Protein 9EQ5 (pdb70)

Solvent-accessible surface area: 53866 Å² total

B-factor: mean 39.3, std 14.84, range [14.85, 90.43]

Structure (mmCIF, N/CA/C/O backbone):
data_9EQ5
#
_entry.id   9EQ5
#
_cell.length_a   1.00
_cell.length_b   1.00
_cell.length_c   1.00
_cell.angle_alpha   90.00
_cell.angle_beta   90.00
_cell.angle_gamma   90.00
#
_symmetry.space_group_name_H-M   'P 1'
#
loop_
_entity.id
_entity.type
_entity.pdbx_description
1 polymer 'Histidine ammonia-lyase'
2 non-polymer '[(1R)-1-amino-2-phenylethyl]phosphonic acid'
#
loop_
_atom_site.group_PDB
_atom_site.id
_atom_site.type_symbol
_atom_site.label_atom_id
_atom_site.label_alt_id
_atom_site.label_comp_id
_atom_site.label_asym_id
_atom_site.label_entity_id
_atom_site.label_seq_id
_atom_site.pdbx_PDB_ins_code
_atom_site.Cartn_x
_atom_site.Cartn_y
_atom_site.Cartn_z
_atom_site.occupancy
_atom_site.B_iso_or_equiv
_atom_site.auth_seq_id
_atom_site.auth_comp_id
_atom_site.auth_asym_id
_atom_site.auth_atom_id
_atom_site.pdbx_PDB_model_num
ATOM 1 N N . ASN A 1 11 ? 83.976 114.461 146.436 1.00 48.58 11 ASN A N 1
ATOM 2 C CA . ASN A 1 11 ? 85.039 113.502 146.164 1.00 47.00 11 ASN A CA 1
ATOM 3 C C . ASN A 1 11 ? 84.602 112.468 145.130 1.00 46.41 11 ASN A C 1
ATOM 4 O O . ASN A 1 11 ? 83.493 111.946 145.200 1.00 49.49 11 ASN A O 1
ATOM 9 N N . PRO A 1 12 ? 85.477 112.179 144.170 1.00 45.53 12 PRO A N 1
ATOM 10 C CA . PRO A 1 12 ? 85.110 111.261 143.088 1.00 41.05 12 PRO A CA 1
ATOM 11 C C . PRO A 1 12 ? 84.901 109.843 143.587 1.00 42.75 12 PRO A C 1
ATOM 12 O O . PRO A 1 12 ? 85.509 109.401 144.563 1.00 44.36 12 PRO A O 1
ATOM 16 N N . VAL A 1 13 ? 84.019 109.128 142.897 1.00 43.61 13 VAL A N 1
ATOM 17 C CA . VAL A 1 13 ? 83.777 107.714 143.143 1.00 43.28 13 VAL A CA 1
ATOM 18 C C . VAL A 1 13 ? 84.375 106.930 141.986 1.00 42.12 13 VAL A C 1
ATOM 19 O O . VAL A 1 13 ? 84.062 107.198 140.820 1.00 45.46 13 VAL A O 1
ATOM 23 N N . LEU A 1 14 ? 85.244 105.977 142.304 1.00 41.91 14 LEU A N 1
ATOM 24 C CA . LEU A 1 14 ? 85.853 105.120 141.297 1.00 42.00 14 LEU A CA 1
ATOM 25 C C . LEU A 1 14 ? 84.953 103.914 141.074 1.00 42.87 14 LEU A C 1
ATOM 26 O O . LEU A 1 14 ? 84.703 103.142 142.002 1.00 45.06 14 LEU A O 1
ATOM 31 N N . SER A 1 15 ? 84.464 103.758 139.844 1.00 43.45 15 SER A N 1
ATOM 32 C CA . SER A 1 15 ? 83.570 102.655 139.522 1.00 39.50 15 SER A CA 1
ATOM 33 C C . SER A 1 15 ? 83.878 102.024 138.172 1.00 40.30 15 SER A C 1
ATOM 34 O O . SER A 1 15 ? 83.075 101.220 137.686 1.00 42.34 15 SER A O 1
ATOM 37 N N . GLY A 1 16 ? 85.003 102.358 137.549 1.00 39.27 16 GLY A N 1
ATOM 38 C CA . GLY A 1 16 ? 85.287 101.924 136.204 1.00 36.80 16 GLY A CA 1
ATOM 39 C C . GLY A 1 16 ? 84.743 102.833 135.127 1.00 38.71 16 GLY A C 1
ATOM 40 O O . GLY A 1 16 ? 85.111 102.672 133.958 1.00 40.79 16 GLY A O 1
ATOM 41 N N . ALA A 1 17 ? 83.882 103.781 135.484 1.00 38.82 17 ALA A N 1
ATOM 42 C CA . ALA A 1 17 ? 83.418 104.771 134.531 1.00 34.10 17 ALA A CA 1
ATOM 43 C C . ALA A 1 17 ? 84.567 105.704 134.155 1.00 34.72 17 ALA A C 1
ATOM 44 O O . ALA A 1 17 ? 85.508 105.883 134.932 1.00 37.24 17 ALA A O 1
ATOM 46 N N . PRO A 1 18 ? 84.526 106.295 132.962 1.00 35.81 18 PRO A N 1
ATOM 47 C CA . PRO A 1 18 ? 85.623 107.177 132.544 1.00 33.04 18 PRO A CA 1
ATOM 48 C C . PRO A 1 18 ? 85.795 108.365 133.479 1.00 30.15 18 PRO A C 1
ATOM 49 O O . PRO A 1 18 ? 84.827 108.933 133.985 1.00 33.42 18 PRO A O 1
ATOM 53 N N . LEU A 1 19 ? 87.051 108.730 133.705 1.00 30.85 19 LEU A N 1
ATOM 54 C CA . LEU A 1 19 ? 87.423 109.867 134.527 1.00 30.02 19 LEU A CA 1
ATOM 55 C C . LEU A 1 19 ? 87.890 111.009 133.636 1.00 29.77 19 LEU A C 1
ATOM 56 O O . LEU A 1 19 ? 88.384 110.791 132.528 1.00 34.65 19 LEU A O 1
ATOM 61 N N . SER A 1 20 ? 87.721 112.230 134.122 1.00 29.98 20 SER A N 1
ATOM 62 C CA . SER A 1 20 ? 88.243 113.392 133.424 1.00 29.64 20 SER A CA 1
ATOM 63 C C . SER A 1 20 ? 89.682 113.645 133.854 1.00 29.06 20 SER A C 1
ATOM 64 O O . SER A 1 20 ? 90.099 113.269 134.952 1.00 32.11 20 SER A O 1
ATOM 67 N N . ILE A 1 21 ? 90.446 114.274 132.962 1.00 28.97 21 ILE A N 1
ATOM 68 C CA . ILE A 1 21 ? 91.828 114.621 133.275 1.00 28.14 21 ILE A CA 1
ATOM 69 C C . ILE A 1 21 ? 91.883 115.567 134.466 1.00 29.33 21 ILE A C 1
ATOM 70 O O . ILE A 1 21 ? 92.820 115.517 135.270 1.00 33.31 21 ILE A O 1
ATOM 75 N N . ASN A 1 22 ? 90.864 116.410 134.622 1.00 28.67 22 ASN A N 1
ATOM 76 C CA . ASN A 1 22 ? 90.787 117.296 135.777 1.00 30.12 22 ASN A CA 1
ATOM 77 C C . ASN A 1 22 ? 90.725 116.505 137.079 1.00 31.01 22 ASN A C 1
ATOM 78 O O . ASN A 1 22 ? 91.455 116.797 138.033 1.00 34.01 22 ASN A O 1
ATOM 83 N N . VAL A 1 23 ? 89.860 115.490 137.131 1.00 30.62 23 VAL A N 1
ATOM 84 C CA . VAL A 1 23 ? 89.718 114.687 138.340 1.00 30.12 23 VAL A CA 1
ATOM 85 C C . VAL A 1 23 ? 90.985 113.882 138.604 1.00 31.55 23 VAL A C 1
ATOM 86 O O . VAL A 1 23 ? 91.413 113.740 139.752 1.00 33.33 23 VAL A O 1
ATOM 90 N N . VAL A 1 24 ? 91.605 113.349 137.550 1.00 30.12 24 VAL A N 1
ATOM 91 C CA . VAL A 1 24 ? 92.839 112.588 137.720 1.00 28.81 24 VAL A CA 1
ATOM 92 C C . VAL A 1 24 ? 93.941 113.477 138.281 1.00 28.68 24 VAL A C 1
ATOM 93 O O . VAL A 1 24 ? 94.675 113.082 139.195 1.00 31.02 24 VAL A O 1
ATOM 97 N N . ALA A 1 25 ? 94.066 114.694 137.752 1.00 30.03 25 ALA A N 1
ATOM 98 C CA . ALA A 1 25 ? 95.088 115.614 138.235 1.00 30.63 25 ALA A CA 1
ATOM 99 C C . ALA A 1 25 ? 94.811 116.055 139.667 1.00 31.32 25 ALA A C 1
ATOM 100 O O . ALA A 1 25 ? 95.744 116.221 140.458 1.00 32.01 25 ALA A O 1
ATOM 102 N N . ASP A 1 26 ? 93.539 116.249 140.021 1.00 34.07 26 ASP A N 1
ATOM 103 C CA . ASP A 1 26 ? 93.213 116.650 141.385 1.00 34.80 26 ASP A CA 1
ATOM 104 C C . ASP A 1 26 ? 93.414 115.511 142.378 1.00 35.85 26 ASP A C 1
ATOM 105 O O . ASP A 1 26 ? 93.748 115.760 143.540 1.00 37.26 26 ASP A O 1
ATOM 110 N N . ILE A 1 27 ? 93.198 114.266 141.950 1.00 32.62 27 ILE A N 1
ATOM 111 C CA . ILE A 1 27 ? 93.567 113.122 142.778 1.00 32.30 27 ILE A CA 1
ATOM 112 C C . ILE A 1 27 ? 95.077 113.073 142.960 1.00 33.45 27 ILE A C 1
ATOM 113 O O . ILE A 1 27 ? 95.578 112.858 144.069 1.00 33.73 27 ILE A O 1
ATOM 118 N N . GLY A 1 28 ? 95.827 113.287 141.875 1.00 29.59 28 GLY A N 1
ATOM 119 C CA . GLY A 1 28 ? 97.273 113.358 141.984 1.00 27.45 28 GLY A CA 1
ATOM 120 C C . GLY A 1 28 ? 97.751 114.492 142.868 1.00 31.40 28 GLY A C 1
ATOM 121 O O . GLY A 1 28 ? 98.762 114.359 143.560 1.00 33.78 28 GLY A O 1
ATOM 122 N N . ARG A 1 29 ? 97.031 115.610 142.869 1.00 33.69 29 ARG A N 1
ATOM 123 C CA . ARG A 1 29 ? 97.375 116.793 143.648 1.00 34.61 29 ARG A CA 1
ATOM 124 C C . ARG A 1 29 ? 96.857 116.747 145.081 1.00 36.40 29 ARG A C 1
ATOM 125 O O . ARG A 1 29 ? 97.076 117.704 145.829 1.00 40.06 29 ARG A O 1
ATOM 133 N N . GLN A 1 30 ? 96.174 115.671 145.474 1.00 36.57 30 GLN A N 1
ATOM 134 C CA . GLN A 1 30 ? 95.549 115.524 146.789 1.00 38.42 30 GLN A CA 1
ATOM 135 C C . GLN A 1 30 ? 94.459 116.558 147.040 1.00 39.50 30 GLN A C 1
ATOM 136 O O . GLN A 1 30 ? 94.152 116.867 148.193 1.00 45.58 30 GLN A O 1
ATOM 142 N N . ARG A 1 31 ? 93.869 117.110 145.987 1.00 40.43 31 ARG A N 1
ATOM 143 C CA . ARG A 1 31 ? 92.711 117.975 146.138 1.00 40.28 31 ARG A CA 1
ATOM 144 C C . ARG A 1 31 ? 91.399 117.208 146.072 1.00 40.75 31 ARG A C 1
ATOM 145 O O . ARG A 1 31 ? 90.344 117.789 146.341 1.00 46.68 31 ARG A O 1
ATOM 153 N N . LEU A 1 32 ? 91.446 115.924 145.726 1.00 39.87 32 LEU A N 1
ATOM 154 C CA . LEU A 1 32 ? 90.294 115.040 145.768 1.00 40.69 32 LEU A CA 1
ATOM 155 C C . LEU A 1 32 ? 90.724 113.714 146.372 1.00 43.62 32 LEU A C 1
ATOM 156 O O . LEU A 1 32 ? 91.833 113.240 146.115 1.00 43.39 32 LEU A O 1
ATOM 161 N N . ILE A 1 33 ? 89.846 113.119 147.171 1.00 44.41 33 ILE A N 1
ATOM 162 C CA . ILE A 1 33 ? 90.098 111.823 147.788 1.00 44.96 33 ILE A CA 1
ATOM 163 C C . ILE A 1 33 ? 89.199 110.799 147.097 1.00 45.60 33 ILE A C 1
ATOM 164 O O . ILE A 1 33 ? 87.970 110.861 147.240 1.00 48.50 33 ILE A O 1
ATOM 169 N N . PRO A 1 34 ? 89.753 109.857 146.342 1.00 43.34 34 PRO A N 1
ATOM 170 C CA . PRO A 1 34 ? 88.911 108.863 145.673 1.00 42.48 34 PRO A CA 1
ATOM 171 C C . PRO A 1 34 ? 88.205 107.967 146.675 1.00 44.66 34 PRO A C 1
ATOM 172 O O . PRO A 1 34 ? 88.707 107.693 147.766 1.00 46.69 34 PRO A O 1
ATOM 176 N N . SER A 1 35 ? 87.020 107.514 146.292 1.00 43.08 35 SER A N 1
ATOM 177 C CA . SER A 1 35 ? 86.260 106.556 147.075 1.00 44.55 35 SER A CA 1
ATOM 178 C C . SER A 1 35 ? 85.880 105.386 146.185 1.00 45.48 35 SER A C 1
ATOM 179 O O . SER A 1 35 ? 85.539 105.574 145.014 1.00 45.84 35 SER A O 1
ATOM 182 N N . LEU A 1 36 ? 85.951 104.180 146.739 1.00 46.41 36 LEU A N 1
ATOM 183 C CA . LEU A 1 36 ? 85.562 102.996 145.989 1.00 46.92 36 LEU A CA 1
ATOM 184 C C . LEU A 1 36 ? 84.046 102.922 145.868 1.00 48.24 36 LEU A C 1
ATOM 185 O O . LEU A 1 36 ? 83.314 103.244 146.807 1.00 48.74 36 LEU A O 1
ATOM 190 N N . THR A 1 37 ? 83.576 102.494 144.700 1.00 50.20 37 THR A N 1
ATOM 191 C CA . THR A 1 37 ? 82.146 102.433 144.441 1.00 50.95 37 THR A CA 1
ATOM 192 C C . THR A 1 37 ? 81.474 101.371 145.301 1.00 52.74 37 THR A C 1
ATOM 193 O O . THR A 1 37 ? 82.070 100.353 145.660 1.00 53.22 37 THR A O 1
ATOM 197 N N . ASP A 1 38 ? 80.215 101.631 145.644 1.00 57.61 38 ASP A N 1
ATOM 198 C CA . ASP A 1 38 ? 79.357 100.645 146.284 1.00 59.51 38 ASP A CA 1
ATOM 199 C C . ASP A 1 38 ? 78.303 100.099 145.330 1.00 61.40 38 ASP A C 1
ATOM 200 O O . ASP A 1 38 ? 77.428 99.339 145.758 1.00 63.51 38 ASP A O 1
ATOM 205 N N . ASP A 1 39 ? 78.373 100.463 144.050 1.00 61.67 39 ASP A N 1
ATOM 206 C CA . ASP A 1 39 ? 77.431 99.954 143.063 1.00 62.66 39 ASP A CA 1
ATOM 207 C C . ASP A 1 39 ? 77.526 98.439 142.975 1.00 64.14 39 ASP A C 1
ATOM 208 O O . ASP A 1 39 ? 78.616 97.879 142.831 1.00 64.04 39 ASP A O 1
ATOM 213 N N . GLU A 1 40 ? 76.372 97.777 143.058 1.00 67.36 40 GLU A N 1
ATOM 214 C CA . GLU A 1 40 ? 76.353 96.320 143.063 1.00 67.46 40 GLU A CA 1
ATOM 215 C C . GLU A 1 40 ? 76.791 95.748 141.722 1.00 63.98 40 GLU A C 1
ATOM 216 O O . GLU A 1 40 ? 77.469 94.719 141.677 1.00 63.72 40 GLU A O 1
ATOM 222 N N . GLN A 1 41 ? 76.408 96.393 140.619 1.00 64.73 41 GLN A N 1
ATOM 223 C CA . GLN A 1 41 ? 76.725 95.854 139.299 1.00 65.64 41 GLN A CA 1
ATOM 224 C C . GLN A 1 41 ? 78.229 95.833 139.046 1.00 62.32 41 GLN A C 1
ATOM 225 O O . GLN A 1 41 ? 78.760 94.847 138.524 1.00 63.97 41 GLN A O 1
ATOM 231 N N . VAL A 1 42 ? 78.932 96.900 139.427 1.00 60.47 42 VAL A N 1
ATOM 232 C CA . VAL A 1 42 ? 80.370 96.983 139.178 1.00 57.66 42 VAL A CA 1
ATOM 233 C C . VAL A 1 42 ? 81.116 95.912 139.968 1.00 56.88 42 VAL A C 1
ATOM 234 O O . VAL A 1 42 ? 81.946 95.168 139.424 1.00 55.93 42 VAL A O 1
ATOM 238 N N . LEU A 1 43 ? 80.827 95.815 141.266 1.00 56.00 43 LEU A N 1
ATOM 239 C CA . LEU A 1 43 ? 81.520 94.845 142.102 1.00 55.99 43 LEU A CA 1
ATOM 240 C C . LEU A 1 43 ? 81.137 93.420 141.730 1.00 56.85 43 LEU A C 1
ATOM 241 O O . LEU A 1 43 ? 81.977 92.514 141.793 1.00 58.56 43 LEU A O 1
ATOM 246 N N . ASN A 1 44 ? 79.885 93.206 141.324 1.00 57.77 44 ASN A N 1
ATOM 247 C CA . ASN A 1 44 ? 79.471 91.890 140.855 1.00 57.40 44 ASN A CA 1
ATOM 248 C C . ASN A 1 44 ? 80.201 91.503 139.578 1.00 57.41 44 ASN A C 1
ATOM 249 O O . ASN A 1 44 ? 80.574 90.340 139.403 1.00 60.44 44 ASN A O 1
ATOM 254 N N . ARG A 1 45 ? 80.407 92.459 138.670 1.00 56.36 45 ARG A N 1
ATOM 255 C CA . ARG A 1 45 ? 81.186 92.177 137.470 1.00 54.84 45 ARG A CA 1
ATOM 256 C C . ARG A 1 45 ? 82.626 91.825 137.821 1.00 53.06 45 ARG A C 1
ATOM 257 O O . ARG A 1 45 ? 83.215 90.920 137.219 1.00 54.44 45 ARG A O 1
ATOM 265 N N . VAL A 1 46 ? 83.213 92.533 138.790 1.00 53.04 46 VAL A N 1
ATOM 266 C CA . VAL A 1 46 ? 84.574 92.206 139.222 1.00 52.73 46 VAL A CA 1
ATOM 267 C C . VAL A 1 46 ? 84.632 90.787 139.786 1.00 53.90 46 VAL A C 1
ATOM 268 O O . VAL A 1 46 ? 85.544 90.004 139.470 1.00 55.90 46 VAL A O 1
ATOM 272 N N . HIS A 1 47 ? 83.652 90.432 140.621 1.00 55.03 47 HIS A N 1
ATOM 273 C CA . HIS A 1 47 ? 83.601 89.086 141.185 1.00 56.09 47 HIS A CA 1
ATOM 274 C C . HIS A 1 47 ? 83.419 88.033 140.099 1.00 55.79 47 HIS A C 1
ATOM 275 O O . HIS A 1 47 ? 84.037 86.968 140.153 1.00 56.95 47 HIS A O 1
ATOM 282 N N . ALA A 1 48 ? 82.576 88.314 139.104 1.00 54.65 48 ALA A N 1
ATOM 283 C CA . ALA A 1 48 ? 82.356 87.361 138.021 1.00 56.44 48 ALA A CA 1
ATOM 284 C C . ALA A 1 48 ? 83.609 87.180 137.176 1.00 57.79 48 ALA A C 1
ATOM 285 O O . ALA A 1 48 ? 83.890 86.075 136.699 1.00 60.18 48 ALA A O 1
ATOM 287 N N . CYS A 1 49 ? 84.365 88.257 136.962 1.00 54.55 49 CYS A N 1
ATOM 288 C CA . CYS A 1 49 ? 85.625 88.138 136.240 1.00 53.73 49 CYS A CA 1
ATOM 289 C C . CYS A 1 49 ? 86.606 87.254 137.002 1.00 54.32 49 CYS A C 1
ATOM 290 O O . CYS A 1 49 ? 87.257 86.372 136.418 1.00 56.62 49 CYS A O 1
ATOM 293 N N . ARG A 1 50 ? 86.712 87.468 138.315 1.00 56.40 50 ARG A N 1
ATOM 294 C CA . ARG A 1 50 ? 87.558 86.596 139.121 1.00 57.30 50 ARG A CA 1
ATOM 295 C C . ARG A 1 50 ? 87.060 85.155 139.086 1.00 59.75 50 ARG A C 1
ATOM 296 O O . ARG A 1 50 ? 87.866 84.220 139.109 1.00 61.02 50 ARG A O 1
ATOM 304 N N . ASP A 1 51 ? 85.740 84.961 139.017 1.00 58.53 51 ASP A N 1
ATOM 305 C CA . ASP A 1 51 ? 85.182 83.617 138.903 1.00 59.63 51 ASP A CA 1
ATOM 306 C C . ASP A 1 51 ? 85.575 82.960 137.587 1.00 59.96 51 ASP A C 1
ATOM 307 O O . ASP A 1 51 ? 85.850 81.758 137.545 1.00 64.23 51 ASP A O 1
ATOM 312 N N . VAL A 1 52 ? 85.573 83.727 136.497 1.00 59.57 52 VAL A N 1
ATOM 313 C CA . VAL A 1 52 ? 86.017 83.190 135.213 1.00 61.07 52 VAL A CA 1
ATOM 314 C C . VAL A 1 52 ? 87.472 82.751 135.301 1.00 63.16 52 VAL A C 1
ATOM 315 O O . VAL A 1 52 ? 87.846 81.676 134.809 1.00 65.04 52 VAL A O 1
ATOM 319 N N . VAL A 1 53 ? 88.316 83.571 135.935 1.00 61.45 53 VAL A N 1
ATOM 320 C CA . VAL A 1 53 ? 89.715 83.183 136.121 1.00 60.16 53 VAL A CA 1
ATOM 321 C C . VAL A 1 53 ? 89.816 81.902 136.947 1.00 63.59 53 VAL A C 1
ATOM 322 O O . VAL A 1 53 ? 90.592 80.993 136.621 1.00 67.07 53 VAL A O 1
ATOM 326 N N . GLN A 1 54 ? 89.037 81.813 138.029 1.00 63.11 54 GLN A N 1
ATOM 327 C CA . GLN A 1 54 ? 89.053 80.619 138.871 1.00 65.28 54 GLN A CA 1
ATOM 328 C C . GLN A 1 54 ? 88.648 79.378 138.089 1.00 69.11 54 GLN A C 1
ATOM 329 O O . GLN A 1 54 ? 89.261 78.316 138.234 1.00 70.33 54 GLN A O 1
ATOM 335 N N . LYS A 1 55 ? 87.602 79.490 137.270 1.00 68.92 55 LYS A N 1
ATOM 336 C CA . LYS A 1 55 ? 87.148 78.351 136.482 1.00 70.37 55 LYS A CA 1
ATOM 337 C C . LYS A 1 55 ? 88.196 77.942 135.457 1.00 70.51 55 LYS A C 1
ATOM 338 O O . LYS A 1 55 ? 88.374 76.750 135.184 1.00 70.69 55 LYS A O 1
ATOM 344 N N . ALA A 1 56 ? 88.895 78.917 134.872 1.00 70.92 56 ALA A N 1
ATOM 345 C CA . ALA A 1 56 ? 89.960 78.590 133.930 1.00 71.41 56 ALA A CA 1
ATOM 346 C C . ALA A 1 56 ? 91.115 77.880 134.626 1.00 70.68 56 ALA A C 1
ATOM 347 O O . ALA A 1 56 ? 91.746 76.991 134.044 1.00 72.87 56 ALA A O 1
ATOM 349 N N . VAL A 1 57 ? 91.417 78.269 135.864 1.00 69.65 57 VAL A N 1
ATOM 350 C CA . VAL A 1 57 ? 92.481 77.600 136.609 1.00 70.30 57 VAL A CA 1
ATOM 351 C C . VAL A 1 57 ? 92.062 76.188 137.008 1.00 74.04 57 VAL A C 1
ATOM 352 O O . VAL A 1 57 ? 92.860 75.246 136.941 1.00 74.66 57 VAL A O 1
ATOM 356 N N . ARG A 1 58 ? 90.807 76.019 137.431 1.00 74.59 58 ARG A N 1
ATOM 357 C CA . ARG A 1 58 ? 90.356 74.731 137.949 1.00 74.61 58 ARG A CA 1
ATOM 358 C C . ARG A 1 58 ? 90.388 73.653 136.873 1.00 74.69 58 ARG A C 1
ATOM 359 O O . ARG A 1 58 ? 90.772 72.509 137.142 1.00 75.86 58 ARG A O 1
ATOM 367 N N . ASN A 1 59 ? 89.994 73.996 135.652 1.00 75.79 59 ASN A N 1
ATOM 368 C CA . ASN A 1 59 ? 89.971 73.045 134.550 1.00 75.82 59 ASN A CA 1
ATOM 369 C C . ASN A 1 59 ? 91.299 72.962 133.813 1.00 77.12 59 ASN A C 1
ATOM 370 O O . ASN A 1 59 ? 91.384 72.260 132.801 1.00 79.08 59 ASN A O 1
ATOM 375 N N . ASN A 1 60 ? 92.327 73.662 134.295 1.00 77.83 60 ASN A N 1
ATOM 376 C CA . ASN A 1 60 ? 93.659 73.651 133.688 1.00 78.66 60 ASN A CA 1
ATOM 377 C C . ASN A 1 60 ? 93.604 74.068 132.221 1.00 78.32 60 ASN A C 1
ATOM 378 O O . ASN A 1 60 ? 94.302 73.513 131.372 1.00 78.58 60 ASN A O 1
ATOM 383 N N . GLU A 1 61 ? 92.760 75.051 131.921 1.00 79.46 61 GLU A N 1
ATOM 384 C CA . GLU A 1 61 ? 92.679 75.574 130.566 1.00 76.31 61 GLU A CA 1
ATOM 385 C C . GLU A 1 61 ? 93.962 76.313 130.214 1.00 75.16 61 GLU A C 1
ATOM 386 O O . GLU A 1 61 ? 94.511 77.061 131.026 1.00 76.38 61 GLU A O 1
ATOM 392 N N . ARG A 1 62 ? 94.445 76.095 128.995 1.00 75.68 62 ARG A N 1
ATOM 393 C CA . ARG A 1 62 ? 95.668 76.736 128.524 1.00 75.03 62 ARG A CA 1
ATOM 394 C C . ARG A 1 62 ? 95.354 78.180 128.150 1.00 75.01 62 ARG A C 1
ATOM 395 O O . ARG A 1 62 ? 94.661 78.436 127.160 1.00 74.30 62 ARG A O 1
ATOM 403 N N . ILE A 1 63 ? 95.862 79.123 128.939 1.00 73.61 63 ILE A N 1
ATOM 404 C CA . ILE A 1 63 ? 95.637 80.548 128.722 1.00 69.72 63 ILE A CA 1
ATOM 405 C C . ILE A 1 63 ? 96.948 81.278 128.964 1.00 69.40 63 ILE A C 1
ATOM 406 O O . ILE A 1 63 ? 97.689 80.944 129.894 1.00 69.13 63 ILE A O 1
ATOM 411 N N . TYR A 1 64 ? 97.243 82.265 128.119 1.00 71.05 64 TYR A N 1
ATOM 412 C CA . TYR A 1 64 ? 98.479 83.020 128.273 1.00 67.86 64 TYR A CA 1
ATOM 413 C C . TYR A 1 64 ? 98.507 83.741 129.614 1.00 66.20 64 TYR A C 1
ATOM 414 O O . TYR A 1 64 ? 97.488 84.244 130.092 1.00 65.29 64 TYR A O 1
ATOM 423 N N . GLY A 1 65 ? 99.687 83.798 130.212 1.00 65.84 65 GLY A N 1
ATOM 424 C CA . GLY A 1 65 ? 99.852 84.441 131.509 1.00 67.26 65 GLY A CA 1
ATOM 425 C C . GLY A 1 65 ? 99.469 83.566 132.670 1.00 70.06 65 GLY A C 1
ATOM 426 O O . GLY A 1 65 ? 100.271 83.368 133.587 1.00 69.77 65 GLY A O 1
ATOM 427 N N . ILE A 1 66 ? 98.250 83.028 132.657 1.00 70.26 66 ILE A N 1
ATOM 428 C CA . ILE A 1 66 ? 97.799 82.177 133.752 1.00 68.98 66 ILE A CA 1
ATOM 429 C C . ILE A 1 66 ? 98.616 80.892 133.806 1.00 71.12 66 ILE A C 1
ATOM 430 O O . ILE A 1 66 ? 99.163 80.530 134.853 1.00 71.35 66 ILE A O 1
ATOM 435 N N . THR A 1 67 ? 98.735 80.197 132.674 1.00 70.99 67 THR A N 1
ATOM 436 C CA . THR A 1 67 ? 99.390 78.898 132.640 1.00 74.86 67 THR A CA 1
ATOM 437 C C . THR A 1 67 ? 100.592 78.839 131.709 1.00 74.52 67 THR A C 1
ATOM 438 O O . THR A 1 67 ? 101.196 77.769 131.576 1.00 77.30 67 THR A O 1
ATOM 442 N N . THR A 1 68 ? 100.957 79.937 131.061 1.00 72.35 68 THR A N 1
ATOM 443 C CA . THR A 1 68 ? 102.113 79.966 130.178 1.00 75.13 68 THR A CA 1
ATOM 444 C C . THR A 1 68 ? 103.163 80.914 130.745 1.00 73.30 68 THR A C 1
ATOM 445 O O . THR A 1 68 ? 102.972 81.541 131.789 1.00 72.51 68 THR A O 1
ATOM 449 N N . GLY A 1 69 ? 104.283 81.013 130.041 1.00 72.57 69 GLY A N 1
ATOM 450 C CA . GLY A 1 69 ? 105.287 81.999 130.363 1.00 67.55 69 GLY A CA 1
ATOM 451 C C . GLY A 1 69 ? 104.841 83.386 129.937 1.00 68.39 69 GLY A C 1
ATOM 452 O O . GLY A 1 69 ? 103.753 83.599 129.400 1.00 69.36 69 GLY A O 1
ATOM 453 N N . PHE A 1 70 ? 105.711 84.355 130.192 1.00 63.18 70 PHE A N 1
ATOM 454 C CA . PHE A 1 70 ? 105.418 85.744 129.878 1.00 59.77 70 PHE A CA 1
ATOM 455 C C . PHE A 1 70 ? 105.944 86.074 128.482 1.00 62.35 70 PHE A C 1
ATOM 456 O O . PHE A 1 70 ? 106.299 85.181 127.711 1.00 66.72 70 PHE A O 1
ATOM 464 N N . GLY A 1 71 ? 105.997 87.363 128.147 1.00 60.04 71 GLY A N 1
ATOM 465 C CA . GLY A 1 71 ? 106.104 87.825 126.774 1.00 59.90 71 GLY A CA 1
ATOM 466 C C . GLY A 1 71 ? 107.038 87.068 125.850 1.00 61.46 71 GLY A C 1
ATOM 467 O O . GLY A 1 71 ? 106.581 86.415 124.908 1.00 63.14 71 GLY A O 1
ATOM 468 N N . GLY A 1 72 ? 108.345 87.133 126.106 1.00 59.56 72 GLY A N 1
ATOM 469 C CA . GLY A 1 72 ? 109.289 86.437 125.250 1.00 59.07 72 GLY A CA 1
ATOM 470 C C . GLY A 1 72 ? 109.451 84.965 125.556 1.00 68.28 72 GLY A C 1
ATOM 471 O O . GLY A 1 72 ? 109.890 84.208 124.684 1.00 71.07 72 GLY A O 1
ATOM 472 N N . MET A 1 73 ? 109.103 84.539 126.769 1.00 69.24 73 MET A N 1
ATOM 473 C CA . MET A 1 73 ? 109.219 83.146 127.178 1.00 72.27 73 MET A CA 1
ATOM 474 C C . MET A 1 73 ? 107.855 82.494 127.384 1.00 71.52 73 MET A C 1
ATOM 475 O O . MET A 1 73 ? 107.697 81.635 128.254 1.00 70.68 73 MET A O 1
ATOM 477 N N . SER A 1 74 ? 106.860 82.895 126.588 1.00 70.05 74 SER A N 1
ATOM 478 C CA . SER A 1 74 ? 105.536 82.287 126.661 1.00 70.55 74 SER A CA 1
ATOM 479 C C . SER A 1 74 ? 105.492 80.901 126.039 1.00 72.80 74 SER A C 1
ATOM 480 O O . SER A 1 74 ? 104.459 80.231 126.139 1.00 73.10 74 SER A O 1
ATOM 483 N N . ASP A 1 75 ? 106.574 80.465 125.389 1.00 74.78 75 ASP A N 1
ATOM 484 C CA . ASP A 1 75 ? 106.640 79.103 124.874 1.00 73.92 75 ASP A CA 1
ATOM 485 C C . ASP A 1 75 ? 106.784 78.064 125.980 1.00 75.98 75 ASP A C 1
ATOM 486 O O . ASP A 1 75 ? 106.568 76.877 125.722 1.00 78.50 75 ASP A O 1
ATOM 491 N N . ILE A 1 76 ? 107.123 78.473 127.200 1.00 74.79 76 ILE A N 1
ATOM 492 C CA . ILE A 1 76 ? 107.372 77.545 128.295 1.00 77.52 76 ILE A CA 1
ATOM 493 C C . ILE A 1 76 ? 106.072 77.373 129.077 1.00 77.36 76 ILE A C 1
ATOM 494 O O . ILE A 1 76 ? 105.598 78.343 129.688 1.00 78.63 76 ILE A O 1
ATOM 499 N N . PRO A 1 77 ? 105.495 76.172 129.115 1.00 79.42 77 PRO A N 1
ATOM 500 C CA . PRO A 1 77 ? 104.298 75.951 129.930 1.00 80.56 77 PRO A CA 1
ATOM 501 C C . PRO A 1 77 ? 104.623 75.971 131.416 1.00 80.22 77 PRO A C 1
ATOM 502 O O . PRO A 1 77 ? 105.752 75.715 131.842 1.00 79.96 77 PRO A O 1
ATOM 506 N N . ILE A 1 78 ? 103.607 76.292 132.209 1.00 79.08 78 ILE A N 1
ATOM 507 C CA . ILE A 1 78 ? 103.712 76.343 133.663 1.00 78.80 78 ILE A CA 1
ATOM 508 C C . ILE A 1 78 ? 102.743 75.327 134.238 1.00 78.64 78 ILE A C 1
ATOM 509 O O . ILE A 1 78 ? 101.555 75.359 133.907 1.00 76.86 78 ILE A O 1
ATOM 514 N N . PRO A 1 79 ? 103.197 74.398 135.078 1.00 80.58 79 PRO A N 1
ATOM 515 C CA . PRO A 1 79 ? 102.291 73.407 135.671 1.00 79.12 79 PRO A CA 1
ATOM 516 C C . PRO A 1 79 ? 101.315 74.067 136.628 1.00 79.08 79 PRO A C 1
ATOM 517 O O . PRO A 1 79 ? 101.594 75.153 137.156 1.00 78.00 79 PRO A O 1
ATOM 521 N N . PRO A 1 80 ? 100.155 73.446 136.869 1.00 79.74 80 PRO A N 1
ATOM 522 C CA . PRO A 1 80 ? 99.125 74.114 137.686 1.00 78.42 80 PRO A CA 1
ATOM 523 C C . PRO A 1 80 ? 99.590 74.516 139.076 1.00 77.00 80 PRO A C 1
ATOM 524 O O . PRO A 1 80 ? 99.276 75.625 139.528 1.00 75.78 80 PRO A O 1
ATOM 528 N N . GLN A 1 81 ? 100.361 73.663 139.757 1.00 78.31 81 GLN A N 1
ATOM 529 C CA . GLN A 1 81 ? 100.736 73.950 141.137 1.00 78.68 81 GLN A CA 1
ATOM 530 C C . GLN A 1 81 ? 101.588 75.207 141.259 1.00 76.04 81 GLN A C 1
ATOM 531 O O . GLN A 1 81 ? 101.644 75.804 142.340 1.00 76.06 81 GLN A O 1
ATOM 537 N N . HIS A 1 82 ? 102.241 75.627 140.180 1.00 75.38 82 HIS A N 1
ATOM 538 C CA . HIS A 1 82 ? 103.075 76.819 140.189 1.00 73.82 82 HIS A CA 1
ATOM 539 C C . HIS A 1 82 ? 102.350 78.062 139.697 1.00 67.85 82 HIS A C 1
ATOM 540 O O . HIS A 1 82 ? 102.928 79.152 139.757 1.00 66.68 82 HIS A O 1
ATOM 547 N N . VAL A 1 83 ? 101.100 77.928 139.239 1.00 67.06 83 VAL A N 1
ATOM 548 C CA . VAL A 1 83 ? 100.400 79.043 138.597 1.00 66.31 83 VAL A CA 1
ATOM 549 C C . VAL A 1 83 ? 100.474 80.295 139.463 1.00 63.29 83 VAL A C 1
ATOM 550 O O . VAL A 1 83 ? 101.018 81.329 139.053 1.00 62.31 83 VAL A O 1
ATOM 554 N N . ALA A 1 84 ? 99.965 80.201 140.694 1.00 62.38 84 ALA A N 1
ATOM 555 C CA . ALA A 1 84 ? 99.981 81.352 141.589 1.00 59.96 84 ALA A CA 1
ATOM 556 C C . ALA A 1 84 ? 101.397 81.868 141.795 1.00 59.95 84 ALA A C 1
ATOM 557 O O . ALA A 1 84 ? 101.642 83.079 141.700 1.00 59.80 84 ALA A O 1
ATOM 559 N N . GLN A 1 85 ? 102.351 80.959 142.026 1.00 58.82 85 GLN A N 1
ATOM 560 C CA . GLN A 1 85 ? 103.733 81.377 142.228 1.00 57.50 85 GLN A CA 1
ATOM 561 C C . GLN A 1 85 ? 104.214 82.219 141.061 1.00 55.50 85 GLN A C 1
ATOM 562 O O . GLN A 1 85 ? 104.878 83.245 141.259 1.00 53.38 85 GLN A O 1
ATOM 568 N N . THR A 1 86 ? 103.842 81.824 139.841 1.00 55.66 86 THR A N 1
ATOM 569 C CA . THR A 1 86 ? 104.272 82.554 138.658 1.00 54.59 86 THR A CA 1
ATOM 570 C C . THR A 1 86 ? 103.972 84.037 138.810 1.00 50.70 86 THR A C 1
ATOM 571 O O . THR A 1 86 ? 104.847 84.886 138.606 1.00 46.56 86 THR A O 1
ATOM 575 N N . GLN A 1 87 ? 102.753 84.359 139.249 1.00 53.61 87 GLN A N 1
ATOM 576 C CA . GLN A 1 87 ? 102.374 85.758 139.400 1.00 50.55 87 GLN A CA 1
ATOM 577 C C . GLN A 1 87 ? 103.296 86.464 140.382 1.00 47.96 87 GLN A C 1
ATOM 578 O O . GLN A 1 87 ? 103.866 87.516 140.066 1.00 45.79 87 GLN A O 1
ATOM 584 N N . ASP A 1 88 ? 103.507 85.865 141.557 1.00 49.09 88 ASP A N 1
ATOM 585 C CA . ASP A 1 88 ? 104.451 86.443 142.505 1.00 48.12 88 ASP A CA 1
ATOM 586 C C . ASP A 1 88 ? 105.821 86.590 141.865 1.00 44.30 88 ASP A C 1
ATOM 587 O O . ASP A 1 88 ? 106.448 87.656 141.952 1.00 43.22 88 ASP A O 1
ATOM 592 N N . ASN A 1 89 ? 106.267 85.551 141.152 1.00 43.45 89 ASN A N 1
ATOM 593 C CA . ASN A 1 89 ? 107.583 85.604 140.536 1.00 41.72 89 ASN A CA 1
ATOM 594 C C . ASN A 1 89 ? 107.671 86.735 139.529 1.00 39.57 89 ASN A C 1
ATOM 595 O O . ASN A 1 89 ? 108.739 87.338 139.370 1.00 37.61 89 ASN A O 1
ATOM 600 N N . LEU A 1 90 ? 106.556 87.057 138.866 1.00 40.93 90 LEU A N 1
ATOM 601 C CA . LEU A 1 90 ? 106.548 88.190 137.953 1.00 36.05 90 LEU A CA 1
ATOM 602 C C . LEU A 1 90 ? 107.048 89.438 138.662 1.00 34.29 90 LEU A C 1
ATOM 603 O O . LEU A 1 90 ? 108.031 90.060 138.237 1.00 32.80 90 LEU A O 1
ATOM 608 N N . LEU A 1 91 ? 106.443 89.755 139.811 1.00 37.12 91 LEU A N 1
ATOM 609 C CA . LEU A 1 91 ? 106.837 90.955 140.535 1.00 34.11 91 LEU A CA 1
ATOM 610 C C . LEU A 1 91 ? 108.281 90.880 140.996 1.00 35.37 91 LEU A C 1
ATOM 611 O O . LEU A 1 91 ? 108.915 91.922 141.180 1.00 36.82 91 LEU A O 1
ATOM 616 N N . ALA A 1 92 ? 108.818 89.671 141.166 1.00 38.44 92 ALA A N 1
ATOM 617 C CA . ALA A 1 92 ? 110.216 89.540 141.547 1.00 33.28 92 ALA A CA 1
ATOM 618 C C . ALA A 1 92 ? 111.140 89.973 140.417 1.00 32.16 92 ALA A C 1
ATOM 619 O O . ALA A 1 92 ? 112.122 90.682 140.656 1.00 36.25 92 ALA A O 1
ATOM 621 N N . PHE A 1 93 ? 110.847 89.579 139.178 1.00 33.56 93 PHE A N 1
ATOM 622 C CA . PHE A 1 93 ? 111.806 89.893 138.127 1.00 31.75 93 PHE A CA 1
ATOM 623 C C . PHE A 1 93 ? 111.538 91.238 137.464 1.00 30.01 93 PHE A C 1
ATOM 624 O O . PHE A 1 93 ? 112.373 91.700 136.682 1.00 31.76 93 PHE A O 1
ATOM 632 N N . LEU A 1 94 ? 110.426 91.892 137.785 1.00 30.51 94 LEU A N 1
ATOM 633 C CA . LEU A 1 94 ? 110.149 93.243 137.319 1.00 30.12 94 LEU A CA 1
ATOM 634 C C . LEU A 1 94 ? 110.693 94.313 138.256 1.00 30.08 94 LEU A C 1
ATOM 635 O O . LEU A 1 94 ? 110.532 95.503 137.972 1.00 29.64 94 LEU A O 1
ATOM 640 N N . SER A 1 95 ? 111.330 93.920 139.359 1.00 28.68 95 SER A N 1
ATOM 641 C CA . SER A 1 95 ? 111.901 94.862 140.320 1.00 31.05 95 SER A CA 1
ATOM 642 C C . SER A 1 95 ? 113.232 95.386 139.779 1.00 32.47 95 SER A C 1
ATOM 643 O O . SER A 1 95 ? 114.321 95.020 140.225 1.00 31.14 95 SER A O 1
ATOM 646 N N . THR A 1 96 ? 113.122 96.269 138.790 1.00 32.79 96 THR A N 1
ATOM 647 C CA . THR A 1 96 ? 114.275 96.848 138.110 1.00 29.20 96 THR A CA 1
ATOM 648 C C . THR A 1 96 ? 114.065 98.343 137.898 1.00 30.88 96 THR A C 1
ATOM 649 O O . THR A 1 96 ? 114.477 98.909 136.882 1.00 35.67 96 THR A O 1
ATOM 653 N N . SER A 1 97 ? 113.434 99.002 138.865 1.00 32.40 97 SER A N 1
ATOM 654 C CA . SER A 1 97 ? 113.127 100.425 138.779 1.00 32.14 97 SER A CA 1
ATOM 655 C C . SER A 1 97 ? 114.299 101.237 139.321 1.00 33.35 97 SER A C 1
ATOM 656 O O . SER A 1 97 ? 114.724 101.032 140.462 1.00 36.94 97 SER A O 1
ATOM 659 N N . THR A 1 98 ? 114.812 102.162 138.508 1.00 31.52 98 THR A N 1
ATOM 660 C CA . THR A 1 98 ? 115.945 102.998 138.883 1.00 30.84 98 THR A CA 1
ATOM 661 C C . THR A 1 98 ? 115.749 104.400 138.325 1.00 30.89 98 THR A C 1
ATOM 662 O O . THR A 1 98 ? 114.790 104.679 137.603 1.00 31.84 98 THR A O 1
ATOM 666 N N . GLY A 1 99 ? 116.675 105.285 138.666 1.00 29.05 99 GLY A N 1
ATOM 667 C CA . GLY A 1 99 ? 116.637 106.655 138.220 1.00 26.51 99 GLY A CA 1
ATOM 668 C C . GLY A 1 99 ? 116.183 107.609 139.304 1.00 29.69 99 GLY A C 1
ATOM 669 O O . GLY A 1 99 ? 116.159 107.292 140.493 1.00 35.25 99 GLY A O 1
ATOM 670 N N . ALA A 1 100 ? 115.830 108.814 138.871 1.00 32.51 100 ALA A N 1
ATOM 671 C CA . ALA A 1 100 ? 115.290 109.812 139.779 1.00 28.94 100 ALA A CA 1
ATOM 672 C C . ALA A 1 100 ? 113.860 109.459 140.171 1.00 30.53 100 ALA A C 1
ATOM 673 O O . ALA A 1 100 ? 113.101 108.883 139.389 1.00 33.83 100 ALA A O 1
ATOM 675 N N . SER A 1 101 ? 113.497 109.806 141.400 1.00 30.24 101 SER A N 1
ATOM 676 C CA . SER A 1 101 ? 112.152 109.526 141.879 1.00 28.74 101 SER A CA 1
ATOM 677 C C . SER A 1 101 ? 111.130 110.391 141.152 1.00 28.65 101 SER A C 1
ATOM 678 O O . SER A 1 101 ? 111.373 111.565 140.864 1.00 30.02 101 SER A O 1
ATOM 681 N N . LEU A 1 102 ? 109.982 109.795 140.842 1.00 27.20 102 LEU A N 1
ATOM 682 C CA . LEU A 1 102 ? 108.908 110.513 140.176 1.00 27.11 102 LEU A CA 1
ATOM 683 C C . LEU A 1 102 ? 108.199 111.459 141.141 1.00 28.94 102 LEU A C 1
ATOM 684 O O . LEU A 1 102 ? 108.232 111.291 142.361 1.00 29.64 102 LEU A O 1
ATOM 689 N N . ASP A 1 103 ? 107.551 112.465 140.570 1.00 27.83 103 ASP A N 1
ATOM 690 C CA . ASP A 1 103 ? 106.663 113.312 141.346 1.00 26.98 103 ASP A CA 1
ATOM 691 C C . ASP A 1 103 ? 105.526 112.458 141.902 1.00 26.77 103 ASP A C 1
ATOM 692 O O . ASP A 1 103 ? 104.876 111.731 141.140 1.00 28.71 103 ASP A O 1
ATOM 697 N N . PRO A 1 104 ? 105.257 112.511 143.209 1.00 27.04 104 PRO A N 1
ATOM 698 C CA . PRO A 1 104 ? 104.185 111.676 143.776 1.00 27.66 104 PRO A CA 1
ATOM 699 C C . PRO A 1 104 ? 102.815 111.918 143.162 1.00 26.74 104 PRO A C 1
ATOM 700 O O . PRO A 1 104 ? 101.944 111.049 143.283 1.00 27.26 104 PRO A O 1
ATOM 704 N N . ARG A 1 105 ? 102.595 113.067 142.517 1.00 26.33 105 ARG A N 1
ATOM 705 C CA . ARG A 1 105 ? 101.350 113.284 141.787 1.00 26.32 105 ARG A CA 1
ATOM 706 C C . ARG A 1 105 ? 101.153 112.221 140.715 1.00 25.81 105 ARG A C 1
ATOM 707 O O . ARG A 1 105 ? 100.047 111.695 140.546 1.00 28.91 105 ARG A O 1
ATOM 715 N N . HIS A 1 106 ? 102.223 111.888 139.990 1.00 24.10 106 HIS A N 1
ATOM 716 C CA . HIS A 1 106 ? 102.144 110.845 138.976 1.00 24.18 106 HIS A CA 1
ATOM 717 C C . HIS A 1 106 ? 101.759 109.507 139.592 1.00 23.71 106 HIS A C 1
ATOM 718 O O . HIS A 1 106 ? 100.942 108.773 139.031 1.00 25.93 106 HIS A O 1
ATOM 725 N N . VAL A 1 107 ? 102.332 109.178 140.752 1.00 24.38 107 VAL A N 1
ATOM 726 C CA . VAL A 1 107 ? 102.066 107.888 141.379 1.00 24.11 107 VAL A CA 1
ATOM 727 C C . VAL A 1 107 ? 100.634 107.820 141.900 1.00 24.95 107 VAL A C 1
ATOM 728 O O . VAL A 1 107 ? 99.963 106.791 141.764 1.00 27.95 107 VAL A O 1
ATOM 732 N N . ARG A 1 108 ? 100.140 108.905 142.501 1.00 26.03 108 ARG A N 1
ATOM 733 C CA . ARG A 1 108 ? 98.745 108.940 142.937 1.00 26.96 108 ARG A CA 1
ATOM 734 C C . ARG A 1 108 ? 97.799 108.787 141.756 1.00 27.92 108 ARG A C 1
ATOM 735 O O . ARG A 1 108 ? 96.824 108.024 141.815 1.00 29.49 108 ARG A O 1
ATOM 743 N N . ALA A 1 109 ? 98.071 109.517 140.670 1.00 25.59 109 ALA A N 1
ATOM 744 C CA . ALA A 1 109 ? 97.226 109.427 139.488 1.00 24.36 109 ALA A CA 1
ATOM 745 C C . ALA A 1 109 ? 97.256 108.023 138.899 1.00 26.38 109 ALA A C 1
ATOM 746 O O . ALA A 1 109 ? 96.223 107.504 138.469 1.00 30.27 109 ALA A O 1
ATOM 748 N N . ALA A 1 110 ? 98.430 107.389 138.883 1.00 26.34 110 ALA A N 1
ATOM 749 C CA . ALA A 1 110 ? 98.542 106.030 138.364 1.00 24.34 110 ALA A CA 1
ATOM 750 C C . ALA A 1 110 ? 97.775 105.039 139.224 1.00 25.41 110 ALA A C 1
ATOM 751 O O . ALA A 1 110 ? 97.121 104.137 138.697 1.00 30.56 110 ALA A O 1
ATOM 753 N N . MET A 1 111 ? 97.844 105.182 140.548 1.00 26.02 111 MET A N 1
ATOM 754 C CA . MET A 1 111 ? 97.081 104.293 141.418 1.00 27.23 111 MET A CA 1
ATOM 755 C C . MET A 1 111 ? 95.583 104.451 141.187 1.00 28.60 111 MET A C 1
ATOM 756 O O . MET A 1 111 ? 94.855 103.455 141.076 1.00 30.83 111 MET A O 1
ATOM 761 N N . ALA A 1 112 ? 95.109 105.696 141.090 1.00 28.63 112 ALA A N 1
ATOM 762 C CA . ALA A 1 112 ? 93.689 105.931 140.839 1.00 26.81 112 ALA A CA 1
ATOM 763 C C . ALA A 1 112 ? 93.263 105.362 139.489 1.00 27.85 112 ALA A C 1
ATOM 764 O O . ALA A 1 112 ? 92.226 104.697 139.382 1.00 28.79 112 ALA A O 1
ATOM 766 N N . LEU A 1 113 ? 94.063 105.605 138.448 1.00 25.93 113 LEU A N 1
ATOM 767 C CA . LEU A 1 113 ? 93.733 105.119 137.113 1.00 26.68 113 LEU A CA 1
ATOM 768 C C . LEU A 1 113 ? 93.749 103.599 137.050 1.00 29.37 113 LEU A C 1
ATOM 769 O O . LEU A 1 113 ? 92.905 102.997 136.382 1.00 31.78 113 LEU A O 1
ATOM 774 N N . ARG A 1 114 ? 94.707 102.960 137.722 1.00 29.80 114 ARG A N 1
ATOM 775 C CA . ARG A 1 114 ? 94.763 101.505 137.708 1.00 30.13 114 ARG A CA 1
ATOM 776 C C . ARG A 1 114 ? 93.580 100.901 138.447 1.00 32.53 114 ARG A C 1
ATOM 777 O O . ARG A 1 114 ? 92.992 99.919 137.982 1.00 33.46 114 ARG A O 1
ATOM 785 N N . ALA A 1 115 ? 93.212 101.468 139.598 1.00 31.71 115 ALA A N 1
ATOM 786 C CA . ALA A 1 115 ? 92.022 100.984 140.289 1.00 31.25 115 ALA A CA 1
ATOM 787 C C . ALA A 1 115 ? 90.783 101.153 139.420 1.00 32.20 115 ALA A C 1
ATOM 788 O O . ALA A 1 115 ? 89.944 100.246 139.337 1.00 36.66 115 ALA A O 1
ATOM 790 N N . ASN A 1 116 ? 90.664 102.299 138.744 1.00 30.78 116 ASN A N 1
ATOM 791 C CA . ASN A 1 116 ? 89.520 102.536 137.870 1.00 32.25 116 ASN A CA 1
ATOM 792 C C . ASN A 1 116 ? 89.487 101.547 136.709 1.00 31.04 116 ASN A C 1
ATOM 793 O O . ASN A 1 116 ? 88.418 101.055 136.333 1.00 35.31 116 ASN A O 1
ATOM 798 N N . VAL A 1 117 ? 90.649 101.246 136.124 1.00 30.12 117 VAL A N 1
ATOM 799 C CA . VAL A 1 117 ? 90.715 100.279 135.029 1.00 32.96 117 VAL A CA 1
ATOM 800 C C . VAL A 1 117 ? 90.308 98.893 135.514 1.00 33.26 117 VAL A C 1
ATOM 801 O O . VAL A 1 117 ? 89.526 98.194 134.861 1.00 37.10 117 VAL A O 1
ATOM 805 N N . LEU A 1 118 ? 90.835 98.474 136.667 1.00 33.53 118 LEU A N 1
ATOM 806 C CA . LEU A 1 118 ? 90.503 97.155 137.192 1.00 32.23 118 LEU A CA 1
ATOM 807 C C . LEU A 1 118 ? 89.036 97.052 137.580 1.00 35.61 118 LEU A C 1
ATOM 808 O O . LEU A 1 118 ? 88.466 95.956 137.552 1.00 37.79 118 LEU A O 1
ATOM 813 N N . LEU A 1 119 ? 88.408 98.171 137.940 1.00 36.52 119 LEU A N 1
ATOM 814 C CA . LEU A 1 119 ? 86.999 98.154 138.309 1.00 35.19 119 LEU A CA 1
ATOM 815 C C . LEU A 1 119 ? 86.067 97.877 137.136 1.00 38.06 119 LEU A C 1
ATOM 816 O O . LEU A 1 119 ? 84.878 97.637 137.365 1.00 44.68 119 LEU A O 1
ATOM 821 N N . GLN A 1 120 ? 86.560 97.903 135.899 1.00 38.39 120 GLN A N 1
ATOM 822 C CA . GLN A 1 120 ? 85.710 97.623 134.749 1.00 38.32 120 GLN A CA 1
ATOM 823 C C . GLN A 1 120 ? 85.427 96.139 134.562 1.00 40.43 120 GLN A C 1
ATOM 824 O O . GLN A 1 120 ? 84.607 95.790 133.709 1.00 45.09 120 GLN A O 1
ATOM 830 N N . GLY A 1 121 ? 86.073 95.267 135.328 1.00 38.44 121 GLY A N 1
ATOM 831 C CA . GLY A 1 121 ? 85.764 93.848 135.288 1.00 42.95 121 GLY A CA 1
ATOM 832 C C . GLY A 1 121 ? 86.219 93.113 134.046 1.00 42.10 121 GLY A C 1
ATOM 833 O O . GLY A 1 121 ? 85.497 92.241 133.549 1.00 47.19 121 GLY A O 1
ATOM 834 N N . ARG A 1 122 ? 87.400 93.443 133.529 1.00 39.04 122 ARG A N 1
ATOM 835 C CA . ARG A 1 122 ? 87.989 92.721 132.413 1.00 39.27 122 ARG A CA 1
ATOM 836 C C . ARG A 1 122 ? 89.327 92.085 132.748 1.00 41.26 122 ARG A C 1
ATOM 837 O O . ARG A 1 122 ? 89.868 91.354 131.911 1.00 43.16 122 ARG A O 1
ATOM 845 N N . SER A 1 123 ? 89.875 92.342 133.934 1.00 44.21 123 SER A N 1
ATOM 846 C CA . SER A 1 123 ? 91.232 91.936 134.270 1.00 42.44 123 SER A CA 1
ATOM 847 C C . SER A 1 123 ? 91.305 90.698 135.152 1.00 43.07 123 SER A C 1
ATOM 848 O O . SER A 1 123 ? 92.384 90.114 135.274 1.00 46.55 123 SER A O 1
ATOM 851 N N . GLY A 1 124 ? 90.203 90.289 135.771 1.00 43.21 124 GLY A N 1
ATOM 852 C CA . GLY A 1 124 ? 90.213 89.091 136.584 1.00 43.81 124 GLY A CA 1
ATOM 853 C C . GLY A 1 124 ? 90.877 89.223 137.933 1.00 47.46 124 GLY A C 1
ATOM 854 O O . GLY A 1 124 ? 91.268 88.209 138.517 1.00 48.95 124 GLY A O 1
ATOM 855 N N . VAL A 1 125 ? 91.014 90.441 138.452 1.00 47.09 125 VAL A N 1
ATOM 856 C CA . VAL A 1 125 ? 91.628 90.634 139.758 1.00 46.66 125 VAL A CA 1
ATOM 857 C C . VAL A 1 125 ? 90.603 90.378 140.857 1.00 48.60 125 VAL A C 1
ATOM 858 O O . VAL A 1 125 ? 89.389 90.434 140.647 1.00 49.87 125 VAL A O 1
ATOM 862 N N . ARG A 1 126 ? 91.110 90.082 142.048 1.00 50.31 126 ARG A N 1
ATOM 863 C CA . ARG A 1 126 ? 90.275 90.114 143.236 1.00 49.36 126 ARG A CA 1
ATOM 864 C C . ARG A 1 126 ? 89.930 91.554 143.588 1.00 48.04 126 ARG A C 1
ATOM 865 O O . ARG A 1 126 ? 90.718 92.477 143.368 1.00 44.41 126 ARG A O 1
ATOM 873 N N . LEU A 1 127 ? 88.732 91.742 144.144 1.00 48.59 127 LEU A N 1
ATOM 874 C CA . LEU A 1 127 ? 88.321 93.078 144.557 1.00 46.41 127 LEU A CA 1
ATOM 875 C C . LEU A 1 127 ? 89.232 93.630 145.643 1.00 49.00 127 LEU A C 1
ATOM 876 O O . LEU A 1 127 ? 89.427 94.847 145.726 1.00 45.77 127 LEU A O 1
ATOM 881 N N . GLU A 1 128 ? 89.812 92.752 146.466 1.00 49.28 128 GLU A N 1
ATOM 882 C CA . GLU A 1 128 ? 90.659 93.199 147.565 1.00 46.54 128 GLU A CA 1
ATOM 883 C C . GLU A 1 128 ? 91.891 93.945 147.071 1.00 44.36 128 GLU A C 1
ATOM 884 O O . GLU A 1 128 ? 92.376 94.850 147.753 1.00 46.85 128 GLU A O 1
ATOM 890 N N . LEU A 1 129 ? 92.412 93.590 145.895 1.00 45.22 129 LEU A N 1
ATOM 891 C CA . LEU A 1 129 ? 93.529 94.345 145.332 1.00 43.01 129 LEU A CA 1
ATOM 892 C C . LEU A 1 129 ? 93.119 95.773 144.995 1.00 43.35 129 LEU A C 1
ATOM 893 O O . LEU A 1 129 ? 93.858 96.727 145.275 1.00 44.61 129 LEU A O 1
ATOM 898 N N . ILE A 1 130 ? 91.942 95.938 144.389 1.00 43.63 130 ILE A N 1
ATOM 899 C CA . ILE A 1 130 ? 91.429 97.270 144.089 1.00 41.24 130 ILE A CA 1
ATOM 900 C C . ILE A 1 130 ? 91.193 98.045 145.376 1.00 39.66 130 ILE A C 1
ATOM 901 O O . ILE A 1 130 ? 91.479 99.245 145.461 1.00 40.54 130 ILE A O 1
ATOM 906 N N . GLU A 1 131 ? 90.666 97.368 146.397 1.00 41.80 131 GLU A N 1
ATOM 907 C CA . GLU A 1 131 ? 90.444 98.012 147.685 1.00 42.86 131 GLU A CA 1
ATOM 908 C C . GLU A 1 131 ? 91.756 98.468 148.308 1.00 43.03 131 GLU A C 1
ATOM 909 O O . GLU A 1 131 ? 91.829 99.560 148.878 1.00 43.71 131 GLU A O 1
ATOM 915 N N . ARG A 1 132 ? 92.802 97.644 148.215 1.00 41.25 132 ARG A N 1
ATOM 916 C CA . ARG A 1 132 ? 94.105 98.034 148.742 1.00 39.68 132 ARG A CA 1
ATOM 917 C C . ARG A 1 132 ? 94.672 99.228 147.990 1.00 38.33 132 ARG A C 1
ATOM 918 O O . ARG A 1 132 ? 95.241 100.136 148.602 1.00 42.92 132 ARG A O 1
ATOM 926 N N . LEU A 1 133 ? 94.530 99.245 146.663 1.00 37.89 133 LEU A N 1
ATOM 927 C CA . LEU A 1 133 ? 94.953 100.412 145.891 1.00 37.63 133 LEU A CA 1
ATOM 928 C C . LEU A 1 133 ? 94.237 101.672 146.363 1.00 38.27 133 LEU A C 1
ATOM 929 O O . LEU A 1 133 ? 94.870 102.699 146.653 1.00 37.77 133 LEU A O 1
ATOM 934 N N . VAL A 1 134 ? 92.908 101.601 146.466 1.00 40.66 134 VAL A N 1
ATOM 935 C CA . VAL A 1 134 ? 92.126 102.773 146.846 1.00 39.92 134 VAL A CA 1
ATOM 936 C C . VAL A 1 134 ? 92.467 103.209 148.264 1.00 40.00 134 VAL A C 1
ATOM 937 O O . VAL A 1 134 ? 92.528 104.405 148.558 1.00 40.94 134 VAL A O 1
ATOM 941 N N . GLU A 1 135 ? 92.713 102.252 149.161 1.00 41.71 135 GLU A N 1
ATOM 942 C CA . GLU A 1 135 ? 92.979 102.597 150.553 1.00 42.43 135 GLU A CA 1
ATOM 943 C C . GLU A 1 135 ? 94.373 103.182 150.723 1.00 40.65 135 GLU A C 1
ATOM 944 O O . GLU A 1 135 ? 94.571 104.094 151.532 1.00 42.34 135 GLU A O 1
ATOM 950 N N . PHE A 1 136 ? 95.352 102.671 149.976 1.00 37.08 136 PHE A N 1
ATOM 951 C CA . PHE A 1 136 ? 96.661 103.308 149.943 1.00 36.02 136 PHE A CA 1
ATOM 952 C C . PHE A 1 136 ? 96.546 104.744 149.457 1.00 36.35 136 PHE A C 1
ATOM 953 O O . PHE A 1 136 ? 97.177 105.650 150.013 1.00 37.72 136 PHE A O 1
ATOM 961 N N . LEU A 1 137 ? 95.736 104.971 148.422 1.00 38.40 137 LEU A N 1
ATOM 962 C CA . LEU A 1 137 ? 95.536 106.331 147.929 1.00 37.15 137 LEU A CA 1
ATOM 963 C C . LEU A 1 137 ? 94.843 107.210 148.969 1.00 40.08 137 LEU A C 1
ATOM 964 O O . LEU A 1 137 ? 95.207 108.379 149.144 1.00 44.03 137 LEU A O 1
ATOM 969 N N . ARG A 1 138 ? 93.845 106.667 149.669 1.00 39.09 138 ARG A N 1
ATOM 970 C CA . ARG A 1 138 ? 93.103 107.451 150.653 1.00 40.00 138 ARG A CA 1
ATOM 971 C C . ARG A 1 138 ? 93.947 107.748 151.885 1.00 41.53 138 ARG A C 1
ATOM 972 O O . ARG A 1 138 ? 93.849 108.836 152.463 1.00 43.98 138 ARG A O 1
ATOM 980 N N . GLN A 1 139 ? 94.772 106.795 152.307 1.00 42.80 139 GLN A N 1
ATOM 981 C CA . GLN A 1 139 ? 95.657 106.992 153.447 1.00 40.98 139 GLN A CA 1
ATOM 982 C C . GLN A 1 139 ? 96.888 107.814 153.099 1.00 40.14 139 GLN A C 1
ATOM 983 O O . GLN A 1 139 ? 97.680 108.114 153.998 1.00 42.28 139 GLN A O 1
ATOM 989 N N . ASP A 1 140 ? 97.067 108.173 151.827 1.00 38.83 140 ASP A N 1
ATOM 990 C CA . ASP A 1 140 ? 98.239 108.916 151.361 1.00 37.41 140 ASP A CA 1
ATOM 991 C C . ASP A 1 140 ? 99.525 108.145 151.653 1.00 35.97 140 ASP A C 1
ATOM 992 O O . ASP A 1 140 ? 100.530 108.710 152.086 1.00 36.82 140 ASP A O 1
ATOM 997 N N . ALA A 1 141 ? 99.481 106.835 151.429 1.00 35.84 141 ALA A N 1
ATOM 998 C CA . ALA A 1 141 ? 100.660 105.975 151.485 1.00 35.28 141 ALA A CA 1
ATOM 999 C C . ALA A 1 141 ? 101.074 105.717 150.041 1.00 32.73 141 ALA A C 1
ATOM 1000 O O . ALA A 1 141 ? 100.573 104.807 149.382 1.00 34.87 141 ALA A O 1
ATOM 1002 N N . ILE A 1 142 ? 101.990 106.535 149.545 1.00 31.30 142 ILE A N 1
ATOM 1003 C CA . ILE A 1 142 ? 102.305 106.611 148.123 1.00 29.39 142 ILE A CA 1
ATOM 1004 C C . ILE A 1 142 ? 103.655 105.942 147.892 1.00 30.00 142 ILE A C 1
ATOM 1005 O O . ILE A 1 142 ? 104.669 106.407 148.427 1.00 33.68 142 ILE A O 1
ATOM 1010 N N . PRO A 1 143 ? 103.715 104.864 147.114 1.00 30.87 143 PRO A N 1
ATOM 1011 C CA . PRO A 1 143 ? 105.005 104.227 146.829 1.00 28.02 143 PRO A CA 1
ATOM 1012 C C . PRO A 1 143 ? 105.955 105.170 146.106 1.00 27.64 143 PRO A C 1
ATOM 1013 O O . PRO A 1 143 ? 105.547 105.966 145.260 1.00 28.22 143 PRO A O 1
ATOM 1017 N N . VAL A 1 144 ? 107.235 105.067 146.448 1.00 27.19 144 VAL A N 1
ATOM 1018 C CA . VAL A 1 144 ? 108.281 105.783 145.729 1.00 25.27 144 VAL A CA 1
ATOM 1019 C C . VAL A 1 144 ? 108.573 105.026 144.439 1.00 24.34 144 VAL A C 1
ATOM 1020 O O . VAL A 1 144 ? 108.923 103.843 144.468 1.00 30.25 144 VAL A O 1
ATOM 1024 N N . VAL A 1 145 ? 108.416 105.700 143.306 1.00 24.86 145 VAL A N 1
ATOM 1025 C CA . VAL A 1 145 ? 108.639 105.103 141.996 1.00 25.38 145 VAL A CA 1
ATOM 1026 C C . VAL A 1 145 ? 109.674 105.939 141.260 1.00 26.52 145 VAL A C 1
ATOM 1027 O O . VAL A 1 145 ? 109.570 107.169 141.214 1.00 29.27 145 VAL A O 1
ATOM 1031 N N . CYS A 1 146 ? 110.674 105.275 140.698 1.00 27.51 146 CYS A N 1
ATOM 1032 C CA . CYS A 1 146 ? 111.706 105.958 139.940 1.00 29.65 146 CYS A CA 1
ATOM 1033 C C . CYS A 1 146 ? 111.317 106.042 138.464 1.00 28.48 146 CYS A C 1
ATOM 1034 O O . CYS A 1 146 ? 110.383 105.389 138.000 1.00 28.48 146 CYS A O 1
ATOM 1037 N N . ASP A 1 147 ? 112.049 106.868 137.724 1.00 28.71 147 ASP A N 1
ATOM 1038 C CA . ASP A 1 147 ? 111.612 107.312 136.406 1.00 27.58 147 ASP A CA 1
ATOM 1039 C C . ASP A 1 147 ? 112.161 106.480 135.250 1.00 24.85 147 ASP A C 1
ATOM 1040 O O . ASP A 1 147 ? 111.898 106.816 134.094 1.00 26.88 147 ASP A O 1
ATOM 1045 N N . LEU A 1 148 ? 112.906 105.413 135.514 1.00 26.39 148 LEU A N 1
ATOM 1046 C CA . LEU A 1 148 ? 113.434 104.563 134.455 1.00 25.25 148 LEU A CA 1
ATOM 1047 C C . LEU A 1 148 ? 112.883 103.152 134.595 1.00 27.44 148 LEU A C 1
ATOM 1048 O O . LEU A 1 148 ? 112.709 102.653 135.710 1.00 32.01 148 LEU A O 1
ATOM 1053 N N . GLY A 1 149 ? 112.602 102.515 133.460 1.00 26.05 149 GLY A N 1
ATOM 1054 C CA . GLY A 1 149 ? 112.256 101.109 133.474 1.00 23.42 149 GLY A CA 1
ATOM 1055 C C . GLY A 1 149 ? 111.137 100.657 132.558 1.00 24.50 149 GLY A C 1
ATOM 1056 O O . GLY A 1 149 ? 110.837 99.463 132.508 1.00 27.35 149 GLY A O 1
ATOM 1057 N N . SER A 1 150 ? 110.512 101.571 131.824 1.00 22.98 150 SER A N 1
ATOM 1058 C CA . SER A 1 150 ? 109.349 101.232 131.019 1.00 22.43 150 SER A CA 1
ATOM 1059 C C . SER A 1 150 ? 109.495 101.763 129.599 1.00 23.06 150 SER A C 1
ATOM 1060 O O . SER A 1 150 ? 110.056 102.836 129.374 1.00 25.23 150 SER A O 1
ATOM 1063 N N . ILE A 1 151 ? 108.962 101.003 128.640 1.00 25.35 151 ILE A N 1
ATOM 1064 C CA . ILE A 1 151 ? 108.976 101.383 127.234 1.00 24.91 151 ILE A CA 1
ATOM 1065 C C . ILE A 1 151 ? 107.572 101.562 126.666 1.00 25.60 151 ILE A C 1
ATOM 1066 O O . ILE A 1 151 ? 107.408 101.624 125.450 1.00 27.31 151 ILE A O 1
ATOM 1071 N N . GLY A 1 152 ? 106.556 101.640 127.517 1.00 24.93 152 GLY A N 1
ATOM 1072 C CA . GLY A 1 152 ? 105.205 101.922 127.063 1.00 24.25 152 GLY A CA 1
ATOM 1073 C C . GLY A 1 152 ? 104.510 100.779 126.352 1.00 27.34 152 GLY A C 1
ATOM 1074 O O . GLY A 1 152 ? 103.512 100.963 125.665 1.00 32.52 152 GLY A O 1
ATOM 1088 N N . ASP A 1 154 ? 104.199 98.937 130.970 1.00 28.02 156 ASP A N 1
ATOM 1089 C CA . ASP A 1 154 ? 104.482 99.633 132.234 1.00 28.44 156 ASP A CA 1
ATOM 1090 C C . ASP A 1 154 ? 104.728 98.657 133.360 1.00 29.32 156 ASP A C 1
ATOM 1091 O O . ASP A 1 154 ? 104.317 98.881 134.493 1.00 32.74 156 ASP A O 1
ATOM 1096 N N . LEU A 1 155 ? 105.435 97.583 133.020 1.00 29.36 157 LEU A N 1
ATOM 1097 C CA . LEU A 1 155 ? 105.595 96.459 133.933 1.00 27.27 157 LEU A CA 1
ATOM 1098 C C . LEU A 1 155 ? 106.308 96.873 135.215 1.00 27.46 157 LEU A C 1
ATOM 1099 O O . LEU A 1 155 ? 105.843 96.573 136.317 1.00 29.15 157 LEU A O 1
ATOM 1104 N N . VAL A 1 156 ? 107.418 97.591 135.093 1.00 27.97 158 VAL A N 1
ATOM 1105 C CA . VAL A 1 156 ? 108.277 97.906 136.236 1.00 25.93 158 VAL A CA 1
ATOM 1106 C C . VAL A 1 156 ? 107.675 99.003 137.116 1.00 24.92 158 VAL A C 1
ATOM 1107 O O . VAL A 1 156 ? 107.565 98.808 138.340 1.00 26.53 158 VAL A O 1
ATOM 1111 N N . PRO A 1 157 ? 107.294 100.172 136.571 1.00 27.16 159 PRO A N 1
ATOM 1112 C CA . PRO A 1 157 ? 106.704 101.200 137.446 1.00 23.15 159 PRO A CA 1
ATOM 1113 C C . PRO A 1 157 ? 105.420 100.755 138.122 1.00 23.87 159 PRO A C 1
ATOM 1114 O O . PRO A 1 157 ? 105.204 101.072 139.297 1.00 25.85 159 PRO A O 1
ATOM 1118 N N . LEU A 1 158 ? 104.561 100.018 137.414 1.00 23.62 160 LEU A N 1
ATOM 1119 C CA . LEU A 1 158 ? 103.348 99.496 138.034 1.00 25.84 160 LEU A CA 1
ATOM 1120 C C . LEU A 1 158 ? 103.659 98.362 138.999 1.00 27.43 160 LEU A C 1
ATOM 1121 O O . LEU A 1 158 ? 102.936 98.167 139.983 1.00 31.25 160 LEU A O 1
ATOM 1126 N N . GLY A 1 159 ? 104.723 97.606 138.732 1.00 24.65 161 GLY A N 1
ATOM 1127 C CA . GLY A 1 159 ? 105.146 96.576 139.655 1.00 25.40 161 GLY A CA 1
ATOM 1128 C C . GLY A 1 159 ? 105.601 97.137 140.979 1.00 26.02 161 GLY A C 1
ATOM 1129 O O . GLY A 1 159 ? 105.442 96.493 142.014 1.00 30.07 161 GLY A O 1
ATOM 1130 N N . VAL A 1 160 ? 106.170 98.341 140.967 1.00 24.05 162 VAL A N 1
ATOM 1131 C CA . VAL A 1 160 ? 106.508 98.997 142.230 1.00 25.15 162 VAL A CA 1
ATOM 1132 C C . VAL A 1 160 ? 105.254 99.183 143.083 1.00 28.26 162 VAL A C 1
ATOM 1133 O O . VAL A 1 160 ? 105.233 98.845 144.273 1.00 30.89 162 VAL A O 1
ATOM 1137 N N . ILE A 1 161 ? 104.180 99.691 142.474 1.00 25.95 163 ILE A N 1
ATOM 1138 C CA . ILE A 1 161 ? 102.926 99.899 143.196 1.00 26.26 163 ILE A CA 1
ATOM 1139 C C . ILE A 1 161 ? 102.339 98.570 143.661 1.00 27.97 163 ILE A C 1
ATOM 1140 O O . ILE A 1 161 ? 101.839 98.454 144.788 1.00 29.07 163 ILE A O 1
ATOM 1145 N N . ALA A 1 162 ? 102.370 97.555 142.795 1.00 29.91 164 ALA A N 1
ATOM 1146 C CA . ALA A 1 162 ? 101.807 96.257 143.159 1.00 30.36 164 ALA A CA 1
ATOM 1147 C C . ALA A 1 162 ? 102.553 95.646 144.341 1.00 31.00 164 ALA A C 1
ATOM 1148 O O . ALA A 1 162 ? 101.936 95.179 145.309 1.00 34.24 164 ALA A O 1
ATOM 1150 N N . ARG A 1 163 ? 103.888 95.660 144.285 1.00 31.22 165 ARG A N 1
ATOM 1151 C CA . ARG A 1 163 ? 104.695 95.154 145.389 1.00 29.87 165 ARG A CA 1
ATOM 1152 C C . ARG A 1 163 ? 104.450 95.949 146.661 1.00 31.00 165 ARG A C 1
ATOM 1153 O O . ARG A 1 163 ? 104.463 95.389 147.762 1.00 34.40 165 ARG A O 1
ATOM 1161 N N . SER A 1 164 ? 104.238 97.261 146.532 1.00 30.07 166 SER A N 1
ATOM 1162 C CA . SER A 1 164 ? 103.952 98.077 147.705 1.00 30.80 166 SER A CA 1
ATOM 1163 C C . SER A 1 164 ? 102.635 97.678 148.355 1.00 31.33 166 SER A C 1
ATOM 1164 O O . SER A 1 164 ? 102.551 97.569 149.582 1.00 34.68 166 SER A O 1
ATOM 1167 N N . ILE A 1 165 ? 101.592 97.462 147.552 1.00 31.49 167 ILE A N 1
ATOM 1168 C CA . ILE A 1 165 ? 100.277 97.230 148.141 1.00 31.89 167 ILE A CA 1
ATOM 1169 C C . ILE A 1 165 ? 100.064 95.785 148.573 1.00 35.80 167 ILE A C 1
ATOM 1170 O O . ILE A 1 165 ? 99.172 95.525 149.388 1.00 38.76 167 ILE A O 1
ATOM 1175 N N . ILE A 1 166 ? 100.847 94.827 148.064 1.00 34.44 168 ILE A N 1
ATOM 1176 C CA . ILE A 1 166 ? 100.676 93.438 148.488 1.00 36.01 168 ILE A CA 1
ATOM 1177 C C . ILE A 1 166 ? 101.713 92.999 149.511 1.00 38.42 168 ILE A C 1
ATOM 1178 O O . ILE A 1 166 ? 101.637 91.867 150.003 1.00 41.50 168 ILE A O 1
ATOM 1183 N N . GLY A 1 167 ? 102.667 93.854 149.858 1.00 36.75 169 GLY A N 1
ATOM 1184 C CA . GLY A 1 167 ? 103.735 93.435 150.750 1.00 36.61 169 GLY A CA 1
ATOM 1185 C C . GLY A 1 167 ? 104.633 92.372 150.155 1.00 36.71 169 GLY A C 1
ATOM 1186 O O . GLY A 1 167 ? 104.959 91.389 150.832 1.00 37.38 169 GLY A O 1
ATOM 1187 N N . HIS A 1 168 ? 105.026 92.541 148.898 1.00 34.57 170 HIS A N 1
ATOM 1188 C CA . HIS A 1 168 ? 105.898 91.593 148.233 1.00 33.96 170 HIS A CA 1
ATOM 1189 C C . HIS A 1 168 ? 107.289 91.600 148.872 1.00 38.17 170 HIS A C 1
ATOM 1190 O O . HIS A 1 168 ? 107.765 92.641 149.329 1.00 40.94 170 HIS A O 1
ATOM 1197 N N . PRO A 1 169 ? 107.956 90.442 148.923 1.00 39.40 171 PRO A N 1
ATOM 1198 C CA . PRO A 1 169 ? 109.308 90.395 149.510 1.00 38.12 171 PRO A CA 1
ATOM 1199 C C . PRO A 1 169 ? 110.323 91.293 148.820 1.00 39.60 171 PRO A C 1
ATOM 1200 O O . PRO A 1 169 ? 111.293 91.712 149.463 1.00 42.81 171 PRO A O 1
ATOM 1204 N N . SER A 1 170 ? 110.144 91.602 147.537 1.00 39.25 172 SER A N 1
ATOM 1205 C CA . SER A 1 170 ? 110.965 92.630 146.910 1.00 37.96 172 SER A CA 1
ATOM 1206 C C . SER A 1 170 ? 110.515 93.986 147.432 1.00 37.62 172 SER A C 1
ATOM 1207 O O . SER A 1 170 ? 109.664 94.645 146.829 1.00 40.12 172 SER A O 1
ATOM 1210 N N . THR A 1 171 ? 111.092 94.395 148.558 1.00 37.71 173 THR A N 1
ATOM 1211 C CA . THR A 1 171 ? 110.620 95.556 149.299 1.00 37.97 173 THR A CA 1
ATOM 1212 C C . THR A 1 171 ? 110.742 96.834 148.476 1.00 36.32 173 THR A C 1
ATOM 1213 O O . THR A 1 171 ? 111.750 97.072 147.807 1.00 37.91 173 THR A O 1
ATOM 1217 N N . THR A 1 172 ? 109.700 97.655 148.530 1.00 35.86 174 THR A N 1
ATOM 1218 C CA . THR A 1 172 ? 109.691 98.990 147.955 1.00 36.68 174 THR A CA 1
ATOM 1219 C C . THR A 1 172 ? 109.706 100.029 149.070 1.00 33.83 174 THR A C 1
ATOM 1220 O O . THR A 1 172 ? 109.616 99.709 150.256 1.00 38.09 174 THR A O 1
ATOM 1224 N N . GLN A 1 173 ? 109.832 101.288 148.672 1.00 34.07 175 GLN A N 1
ATOM 1225 C CA . GLN A 1 173 ? 109.798 102.416 149.592 1.00 33.11 175 GLN A CA 1
ATOM 1226 C C . GLN A 1 173 ? 108.480 103.155 149.421 1.00 34.39 175 GLN A C 1
ATOM 1227 O O . GLN A 1 173 ? 108.093 103.492 148.298 1.00 35.53 175 GLN A O 1
ATOM 1233 N N . VAL A 1 174 ? 107.790 103.393 150.532 1.00 34.52 176 VAL A N 1
ATOM 1234 C CA . VAL A 1 174 ? 106.479 104.024 150.529 1.00 35.33 176 VAL A CA 1
ATOM 1235 C C . VAL A 1 174 ? 106.532 105.246 151.432 1.00 36.89 176 VAL A C 1
ATOM 1236 O O . VAL A 1 174 ? 107.012 105.167 152.569 1.00 42.69 176 VAL A O 1
ATOM 1240 N N . LYS A 1 175 ? 106.067 106.376 150.914 1.00 35.32 177 LYS A N 1
ATOM 1241 C CA . LYS A 1 175 ? 105.937 107.597 151.695 1.00 36.57 177 LYS A CA 1
ATOM 1242 C C . LYS A 1 175 ? 104.573 107.598 152.374 1.00 37.66 177 LYS A C 1
ATOM 1243 O O . LYS A 1 175 ? 103.540 107.512 151.703 1.00 38.27 177 LYS A O 1
ATOM 1249 N N . TYR A 1 176 ? 104.571 107.682 153.700 1.00 37.71 178 TYR A N 1
ATOM 1250 C CA . TYR A 1 176 ? 103.350 107.650 154.485 1.00 38.46 178 TYR A CA 1
ATOM 1251 C C . TYR A 1 176 ? 103.535 108.531 155.711 1.00 44.13 178 TYR A C 1
ATOM 1252 O O . TYR A 1 176 ? 104.585 108.490 156.358 1.00 45.07 178 TYR A O 1
ATOM 1261 N N . GLN A 1 177 ? 102.519 109.345 156.002 1.00 47.64 179 GLN A N 1
ATOM 1262 C CA . GLN A 1 177 ? 102.537 110.264 157.141 1.00 45.34 179 GLN A CA 1
ATOM 1263 C C . GLN A 1 177 ? 103.787 111.140 157.135 1.00 47.82 179 GLN A C 1
ATOM 1264 O O . GLN A 1 177 ? 104.367 111.438 158.180 1.00 50.61 179 GLN A O 1
ATOM 1270 N N . GLY A 1 178 ? 104.216 111.543 155.943 1.00 48.07 180 GLY A N 1
ATOM 1271 C CA . GLY A 1 178 ? 105.356 112.421 155.807 1.00 48.43 180 GLY A CA 1
ATOM 1272 C C . GLY A 1 178 ? 106.711 111.761 155.929 1.00 47.98 180 GLY A C 1
ATOM 1273 O O . GLY A 1 178 ? 107.727 112.462 155.849 1.00 47.27 180 GLY A O 1
ATOM 1274 N N . GLU A 1 179 ? 106.769 110.444 156.110 1.00 49.87 181 GLU A N 1
ATOM 1275 C CA . GLU A 1 179 ? 108.034 109.746 156.275 1.00 48.52 181 GLU A CA 1
ATOM 1276 C C . GLU A 1 179 ? 108.125 108.602 155.277 1.00 46.53 181 GLU A C 1
ATOM 1277 O O . GLU A 1 179 ? 107.123 107.971 154.945 1.00 44.82 181 GLU A O 1
ATOM 1283 N N . GLN A 1 180 ? 109.337 108.332 154.805 1.00 46.06 182 GLN A N 1
ATOM 1284 C CA . GLN A 1 180 ? 109.575 107.233 153.880 1.00 41.25 182 GLN A CA 1
ATOM 1285 C C . GLN A 1 180 ? 109.960 105.985 154.662 1.00 42.97 182 GLN A C 1
ATOM 1286 O O . GLN A 1 180 ? 110.836 106.038 155.531 1.00 48.44 182 GLN A O 1
ATOM 1292 N N . ALA A 1 181 ? 109.305 104.867 154.358 1.00 43.00 183 ALA A N 1
ATOM 1293 C CA . ALA A 1 181 ? 109.517 103.632 155.096 1.00 39.23 183 ALA A CA 1
ATOM 1294 C C . ALA A 1 181 ? 109.460 102.447 154.145 1.00 39.48 183 ALA A C 1
ATOM 1295 O O . ALA A 1 181 ? 109.137 102.579 152.963 1.00 38.37 183 ALA A O 1
ATOM 1297 N N . ASP A 1 182 ? 109.792 101.276 154.678 1.00 43.25 184 ASP A N 1
ATOM 1298 C CA . ASP A 1 182 ? 109.651 100.044 153.920 1.00 40.76 184 ASP A CA 1
ATOM 1299 C C . ASP A 1 182 ? 108.179 99.728 153.698 1.00 40.94 184 ASP A C 1
ATOM 1300 O O . ASP A 1 182 ? 107.322 100.027 154.533 1.00 42.29 184 ASP A O 1
ATOM 1305 N N . SER A 1 183 ? 107.893 99.113 152.550 1.00 41.59 185 SER A N 1
ATOM 1306 C CA . SER A 1 183 ? 106.519 98.756 152.218 1.00 42.13 185 SER A CA 1
ATOM 1307 C C . SER A 1 183 ? 105.889 97.879 153.292 1.00 41.18 185 SER A C 1
ATOM 1308 O O . SER A 1 183 ? 104.686 97.978 153.543 1.00 41.62 185 SER A O 1
ATOM 1311 N N . HIS A 1 184 ? 106.684 97.026 153.941 1.00 41.50 186 HIS A N 1
ATOM 1312 C CA . HIS A 1 184 ? 106.157 96.171 155.000 1.00 42.11 186 HIS A CA 1
ATOM 1313 C C . HIS A 1 184 ? 105.736 96.984 156.219 1.00 42.95 186 HIS A C 1
ATOM 1314 O O . HIS A 1 184 ? 104.689 96.715 156.820 1.00 46.50 186 HIS A O 1
ATOM 1321 N N . ASP A 1 185 ? 106.531 97.989 156.593 1.00 42.49 187 ASP A N 1
ATOM 1322 C CA . ASP A 1 185 ? 106.170 98.848 157.718 1.00 45.29 187 ASP A CA 1
ATOM 1323 C C . ASP A 1 185 ? 104.882 99.610 157.439 1.00 43.33 187 ASP A C 1
ATOM 1324 O O . ASP A 1 185 ? 104.001 99.700 158.300 1.00 45.78 187 ASP A O 1
ATOM 1329 N N . VAL A 1 186 ? 104.760 100.176 156.238 1.00 40.15 188 VAL A N 1
ATOM 1330 C CA . VAL A 1 186 ? 103.548 100.906 155.883 1.00 41.54 188 VAL A CA 1
ATOM 1331 C C . VAL A 1 186 ? 102.351 99.965 155.848 1.00 44.02 188 VAL A C 1
ATOM 1332 O O . VAL A 1 186 ? 101.260 100.308 156.319 1.00 43.91 188 VAL A O 1
ATOM 1336 N N . LEU A 1 187 ? 102.538 98.761 155.302 1.00 44.60 189 LEU A N 1
ATOM 1337 C CA . LEU A 1 187 ? 101.472 97.764 155.297 1.00 44.59 189 LEU A CA 1
ATOM 1338 C C . LEU A 1 187 ? 100.988 97.472 156.709 1.00 45.79 189 LEU A C 1
ATOM 1339 O O . LEU A 1 187 ? 99.781 97.432 156.970 1.00 47.32 189 LEU A O 1
ATOM 1344 N N . GLN A 1 188 ? 101.923 97.262 157.637 1.00 45.61 190 GLN A N 1
ATOM 1345 C CA . GLN A 1 188 ? 101.541 97.003 159.020 1.00 48.89 190 GLN A CA 1
ATOM 1346 C C . GLN A 1 188 ? 100.826 98.204 159.631 1.00 49.71 190 GLN A C 1
ATOM 1347 O O . GLN A 1 188 ? 99.843 98.042 160.362 1.00 51.99 190 GLN A O 1
ATOM 1353 N N . GLN A 1 189 ? 101.302 99.418 159.340 1.00 48.49 191 GLN A N 1
ATOM 1354 C CA . GLN A 1 189 ? 100.647 100.614 159.863 1.00 46.91 191 GLN A CA 1
ATOM 1355 C C . GLN A 1 189 ? 99.234 100.772 159.315 1.00 48.81 191 GLN A C 1
ATOM 1356 O O . GLN A 1 189 ? 98.383 101.383 159.969 1.00 51.17 191 GLN A O 1
ATOM 1362 N N . LEU A 1 190 ? 98.963 100.233 158.128 1.00 48.06 192 LEU A N 1
ATOM 1363 C CA . LEU A 1 190 ? 97.633 100.263 157.535 1.00 46.30 192 LEU A CA 1
ATOM 1364 C C . LEU A 1 190 ? 96.798 99.048 157.916 1.00 48.09 192 LEU A C 1
ATOM 1365 O O . LEU A 1 190 ? 95.700 98.873 157.378 1.00 49.26 192 LEU A O 1
ATOM 1370 N N . ASN A 1 191 ? 97.304 98.207 158.818 1.00 48.13 193 ASN A N 1
ATOM 1371 C CA . ASN A 1 191 ? 96.614 97.001 159.276 1.00 49.47 193 ASN A CA 1
ATOM 1372 C C . ASN A 1 191 ? 96.316 96.043 158.127 1.00 49.67 193 ASN A C 1
ATOM 1373 O O . ASN A 1 191 ? 95.293 95.355 158.121 1.00 53.05 193 ASN A O 1
ATOM 1378 N N . TYR A 1 192 ? 97.215 95.990 157.152 1.00 47.28 194 TYR A N 1
ATOM 1379 C CA . TYR A 1 192 ? 97.149 95.033 156.060 1.00 46.46 194 TYR A CA 1
ATOM 1380 C C . TYR A 1 192 ? 98.203 93.958 156.266 1.00 46.91 194 TYR A C 1
ATOM 1381 O O . TYR A 1 192 ? 99.301 94.238 156.754 1.00 49.54 194 TYR A O 1
ATOM 1390 N N . SER A 1 193 ? 97.868 92.733 155.889 1.00 48.36 195 SER A N 1
ATOM 1391 C CA . SER A 1 193 ? 98.825 91.640 155.872 1.00 45.89 195 SER A CA 1
ATOM 1392 C C . SER A 1 193 ? 99.368 91.453 154.461 1.00 45.72 195 SER A C 1
ATOM 1393 O O . SER A 1 193 ? 98.838 91.989 153.487 1.00 48.38 195 SER A O 1
ATOM 1396 N N . ALA A 1 194 ? 100.450 90.686 154.363 1.00 48.23 196 ALA A N 1
ATOM 1397 C CA . ALA A 1 194 ? 100.994 90.344 153.058 1.00 46.03 196 ALA A CA 1
ATOM 1398 C C . ALA A 1 194 ? 99.970 89.545 152.265 1.00 49.37 196 ALA A C 1
ATOM 1399 O O . ALA A 1 194 ? 99.249 88.708 152.813 1.00 51.46 196 ALA A O 1
ATOM 1401 N N . LEU A 1 195 ? 99.899 89.817 150.969 1.00 48.85 197 LEU A N 1
ATOM 1402 C CA . LEU A 1 195 ? 98.916 89.194 150.097 1.00 48.99 197 LEU A CA 1
ATOM 1403 C C . LEU A 1 195 ? 99.629 88.341 149.061 1.00 52.43 197 LEU A C 1
ATOM 1404 O O . LEU A 1 195 ? 100.576 88.803 148.416 1.00 51.09 197 LEU A O 1
ATOM 1409 N N . GLN A 1 196 ? 99.177 87.101 148.907 1.00 54.40 198 GLN A N 1
ATOM 1410 C CA . GLN A 1 196 ? 99.689 86.216 147.873 1.00 54.41 198 GLN A CA 1
ATOM 1411 C C . GLN A 1 196 ? 98.793 86.317 146.648 1.00 52.65 198 GLN A C 1
ATOM 1412 O O . GLN A 1 196 ? 97.570 86.188 146.754 1.00 52.98 198 GLN A O 1
ATOM 1418 N N . LEU A 1 197 ? 99.403 86.561 145.495 1.00 53.10 199 LEU A N 1
ATOM 1419 C CA . LEU A 1 197 ? 98.640 86.783 144.276 1.00 53.89 199 LEU A CA 1
ATOM 1420 C C . LEU A 1 197 ? 98.047 85.481 143.755 1.00 55.69 199 LEU A C 1
ATOM 1421 O O . LEU A 1 197 ? 98.675 84.422 143.812 1.00 56.10 199 LEU A O 1
ATOM 1426 N N . GLU A 1 198 ? 96.825 85.569 143.248 1.00 54.57 200 GLU A N 1
ATOM 1427 C CA . GLU A 1 198 ? 96.199 84.455 142.559 1.00 54.90 200 GLU A CA 1
ATOM 1428 C C . GLU A 1 198 ? 96.559 84.533 141.077 1.00 53.12 200 GLU A C 1
ATOM 1429 O O . GLU A 1 198 ? 97.378 85.354 140.659 1.00 53.22 200 GLU A O 1
ATOM 1435 N N . ALA A 1 199 ? 95.948 83.676 140.265 1.00 54.16 201 ALA A N 1
ATOM 1436 C CA . ALA A 1 199 ? 96.289 83.616 138.852 1.00 52.95 201 ALA A CA 1
ATOM 1437 C C . ALA A 1 199 ? 95.934 84.916 138.144 1.00 51.83 201 ALA A C 1
ATOM 1438 O O . ALA A 1 199 ? 94.874 85.502 138.380 1.00 52.42 201 ALA A O 1
ATOM 1440 N N . LYS A 1 200 ? 96.858 85.378 137.298 1.00 52.73 202 LYS A N 1
ATOM 1441 C CA . LYS A 1 200 ? 96.671 86.509 136.392 1.00 49.74 202 LYS A CA 1
ATOM 1442 C C . LYS A 1 200 ? 96.652 87.845 137.130 1.00 48.50 202 LYS A C 1
ATOM 1443 O O . LYS A 1 200 ? 96.677 88.904 136.497 1.00 49.71 202 LYS A O 1
ATOM 1449 N N . GLU A 1 201 ? 96.642 87.815 138.463 1.00 47.10 203 GLU A N 1
ATOM 1450 C CA . GLU A 1 201 ? 96.475 89.051 139.221 1.00 47.78 203 GLU A CA 1
ATOM 1451 C C . GLU A 1 201 ? 97.711 89.934 139.123 1.00 45.53 203 GLU A C 1
ATOM 1452 O O . GLU A 1 201 ? 97.604 91.143 138.884 1.00 43.96 203 GLU A O 1
ATOM 1458 N N . GLY A 1 202 ? 98.894 89.350 139.314 1.00 42.53 204 GLY A N 1
ATOM 1459 C CA . GLY A 1 202 ? 100.114 90.126 139.189 1.00 41.03 204 GLY A CA 1
ATOM 1460 C C . GLY A 1 202 ? 100.291 90.697 137.798 1.00 40.62 204 GLY A C 1
ATOM 1461 O O . GLY A 1 202 ? 100.709 91.845 137.635 1.00 39.20 204 GLY A O 1
ATOM 1462 N N . LEU A 1 203 ? 99.978 89.901 136.776 1.00 40.61 205 LEU A N 1
ATOM 1463 C CA . LEU A 1 203 ? 100.019 90.403 135.409 1.00 38.60 205 LEU A CA 1
ATOM 1464 C C . LEU A 1 203 ? 98.978 91.494 135.195 1.00 38.48 205 LEU A C 1
ATOM 1465 O O . LEU A 1 203 ? 99.264 92.518 134.569 1.00 39.57 205 LEU A O 1
ATOM 1470 N N . ALA A 1 204 ? 97.769 91.304 135.724 1.00 41.50 206 ALA A N 1
ATOM 1471 C CA . ALA A 1 204 ? 96.716 92.296 135.544 1.00 39.36 206 ALA A CA 1
ATOM 1472 C C . ALA A 1 204 ? 97.018 93.609 136.251 1.00 38.40 206 ALA A C 1
ATOM 1473 O O . ALA A 1 204 ? 96.492 94.649 135.846 1.00 40.43 206 ALA A O 1
ATOM 1475 N N . LEU A 1 205 ? 97.840 93.590 137.299 1.00 36.88 207 LEU A N 1
ATOM 1476 C CA . LEU A 1 205 ? 98.178 94.834 137.980 1.00 34.20 207 LEU A CA 1
ATOM 1477 C C . LEU A 1 205 ? 99.171 95.682 137.192 1.00 35.69 207 LEU A C 1
ATOM 1478 O O . LEU A 1 205 ? 99.170 96.908 137.329 1.00 38.76 207 LEU A O 1
ATOM 1483 N N . VAL A 1 206 ? 100.008 95.066 136.362 1.00 33.00 208 VAL A N 1
ATOM 1484 C CA . VAL A 1 206 ? 101.138 95.762 135.758 1.00 33.68 208 VAL A CA 1
ATOM 1485 C C . VAL A 1 206 ? 101.073 95.825 134.241 1.00 34.31 208 VAL A C 1
ATOM 1486 O O . VAL A 1 206 ? 101.882 96.545 133.639 1.00 33.95 208 VAL A O 1
ATOM 1490 N N . ASN A 1 207 ? 100.150 95.117 133.596 1.00 35.13 209 ASN A N 1
ATOM 1491 C CA . ASN A 1 207 ? 100.171 94.970 132.140 1.00 34.74 209 ASN A CA 1
ATOM 1492 C C . ASN A 1 207 ? 99.251 96.001 131.486 1.00 35.61 209 ASN A C 1
ATOM 1493 O O . ASN A 1 207 ? 98.242 95.679 130.867 1.00 42.77 209 ASN A O 1
ATOM 1498 N N . GLY A 1 208 ? 99.636 97.265 131.615 1.00 33.78 210 GLY A N 1
ATOM 1499 C CA . GLY A 1 208 ? 98.823 98.325 131.057 1.00 33.62 210 GLY A CA 1
ATOM 1500 C C . GLY A 1 208 ? 99.603 99.610 130.903 1.00 28.86 210 GLY A C 1
ATOM 1501 O O . GLY A 1 208 ? 100.803 99.674 131.170 1.00 33.06 210 GLY A O 1
ATOM 1502 N N . THR A 1 209 ? 98.891 100.648 130.469 1.00 31.07 211 THR A N 1
ATOM 1503 C CA . THR A 1 209 ? 99.471 101.960 130.216 1.00 30.12 211 THR A CA 1
ATOM 1504 C C . THR A 1 209 ? 99.105 102.977 131.292 1.00 27.31 211 THR A C 1
ATOM 1505 O O . THR A 1 209 ? 99.220 104.181 131.058 1.00 28.65 211 THR A O 1
ATOM 1509 N N . SER A 1 210 ? 98.680 102.514 132.469 1.00 28.45 212 SER A N 1
ATOM 1510 C CA . SER A 1 210 ? 98.106 103.414 133.466 1.00 27.81 212 SER A CA 1
ATOM 1511 C C . SER A 1 210 ? 99.120 104.436 133.973 1.00 26.98 212 SER A C 1
ATOM 1512 O O . SER A 1 210 ? 98.764 105.590 134.220 1.00 29.33 212 SER A O 1
ATOM 1515 N N . PHE A 1 211 ? 100.377 104.034 134.160 1.00 24.56 213 PHE A N 1
ATOM 1516 C CA . PHE A 1 211 ? 101.368 104.964 134.695 1.00 25.04 213 PHE A CA 1
ATOM 1517 C C . PHE A 1 211 ? 101.761 106.013 133.656 1.00 25.25 213 PHE A C 1
ATOM 1518 O O . PHE A 1 211 ? 101.841 107.213 133.961 1.00 25.52 213 PHE A O 1
ATOM 1526 N N . SER A 1 212 ? 102.008 105.574 132.420 1.00 25.34 214 SER A N 1
ATOM 1527 C CA . SER A 1 212 ? 102.248 106.512 131.330 1.00 23.34 214 SER A CA 1
ATOM 1528 C C . SER A 1 212 ? 101.057 107.439 131.142 1.00 24.48 214 SER A C 1
ATOM 1529 O O . SER A 1 212 ? 101.226 108.650 130.959 1.00 22.38 214 SER A O 1
ATOM 1532 N N . SER A 1 213 ? 99.844 106.886 131.197 1.00 24.48 215 SER A N 1
ATOM 1533 C CA . SER A 1 213 ? 98.642 107.697 131.064 1.00 23.33 215 SER A CA 1
ATOM 1534 C C . SER A 1 213 ? 98.493 108.679 132.217 1.00 23.58 215 SER A C 1
ATOM 1535 O O . SER A 1 213 ? 97.978 109.778 132.024 1.00 26.28 215 SER A O 1
ATOM 1538 N N . ALA A 1 214 ? 98.949 108.310 133.413 1.00 24.10 216 ALA A N 1
ATOM 1539 C CA . ALA A 1 214 ? 98.856 109.204 134.563 1.00 22.60 216 ALA A CA 1
ATOM 1540 C C . ALA A 1 214 ? 99.807 110.382 134.421 1.00 23.60 216 ALA A C 1
ATOM 1541 O O . ALA A 1 214 ? 99.427 111.539 134.655 1.00 25.20 216 ALA A O 1
ATOM 1543 N N . ILE A 1 215 ? 101.052 110.101 134.038 1.00 22.98 217 ILE A N 1
ATOM 1544 C CA . ILE A 1 215 ? 102.005 111.177 133.789 1.00 21.89 217 ILE A CA 1
ATOM 1545 C C . ILE A 1 215 ? 101.496 112.076 132.669 1.00 23.65 217 ILE A C 1
ATOM 1546 O O . ILE A 1 215 ? 101.563 113.307 132.763 1.00 25.10 217 ILE A O 1
ATOM 1551 N N . ALA A 1 216 ? 100.950 111.475 131.607 1.00 24.25 218 ALA A N 1
ATOM 1552 C CA . ALA A 1 216 ? 100.423 112.251 130.490 1.00 19.75 218 ALA A CA 1
ATOM 1553 C C . ALA A 1 216 ? 99.224 113.097 130.904 1.00 22.53 218 ALA A C 1
ATOM 1554 O O . ALA A 1 216 ? 99.072 114.227 130.439 1.00 24.30 218 ALA A O 1
ATOM 1556 N N . ALA A 1 217 ? 98.347 112.560 131.758 1.00 22.22 219 ALA A N 1
ATOM 1557 C CA . ALA A 1 217 ? 97.191 113.321 132.225 1.00 22.59 219 ALA A CA 1
ATOM 1558 C C . ALA A 1 217 ? 97.619 114.518 133.062 1.00 23.32 219 ALA A C 1
ATOM 1559 O O . ALA A 1 217 ? 97.051 115.609 132.930 1.00 24.77 219 ALA A O 1
ATOM 1561 N N . ASN A 1 218 ? 98.618 114.333 133.928 1.00 23.56 220 ASN A N 1
ATOM 1562 C CA . ASN A 1 218 ? 99.162 115.470 134.667 1.00 23.18 220 ASN A CA 1
ATOM 1563 C C . ASN A 1 218 ? 99.772 116.498 133.720 1.00 24.71 220 ASN A C 1
ATOM 1564 O O . ASN A 1 218 ? 99.563 117.708 133.886 1.00 24.23 220 ASN A O 1
ATOM 1569 N N . CYS A 1 219 ? 100.507 116.030 132.706 1.00 24.18 221 CYS A N 1
ATOM 1570 C CA . CYS A 1 219 ? 101.088 116.936 131.720 1.00 23.45 221 CYS A CA 1
ATOM 1571 C C . CYS A 1 219 ? 100.011 117.713 130.976 1.00 25.44 221 CYS A C 1
ATOM 1572 O O . CYS A 1 219 ? 100.165 118.908 130.727 1.00 26.67 221 CYS A O 1
ATOM 1575 N N . VAL A 1 220 ? 98.909 117.051 130.622 1.00 25.36 222 VAL A N 1
ATOM 1576 C CA . VAL A 1 220 ? 97.832 117.698 129.875 1.00 23.41 222 VAL A CA 1
ATOM 1577 C C . VAL A 1 220 ? 97.115 118.734 130.734 1.00 23.83 222 VAL A C 1
ATOM 1578 O O . VAL A 1 220 ? 96.807 119.835 130.268 1.00 27.01 222 VAL A O 1
ATOM 1582 N N . PHE A 1 221 ? 96.808 118.389 131.986 1.00 22.74 223 PHE A N 1
ATOM 1583 C CA . PHE A 1 221 ? 96.199 119.345 132.909 1.00 22.51 223 PHE A CA 1
ATOM 1584 C C . PHE A 1 221 ? 97.071 120.588 133.056 1.00 24.21 223 PHE A C 1
ATOM 1585 O O . PHE A 1 221 ? 96.605 121.732 132.884 1.00 24.39 223 PHE A O 1
ATOM 1593 N N . GLU A 1 222 ? 98.362 120.375 133.320 1.00 23.78 224 GLU A N 1
ATOM 1594 C CA . GLU A 1 222 ? 99.269 121.502 133.461 1.00 25.19 224 GLU A CA 1
ATOM 1595 C C . GLU A 1 222 ? 99.363 122.293 132.167 1.00 25.74 224 GLU A C 1
ATOM 1596 O O . GLU A 1 222 ? 99.398 123.520 132.198 1.00 28.42 224 GLU A O 1
ATOM 1602 N N . SER A 1 223 ? 99.381 121.609 131.023 1.00 27.02 225 SER A N 1
ATOM 1603 C CA . SER A 1 223 ? 99.551 122.285 129.744 1.00 24.41 225 SER A CA 1
ATOM 1604 C C . SER A 1 223 ? 98.330 123.116 129.379 1.00 25.78 225 SER A C 1
ATOM 1605 O O . SER A 1 223 ? 98.467 124.185 128.783 1.00 29.53 225 SER A O 1
ATOM 1608 N N . GLN A 1 224 ? 97.130 122.647 129.718 1.00 25.98 226 GLN A N 1
ATOM 1609 C CA . GLN A 1 224 ? 95.943 123.476 129.528 1.00 24.50 226 GLN A CA 1
ATOM 1610 C C . GLN A 1 224 ? 96.040 124.750 130.358 1.00 26.00 226 GLN A C 1
ATOM 1611 O O . GLN A 1 224 ? 95.812 125.862 129.855 1.00 26.85 226 GLN A O 1
ATOM 1617 N N . ARG A 1 225 ? 96.417 124.607 131.634 1.00 26.26 227 ARG A N 1
ATOM 1618 C CA . ARG A 1 225 ? 96.548 125.794 132.478 1.00 24.54 227 ARG A CA 1
ATOM 1619 C C . ARG A 1 225 ? 97.644 126.728 131.967 1.00 25.95 227 ARG A C 1
ATOM 1620 O O . ARG A 1 225 ? 97.488 127.955 131.982 1.00 28.46 227 ARG A O 1
ATOM 1628 N N . LEU A 1 226 ? 98.755 126.161 131.503 1.00 24.70 228 LEU A N 1
ATOM 1629 C CA . LEU A 1 226 ? 99.874 126.960 131.024 1.00 24.62 228 LEU A CA 1
ATOM 1630 C C . LEU A 1 226 ? 99.550 127.638 129.704 1.00 26.09 228 LEU A C 1
ATOM 1631 O O . LEU A 1 226 ? 100.024 128.744 129.453 1.00 26.97 228 LEU A O 1
ATOM 1636 N N . LEU A 1 227 ? 98.748 126.997 128.855 1.00 25.33 229 LEU A N 1
ATOM 1637 C CA . LEU A 1 227 ? 98.276 127.649 127.642 1.00 25.91 229 LEU A CA 1
ATOM 1638 C C . LEU A 1 227 ? 97.405 128.851 127.973 1.00 25.37 229 LEU A C 1
ATOM 1639 O O . LEU A 1 227 ? 97.562 129.923 127.375 1.00 28.19 229 LEU A O 1
ATOM 1644 N N . SER A 1 228 ? 96.487 128.695 128.932 1.00 26.34 230 SER A N 1
ATOM 1645 C CA . SER A 1 228 ? 95.659 129.832 129.330 1.00 26.96 230 SER A CA 1
ATOM 1646 C C . SER A 1 228 ? 96.510 130.967 129.894 1.00 23.91 230 SER A C 1
ATOM 1647 O O . SER A 1 228 ? 96.306 132.144 129.558 1.00 26.75 230 SER A O 1
ATOM 1650 N N . LEU A 1 229 ? 97.474 130.627 130.753 1.00 26.09 231 LEU A N 1
ATOM 1651 C CA . LEU A 1 229 ? 98.341 131.644 131.336 1.00 27.27 231 LEU A CA 1
ATOM 1652 C C . LEU A 1 229 ? 99.198 132.317 130.270 1.00 24.45 231 LEU A C 1
ATOM 1653 O O . LEU A 1 229 ? 99.404 133.534 130.310 1.00 27.77 231 LEU A O 1
ATOM 1658 N N . SER A 1 230 ? 99.699 131.539 129.308 1.00 24.93 232 SER A N 1
ATOM 1659 C CA . SER A 1 230 ? 100.466 132.098 128.204 1.00 23.86 232 SER A CA 1
ATOM 1660 C C . SER A 1 230 ? 99.632 133.083 127.407 1.00 26.03 232 SER A C 1
ATOM 1661 O O . SER A 1 230 ? 100.119 134.151 127.032 1.00 26.95 232 SER A O 1
ATOM 1664 N N . LEU A 1 231 ? 98.374 132.740 127.134 1.00 25.64 233 LEU A N 1
ATOM 1665 C CA . LEU A 1 231 ? 97.521 133.639 126.368 1.00 23.52 233 LEU A CA 1
ATOM 1666 C C . LEU A 1 231 ? 97.267 134.942 127.121 1.00 25.96 233 LEU A C 1
ATOM 1667 O O . LEU A 1 231 ? 97.297 136.029 126.529 1.00 29.63 233 LEU A O 1
ATOM 1672 N N . VAL A 1 232 ? 97.027 134.859 128.431 1.00 26.73 234 VAL A N 1
ATOM 1673 C CA . VAL A 1 232 ? 96.794 136.085 129.193 1.00 26.62 234 VAL A CA 1
ATOM 1674 C C . VAL A 1 232 ? 98.063 136.937 129.257 1.00 23.52 234 VAL A C 1
ATOM 1675 O O . VAL A 1 232 ? 98.010 138.167 129.120 1.00 26.01 234 VAL A O 1
ATOM 1679 N N . LEU A 1 233 ? 99.223 136.303 129.454 1.00 26.75 235 LEU A N 1
ATOM 1680 C CA . LEU A 1 233 ? 100.478 137.050 129.465 1.00 26.60 235 LEU A CA 1
ATOM 1681 C C . LEU A 1 233 ? 100.755 137.680 128.108 1.00 27.53 235 LEU A C 1
ATOM 1682 O O . LEU A 1 233 ? 101.287 138.792 128.030 1.00 30.44 235 LEU A O 1
ATOM 1687 N N . GLN A 1 234 ? 100.401 136.982 127.027 1.00 26.90 236 GLN A N 1
ATOM 1688 C CA . GLN A 1 234 ? 100.523 137.552 125.693 1.00 25.98 236 GLN A CA 1
ATOM 1689 C C . GLN A 1 234 ? 99.632 138.774 125.532 1.00 28.10 236 GLN A C 1
ATOM 1690 O O . GLN A 1 234 ? 100.044 139.768 124.931 1.00 29.70 236 GLN A O 1
ATOM 1696 N N . SER A 1 235 ? 98.399 138.713 126.037 1.00 27.49 237 SER A N 1
ATOM 1697 C CA . SER A 1 235 ? 97.529 139.884 125.956 1.00 26.05 237 SER A CA 1
ATOM 1698 C C . SER A 1 235 ? 98.127 141.057 126.723 1.00 26.51 237 SER A C 1
ATOM 1699 O O . SER A 1 235 ? 98.092 142.201 126.254 1.00 27.87 237 SER A O 1
ATOM 1702 N N . ILE A 1 236 ? 98.702 140.786 127.896 1.00 28.87 238 ILE A N 1
ATOM 1703 C CA . ILE A 1 236 ? 99.344 141.846 128.672 1.00 28.76 238 ILE A CA 1
ATOM 1704 C C . ILE A 1 236 ? 100.526 142.439 127.909 1.00 28.41 238 ILE A C 1
ATOM 1705 O O . ILE A 1 236 ? 100.703 143.661 127.867 1.00 30.57 238 ILE A O 1
ATOM 1710 N N . MET A 1 237 ? 101.358 141.588 127.304 1.00 28.35 239 MET A N 1
ATOM 1711 C CA . MET A 1 237 ? 102.509 142.081 126.550 1.00 26.49 239 MET A CA 1
ATOM 1712 C C . MET A 1 237 ? 102.078 142.872 125.320 1.00 29.16 239 MET A C 1
ATOM 1713 O O . MET A 1 237 ? 102.690 143.892 124.987 1.00 31.06 239 MET A O 1
ATOM 1718 N N . VAL A 1 238 ? 101.031 142.415 124.634 1.00 28.60 240 VAL A N 1
ATOM 1719 C CA . VAL A 1 238 ? 100.503 143.129 123.476 1.00 28.46 240 VAL A CA 1
ATOM 1720 C C . VAL A 1 238 ? 99.989 144.499 123.887 1.00 29.87 240 VAL A C 1
ATOM 1721 O O . VAL A 1 238 ? 100.189 145.492 123.179 1.00 35.06 240 VAL A O 1
ATOM 1725 N N . ARG A 1 239 ? 99.310 144.577 125.033 1.00 30.03 241 ARG A N 1
ATOM 1726 C CA . ARG A 1 239 ? 98.876 145.874 125.537 1.00 30.93 241 ARG A CA 1
ATOM 1727 C C . ARG A 1 239 ? 100.068 146.750 125.915 1.00 31.89 241 ARG A C 1
ATOM 1728 O O . ARG A 1 239 ? 100.034 147.970 125.721 1.00 29.42 241 ARG A O 1
ATOM 1736 N N . ALA A 1 240 ? 101.124 146.146 126.464 1.00 30.53 242 ALA A N 1
ATOM 1737 C CA . ALA A 1 240 ? 102.307 146.907 126.857 1.00 30.79 242 ALA A CA 1
ATOM 1738 C C . ALA A 1 240 ? 103.049 147.450 125.642 1.00 33.54 242 ALA A C 1
ATOM 1739 O O . ALA A 1 240 ? 103.603 148.552 125.689 1.00 34.42 242 ALA A O 1
ATOM 1741 N N . LEU A 1 241 ? 103.078 146.687 124.549 1.00 33.82 243 LEU A N 1
ATOM 1742 C CA . LEU A 1 241 ? 103.672 147.166 123.310 1.00 32.91 243 LEU A CA 1
ATOM 1743 C C . LEU A 1 241 ? 102.800 148.187 122.600 1.00 35.48 243 LEU A C 1
ATOM 1744 O O . LEU A 1 241 ? 103.248 148.774 121.611 1.00 38.27 243 LEU A O 1
ATOM 1749 N N . GLY A 1 242 ? 101.582 148.415 123.076 1.00 36.62 244 GLY A N 1
ATOM 1750 C CA . GLY A 1 242 ? 100.638 149.235 122.344 1.00 37.86 244 GLY A CA 1
ATOM 1751 C C . GLY A 1 242 ? 100.202 148.590 121.047 1.00 47.13 244 GLY A C 1
ATOM 1752 O O . GLY A 1 242 ? 100.021 149.288 120.042 1.00 56.44 244 GLY A O 1
ATOM 1753 N N . GLY A 1 243 ? 100.041 147.269 121.044 1.00 43.90 245 GLY A N 1
ATOM 1754 C CA . GLY A 1 243 ? 99.631 146.583 119.838 1.00 46.39 245 GLY A CA 1
ATOM 1755 C C . GLY A 1 243 ? 98.209 146.931 119.441 1.00 56.90 245 GLY A C 1
ATOM 1756 O O . GLY A 1 243 ? 97.372 147.288 120.270 1.00 56.05 245 GLY A O 1
ATOM 1757 N N . HIS A 1 244 ? 97.941 146.826 118.147 1.00 61.34 246 HIS A N 1
ATOM 1758 C CA . HIS A 1 244 ? 96.635 147.189 117.616 1.00 58.83 246 HIS A CA 1
ATOM 1759 C C . HIS A 1 244 ? 95.670 146.018 117.744 1.00 54.41 246 HIS A C 1
ATOM 1760 O O . HIS A 1 244 ? 95.951 144.936 117.217 1.00 50.70 246 HIS A O 1
ATOM 1767 N N . PRO A 1 245 ? 94.529 146.189 118.417 1.00 55.03 247 PRO A N 1
ATOM 1768 C CA . PRO A 1 245 ? 93.534 145.104 118.490 1.00 52.44 247 PRO A CA 1
ATOM 1769 C C . PRO A 1 245 ? 92.944 144.706 117.141 1.00 48.53 247 PRO A C 1
ATOM 1770 O O . PRO A 1 245 ? 92.189 143.725 117.088 1.00 45.12 247 PRO A O 1
ATOM 1774 N N . GLU A 1 246 ? 93.265 145.430 116.063 1.00 48.83 248 GLU A N 1
ATOM 1775 C CA . GLU A 1 246 ? 92.732 145.105 114.744 1.00 44.64 248 GLU A CA 1
ATOM 1776 C C . GLU A 1 246 ? 93.080 143.683 114.324 1.00 41.68 248 GLU A C 1
ATOM 1777 O O . GLU A 1 246 ? 92.354 143.077 113.530 1.00 41.52 248 GLU A O 1
ATOM 1783 N N . ALA A 1 247 ? 94.184 143.140 114.839 1.00 38.82 249 ALA A N 1
ATOM 1784 C CA . ALA A 1 247 ? 94.581 141.779 114.505 1.00 38.13 249 ALA A CA 1
ATOM 1785 C C . ALA A 1 247 ? 93.556 140.748 114.953 1.00 37.19 249 ALA A C 1
ATOM 1786 O O . ALA A 1 247 ? 93.550 139.630 114.429 1.00 38.10 249 ALA A O 1
ATOM 1788 N N . PHE A 1 248 ? 92.688 141.093 115.903 1.00 36.05 250 PHE A N 1
ATOM 1789 C CA . PHE A 1 248 ? 91.757 140.133 116.478 1.00 32.05 250 PHE A CA 1
ATOM 1790 C C . PHE A 1 248 ? 90.308 140.458 116.148 1.00 34.62 250 PHE A C 1
ATOM 1791 O O . PHE A 1 248 ? 89.401 139.996 116.843 1.00 35.17 250 PHE A O 1
ATOM 1799 N N . HIS A 1 249 ? 90.074 141.228 115.095 1.00 35.67 251 HIS A N 1
ATOM 1800 C CA . HIS A 1 249 ? 88.710 141.499 114.671 1.00 35.15 251 HIS A CA 1
ATOM 1801 C C . HIS A 1 249 ? 88.027 140.200 114.250 1.00 35.50 251 HIS A C 1
ATOM 1802 O O . HIS A 1 249 ? 88.678 139.305 113.701 1.00 34.33 251 HIS A O 1
ATOM 1809 N N . PRO A 1 250 ? 86.725 140.062 114.502 1.00 36.83 252 PRO A N 1
ATOM 1810 C CA . PRO A 1 250 ? 86.030 138.819 114.133 1.00 37.16 252 PRO A CA 1
ATOM 1811 C C . PRO A 1 250 ? 86.112 138.487 112.655 1.00 37.92 252 PRO A C 1
ATOM 1812 O O . PRO A 1 250 ? 86.087 137.302 112.299 1.00 39.41 252 PRO A O 1
ATOM 1816 N N . PHE A 1 251 ? 86.214 139.496 111.784 1.00 35.98 253 PHE A N 1
ATOM 1817 C CA . PHE A 1 251 ? 86.273 139.245 110.348 1.00 34.93 253 PHE A CA 1
ATOM 1818 C C . PHE A 1 251 ? 87.507 138.437 109.963 1.00 36.64 253 PHE A C 1
ATOM 1819 O O . PHE A 1 251 ? 87.458 137.647 109.015 1.00 35.54 253 PHE A O 1
ATOM 1827 N N . VAL A 1 252 ? 88.617 138.620 110.681 1.00 36.26 254 VAL A N 1
ATOM 1828 C CA . VAL A 1 252 ? 89.862 137.947 110.323 1.00 34.61 254 VAL A CA 1
ATOM 1829 C C . VAL A 1 252 ? 89.754 136.444 110.561 1.00 34.79 254 VAL A C 1
ATOM 1830 O O . VAL A 1 252 ? 90.086 135.638 109.685 1.00 36.34 254 VAL A O 1
ATOM 1834 N N . ASP A 1 253 ? 89.291 136.041 111.748 1.00 37.95 255 ASP A N 1
ATOM 1835 C CA . ASP A 1 253 ? 89.127 134.617 112.023 1.00 35.70 255 ASP A CA 1
ATOM 1836 C C . ASP A 1 253 ? 87.913 134.033 111.319 1.00 36.26 255 ASP A C 1
ATOM 1837 O O . ASP A 1 253 ? 87.871 132.821 111.085 1.00 37.52 255 ASP A O 1
ATOM 1842 N N . GLU A 1 254 ? 86.928 134.866 110.981 1.00 36.93 256 GLU A N 1
ATOM 1843 C CA . GLU A 1 254 ? 85.791 134.402 110.198 1.00 36.73 256 GLU A CA 1
ATOM 1844 C C . GLU A 1 254 ? 86.226 133.894 108.830 1.00 34.32 256 GLU A C 1
ATOM 1845 O O . GLU A 1 254 ? 85.632 132.951 108.297 1.00 37.40 256 GLU A O 1
ATOM 1851 N N . ASN A 1 255 ? 87.263 134.491 108.256 1.00 33.84 257 ASN A N 1
ATOM 1852 C CA . ASN A 1 255 ? 87.758 134.106 106.945 1.00 32.92 257 ASN A CA 1
ATOM 1853 C C . ASN A 1 255 ? 88.867 133.061 107.003 1.00 33.44 257 ASN A C 1
ATOM 1854 O O . ASN A 1 255 ? 89.334 132.622 105.949 1.00 36.83 257 ASN A O 1
ATOM 1859 N N . LYS A 1 256 ? 89.306 132.663 108.197 1.00 33.12 258 LYS A N 1
ATOM 1860 C CA . LYS A 1 256 ? 90.253 131.560 108.372 1.00 29.34 258 LYS A CA 1
ATOM 1861 C C . LYS A 1 256 ? 89.768 130.680 109.518 1.00 32.66 258 LYS A C 1
ATOM 1862 O O . LYS A 1 256 ? 90.344 130.675 110.611 1.00 33.26 258 LYS A O 1
ATOM 1868 N N . PRO A 1 257 ? 88.710 129.899 109.288 1.00 32.03 259 PRO A N 1
ATOM 1869 C CA . PRO A 1 257 ? 87.942 129.290 110.383 1.00 30.89 259 PRO A CA 1
ATOM 1870 C C . PRO A 1 257 ? 88.586 128.074 111.048 1.00 28.05 259 PRO A C 1
ATOM 1871 O O . PRO A 1 257 ? 87.945 127.046 111.260 1.00 31.77 259 PRO A O 1
ATOM 1875 N N . HIS A 1 258 ? 89.858 128.197 111.393 1.00 29.52 260 HIS A N 1
ATOM 1876 C CA . HIS A 1 258 ? 90.451 127.255 112.333 1.00 27.71 260 HIS A CA 1
ATOM 1877 C C . HIS A 1 258 ? 89.797 127.458 113.695 1.00 29.85 260 HIS A C 1
ATOM 1878 O O . HIS A 1 258 ? 89.716 128.596 114.170 1.00 33.39 260 HIS A O 1
ATOM 1885 N N . PRO A 1 259 ? 89.289 126.401 114.336 1.00 30.69 261 PRO A N 1
ATOM 1886 C CA . PRO A 1 259 ? 88.675 126.587 115.663 1.00 29.45 261 PRO A CA 1
ATOM 1887 C C . PRO A 1 259 ? 89.619 127.208 116.677 1.00 28.45 261 PRO A C 1
ATOM 1888 O O . PRO A 1 259 ? 89.204 128.062 117.472 1.00 28.17 261 PRO A O 1
ATOM 1892 N N . GLY A 1 260 ? 90.891 126.808 116.655 1.00 26.30 262 GLY A N 1
ATOM 1893 C CA . GLY A 1 260 ? 91.857 127.401 117.558 1.00 26.04 262 GLY A CA 1
ATOM 1894 C C . GLY A 1 260 ? 92.021 128.888 117.328 1.00 26.47 262 GLY A C 1
ATOM 1895 O O . GLY A 1 260 ? 92.109 129.664 118.278 1.00 28.83 262 GLY A O 1
ATOM 1896 N N . GLN A 1 261 ? 92.053 129.305 116.060 1.00 26.68 263 GLN A N 1
ATOM 1897 C CA . GLN A 1 261 ? 92.194 130.723 115.753 1.00 26.59 263 GLN A CA 1
ATOM 1898 C C . GLN A 1 261 ? 90.982 131.510 116.225 1.00 26.22 263 GLN A C 1
ATOM 1899 O O . GLN A 1 261 ? 91.129 132.593 116.796 1.00 27.50 263 GLN A O 1
ATOM 1905 N N . GLY A 1 262 ? 89.781 130.978 116.004 1.00 26.12 264 GLY A N 1
ATOM 1906 C CA . GLY A 1 262 ? 88.586 131.665 116.458 1.00 25.55 264 GLY A CA 1
ATOM 1907 C C . GLY A 1 262 ? 88.538 131.808 117.966 1.00 27.85 264 GLY A C 1
ATOM 1908 O O . GLY A 1 262 ? 88.251 132.887 118.491 1.00 32.81 264 GLY A O 1
ATOM 1909 N N . TRP A 1 263 ? 88.831 130.720 118.686 1.00 27.20 265 TRP A N 1
ATOM 1910 C CA . TRP A 1 263 ? 88.822 130.793 120.143 1.00 26.38 265 TRP A CA 1
ATOM 1911 C C . TRP A 1 263 ? 89.908 131.730 120.660 1.00 27.93 265 TRP A C 1
ATOM 1912 O O . TRP A 1 263 ? 89.672 132.505 121.593 1.00 29.43 265 TRP A O 1
ATOM 1923 N N . SER A 1 264 ? 91.103 131.674 120.069 1.00 27.01 266 SER A N 1
ATOM 1924 C CA . SER A 1 264 ? 92.195 132.540 120.498 1.00 27.29 266 SER A CA 1
ATOM 1925 C C . SER A 1 264 ? 91.879 134.010 120.236 1.00 29.94 266 SER A C 1
ATOM 1926 O O . SER A 1 264 ? 92.167 134.870 121.074 1.00 30.53 266 SER A O 1
ATOM 1929 N N . ALA A 1 265 ? 91.283 134.316 119.082 1.00 28.74 267 ALA A N 1
ATOM 1930 C CA . ALA A 1 265 ? 90.911 135.692 118.782 1.00 28.08 267 ALA A CA 1
ATOM 1931 C C . ALA A 1 265 ? 89.805 136.180 119.707 1.00 29.14 267 ALA A C 1
ATOM 1932 O O . ALA A 1 265 ? 89.825 137.334 120.144 1.00 31.37 267 ALA A O 1
ATOM 1934 N N . GLN A 1 266 ? 88.832 135.319 120.018 1.00 29.13 268 GLN A N 1
ATOM 1935 C CA . GLN A 1 266 ? 87.795 135.700 120.970 1.00 30.81 268 GLN A CA 1
ATOM 1936 C C . GLN A 1 266 ? 88.390 135.971 122.346 1.00 31.82 268 GLN A C 1
ATOM 1937 O O . GLN A 1 266 ? 88.006 136.934 123.020 1.00 33.78 268 GLN A O 1
ATOM 1943 N N . MET A 1 267 ? 89.340 135.137 122.774 1.00 27.56 269 MET A N 1
ATOM 1944 C CA . MET A 1 267 ? 90.009 135.370 124.049 1.00 30.92 269 MET A CA 1
ATOM 1945 C C . MET A 1 267 ? 90.769 136.686 124.041 1.00 32.84 269 MET A C 1
ATOM 1946 O O . MET A 1 267 ? 90.708 137.444 125.009 1.00 35.60 269 MET A O 1
ATOM 1951 N N . MET A 1 268 ? 91.488 136.975 122.956 1.00 31.69 270 MET A N 1
ATOM 1952 C CA . MET A 1 268 ? 92.236 138.226 122.877 1.00 30.73 270 MET A CA 1
ATOM 1953 C C . MET A 1 268 ? 91.304 139.430 122.884 1.00 31.03 270 MET A C 1
ATOM 1954 O O . MET A 1 268 ? 91.614 140.458 123.492 1.00 34.30 270 MET A O 1
ATOM 1959 N N . ARG A 1 269 ? 90.157 139.322 122.210 1.00 32.77 271 ARG A N 1
ATOM 1960 C CA . ARG A 1 269 ? 89.170 140.395 122.256 1.00 33.49 271 ARG A CA 1
ATOM 1961 C C . ARG A 1 269 ? 88.644 140.602 123.669 1.00 35.18 271 ARG A C 1
ATOM 1962 O O . ARG A 1 269 ? 88.471 141.742 124.113 1.00 37.95 271 ARG A O 1
ATOM 1970 N N . ASP A 1 270 ? 88.371 139.510 124.387 1.00 36.48 272 ASP A N 1
ATOM 1971 C CA . ASP A 1 270 ? 87.926 139.631 125.772 1.00 35.51 272 ASP A CA 1
ATOM 1972 C C . ASP A 1 270 ? 88.999 140.265 126.652 1.00 37.14 272 ASP A C 1
ATOM 1973 O O . ASP A 1 270 ? 88.700 141.123 127.488 1.00 38.90 272 ASP A O 1
ATOM 1978 N N . LEU A 1 271 ? 90.255 139.856 126.474 1.00 36.49 273 LEU A N 1
ATOM 1979 C CA . LEU A 1 271 ? 91.329 140.268 127.368 1.00 32.83 273 LEU A CA 1
ATOM 1980 C C . LEU A 1 271 ? 91.776 141.701 127.123 1.00 35.89 273 LEU A C 1
ATOM 1981 O O . LEU A 1 271 ? 92.152 142.395 128.073 1.00 40.50 273 LEU A O 1
ATOM 1986 N N . LEU A 1 272 ? 91.744 142.159 125.877 1.00 34.80 274 LEU A N 1
ATOM 1987 C CA . LEU A 1 272 ? 92.194 143.505 125.549 1.00 35.78 274 LEU A CA 1
ATOM 1988 C C . LEU A 1 272 ? 91.106 144.543 125.787 1.00 36.25 274 LEU A C 1
ATOM 1989 O O . LEU A 1 272 ? 89.924 144.218 125.840 1.00 40.78 274 LEU A O 1
ATOM 1994 N N . ALA A 1 286 ? 102.859 151.143 110.178 1.00 63.58 288 ALA A N 1
ATOM 1995 C CA . ALA A 1 286 ? 101.554 150.923 109.563 1.00 66.39 288 ALA A CA 1
ATOM 1996 C C . ALA A 1 286 ? 100.889 149.669 110.118 1.00 65.38 288 ALA A C 1
ATOM 1997 O O . ALA A 1 286 ? 99.668 149.617 110.267 1.00 62.83 288 ALA A O 1
ATOM 1999 N N . GLN A 1 287 ? 101.700 148.656 110.419 1.00 62.71 289 GLN A N 1
ATOM 2000 C CA . GLN A 1 287 ? 101.206 147.398 110.956 1.00 53.58 289 GLN A CA 1
ATOM 2001 C C . GLN A 1 287 ? 102.155 146.895 112.032 1.00 53.90 289 GLN A C 1
ATOM 2002 O O . GLN A 1 287 ? 103.353 147.184 112.012 1.00 54.62 289 GLN A O 1
ATOM 2008 N N . ASP A 1 288 ? 101.604 146.135 112.973 1.00 51.33 290 ASP A N 1
ATOM 2009 C CA . ASP A 1 288 ? 102.426 145.516 113.997 1.00 44.69 290 ASP A CA 1
ATOM 2010 C C . ASP A 1 288 ? 103.263 144.390 113.401 1.00 43.61 290 ASP A C 1
ATOM 2011 O O . ASP A 1 288 ? 102.968 143.857 112.327 1.00 42.58 290 ASP A O 1
ATOM 2016 N N . ARG A 1 289 ? 104.324 144.031 114.114 1.00 40.64 291 ARG A N 1
ATOM 2017 C CA . ARG A 1 289 ? 105.115 142.879 113.726 1.00 35.19 291 ARG A CA 1
ATOM 2018 C C . ARG A 1 289 ? 104.321 141.596 113.963 1.00 30.51 291 ARG A C 1
ATOM 2019 O O . ARG A 1 289 ? 103.289 141.587 114.638 1.00 32.79 291 ARG A O 1
ATOM 2027 N N . TYR A 1 290 ? 104.814 140.501 113.385 1.00 29.19 292 TYR A N 1
ATOM 2028 C CA . TYR A 1 290 ? 103.996 139.297 113.252 1.00 26.09 292 TYR A CA 1
ATOM 2029 C C . TYR A 1 290 ? 103.648 138.673 114.594 1.00 27.66 292 TYR A C 1
ATOM 2030 O O . TYR A 1 290 ? 102.559 138.110 114.742 1.00 28.56 292 TYR A O 1
ATOM 2039 N N . SER A 1 291 ? 104.553 138.747 115.572 1.00 28.80 293 SER A N 1
ATOM 2040 C CA . SER A 1 291 ? 104.287 138.154 116.878 1.00 27.09 293 SER A CA 1
ATOM 2041 C C . SER A 1 291 ? 103.049 138.747 117.537 1.00 28.78 293 SER A C 1
ATOM 2042 O O . SER A 1 291 ? 102.447 138.098 118.397 1.00 31.26 293 SER A O 1
ATOM 2045 N N . LEU A 1 292 ? 102.653 139.956 117.148 1.00 30.19 294 LEU A N 1
ATOM 2046 C CA . LEU A 1 292 ? 101.415 140.571 117.605 1.00 30.45 294 LEU A CA 1
ATOM 2047 C C . LEU A 1 292 ? 100.284 140.409 116.599 1.00 32.08 294 LEU A C 1
ATOM 2048 O O . LEU A 1 292 ? 99.174 140.021 116.967 1.00 35.32 294 LEU A O 1
ATOM 2053 N N . ARG A 1 293 ? 100.549 140.699 115.326 1.00 31.81 295 ARG A N 1
ATOM 2054 C CA . ARG A 1 293 ? 99.496 140.729 114.319 1.00 31.92 295 ARG A CA 1
ATOM 2055 C C . ARG A 1 293 ? 99.033 139.333 113.914 1.00 31.12 295 ARG A C 1
ATOM 2056 O O . ARG A 1 293 ? 97.874 139.160 113.525 1.00 32.42 295 ARG A O 1
ATOM 2064 N N . CYS A 1 294 ? 99.902 138.330 114.015 1.00 28.27 296 CYS A N 1
ATOM 2065 C CA . CYS A 1 294 ? 99.561 136.956 113.669 1.00 26.72 296 CYS A CA 1
ATOM 2066 C C . CYS A 1 294 ? 99.434 136.068 114.903 1.00 26.50 296 CYS A C 1
ATOM 2067 O O . CYS A 1 294 ? 99.684 134.865 114.833 1.00 28.83 296 CYS A O 1
ATOM 2070 N N . LEU A 1 295 ? 99.048 136.652 116.039 1.00 28.23 297 LEU A N 1
ATOM 2071 C CA . LEU A 1 295 ? 99.047 135.916 117.302 1.00 24.90 297 LEU A CA 1
ATOM 2072 C C . LEU A 1 295 ? 98.010 134.798 117.305 1.00 23.94 297 LEU A C 1
ATOM 2073 O O . LEU A 1 295 ? 98.306 133.670 117.712 1.00 23.57 297 LEU A O 1
ATOM 2078 N N . ALA A 1 296 ? 96.781 135.097 116.880 1.00 25.30 298 ALA A N 1
ATOM 2079 C CA . ALA A 1 296 ? 95.736 134.080 116.857 1.00 25.07 298 ALA A CA 1
ATOM 2080 C C . ALA A 1 296 ? 96.071 132.962 115.878 1.00 23.67 298 ALA A C 1
ATOM 2081 O O . ALA A 1 296 ? 95.829 131.783 116.162 1.00 24.58 298 ALA A O 1
ATOM 2083 N N . GLN A 1 297 ? 96.622 133.314 114.714 1.00 22.11 299 GLN A N 1
ATOM 2084 C CA . GLN A 1 297 ? 97.019 132.303 113.741 1.00 22.74 299 GLN A CA 1
ATOM 2085 C C . GLN A 1 297 ? 98.132 131.421 114.289 1.00 23.22 299 GLN A C 1
ATOM 2086 O O . GLN A 1 297 ? 98.154 130.211 114.042 1.00 26.05 299 GLN A O 1
ATOM 2092 N N . TYR A 1 298 ? 99.072 132.014 115.026 1.00 21.81 300 TYR A N 1
ATOM 2093 C CA . TYR A 1 298 ? 100.125 131.234 115.667 1.00 20.83 300 TYR A CA 1
ATOM 2094 C C . TYR A 1 298 ? 99.555 130.312 116.740 1.00 21.97 300 TYR A C 1
ATOM 2095 O O . TYR A 1 298 ? 100.001 129.168 116.884 1.00 24.72 300 TYR A O 1
ATOM 2104 N N . PHE A 1 299 ? 98.572 130.796 117.503 1.00 20.76 301 PHE A N 1
ATOM 2105 C CA . PHE A 1 299 ? 98.014 130.013 118.601 1.00 22.11 301 PHE A CA 1
ATOM 2106 C C . PHE A 1 299 ? 97.164 128.851 118.102 1.00 23.68 301 PHE A C 1
ATOM 2107 O O . PHE A 1 299 ? 97.182 127.773 118.703 1.00 26.59 301 PHE A O 1
ATOM 2115 N N . ALA A 1 300 ? 96.412 129.053 117.014 1.00 23.84 302 ALA A N 1
ATOM 2116 C CA . ALA A 1 300 ? 95.413 128.104 116.519 1.00 22.97 302 ALA A CA 1
ATOM 2117 C C . ALA A 1 300 ? 95.874 126.647 116.544 1.00 25.37 302 ALA A C 1
ATOM 2118 O O . ALA A 1 300 ? 95.209 125.813 117.179 1.00 27.38 302 ALA A O 1
ATOM 2120 N N . PRO A 1 301 ? 96.981 126.283 115.877 1.00 25.43 303 PRO A N 1
ATOM 2121 C CA . PRO A 1 301 ? 97.401 124.875 115.920 1.00 21.91 303 PRO A CA 1
ATOM 2122 C C . PRO A 1 301 ? 97.777 124.402 117.310 1.00 22.78 303 PRO A C 1
ATOM 2123 O O . PRO A 1 301 ? 97.528 123.241 117.635 1.00 26.83 303 PRO A O 1
ATOM 2127 N N . ILE A 1 302 ? 98.356 125.266 118.145 1.00 23.75 304 ILE A N 1
ATOM 2128 C CA . ILE A 1 302 ? 98.694 124.872 119.509 1.00 24.11 304 ILE A CA 1
ATOM 2129 C C . ILE A 1 302 ? 97.431 124.570 120.305 1.00 26.20 304 ILE A C 1
ATOM 2130 O O . ILE A 1 302 ? 97.345 123.553 121.000 1.00 27.94 304 ILE A O 1
ATOM 2135 N N . VAL A 1 303 ? 96.428 125.444 120.200 1.00 24.87 305 VAL A N 1
ATOM 2136 C CA . VAL A 1 303 ? 95.174 125.246 120.923 1.00 25.84 305 VAL A CA 1
ATOM 2137 C C . VAL A 1 303 ? 94.508 123.948 120.484 1.00 25.09 305 VAL A C 1
ATOM 2138 O O . VAL A 1 303 ? 94.129 123.107 121.313 1.00 28.00 305 VAL A O 1
ATOM 2142 N N . GLU A 1 304 ? 94.380 123.753 119.170 1.00 25.73 306 GLU A N 1
ATOM 2143 C CA . GLU A 1 304 ? 93.699 122.563 118.671 1.00 25.69 306 GLU A CA 1
ATOM 2144 C C . GLU A 1 304 ? 94.487 121.293 118.975 1.00 23.86 306 GLU A C 1
ATOM 2145 O O . GLU A 1 304 ? 93.897 120.258 119.302 1.00 22.99 306 GLU A O 1
ATOM 2151 N N . GLY A 1 305 ? 95.817 121.351 118.885 1.00 24.08 307 GLY A N 1
ATOM 2152 C CA . GLY A 1 305 ? 96.625 120.193 119.219 1.00 24.81 307 GLY A CA 1
ATOM 2153 C C . GLY A 1 305 ? 96.539 119.822 120.684 1.00 26.11 307 GLY A C 1
ATOM 2154 O O . GLY A 1 305 ? 96.483 118.641 121.027 1.00 28.56 307 GLY A O 1
ATOM 2155 N N . ILE A 1 306 ? 96.531 120.822 121.568 1.00 25.95 308 ILE A N 1
ATOM 2156 C CA . ILE A 1 306 ? 96.375 120.553 122.993 1.00 24.73 308 ILE A CA 1
ATOM 2157 C C . ILE A 1 306 ? 95.017 119.919 123.267 1.00 25.91 308 ILE A C 1
ATOM 2158 O O . ILE A 1 306 ? 94.909 118.974 124.056 1.00 26.85 308 ILE A O 1
ATOM 2163 N N . ALA A 1 307 ? 93.966 120.406 122.601 1.00 25.54 309 ALA A N 1
ATOM 2164 C CA . ALA A 1 307 ? 92.647 119.787 122.746 1.00 24.91 309 ALA A CA 1
ATOM 2165 C C . ALA A 1 307 ? 92.648 118.333 122.270 1.00 23.66 309 ALA A C 1
ATOM 2166 O O . ALA A 1 307 ? 92.093 117.446 122.934 1.00 27.83 309 ALA A O 1
ATOM 2168 N N . GLN A 1 308 ? 93.255 118.073 121.108 1.00 23.87 310 GLN A N 1
ATOM 2169 C CA . GLN A 1 308 ? 93.315 116.709 120.583 1.00 23.83 310 GLN A CA 1
ATOM 2170 C C . GLN A 1 308 ? 94.079 115.787 121.524 1.00 24.51 310 GLN A C 1
ATOM 2171 O O . GLN A 1 308 ? 93.658 114.651 121.773 1.00 26.11 310 GLN A O 1
ATOM 2177 N N . ILE A 1 309 ? 95.209 116.261 122.049 1.00 25.71 311 ILE A N 1
ATOM 2178 C CA . ILE A 1 309 ? 96.003 115.466 122.979 1.00 25.35 311 ILE A CA 1
ATOM 2179 C C . ILE A 1 309 ? 95.217 115.197 124.254 1.00 27.09 311 ILE A C 1
ATOM 2180 O O . ILE A 1 309 ? 95.267 114.093 124.804 1.00 27.36 311 ILE A O 1
ATOM 2185 N N . SER A 1 310 ? 94.483 116.199 124.747 1.00 25.86 312 SER A N 1
ATOM 2186 C CA . SER A 1 310 ? 93.638 115.993 125.918 1.00 23.84 312 SER A CA 1
ATOM 2187 C C . SER A 1 310 ? 92.646 114.868 125.674 1.00 28.42 312 SER A C 1
ATOM 2188 O O . SER A 1 310 ? 92.513 113.950 126.492 1.00 32.05 312 SER A O 1
ATOM 2191 N N . GLN A 1 311 ? 91.949 114.919 124.537 1.00 26.98 313 GLN A N 1
ATOM 2192 C CA . GLN A 1 311 ? 90.956 113.893 124.236 1.00 28.29 313 GLN A CA 1
ATOM 2193 C C . GLN A 1 311 ? 91.594 112.513 124.113 1.00 27.50 313 GLN A C 1
ATOM 2194 O O . GLN A 1 311 ? 91.071 111.530 124.651 1.00 31.34 313 GLN A O 1
ATOM 2200 N N . SER A 1 312 ? 92.728 112.420 123.419 1.00 28.26 314 SER A N 1
ATOM 2201 C CA . SER A 1 312 ? 93.353 111.117 123.210 1.00 25.50 314 SER A CA 1
ATOM 2202 C C . SER A 1 312 ? 93.896 110.540 124.512 1.00 25.75 314 SER A C 1
ATOM 2203 O O . SER A 1 312 ? 93.767 109.336 124.762 1.00 26.53 314 SER A O 1
ATOM 2206 N N . ILE A 1 313 ? 94.503 111.376 125.356 1.00 26.32 315 ILE A N 1
ATOM 2207 C CA . ILE A 1 313 ? 95.009 110.902 126.639 1.00 25.41 315 ILE A CA 1
ATOM 2208 C C . ILE A 1 313 ? 93.857 110.474 127.537 1.00 26.88 315 ILE A C 1
ATOM 2209 O O . ILE A 1 313 ? 93.947 109.463 128.243 1.00 26.71 315 ILE A O 1
ATOM 2214 N N . SER A 1 314 ? 92.754 111.226 127.520 1.00 25.52 316 SER A N 1
ATOM 2215 C CA . SER A 1 314 ? 91.587 110.844 128.305 1.00 24.28 316 SER A CA 1
ATOM 2216 C C . SER A 1 314 ? 91.016 109.512 127.833 1.00 25.85 316 SER A C 1
ATOM 2217 O O . SER A 1 314 ? 90.569 108.698 128.647 1.00 28.26 316 SER A O 1
ATOM 2220 N N . THR A 1 315 ? 91.004 109.281 126.519 1.00 25.97 317 THR A N 1
ATOM 2221 C CA . THR A 1 315 ? 90.556 107.992 126.002 1.00 26.34 317 THR A CA 1
ATOM 2222 C C . THR A 1 315 ? 91.491 106.868 126.434 1.00 26.15 317 THR A C 1
ATOM 2223 O O . THR A 1 315 ? 91.036 105.795 126.847 1.00 28.02 317 THR A O 1
ATOM 2227 N N . GLU A 1 316 ? 92.801 107.098 126.350 1.00 25.35 318 GLU A N 1
ATOM 2228 C CA . GLU A 1 316 ? 93.761 106.055 126.698 1.00 26.52 318 GLU A CA 1
ATOM 2229 C C . GLU A 1 316 ? 93.693 105.696 128.178 1.00 29.01 318 GLU A C 1
ATOM 2230 O O . GLU A 1 316 ? 93.704 104.514 128.535 1.00 32.58 318 GLU A O 1
ATOM 2236 N N . MET A 1 317 ? 93.620 106.700 129.054 1.00 29.02 319 MET A N 1
ATOM 2237 C CA . MET A 1 317 ? 93.684 106.441 130.487 1.00 28.23 319 MET A CA 1
ATOM 2238 C C . MET A 1 317 ? 92.423 105.771 131.015 1.00 28.94 319 MET A C 1
ATOM 2239 O O . MET A 1 317 ? 92.461 105.181 132.098 1.00 33.32 319 MET A O 1
ATOM 2244 N N . ASN A 1 318 ? 91.317 105.849 130.284 1.00 30.26 320 ASN A N 1
ATOM 2245 C CA . ASN A 1 318 ? 90.073 105.209 130.681 1.00 28.21 320 ASN A CA 1
ATOM 2246 C C . ASN A 1 318 ? 89.847 103.878 129.985 1.00 27.14 320 ASN A C 1
ATOM 2247 O O . ASN A 1 318 ? 88.812 103.247 130.204 1.00 33.99 320 ASN A O 1
ATOM 2252 N N . ALA A 1 319 ? 90.788 103.438 129.162 1.00 30.77 321 ALA A N 1
ATOM 2253 C CA . ALA A 1 319 ? 90.701 102.162 128.477 1.00 29.38 321 ALA A CA 1
ATOM 2254 C C . ALA A 1 319 ? 91.233 101.042 129.361 1.00 32.22 321 ALA A C 1
ATOM 2255 O O . ALA A 1 319 ? 92.039 101.261 130.268 1.00 34.41 321 ALA A O 1
ATOM 2257 N N . VAL A 1 320 ? 90.768 99.829 129.086 1.00 32.21 322 VAL A N 1
ATOM 2258 C CA . VAL A 1 320 ? 91.295 98.632 129.730 1.00 35.00 322 VAL A CA 1
ATOM 2259 C C . VAL A 1 320 ? 92.509 98.180 128.927 1.00 34.65 322 VAL A C 1
ATOM 2260 O O . VAL A 1 320 ? 92.373 97.696 127.802 1.00 38.87 322 VAL A O 1
ATOM 2264 N N . SER A 1 321 ? 93.696 98.329 129.506 1.00 34.49 323 SER A N 1
ATOM 2265 C CA . SER A 1 321 ? 94.940 98.022 128.814 1.00 35.83 323 SER A CA 1
ATOM 2266 C C . SER A 1 321 ? 95.491 96.636 129.138 1.00 39.98 323 SER A C 1
ATOM 2267 O O . SER A 1 321 ? 96.588 96.303 128.685 1.00 44.16 323 SER A O 1
ATOM 2270 N N . ASP A 1 322 ? 94.772 95.826 129.908 1.00 41.98 324 ASP A N 1
ATOM 2271 C CA . ASP A 1 322 ? 95.254 94.495 130.256 1.00 43.30 324 ASP A CA 1
ATOM 2272 C C . ASP A 1 322 ? 95.262 93.589 129.025 1.00 43.43 324 ASP A C 1
ATOM 2273 O O . ASP A 1 322 ? 94.405 93.695 128.148 1.00 47.66 324 ASP A O 1
ATOM 2278 N N . ASN A 1 323 ? 96.244 92.686 128.959 1.00 41.33 325 ASN A N 1
ATOM 2279 C CA . ASN A 1 323 ? 96.377 91.865 127.757 1.00 41.08 325 ASN A CA 1
ATOM 2280 C C . ASN A 1 323 ? 95.323 90.757 127.726 1.00 47.83 325 ASN A C 1
ATOM 2281 O O . ASN A 1 323 ? 94.521 90.720 126.787 1.00 49.90 325 ASN A O 1
ATOM 2286 N N . PRO A 1 324 ? 95.251 89.838 128.694 1.00 44.50 326 PRO A N 1
ATOM 2287 C CA . PRO A 1 324 ? 94.138 88.889 128.636 1.00 42.18 326 PRO A CA 1
ATOM 2288 C C . PRO A 1 324 ? 92.868 89.599 129.062 1.00 43.29 326 PRO A C 1
ATOM 2289 O O . PRO A 1 324 ? 92.664 89.873 130.247 1.00 48.11 326 PRO A O 1
ATOM 2293 N N . LEU A 1 325 ? 92.023 89.934 128.095 1.00 42.31 327 LEU A N 1
ATOM 2294 C CA . LEU A 1 325 ? 90.756 90.593 128.374 1.00 41.81 327 LEU A CA 1
ATOM 2295 C C . LEU A 1 325 ? 89.703 89.524 128.613 1.00 41.47 327 LEU A C 1
ATOM 2296 O O . LEU A 1 325 ? 89.496 88.652 127.767 1.00 45.88 327 LEU A O 1
ATOM 2301 N N . ILE A 1 326 ? 89.052 89.579 129.762 1.00 40.44 328 ILE A N 1
ATOM 2302 C CA . ILE A 1 326 ? 88.030 88.608 130.115 1.00 42.94 328 ILE A CA 1
ATOM 2303 C C . ILE A 1 326 ? 86.671 89.240 129.867 1.00 46.58 328 ILE A C 1
ATOM 2304 O O . ILE A 1 326 ? 86.367 90.315 130.395 1.00 47.18 328 ILE A O 1
ATOM 2309 N N . ASP A 1 327 ? 85.865 88.584 129.042 1.00 47.72 329 ASP A N 1
ATOM 2310 C CA . ASP A 1 327 ? 84.476 88.965 128.832 1.00 50.92 329 ASP A CA 1
ATOM 2311 C C . ASP A 1 327 ? 83.620 88.040 129.688 1.00 52.52 329 ASP A C 1
ATOM 2312 O O . ASP A 1 327 ? 83.574 86.828 129.449 1.00 55.32 329 ASP A O 1
ATOM 2317 N N . VAL A 1 328 ? 82.961 88.614 130.698 1.00 53.07 330 VAL A N 1
ATOM 2318 C CA . VAL A 1 328 ? 82.120 87.827 131.593 1.00 55.97 330 VAL A CA 1
ATOM 2319 C C . VAL A 1 328 ? 80.745 87.559 131.000 1.00 58.00 330 VAL A C 1
ATOM 2320 O O . VAL A 1 328 ? 80.069 86.617 131.428 1.00 59.65 330 VAL A O 1
ATOM 2324 N N . ASP A 1 329 ? 80.311 88.361 130.025 1.00 60.42 331 ASP A N 1
ATOM 2325 C CA . ASP A 1 329 ? 79.043 88.101 129.358 1.00 59.84 331 ASP A CA 1
ATOM 2326 C C . ASP A 1 329 ? 79.112 86.867 128.473 1.00 61.03 331 ASP A C 1
ATOM 2327 O O . ASP A 1 329 ? 78.071 86.278 128.166 1.00 63.62 331 ASP A O 1
ATOM 2332 N N . THR A 1 330 ? 80.313 86.472 128.051 1.00 58.51 332 THR A N 1
ATOM 2333 C CA . THR A 1 330 ? 80.526 85.226 127.337 1.00 56.56 332 THR A CA 1
ATOM 2334 C C . THR A 1 330 ? 81.496 84.295 128.047 1.00 55.62 332 THR A C 1
ATOM 2335 O O . THR A 1 330 ? 81.593 83.124 127.662 1.00 57.97 332 THR A O 1
ATOM 2339 N N . GLY A 1 331 ? 82.203 84.772 129.066 1.00 53.56 333 GLY A N 1
ATOM 2340 C CA . GLY A 1 331 ? 83.198 83.970 129.754 1.00 51.96 333 GLY A CA 1
ATOM 2341 C C . GLY A 1 331 ? 84.396 83.622 128.901 1.00 51.42 333 GLY A C 1
ATOM 2342 O O . GLY A 1 331 ? 84.922 82.509 129.008 1.00 55.17 333 GLY A O 1
ATOM 2343 N N . ARG A 1 332 ? 84.846 84.546 128.060 1.00 51.88 334 ARG A N 1
ATOM 2344 C CA . ARG A 1 332 ? 85.922 84.274 127.120 1.00 49.21 334 ARG A CA 1
ATOM 2345 C C . ARG A 1 332 ? 87.166 85.081 127.463 1.00 49.14 334 ARG A C 1
ATOM 2346 O O . ARG A 1 332 ? 87.104 86.130 128.108 1.00 51.30 334 ARG A O 1
ATOM 2354 N N . PHE A 1 333 ? 88.303 84.567 127.012 1.00 47.48 335 PHE A N 1
ATOM 2355 C CA . PHE A 1 333 ? 89.588 85.237 127.128 1.00 44.87 335 PHE A CA 1
ATOM 2356 C C . PHE A 1 333 ? 90.013 85.712 125.747 1.00 45.83 335 PHE A C 1
ATOM 2357 O O . PHE A 1 333 ? 89.948 84.951 124.777 1.00 47.10 335 PHE A O 1
ATOM 2365 N N . HIS A 1 334 ? 90.424 86.970 125.659 1.00 43.56 336 HIS A N 1
ATOM 2366 C CA . HIS A 1 334 ? 90.820 87.591 124.407 1.00 41.81 336 HIS A CA 1
ATOM 2367 C C . HIS A 1 334 ? 92.253 88.084 124.522 1.00 41.95 336 HIS A C 1
ATOM 2368 O O . HIS A 1 334 ? 92.583 88.830 125.449 1.00 43.53 336 HIS A O 1
ATOM 2375 N N . GLN A 1 335 ? 93.099 87.662 123.589 1.00 45.23 337 GLN A N 1
ATOM 2376 C CA . GLN A 1 335 ? 94.430 88.237 123.477 1.00 44.51 337 GLN A CA 1
ATOM 2377 C C . GLN A 1 335 ? 94.324 89.687 123.030 1.00 45.26 337 GLN A C 1
ATOM 2378 O O . GLN A 1 335 ? 93.515 90.029 122.164 1.00 46.71 337 GLN A O 1
ATOM 2384 N N . SER A 1 336 ? 95.144 90.547 123.624 1.00 40.01 338 SER A N 1
ATOM 2385 C CA . SER A 1 336 ? 95.026 91.976 123.400 1.00 38.31 338 SER A CA 1
ATOM 2386 C C . SER A 1 336 ? 96.406 92.598 123.257 1.00 37.92 338 SER A C 1
ATOM 2387 O O . SER A 1 336 ? 97.413 92.050 123.708 1.00 39.08 338 SER A O 1
ATOM 2390 N N . GLY A 1 337 ? 96.432 93.755 122.604 1.00 34.27 339 GLY A N 1
ATOM 2391 C CA . GLY A 1 337 ? 97.624 94.567 122.521 1.00 28.38 339 GLY A CA 1
ATOM 2392 C C . GLY A 1 337 ? 97.364 95.938 123.099 1.00 29.95 339 GLY A C 1
ATOM 2393 O O . GLY A 1 337 ? 98.068 96.901 122.789 1.00 34.24 339 GLY A O 1
ATOM 2394 N N . ASN A 1 338 ? 96.336 96.030 123.945 1.00 31.59 340 ASN A N 1
ATOM 2395 C CA . ASN A 1 338 ? 95.918 97.301 124.521 1.00 30.11 340 ASN A CA 1
ATOM 2396 C C . ASN A 1 338 ? 96.932 97.871 125.502 1.00 31.89 340 ASN A C 1
ATOM 2397 O O . ASN A 1 338 ? 96.800 99.034 125.892 1.00 35.53 340 ASN A O 1
ATOM 2402 N N . PHE A 1 339 ? 97.935 97.089 125.903 1.00 31.41 341 PHE A N 1
ATOM 2403 C CA . PHE A 1 339 ? 99.028 97.585 126.731 1.00 32.31 341 PHE A CA 1
ATOM 2404 C C . PHE A 1 339 ? 100.006 98.465 125.964 1.00 28.70 341 PHE A C 1
ATOM 2405 O O . PHE A 1 339 ? 100.896 99.050 126.585 1.00 31.58 341 PHE A O 1
ATOM 2413 N N . LEU A 1 340 ? 99.894 98.542 124.641 1.00 27.92 342 LEU A N 1
ATOM 2414 C CA . LEU A 1 340 ? 100.806 99.355 123.849 1.00 29.07 342 LEU A CA 1
ATOM 2415 C C . LEU A 1 340 ? 100.428 100.826 123.971 1.00 28.56 342 LEU A C 1
ATOM 2416 O O . LEU A 1 340 ? 99.281 101.203 123.720 1.00 30.54 342 LEU A O 1
ATOM 2421 N N . GLY A 1 341 ? 101.394 101.655 124.356 1.00 26.12 343 GLY A N 1
ATOM 2422 C CA . GLY A 1 341 ? 101.130 103.061 124.594 1.00 23.43 343 GLY A CA 1
ATOM 2423 C C . GLY A 1 341 ? 101.640 103.988 123.510 1.00 24.23 343 GLY A C 1
ATOM 2424 O O . GLY A 1 341 ? 102.102 105.091 123.804 1.00 23.96 343 GLY A O 1
ATOM 2425 N N . GLN A 1 342 ? 101.550 103.554 122.251 1.00 26.79 344 GLN A N 1
ATOM 2426 C CA . GLN A 1 342 ? 102.041 104.361 121.137 1.00 26.80 344 GLN A CA 1
ATOM 2427 C C . GLN A 1 342 ? 101.343 105.715 121.080 1.00 25.48 344 GLN A C 1
ATOM 2428 O O . GLN A 1 342 ? 101.985 106.749 120.848 1.00 25.52 344 GLN A O 1
ATOM 2434 N N . TYR A 1 343 ? 100.027 105.727 121.305 1.00 24.15 345 TYR A N 1
ATOM 2435 C CA . TYR A 1 343 ? 99.273 106.973 121.253 1.00 22.08 345 TYR A CA 1
ATOM 2436 C C . TYR A 1 343 ? 99.747 107.953 122.319 1.00 22.73 345 TYR A C 1
ATOM 2437 O O . TYR A 1 343 ? 99.894 109.149 122.047 1.00 24.55 345 TYR A O 1
ATOM 2446 N N . VAL A 1 344 ? 100.002 107.464 123.535 1.00 24.24 346 VAL A N 1
ATOM 2447 C CA . VAL A 1 344 ? 100.509 108.329 124.598 1.00 22.43 346 VAL A CA 1
ATOM 2448 C C . VAL A 1 344 ? 101.866 108.905 124.214 1.00 22.60 346 VAL A C 1
ATOM 2449 O O . VAL A 1 344 ? 102.127 110.098 124.407 1.00 22.25 346 VAL A O 1
ATOM 2453 N N . ALA A 1 345 ? 102.742 108.070 123.652 1.00 20.41 347 ALA A N 1
ATOM 2454 C CA . ALA A 1 345 ? 104.067 108.527 123.247 1.00 21.21 347 ALA A CA 1
ATOM 2455 C C . ALA A 1 345 ? 103.978 109.654 122.224 1.00 21.08 347 ALA A C 1
ATOM 2456 O O . ALA A 1 345 ? 104.608 110.709 122.383 1.00 24.79 347 ALA A O 1
ATOM 2458 N N . MET A 1 346 ? 103.185 109.449 121.170 1.00 24.38 348 MET A N 1
ATOM 2459 C CA . MET A 1 346 ? 103.077 110.456 120.118 1.00 25.15 348 MET A CA 1
ATOM 2460 C C . MET A 1 346 ? 102.394 111.724 120.621 1.00 21.91 348 MET A C 1
ATOM 2461 O O . MET A 1 346 ? 102.801 112.839 120.265 1.00 23.32 348 MET A O 1
ATOM 2466 N N . SER A 1 347 ? 101.364 111.578 121.460 1.00 22.89 349 SER A N 1
ATOM 2467 C CA . SER A 1 347 ? 100.696 112.745 122.021 1.00 22.70 349 SER A CA 1
ATOM 2468 C C . SER A 1 347 ? 101.639 113.553 122.898 1.00 22.47 349 SER A C 1
ATOM 2469 O O . SER A 1 347 ? 101.600 114.784 122.888 1.00 22.37 349 SER A O 1
ATOM 2472 N N . MET A 1 348 ? 102.498 112.881 123.667 1.00 21.13 350 MET A N 1
ATOM 2473 C CA . MET A 1 348 ? 103.432 113.607 124.521 1.00 21.31 350 MET A CA 1
ATOM 2474 C C . MET A 1 348 ? 104.519 114.294 123.704 1.00 21.01 350 MET A C 1
ATOM 2475 O O . MET A 1 348 ? 104.940 115.407 124.043 1.00 24.23 350 MET A O 1
ATOM 2480 N N . ASP A 1 349 ? 104.975 113.662 122.619 1.00 21.06 351 ASP A N 1
ATOM 2481 C CA . ASP A 1 349 ? 105.875 114.353 121.698 1.00 20.92 351 ASP A CA 1
ATOM 2482 C C . ASP A 1 349 ? 105.232 115.635 121.172 1.00 23.18 351 ASP A C 1
ATOM 2483 O O . ASP A 1 349 ? 105.850 116.713 121.171 1.00 26.88 351 ASP A O 1
ATOM 2488 N N . GLN A 1 350 ? 103.970 115.538 120.748 1.00 22.50 352 GLN A N 1
ATOM 2489 C CA . GLN A 1 350 ? 103.275 116.710 120.226 1.00 22.36 352 GLN A CA 1
ATOM 2490 C C . GLN A 1 350 ? 103.095 117.782 121.299 1.00 23.41 352 GLN A C 1
ATOM 2491 O O . GLN A 1 350 ? 103.228 118.980 121.020 1.00 27.94 352 GLN A O 1
ATOM 2497 N N . LEU A 1 351 ? 102.786 117.369 122.531 1.00 22.23 353 LEU A N 1
ATOM 2498 C CA . LEU A 1 351 ? 102.608 118.320 123.625 1.00 24.21 353 LEU A CA 1
ATOM 2499 C C . LEU A 1 351 ? 103.903 119.062 123.936 1.00 23.42 353 LEU A C 1
ATOM 2500 O O . LEU A 1 351 ? 103.887 120.266 124.226 1.00 26.15 353 LEU A O 1
ATOM 2505 N N . ARG A 1 352 ? 105.033 118.354 123.905 1.00 22.07 354 ARG A N 1
ATOM 2506 C CA . ARG A 1 352 ? 106.314 119.029 124.079 1.00 20.85 354 ARG A CA 1
ATOM 2507 C C . ARG A 1 352 ? 106.546 120.046 122.970 1.00 22.58 354 ARG A C 1
ATOM 2508 O O . ARG A 1 352 ? 107.038 121.153 123.226 1.00 25.86 354 ARG A O 1
ATOM 2516 N N . ARG A 1 353 ? 106.190 119.691 121.731 1.00 22.38 355 ARG A N 1
ATOM 2517 C CA . ARG A 1 353 ? 106.265 120.665 120.642 1.00 23.67 355 ARG A CA 1
ATOM 2518 C C . ARG A 1 353 ? 105.429 121.905 120.947 1.00 22.54 355 ARG A C 1
ATOM 2519 O O . ARG A 1 353 ? 105.870 123.038 120.723 1.00 21.61 355 ARG A O 1
ATOM 2527 N N . HIS A 1 354 ? 104.205 121.702 121.433 1.00 23.76 356 HIS A N 1
ATOM 2528 C CA . HIS A 1 354 ? 103.314 122.826 121.708 1.00 23.36 356 HIS A CA 1
ATOM 2529 C C . HIS A 1 354 ? 103.889 123.740 122.783 1.00 22.22 356 HIS A C 1
ATOM 2530 O O . HIS A 1 354 ? 103.842 124.972 122.656 1.00 22.91 356 HIS A O 1
ATOM 2537 N N . LEU A 1 355 ? 104.434 123.153 123.850 1.00 23.52 357 LEU A N 1
ATOM 2538 C CA . LEU A 1 355 ? 105.045 123.959 124.904 1.00 21.43 357 LEU A CA 1
ATOM 2539 C C . LEU A 1 355 ? 106.251 124.729 124.382 1.00 23.66 357 LEU A C 1
ATOM 2540 O O . LEU A 1 355 ? 106.446 125.902 124.728 1.00 24.17 357 LEU A O 1
ATOM 2545 N N . GLY A 1 356 ? 107.068 124.090 123.541 1.00 22.49 358 GLY A N 1
ATOM 2546 C CA . GLY A 1 356 ? 108.200 124.791 122.961 1.00 21.86 358 GLY A CA 1
ATOM 2547 C C . GLY A 1 356 ? 107.781 125.965 122.098 1.00 21.45 358 GLY A C 1
ATOM 2548 O O . GLY A 1 356 ? 108.394 127.034 122.147 1.00 24.63 358 GLY A O 1
ATOM 2549 N N . LEU A 1 357 ? 106.726 125.788 121.301 1.00 21.30 359 LEU A N 1
ATOM 2550 C CA . LEU A 1 357 ? 106.269 126.877 120.441 1.00 21.38 359 LEU A CA 1
ATOM 2551 C C . LEU A 1 357 ? 105.671 128.022 121.253 1.00 21.66 359 LEU A C 1
ATOM 2552 O O . LEU A 1 357 ? 105.900 129.197 120.936 1.00 23.28 359 LEU A O 1
ATOM 2557 N N . LEU A 1 358 ? 104.913 127.706 122.308 1.00 21.18 360 LEU A N 1
ATOM 2558 C CA . LEU A 1 358 ? 104.429 128.760 123.197 1.00 22.61 360 LEU A CA 1
ATOM 2559 C C . LEU A 1 358 ? 105.589 129.536 123.808 1.00 22.48 360 LEU A C 1
ATOM 2560 O O . LEU A 1 358 ? 105.572 130.774 123.845 1.00 23.17 360 LEU A O 1
ATOM 2565 N N . ALA A 1 359 ? 106.614 128.821 124.279 1.00 21.81 361 ALA A N 1
ATOM 2566 C CA . ALA A 1 359 ? 107.763 129.484 124.886 1.00 22.20 361 ALA A CA 1
ATOM 2567 C C . ALA A 1 359 ? 108.490 130.368 123.881 1.00 21.97 361 ALA A C 1
ATOM 2568 O O . ALA A 1 359 ? 108.918 131.475 124.220 1.00 23.88 361 ALA A O 1
ATOM 2570 N N . LYS A 1 360 ? 108.644 129.896 122.642 1.00 21.52 362 LYS A N 1
ATOM 2571 C CA . LYS A 1 360 ? 109.354 130.687 121.640 1.00 21.94 362 LYS A CA 1
ATOM 2572 C C . LYS A 1 360 ? 108.570 131.937 121.254 1.00 23.27 362 LYS A C 1
ATOM 2573 O O . LYS A 1 360 ? 109.159 133.006 121.054 1.00 24.58 362 LYS A O 1
ATOM 2579 N N . HIS A 1 361 ? 107.243 131.829 121.150 1.00 21.62 363 HIS A N 1
ATOM 2580 C CA . HIS A 1 361 ? 106.437 133.019 120.896 1.00 20.72 363 HIS A CA 1
ATOM 2581 C C . HIS A 1 361 ? 106.570 134.029 122.031 1.00 23.10 363 HIS A C 1
ATOM 2582 O O . HIS A 1 361 ? 106.718 135.234 121.789 1.00 26.43 363 HIS A O 1
ATOM 2589 N N . LEU A 1 362 ? 106.539 133.554 123.279 1.00 24.14 364 LEU A N 1
ATOM 2590 C CA . LEU A 1 362 ? 106.722 134.465 124.407 1.00 23.14 364 LEU A CA 1
ATOM 2591 C C . LEU A 1 362 ? 108.106 135.109 124.393 1.00 22.94 364 LEU A C 1
ATOM 2592 O O . LEU A 1 362 ? 108.249 136.289 124.725 1.00 25.49 364 LEU A O 1
ATOM 2597 N N . ASP A 1 363 ? 109.139 134.344 124.031 1.00 24.02 365 ASP A N 1
ATOM 2598 C CA . ASP A 1 363 ? 110.492 134.892 123.981 1.00 22.34 365 ASP A CA 1
ATOM 2599 C C . ASP A 1 363 ? 110.620 135.956 122.904 1.00 24.86 365 ASP A C 1
ATOM 2600 O O . ASP A 1 363 ? 111.293 136.972 123.105 1.00 28.87 365 ASP A O 1
ATOM 2605 N N . VAL A 1 364 ? 109.986 135.733 121.754 1.00 24.81 366 VAL A N 1
ATOM 2606 C CA . VAL A 1 364 ? 109.976 136.739 120.699 1.00 25.81 366 VAL A CA 1
ATOM 2607 C C . VAL A 1 364 ? 109.276 138.004 121.179 1.00 25.04 366 VAL A C 1
ATOM 2608 O O . VAL A 1 364 ? 109.755 139.125 120.955 1.00 25.21 366 VAL A O 1
ATOM 2612 N N . GLN A 1 365 ? 108.146 137.846 121.873 1.00 26.28 367 GLN A N 1
ATOM 2613 C CA . GLN A 1 365 ? 107.434 139.008 122.396 1.00 27.40 367 GLN A CA 1
ATOM 2614 C C . GLN A 1 365 ? 108.277 139.769 123.416 1.00 26.64 367 GLN A C 1
ATOM 2615 O O . GLN A 1 365 ? 108.286 141.006 123.428 1.00 29.20 367 GLN A O 1
ATOM 2621 N N . ILE A 1 366 ? 109.000 139.049 124.276 1.00 25.51 368 ILE A N 1
ATOM 2622 C CA . ILE A 1 366 ? 109.855 139.705 125.264 1.00 25.78 368 ILE A CA 1
ATOM 2623 C C . ILE A 1 366 ? 111.007 140.434 124.583 1.00 25.20 368 ILE A C 1
ATOM 2624 O O . ILE A 1 366 ? 111.371 141.552 124.976 1.00 27.84 368 ILE A O 1
ATOM 2629 N N . ALA A 1 367 ? 111.604 139.814 123.562 1.00 25.08 369 ALA A N 1
ATOM 2630 C CA . ALA A 1 367 ? 112.656 140.478 122.800 1.00 24.72 369 ALA A CA 1
ATOM 2631 C C . ALA A 1 367 ? 112.144 141.768 122.179 1.00 27.95 369 ALA A C 1
ATOM 2632 O O . ALA A 1 367 ? 112.874 142.762 122.101 1.00 28.82 369 ALA A O 1
ATOM 2634 N N . GLN A 1 368 ? 110.889 141.766 121.728 1.00 25.37 370 GLN A N 1
ATOM 2635 C CA . GLN A 1 368 ? 110.264 143.008 121.288 1.00 28.12 370 GLN A CA 1
ATOM 2636 C C . GLN A 1 368 ? 110.160 144.009 122.432 1.00 31.90 370 GLN A C 1
ATOM 2637 O O . GLN A 1 368 ? 110.469 145.194 122.263 1.00 33.09 370 GLN A O 1
ATOM 2643 N N . LEU A 1 369 ? 109.744 143.540 123.612 1.00 32.81 371 LEU A N 1
ATOM 2644 C CA . LEU A 1 369 ? 109.489 144.428 124.745 1.00 29.25 371 LEU A CA 1
ATOM 2645 C C . LEU A 1 369 ? 110.756 145.078 125.292 1.00 32.05 371 LEU A C 1
ATOM 2646 O O . LEU A 1 369 ? 110.673 146.144 125.910 1.00 31.94 371 LEU A O 1
ATOM 2651 N N . VAL A 1 370 ? 111.923 144.450 125.127 1.00 32.01 372 VAL A N 1
ATOM 2652 C CA . VAL A 1 370 ? 113.131 144.996 125.747 1.00 30.57 372 VAL A CA 1
ATOM 2653 C C . VAL A 1 370 ? 113.943 145.907 124.825 1.00 30.10 372 VAL A C 1
ATOM 2654 O O . VAL A 1 370 ? 114.782 146.674 125.315 1.00 31.89 372 VAL A O 1
ATOM 2658 N N . ALA A 1 371 ? 113.710 145.861 123.515 1.00 31.23 373 ALA A N 1
ATOM 2659 C CA . ALA A 1 371 ? 114.545 146.578 122.560 1.00 32.13 373 ALA A CA 1
ATOM 2660 C C . ALA A 1 371 ? 113.890 147.892 122.173 1.00 33.86 373 ALA A C 1
ATOM 2661 O O . ALA A 1 371 ? 112.801 147.873 121.583 1.00 34.62 373 ALA A O 1
ATOM 2663 N N . PRO A 1 372 ? 114.510 149.041 122.455 1.00 34.84 374 PRO A N 1
ATOM 2664 C CA . PRO A 1 372 ? 113.884 150.325 122.094 1.00 35.36 374 PRO A CA 1
ATOM 2665 C C . PRO A 1 372 ? 113.604 150.483 120.609 1.00 38.07 374 PRO A C 1
ATOM 2666 O O . PRO A 1 372 ? 112.738 151.285 120.243 1.00 39.41 374 PRO A O 1
ATOM 2670 N N . ALA A 1 373 ? 114.311 149.756 119.742 1.00 38.29 375 ALA A N 1
ATOM 2671 C CA . ALA A 1 373 ? 113.977 149.774 118.322 1.00 37.90 375 ALA A CA 1
ATOM 2672 C C . ALA A 1 373 ? 112.569 149.251 118.075 1.00 36.86 375 ALA A C 1
ATOM 2673 O O . ALA A 1 373 ? 111.922 149.644 117.100 1.00 40.76 375 ALA A O 1
ATOM 2675 N N . PHE A 1 374 ? 112.083 148.369 118.944 1.00 35.68 376 PHE A N 1
ATOM 2676 C CA . PHE A 1 374 ? 110.757 147.792 118.818 1.00 36.91 376 PHE A CA 1
ATOM 2677 C C . PHE A 1 374 ? 109.872 148.059 120.029 1.00 35.60 376 PHE A C 1
ATOM 2678 O O . PHE A 1 374 ? 108.719 147.618 120.040 1.00 38.67 376 PHE A O 1
ATOM 2686 N N . ASN A 1 375 ? 110.374 148.779 121.038 1.00 36.48 377 ASN A N 1
ATOM 2687 C CA . ASN A 1 375 ? 109.620 149.010 122.269 1.00 34.83 377 ASN A CA 1
ATOM 2688 C C . ASN A 1 375 ? 108.361 149.831 122.038 1.00 33.55 377 ASN A C 1
ATOM 2689 O O . ASN A 1 375 ? 107.383 149.672 122.773 1.00 36.88 377 ASN A O 1
ATOM 2694 N N . ASN A 1 376 ? 108.372 150.719 121.042 1.00 34.94 378 ASN A N 1
ATOM 2695 C CA . ASN A 1 376 ? 107.364 151.772 120.903 1.00 32.17 378 ASN A CA 1
ATOM 2696 C C . ASN A 1 376 ? 107.349 152.680 122.131 1.00 32.52 378 ASN A C 1
ATOM 2697 O O . ASN A 1 376 ? 106.292 153.088 122.613 1.00 37.06 378 ASN A O 1
ATOM 2702 N N . GLY A 1 377 ? 108.537 153.005 122.638 1.00 32.70 379 GLY A N 1
ATOM 2703 C CA . GLY A 1 377 ? 108.695 153.987 123.694 1.00 33.27 379 GLY A CA 1
ATOM 2704 C C . GLY A 1 377 ? 109.035 153.444 125.066 1.00 36.00 379 GLY A C 1
ATOM 2705 O O . GLY A 1 377 ? 109.175 154.238 126.000 1.00 39.56 379 GLY A O 1
ATOM 2706 N N . LEU A 1 378 ? 109.174 152.136 125.228 1.00 33.92 380 LEU A N 1
ATOM 2707 C CA . LEU A 1 378 ? 109.517 151.596 126.534 1.00 34.42 380 LEU A CA 1
ATOM 2708 C C . LEU A 1 378 ? 111.023 151.688 126.784 1.00 33.66 380 LEU A C 1
ATOM 2709 O O . LEU A 1 378 ? 111.817 151.686 125.842 1.00 38.41 380 LEU A O 1
ATOM 2714 N N . PRO A 1 379 ? 111.439 151.776 128.047 1.00 34.74 381 PRO A N 1
ATOM 2715 C CA . PRO A 1 379 ? 112.874 151.860 128.345 1.00 35.10 381 PRO A CA 1
ATOM 2716 C C . PRO A 1 379 ? 113.607 150.575 127.993 1.00 33.46 381 PRO A C 1
ATOM 2717 O O . PRO A 1 379 ? 113.040 149.480 128.020 1.00 34.85 381 PRO A O 1
ATOM 2721 N N . ALA A 1 380 ? 114.888 150.729 127.660 1.00 33.79 382 ALA A N 1
ATOM 2722 C CA . ALA A 1 380 ? 115.723 149.593 127.288 1.00 33.16 382 ALA A CA 1
ATOM 2723 C C . ALA A 1 380 ? 115.833 148.597 128.436 1.00 35.26 382 ALA A C 1
ATOM 2724 O O . ALA A 1 380 ? 116.125 148.973 129.573 1.00 37.29 382 ALA A O 1
ATOM 2726 N N . SER A 1 381 ? 115.604 147.320 128.127 1.00 34.21 383 SER A N 1
ATOM 2727 C CA . SER A 1 381 ? 115.584 146.229 129.102 1.00 34.19 383 SER A CA 1
ATOM 2728 C C . SER A 1 381 ? 114.546 146.450 130.195 1.00 34.57 383 SER A C 1
ATOM 2729 O O . SER A 1 381 ? 114.642 145.852 131.270 1.00 37.69 383 SER A O 1
ATOM 2732 N N . LEU A 1 382 ? 113.556 147.298 129.928 1.00 32.81 384 LEU A N 1
ATOM 2733 C CA . LEU A 1 382 ? 112.478 147.596 130.871 1.00 34.96 384 LEU A CA 1
ATOM 2734 C C . LEU A 1 382 ? 113.017 148.084 132.214 1.00 35.38 384 LEU A C 1
ATOM 2735 O O . LEU A 1 382 ? 112.495 147.737 133.273 1.00 38.86 384 LEU A O 1
ATOM 2740 N N . ARG A 1 383 ? 114.072 148.894 132.171 1.00 38.57 385 ARG A N 1
ATOM 2741 C CA . ARG A 1 383 ? 114.607 149.489 133.388 1.00 41.32 385 ARG A CA 1
ATOM 2742 C C . ARG A 1 383 ? 113.588 150.441 134.001 1.00 44.45 385 ARG A C 1
ATOM 2743 O O . ARG A 1 383 ? 112.902 151.183 133.291 1.00 43.95 385 ARG A O 1
ATOM 2751 N N . GLY A 1 384 ? 113.489 150.412 135.333 1.00 46.49 386 GLY A N 1
ATOM 2752 C CA . GLY A 1 384 ? 112.461 151.180 136.013 1.00 45.92 386 GLY A CA 1
ATOM 2753 C C . GLY A 1 384 ? 112.826 152.620 136.306 1.00 53.92 386 GLY A C 1
ATOM 2754 O O . GLY A 1 384 ? 111.953 153.491 136.289 1.00 56.39 386 GLY A O 1
ATOM 2755 N N . ASN A 1 385 ? 114.099 152.899 136.577 1.00 57.83 387 ASN A N 1
ATOM 2756 C CA . ASN A 1 385 ? 114.548 154.236 136.945 1.00 60.40 387 ASN A CA 1
ATOM 2757 C C . ASN A 1 385 ? 115.584 154.716 135.940 1.00 62.87 387 ASN A C 1
ATOM 2758 O O . ASN A 1 385 ? 116.624 154.073 135.759 1.00 62.43 387 ASN A O 1
ATOM 2763 N N . SER A 1 386 ? 115.303 155.852 135.302 1.00 64.13 388 SER A N 1
ATOM 2764 C CA . SER A 1 386 ? 116.256 156.482 134.399 1.00 64.61 388 SER A CA 1
ATOM 2765 C C . SER A 1 386 ? 117.269 157.360 135.121 1.00 67.81 388 SER A C 1
ATOM 2766 O O . SER A 1 386 ? 118.264 157.756 134.506 1.00 69.77 388 SER A O 1
ATOM 2769 N N . SER A 1 387 ? 117.044 157.676 136.400 1.00 65.20 389 SER A N 1
ATOM 2770 C CA . SER A 1 387 ? 117.970 158.546 137.120 1.00 66.15 389 SER A CA 1
ATOM 2771 C C . SER A 1 387 ? 119.288 157.837 137.411 1.00 67.40 389 SER A C 1
ATOM 2772 O O . SER A 1 387 ? 120.357 158.453 137.335 1.00 69.17 389 SER A O 1
ATOM 2775 N N . ARG A 1 388 ? 119.234 156.552 137.757 1.00 66.24 390 ARG A N 1
ATOM 2776 C CA . ARG A 1 388 ? 120.445 155.754 137.908 1.00 66.78 390 ARG A CA 1
ATOM 2777 C C . ARG A 1 388 ? 120.934 155.334 136.529 1.00 66.57 390 ARG A C 1
ATOM 2778 O O . ARG A 1 388 ? 120.329 154.456 135.900 1.00 65.59 390 ARG A O 1
ATOM 2786 N N . PRO A 1 389 ? 122.022 155.925 136.027 1.00 66.06 391 PRO A N 1
ATOM 2787 C CA . PRO A 1 389 ? 122.438 155.638 134.645 1.00 66.04 391 PRO A CA 1
ATOM 2788 C C . PRO A 1 389 ? 122.869 154.203 134.418 1.00 63.41 391 PRO A C 1
ATOM 2789 O O . PRO A 1 389 ? 122.890 153.759 133.265 1.00 63.28 391 PRO A O 1
ATOM 2793 N N . PHE A 1 390 ? 123.210 153.465 135.470 1.00 63.54 392 PHE A N 1
ATOM 2794 C CA . PHE A 1 390 ? 123.720 152.109 135.340 1.00 63.57 392 PHE A CA 1
ATOM 2795 C C . PHE A 1 390 ? 122.660 151.046 135.605 1.00 61.78 392 PHE A C 1
ATOM 2796 O O . PHE A 1 390 ? 123.000 149.867 135.732 1.00 61.44 392 PHE A O 1
ATOM 2804 N N . ASN A 1 391 ? 121.389 151.433 135.690 1.00 60.86 393 ASN A N 1
ATOM 2805 C CA . ASN A 1 391 ? 120.319 150.459 135.855 1.00 57.88 393 ASN A CA 1
ATOM 2806 C C . ASN A 1 391 ? 120.161 149.623 134.590 1.00 57.21 393 ASN A C 1
ATOM 2807 O O . ASN A 1 391 ? 120.004 150.161 133.491 1.00 57.30 393 ASN A O 1
ATOM 2812 N N . MET A 1 392 ? 120.200 148.303 134.750 1.00 53.68 394 MET A N 1
ATOM 2813 C CA . MET A 1 392 ? 119.947 147.346 133.675 1.00 51.65 394 MET A CA 1
ATOM 2814 C C . MET A 1 392 ? 118.768 146.499 134.138 1.00 50.46 394 MET A C 1
ATOM 2815 O O . MET A 1 392 ? 118.960 145.433 134.727 1.00 55.86 394 MET A O 1
ATOM 2820 N N . GLY A 1 393 ? 117.554 146.974 133.869 1.00 45.23 395 GLY A N 1
ATOM 2821 C CA . GLY A 1 393 ? 116.364 146.455 134.514 1.00 41.10 395 GLY A CA 1
ATOM 2822 C C . GLY A 1 393 ? 116.160 144.955 134.479 1.00 40.23 395 GLY A C 1
ATOM 2823 O O . GLY A 1 393 ? 116.315 144.288 135.504 1.00 46.47 395 GLY A O 1
ATOM 2824 N N . LEU A 1 394 ? 115.836 144.403 133.315 1.00 35.06 396 LEU A N 1
ATOM 2825 C CA . LEU A 1 394 ? 115.516 142.987 133.196 1.00 31.54 396 LEU A CA 1
ATOM 2826 C C . LEU A 1 394 ? 116.408 142.296 132.174 1.00 30.35 396 LEU A C 1
ATOM 2827 O O . LEU A 1 394 ? 115.983 141.356 131.504 1.00 32.22 396 LEU A O 1
ATOM 2832 N N . LYS A 1 395 ? 117.651 142.757 132.049 1.00 32.16 397 LYS A N 1
ATOM 2833 C CA . LYS A 1 395 ? 118.583 142.152 131.103 1.00 29.56 397 LYS A CA 1
ATOM 2834 C C . LYS A 1 395 ? 118.934 140.724 131.506 1.00 29.89 397 LYS A C 1
ATOM 2835 O O . LYS A 1 395 ? 118.850 139.797 130.690 1.00 33.76 397 LYS A O 1
ATOM 2841 N N . GLY A 1 396 ? 119.324 140.527 132.768 1.00 28.53 398 GLY A N 1
ATOM 2842 C CA . GLY A 1 396 ? 119.609 139.184 133.245 1.00 25.36 398 GLY A CA 1
ATOM 2843 C C . GLY A 1 396 ? 118.391 138.284 133.212 1.00 26.34 398 GLY A C 1
ATOM 2844 O O . GLY A 1 396 ? 118.497 137.088 132.934 1.00 29.46 398 GLY A O 1
ATOM 2845 N N . LEU A 1 397 ? 117.216 138.849 133.490 1.00 24.83 399 LEU A N 1
ATOM 2846 C CA . LEU A 1 397 ? 115.979 138.085 133.382 1.00 27.00 399 LEU A CA 1
ATOM 2847 C C . LEU A 1 397 ? 115.724 137.645 131.945 1.00 25.49 399 LEU A C 1
ATOM 2848 O O . LEU A 1 397 ? 115.295 136.509 131.699 1.00 26.02 399 LEU A O 1
ATOM 2853 N N . GLN A 1 398 ? 115.985 138.528 130.978 1.00 25.14 400 GLN A N 1
ATOM 2854 C CA . GLN A 1 398 ? 115.832 138.129 129.586 1.00 26.60 400 GLN A CA 1
ATOM 2855 C C . GLN A 1 398 ? 116.819 137.033 129.226 1.00 25.75 400 GLN A C 1
ATOM 2856 O O . GLN A 1 398 ? 116.485 136.121 128.469 1.00 27.25 400 GLN A O 1
ATOM 2862 N N . ILE A 1 399 ? 118.041 137.109 129.756 1.00 27.09 401 ILE A N 1
ATOM 2863 C CA . ILE A 1 399 ? 119.014 136.047 129.509 1.00 26.69 401 ILE A CA 1
ATOM 2864 C C . ILE A 1 399 ? 118.518 134.725 130.082 1.00 25.49 401 ILE A C 1
ATOM 2865 O O . ILE A 1 399 ? 118.683 133.664 129.470 1.00 28.74 401 ILE A O 1
ATOM 2870 N N . THR A 1 400 ? 117.904 134.766 131.265 1.00 24.26 402 THR A N 1
ATOM 2871 C CA . THR A 1 400 ? 117.335 133.555 131.850 1.00 23.89 402 THR A CA 1
ATOM 2872 C C . THR A 1 400 ? 116.247 132.966 130.956 1.00 25.82 402 THR A C 1
ATOM 2873 O O . THR A 1 400 ? 116.210 131.750 130.717 1.00 28.14 402 THR A O 1
ATOM 2877 N N . GLY A 1 401 ? 115.358 133.817 130.445 1.00 23.69 403 GLY A N 1
ATOM 2878 C CA . GLY A 1 401 ? 114.357 133.339 129.504 1.00 22.74 403 GLY A CA 1
ATOM 2879 C C . GLY A 1 401 ? 114.967 132.757 128.241 1.00 23.79 403 GLY A C 1
ATOM 2880 O O . GLY A 1 401 ? 114.497 131.740 127.722 1.00 25.01 403 GLY A O 1
ATOM 2881 N N . ASN A 1 402 ? 116.011 133.407 127.719 1.00 21.86 404 ASN A N 1
ATOM 2882 C CA . ASN A 1 402 ? 116.702 132.924 126.530 1.00 23.38 404 ASN A CA 1
ATOM 2883 C C . ASN A 1 402 ? 117.438 131.620 126.783 1.00 23.30 404 ASN A C 1
ATOM 2884 O O . ASN A 1 402 ? 117.759 130.911 125.830 1.00 26.30 404 ASN A O 1
ATOM 2889 N N . SER A 1 403 ? 117.763 131.323 128.036 1.00 23.13 405 SER A N 1
ATOM 2890 C CA . SER A 1 403 ? 118.354 130.034 128.357 1.00 21.62 405 SER A CA 1
ATOM 2891 C C . SER A 1 403 ? 117.296 128.953 128.529 1.00 24.11 405 SER A C 1
ATOM 2892 O O . SER A 1 403 ? 117.569 127.780 128.260 1.00 26.49 405 SER A O 1
ATOM 2895 N N . ILE A 1 404 ? 116.096 129.321 128.975 1.00 23.45 406 ILE A N 1
ATOM 2896 C CA . ILE A 1 404 ? 115.065 128.312 129.207 1.00 23.91 406 ILE A CA 1
ATOM 2897 C C . ILE A 1 404 ? 114.370 127.917 127.906 1.00 23.82 406 ILE A C 1
ATOM 2898 O O . ILE A 1 404 ? 114.153 126.730 127.643 1.00 25.58 406 ILE A O 1
ATOM 2903 N N . MET A 1 405 ? 114.002 128.898 127.077 1.00 23.23 407 MET A N 1
ATOM 2904 C CA . MET A 1 405 ? 113.173 128.616 125.902 1.00 22.67 407 MET A CA 1
ATOM 2905 C C . MET A 1 405 ? 113.778 127.584 124.949 1.00 23.25 407 MET A C 1
ATOM 2906 O O . MET A 1 405 ? 113.045 126.676 124.510 1.00 26.69 407 MET A O 1
ATOM 2911 N N . PRO A 1 406 ? 115.057 127.663 124.564 1.00 24.56 408 PRO A N 1
ATOM 2912 C CA . PRO A 1 406 ? 115.600 126.648 123.650 1.00 22.45 408 PRO A CA 1
ATOM 2913 C C . PRO A 1 406 ? 115.582 125.243 124.214 1.00 23.51 408 PRO A C 1
ATOM 2914 O O . PRO A 1 406 ? 115.557 124.291 123.435 1.00 25.63 408 PRO A O 1
ATOM 2918 N N . LEU A 1 407 ? 115.597 125.074 125.537 1.00 22.98 409 LEU A N 1
ATOM 2919 C CA . LEU A 1 407 ? 115.429 123.739 126.099 1.00 21.22 409 LEU A CA 1
ATOM 2920 C C . LEU A 1 407 ? 114.060 123.166 125.754 1.00 21.38 409 LEU A C 1
ATOM 2921 O O . LEU A 1 407 ? 113.944 121.992 125.391 1.00 24.97 409 LEU A O 1
ATOM 2926 N N . LEU A 1 408 ? 113.014 123.986 125.844 1.00 21.44 410 LEU A N 1
ATOM 2927 C CA . LEU A 1 408 ? 111.682 123.537 125.452 1.00 20.55 410 LEU A CA 1
ATOM 2928 C C . LEU A 1 408 ? 111.613 123.250 123.957 1.00 22.19 410 LEU A C 1
ATOM 2929 O O . LEU A 1 408 ? 111.075 122.215 123.536 1.00 25.31 410 LEU A O 1
ATOM 2934 N N . THR A 1 409 ? 112.185 124.137 123.144 1.00 22.09 411 THR A N 1
ATOM 2935 C CA . THR A 1 409 ? 112.194 123.906 121.703 1.00 21.30 411 THR A CA 1
ATOM 2936 C C . THR A 1 409 ? 112.941 122.621 121.353 1.00 22.49 411 THR A C 1
ATOM 2937 O O . THR A 1 409 ? 112.502 121.851 120.492 1.00 25.53 411 THR A O 1
ATOM 2941 N N . TYR A 1 410 ? 114.061 122.370 122.030 1.00 21.34 412 TYR A N 1
ATOM 2942 C CA . TYR A 1 410 ? 114.820 121.140 121.852 1.00 19.96 412 TYR A CA 1
ATOM 2943 C C . TYR A 1 410 ? 114.005 119.920 122.256 1.00 22.77 412 TYR A C 1
ATOM 2944 O O . TYR A 1 410 ? 114.023 118.896 121.566 1.00 23.30 412 TYR A O 1
ATOM 2953 N N . LEU A 1 411 ? 113.286 120.010 123.374 1.00 22.14 413 LEU A N 1
ATOM 2954 C CA . LEU A 1 411 ? 112.400 118.931 123.784 1.00 20.75 413 LEU A CA 1
ATOM 2955 C C . LEU A 1 411 ? 111.241 118.741 122.822 1.00 22.26 413 LEU A C 1
ATOM 2956 O O . LEU A 1 411 ? 110.537 117.733 122.917 1.00 23.34 413 LEU A O 1
ATOM 2961 N N . GLY A 1 412 ? 111.026 119.687 121.907 1.00 22.00 414 GLY A N 1
ATOM 2962 C CA . GLY A 1 412 ? 110.107 119.457 120.807 1.00 18.68 414 GLY A CA 1
ATOM 2963 C C . GLY A 1 412 ? 110.485 118.302 119.893 1.00 22.99 414 GLY A C 1
ATOM 2964 O O . GLY A 1 412 ? 109.641 117.837 119.123 1.00 25.67 414 GLY A O 1
ATOM 2965 N N . ASN A 1 413 ? 111.730 117.832 119.948 1.00 24.21 415 ASN A N 1
ATOM 2966 C CA . ASN A 1 413 ? 112.116 116.667 119.158 1.00 24.11 415 ASN A CA 1
ATOM 2967 C C . ASN A 1 413 ? 111.362 115.427 119.638 1.00 24.63 415 ASN A C 1
ATOM 2968 O O . ASN A 1 413 ? 111.115 115.277 120.836 1.00 26.00 415 ASN A O 1
ATOM 2973 N N . PRO A 1 414 ? 110.984 114.527 118.732 1.00 24.84 416 PRO A N 1
ATOM 2974 C CA . PRO A 1 414 ? 110.216 113.346 119.142 1.00 22.59 416 PRO A CA 1
ATOM 2975 C C . PRO A 1 414 ? 111.108 112.219 119.639 1.00 24.86 416 PRO A C 1
ATOM 2976 O O . PRO A 1 414 ? 112.208 111.994 119.131 1.00 28.12 416 PRO A O 1
ATOM 2980 N N . LEU A 1 415 ? 110.615 111.509 120.648 1.00 25.32 417 LEU A N 1
ATOM 2981 C CA . LEU A 1 415 ? 111.278 110.318 121.159 1.00 26.09 417 LEU A CA 1
ATOM 2982 C C . LEU A 1 415 ? 110.714 109.031 120.577 1.00 25.43 417 LEU A C 1
ATOM 2983 O O . LEU A 1 415 ? 111.439 108.036 120.489 1.00 29.01 417 LEU A O 1
ATOM 2988 N N . THR A 1 416 ? 109.445 109.040 120.160 1.00 27.40 418 THR A N 1
ATOM 2989 C CA . THR A 1 416 ? 108.792 107.822 119.686 1.00 27.02 418 THR A CA 1
ATOM 2990 C C . THR A 1 416 ? 109.554 107.192 118.527 1.00 29.23 418 THR A C 1
ATOM 2991 O O . THR A 1 416 ? 109.643 105.964 118.431 1.00 33.03 418 THR A O 1
ATOM 2995 N N . GLU A 1 417 ? 110.122 108.019 117.646 1.00 31.19 419 GLU A N 1
ATOM 2996 C CA . GLU A 1 417 ? 110.845 107.501 116.489 1.00 32.22 419 GLU A CA 1
ATOM 2997 C C . GLU A 1 417 ? 112.013 106.609 116.891 1.00 30.69 419 GLU A C 1
ATOM 2998 O O . GLU A 1 417 ? 112.351 105.673 116.160 1.00 31.22 419 GLU A O 1
ATOM 3004 N N . HIS A 1 418 ? 112.640 106.879 118.036 1.00 28.46 420 HIS A N 1
ATOM 3005 C CA . HIS A 1 418 ? 113.734 106.042 118.509 1.00 26.57 420 HIS A CA 1
ATOM 3006 C C . HIS A 1 418 ? 113.217 104.829 119.276 1.00 25.58 420 HIS A C 1
ATOM 3007 O O . HIS A 1 418 ? 113.730 104.518 120.355 1.00 30.89 420 HIS A O 1
ATOM 3014 N N . PHE A 1 419 ? 112.244 104.110 118.718 1.00 27.69 421 PHE A N 1
ATOM 3015 C CA . PHE A 1 419 ? 111.905 103.064 119.673 1.00 26.11 421 PHE A CA 1
ATOM 3016 C C . PHE A 1 419 ? 112.683 101.789 119.365 1.00 25.48 421 PHE A C 1
ATOM 3017 O O . PHE A 1 419 ? 112.952 101.494 118.199 1.00 27.63 421 PHE A O 1
ATOM 3025 N N . PRO A 1 420 ? 113.075 101.039 120.395 1.00 25.95 422 PRO A N 1
ATOM 3026 C CA . PRO A 1 420 ? 113.889 99.840 120.163 1.00 25.57 422 PRO A CA 1
ATOM 3027 C C . PRO A 1 420 ? 113.059 98.724 119.547 1.00 28.52 422 PRO A C 1
ATOM 3028 O O . PRO A 1 420 ? 111.962 98.413 120.014 1.00 31.72 422 PRO A O 1
ATOM 3032 N N . THR A 1 421 ? 113.589 98.131 118.483 1.00 27.99 423 THR A N 1
ATOM 3033 C CA . THR A 1 421 ? 112.941 97.012 117.818 1.00 27.04 423 THR A CA 1
ATOM 3034 C C . THR A 1 421 ? 113.461 95.665 118.297 1.00 27.95 423 THR A C 1
ATOM 3035 O O . THR A 1 421 ? 112.933 94.630 117.884 1.00 31.20 423 THR A O 1
ATOM 3039 N N . HIS A 1 422 ? 114.482 95.661 119.147 1.00 29.51 424 HIS A N 1
ATOM 3040 C CA . HIS A 1 422 ? 115.059 94.455 119.714 1.00 26.20 424 HIS A CA 1
ATOM 3041 C C . HIS A 1 422 ? 114.593 94.208 121.140 1.00 29.56 424 HIS A C 1
ATOM 3042 O O . HIS A 1 422 ? 115.089 93.285 121.791 1.00 29.27 424 HIS A O 1
ATOM 3049 N N . ALA A 1 423 ? 113.650 95.010 121.634 1.00 30.43 425 ALA A N 1
ATOM 3050 C CA . ALA A 1 423 ? 113.300 94.991 123.047 1.00 26.77 425 ALA A CA 1
ATOM 3051 C C . ALA A 1 423 ? 112.682 93.662 123.459 1.00 29.82 425 ALA A C 1
ATOM 3052 O O . ALA A 1 423 ? 111.863 93.086 122.739 1.00 30.46 425 ALA A O 1
ATOM 3054 N N . GLU A 1 424 ? 113.089 93.182 124.636 1.00 33.01 426 GLU A N 1
ATOM 3055 C CA . GLU A 1 424 ? 112.498 92.018 125.295 1.00 32.01 426 GLU A CA 1
ATOM 3056 C C . GLU A 1 424 ? 112.558 90.777 124.400 1.00 33.63 426 GLU A C 1
ATOM 3057 O O . GLU A 1 424 ? 111.541 90.230 123.974 1.00 36.30 426 GLU A O 1
ATOM 3063 N N . GLU A 1 425 ? 113.788 90.347 124.116 1.00 32.08 427 GLU A N 1
ATOM 3064 C CA . GLU A 1 425 ? 114.050 89.156 123.303 1.00 33.35 427 GLU A CA 1
ATOM 3065 C C . GLU A 1 425 ? 113.404 89.258 121.925 1.00 32.22 427 GLU A C 1
ATOM 3066 O O . GLU A 1 425 ? 112.930 88.264 121.373 1.00 33.15 427 GLU A O 1
ATOM 3072 N N . PHE A 1 426 ? 113.373 90.468 121.375 1.00 32.65 428 PHE A N 1
ATOM 3073 C CA . PHE A 1 426 ? 112.793 90.779 120.071 1.00 29.90 428 PHE A CA 1
ATOM 3074 C C . PHE A 1 426 ? 111.288 90.543 120.018 1.00 31.06 428 PHE A C 1
ATOM 3075 O O . PHE A 1 426 ? 110.691 90.642 118.941 1.00 34.81 428 PHE A O 1
ATOM 3083 N N . ASN A 1 427 ? 110.655 90.233 121.151 1.00 31.16 429 ASN A N 1
ATOM 3084 C CA . ASN A 1 427 ? 109.211 90.030 121.177 1.00 31.91 429 ASN A CA 1
ATOM 3085 C C . ASN A 1 427 ? 108.457 91.353 121.140 1.00 31.86 429 ASN A C 1
ATOM 3086 O O . ASN A 1 427 ? 107.402 91.452 120.505 1.00 32.07 429 ASN A O 1
ATOM 3091 N N . GLN A 1 428 ? 108.976 92.372 121.813 1.00 32.17 430 GLN A N 1
ATOM 3092 C CA . GLN A 1 428 ? 108.382 93.706 121.787 1.00 26.98 430 GLN A CA 1
ATOM 3093 C C . GLN A 1 428 ? 109.073 94.565 120.731 1.00 26.81 430 GLN A C 1
ATOM 3094 O O . GLN A 1 428 ? 109.707 95.577 121.020 1.00 28.40 430 GLN A O 1
ATOM 3100 N N . ASN A 1 429 ? 108.945 94.132 119.476 1.00 27.64 431 ASN A N 1
ATOM 3101 C CA . ASN A 1 429 ? 109.631 94.818 118.390 1.00 26.37 431 ASN A CA 1
ATOM 3102 C C . ASN A 1 429 ? 108.988 96.155 118.044 1.00 23.54 431 ASN A C 1
ATOM 3103 O O . ASN A 1 429 ? 109.623 96.975 117.379 1.00 26.17 431 ASN A O 1
ATOM 3108 N N . ILE A 1 430 ? 107.753 96.394 118.473 1.00 22.75 432 ILE A N 1
ATOM 3109 C CA . ILE A 1 430 ? 107.184 97.736 118.541 1.00 23.14 432 ILE A CA 1
ATOM 3110 C C . ILE A 1 430 ? 106.742 97.969 119.978 1.00 23.40 432 ILE A C 1
ATOM 3111 O O . ILE A 1 430 ? 106.079 97.113 120.572 1.00 29.30 432 ILE A O 1
ATOM 3116 N N . ASN A 1 431 ? 107.200 99.068 120.570 1.00 25.09 433 ASN A N 1
ATOM 3117 C CA . ASN A 1 431 ? 106.791 99.427 121.923 1.00 23.85 433 ASN A CA 1
ATOM 3118 C C . ASN A 1 431 ? 106.196 100.826 122.006 1.00 24.39 433 ASN A C 1
ATOM 3119 O O . ASN A 1 431 ? 105.059 100.981 122.457 1.00 26.17 433 ASN A O 1
ATOM 3124 N N . GLY A 1 432 ? 106.931 101.849 121.582 1.00 22.87 434 GLY A N 1
ATOM 3125 C CA . GLY A 1 432 ? 106.436 103.208 121.614 1.00 23.35 434 GLY A CA 1
ATOM 3126 C C . GLY A 1 432 ? 107.214 104.186 122.470 1.00 24.96 434 GLY A C 1
ATOM 3127 O O . GLY A 1 432 ? 107.372 105.346 122.083 1.00 26.59 434 GLY A O 1
ATOM 3128 N N . LEU A 1 433 ? 107.683 103.737 123.636 1.00 23.76 435 LEU A N 1
ATOM 3129 C CA . LEU A 1 433 ? 108.389 104.582 124.604 1.00 22.27 435 LEU A CA 1
ATOM 3130 C C . LEU A 1 433 ? 107.490 105.684 125.158 1.00 21.62 435 LEU A C 1
ATOM 3131 O O . LEU A 1 433 ? 107.906 106.835 125.295 1.00 22.56 435 LEU A O 1
ATOM 3136 N N . SER A 1 434 ? 106.246 105.333 125.491 1.00 21.46 436 SER A N 1
ATOM 3137 C CA . SER A 1 434 ? 105.340 106.321 126.067 1.00 19.67 436 SER A CA 1
ATOM 3138 C C . SER A 1 434 ? 105.809 106.779 127.441 1.00 21.79 436 SER A C 1
ATOM 3139 O O . SER A 1 434 ? 105.574 107.927 127.820 1.00 19.59 436 SER A O 1
ATOM 3142 N N . TRP A 1 435 ? 106.471 105.897 128.191 1.00 23.41 437 TRP A N 1
ATOM 3143 C CA . TRP A 1 435 ? 106.982 106.253 129.510 1.00 19.12 437 TRP A CA 1
ATOM 3144 C C . TRP A 1 435 ? 108.033 107.353 129.418 1.00 20.77 437 TRP A C 1
ATOM 3145 O O . TRP A 1 435 ? 107.934 108.388 130.091 1.00 22.16 437 TRP A O 1
ATOM 3156 N N . GLY A 1 436 ? 109.049 107.145 128.578 1.00 20.16 438 GLY A N 1
ATOM 3157 C CA . GLY A 1 436 ? 110.073 108.159 128.407 1.00 18.34 438 GLY A CA 1
ATOM 3158 C C . GLY A 1 436 ? 109.521 109.448 127.836 1.00 19.53 438 GLY A C 1
ATOM 3159 O O . GLY A 1 436 ? 109.908 110.539 128.256 1.00 22.60 438 GLY A O 1
ATOM 3160 N N . SER A 1 437 ? 108.604 109.336 126.873 1.00 18.65 439 SER A N 1
ATOM 3161 C CA . SER A 1 437 ? 108.005 110.521 126.271 1.00 19.17 439 SER A CA 1
ATOM 3162 C C . SER A 1 437 ? 107.209 111.321 127.296 1.00 20.70 439 SER A C 1
ATOM 3163 O O . SER A 1 437 ? 107.286 112.553 127.324 1.00 23.83 439 SER A O 1
ATOM 3166 N N . ALA A 1 438 ? 106.444 110.639 128.150 1.00 18.64 440 ALA A N 1
ATOM 3167 C CA . ALA A 1 438 ? 105.662 111.336 129.166 1.00 19.48 440 ALA A CA 1
ATOM 3168 C C . ALA A 1 438 ? 106.560 111.988 130.210 1.00 20.27 440 ALA A C 1
ATOM 3169 O O . ALA A 1 438 ? 106.274 113.096 130.680 1.00 20.98 440 ALA A O 1
ATOM 3171 N N . ASN A 1 439 ? 107.652 111.322 130.589 1.00 19.33 441 ASN A N 1
ATOM 3172 C CA . ASN A 1 439 ? 108.577 111.946 131.532 1.00 19.66 441 ASN A CA 1
ATOM 3173 C C . ASN A 1 439 ? 109.273 113.156 130.914 1.00 18.30 441 ASN A C 1
ATOM 3174 O O . ASN A 1 439 ? 109.491 114.170 131.592 1.00 23.30 441 ASN A O 1
ATOM 3179 N N . LEU A 1 440 ? 109.597 113.086 129.621 1.00 18.53 442 LEU A N 1
ATOM 3180 C CA . LEU A 1 440 ? 110.105 114.263 128.922 1.00 18.91 442 LEU A CA 1
ATOM 3181 C C . LEU A 1 440 ? 109.071 115.381 128.898 1.00 19.76 442 LEU A C 1
ATOM 3182 O O . LEU A 1 440 ? 109.415 116.558 129.044 1.00 21.79 442 LEU A O 1
ATOM 3187 N N . ALA A 1 441 ? 107.801 115.033 128.692 1.00 20.63 443 ALA A N 1
ATOM 3188 C CA . ALA A 1 441 ? 106.743 116.037 128.679 1.00 18.61 443 ALA A CA 1
ATOM 3189 C C . ALA A 1 441 ? 106.613 116.719 130.034 1.00 21.11 443 ALA A C 1
ATOM 3190 O O . ALA A 1 441 ? 106.381 117.928 130.109 1.00 23.13 443 ALA A O 1
ATOM 3192 N N . TRP A 1 442 ? 106.757 115.959 131.118 1.00 21.34 444 TRP A N 1
ATOM 3193 C CA . TRP A 1 442 ? 106.735 116.573 132.442 1.00 19.85 444 TRP A CA 1
ATOM 3194 C C . TRP A 1 442 ? 107.944 117.479 132.655 1.00 22.24 444 TRP A C 1
ATOM 3195 O O . TRP A 1 442 ? 107.832 118.539 133.284 1.00 23.33 444 TRP A O 1
ATOM 3206 N N . ARG A 1 443 ? 109.111 117.073 132.149 1.00 20.48 445 ARG A N 1
ATOM 3207 C CA . ARG A 1 443 ? 110.269 117.964 132.165 1.00 22.37 445 ARG A CA 1
ATOM 3208 C C . ARG A 1 443 ? 109.970 119.267 131.427 1.00 22.12 445 ARG A C 1
ATOM 3209 O O . ARG A 1 443 ? 110.331 120.356 131.895 1.00 25.96 445 ARG A O 1
ATOM 3217 N N . SER A 1 444 ? 109.303 119.170 130.276 1.00 23.08 446 SER A N 1
ATOM 3218 C CA . SER A 1 444 ? 108.878 120.360 129.544 1.00 20.97 446 SER A CA 1
ATOM 3219 C C . SER A 1 444 ? 107.933 121.212 130.377 1.00 23.01 446 SER A C 1
ATOM 3220 O O . SER A 1 444 ? 108.019 122.441 130.359 1.00 24.82 446 SER A O 1
ATOM 3223 N N . VAL A 1 445 ? 107.009 120.574 131.094 1.00 22.83 447 VAL A N 1
ATOM 3224 C CA . VAL A 1 445 ? 106.067 121.312 131.932 1.00 22.10 447 VAL A CA 1
ATOM 3225 C C . VAL A 1 445 ? 106.806 122.099 133.008 1.00 22.94 447 VAL A C 1
ATOM 3226 O O . VAL A 1 445 ? 106.507 123.274 133.250 1.00 25.08 447 VAL A O 1
ATOM 3230 N N . GLN A 1 446 ? 107.782 121.468 133.665 1.00 21.84 448 GLN A N 1
ATOM 3231 C CA . GLN A 1 446 ? 108.553 122.162 134.696 1.00 22.91 448 GLN A CA 1
ATOM 3232 C C . GLN A 1 446 ? 109.339 123.333 134.110 1.00 24.18 448 GLN A C 1
ATOM 3233 O O . GLN A 1 446 ? 109.349 124.442 134.673 1.00 26.91 448 GLN A O 1
ATOM 3239 N N . LEU A 1 447 ? 109.992 123.105 132.966 1.00 23.79 449 LEU A N 1
ATOM 3240 C CA . LEU A 1 447 ? 110.734 124.174 132.309 1.00 21.96 449 LEU A CA 1
ATOM 3241 C C . LEU A 1 447 ? 109.818 125.329 131.927 1.00 22.71 449 LEU A C 1
ATOM 3242 O O . LEU A 1 447 ? 110.178 126.498 132.099 1.00 23.63 449 LEU A O 1
ATOM 3247 N N . PHE A 1 448 ? 108.622 125.022 131.428 1.00 22.50 450 PHE A N 1
ATOM 3248 C CA . PHE A 1 448 ? 107.706 126.073 131.013 1.00 21.86 450 PHE A CA 1
ATOM 3249 C C . PHE A 1 448 ? 107.105 126.800 132.208 1.00 22.30 450 PHE A C 1
ATOM 3250 O O . PHE A 1 448 ? 106.757 127.974 132.095 1.00 23.80 450 PHE A O 1
ATOM 3258 N N . GLN A 1 449 ? 106.986 126.137 133.358 1.00 24.78 451 GLN A N 1
ATOM 3259 C CA . GLN A 1 449 ? 106.576 126.843 134.569 1.00 25.32 451 GLN A CA 1
ATOM 3260 C C . GLN A 1 449 ? 107.624 127.874 134.979 1.00 26.65 451 GLN A C 1
ATOM 3261 O O . GLN A 1 449 ? 107.295 129.031 135.285 1.00 28.11 451 GLN A O 1
ATOM 3267 N N . HIS A 1 450 ? 108.900 127.475 134.973 1.00 24.82 452 HIS A N 1
ATOM 3268 C CA . HIS A 1 450 ? 109.962 128.449 135.233 1.00 23.69 452 HIS A CA 1
ATOM 3269 C C . HIS A 1 450 ? 109.920 129.588 134.218 1.00 23.79 452 HIS A C 1
ATOM 3270 O O . HIS A 1 450 ? 110.017 130.779 134.574 1.00 28.14 452 HIS A O 1
ATOM 3277 N N . TYR A 1 451 ? 109.750 129.235 132.945 1.00 24.63 453 TYR A N 1
ATOM 3278 C CA . TYR A 1 451 ? 109.727 130.236 131.893 1.00 24.04 453 TYR A CA 1
ATOM 3279 C C . TYR A 1 451 ? 108.560 131.197 132.067 1.00 25.47 453 TYR A C 1
ATOM 3280 O O . TYR A 1 451 ? 108.694 132.395 131.807 1.00 25.39 453 TYR A O 1
ATOM 3289 N N . LEU A 1 452 ? 107.403 130.687 132.488 1.00 25.04 454 LEU A N 1
ATOM 3290 C CA . LEU A 1 452 ? 106.241 131.544 132.669 1.00 23.58 454 LEU A CA 1
ATOM 3291 C C . LEU A 1 452 ? 106.388 132.438 133.888 1.00 26.97 454 LEU A C 1
ATOM 3292 O O . LEU A 1 452 ? 105.823 133.531 133.908 1.00 29.13 454 LEU A O 1
ATOM 3297 N N . SER A 1 453 ? 107.143 132.014 134.902 1.00 27.62 455 SER A N 1
ATOM 3298 C CA . SER A 1 453 ? 107.494 132.949 135.971 1.00 27.89 455 SER A CA 1
ATOM 3299 C C . SER A 1 453 ? 108.293 134.127 135.414 1.00 27.70 455 SER A C 1
ATOM 3300 O O . SER A 1 453 ? 107.998 135.304 135.699 1.00 32.32 455 SER A O 1
ATOM 3303 N N . VAL A 1 454 ? 109.293 133.820 134.582 1.00 25.59 456 VAL A N 1
ATOM 3304 C CA . VAL A 1 454 ? 110.073 134.876 133.930 1.00 25.68 456 VAL A CA 1
ATOM 3305 C C . VAL A 1 454 ? 109.161 135.796 133.113 1.00 26.36 456 VAL A C 1
ATOM 3306 O O . VAL A 1 454 ? 109.218 137.031 133.225 1.00 27.34 456 VAL A O 1
ATOM 3310 N N . ALA A 1 455 ? 108.291 135.200 132.294 1.00 27.62 457 ALA A N 1
ATOM 3311 C CA . ALA A 1 455 ? 107.404 135.969 131.428 1.00 25.40 457 ALA A CA 1
ATOM 3312 C C . ALA A 1 455 ? 106.402 136.799 132.222 1.00 29.01 457 ALA A C 1
ATOM 3313 O O . ALA A 1 455 ? 106.020 137.886 131.784 1.00 29.85 457 ALA A O 1
ATOM 3315 N N . SER A 1 456 ? 105.948 136.299 133.372 1.00 28.06 458 SER A N 1
ATOM 3316 C CA . SER A 1 456 ? 105.034 137.068 134.207 1.00 26.24 458 SER A CA 1
ATOM 3317 C C . SER A 1 456 ? 105.706 138.322 134.736 1.00 29.59 458 SER A C 1
ATOM 3318 O O . SER A 1 456 ? 105.106 139.406 134.736 1.00 33.66 458 SER A O 1
ATOM 3321 N N . ILE A 1 457 ? 106.955 138.196 135.192 1.00 29.92 459 ILE A N 1
ATOM 3322 C CA . ILE A 1 457 ? 107.666 139.389 135.648 1.00 29.79 459 ILE A CA 1
ATOM 3323 C C . ILE A 1 457 ? 107.836 140.379 134.499 1.00 29.17 459 ILE A C 1
ATOM 3324 O O . ILE A 1 457 ? 107.634 141.593 134.666 1.00 30.07 459 ILE A O 1
ATOM 3329 N N . PHE A 1 458 ? 108.194 139.875 133.313 1.00 28.56 460 PHE A N 1
ATOM 3330 C CA . PHE A 1 458 ? 108.343 140.756 132.156 1.00 26.55 460 PHE A CA 1
ATOM 3331 C C . PHE A 1 458 ? 107.040 141.474 131.826 1.00 28.23 460 PHE A C 1
ATOM 3332 O O . PHE A 1 458 ? 107.036 142.684 131.576 1.00 28.96 460 PHE A O 1
ATOM 3340 N N . ALA A 1 459 ? 105.922 140.745 131.835 1.00 28.28 461 ALA A N 1
ATOM 3341 C CA . ALA A 1 459 ? 104.632 141.335 131.498 1.00 28.14 461 ALA A CA 1
ATOM 3342 C C . ALA A 1 459 ? 104.239 142.416 132.496 1.00 29.48 461 ALA A C 1
ATOM 3343 O O . ALA A 1 459 ? 103.797 143.505 132.108 1.00 31.85 461 ALA A O 1
ATOM 3345 N N . VAL A 1 460 ? 104.394 142.135 133.793 1.00 28.16 462 VAL A N 1
ATOM 3346 C CA . VAL A 1 460 ? 103.988 143.105 134.808 1.00 31.16 462 VAL A CA 1
ATOM 3347 C C . VAL A 1 460 ? 104.832 144.371 134.706 1.00 31.95 462 VAL A C 1
ATOM 3348 O O . VAL A 1 460 ? 104.306 145.493 134.714 1.00 30.31 462 VAL A O 1
ATOM 3352 N N . GLN A 1 461 ? 106.155 144.210 134.585 1.00 29.33 463 GLN A N 1
ATOM 3353 C CA . GLN A 1 461 ? 107.017 145.380 134.463 1.00 31.16 463 GLN A CA 1
ATOM 3354 C C . GLN A 1 461 ? 106.693 146.180 133.205 1.00 30.99 463 GLN A C 1
ATOM 3355 O O . GLN A 1 461 ? 106.622 147.415 133.246 1.00 33.00 463 GLN A O 1
ATOM 3361 N N . ALA A 1 462 ? 106.480 145.491 132.080 1.00 30.24 464 ALA A N 1
ATOM 3362 C CA . ALA A 1 462 ? 106.203 146.183 130.828 1.00 27.25 464 ALA A CA 1
ATOM 3363 C C . ALA A 1 462 ? 104.899 146.963 130.897 1.00 30.13 464 ALA A C 1
ATOM 3364 O O . ALA A 1 462 ? 104.826 148.101 130.421 1.00 31.42 464 ALA A O 1
ATOM 3366 N N . ILE A 1 463 ? 103.856 146.373 131.485 1.00 28.90 465 ILE A N 1
ATOM 3367 C CA . ILE A 1 463 ? 102.580 147.074 131.538 1.00 31.28 465 ILE A CA 1
ATOM 3368 C C . ILE A 1 463 ? 102.652 148.254 132.505 1.00 31.77 465 ILE A C 1
ATOM 3369 O O . ILE A 1 463 ? 102.043 149.300 132.258 1.00 32.60 465 ILE A O 1
ATOM 3374 N N . ASP A 1 464 ? 103.411 148.126 133.599 1.00 33.75 466 ASP A N 1
ATOM 3375 C CA . ASP A 1 464 ? 103.605 149.271 134.485 1.00 33.55 466 ASP A CA 1
ATOM 3376 C C . ASP A 1 464 ? 104.328 150.408 133.774 1.00 36.99 466 ASP A C 1
ATOM 3377 O O . ASP A 1 464 ? 103.947 151.578 133.906 1.00 37.64 466 ASP A O 1
ATOM 3382 N N . LEU A 1 465 ? 105.370 150.082 133.006 1.00 36.15 467 LEU A N 1
ATOM 3383 C CA . LEU A 1 465 ? 106.096 151.121 132.283 1.00 33.09 467 LEU A CA 1
ATOM 3384 C C . LEU A 1 465 ? 105.229 151.760 131.204 1.00 36.88 467 LEU A C 1
ATOM 3385 O O . LEU A 1 465 ? 105.309 152.972 130.976 1.00 38.87 467 LEU A O 1
ATOM 3390 N N . ARG A 1 466 ? 104.397 150.964 130.529 1.00 35.36 468 ARG A N 1
ATOM 3391 C CA . ARG A 1 466 ? 103.489 151.521 129.531 1.00 33.68 468 ARG A CA 1
ATOM 3392 C C . ARG A 1 466 ? 102.472 152.456 130.171 1.00 38.78 468 ARG A C 1
ATOM 3393 O O . ARG A 1 466 ? 102.182 153.529 129.632 1.00 42.77 468 ARG A O 1
ATOM 3401 N N . ALA A 1 467 ? 101.921 152.069 131.324 1.00 39.44 469 ALA A N 1
ATOM 3402 C CA . ALA A 1 467 ? 101.002 152.951 132.033 1.00 38.39 469 ALA A CA 1
ATOM 3403 C C . ALA A 1 467 ? 101.687 154.248 132.432 1.00 43.72 469 ALA A C 1
ATOM 3404 O O . ALA A 1 467 ? 101.104 155.330 132.307 1.00 48.00 469 ALA A O 1
ATOM 3406 N N . GLY A 1 468 ? 102.927 154.159 132.917 1.00 43.21 470 GLY A N 1
ATOM 3407 C CA . GLY A 1 468 ? 103.670 155.366 133.237 1.00 42.18 470 GLY A CA 1
ATOM 3408 C C . GLY A 1 468 ? 103.892 156.253 132.026 1.00 47.30 470 GLY A C 1
ATOM 3409 O O . GLY A 1 468 ? 103.830 157.480 132.123 1.00 53.36 470 GLY A O 1
ATOM 3410 N N . LEU A 1 469 ? 104.154 155.644 130.869 1.00 46.47 471 LEU A N 1
ATOM 3411 C CA . LEU A 1 469 ? 104.392 156.421 129.658 1.00 48.15 471 LEU A CA 1
ATOM 3412 C C . LEU A 1 469 ? 103.124 157.123 129.184 1.00 52.17 471 LEU A C 1
ATOM 3413 O O . LEU A 1 469 ? 103.166 158.296 128.799 1.00 53.72 471 LEU A O 1
ATOM 3418 N N . GLU A 1 470 ? 101.993 156.426 129.199 1.00 53.56 472 GLU A N 1
ATOM 3419 C CA . GLU A 1 470 ? 100.722 157.019 128.802 1.00 53.87 472 GLU A CA 1
ATOM 3420 C C . GLU A 1 470 ? 100.142 157.866 129.928 1.00 56.10 472 GLU A C 1
ATOM 3421 O O . GLU A 1 470 ? 98.937 158.109 129.978 1.00 62.90 472 GLU A O 1
ATOM 3427 N N . GLY A 1 476 ? 99.220 150.414 135.971 1.00 45.01 478 GLY A N 1
ATOM 3428 C CA . GLY A 1 476 ? 99.258 149.238 135.124 1.00 41.20 478 GLY A CA 1
ATOM 3429 C C . GLY A 1 476 ? 97.891 148.626 134.903 1.00 45.87 478 GLY A C 1
ATOM 3430 O O . GLY A 1 476 ? 97.523 148.303 133.777 1.00 46.24 478 GLY A O 1
ATOM 3431 N N . ARG A 1 477 ? 97.134 148.479 135.993 1.00 47.20 479 ARG A N 1
ATOM 3432 C CA . ARG A 1 477 ? 95.802 147.888 135.925 1.00 46.13 479 ARG A CA 1
ATOM 3433 C C . ARG A 1 477 ? 94.832 148.721 135.102 1.00 47.41 479 ARG A C 1
ATOM 3434 O O . ARG A 1 477 ? 93.814 148.192 134.646 1.00 47.14 479 ARG A O 1
ATOM 3442 N N . GLU A 1 478 ? 95.112 150.013 134.918 1.00 47.53 480 GLU A N 1
ATOM 3443 C CA . GLU A 1 478 ? 94.227 150.863 134.134 1.00 51.01 480 GLU A CA 1
ATOM 3444 C C . GLU A 1 478 ? 94.208 150.482 132.661 1.00 48.62 480 GLU A C 1
ATOM 3445 O O . GLU A 1 478 ? 93.244 150.808 131.963 1.00 51.05 480 GLU A O 1
ATOM 3451 N N . LEU A 1 479 ? 95.242 149.804 132.177 1.00 45.56 481 LEU A N 1
ATOM 3452 C CA . LEU A 1 479 ? 95.334 149.411 130.779 1.00 41.57 481 LEU A CA 1
ATOM 3453 C C . LEU A 1 479 ? 94.817 148.005 130.516 1.00 40.15 481 LEU A C 1
ATOM 3454 O O . LEU A 1 479 ? 94.788 147.581 129.358 1.00 41.51 481 LEU A O 1
ATOM 3459 N N . LEU A 1 480 ? 94.396 147.279 131.546 1.00 40.87 482 LEU A N 1
ATOM 3460 C CA . LEU A 1 480 ? 94.131 145.854 131.438 1.00 39.94 482 LEU A CA 1
ATOM 3461 C C . LEU A 1 480 ? 92.658 145.550 131.671 1.00 40.61 482 LEU A C 1
ATOM 3462 O O . LEU A 1 480 ? 91.960 146.277 132.383 1.00 44.48 482 LEU A O 1
ATOM 3467 N N . GLY A 1 481 ? 92.194 144.465 131.057 1.00 38.51 483 GLY A N 1
ATOM 3468 C CA . GLY A 1 481 ? 90.858 143.960 131.284 1.00 37.98 483 GLY A CA 1
ATOM 3469 C C . GLY A 1 481 ? 90.765 143.223 132.605 1.00 37.87 483 GLY A C 1
ATOM 3470 O O . GLY A 1 481 ? 91.690 143.217 133.416 1.00 41.31 483 GLY A O 1
ATOM 3471 N N . GLU A 1 482 ? 89.616 142.579 132.819 1.00 39.96 484 GLU A N 1
ATOM 3472 C CA . GLU A 1 482 ? 89.347 141.964 134.116 1.00 40.74 484 GLU A CA 1
ATOM 3473 C C . GLU A 1 482 ? 90.279 140.790 134.398 1.00 37.84 484 GLU A C 1
ATOM 3474 O O . GLU A 1 482 ? 90.885 140.716 135.470 1.00 38.39 484 GLU A O 1
ATOM 3480 N N . THR A 1 483 ? 90.390 139.848 133.460 1.00 35.34 485 THR A N 1
ATOM 3481 C CA . THR A 1 483 ? 91.241 138.685 133.691 1.00 34.04 485 THR A CA 1
ATOM 3482 C C . THR A 1 483 ? 92.711 139.081 133.792 1.00 34.82 485 THR A C 1
ATOM 3483 O O . THR A 1 483 ? 93.437 138.587 134.663 1.00 36.86 485 THR A O 1
ATOM 3487 N N . ALA A 1 484 ? 93.163 139.977 132.913 1.00 36.57 486 ALA A N 1
ATOM 3488 C CA . ALA A 1 484 ? 94.546 140.434 132.966 1.00 32.82 486 ALA A CA 1
ATOM 3489 C C . ALA A 1 484 ? 94.815 141.235 134.234 1.00 34.52 486 ALA A C 1
ATOM 3490 O O . ALA A 1 484 ? 95.894 141.121 134.824 1.00 35.09 486 ALA A O 1
ATOM 3492 N N . THR A 1 485 ? 93.849 142.050 134.670 1.00 35.07 487 THR A N 1
ATOM 3493 C CA . THR A 1 485 ? 94.000 142.756 135.939 1.00 34.02 487 THR A CA 1
ATOM 3494 C C . THR A 1 485 ? 94.088 141.779 137.101 1.00 36.78 487 THR A C 1
ATOM 3495 O O . THR A 1 485 ? 94.882 141.973 138.026 1.00 40.33 487 THR A O 1
ATOM 3499 N N . GLU A 1 486 ? 93.267 140.730 137.076 1.00 37.41 488 GLU A N 1
ATOM 3500 C CA . GLU A 1 486 ? 93.294 139.735 138.139 1.00 37.92 488 GLU A CA 1
ATOM 3501 C C . GLU A 1 486 ? 94.638 139.023 138.187 1.00 37.28 488 GLU A C 1
ATOM 3502 O O . GLU A 1 486 ? 95.194 138.806 139.268 1.00 39.96 488 GLU A O 1
ATOM 3508 N N . LEU A 1 487 ? 95.183 138.665 137.023 1.00 34.41 489 LEU A N 1
ATOM 3509 C CA . LEU A 1 487 ? 96.503 138.043 136.992 1.00 34.66 489 LEU A CA 1
ATOM 3510 C C . LEU A 1 487 ? 97.583 139.001 137.481 1.00 34.43 489 LEU A C 1
ATOM 3511 O O . LEU A 1 487 ? 98.481 138.606 138.232 1.00 35.63 489 LEU A O 1
ATOM 3516 N N . TYR A 1 488 ? 97.512 140.266 137.061 1.00 36.00 490 TYR A N 1
ATOM 3517 C CA . TYR A 1 488 ? 98.476 141.270 137.498 1.00 32.64 490 TYR A CA 1
ATOM 3518 C C . TYR A 1 488 ? 98.441 141.447 139.011 1.00 33.29 490 TYR A C 1
ATOM 3519 O O . TYR A 1 488 ? 99.489 141.493 139.665 1.00 35.58 490 TYR A O 1
ATOM 3528 N N . GLU A 1 489 ? 97.241 141.527 139.584 1.00 36.55 491 GLU A N 1
ATOM 3529 C CA . GLU A 1 489 ? 97.100 141.678 141.027 1.00 36.52 491 GLU A CA 1
ATOM 3530 C C . GLU A 1 489 ? 97.557 140.428 141.765 1.00 36.48 491 GLU A C 1
ATOM 3531 O O . GLU A 1 489 ? 98.132 140.523 142.852 1.00 37.46 491 GLU A O 1
ATOM 3537 N N . THR A 1 490 ? 97.306 139.247 141.198 1.00 34.41 492 THR A N 1
ATOM 3538 C CA . THR A 1 490 ? 97.798 138.021 141.814 1.00 34.84 492 THR A CA 1
ATOM 3539 C C . THR A 1 490 ? 99.320 137.997 141.839 1.00 33.63 492 THR A C 1
ATOM 3540 O O . THR A 1 490 ? 99.925 137.610 142.843 1.00 38.50 492 THR A O 1
ATOM 3544 N N . VAL A 1 491 ? 99.955 138.417 140.745 1.00 35.01 493 VAL A N 1
ATOM 3545 C CA . VAL A 1 491 ? 101.414 138.469 140.709 1.00 36.99 493 VAL A CA 1
ATOM 3546 C C . VAL A 1 491 ? 101.935 139.487 141.717 1.00 36.45 493 VAL A C 1
ATOM 3547 O O . VAL A 1 491 ? 102.918 139.235 142.422 1.00 37.63 493 VAL A O 1
ATOM 3551 N N . TYR A 1 492 ? 101.277 140.643 141.812 1.00 34.81 494 TYR A N 1
ATOM 3552 C CA . TYR A 1 492 ? 101.687 141.655 142.780 1.00 36.34 494 TYR A CA 1
ATOM 3553 C C . TYR A 1 492 ? 101.546 141.150 144.212 1.00 41.83 494 TYR A C 1
ATOM 3554 O O . TYR A 1 492 ? 102.384 141.452 145.068 1.00 46.21 494 TYR A O 1
ATOM 3563 N N . ASP A 1 493 ? 100.490 140.390 144.496 1.00 41.54 495 ASP A N 1
ATOM 3564 C CA . ASP A 1 493 ? 100.264 139.913 145.856 1.00 39.15 495 ASP A CA 1
ATOM 3565 C C . ASP A 1 493 ? 101.198 138.763 146.214 1.00 41.46 495 ASP A C 1
ATOM 3566 O O . ASP A 1 493 ? 101.644 138.662 147.361 1.00 46.32 495 ASP A O 1
ATOM 3571 N N . LEU A 1 494 ? 101.503 137.890 145.251 1.00 40.50 496 LEU A N 1
ATOM 3572 C CA . LEU A 1 494 ? 102.434 136.797 145.508 1.00 41.04 496 LEU A CA 1
ATOM 3573 C C . LEU A 1 494 ? 103.817 137.325 145.856 1.00 42.75 496 LEU A C 1
ATOM 3574 O O . LEU A 1 494 ? 104.507 136.764 146.714 1.00 46.15 496 LEU A O 1
ATOM 3579 N N . LEU A 1 495 ? 104.238 138.400 145.200 1.00 42.58 497 LEU A N 1
ATOM 3580 C CA . LEU A 1 495 ? 105.542 138.998 145.431 1.00 43.52 497 LEU A CA 1
ATOM 3581 C C . LEU A 1 495 ? 105.516 140.072 146.509 1.00 47.46 497 LEU A C 1
ATOM 3582 O O . LEU A 1 495 ? 106.560 140.669 146.789 1.00 53.21 497 LEU A O 1
ATOM 3587 N N . GLU A 1 496 ? 104.355 140.323 147.116 1.00 48.38 498 GLU A N 1
ATOM 3588 C CA . GLU A 1 496 ? 104.197 141.275 148.217 1.00 48.97 498 GLU A CA 1
ATOM 3589 C C . GLU A 1 496 ? 104.638 142.682 147.807 1.00 52.32 498 GLU A C 1
ATOM 3590 O O . GLU A 1 496 ? 105.519 143.292 148.414 1.00 55.23 498 GLU A O 1
ATOM 3596 N N . ARG A 1 497 ? 104.001 143.188 146.757 1.00 51.63 499 ARG A N 1
ATOM 3597 C CA . ARG A 1 497 ? 104.215 144.560 146.313 1.00 50.46 499 ARG A CA 1
ATOM 3598 C C . ARG A 1 497 ? 102.926 145.364 146.439 1.00 54.08 499 ARG A C 1
ATOM 3599 O O . ARG A 1 497 ? 102.944 146.535 146.814 1.00 60.20 499 ARG A O 1
ATOM 3607 N N . PRO A 1 504 ? 106.947 151.652 139.309 1.00 51.63 506 PRO A N 1
ATOM 3608 C CA . PRO A 1 504 ? 106.633 150.386 138.639 1.00 48.89 506 PRO A CA 1
ATOM 3609 C C . PRO A 1 504 ? 107.029 149.176 139.479 1.00 48.79 506 PRO A C 1
ATOM 3610 O O . PRO A 1 504 ? 107.480 149.345 140.609 1.00 52.91 506 PRO A O 1
ATOM 3614 N N . PHE A 1 505 ? 106.863 147.973 138.923 1.00 48.71 507 PHE A N 1
ATOM 3615 C CA . PHE A 1 505 ? 107.188 146.758 139.665 1.00 47.38 507 PHE A CA 1
ATOM 3616 C C . PHE A 1 505 ? 108.648 146.753 140.103 1.00 50.40 507 PHE A C 1
ATOM 3617 O O . PHE A 1 505 ? 108.965 146.421 141.250 1.00 51.38 507 PHE A O 1
ATOM 3625 N N . LEU A 1 506 ? 109.550 147.110 139.196 1.00 49.42 508 LEU A N 1
ATOM 3626 C CA . LEU A 1 506 ? 110.974 147.188 139.481 1.00 51.34 508 LEU A CA 1
ATOM 3627 C C . LEU A 1 506 ? 111.448 148.592 139.145 1.00 53.87 508 LEU A C 1
ATOM 3628 O O . LEU A 1 506 ? 111.221 149.078 138.033 1.00 52.85 508 LEU A O 1
ATOM 3633 N N . PHE A 1 507 ? 112.101 149.244 140.105 1.00 58.07 509 PHE A N 1
ATOM 3634 C CA . PHE A 1 507 ? 112.536 150.625 139.953 1.00 58.94 509 PHE A CA 1
ATOM 3635 C C . PHE A 1 507 ? 114.054 150.739 139.916 1.00 61.14 509 PHE A C 1
ATOM 3636 O O . PHE A 1 507 ? 114.616 151.224 138.933 1.00 58.82 509 PHE A O 1
ATOM 3644 N N . ASN A 1 508 ? 114.738 150.277 140.956 1.00 62.97 510 ASN A N 1
ATOM 3645 C CA . ASN A 1 508 ? 116.188 150.182 140.965 1.00 62.42 510 ASN A CA 1
ATOM 3646 C C . ASN A 1 508 ? 116.589 148.717 141.048 1.00 64.66 510 ASN A C 1
ATOM 3647 O O . ASN A 1 508 ? 115.906 147.906 141.680 1.00 64.34 510 ASN A O 1
ATOM 3652 N N . ASP A 1 509 ? 117.706 148.386 140.396 1.00 64.17 511 ASP A N 1
ATOM 3653 C CA . ASP A 1 509 ? 118.142 146.996 140.323 1.00 61.34 511 ASP A CA 1
ATOM 3654 C C . ASP A 1 509 ? 118.465 146.421 141.697 1.00 64.75 511 ASP A C 1
ATOM 3655 O O . ASP A 1 509 ? 118.291 145.218 141.919 1.00 65.14 511 ASP A O 1
ATOM 3660 N N . ASP A 1 510 ? 118.934 147.249 142.626 1.00 65.55 512 ASP A N 1
ATOM 3661 C CA . ASP A 1 510 ? 119.392 146.762 143.920 1.00 64.23 512 ASP A CA 1
ATOM 3662 C C . ASP A 1 510 ? 118.291 146.710 144.972 1.00 65.98 512 ASP A C 1
ATOM 3663 O O . ASP A 1 510 ? 118.575 146.363 146.122 1.00 68.03 512 ASP A O 1
ATOM 3668 N N . GLU A 1 511 ? 117.051 147.031 144.614 1.00 66.51 513 GLU A N 1
ATOM 3669 C CA . GLU A 1 511 ? 115.963 147.094 145.581 1.00 66.40 513 GLU A CA 1
ATOM 3670 C C . GLU A 1 511 ? 115.256 145.759 145.788 1.00 65.79 513 GLU A C 1
ATOM 3671 O O . GLU A 1 511 ? 114.373 145.673 146.647 1.00 68.20 513 GLU A O 1
ATOM 3677 N N . GLN A 1 512 ? 115.617 144.725 145.035 1.00 63.08 514 GLN A N 1
ATOM 3678 C CA . GLN A 1 512 ? 115.004 143.414 145.194 1.00 60.80 514 GLN A CA 1
ATOM 3679 C C . GLN A 1 512 ? 115.931 142.371 144.592 1.00 61.76 514 GLN A C 1
ATOM 3680 O O . GLN A 1 512 ? 116.913 142.695 143.920 1.00 61.86 514 GLN A O 1
ATOM 3686 N N . SER A 1 513 ? 115.612 141.108 144.853 1.00 57.97 515 SER A N 1
ATOM 3687 C CA . SER A 1 513 ? 116.259 139.982 144.195 1.00 49.78 515 SER A CA 1
ATOM 3688 C C . SER A 1 513 ? 115.216 139.281 143.340 1.00 46.91 515 SER A C 1
ATOM 3689 O O . SER A 1 513 ? 114.216 138.778 143.863 1.00 49.27 515 SER A O 1
ATOM 3692 N N . LEU A 1 514 ? 115.440 139.266 142.026 1.00 42.72 516 LEU A N 1
ATOM 3693 C CA . LEU A 1 514 ? 114.498 138.615 141.127 1.00 40.49 516 LEU A CA 1
ATOM 3694 C C . LEU A 1 514 ? 114.457 137.108 141.326 1.00 40.85 516 LEU A C 1
ATOM 3695 O O . LEU A 1 514 ? 113.468 136.478 140.947 1.00 42.22 516 LEU A O 1
ATOM 3700 N N . GLU A 1 515 ? 115.502 136.521 141.914 1.00 44.36 517 GLU A N 1
ATOM 3701 C CA . GLU A 1 515 ? 115.492 135.090 142.199 1.00 39.58 517 GLU A CA 1
ATOM 3702 C C . GLU A 1 515 ? 114.366 134.726 143.154 1.00 39.51 517 GLU A C 1
ATOM 3703 O O . GLU A 1 515 ? 113.671 133.726 142.950 1.00 40.01 517 GLU A O 1
ATOM 3709 N N . VAL A 1 516 ? 114.170 135.531 144.199 1.00 39.93 518 VAL A N 1
ATOM 3710 C CA . VAL A 1 516 ? 113.102 135.273 145.161 1.00 38.74 518 VAL A CA 1
ATOM 3711 C C . VAL A 1 516 ? 111.739 135.355 144.484 1.00 39.42 518 VAL A C 1
ATOM 3712 O O . VAL A 1 516 ? 110.861 134.517 144.722 1.00 42.30 518 VAL A O 1
ATOM 3716 N N . ASP A 1 517 ? 111.541 136.362 143.631 1.00 38.80 519 ASP A N 1
ATOM 3717 C CA . ASP A 1 517 ? 110.275 136.499 142.919 1.00 38.12 519 ASP A CA 1
ATOM 3718 C C . ASP A 1 517 ? 110.029 135.319 141.987 1.00 37.08 519 ASP A C 1
ATOM 3719 O O . ASP A 1 517 ? 108.910 134.797 141.914 1.00 37.85 519 ASP A O 1
ATOM 3724 N N . LEU A 1 518 ? 111.062 134.897 141.256 1.00 35.32 520 LEU A N 1
ATOM 3725 C CA . LEU A 1 518 ? 110.923 133.747 140.373 1.00 34.78 520 LEU A CA 1
ATOM 3726 C C . LEU A 1 518 ? 110.583 132.491 141.162 1.00 33.75 520 LEU A C 1
ATOM 3727 O O . LEU A 1 518 ? 109.740 131.694 140.738 1.00 35.34 520 LEU A O 1
ATOM 3732 N N . GLN A 1 519 ? 111.224 132.303 142.317 1.00 36.97 521 GLN A N 1
ATOM 3733 C CA . GLN A 1 519 ? 110.905 131.159 143.161 1.00 35.54 521 GLN A CA 1
ATOM 3734 C C . GLN A 1 519 ? 109.462 131.212 143.640 1.00 34.57 521 GLN A C 1
ATOM 3735 O O . GLN A 1 519 ? 108.770 130.191 143.645 1.00 34.58 521 GLN A O 1
ATOM 3741 N N . MET A 1 520 ? 108.990 132.394 144.042 1.00 36.06 522 MET A N 1
ATOM 3742 C CA . MET A 1 520 ? 107.611 132.529 144.506 1.00 34.28 522 MET A CA 1
ATOM 3743 C C . MET A 1 520 ? 106.619 132.188 143.401 1.00 35.35 522 MET A C 1
ATOM 3744 O O . MET A 1 520 ? 105.678 131.413 143.611 1.00 35.94 522 MET A O 1
ATOM 3749 N N . LEU A 1 521 ? 106.819 132.755 142.211 1.00 33.93 523 LEU A N 1
ATOM 3750 C CA . LEU A 1 521 ? 105.897 132.494 141.110 1.00 32.59 523 LEU A CA 1
ATOM 3751 C C . LEU A 1 521 ? 105.943 131.032 140.675 1.00 32.45 523 LEU A C 1
ATOM 3752 O O . LEU A 1 521 ? 104.900 130.434 140.382 1.00 38.55 523 LEU A O 1
ATOM 3757 N N . ASN A 1 522 ? 107.137 130.435 140.634 1.00 31.08 524 ASN A N 1
ATOM 3758 C CA . ASN A 1 522 ? 107.245 129.033 140.251 1.00 32.69 524 ASN A CA 1
ATOM 3759 C C . ASN A 1 522 ? 106.610 128.119 141.291 1.00 33.19 524 ASN A C 1
ATOM 3760 O O . ASN A 1 522 ? 105.950 127.136 140.937 1.00 34.49 524 ASN A O 1
ATOM 3765 N N . GLY A 1 523 ? 106.805 128.417 142.575 1.00 31.97 525 GLY A N 1
ATOM 3766 C CA . GLY A 1 523 ? 106.165 127.630 143.611 1.00 31.41 525 GLY A CA 1
ATOM 3767 C C . GLY A 1 523 ? 104.657 127.749 143.568 1.00 33.57 525 GLY A C 1
ATOM 3768 O O . GLY A 1 523 ? 103.942 126.783 143.836 1.00 37.06 525 GLY A O 1
ATOM 3769 N N . ASP A 1 524 ? 104.152 128.936 143.226 1.00 32.91 526 ASP A N 1
ATOM 3770 C CA . ASP A 1 524 ? 102.714 129.091 143.047 1.00 33.92 526 ASP A CA 1
ATOM 3771 C C . ASP A 1 524 ? 102.208 128.242 141.887 1.00 34.61 526 ASP A C 1
ATOM 3772 O O . ASP A 1 524 ? 101.210 127.526 142.018 1.00 34.94 526 ASP A O 1
ATOM 3777 N N . LEU A 1 525 ? 102.891 128.305 140.742 1.00 31.01 527 LEU A N 1
ATOM 3778 C CA . LEU A 1 525 ? 102.446 127.535 139.584 1.00 32.06 527 LEU A CA 1
ATOM 3779 C C . LEU A 1 525 ? 102.501 126.038 139.861 1.00 34.63 527 LEU A C 1
ATOM 3780 O O . LEU A 1 525 ? 101.616 125.287 139.440 1.00 39.94 527 LEU A O 1
ATOM 3785 N N . ALA A 1 526 ? 103.537 125.588 140.566 1.00 33.21 528 ALA A N 1
ATOM 3786 C CA . ALA A 1 526 ? 103.668 124.185 140.926 1.00 31.36 528 ALA A CA 1
ATOM 3787 C C . ALA A 1 526 ? 102.777 123.781 142.095 1.00 35.76 528 ALA A C 1
ATOM 3788 O O . ALA A 1 526 ? 102.447 122.598 142.219 1.00 39.13 528 ALA A O 1
ATOM 3790 N N . GLY A 1 527 ? 102.378 124.725 142.944 1.00 36.04 529 GLY A N 1
ATOM 3791 C CA . GLY A 1 527 ? 101.646 124.400 144.152 1.00 34.18 529 GLY A CA 1
ATOM 3792 C C . GLY A 1 527 ? 100.205 124.867 144.190 1.00 39.88 529 GLY A C 1
ATOM 3793 O O . GLY A 1 527 ? 99.328 124.240 143.591 1.00 45.70 529 GLY A O 1
ATOM 3794 N N . ALA A 1 528 ? 99.951 125.969 144.902 1.00 38.32 530 ALA A N 1
ATOM 3795 C CA . ALA A 1 528 ? 98.580 126.418 145.127 1.00 35.78 530 ALA A CA 1
ATOM 3796 C C . ALA A 1 528 ? 97.906 126.888 143.843 1.00 35.89 530 ALA A C 1
ATOM 3797 O O . ALA A 1 528 ? 96.686 126.757 143.708 1.00 40.33 530 ALA A O 1
ATOM 3799 N N . GLY A 1 529 ? 98.668 127.436 142.902 1.00 34.66 531 GLY A N 1
ATOM 3800 C CA . GLY A 1 529 ? 98.098 127.893 141.651 1.00 34.58 531 GLY A CA 1
ATOM 3801 C C . GLY A 1 529 ? 97.163 129.081 141.749 1.00 33.99 531 GLY A C 1
ATOM 3802 O O . GLY A 1 529 ? 96.084 129.067 141.154 1.00 37.59 531 GLY A O 1
ATOM 3803 N N . ARG A 1 530 ? 97.548 130.111 142.504 1.00 32.46 532 ARG A N 1
ATOM 3804 C CA . ARG A 1 530 ? 96.764 131.342 142.510 1.00 34.29 532 ARG A CA 1
ATOM 3805 C C . ARG A 1 530 ? 96.781 132.021 141.146 1.00 33.11 532 ARG A C 1
ATOM 3806 O O . ARG A 1 530 ? 95.784 132.632 140.745 1.00 32.97 532 ARG A O 1
ATOM 3814 N N . MET A 1 531 ? 97.895 131.919 140.421 1.00 32.84 533 MET A N 1
ATOM 3815 C CA . MET A 1 531 ? 97.946 132.448 139.065 1.00 33.41 533 MET A CA 1
ATOM 3816 C C . MET A 1 531 ? 97.047 131.661 138.122 1.00 34.67 533 MET A C 1
ATOM 3817 O O . MET A 1 531 ? 96.487 132.233 137.183 1.00 36.61 533 MET A O 1
ATOM 3822 N N . HIS A 1 532 ? 96.906 130.354 138.350 1.00 31.88 534 HIS A N 1
ATOM 3823 C CA . HIS A 1 532 ? 95.969 129.560 137.566 1.00 30.69 534 HIS A CA 1
ATOM 3824 C C . HIS A 1 532 ? 94.528 129.939 137.880 1.00 31.91 534 HIS A C 1
ATOM 3825 O O . HIS A 1 532 ? 93.673 129.939 136.988 1.00 33.45 534 HIS A O 1
ATOM 3832 N N . GLU A 1 533 ? 94.241 130.258 139.143 1.00 34.86 535 GLU A N 1
ATOM 3833 C CA . GLU A 1 533 ? 92.916 130.753 139.502 1.00 33.78 535 GLU A CA 1
ATOM 3834 C C . GLU A 1 533 ? 92.637 132.103 138.859 1.00 34.84 535 GLU A C 1
ATOM 3835 O O . GLU A 1 533 ? 91.500 132.384 138.463 1.00 38.05 535 GLU A O 1
ATOM 3841 N N . ALA A 1 534 ? 93.657 132.958 138.758 1.00 35.83 536 ALA A N 1
ATOM 3842 C CA . ALA A 1 534 ? 93.454 134.288 138.192 1.00 34.66 536 ALA A CA 1
ATOM 3843 C C . ALA A 1 534 ? 93.057 134.228 136.723 1.00 35.66 536 ALA A C 1
ATOM 3844 O O . ALA A 1 534 ? 92.363 135.125 136.234 1.00 37.92 536 ALA A O 1
ATOM 3846 N N . VAL A 1 535 ? 93.487 133.196 136.005 1.00 32.04 537 VAL A N 1
ATOM 3847 C CA . VAL A 1 535 ? 93.166 133.044 134.594 1.00 32.30 537 VAL A CA 1
ATOM 3848 C C . VAL A 1 535 ? 92.176 131.901 134.369 1.00 30.77 537 VAL A C 1
ATOM 3849 O O . VAL A 1 535 ? 92.070 131.384 133.263 1.00 34.35 537 VAL A O 1
ATOM 3853 N N . SER A 1 536 ? 91.434 131.513 135.406 1.00 31.11 538 SER A N 1
ATOM 3854 C CA . SER A 1 536 ? 90.552 130.357 135.305 1.00 33.46 538 SER A CA 1
ATOM 3855 C C . SER A 1 536 ? 89.428 130.557 134.299 1.00 33.04 538 SER A C 1
ATOM 3856 O O . SER A 1 536 ? 88.907 129.571 133.777 1.00 33.47 538 SER A O 1
ATOM 3859 N N . SER A 1 537 ? 89.041 131.802 134.018 1.00 33.65 539 SER A N 1
ATOM 3860 C CA . SER A 1 537 ? 88.006 132.040 133.020 1.00 31.16 539 SER A CA 1
ATOM 3861 C C . SER A 1 537 ? 88.458 131.584 131.639 1.00 32.81 539 SER A C 1
ATOM 3862 O O . SER A 1 537 ? 87.681 130.982 130.892 1.00 35.24 539 SER A O 1
ATOM 3865 N N . VAL A 1 538 ? 89.719 131.847 131.290 1.00 32.47 540 VAL A N 1
ATOM 3866 C CA . VAL A 1 538 ? 90.248 131.423 129.998 1.00 29.93 540 VAL A CA 1
ATOM 3867 C C . VAL A 1 538 ? 90.346 129.902 129.928 1.00 31.87 540 VAL A C 1
ATOM 3868 O O . VAL A 1 538 ? 90.035 129.293 128.899 1.00 32.51 540 VAL A O 1
ATOM 3872 N N . THR A 1 539 ? 90.786 129.267 131.015 1.00 32.80 541 THR A N 1
ATOM 3873 C CA . THR A 1 539 ? 90.869 127.810 131.047 1.00 31.60 541 THR A CA 1
ATOM 3874 C C . THR A 1 539 ? 89.492 127.178 130.906 1.00 32.22 541 THR A C 1
ATOM 3875 O O . THR A 1 539 ? 89.321 126.192 130.178 1.00 32.86 541 THR A O 1
ATOM 3879 N N . ASP A 1 540 ? 88.496 127.736 131.596 1.00 32.56 542 ASP A N 1
ATOM 3880 C CA . ASP A 1 540 ? 87.133 127.237 131.476 1.00 31.59 542 ASP A CA 1
ATOM 3881 C C . ASP A 1 540 ? 86.591 127.451 130.071 1.00 32.72 542 ASP A C 1
ATOM 3882 O O . ASP A 1 540 ? 85.871 126.601 129.544 1.00 36.90 542 ASP A O 1
ATOM 3887 N N . SER A 1 541 ? 86.911 128.592 129.458 1.00 31.79 543 SER A N 1
ATOM 3888 C CA . SER A 1 541 ? 86.493 128.833 128.083 1.00 30.42 543 SER A CA 1
ATOM 3889 C C . SER A 1 541 ? 87.103 127.806 127.140 1.00 31.89 543 SER A C 1
ATOM 3890 O O . SER A 1 541 ? 86.424 127.298 126.242 1.00 34.07 543 SER A O 1
ATOM 3893 N N . PHE A 1 542 ? 88.385 127.490 127.330 1.00 29.13 544 PHE A N 1
ATOM 3894 C CA . PHE A 1 542 ? 89.030 126.476 126.504 1.00 29.39 544 PHE A CA 1
ATOM 3895 C C . PHE A 1 542 ? 88.384 125.111 126.701 1.00 32.23 544 PHE A C 1
ATOM 3896 O O . PHE A 1 542 ? 88.173 124.371 125.734 1.00 32.16 544 PHE A O 1
ATOM 3904 N N . LEU A 1 543 ? 88.081 124.754 127.949 1.00 32.94 545 LEU A N 1
ATOM 3905 C CA . LEU A 1 543 ? 87.452 123.464 128.212 1.00 30.73 545 LEU A CA 1
ATOM 3906 C C . LEU A 1 543 ? 86.054 123.394 127.612 1.00 33.43 545 LEU A C 1
ATOM 3907 O O . LEU A 1 543 ? 85.664 122.362 127.057 1.00 38.71 545 LEU A O 1
ATOM 3912 N N . ALA A 1 544 ? 85.284 124.478 127.719 1.00 34.12 546 ALA A N 1
ATOM 3913 C CA . ALA A 1 544 ? 83.935 124.495 127.165 1.00 32.47 546 ALA A CA 1
ATOM 3914 C C . ALA A 1 544 ? 83.959 124.435 125.644 1.00 34.90 546 ALA A C 1
ATOM 3915 O O . ALA A 1 544 ? 83.130 123.753 125.033 1.00 40.14 546 ALA A O 1
ATOM 3917 N N . GLU A 1 545 ? 84.893 125.149 125.015 1.00 34.88 547 GLU A N 1
ATOM 3918 C CA . GLU A 1 545 ? 84.968 125.143 123.559 1.00 36.29 547 GLU A CA 1
ATOM 3919 C C . GLU A 1 545 ? 85.507 123.818 123.038 1.00 35.53 547 GLU A C 1
ATOM 3920 O O . GLU A 1 545 ? 84.995 123.278 122.053 1.00 40.71 547 GLU A O 1
ATOM 3926 N N . PHE A 1 546 ? 86.533 123.282 123.686 1.00 36.58 548 PHE A N 1
ATOM 3927 C CA . PHE A 1 546 ? 87.207 122.083 123.209 1.00 36.32 548 PHE A CA 1
ATOM 3928 C C . PHE A 1 546 ? 87.058 120.941 124.205 1.00 37.32 548 PHE A C 1
ATOM 3929 O O . PHE A 1 546 ? 86.025 120.279 124.258 1.00 44.05 548 PHE A O 1
ATOM 3937 N N . ASN B 1 11 ? 148.345 117.859 146.437 1.00 48.72 11 ASN B N 1
ATOM 3938 C CA . ASN B 1 11 ? 147.281 118.818 146.165 1.00 46.82 11 ASN B CA 1
ATOM 3939 C C . ASN B 1 11 ? 147.718 119.852 145.130 1.00 46.13 11 ASN B C 1
ATOM 3940 O O . ASN B 1 11 ? 148.827 120.374 145.200 1.00 49.04 11 ASN B O 1
ATOM 3945 N N . PRO B 1 12 ? 146.843 120.141 144.170 1.00 45.31 12 PRO B N 1
ATOM 3946 C CA . PRO B 1 12 ? 147.210 121.058 143.088 1.00 41.07 12 PRO B CA 1
ATOM 3947 C C . PRO B 1 12 ? 147.419 122.477 143.587 1.00 42.78 12 PRO B C 1
ATOM 3948 O O . PRO B 1 12 ? 146.811 122.919 144.563 1.00 44.59 12 PRO B O 1
ATOM 3952 N N . VAL B 1 13 ? 148.301 123.192 142.897 1.00 43.52 13 VAL B N 1
ATOM 3953 C CA . VAL B 1 13 ? 148.543 124.606 143.143 1.00 43.30 13 VAL B CA 1
ATOM 3954 C C . VAL B 1 13 ? 147.945 125.390 141.986 1.00 42.29 13 VAL B C 1
ATOM 3955 O O . VAL B 1 13 ? 148.258 125.121 140.820 1.00 45.67 13 VAL B O 1
ATOM 3959 N N . LEU B 1 14 ? 147.076 126.342 142.303 1.00 42.31 14 LEU B N 1
ATOM 3960 C CA . LEU B 1 14 ? 146.467 127.200 141.296 1.00 42.27 14 LEU B CA 1
ATOM 3961 C C . LEU B 1 14 ? 147.367 128.405 141.073 1.00 43.19 14 LEU B C 1
ATOM 3962 O O . LEU B 1 14 ? 147.617 129.177 142.001 1.00 45.41 14 LEU B O 1
ATOM 3967 N N . SER B 1 15 ? 147.856 128.562 139.844 1.00 43.85 15 SER B N 1
ATOM 3968 C CA . SER B 1 15 ? 148.750 129.665 139.522 1.00 39.86 15 SER B CA 1
ATOM 3969 C C . SER B 1 15 ? 148.442 130.296 138.171 1.00 40.84 15 SER B C 1
ATOM 3970 O O . SER B 1 15 ? 149.245 131.100 137.686 1.00 43.13 15 SER B O 1
ATOM 3973 N N . GLY B 1 16 ? 147.317 129.962 137.549 1.00 39.79 16 GLY B N 1
ATOM 3974 C CA . GLY B 1 16 ? 147.033 130.396 136.203 1.00 37.23 16 GLY B CA 1
ATOM 3975 C C . GLY B 1 16 ? 147.577 129.487 135.127 1.00 38.92 16 GLY B C 1
ATOM 3976 O O . GLY B 1 16 ? 147.209 129.648 133.957 1.00 40.73 16 GLY B O 1
ATOM 3977 N N . ALA B 1 17 ? 148.438 128.539 135.483 1.00 39.05 17 ALA B N 1
ATOM 3978 C CA . ALA B 1 17 ? 148.902 127.549 134.531 1.00 34.49 17 ALA B CA 1
ATOM 3979 C C . ALA B 1 17 ? 147.753 126.616 134.155 1.00 34.79 17 ALA B C 1
ATOM 3980 O O . ALA B 1 17 ? 146.812 126.437 134.932 1.00 37.43 17 ALA B O 1
ATOM 3982 N N . PRO B 1 18 ? 147.794 126.025 132.962 1.00 35.57 18 PRO B N 1
ATOM 3983 C CA . PRO B 1 18 ? 146.697 125.143 132.544 1.00 33.04 18 PRO B CA 1
ATOM 3984 C C . PRO B 1 18 ? 146.525 123.955 133.479 1.00 30.24 18 PRO B C 1
ATOM 3985 O O . PRO B 1 18 ? 147.493 123.387 133.985 1.00 33.70 18 PRO B O 1
ATOM 3989 N N . LEU B 1 19 ? 145.269 123.590 133.705 1.00 30.91 19 LEU B N 1
ATOM 3990 C CA . LEU B 1 19 ? 144.897 122.453 134.527 1.00 30.01 19 LEU B CA 1
ATOM 3991 C C . LEU B 1 19 ? 144.430 121.311 133.636 1.00 29.49 19 LEU B C 1
ATOM 3992 O O . LEU B 1 19 ? 143.936 121.529 132.528 1.00 34.48 19 LEU B O 1
ATOM 3997 N N . SER B 1 20 ? 144.599 120.089 134.122 1.00 29.67 20 SER B N 1
ATOM 3998 C CA . SER B 1 20 ? 144.077 118.928 133.424 1.00 29.18 20 SER B CA 1
ATOM 3999 C C . SER B 1 20 ? 142.638 118.675 133.854 1.00 28.68 20 SER B C 1
ATOM 4000 O O . SER B 1 20 ? 142.221 119.051 134.952 1.00 31.84 20 SER B O 1
ATOM 4003 N N . ILE B 1 21 ? 141.874 118.046 132.962 1.00 28.64 21 ILE B N 1
ATOM 4004 C CA . ILE B 1 21 ? 140.492 117.699 133.275 1.00 27.75 21 ILE B CA 1
ATOM 4005 C C . ILE B 1 21 ? 140.437 116.753 134.466 1.00 29.02 21 ILE B C 1
ATOM 4006 O O . ILE B 1 21 ? 139.500 116.803 135.270 1.00 32.93 21 ILE B O 1
ATOM 4011 N N . ASN B 1 22 ? 141.456 115.910 134.622 1.00 28.78 22 ASN B N 1
ATOM 4012 C CA . ASN B 1 22 ? 141.533 115.024 135.777 1.00 29.94 22 ASN B CA 1
ATOM 4013 C C . ASN B 1 22 ? 141.595 115.815 137.079 1.00 30.66 22 ASN B C 1
ATOM 4014 O O . ASN B 1 22 ? 140.865 115.523 138.033 1.00 33.84 22 ASN B O 1
ATOM 4019 N N . VAL B 1 23 ? 142.460 116.830 137.131 1.00 30.46 23 VAL B N 1
ATOM 4020 C CA . VAL B 1 23 ? 142.602 117.633 138.340 1.00 30.13 23 VAL B CA 1
ATOM 4021 C C . VAL B 1 23 ? 141.336 118.438 138.604 1.00 31.32 23 VAL B C 1
ATOM 4022 O O . VAL B 1 23 ? 140.907 118.580 139.753 1.00 33.24 23 VAL B O 1
ATOM 4026 N N . VAL B 1 24 ? 140.715 118.970 137.550 1.00 29.77 24 VAL B N 1
ATOM 4027 C CA . VAL B 1 24 ? 139.481 119.732 137.720 1.00 28.63 24 VAL B CA 1
ATOM 4028 C C . VAL B 1 24 ? 138.379 118.843 138.281 1.00 28.46 24 VAL B C 1
ATOM 4029 O O . VAL B 1 24 ? 137.646 119.238 139.195 1.00 30.99 24 VAL B O 1
ATOM 4033 N N . ALA B 1 25 ? 138.253 117.626 137.752 1.00 29.72 25 ALA B N 1
ATOM 4034 C CA . ALA B 1 25 ? 137.232 116.707 138.236 1.00 30.42 25 ALA B CA 1
ATOM 4035 C C . ALA B 1 25 ? 137.509 116.266 139.667 1.00 31.02 25 ALA B C 1
ATOM 4036 O O . ALA B 1 25 ? 136.576 116.099 140.459 1.00 31.62 25 ALA B O 1
ATOM 4038 N N . ASP B 1 26 ? 138.781 116.070 140.020 1.00 33.70 26 ASP B N 1
ATOM 4039 C CA . ASP B 1 26 ? 139.108 115.670 141.385 1.00 34.49 26 ASP B CA 1
ATOM 4040 C C . ASP B 1 26 ? 138.906 116.809 142.378 1.00 35.54 26 ASP B C 1
ATOM 4041 O O . ASP B 1 26 ? 138.572 116.560 143.540 1.00 36.98 26 ASP B O 1
ATOM 4046 N N . ILE B 1 27 ? 139.122 118.054 141.950 1.00 32.29 27 ILE B N 1
ATOM 4047 C CA . ILE B 1 27 ? 138.753 119.198 142.778 1.00 32.08 27 ILE B CA 1
ATOM 4048 C C . ILE B 1 27 ? 137.243 119.248 142.960 1.00 33.54 27 ILE B C 1
ATOM 4049 O O . ILE B 1 27 ? 136.742 119.462 144.069 1.00 33.65 27 ILE B O 1
ATOM 4054 N N . GLY B 1 28 ? 136.493 119.033 141.875 1.00 29.67 28 GLY B N 1
ATOM 4055 C CA . GLY B 1 28 ? 135.047 118.962 141.984 1.00 27.35 28 GLY B CA 1
ATOM 4056 C C . GLY B 1 28 ? 134.569 117.828 142.868 1.00 31.25 28 GLY B C 1
ATOM 4057 O O . GLY B 1 28 ? 133.558 117.961 143.560 1.00 33.55 28 GLY B O 1
ATOM 4058 N N . ARG B 1 29 ? 135.289 116.710 142.869 1.00 33.42 29 ARG B N 1
ATOM 4059 C CA . ARG B 1 29 ? 134.945 115.527 143.648 1.00 34.38 29 ARG B CA 1
ATOM 4060 C C . ARG B 1 29 ? 135.463 115.573 145.081 1.00 36.25 29 ARG B C 1
ATOM 4061 O O . ARG B 1 29 ? 135.244 114.616 145.829 1.00 40.24 29 ARG B O 1
ATOM 4069 N N . GLN B 1 30 ? 136.146 116.649 145.474 1.00 36.57 30 GLN B N 1
ATOM 4070 C CA . GLN B 1 30 ? 136.771 116.796 146.789 1.00 38.21 30 GLN B CA 1
ATOM 4071 C C . GLN B 1 30 ? 137.861 115.762 147.040 1.00 39.22 30 GLN B C 1
ATOM 4072 O O . GLN B 1 30 ? 138.168 115.452 148.193 1.00 45.64 30 GLN B O 1
ATOM 4078 N N . ARG B 1 31 ? 138.451 115.210 145.987 1.00 40.20 31 ARG B N 1
ATOM 4079 C CA . ARG B 1 31 ? 139.609 114.345 146.138 1.00 40.15 31 ARG B CA 1
ATOM 4080 C C . ARG B 1 31 ? 140.921 115.112 146.072 1.00 40.39 31 ARG B C 1
ATOM 4081 O O . ARG B 1 31 ? 141.976 114.531 146.341 1.00 46.08 31 ARG B O 1
ATOM 4089 N N . LEU B 1 32 ? 140.874 116.396 145.726 1.00 39.45 32 LEU B N 1
ATOM 4090 C CA . LEU B 1 32 ? 142.026 117.280 145.768 1.00 40.24 32 LEU B CA 1
ATOM 4091 C C . LEU B 1 32 ? 141.596 118.606 146.372 1.00 43.23 32 LEU B C 1
ATOM 4092 O O . LEU B 1 32 ? 140.487 119.080 146.115 1.00 43.04 32 LEU B O 1
ATOM 4097 N N . ILE B 1 33 ? 142.474 119.201 147.171 1.00 44.18 33 ILE B N 1
ATOM 4098 C CA . ILE B 1 33 ? 142.222 120.497 147.788 1.00 44.69 33 ILE B CA 1
ATOM 4099 C C . ILE B 1 33 ? 143.121 121.521 147.097 1.00 45.56 33 ILE B C 1
ATOM 4100 O O . ILE B 1 33 ? 144.350 121.459 147.240 1.00 48.48 33 ILE B O 1
ATOM 4105 N N . PRO B 1 34 ? 142.567 122.463 146.342 1.00 43.30 34 PRO B N 1
ATOM 4106 C CA . PRO B 1 34 ? 143.409 123.457 145.673 1.00 42.35 34 PRO B CA 1
ATOM 4107 C C . PRO B 1 34 ? 144.115 124.353 146.675 1.00 44.46 34 PRO B C 1
ATOM 4108 O O . PRO B 1 34 ? 143.612 124.627 147.766 1.00 46.50 34 PRO B O 1
ATOM 4112 N N . SER B 1 35 ? 145.300 124.805 146.292 1.00 43.14 35 SER B N 1
ATOM 4113 C CA . SER B 1 35 ? 146.060 125.764 147.075 1.00 44.77 35 SER B CA 1
ATOM 4114 C C . SER B 1 35 ? 146.441 126.934 146.184 1.00 45.69 35 SER B C 1
ATOM 4115 O O . SER B 1 35 ? 146.782 126.746 145.014 1.00 46.06 35 SER B O 1
ATOM 4118 N N . LEU B 1 36 ? 146.369 128.140 146.738 1.00 46.70 36 LEU B N 1
ATOM 4119 C CA . LEU B 1 36 ? 146.758 129.324 145.989 1.00 47.45 36 LEU B CA 1
ATOM 4120 C C . LEU B 1 36 ? 148.274 129.397 145.867 1.00 48.61 36 LEU B C 1
ATOM 4121 O O . LEU B 1 36 ? 149.006 129.074 146.806 1.00 49.00 36 LEU B O 1
ATOM 4126 N N . THR B 1 37 ? 148.744 129.826 144.700 1.00 50.37 37 THR B N 1
ATOM 4127 C CA . THR B 1 37 ? 150.174 129.887 144.441 1.00 51.12 37 THR B CA 1
ATOM 4128 C C . THR B 1 37 ? 150.847 130.949 145.301 1.00 52.87 37 THR B C 1
ATOM 4129 O O . THR B 1 37 ? 150.250 131.967 145.660 1.00 53.29 37 THR B O 1
ATOM 4133 N N . ASP B 1 38 ? 152.105 130.689 145.644 1.00 57.60 38 ASP B N 1
ATOM 4134 C CA . ASP B 1 38 ? 152.963 131.675 146.284 1.00 59.26 38 ASP B CA 1
ATOM 4135 C C . ASP B 1 38 ? 154.017 132.221 145.330 1.00 61.04 38 ASP B C 1
ATOM 4136 O O . ASP B 1 38 ? 154.892 132.981 145.758 1.00 63.00 38 ASP B O 1
ATOM 4141 N N . ASP B 1 39 ? 153.947 131.857 144.050 1.00 61.37 39 ASP B N 1
ATOM 4142 C CA . ASP B 1 39 ? 154.889 132.366 143.063 1.00 62.39 39 ASP B CA 1
ATOM 4143 C C . ASP B 1 39 ? 154.794 133.881 142.975 1.00 63.93 39 ASP B C 1
ATOM 4144 O O . ASP B 1 39 ? 153.704 134.441 142.831 1.00 63.80 39 ASP B O 1
ATOM 4149 N N . GLU B 1 40 ? 155.948 134.543 143.058 1.00 67.24 40 GLU B N 1
ATOM 4150 C CA . GLU B 1 40 ? 155.967 136.000 143.063 1.00 67.23 40 GLU B CA 1
ATOM 4151 C C . GLU B 1 40 ? 155.529 136.572 141.722 1.00 64.03 40 GLU B C 1
ATOM 4152 O O . GLU B 1 40 ? 154.851 137.601 141.677 1.00 63.69 40 GLU B O 1
ATOM 4158 N N . GLN B 1 41 ? 155.912 135.927 140.619 1.00 65.09 41 GLN B N 1
ATOM 4159 C CA . GLN B 1 41 ? 155.595 136.465 139.299 1.00 65.95 41 GLN B CA 1
ATOM 4160 C C . GLN B 1 41 ? 154.091 136.487 139.046 1.00 62.85 41 GLN B C 1
ATOM 4161 O O . GLN B 1 41 ? 153.560 137.473 138.524 1.00 64.59 41 GLN B O 1
ATOM 4167 N N . VAL B 1 42 ? 153.388 135.420 139.427 1.00 61.02 42 VAL B N 1
ATOM 4168 C CA . VAL B 1 42 ? 151.950 135.337 139.178 1.00 58.07 42 VAL B CA 1
ATOM 4169 C C . VAL B 1 42 ? 151.204 136.408 139.968 1.00 57.41 42 VAL B C 1
ATOM 4170 O O . VAL B 1 42 ? 150.374 137.152 139.424 1.00 56.70 42 VAL B O 1
ATOM 4174 N N . LEU B 1 43 ? 151.493 136.505 141.266 1.00 56.63 43 LEU B N 1
ATOM 4175 C CA . LEU B 1 43 ? 150.800 137.475 142.102 1.00 56.34 43 LEU B CA 1
ATOM 4176 C C . LEU B 1 43 ? 151.183 138.900 141.730 1.00 57.30 43 LEU B C 1
ATOM 4177 O O . LEU B 1 43 ? 150.343 139.806 141.793 1.00 59.01 43 LEU B O 1
ATOM 4182 N N . ASN B 1 44 ? 152.435 139.114 141.324 1.00 58.32 44 ASN B N 1
ATOM 4183 C CA . ASN B 1 44 ? 152.849 140.430 140.855 1.00 57.85 44 ASN B CA 1
ATOM 4184 C C . ASN B 1 44 ? 152.119 140.817 139.578 1.00 57.93 44 ASN B C 1
ATOM 4185 O O . ASN B 1 44 ? 151.746 141.980 139.403 1.00 61.09 44 ASN B O 1
ATOM 4190 N N . ARG B 1 45 ? 151.913 139.861 138.670 1.00 56.84 45 ARG B N 1
ATOM 4191 C CA . ARG B 1 45 ? 151.134 140.143 137.470 1.00 55.68 45 ARG B CA 1
ATOM 4192 C C . ARG B 1 45 ? 149.694 140.495 137.821 1.00 53.81 45 ARG B C 1
ATOM 4193 O O . ARG B 1 45 ? 149.105 141.400 137.219 1.00 55.29 45 ARG B O 1
ATOM 4201 N N . VAL B 1 46 ? 149.107 139.787 138.790 1.00 53.88 46 VAL B N 1
ATOM 4202 C CA . VAL B 1 46 ? 147.746 140.114 139.222 1.00 53.56 46 VAL B CA 1
ATOM 4203 C C . VAL B 1 46 ? 147.688 141.533 139.786 1.00 54.60 46 VAL B C 1
ATOM 4204 O O . VAL B 1 46 ? 146.776 142.316 139.470 1.00 56.52 46 VAL B O 1
ATOM 4208 N N . HIS B 1 47 ? 148.668 141.888 140.621 1.00 55.95 47 HIS B N 1
ATOM 4209 C CA . HIS B 1 47 ? 148.719 143.234 141.185 1.00 57.14 47 HIS B CA 1
ATOM 4210 C C . HIS B 1 47 ? 148.901 144.287 140.099 1.00 56.78 47 HIS B C 1
ATOM 4211 O O . HIS B 1 47 ? 148.283 145.352 140.153 1.00 57.85 47 HIS B O 1
ATOM 4218 N N . ALA B 1 48 ? 149.744 144.006 139.104 1.00 55.50 48 ALA B N 1
ATOM 4219 C CA . ALA B 1 48 ? 149.964 144.959 138.021 1.00 57.31 48 ALA B CA 1
ATOM 4220 C C . ALA B 1 48 ? 148.711 145.140 137.176 1.00 58.75 48 ALA B C 1
ATOM 4221 O O . ALA B 1 48 ? 148.430 146.245 136.699 1.00 61.30 48 ALA B O 1
ATOM 4223 N N . CYS B 1 49 ? 147.955 144.063 136.962 1.00 55.36 49 CYS B N 1
ATOM 4224 C CA . CYS B 1 49 ? 146.695 144.182 136.240 1.00 54.52 49 CYS B CA 1
ATOM 4225 C C . CYS B 1 49 ? 145.714 145.066 137.002 1.00 54.93 49 CYS B C 1
ATOM 4226 O O . CYS B 1 49 ? 145.063 145.948 136.418 1.00 57.29 49 CYS B O 1
ATOM 4229 N N . ARG B 1 50 ? 145.608 144.852 138.315 1.00 56.99 50 ARG B N 1
ATOM 4230 C CA . ARG B 1 50 ? 144.762 145.724 139.121 1.00 58.12 50 ARG B CA 1
ATOM 4231 C C . ARG B 1 50 ? 145.260 147.165 139.086 1.00 60.93 50 ARG B C 1
ATOM 4232 O O . ARG B 1 50 ? 144.454 148.100 139.109 1.00 62.33 50 ARG B O 1
ATOM 4240 N N . ASP B 1 51 ? 146.580 147.359 139.017 1.00 59.60 51 ASP B N 1
ATOM 4241 C CA . ASP B 1 51 ? 147.138 148.703 138.903 1.00 60.81 51 ASP B CA 1
ATOM 4242 C C . ASP B 1 51 ? 146.745 149.360 137.587 1.00 61.34 51 ASP B C 1
ATOM 4243 O O . ASP B 1 51 ? 146.470 150.562 137.545 1.00 65.80 51 ASP B O 1
ATOM 4248 N N . VAL B 1 52 ? 146.748 148.593 136.497 1.00 60.66 52 VAL B N 1
ATOM 4249 C CA . VAL B 1 52 ? 146.303 149.130 135.213 1.00 62.33 52 VAL B CA 1
ATOM 4250 C C . VAL B 1 52 ? 144.848 149.569 135.300 1.00 64.47 52 VAL B C 1
ATOM 4251 O O . VAL B 1 52 ? 144.474 150.644 134.809 1.00 66.22 52 VAL B O 1
ATOM 4255 N N . VAL B 1 53 ? 144.005 148.749 135.935 1.00 62.68 53 VAL B N 1
ATOM 4256 C CA . VAL B 1 53 ? 142.605 149.137 136.121 1.00 61.43 53 VAL B CA 1
ATOM 4257 C C . VAL B 1 53 ? 142.504 150.418 136.947 1.00 64.92 53 VAL B C 1
ATOM 4258 O O . VAL B 1 53 ? 141.728 151.327 136.621 1.00 68.48 53 VAL B O 1
ATOM 4262 N N . GLN B 1 54 ? 143.283 150.507 138.029 1.00 64.65 54 GLN B N 1
ATOM 4263 C CA . GLN B 1 54 ? 143.267 151.701 138.871 1.00 66.59 54 GLN B CA 1
ATOM 4264 C C . GLN B 1 54 ? 143.673 152.942 138.089 1.00 70.40 54 GLN B C 1
ATOM 4265 O O . GLN B 1 54 ? 143.060 154.004 138.234 1.00 71.59 54 GLN B O 1
ATOM 4271 N N . LYS B 1 55 ? 144.718 152.830 137.271 1.00 70.20 55 LYS B N 1
ATOM 4272 C CA . LYS B 1 55 ? 145.172 153.969 136.482 1.00 71.72 55 LYS B CA 1
ATOM 4273 C C . LYS B 1 55 ? 144.124 154.378 135.457 1.00 71.83 55 LYS B C 1
ATOM 4274 O O . LYS B 1 55 ? 143.946 155.570 135.184 1.00 72.25 55 LYS B O 1
ATOM 4280 N N . ALA B 1 56 ? 143.426 153.402 134.872 1.00 72.13 56 ALA B N 1
ATOM 4281 C CA . ALA B 1 56 ? 142.360 153.729 133.931 1.00 72.75 56 ALA B CA 1
ATOM 4282 C C . ALA B 1 56 ? 141.205 154.440 134.627 1.00 72.15 56 ALA B C 1
ATOM 4283 O O . ALA B 1 56 ? 140.574 155.329 134.044 1.00 74.26 56 ALA B O 1
ATOM 4285 N N . VAL B 1 57 ? 140.903 154.051 135.865 1.00 71.34 57 VAL B N 1
ATOM 4286 C CA . VAL B 1 57 ? 139.838 154.720 136.610 1.00 71.99 57 VAL B CA 1
ATOM 4287 C C . VAL B 1 57 ? 140.258 156.132 137.009 1.00 75.61 57 VAL B C 1
ATOM 4288 O O . VAL B 1 57 ? 139.460 157.074 136.941 1.00 76.34 57 VAL B O 1
ATOM 4292 N N . ARG B 1 58 ? 141.512 156.301 137.431 1.00 76.09 58 ARG B N 1
ATOM 4293 C CA . ARG B 1 58 ? 141.964 157.589 137.949 1.00 76.10 58 ARG B CA 1
ATOM 4294 C C . ARG B 1 58 ? 141.932 158.667 136.873 1.00 76.13 58 ARG B C 1
ATOM 4295 O O . ARG B 1 58 ? 141.548 159.810 137.141 1.00 77.20 58 ARG B O 1
ATOM 4303 N N . ASN B 1 59 ? 142.326 158.323 135.652 1.00 77.26 59 ASN B N 1
ATOM 4304 C CA . ASN B 1 59 ? 142.349 159.275 134.550 1.00 77.42 59 ASN B CA 1
ATOM 4305 C C . ASN B 1 59 ? 141.021 159.357 133.813 1.00 78.56 59 ASN B C 1
ATOM 4306 O O . ASN B 1 59 ? 140.936 160.059 132.801 1.00 80.57 59 ASN B O 1
ATOM 4311 N N . ASN B 1 60 ? 139.993 158.658 134.296 1.00 79.15 60 ASN B N 1
ATOM 4312 C CA . ASN B 1 60 ? 138.661 158.669 133.688 1.00 80.11 60 ASN B CA 1
ATOM 4313 C C . ASN B 1 60 ? 138.717 158.252 132.221 1.00 79.77 60 ASN B C 1
ATOM 4314 O O . ASN B 1 60 ? 138.018 158.807 131.372 1.00 79.79 60 ASN B O 1
ATOM 4319 N N . GLU B 1 61 ? 139.560 157.269 131.921 1.00 80.84 61 GLU B N 1
ATOM 4320 C CA . GLU B 1 61 ? 139.641 156.746 130.566 1.00 77.60 61 GLU B CA 1
ATOM 4321 C C . GLU B 1 61 ? 138.358 156.006 130.214 1.00 76.29 61 GLU B C 1
ATOM 4322 O O . GLU B 1 61 ? 137.809 155.259 131.026 1.00 77.73 61 GLU B O 1
ATOM 4328 N N . ARG B 1 62 ? 137.875 156.224 128.995 1.00 76.83 62 ARG B N 1
ATOM 4329 C CA . ARG B 1 62 ? 136.652 155.584 128.524 1.00 76.29 62 ARG B CA 1
ATOM 4330 C C . ARG B 1 62 ? 136.966 154.140 128.150 1.00 76.39 62 ARG B C 1
ATOM 4331 O O . ARG B 1 62 ? 137.658 153.884 127.160 1.00 75.90 62 ARG B O 1
ATOM 4339 N N . ILE B 1 63 ? 136.458 153.197 128.939 1.00 75.02 63 ILE B N 1
ATOM 4340 C CA . ILE B 1 63 ? 136.683 151.772 128.722 1.00 71.17 63 ILE B CA 1
ATOM 4341 C C . ILE B 1 63 ? 135.372 151.042 128.965 1.00 70.74 63 ILE B C 1
ATOM 4342 O O . ILE B 1 63 ? 134.631 151.376 129.894 1.00 70.55 63 ILE B O 1
ATOM 4347 N N . TYR B 1 64 ? 135.077 150.055 128.119 1.00 71.96 64 TYR B N 1
ATOM 4348 C CA . TYR B 1 64 ? 133.841 149.300 128.273 1.00 68.90 64 TYR B CA 1
ATOM 4349 C C . TYR B 1 64 ? 133.813 148.579 129.614 1.00 67.45 64 TYR B C 1
ATOM 4350 O O . TYR B 1 64 ? 134.832 148.076 130.092 1.00 66.53 64 TYR B O 1
ATOM 4359 N N . GLY B 1 65 ? 132.633 148.522 130.212 1.00 67.12 65 GLY B N 1
ATOM 4360 C CA . GLY B 1 65 ? 132.469 147.879 131.508 1.00 68.61 65 GLY B CA 1
ATOM 4361 C C . GLY B 1 65 ? 132.851 148.754 132.670 1.00 71.25 65 GLY B C 1
ATOM 4362 O O . GLY B 1 65 ? 132.049 148.952 133.587 1.00 71.02 65 GLY B O 1
ATOM 4363 N N . ILE B 1 66 ? 134.071 149.292 132.656 1.00 71.51 66 ILE B N 1
ATOM 4364 C CA . ILE B 1 66 ? 134.521 150.143 133.752 1.00 70.40 66 ILE B CA 1
ATOM 4365 C C . ILE B 1 66 ? 133.704 151.427 133.806 1.00 72.52 66 ILE B C 1
ATOM 4366 O O . ILE B 1 66 ? 133.157 151.790 134.853 1.00 72.59 66 ILE B O 1
ATOM 4371 N N . THR B 1 67 ? 133.585 152.123 132.674 1.00 72.46 67 THR B N 1
ATOM 4372 C CA . THR B 1 67 ? 132.930 153.422 132.640 1.00 76.21 67 THR B CA 1
ATOM 4373 C C . THR B 1 67 ? 131.729 153.481 131.709 1.00 75.67 67 THR B C 1
ATOM 4374 O O . THR B 1 67 ? 131.125 154.551 131.577 1.00 78.51 67 THR B O 1
ATOM 4378 N N . THR B 1 68 ? 131.364 152.383 131.061 1.00 73.44 68 THR B N 1
ATOM 4379 C CA . THR B 1 68 ? 130.207 152.354 130.178 1.00 76.29 68 THR B CA 1
ATOM 4380 C C . THR B 1 68 ? 129.157 151.407 130.746 1.00 74.42 68 THR B C 1
ATOM 4381 O O . THR B 1 68 ? 129.349 150.780 131.789 1.00 73.62 68 THR B O 1
ATOM 4385 N N . GLY B 1 69 ? 128.038 151.307 130.040 1.00 73.50 69 GLY B N 1
ATOM 4386 C CA . GLY B 1 69 ? 127.033 150.322 130.364 1.00 68.18 69 GLY B CA 1
ATOM 4387 C C . GLY B 1 69 ? 127.479 148.934 129.937 1.00 68.84 69 GLY B C 1
ATOM 4388 O O . GLY B 1 69 ? 128.567 148.721 129.400 1.00 69.84 69 GLY B O 1
ATOM 4389 N N . PHE B 1 70 ? 126.609 147.965 130.192 1.00 63.75 70 PHE B N 1
ATOM 4390 C CA . PHE B 1 70 ? 126.903 146.577 129.878 1.00 60.38 70 PHE B CA 1
ATOM 4391 C C . PHE B 1 70 ? 126.377 146.247 128.482 1.00 62.96 70 PHE B C 1
ATOM 4392 O O . PHE B 1 70 ? 126.022 147.139 127.710 1.00 67.16 70 PHE B O 1
ATOM 4400 N N . GLY B 1 71 ? 126.324 144.957 128.148 1.00 60.37 71 GLY B N 1
ATOM 4401 C CA . GLY B 1 71 ? 126.216 144.496 126.774 1.00 60.02 71 GLY B CA 1
ATOM 4402 C C . GLY B 1 71 ? 125.283 145.253 125.850 1.00 61.99 71 GLY B C 1
ATOM 4403 O O . GLY B 1 71 ? 125.739 145.906 124.908 1.00 63.74 71 GLY B O 1
ATOM 4404 N N . GLY B 1 72 ? 123.976 145.186 126.106 1.00 60.11 72 GLY B N 1
ATOM 4405 C CA . GLY B 1 72 ? 123.030 145.883 125.252 1.00 59.25 72 GLY B CA 1
ATOM 4406 C C . GLY B 1 72 ? 122.870 147.355 125.558 1.00 68.52 72 GLY B C 1
ATOM 4407 O O . GLY B 1 72 ? 122.430 148.112 124.687 1.00 71.44 72 GLY B O 1
ATOM 4408 N N . MET B 1 73 ? 123.219 147.780 126.771 1.00 69.57 73 MET B N 1
ATOM 4409 C CA . MET B 1 73 ? 123.102 149.174 127.181 1.00 72.80 73 MET B CA 1
ATOM 4410 C C . MET B 1 73 ? 124.467 149.825 127.386 1.00 72.42 73 MET B C 1
ATOM 4411 O O . MET B 1 73 ? 124.626 150.683 128.257 1.00 72.01 73 MET B O 1
ATOM 4413 N N . SER B 1 74 ? 125.460 149.425 126.588 1.00 70.68 74 SER B N 1
ATOM 4414 C CA . SER B 1 74 ? 126.783 150.032 126.658 1.00 71.35 74 SER B CA 1
ATOM 4415 C C . SER B 1 74 ? 126.827 151.419 126.034 1.00 73.74 74 SER B C 1
ATOM 4416 O O . SER B 1 74 ? 127.861 152.087 126.129 1.00 74.08 74 SER B O 1
ATOM 4419 N N . ASP B 1 75 ? 125.745 151.857 125.389 1.00 75.78 75 ASP B N 1
ATOM 4420 C CA . ASP B 1 75 ? 125.675 153.219 124.876 1.00 75.14 75 ASP B CA 1
ATOM 4421 C C . ASP B 1 75 ? 125.515 154.258 125.978 1.00 77.35 75 ASP B C 1
ATOM 4422 O O . ASP B 1 75 ? 125.695 155.448 125.708 1.00 79.83 75 ASP B O 1
ATOM 4427 N N . ILE B 1 76 ? 125.208 153.846 127.206 1.00 76.31 76 ILE B N 1
ATOM 4428 C CA . ILE B 1 76 ? 124.952 154.774 128.300 1.00 79.44 76 ILE B CA 1
ATOM 4429 C C . ILE B 1 76 ? 126.248 154.946 129.088 1.00 79.41 76 ILE B C 1
ATOM 4430 O O . ILE B 1 76 ? 126.714 153.980 129.710 1.00 80.10 76 ILE B O 1
ATOM 4435 N N . PRO B 1 77 ? 126.831 156.144 129.116 1.00 81.65 77 PRO B N 1
ATOM 4436 C CA . PRO B 1 77 ? 128.028 156.366 129.932 1.00 82.46 77 PRO B CA 1
ATOM 4437 C C . PRO B 1 77 ? 127.701 156.350 131.417 1.00 82.30 77 PRO B C 1
ATOM 4438 O O . PRO B 1 77 ? 126.574 156.612 131.842 1.00 82.02 77 PRO B O 1
ATOM 4442 N N . ILE B 1 78 ? 128.716 156.027 132.212 1.00 81.28 78 ILE B N 1
ATOM 4443 C CA . ILE B 1 78 ? 128.610 155.977 133.665 1.00 80.61 78 ILE B CA 1
ATOM 4444 C C . ILE B 1 78 ? 129.578 156.993 134.239 1.00 80.39 78 ILE B C 1
ATOM 4445 O O . ILE B 1 78 ? 130.767 156.962 133.907 1.00 78.49 78 ILE B O 1
ATOM 4450 N N . PRO B 1 79 ? 129.125 157.922 135.079 1.00 82.26 79 PRO B N 1
ATOM 4451 C CA . PRO B 1 79 ? 130.031 158.913 135.672 1.00 81.09 79 PRO B CA 1
ATOM 4452 C C . PRO B 1 79 ? 131.007 158.253 136.629 1.00 80.75 79 PRO B C 1
ATOM 4453 O O . PRO B 1 79 ? 130.727 157.168 137.159 1.00 79.74 79 PRO B O 1
ATOM 4457 N N . PRO B 1 80 ? 132.167 158.874 136.871 1.00 81.31 80 PRO B N 1
ATOM 4458 C CA . PRO B 1 80 ? 133.197 158.206 137.688 1.00 80.14 80 PRO B CA 1
ATOM 4459 C C . PRO B 1 80 ? 132.731 157.804 139.078 1.00 78.88 80 PRO B C 1
ATOM 4460 O O . PRO B 1 80 ? 133.045 156.695 139.530 1.00 77.48 80 PRO B O 1
ATOM 4464 N N . GLN B 1 81 ? 131.960 158.657 139.758 1.00 80.07 81 GLN B N 1
ATOM 4465 C CA . GLN B 1 81 ? 131.584 158.370 141.139 1.00 80.06 81 GLN B CA 1
ATOM 4466 C C . GLN B 1 81 ? 130.732 157.113 141.259 1.00 77.33 81 GLN B C 1
ATOM 4467 O O . GLN B 1 81 ? 130.674 156.517 142.340 1.00 77.37 81 GLN B O 1
ATOM 4473 N N . HIS B 1 82 ? 130.079 156.693 140.180 1.00 76.60 82 HIS B N 1
ATOM 4474 C CA . HIS B 1 82 ? 129.245 155.501 140.188 1.00 75.15 82 HIS B CA 1
ATOM 4475 C C . HIS B 1 82 ? 129.970 154.258 139.696 1.00 69.20 82 HIS B C 1
ATOM 4476 O O . HIS B 1 82 ? 129.392 153.168 139.756 1.00 67.92 82 HIS B O 1
ATOM 4483 N N . VAL B 1 83 ? 131.221 154.392 139.239 1.00 68.64 83 VAL B N 1
ATOM 4484 C CA . VAL B 1 83 ? 131.921 153.276 138.597 1.00 67.82 83 VAL B CA 1
ATOM 4485 C C . VAL B 1 83 ? 131.846 152.025 139.463 1.00 64.52 83 VAL B C 1
ATOM 4486 O O . VAL B 1 83 ? 131.302 150.992 139.053 1.00 63.60 83 VAL B O 1
ATOM 4490 N N . ALA B 1 84 ? 132.356 152.119 140.694 1.00 63.50 84 ALA B N 1
ATOM 4491 C CA . ALA B 1 84 ? 132.340 150.967 141.589 1.00 60.87 84 ALA B CA 1
ATOM 4492 C C . ALA B 1 84 ? 130.923 150.452 141.794 1.00 60.87 84 ALA B C 1
ATOM 4493 O O . ALA B 1 84 ? 130.678 149.241 141.700 1.00 60.81 84 ALA B O 1
ATOM 4495 N N . GLN B 1 85 ? 129.969 151.362 142.026 1.00 59.73 85 GLN B N 1
ATOM 4496 C CA . GLN B 1 85 ? 128.587 150.943 142.228 1.00 58.31 85 GLN B CA 1
ATOM 4497 C C . GLN B 1 85 ? 128.106 150.101 141.061 1.00 56.36 85 GLN B C 1
ATOM 4498 O O . GLN B 1 85 ? 127.442 149.075 141.259 1.00 54.05 85 GLN B O 1
ATOM 4504 N N . THR B 1 86 ? 128.478 150.496 139.841 1.00 56.77 86 THR B N 1
ATOM 4505 C CA . THR B 1 86 ? 128.048 149.766 138.658 1.00 55.65 86 THR B CA 1
ATOM 4506 C C . THR B 1 86 ? 128.348 148.283 138.810 1.00 51.53 86 THR B C 1
ATOM 4507 O O . THR B 1 86 ? 127.473 147.434 138.606 1.00 47.20 86 THR B O 1
ATOM 4511 N N . GLN B 1 87 ? 129.567 147.961 139.249 1.00 54.52 87 GLN B N 1
ATOM 4512 C CA . GLN B 1 87 ? 129.946 146.562 139.400 1.00 51.52 87 GLN B CA 1
ATOM 4513 C C . GLN B 1 87 ? 129.024 145.856 140.382 1.00 48.58 87 GLN B C 1
ATOM 4514 O O . GLN B 1 87 ? 128.454 144.804 140.067 1.00 45.99 87 GLN B O 1
ATOM 4520 N N . ASP B 1 88 ? 128.813 146.455 141.557 1.00 49.90 88 ASP B N 1
ATOM 4521 C CA . ASP B 1 88 ? 127.869 145.877 142.505 1.00 48.88 88 ASP B CA 1
ATOM 4522 C C . ASP B 1 88 ? 126.499 145.731 141.865 1.00 44.86 88 ASP B C 1
ATOM 4523 O O . ASP B 1 88 ? 125.872 144.665 141.952 1.00 43.41 88 ASP B O 1
ATOM 4528 N N . ASN B 1 89 ? 126.053 146.769 141.153 1.00 44.18 89 ASN B N 1
ATOM 4529 C CA . ASN B 1 89 ? 124.737 146.716 140.536 1.00 42.27 89 ASN B CA 1
ATOM 4530 C C . ASN B 1 89 ? 124.649 145.585 139.529 1.00 39.91 89 ASN B C 1
ATOM 4531 O O . ASN B 1 89 ? 123.581 144.982 139.370 1.00 37.88 89 ASN B O 1
ATOM 4536 N N . LEU B 1 90 ? 125.764 145.263 138.866 1.00 41.30 90 LEU B N 1
ATOM 4537 C CA . LEU B 1 90 ? 125.771 144.130 137.953 1.00 36.21 90 LEU B CA 1
ATOM 4538 C C . LEU B 1 90 ? 125.272 142.882 138.663 1.00 34.70 90 LEU B C 1
ATOM 4539 O O . LEU B 1 90 ? 124.290 142.260 138.238 1.00 32.97 90 LEU B O 1
ATOM 4544 N N . LEU B 1 91 ? 125.877 142.565 139.811 1.00 37.72 91 LEU B N 1
ATOM 4545 C CA . LEU B 1 91 ? 125.482 141.366 140.536 1.00 34.39 91 LEU B CA 1
ATOM 4546 C C . LEU B 1 91 ? 124.039 141.440 140.996 1.00 35.77 91 LEU B C 1
ATOM 4547 O O . LEU B 1 91 ? 123.404 140.399 141.179 1.00 37.22 91 LEU B O 1
ATOM 4552 N N . ALA B 1 92 ? 123.502 142.649 141.167 1.00 38.67 92 ALA B N 1
ATOM 4553 C CA . ALA B 1 92 ? 122.103 142.780 141.547 1.00 33.39 92 ALA B CA 1
ATOM 4554 C C . ALA B 1 92 ? 121.180 142.347 140.417 1.00 32.28 92 ALA B C 1
ATOM 4555 O O . ALA B 1 92 ? 120.197 141.638 140.656 1.00 36.24 92 ALA B O 1
ATOM 4557 N N . PHE B 1 93 ? 121.473 142.741 139.178 1.00 33.88 93 PHE B N 1
ATOM 4558 C CA . PHE B 1 93 ? 120.515 142.427 138.127 1.00 31.87 93 PHE B CA 1
ATOM 4559 C C . PHE B 1 93 ? 120.783 141.082 137.464 1.00 30.04 93 PHE B C 1
ATOM 4560 O O . PHE B 1 93 ? 119.948 140.621 136.681 1.00 32.01 93 PHE B O 1
ATOM 4568 N N . LEU B 1 94 ? 121.894 140.428 137.786 1.00 30.67 94 LEU B N 1
ATOM 4569 C CA . LEU B 1 94 ? 122.171 139.077 137.319 1.00 30.25 94 LEU B CA 1
ATOM 4570 C C . LEU B 1 94 ? 121.627 138.006 138.256 1.00 30.19 94 LEU B C 1
ATOM 4571 O O . LEU B 1 94 ? 121.788 136.817 137.972 1.00 29.59 94 LEU B O 1
ATOM 4576 N N . SER B 1 95 ? 120.990 138.400 139.359 1.00 28.82 95 SER B N 1
ATOM 4577 C CA . SER B 1 95 ? 120.419 137.458 140.320 1.00 31.22 95 SER B CA 1
ATOM 4578 C C . SER B 1 95 ? 119.088 136.934 139.779 1.00 32.38 95 SER B C 1
ATOM 4579 O O . SER B 1 95 ? 117.999 137.300 140.225 1.00 31.02 95 SER B O 1
ATOM 4582 N N . THR B 1 96 ? 119.198 136.051 138.790 1.00 32.69 96 THR B N 1
ATOM 4583 C CA . THR B 1 96 ? 118.045 135.471 138.110 1.00 29.33 96 THR B CA 1
ATOM 4584 C C . THR B 1 96 ? 118.255 133.977 137.898 1.00 31.10 96 THR B C 1
ATOM 4585 O O . THR B 1 96 ? 117.843 133.411 136.882 1.00 36.16 96 THR B O 1
ATOM 4589 N N . SER B 1 97 ? 118.885 133.318 138.865 1.00 32.58 97 SER B N 1
ATOM 4590 C CA . SER B 1 97 ? 119.193 131.895 138.779 1.00 32.45 97 SER B CA 1
ATOM 4591 C C . SER B 1 97 ? 118.021 131.083 139.321 1.00 33.33 97 SER B C 1
ATOM 4592 O O . SER B 1 97 ? 117.597 131.287 140.463 1.00 36.79 97 SER B O 1
ATOM 4595 N N . THR B 1 98 ? 117.508 130.158 138.508 1.00 31.61 98 THR B N 1
ATOM 4596 C CA . THR B 1 98 ? 116.375 129.322 138.883 1.00 30.99 98 THR B CA 1
ATOM 4597 C C . THR B 1 98 ? 116.571 127.920 138.325 1.00 31.00 98 THR B C 1
ATOM 4598 O O . THR B 1 98 ? 117.530 127.642 137.603 1.00 31.97 98 THR B O 1
ATOM 4602 N N . GLY B 1 99 ? 115.645 127.035 138.667 1.00 29.11 99 GLY B N 1
ATOM 4603 C CA . GLY B 1 99 ? 115.684 125.665 138.221 1.00 26.43 99 GLY B CA 1
ATOM 4604 C C . GLY B 1 99 ? 116.139 124.712 139.305 1.00 29.50 99 GLY B C 1
ATOM 4605 O O . GLY B 1 99 ? 116.163 125.030 140.494 1.00 35.05 99 GLY B O 1
ATOM 4606 N N . ALA B 1 100 ? 116.491 123.506 138.873 1.00 32.10 100 ALA B N 1
ATOM 4607 C CA . ALA B 1 100 ? 117.032 122.508 139.781 1.00 28.64 100 ALA B CA 1
ATOM 4608 C C . ALA B 1 100 ? 118.462 122.860 140.172 1.00 30.22 100 ALA B C 1
ATOM 4609 O O . ALA B 1 100 ? 119.221 123.436 139.390 1.00 33.48 100 ALA B O 1
ATOM 4611 N N . SER B 1 101 ? 118.825 122.513 141.401 1.00 30.06 101 SER B N 1
ATOM 4612 C CA . SER B 1 101 ? 120.170 122.794 141.880 1.00 28.72 101 SER B CA 1
ATOM 4613 C C . SER B 1 101 ? 121.193 121.928 141.153 1.00 28.64 101 SER B C 1
ATOM 4614 O O . SER B 1 101 ? 120.952 120.751 140.872 1.00 29.99 101 SER B O 1
ATOM 4617 N N . LEU B 1 102 ? 122.337 122.526 140.836 1.00 27.19 102 LEU B N 1
ATOM 4618 C CA . LEU B 1 102 ? 123.412 121.808 140.173 1.00 27.06 102 LEU B CA 1
ATOM 4619 C C . LEU B 1 102 ? 124.119 120.860 141.138 1.00 28.67 102 LEU B C 1
ATOM 4620 O O . LEU B 1 102 ? 124.084 121.029 142.359 1.00 29.23 102 LEU B O 1
ATOM 4625 N N . ASP B 1 103 ? 124.768 119.855 140.568 1.00 27.86 103 ASP B N 1
ATOM 4626 C CA . ASP B 1 103 ? 125.656 119.008 141.345 1.00 27.03 103 ASP B CA 1
ATOM 4627 C C . ASP B 1 103 ? 126.793 119.862 141.901 1.00 26.76 103 ASP B C 1
ATOM 4628 O O . ASP B 1 103 ? 127.443 120.589 141.139 1.00 28.61 103 ASP B O 1
ATOM 4633 N N . PRO B 1 104 ? 127.061 119.809 143.208 1.00 26.98 104 PRO B N 1
ATOM 4634 C CA . PRO B 1 104 ? 128.133 120.644 143.776 1.00 27.63 104 PRO B CA 1
ATOM 4635 C C . PRO B 1 104 ? 129.503 120.402 143.161 1.00 26.69 104 PRO B C 1
ATOM 4636 O O . PRO B 1 104 ? 130.374 121.272 143.283 1.00 27.10 104 PRO B O 1
ATOM 4640 N N . ARG B 1 105 ? 129.724 119.254 142.517 1.00 26.37 105 ARG B N 1
ATOM 4641 C CA . ARG B 1 105 ? 130.969 119.036 141.787 1.00 26.45 105 ARG B CA 1
ATOM 4642 C C . ARG B 1 105 ? 131.167 120.099 140.716 1.00 25.78 105 ARG B C 1
ATOM 4643 O O . ARG B 1 105 ? 132.273 120.625 140.546 1.00 28.76 105 ARG B O 1
ATOM 4651 N N . HIS B 1 106 ? 130.097 120.432 139.990 1.00 24.01 106 HIS B N 1
ATOM 4652 C CA . HIS B 1 106 ? 130.176 121.475 138.976 1.00 23.95 106 HIS B CA 1
ATOM 4653 C C . HIS B 1 106 ? 130.561 122.813 139.592 1.00 23.47 106 HIS B C 1
ATOM 4654 O O . HIS B 1 106 ? 131.378 123.546 139.031 1.00 25.51 106 HIS B O 1
ATOM 4661 N N . VAL B 1 107 ? 129.988 123.142 140.751 1.00 24.10 107 VAL B N 1
ATOM 4662 C CA . VAL B 1 107 ? 130.254 124.432 141.378 1.00 23.86 107 VAL B CA 1
ATOM 4663 C C . VAL B 1 107 ? 131.686 124.500 141.900 1.00 24.71 107 VAL B C 1
ATOM 4664 O O . VAL B 1 107 ? 132.357 125.529 141.764 1.00 27.57 107 VAL B O 1
ATOM 4668 N N . ARG B 1 108 ? 132.180 123.415 142.501 1.00 25.94 108 ARG B N 1
ATOM 4669 C CA . ARG B 1 108 ? 133.574 123.380 142.937 1.00 26.99 108 ARG B CA 1
ATOM 4670 C C . ARG B 1 108 ? 134.521 123.533 141.756 1.00 27.79 108 ARG B C 1
ATOM 4671 O O . ARG B 1 108 ? 135.496 124.296 141.815 1.00 29.36 108 ARG B O 1
ATOM 4679 N N . ALA B 1 109 ? 134.248 122.803 140.670 1.00 25.46 109 ALA B N 1
ATOM 4680 C CA . ALA B 1 109 ? 135.093 122.893 139.489 1.00 24.17 109 ALA B CA 1
ATOM 4681 C C . ALA B 1 109 ? 135.063 124.297 138.899 1.00 26.12 109 ALA B C 1
ATOM 4682 O O . ALA B 1 109 ? 136.097 124.815 138.469 1.00 29.79 109 ALA B O 1
ATOM 4684 N N . ALA B 1 110 ? 133.889 124.931 138.883 1.00 26.27 110 ALA B N 1
ATOM 4685 C CA . ALA B 1 110 ? 133.778 126.290 138.364 1.00 24.19 110 ALA B CA 1
ATOM 4686 C C . ALA B 1 110 ? 134.545 127.281 139.224 1.00 25.31 110 ALA B C 1
ATOM 4687 O O . ALA B 1 110 ? 135.199 128.183 138.697 1.00 30.47 110 ALA B O 1
ATOM 4689 N N . MET B 1 111 ? 134.476 127.138 140.548 1.00 26.02 111 MET B N 1
ATOM 4690 C CA . MET B 1 111 ? 135.239 128.026 141.418 1.00 27.16 111 MET B CA 1
ATOM 4691 C C . MET B 1 111 ? 136.737 127.869 141.187 1.00 28.49 111 MET B C 1
ATOM 4692 O O . MET B 1 111 ? 137.465 128.865 141.076 1.00 30.75 111 MET B O 1
ATOM 4697 N N . ALA B 1 112 ? 137.211 126.624 141.090 1.00 28.35 112 ALA B N 1
ATOM 4698 C CA . ALA B 1 112 ? 138.631 126.389 140.839 1.00 26.53 112 ALA B CA 1
ATOM 4699 C C . ALA B 1 112 ? 139.057 126.958 139.489 1.00 27.62 112 ALA B C 1
ATOM 4700 O O . ALA B 1 112 ? 140.094 127.623 139.382 1.00 28.42 112 ALA B O 1
ATOM 4702 N N . LEU B 1 113 ? 138.257 126.715 138.448 1.00 25.80 113 LEU B N 1
ATOM 4703 C CA . LEU B 1 113 ? 138.587 127.201 137.113 1.00 26.19 113 LEU B CA 1
ATOM 4704 C C . LEU B 1 113 ? 138.571 128.721 137.050 1.00 29.15 113 LEU B C 1
ATOM 4705 O O . LEU B 1 113 ? 139.415 129.323 136.382 1.00 31.64 113 LEU B O 1
ATOM 4710 N N . ARG B 1 114 ? 137.613 129.360 137.722 1.00 29.64 114 ARG B N 1
ATOM 4711 C CA . ARG B 1 114 ? 137.556 130.815 137.708 1.00 29.94 114 ARG B CA 1
ATOM 4712 C C . ARG B 1 114 ? 138.740 131.419 138.447 1.00 32.39 114 ARG B C 1
ATOM 4713 O O . ARG B 1 114 ? 139.328 132.401 137.982 1.00 33.36 114 ARG B O 1
ATOM 4721 N N . ALA B 1 115 ? 139.108 130.852 139.598 1.00 31.49 115 ALA B N 1
ATOM 4722 C CA . ALA B 1 115 ? 140.298 131.336 140.289 1.00 31.18 115 ALA B CA 1
ATOM 4723 C C . ALA B 1 115 ? 141.537 131.167 139.420 1.00 32.12 115 ALA B C 1
ATOM 4724 O O . ALA B 1 115 ? 142.376 132.073 139.337 1.00 36.43 115 ALA B O 1
ATOM 4726 N N . ASN B 1 116 ? 141.657 130.021 138.744 1.00 30.82 116 ASN B N 1
ATOM 4727 C CA . ASN B 1 116 ? 142.801 129.784 137.870 1.00 32.40 116 ASN B CA 1
ATOM 4728 C C . ASN B 1 116 ? 142.833 130.774 136.709 1.00 31.00 116 ASN B C 1
ATOM 4729 O O . ASN B 1 116 ? 143.902 131.266 136.334 1.00 35.34 116 ASN B O 1
ATOM 4734 N N . VAL B 1 117 ? 141.671 131.074 136.124 1.00 30.25 117 VAL B N 1
ATOM 4735 C CA . VAL B 1 117 ? 141.605 132.041 135.030 1.00 33.01 117 VAL B CA 1
ATOM 4736 C C . VAL B 1 117 ? 142.012 133.428 135.514 1.00 33.19 117 VAL B C 1
ATOM 4737 O O . VAL B 1 117 ? 142.795 134.127 134.862 1.00 37.07 117 VAL B O 1
ATOM 4741 N N . LEU B 1 118 ? 141.485 133.847 136.667 1.00 33.51 118 LEU B N 1
ATOM 4742 C CA . LEU B 1 118 ? 141.817 135.165 137.193 1.00 32.20 118 LEU B CA 1
ATOM 4743 C C . LEU B 1 118 ? 143.284 135.268 137.580 1.00 35.82 118 LEU B C 1
ATOM 4744 O O . LEU B 1 118 ? 143.854 136.363 137.553 1.00 37.95 118 LEU B O 1
ATOM 4749 N N . LEU B 1 119 ? 143.911 134.148 137.940 1.00 36.69 119 LEU B N 1
ATOM 4750 C CA . LEU B 1 119 ? 145.321 134.166 138.309 1.00 35.24 119 LEU B CA 1
ATOM 4751 C C . LEU B 1 119 ? 146.253 134.443 137.136 1.00 38.46 119 LEU B C 1
ATOM 4752 O O . LEU B 1 119 ? 147.442 134.683 137.365 1.00 45.37 119 LEU B O 1
ATOM 4757 N N . GLN B 1 120 ? 145.760 134.416 135.899 1.00 38.68 120 GLN B N 1
ATOM 4758 C CA . GLN B 1 120 ? 146.610 134.696 134.749 1.00 38.36 120 GLN B CA 1
ATOM 4759 C C . GLN B 1 120 ? 146.892 136.181 134.562 1.00 41.06 120 GLN B C 1
ATOM 4760 O O . GLN B 1 120 ? 147.713 136.530 133.708 1.00 45.96 120 GLN B O 1
ATOM 4766 N N . GLY B 1 121 ? 146.247 137.053 135.328 1.00 39.14 121 GLY B N 1
ATOM 4767 C CA . GLY B 1 121 ? 146.556 138.472 135.288 1.00 43.65 121 GLY B CA 1
ATOM 4768 C C . GLY B 1 121 ? 146.101 139.207 134.046 1.00 42.67 121 GLY B C 1
ATOM 4769 O O . GLY B 1 121 ? 146.823 140.079 133.549 1.00 47.74 121 GLY B O 1
ATOM 4770 N N . ARG B 1 122 ? 144.919 138.877 133.529 1.00 39.54 122 ARG B N 1
ATOM 4771 C CA . ARG B 1 122 ? 144.331 139.599 132.413 1.00 40.02 122 ARG B CA 1
ATOM 4772 C C . ARG B 1 122 ? 142.993 140.235 132.748 1.00 41.95 122 ARG B C 1
ATOM 4773 O O . ARG B 1 122 ? 142.452 140.966 131.911 1.00 43.59 122 ARG B O 1
ATOM 4781 N N . SER B 1 123 ? 142.445 139.979 133.934 1.00 45.01 123 SER B N 1
ATOM 4782 C CA . SER B 1 123 ? 141.088 140.384 134.270 1.00 43.07 123 SER B CA 1
ATOM 4783 C C . SER B 1 123 ? 141.015 141.622 135.152 1.00 43.64 123 SER B C 1
ATOM 4784 O O . SER B 1 123 ? 139.936 142.206 135.275 1.00 46.86 123 SER B O 1
ATOM 4787 N N . GLY B 1 124 ? 142.117 142.031 135.771 1.00 43.79 124 GLY B N 1
ATOM 4788 C CA . GLY B 1 124 ? 142.107 143.229 136.585 1.00 44.67 124 GLY B CA 1
ATOM 4789 C C . GLY B 1 124 ? 141.443 143.097 137.933 1.00 48.14 124 GLY B C 1
ATOM 4790 O O . GLY B 1 124 ? 141.052 144.111 138.517 1.00 49.35 124 GLY B O 1
ATOM 4791 N N . VAL B 1 125 ? 141.306 141.879 138.452 1.00 47.60 125 VAL B N 1
ATOM 4792 C CA . VAL B 1 125 ? 140.692 141.686 139.758 1.00 46.88 125 VAL B CA 1
ATOM 4793 C C . VAL B 1 125 ? 141.717 141.942 140.857 1.00 48.86 125 VAL B C 1
ATOM 4794 O O . VAL B 1 125 ? 142.931 141.886 140.647 1.00 50.27 125 VAL B O 1
ATOM 4798 N N . ARG B 1 126 ? 141.210 142.238 142.048 1.00 50.57 126 ARG B N 1
ATOM 4799 C CA . ARG B 1 126 ? 142.045 142.207 143.236 1.00 49.74 126 ARG B CA 1
ATOM 4800 C C . ARG B 1 126 ? 142.390 140.766 143.589 1.00 48.21 126 ARG B C 1
ATOM 4801 O O . ARG B 1 126 ? 141.602 139.843 143.369 1.00 44.33 126 ARG B O 1
ATOM 4809 N N . LEU B 1 127 ? 143.588 140.579 144.144 1.00 48.87 127 LEU B N 1
ATOM 4810 C CA . LEU B 1 127 ? 143.999 139.243 144.556 1.00 46.92 127 LEU B CA 1
ATOM 4811 C C . LEU B 1 127 ? 143.088 138.690 145.643 1.00 49.39 127 LEU B C 1
ATOM 4812 O O . LEU B 1 127 ? 142.893 137.473 145.726 1.00 46.13 127 LEU B O 1
ATOM 4817 N N . GLU B 1 128 ? 142.508 139.568 146.466 1.00 49.75 128 GLU B N 1
ATOM 4818 C CA . GLU B 1 128 ? 141.661 139.121 147.566 1.00 47.02 128 GLU B CA 1
ATOM 4819 C C . GLU B 1 128 ? 140.429 138.375 147.071 1.00 44.77 128 GLU B C 1
ATOM 4820 O O . GLU B 1 128 ? 139.944 137.470 147.753 1.00 47.20 128 GLU B O 1
ATOM 4826 N N . LEU B 1 129 ? 139.908 138.730 145.895 1.00 45.46 129 LEU B N 1
ATOM 4827 C CA . LEU B 1 129 ? 138.791 137.975 145.332 1.00 43.26 129 LEU B CA 1
ATOM 4828 C C . LEU B 1 129 ? 139.201 136.547 144.995 1.00 43.71 129 LEU B C 1
ATOM 4829 O O . LEU B 1 129 ? 138.462 135.593 145.275 1.00 44.80 129 LEU B O 1
ATOM 4834 N N . ILE B 1 130 ? 140.378 136.382 144.389 1.00 44.14 130 ILE B N 1
ATOM 4835 C CA . ILE B 1 130 ? 140.891 135.050 144.089 1.00 41.67 130 ILE B CA 1
ATOM 4836 C C . ILE B 1 130 ? 141.127 134.275 145.376 1.00 40.13 130 ILE B C 1
ATOM 4837 O O . ILE B 1 130 ? 140.841 133.075 145.461 1.00 40.92 130 ILE B O 1
ATOM 4842 N N . GLU B 1 131 ? 141.654 134.951 146.397 1.00 42.20 131 GLU B N 1
ATOM 4843 C CA . GLU B 1 131 ? 141.876 134.308 147.686 1.00 43.35 131 GLU B CA 1
ATOM 4844 C C . GLU B 1 131 ? 140.564 133.852 148.309 1.00 43.48 131 GLU B C 1
ATOM 4845 O O . GLU B 1 131 ? 140.491 132.760 148.879 1.00 44.19 131 GLU B O 1
ATOM 4851 N N . ARG B 1 132 ? 139.518 134.676 148.215 1.00 41.58 132 ARG B N 1
ATOM 4852 C CA . ARG B 1 132 ? 138.215 134.286 148.742 1.00 39.81 132 ARG B CA 1
ATOM 4853 C C . ARG B 1 132 ? 137.648 133.092 147.990 1.00 38.49 132 ARG B C 1
ATOM 4854 O O . ARG B 1 132 ? 137.079 132.184 148.601 1.00 43.05 132 ARG B O 1
ATOM 4862 N N . LEU B 1 133 ? 137.790 133.075 146.663 1.00 38.23 133 LEU B N 1
ATOM 4863 C CA . LEU B 1 133 ? 137.367 131.908 145.891 1.00 37.96 133 LEU B CA 1
ATOM 4864 C C . LEU B 1 133 ? 138.083 130.648 146.363 1.00 38.41 133 LEU B C 1
ATOM 4865 O O . LEU B 1 133 ? 137.450 129.621 146.653 1.00 37.87 133 LEU B O 1
ATOM 4870 N N . VAL B 1 134 ? 139.412 130.719 146.467 1.00 40.52 134 VAL B N 1
ATOM 4871 C CA . VAL B 1 134 ? 140.194 129.547 146.846 1.00 40.03 134 VAL B CA 1
ATOM 4872 C C . VAL B 1 134 ? 139.853 129.111 148.264 1.00 40.00 134 VAL B C 1
ATOM 4873 O O . VAL B 1 134 ? 139.792 127.915 148.558 1.00 40.89 134 VAL B O 1
ATOM 4877 N N . GLU B 1 135 ? 139.607 130.068 149.161 1.00 41.81 135 GLU B N 1
ATOM 4878 C CA . GLU B 1 135 ? 139.341 129.723 150.553 1.00 42.48 135 GLU B CA 1
ATOM 4879 C C . GLU B 1 135 ? 137.947 129.138 150.723 1.00 40.94 135 GLU B C 1
ATOM 4880 O O . GLU B 1 135 ? 137.749 128.226 151.532 1.00 42.59 135 GLU B O 1
ATOM 4886 N N . PHE B 1 136 ? 136.968 129.649 149.976 1.00 37.15 136 PHE B N 1
ATOM 4887 C CA . PHE B 1 136 ? 135.659 129.012 149.943 1.00 35.76 136 PHE B CA 1
ATOM 4888 C C . PHE B 1 136 ? 135.774 127.576 149.457 1.00 36.58 136 PHE B C 1
ATOM 4889 O O . PHE B 1 136 ? 135.143 126.670 150.012 1.00 38.08 136 PHE B O 1
ATOM 4897 N N . LEU B 1 137 ? 136.584 127.349 148.422 1.00 38.76 137 LEU B N 1
ATOM 4898 C CA . LEU B 1 137 ? 136.784 125.989 147.930 1.00 37.21 137 LEU B CA 1
ATOM 4899 C C . LEU B 1 137 ? 137.478 125.109 148.968 1.00 40.42 137 LEU B C 1
ATOM 4900 O O . LEU B 1 137 ? 137.114 123.941 149.144 1.00 44.96 137 LEU B O 1
ATOM 4905 N N . ARG B 1 138 ? 138.476 125.652 149.668 1.00 39.21 138 ARG B N 1
ATOM 4906 C CA . ARG B 1 138 ? 139.217 124.868 150.652 1.00 40.15 138 ARG B CA 1
ATOM 4907 C C . ARG B 1 138 ? 138.373 124.572 151.885 1.00 41.94 138 ARG B C 1
ATOM 4908 O O . ARG B 1 138 ? 138.471 123.484 152.463 1.00 44.27 138 ARG B O 1
ATOM 4916 N N . GLN B 1 139 ? 137.548 125.525 152.307 1.00 43.07 139 GLN B N 1
ATOM 4917 C CA . GLN B 1 139 ? 136.663 125.328 153.447 1.00 41.35 139 GLN B CA 1
ATOM 4918 C C . GLN B 1 139 ? 135.431 124.506 153.099 1.00 40.46 139 GLN B C 1
ATOM 4919 O O . GLN B 1 139 ? 134.640 124.206 153.997 1.00 42.86 139 GLN B O 1
ATOM 4925 N N . ASP B 1 140 ? 135.253 124.147 151.827 1.00 39.11 140 ASP B N 1
ATOM 4926 C CA . ASP B 1 140 ? 134.080 123.404 151.361 1.00 37.74 140 ASP B CA 1
ATOM 4927 C C . ASP B 1 140 ? 132.795 124.175 151.653 1.00 36.19 140 ASP B C 1
ATOM 4928 O O . ASP B 1 140 ? 131.790 123.610 152.085 1.00 37.01 140 ASP B O 1
ATOM 4933 N N . ALA B 1 141 ? 132.838 125.484 151.428 1.00 35.91 141 ALA B N 1
ATOM 4934 C CA . ALA B 1 141 ? 131.660 126.345 151.486 1.00 35.28 141 ALA B CA 1
ATOM 4935 C C . ALA B 1 141 ? 131.246 126.604 150.041 1.00 32.74 141 ALA B C 1
ATOM 4936 O O . ALA B 1 141 ? 131.747 127.514 149.382 1.00 34.79 141 ALA B O 1
ATOM 4938 N N . ILE B 1 142 ? 130.330 125.785 149.545 1.00 31.23 142 ILE B N 1
ATOM 4939 C CA . ILE B 1 142 ? 130.015 125.709 148.123 1.00 29.33 142 ILE B CA 1
ATOM 4940 C C . ILE B 1 142 ? 128.665 126.378 147.892 1.00 29.73 142 ILE B C 1
ATOM 4941 O O . ILE B 1 142 ? 127.652 125.915 148.429 1.00 33.39 142 ILE B O 1
ATOM 4946 N N . PRO B 1 143 ? 128.605 127.456 147.114 1.00 30.59 143 PRO B N 1
ATOM 4947 C CA . PRO B 1 143 ? 127.315 128.093 146.829 1.00 27.88 143 PRO B CA 1
ATOM 4948 C C . PRO B 1 143 ? 126.365 127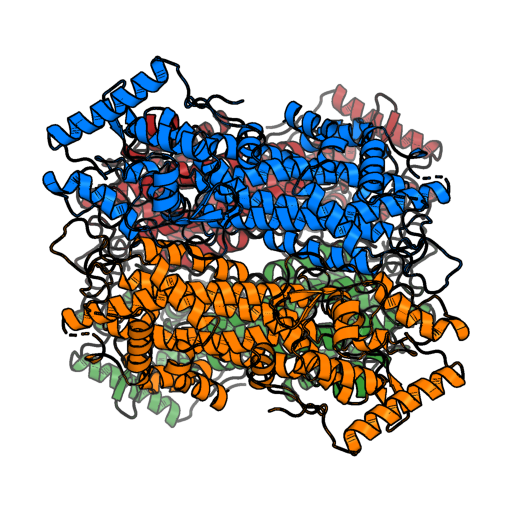.150 146.106 1.00 27.48 143 PRO B C 1
ATOM 4949 O O . PRO B 1 143 ? 126.773 126.354 145.260 1.00 28.11 143 PRO B O 1
ATOM 4953 N N . VAL B 1 144 ? 125.086 127.253 146.448 1.00 27.22 144 VAL B N 1
ATOM 4954 C CA . VAL B 1 144 ? 124.039 126.537 145.729 1.00 25.26 144 VAL B CA 1
ATOM 4955 C C . VAL B 1 144 ? 123.747 127.293 144.439 1.00 24.14 144 VAL B C 1
ATOM 4956 O O . VAL B 1 144 ? 123.397 128.476 144.468 1.00 30.11 144 VAL B O 1
ATOM 4960 N N . VAL B 1 145 ? 123.904 126.619 143.306 1.00 24.73 145 VAL B N 1
ATOM 4961 C CA . VAL B 1 145 ? 123.681 127.216 141.996 1.00 25.42 145 VAL B CA 1
ATOM 4962 C C . VAL B 1 145 ? 122.646 126.381 141.260 1.00 26.52 145 VAL B C 1
ATOM 4963 O O . VAL B 1 145 ? 122.750 125.151 141.214 1.00 29.20 145 VAL B O 1
ATOM 4967 N N . CYS B 1 146 ? 121.646 127.045 140.697 1.00 27.43 146 CYS B N 1
ATOM 4968 C CA . CYS B 1 146 ? 120.614 126.362 139.939 1.00 29.44 146 CYS B CA 1
ATOM 4969 C C . CYS B 1 146 ? 121.003 126.278 138.464 1.00 28.42 146 CYS B C 1
ATOM 4970 O O . CYS B 1 146 ? 121.937 126.931 138.000 1.00 28.53 146 CYS B O 1
ATOM 4973 N N . ASP B 1 147 ? 120.271 125.452 137.723 1.00 28.66 147 ASP B N 1
ATOM 4974 C CA . ASP B 1 147 ? 120.709 125.009 136.406 1.00 27.29 147 ASP B CA 1
ATOM 4975 C C . ASP B 1 147 ? 120.159 125.840 135.250 1.00 24.59 147 ASP B C 1
ATOM 4976 O O . ASP B 1 147 ? 120.422 125.504 134.094 1.00 26.57 147 ASP B O 1
ATOM 4981 N N . LEU B 1 148 ? 119.413 126.906 135.514 1.00 26.30 148 LEU B N 1
ATOM 4982 C CA . LEU B 1 148 ? 118.886 127.756 134.455 1.00 25.20 148 LEU B CA 1
ATOM 4983 C C . LEU B 1 148 ? 119.436 129.167 134.595 1.00 27.32 148 LEU B C 1
ATOM 4984 O O . LEU B 1 148 ? 119.611 129.666 135.710 1.00 32.07 148 LEU B O 1
ATOM 4989 N N . GLY B 1 149 ? 119.717 129.804 133.460 1.00 25.97 149 GLY B N 1
ATOM 4990 C CA . GLY B 1 149 ? 120.063 131.211 133.474 1.00 23.38 149 GLY B CA 1
ATOM 4991 C C . GLY B 1 149 ? 121.182 131.662 132.558 1.00 24.41 149 GLY B C 1
ATOM 4992 O O . GLY B 1 149 ? 121.483 132.856 132.509 1.00 27.08 149 GLY B O 1
ATOM 4993 N N . SER B 1 150 ? 121.807 130.749 131.824 1.00 23.05 150 SER B N 1
ATOM 4994 C CA . SER B 1 150 ? 122.970 131.088 131.019 1.00 22.35 150 SER B CA 1
ATOM 4995 C C . SER B 1 150 ? 122.825 130.557 129.599 1.00 23.06 150 SER B C 1
ATOM 4996 O O . SER B 1 150 ? 122.264 129.484 129.374 1.00 25.06 150 SER B O 1
ATOM 4999 N N . ILE B 1 151 ? 123.357 131.317 128.640 1.00 25.24 151 ILE B N 1
ATOM 5000 C CA . ILE B 1 151 ? 123.344 130.937 127.234 1.00 24.83 151 ILE B CA 1
ATOM 5001 C C . ILE B 1 151 ? 124.748 130.758 126.666 1.00 25.40 151 ILE B C 1
ATOM 5002 O O . ILE B 1 151 ? 124.912 130.696 125.450 1.00 27.13 151 ILE B O 1
ATOM 5007 N N . GLY B 1 152 ? 125.764 130.680 127.517 1.00 24.87 152 GLY B N 1
ATOM 5008 C CA . GLY B 1 152 ? 127.115 130.398 127.063 1.00 24.24 152 GLY B CA 1
ATOM 5009 C C . GLY B 1 152 ? 127.809 131.541 126.352 1.00 27.21 152 GLY B C 1
ATOM 5010 O O . GLY B 1 152 ? 128.807 131.357 125.665 1.00 32.42 152 GLY B O 1
ATOM 5024 N N . ASP B 1 154 ? 128.120 133.384 130.969 1.00 28.08 156 ASP B N 1
ATOM 5025 C CA . ASP B 1 154 ? 127.839 132.688 132.233 1.00 28.23 156 ASP B CA 1
ATOM 5026 C C . ASP B 1 154 ? 127.593 133.664 133.360 1.00 29.09 156 ASP B C 1
ATOM 5027 O O . ASP B 1 154 ? 128.003 133.440 134.492 1.00 32.52 156 ASP B O 1
ATOM 5032 N N . LEU B 1 155 ? 126.885 134.738 133.020 1.00 29.12 157 LEU B N 1
ATOM 5033 C CA . LEU B 1 155 ? 126.724 135.861 133.933 1.00 27.06 157 LEU B CA 1
ATOM 5034 C C . LEU B 1 155 ? 126.012 135.447 135.215 1.00 27.33 157 LEU B C 1
ATOM 5035 O O . LEU B 1 155 ? 126.477 135.747 136.317 1.00 29.08 157 LEU B O 1
ATOM 5040 N N . VAL B 1 156 ? 124.901 134.729 135.093 1.00 27.69 158 VAL B N 1
ATOM 5041 C CA . VAL B 1 156 ? 124.043 134.414 136.235 1.00 25.68 158 VAL B CA 1
ATOM 5042 C C . VAL B 1 156 ? 124.645 133.316 137.115 1.00 24.93 158 VAL B C 1
ATOM 5043 O O . VAL B 1 156 ? 124.754 133.512 138.340 1.00 26.58 158 VAL B O 1
ATOM 5047 N N . PRO B 1 157 ? 125.026 132.148 136.571 1.00 27.18 159 PRO B N 1
ATOM 5048 C CA . PRO B 1 157 ? 125.616 131.120 137.447 1.00 23.19 159 PRO B CA 1
ATOM 5049 C C . PRO B 1 157 ? 126.900 131.565 138.122 1.00 23.66 159 PRO B C 1
ATOM 5050 O O . PRO B 1 157 ? 127.116 131.249 139.297 1.00 25.50 159 PRO B O 1
ATOM 5054 N N . LEU B 1 158 ? 127.759 132.303 137.414 1.00 23.62 160 LEU B N 1
ATOM 5055 C CA . LEU B 1 158 ? 128.972 132.824 138.034 1.00 25.91 160 LEU B CA 1
ATOM 5056 C C . LEU B 1 158 ? 128.661 133.959 138.999 1.00 27.43 160 LEU B C 1
ATOM 5057 O O . LEU B 1 158 ? 129.384 134.153 139.983 1.00 31.01 160 LEU B O 1
ATOM 5062 N N . GLY B 1 159 ? 127.596 134.713 138.732 1.00 24.50 161 GLY B N 1
ATOM 5063 C CA . GLY B 1 159 ? 127.174 135.744 139.656 1.00 25.24 161 GLY B CA 1
ATOM 5064 C C . GLY B 1 159 ? 126.718 135.183 140.979 1.00 26.09 161 GLY B C 1
ATOM 5065 O O . GLY B 1 159 ? 126.877 135.826 142.014 1.00 29.94 161 GLY B O 1
ATOM 5066 N N . VAL B 1 160 ? 126.149 133.979 140.967 1.00 24.23 162 VAL B N 1
ATOM 5067 C CA . VAL B 1 160 ? 125.812 133.323 142.230 1.00 25.10 162 VAL B CA 1
ATOM 5068 C C . VAL B 1 160 ? 127.066 133.137 143.083 1.00 28.13 162 VAL B C 1
ATOM 5069 O O . VAL B 1 160 ? 127.086 133.474 144.273 1.00 30.86 162 VAL B O 1
ATOM 5073 N N . ILE B 1 161 ? 128.141 132.632 142.474 1.00 25.84 163 ILE B N 1
ATOM 5074 C CA . ILE B 1 161 ? 129.394 132.423 143.197 1.00 26.26 163 ILE B CA 1
ATOM 5075 C C . ILE B 1 161 ? 129.982 133.751 143.661 1.00 28.08 163 ILE B C 1
ATOM 5076 O O . ILE B 1 161 ? 130.483 133.868 144.788 1.00 29.22 163 ILE B O 1
ATOM 5081 N N . ALA B 1 162 ? 129.952 134.766 142.795 1.00 30.14 164 ALA B N 1
ATOM 5082 C CA . ALA B 1 162 ? 130.514 136.065 143.159 1.00 30.49 164 ALA B CA 1
ATOM 5083 C C . ALA B 1 162 ? 129.767 136.675 144.341 1.00 30.93 164 ALA B C 1
ATOM 5084 O O . ALA B 1 162 ? 130.383 137.142 145.309 1.00 34.00 164 ALA B O 1
ATOM 5086 N N . ARG B 1 163 ? 128.432 136.660 144.285 1.00 31.19 165 ARG B N 1
ATOM 5087 C CA . ARG B 1 163 ? 127.625 137.166 145.388 1.00 29.92 165 ARG B CA 1
ATOM 5088 C C . ARG B 1 163 ? 127.871 136.370 146.661 1.00 30.87 165 ARG B C 1
ATOM 5089 O O . ARG B 1 163 ? 127.857 136.931 147.761 1.00 34.30 165 ARG B O 1
ATOM 5097 N N . SER B 1 164 ? 128.083 135.059 146.532 1.00 30.07 166 SER B N 1
ATOM 5098 C CA . SER B 1 164 ? 128.368 134.242 147.704 1.00 30.76 166 SER B CA 1
ATOM 5099 C C . SER B 1 164 ? 129.685 134.641 148.355 1.00 31.18 166 SER B C 1
ATOM 5100 O O . SER B 1 164 ? 129.769 134.750 149.582 1.00 34.69 166 SER B O 1
ATOM 5103 N N . ILE B 1 165 ? 130.728 134.857 147.552 1.00 31.22 167 ILE B N 1
ATOM 5104 C CA . ILE B 1 165 ? 132.043 135.090 148.141 1.00 31.84 167 ILE B CA 1
ATOM 5105 C C . ILE B 1 165 ? 132.256 136.536 148.573 1.00 35.66 167 ILE B C 1
ATOM 5106 O O . ILE B 1 165 ? 133.148 136.795 149.388 1.00 38.55 167 ILE B O 1
ATOM 5111 N N . ILE B 1 166 ? 131.473 137.493 148.064 1.00 34.24 168 ILE B N 1
ATOM 5112 C CA . ILE B 1 166 ? 131.644 138.882 148.488 1.00 35.94 168 ILE B CA 1
ATOM 5113 C C . ILE B 1 166 ? 130.607 139.321 149.511 1.00 38.36 168 ILE B C 1
ATOM 5114 O O . ILE B 1 166 ? 130.683 140.453 150.003 1.00 41.47 168 ILE B O 1
ATOM 5119 N N . GLY B 1 167 ? 129.653 138.466 149.858 1.00 36.64 169 GLY B N 1
ATOM 5120 C CA . GLY B 1 167 ? 128.585 138.886 150.750 1.00 36.74 169 GLY B CA 1
ATOM 5121 C C . GLY B 1 167 ? 127.687 139.948 150.155 1.00 36.73 169 GLY B C 1
ATOM 5122 O O . GLY B 1 167 ? 127.361 140.932 150.831 1.00 37.72 169 GLY B O 1
ATOM 5123 N N . HIS B 1 168 ? 127.294 139.779 148.898 1.00 34.73 170 HIS B N 1
ATOM 5124 C CA . HIS B 1 168 ? 126.423 140.727 148.232 1.00 34.43 170 HIS B CA 1
ATOM 5125 C C . HIS B 1 168 ? 125.031 140.721 148.871 1.00 38.70 170 HIS B C 1
ATOM 5126 O O . HIS B 1 168 ? 124.554 139.679 149.328 1.00 41.48 170 HIS B O 1
ATOM 5133 N N . PRO B 1 169 ? 124.364 141.878 148.921 1.00 39.69 171 PRO B N 1
ATOM 5134 C CA . PRO B 1 169 ? 123.012 141.926 149.509 1.00 38.34 171 PRO B CA 1
ATOM 5135 C C . PRO B 1 169 ? 121.997 141.027 148.820 1.00 39.86 171 PRO B C 1
ATOM 5136 O O . PRO B 1 169 ? 121.027 140.609 149.464 1.00 43.06 171 PRO B O 1
ATOM 5140 N N . SER B 1 170 ? 122.176 140.716 147.537 1.00 39.59 172 SER B N 1
ATOM 5141 C CA . SER B 1 170 ? 121.354 139.687 146.912 1.00 38.06 172 SER B CA 1
ATOM 5142 C C . SER B 1 170 ? 121.805 138.332 147.436 1.00 37.54 172 SER B C 1
ATOM 5143 O O . SER B 1 170 ? 122.653 137.671 146.830 1.00 40.13 172 SER B O 1
ATOM 5146 N N . THR B 1 171 ? 121.232 137.927 148.565 1.00 37.69 173 THR B N 1
ATOM 5147 C CA . THR B 1 171 ? 121.699 136.763 149.303 1.00 37.99 173 THR B CA 1
ATOM 5148 C C . THR B 1 171 ? 121.579 135.488 148.476 1.00 36.16 173 THR B C 1
ATOM 5149 O O . THR B 1 171 ? 120.573 135.252 147.803 1.00 37.78 173 THR B O 1
ATOM 5153 N N . THR B 1 172 ? 122.620 134.665 148.532 1.00 35.59 174 THR B N 1
ATOM 5154 C CA . THR B 1 172 ? 122.629 133.330 147.956 1.00 36.59 174 THR B CA 1
ATOM 5155 C C . THR B 1 172 ? 122.613 132.291 149.070 1.00 33.78 174 THR B C 1
ATOM 5156 O O . THR B 1 172 ? 122.702 132.610 150.257 1.00 37.99 174 THR B O 1
ATOM 5160 N N . GLN B 1 173 ? 122.489 131.031 148.672 1.00 34.00 175 GLN B N 1
ATOM 5161 C CA . GLN B 1 173 ? 122.522 129.903 149.591 1.00 32.86 175 GLN B CA 1
ATOM 5162 C C . GLN B 1 173 ? 123.840 129.164 149.421 1.00 34.29 175 GLN B C 1
ATOM 5163 O O . GLN B 1 173 ? 124.227 128.827 148.298 1.00 35.34 175 GLN B O 1
ATOM 5169 N N . VAL B 1 174 ? 124.530 128.927 150.531 1.00 34.20 176 VAL B N 1
ATOM 5170 C CA . VAL B 1 174 ? 125.841 128.296 150.528 1.00 34.95 176 VAL B CA 1
ATOM 5171 C C . VAL B 1 174 ? 125.788 127.074 151.432 1.00 36.66 176 VAL B C 1
ATOM 5172 O O . VAL B 1 174 ? 125.309 127.155 152.569 1.00 42.34 176 VAL B O 1
ATOM 5176 N N . LYS B 1 175 ? 126.252 125.944 150.914 1.00 34.94 177 LYS B N 1
ATOM 5177 C CA . LYS B 1 175 ? 126.382 124.723 151.696 1.00 36.23 177 LYS B CA 1
ATOM 5178 C C . LYS B 1 175 ? 127.746 124.723 152.375 1.00 37.56 177 LYS B C 1
ATOM 5179 O O . LYS B 1 175 ? 128.779 124.808 151.704 1.00 37.99 177 LYS B O 1
ATOM 5185 N N . TYR B 1 176 ? 127.747 124.639 153.701 1.00 37.62 178 TYR B N 1
ATOM 5186 C CA . TYR B 1 176 ? 128.969 124.671 154.486 1.00 38.24 178 TYR B CA 1
ATOM 5187 C C . TYR B 1 176 ? 128.784 123.790 155.712 1.00 43.86 178 TYR B C 1
ATOM 5188 O O . TYR B 1 176 ? 127.735 123.831 156.360 1.00 44.59 178 TYR B O 1
ATOM 5197 N N . GLN B 1 177 ? 129.800 122.977 156.002 1.00 47.62 179 GLN B N 1
ATOM 5198 C CA . GLN B 1 177 ? 129.783 122.057 157.141 1.00 44.96 179 GLN B CA 1
ATOM 5199 C C . GLN B 1 177 ? 128.533 121.182 157.135 1.00 47.39 179 GLN B C 1
ATOM 5200 O O . GLN B 1 177 ? 127.953 120.883 158.180 1.00 50.15 179 GLN B O 1
ATOM 5206 N N . GLY B 1 178 ? 128.103 120.779 155.943 1.00 47.67 180 GLY B N 1
ATOM 5207 C CA . GLY B 1 178 ? 126.963 119.9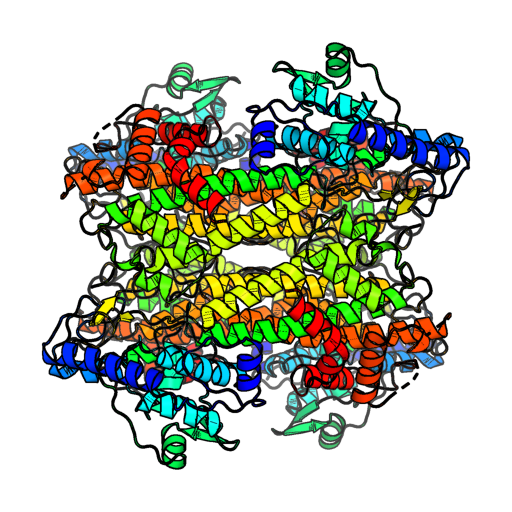01 155.808 1.00 48.01 180 GLY B CA 1
ATOM 5208 C C . GLY B 1 178 ? 125.608 120.561 155.929 1.00 47.66 180 GLY B C 1
ATOM 5209 O O . GLY B 1 178 ? 124.593 119.861 155.849 1.00 46.98 180 GLY B O 1
ATOM 5210 N N . GLU B 1 179 ? 125.550 121.878 156.108 1.00 49.61 181 GLU B N 1
ATOM 5211 C CA . GLU B 1 179 ? 124.286 122.577 156.273 1.00 48.05 181 GLU B CA 1
ATOM 5212 C C . GLU B 1 179 ? 124.195 123.721 155.277 1.00 45.97 181 GLU B C 1
ATOM 5213 O O . GLU B 1 179 ? 125.195 124.357 154.950 1.00 44.27 181 GLU B O 1
ATOM 5219 N N . GLN B 1 180 ? 122.984 123.983 154.796 1.00 45.47 182 GLN B N 1
ATOM 5220 C CA . GLN B 1 180 ? 122.743 125.086 153.875 1.00 40.61 182 GLN B CA 1
ATOM 5221 C C . GLN B 1 180 ? 122.363 126.332 154.663 1.00 42.50 182 GLN B C 1
ATOM 5222 O O . GLN B 1 180 ? 121.492 126.277 155.537 1.00 48.09 182 GLN B O 1
ATOM 5228 N N . ALA B 1 181 ? 123.015 127.452 154.356 1.00 42.55 183 ALA B N 1
ATOM 5229 C CA . ALA B 1 181 ? 122.804 128.686 155.095 1.00 38.85 183 ALA B CA 1
ATOM 5230 C C . ALA B 1 181 ? 122.861 129.873 154.145 1.00 39.20 183 ALA B C 1
ATOM 5231 O O . ALA B 1 181 ? 123.183 129.741 152.963 1.00 38.24 183 ALA B O 1
ATOM 5233 N N . ASP B 1 182 ? 122.529 131.043 154.679 1.00 43.02 184 ASP B N 1
ATOM 5234 C CA . ASP B 1 182 ? 122.669 132.275 153.922 1.00 40.62 184 ASP B CA 1
ATOM 5235 C C . ASP B 1 182 ? 124.141 132.591 153.699 1.00 40.83 184 ASP B C 1
ATOM 5236 O O . ASP B 1 182 ? 124.998 132.292 154.534 1.00 42.30 184 ASP B O 1
ATOM 5241 N N . SER B 1 183 ? 124.427 133.206 152.550 1.00 41.45 185 SER B N 1
ATOM 5242 C CA . SER B 1 183 ? 125.801 133.564 152.218 1.00 41.97 185 SER B CA 1
ATOM 5243 C C . SER B 1 183 ? 126.430 134.441 153.292 1.00 40.97 185 SER B C 1
ATOM 5244 O O . SER B 1 183 ? 127.634 134.341 153.543 1.00 41.36 185 SER B O 1
ATOM 5247 N N . HIS B 1 184 ? 125.636 135.293 153.941 1.00 41.22 186 HIS B N 1
ATOM 5248 C CA . HIS B 1 184 ? 126.163 136.148 155.000 1.00 41.99 186 HIS B CA 1
ATOM 5249 C C . HIS B 1 184 ? 126.584 135.336 156.219 1.00 43.05 186 HIS B C 1
ATOM 5250 O O . HIS B 1 184 ? 127.631 135.605 156.820 1.00 46.42 186 HIS B O 1
ATOM 5257 N N . ASP B 1 185 ? 125.789 134.330 156.593 1.00 42.50 187 ASP B N 1
ATOM 5258 C CA . ASP B 1 185 ? 126.150 133.472 157.718 1.00 45.29 187 ASP B CA 1
ATOM 5259 C C . ASP B 1 185 ? 127.438 132.710 157.439 1.00 43.07 187 ASP B C 1
ATOM 5260 O O . ASP B 1 185 ? 128.319 132.620 158.300 1.00 45.51 187 ASP B O 1
ATOM 5265 N N . VAL B 1 186 ? 127.560 132.144 156.238 1.00 39.82 188 VAL B N 1
ATOM 5266 C CA . VAL B 1 186 ? 128.772 131.414 155.883 1.00 41.25 188 VAL B CA 1
ATOM 5267 C C . VAL B 1 186 ? 129.969 132.355 155.848 1.00 43.80 188 VAL B C 1
ATOM 5268 O O . VAL B 1 186 ? 131.060 132.012 156.319 1.00 43.71 188 VAL B O 1
ATOM 5272 N N . LEU B 1 187 ? 129.782 133.559 155.302 1.00 44.37 189 LEU B N 1
ATOM 5273 C CA . LEU B 1 187 ? 130.848 134.556 155.296 1.00 44.49 189 LEU B CA 1
ATOM 5274 C C . LEU B 1 187 ? 131.332 134.848 156.709 1.00 45.61 189 LEU B C 1
ATOM 5275 O O . LEU B 1 187 ? 132.538 134.888 156.969 1.00 47.21 189 LEU B O 1
ATOM 5280 N N . GLN B 1 188 ? 130.397 135.058 157.636 1.00 45.24 190 GLN B N 1
ATOM 5281 C CA . GLN B 1 188 ? 130.779 135.317 159.020 1.00 48.26 190 GLN B CA 1
ATOM 5282 C C . GLN B 1 188 ? 131.494 134.117 159.631 1.00 49.18 190 GLN B C 1
ATOM 5283 O O . GLN B 1 188 ? 132.477 134.279 160.362 1.00 51.65 190 GLN B O 1
ATOM 5289 N N . GLN B 1 189 ? 131.018 132.902 159.340 1.00 48.02 191 GLN B N 1
ATOM 5290 C CA . GLN B 1 189 ? 131.673 131.706 159.863 1.00 46.63 191 GLN B CA 1
ATOM 5291 C C . GLN B 1 189 ? 133.086 131.548 159.315 1.00 48.65 191 GLN B C 1
ATOM 5292 O O . GLN B 1 189 ? 133.937 130.937 159.969 1.00 50.73 191 GLN B O 1
ATOM 5298 N N . LEU B 1 190 ? 133.357 132.087 158.128 1.00 47.89 192 LEU B N 1
ATOM 5299 C CA . LEU B 1 190 ? 134.687 132.057 157.535 1.00 46.18 192 LEU B CA 1
ATOM 5300 C C . LEU B 1 190 ? 135.522 133.272 157.915 1.00 48.16 192 LEU B C 1
ATOM 5301 O O . LEU B 1 190 ? 136.620 133.448 157.377 1.00 49.24 192 LEU B O 1
ATOM 5306 N N . ASN B 1 191 ? 135.016 134.114 158.818 1.00 48.12 193 ASN B N 1
ATOM 5307 C CA . ASN B 1 191 ? 135.706 135.320 159.276 1.00 49.34 193 ASN B CA 1
ATOM 5308 C C . ASN B 1 191 ? 136.004 136.278 158.127 1.00 49.68 193 ASN B C 1
ATOM 5309 O O . ASN B 1 191 ? 137.027 136.965 158.121 1.00 53.31 193 ASN B O 1
ATOM 5314 N N . TYR B 1 192 ? 135.105 136.330 157.151 1.00 47.34 194 TYR B N 1
ATOM 5315 C CA . TYR B 1 192 ? 135.171 137.287 156.059 1.00 46.77 194 TYR B CA 1
ATOM 5316 C C . TYR B 1 192 ? 134.116 138.362 156.265 1.00 47.25 194 TYR B C 1
ATOM 5317 O O . TYR B 1 192 ? 133.019 138.082 156.755 1.00 49.83 194 TYR B O 1
ATOM 5326 N N . SER B 1 193 ? 134.451 139.587 155.889 1.00 48.60 195 SER B N 1
ATOM 5327 C CA . SER B 1 193 ? 133.494 140.680 155.871 1.00 46.24 195 SER B CA 1
ATOM 5328 C C . SER B 1 193 ? 132.952 140.868 154.460 1.00 46.19 195 SER B C 1
ATOM 5329 O O . SER B 1 193 ? 133.481 140.330 153.486 1.00 49.06 195 SER B O 1
ATOM 5332 N N . ALA B 1 194 ? 131.870 141.635 154.362 1.00 48.52 196 ALA B N 1
ATOM 5333 C CA . ALA B 1 194 ? 131.326 141.977 153.057 1.00 46.23 196 ALA B CA 1
ATOM 5334 C C . ALA B 1 194 ? 132.350 142.775 152.264 1.00 49.50 196 ALA B C 1
ATOM 5335 O O . ALA B 1 194 ? 133.072 143.612 152.811 1.00 51.73 196 ALA B O 1
ATOM 5337 N N . LEU B 1 195 ? 132.422 142.503 150.967 1.00 49.09 197 LEU B N 1
ATOM 5338 C CA . LEU B 1 195 ? 133.406 143.125 150.096 1.00 49.22 197 LEU B CA 1
ATOM 5339 C C . LEU B 1 195 ? 132.692 143.978 149.060 1.00 52.56 197 LEU B C 1
ATOM 5340 O O . LEU B 1 195 ? 131.744 143.517 148.417 1.00 51.19 197 LEU B O 1
ATOM 5345 N N . GLN B 1 196 ? 133.143 145.218 148.907 1.00 54.26 198 GLN B N 1
ATOM 5346 C CA . GLN B 1 196 ? 132.631 146.104 147.873 1.00 54.33 198 GLN B CA 1
ATOM 5347 C C . GLN B 1 196 ? 133.527 146.003 146.648 1.00 52.84 198 GLN B C 1
ATOM 5348 O O . GLN B 1 196 ? 134.750 146.132 146.753 1.00 53.30 198 GLN B O 1
ATOM 5354 N N . LEU B 1 197 ? 132.917 145.759 145.495 1.00 53.16 199 LEU B N 1
ATOM 5355 C CA . LEU B 1 197 ? 133.679 145.537 144.276 1.00 53.92 199 LEU B CA 1
ATOM 5356 C C . LEU B 1 197 ? 134.273 146.839 143.755 1.00 55.94 199 LEU B C 1
ATOM 5357 O O . LEU B 1 197 ? 133.644 147.898 143.812 1.00 56.69 199 LEU B O 1
ATOM 5362 N N . GLU B 1 198 ? 135.495 146.751 143.248 1.00 54.85 200 GLU B N 1
ATOM 5363 C CA . GLU B 1 198 ? 136.120 147.864 142.559 1.00 55.39 200 GLU B CA 1
ATOM 5364 C C . GLU B 1 198 ? 135.761 147.787 141.077 1.00 53.74 200 GLU B C 1
ATOM 5365 O O . GLU B 1 198 ? 134.942 146.966 140.659 1.00 53.99 200 GLU B O 1
ATOM 5371 N N . ALA B 1 199 ? 136.372 148.644 140.266 1.00 54.81 201 ALA B N 1
ATOM 5372 C CA . ALA B 1 199 ? 136.031 148.704 138.853 1.00 53.68 201 ALA B CA 1
ATOM 5373 C C . ALA B 1 199 ? 136.386 147.404 138.145 1.00 52.68 201 ALA B C 1
ATOM 5374 O O . ALA B 1 199 ? 137.446 146.818 138.381 1.00 53.30 201 ALA B O 1
ATOM 5376 N N . LYS B 1 200 ? 135.462 146.942 137.298 1.00 53.60 202 LYS B N 1
ATOM 5377 C CA . LYS B 1 200 ? 135.649 145.811 136.393 1.00 50.48 202 LYS B CA 1
ATOM 5378 C C . LYS B 1 200 ? 135.668 144.475 137.130 1.00 49.39 202 LYS B C 1
ATOM 5379 O O . LYS B 1 200 ? 135.643 143.416 136.497 1.00 50.74 202 LYS B O 1
ATOM 5385 N N . GLU B 1 201 ? 135.678 144.505 138.463 1.00 47.97 203 GLU B N 1
ATOM 5386 C CA . GLU B 1 201 ? 135.844 143.270 139.222 1.00 48.62 203 GLU B CA 1
ATOM 5387 C C . GLU B 1 201 ? 134.609 142.386 139.124 1.00 46.18 203 GLU B C 1
ATOM 5388 O O . GLU B 1 201 ? 134.716 141.178 138.884 1.00 44.43 203 GLU B O 1
ATOM 5394 N N . GLY B 1 202 ? 133.426 142.970 139.314 1.00 43.32 204 GLY B N 1
ATOM 5395 C CA . GLY B 1 202 ? 132.206 142.194 139.188 1.00 41.97 204 GLY B CA 1
ATOM 5396 C C . GLY B 1 202 ? 132.029 141.622 137.798 1.00 40.99 204 GLY B C 1
ATOM 5397 O O . GLY B 1 202 ? 131.611 140.474 137.635 1.00 39.41 204 GLY B O 1
ATOM 5398 N N . LEU B 1 203 ? 132.342 142.419 136.775 1.00 41.00 205 LEU B N 1
ATOM 5399 C CA . LEU B 1 203 ? 132.301 141.917 135.409 1.00 38.89 205 LEU B CA 1
ATOM 5400 C C . LEU B 1 203 ? 133.342 140.826 135.195 1.00 38.82 205 LEU B C 1
ATOM 5401 O O . LEU B 1 203 ? 133.056 139.802 134.569 1.00 39.84 205 LEU B O 1
ATOM 5406 N N . ALA B 1 204 ? 134.551 141.016 135.724 1.00 41.99 206 ALA B N 1
ATOM 5407 C CA . ALA B 1 204 ? 135.604 140.024 135.544 1.00 39.82 206 ALA B CA 1
ATOM 5408 C C . ALA B 1 204 ? 135.302 138.711 136.251 1.00 38.67 206 ALA B C 1
ATOM 5409 O O . ALA B 1 204 ? 135.828 137.671 135.846 1.00 40.73 206 ALA B O 1
ATOM 5411 N N . LEU B 1 205 ? 134.480 138.730 137.299 1.00 37.22 207 LEU B N 1
ATOM 5412 C CA . LEU B 1 205 ? 134.142 137.487 137.980 1.00 34.51 207 LEU B CA 1
ATOM 5413 C C . LEU B 1 205 ? 133.149 136.639 137.192 1.00 35.71 207 LEU B C 1
ATOM 5414 O O . LEU B 1 205 ? 133.150 135.412 137.330 1.00 38.77 207 LEU B O 1
ATOM 5419 N N . VAL B 1 206 ? 132.312 137.254 136.362 1.00 32.92 208 VAL B N 1
ATOM 5420 C CA . VAL B 1 206 ? 131.182 136.558 135.759 1.00 33.64 208 VAL B CA 1
ATOM 5421 C C . VAL B 1 206 ? 131.246 136.494 134.241 1.00 34.10 208 VAL B C 1
ATOM 5422 O O . VAL B 1 206 ? 130.439 135.773 133.639 1.00 33.67 208 VAL B O 1
ATOM 5426 N N . ASN B 1 207 ? 132.169 137.203 133.596 1.00 35.16 209 ASN B N 1
ATOM 5427 C CA . ASN B 1 207 ? 132.147 137.350 132.139 1.00 34.86 209 ASN B CA 1
ATOM 5428 C C . ASN B 1 207 ? 133.068 136.319 131.487 1.00 35.54 209 ASN B C 1
ATOM 5429 O O . ASN B 1 207 ? 134.072 136.641 130.859 1.00 42.75 209 ASN B O 1
ATOM 5434 N N . GLY B 1 208 ? 132.688 135.053 131.624 1.00 33.80 210 GLY B N 1
ATOM 5435 C CA . GLY B 1 208 ? 133.501 133.994 131.067 1.00 33.48 210 GLY B CA 1
ATOM 5436 C C . GLY B 1 208 ? 132.719 132.711 130.904 1.00 28.65 210 GLY B C 1
ATOM 5437 O O . GLY B 1 208 ? 131.517 132.650 131.162 1.00 32.48 210 GLY B O 1
ATOM 5438 N N . THR B 1 209 ? 133.431 131.673 130.471 1.00 30.86 211 THR B N 1
ATOM 5439 C CA . THR B 1 209 ? 132.850 130.361 130.217 1.00 29.94 211 THR B CA 1
ATOM 5440 C C . THR B 1 209 ? 133.214 129.344 131.292 1.00 27.23 211 THR B C 1
ATOM 5441 O O . THR B 1 209 ? 133.100 128.140 131.058 1.00 28.13 211 THR B O 1
ATOM 5445 N N . SER B 1 210 ? 133.640 129.806 132.470 1.00 28.44 212 SER B N 1
ATOM 5446 C CA . SER B 1 210 ? 134.213 128.906 133.466 1.00 27.69 212 SER B CA 1
ATOM 5447 C C . SER B 1 210 ? 133.201 127.884 133.973 1.00 26.84 212 SER B C 1
ATOM 5448 O O . SER B 1 210 ? 133.556 126.730 134.220 1.00 29.17 212 SER B O 1
ATOM 5451 N N . PHE B 1 211 ? 131.943 128.286 134.160 1.00 24.37 213 PHE B N 1
ATOM 5452 C CA . PHE B 1 211 ? 130.952 127.356 134.695 1.00 24.98 213 PHE B CA 1
ATOM 5453 C C . PHE B 1 211 ? 130.559 126.307 133.656 1.00 25.10 213 PHE B C 1
ATOM 5454 O O . PHE B 1 211 ? 130.479 125.107 133.960 1.00 25.17 213 PHE B O 1
ATOM 5462 N N . SER B 1 212 ? 130.312 126.746 132.420 1.00 25.14 214 SER B N 1
ATOM 5463 C CA . SER B 1 212 ? 130.072 125.809 131.330 1.00 23.24 214 SER B CA 1
ATOM 5464 C C . SER B 1 212 ? 131.262 124.881 131.141 1.00 24.29 214 SER B C 1
ATOM 5465 O O . SER B 1 212 ? 131.093 123.671 130.959 1.00 21.99 214 SER B O 1
ATOM 5468 N N . SER B 1 213 ? 132.476 125.434 131.196 1.00 24.25 215 SER B N 1
ATOM 5469 C CA . SER B 1 213 ? 133.678 124.623 131.063 1.00 22.98 215 SER B CA 1
ATOM 5470 C C . SER B 1 213 ? 133.827 123.641 132.217 1.00 23.25 215 SER B C 1
ATOM 5471 O O . SER B 1 213 ? 134.341 122.542 132.023 1.00 26.01 215 SER B O 1
ATOM 5474 N N . ALA B 1 214 ? 133.371 124.010 133.413 1.00 23.91 216 ALA B N 1
ATOM 5475 C CA . ALA B 1 214 ? 133.465 123.116 134.562 1.00 22.29 216 ALA B CA 1
ATOM 5476 C C . ALA B 1 214 ? 132.514 121.938 134.421 1.00 23.53 216 ALA B C 1
ATOM 5477 O O . ALA B 1 214 ? 132.894 120.781 134.655 1.00 25.11 216 ALA B O 1
ATOM 5479 N N . ILE B 1 215 ? 131.268 122.219 134.039 1.00 22.83 217 ILE B N 1
ATOM 5480 C CA . ILE B 1 215 ? 130.316 121.143 133.788 1.00 21.68 217 ILE B CA 1
ATOM 5481 C C . ILE B 1 215 ? 130.825 120.244 132.668 1.00 23.44 217 ILE B C 1
ATOM 5482 O O . ILE B 1 215 ? 130.758 119.014 132.761 1.00 24.82 217 ILE B O 1
ATOM 5487 N N . ALA B 1 216 ? 131.370 120.845 131.606 1.00 24.18 218 ALA B N 1
ATOM 5488 C CA . ALA B 1 216 ? 131.897 120.069 130.489 1.00 19.77 218 ALA B CA 1
ATOM 5489 C C . ALA B 1 216 ? 133.096 119.224 130.904 1.00 22.54 218 ALA B C 1
ATOM 5490 O O . ALA B 1 216 ? 133.246 118.094 130.438 1.00 24.28 218 ALA B O 1
ATOM 5492 N N . ALA B 1 217 ? 133.973 119.760 131.758 1.00 22.06 219 ALA B N 1
ATOM 5493 C CA . ALA B 1 217 ? 135.128 118.999 132.225 1.00 22.60 219 ALA B CA 1
ATOM 5494 C C . ALA B 1 217 ? 134.701 117.802 133.062 1.00 23.29 219 ALA B C 1
ATOM 5495 O O . ALA B 1 217 ? 135.268 116.711 132.929 1.00 24.57 219 ALA B O 1
ATOM 5497 N N . ASN B 1 218 ? 133.701 117.987 133.928 1.00 23.43 220 ASN B N 1
ATOM 5498 C CA . ASN B 1 218 ? 133.158 116.850 134.667 1.00 23.09 220 ASN B CA 1
ATOM 5499 C C . ASN B 1 218 ? 132.548 115.822 133.720 1.00 24.64 220 ASN B C 1
ATOM 5500 O O . ASN B 1 218 ? 132.757 114.612 133.885 1.00 24.20 220 ASN B O 1
ATOM 5505 N N . CYS B 1 219 ? 131.813 116.290 132.706 1.00 24.07 221 CYS B N 1
ATOM 5506 C CA . CYS B 1 219 ? 131.232 115.383 131.720 1.00 23.41 221 CYS B CA 1
ATOM 5507 C C . CYS B 1 219 ? 132.309 114.606 130.976 1.00 25.45 221 CYS B C 1
ATOM 5508 O O . CYS B 1 219 ? 132.154 113.411 130.727 1.00 26.80 221 CYS B O 1
ATOM 5511 N N . VAL B 1 220 ? 133.411 115.268 130.622 1.00 25.36 222 VAL B N 1
ATOM 5512 C CA . VAL B 1 220 ? 134.487 114.622 129.875 1.00 23.27 222 VAL B CA 1
ATOM 5513 C C . VAL B 1 220 ? 135.205 113.586 130.734 1.00 23.63 222 VAL B C 1
ATOM 5514 O O . VAL B 1 220 ? 135.513 112.484 130.268 1.00 26.91 222 VAL B O 1
ATOM 5518 N N . PHE B 1 221 ? 135.512 113.932 131.986 1.00 22.58 223 PHE B N 1
ATOM 5519 C CA . PHE B 1 221 ? 136.120 112.975 132.909 1.00 22.29 223 PHE B CA 1
ATOM 5520 C C . PHE B 1 221 ? 135.249 111.732 133.056 1.00 24.18 223 PHE B C 1
ATOM 5521 O O . PHE B 1 221 ? 135.715 110.588 132.884 1.00 24.20 223 PHE B O 1
ATOM 5529 N N . GLU B 1 222 ? 133.958 111.944 133.322 1.00 23.69 224 GLU B N 1
ATOM 5530 C CA . GLU B 1 222 ? 133.051 110.818 133.462 1.00 25.13 224 GLU B CA 1
ATOM 5531 C C . GLU B 1 222 ? 132.958 110.027 132.168 1.00 25.63 224 GLU B C 1
ATOM 5532 O O . GLU B 1 222 ? 132.922 108.800 132.197 1.00 28.45 224 GLU B O 1
ATOM 5538 N N . SER B 1 223 ? 132.939 110.711 131.023 1.00 26.76 225 SER B N 1
ATOM 5539 C CA . SER B 1 223 ? 132.770 110.035 129.744 1.00 24.29 225 SER B CA 1
ATOM 5540 C C . SER B 1 223 ? 133.990 109.204 129.379 1.00 25.69 225 SER B C 1
ATOM 5541 O O . SER B 1 223 ? 133.853 108.135 128.783 1.00 29.23 225 SER B O 1
ATOM 5544 N N . GLN B 1 224 ? 135.191 109.673 129.717 1.00 25.77 226 GLN B N 1
ATOM 5545 C CA . GLN B 1 224 ? 136.378 108.844 129.528 1.00 24.23 226 GLN B CA 1
ATOM 5546 C C . GLN B 1 224 ? 136.280 107.570 130.359 1.00 25.73 226 GLN B C 1
ATOM 5547 O O . GLN B 1 224 ? 136.508 106.458 129.855 1.00 26.69 226 GLN B O 1
ATOM 5553 N N . ARG B 1 225 ? 135.903 107.713 131.634 1.00 26.11 227 ARG B N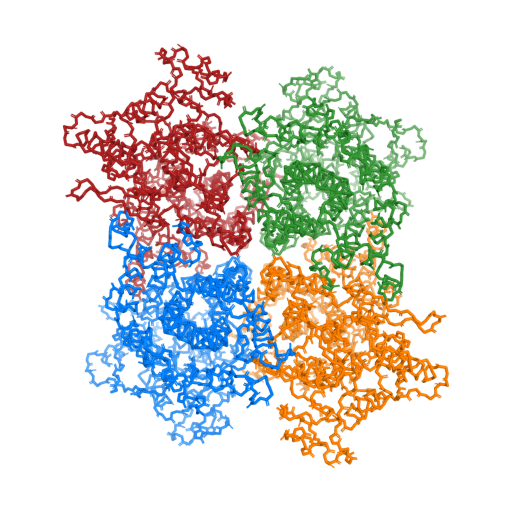 1
ATOM 5554 C CA . ARG B 1 225 ? 135.772 106.526 132.478 1.00 24.41 227 ARG B CA 1
ATOM 5555 C C . ARG B 1 225 ? 134.676 105.592 131.967 1.00 25.94 227 ARG B C 1
ATOM 5556 O O . ARG B 1 225 ? 134.832 104.365 131.982 1.00 28.40 227 ARG B O 1
ATOM 5564 N N . LEU B 1 226 ? 133.564 106.159 131.503 1.00 24.74 228 LEU B N 1
ATOM 5565 C CA . LEU B 1 226 ? 132.446 105.360 131.024 1.00 24.68 228 LEU B CA 1
ATOM 5566 C C . LEU B 1 226 ? 132.770 104.682 129.704 1.00 26.01 228 LEU B C 1
ATOM 5567 O O . LEU B 1 226 ? 132.296 103.576 129.453 1.00 26.97 228 LEU B O 1
ATOM 5572 N N . LEU B 1 227 ? 133.572 105.323 128.855 1.00 25.12 229 LEU B N 1
ATOM 5573 C CA . LEU B 1 227 ? 134.044 104.672 127.642 1.00 25.87 229 LEU B CA 1
ATOM 5574 C C . LEU B 1 227 ? 134.915 103.469 127.973 1.00 25.26 229 LEU B C 1
ATOM 5575 O O . LEU B 1 227 ? 134.759 102.398 127.375 1.00 27.95 229 LEU B O 1
ATOM 5580 N N . SER B 1 228 ? 135.834 103.625 128.931 1.00 26.36 230 SER B N 1
ATOM 5581 C CA . SER B 1 228 ? 136.661 102.487 129.330 1.00 26.95 230 SER B CA 1
ATOM 5582 C C . SER B 1 228 ? 135.810 101.353 129.894 1.00 23.89 230 SER B C 1
ATOM 5583 O O . SER B 1 228 ? 136.014 100.175 129.558 1.00 26.69 230 SER B O 1
ATOM 5586 N N . LEU B 1 229 ? 134.846 101.693 130.753 1.00 25.97 231 LEU B N 1
ATOM 5587 C CA . LEU B 1 229 ? 133.979 100.676 131.335 1.00 27.16 231 LEU B CA 1
ATOM 5588 C C . LEU B 1 229 ? 133.122 100.003 130.270 1.00 24.23 231 LEU B C 1
ATOM 5589 O O . LEU B 1 229 ? 132.915 98.786 130.311 1.00 27.65 231 LEU B O 1
ATOM 5594 N N . SER B 1 230 ? 132.622 100.781 129.308 1.00 24.71 232 SER B N 1
ATOM 5595 C CA . SER B 1 230 ? 131.855 100.222 128.204 1.00 23.74 232 SER B CA 1
ATOM 5596 C C . SER B 1 230 ? 132.688 99.237 127.407 1.00 25.79 232 SER B C 1
ATOM 5597 O O . SER B 1 230 ? 132.201 98.169 127.032 1.00 26.65 232 SER B O 1
ATOM 5600 N N . LEU B 1 231 ? 133.946 99.580 127.134 1.00 25.42 233 LEU B N 1
ATOM 5601 C CA . LEU B 1 231 ? 134.799 98.681 126.368 1.00 23.45 233 LEU B CA 1
ATOM 5602 C C . LEU B 1 231 ? 135.054 97.378 127.121 1.00 25.89 233 LEU B C 1
ATOM 5603 O O . LEU B 1 231 ? 135.024 96.292 126.529 1.00 29.47 233 LEU B O 1
ATOM 5608 N N . VAL B 1 232 ? 135.293 97.461 128.431 1.00 26.42 234 VAL B N 1
ATOM 5609 C CA . VAL B 1 232 ? 135.526 96.235 129.193 1.00 26.40 234 VAL B CA 1
ATOM 5610 C C . VAL B 1 232 ? 134.257 95.383 129.256 1.00 23.25 234 VAL B C 1
ATOM 5611 O O . VAL B 1 232 ? 134.310 94.153 129.120 1.00 25.69 234 VAL B O 1
ATOM 5615 N N . LEU B 1 233 ? 133.097 96.017 129.455 1.00 26.65 235 LEU B N 1
ATOM 5616 C CA . LEU B 1 233 ? 131.841 95.270 129.464 1.00 26.42 235 LEU B CA 1
ATOM 5617 C C . LEU B 1 233 ? 131.565 94.640 128.107 1.00 27.31 235 LEU B C 1
ATOM 5618 O O . LEU B 1 233 ? 131.033 93.528 128.029 1.00 30.01 235 LEU B O 1
ATOM 5623 N N . GLN B 1 234 ? 131.920 95.338 127.027 1.00 26.58 236 GLN B N 1
ATOM 5624 C CA . GLN B 1 234 ? 131.797 94.768 125.692 1.00 25.83 236 GLN B CA 1
ATOM 5625 C C . GLN B 1 234 ? 132.689 93.546 125.531 1.00 27.89 236 GLN B C 1
ATOM 5626 O O . GLN B 1 234 ? 132.277 92.552 124.931 1.00 29.51 236 GLN B O 1
ATOM 5632 N N . SER B 1 235 ? 133.922 93.607 126.037 1.00 27.18 237 SER B N 1
ATOM 5633 C CA . SER B 1 235 ? 134.792 92.436 125.956 1.00 25.86 237 SER B CA 1
ATOM 5634 C C . SER B 1 235 ? 134.193 91.263 126.723 1.00 26.41 237 SER B C 1
ATOM 5635 O O . SER B 1 235 ? 134.229 90.119 126.254 1.00 27.69 237 SER B O 1
ATOM 5638 N N . ILE B 1 236 ? 133.618 91.534 127.896 1.00 28.75 238 ILE B N 1
ATOM 5639 C CA . ILE B 1 236 ? 132.976 90.474 128.672 1.00 28.70 238 ILE B CA 1
ATOM 5640 C C . ILE B 1 236 ? 131.794 89.881 127.909 1.00 28.29 238 ILE B C 1
ATOM 5641 O O . ILE B 1 236 ? 131.617 88.659 127.867 1.00 30.26 238 ILE B O 1
ATOM 5646 N N . MET B 1 237 ? 130.962 90.732 127.304 1.00 28.23 239 MET B N 1
ATOM 5647 C CA . MET B 1 237 ? 129.811 90.239 126.550 1.00 26.29 239 MET B CA 1
ATOM 5648 C C . MET B 1 237 ? 130.242 89.448 125.320 1.00 29.06 239 MET B C 1
ATOM 5649 O O . MET B 1 237 ? 129.630 88.427 124.988 1.00 31.00 239 MET B O 1
ATOM 5654 N N . VAL B 1 238 ? 131.289 89.905 124.634 1.00 28.52 240 VAL B N 1
ATOM 5655 C CA . VAL B 1 238 ? 131.817 89.191 123.476 1.00 28.30 240 VAL B CA 1
ATOM 5656 C C . VAL B 1 238 ? 132.331 87.821 123.887 1.00 29.74 240 VAL B C 1
ATOM 5657 O O . VAL B 1 238 ? 132.132 86.829 123.179 1.00 34.88 240 VAL B O 1
ATOM 5661 N N . ARG B 1 239 ? 133.010 87.743 125.033 1.00 29.95 241 ARG B N 1
ATOM 5662 C CA . ARG B 1 239 ? 133.444 86.446 125.537 1.00 30.92 241 ARG B CA 1
ATOM 5663 C C . ARG B 1 239 ? 132.252 85.570 125.915 1.00 31.91 241 ARG B C 1
ATOM 5664 O O . ARG B 1 239 ? 132.286 84.350 125.720 1.00 29.63 241 ARG B O 1
ATOM 5672 N N . ALA B 1 240 ? 131.196 86.174 126.465 1.00 30.66 242 ALA B N 1
ATOM 5673 C CA . ALA B 1 240 ? 130.013 85.412 126.857 1.00 30.52 242 ALA B CA 1
ATOM 5674 C C . ALA B 1 240 ? 129.271 84.870 125.642 1.00 33.42 242 ALA B C 1
ATOM 5675 O O . ALA B 1 240 ? 128.717 83.768 125.689 1.00 34.28 242 ALA B O 1
ATOM 5677 N N . LEU B 1 241 ? 129.242 85.633 124.550 1.00 33.69 243 LEU B N 1
ATOM 5678 C CA . LEU B 1 241 ? 128.648 85.154 123.310 1.00 32.79 243 LEU B CA 1
ATOM 5679 C C . LEU B 1 241 ? 129.520 84.133 122.600 1.00 35.36 243 LEU B C 1
ATOM 5680 O O . LEU B 1 241 ? 129.072 83.546 121.611 1.00 37.68 243 LEU B O 1
ATOM 5685 N N . GLY B 1 242 ? 130.738 83.905 123.076 1.00 36.58 244 GLY B N 1
ATOM 5686 C CA . GLY B 1 242 ? 131.682 83.085 122.344 1.00 37.65 244 GLY B CA 1
ATOM 5687 C C . GLY B 1 242 ? 132.117 83.730 121.047 1.00 46.85 244 GLY B C 1
ATOM 5688 O O . GLY B 1 242 ? 132.298 83.032 120.042 1.00 55.72 244 GLY B O 1
ATOM 5689 N N . GLY B 1 243 ? 132.279 85.051 121.044 1.00 43.47 245 GLY B N 1
ATOM 5690 C CA . GLY B 1 243 ? 132.689 85.737 119.838 1.00 45.91 245 GLY B CA 1
ATOM 5691 C C . GLY B 1 243 ? 134.111 85.389 119.442 1.00 55.99 245 GLY B C 1
ATOM 5692 O O . GLY B 1 243 ? 134.948 85.031 120.270 1.00 54.84 245 GLY B O 1
ATOM 5693 N N . HIS B 1 244 ? 134.379 85.494 118.148 1.00 60.22 246 HIS B N 1
ATOM 5694 C CA . HIS B 1 244 ? 135.685 85.131 117.616 1.00 57.55 246 HIS B CA 1
ATOM 5695 C C . HIS B 1 244 ? 136.650 86.302 117.744 1.00 53.40 246 HIS B C 1
ATOM 5696 O O . HIS B 1 244 ? 136.369 87.384 117.217 1.00 50.02 246 HIS B O 1
ATOM 5703 N N . PRO B 1 245 ? 137.791 86.131 118.418 1.00 54.10 247 PRO B N 1
ATOM 5704 C CA . PRO B 1 245 ? 138.786 87.215 118.490 1.00 51.65 247 PRO B CA 1
ATOM 5705 C C . PRO B 1 245 ? 139.376 87.614 117.142 1.00 47.72 247 PRO B C 1
ATOM 5706 O O . PRO B 1 245 ? 140.131 88.595 117.088 1.00 44.61 247 PRO B O 1
ATOM 5710 N N . GLU B 1 246 ? 139.055 86.890 116.063 1.00 48.05 248 GLU B N 1
ATOM 5711 C CA . GLU B 1 246 ? 139.587 87.216 114.744 1.00 43.90 248 GLU B CA 1
ATOM 5712 C C . GLU B 1 246 ? 139.239 88.637 114.324 1.00 41.24 248 GLU B C 1
ATOM 5713 O O . GLU B 1 246 ? 139.966 89.243 113.529 1.00 41.60 248 GLU B O 1
ATOM 5719 N N . ALA B 1 247 ? 138.135 89.180 114.839 1.00 38.40 249 ALA B N 1
ATOM 5720 C CA . ALA B 1 247 ? 137.739 90.541 114.506 1.00 37.63 249 ALA B CA 1
ATOM 5721 C C . ALA B 1 247 ? 138.764 91.572 114.953 1.00 36.79 249 ALA B C 1
ATOM 5722 O O . ALA B 1 247 ? 138.769 92.691 114.429 1.00 37.84 249 ALA B O 1
ATOM 5724 N N . PHE B 1 248 ? 139.631 91.228 115.904 1.00 35.53 250 PHE B N 1
ATOM 5725 C CA . PHE B 1 248 ? 140.563 92.187 116.478 1.00 31.64 250 PHE B CA 1
ATOM 5726 C C . PHE B 1 248 ? 142.012 91.862 116.148 1.00 34.35 250 PHE B C 1
ATOM 5727 O O . PHE B 1 248 ? 142.920 92.323 116.843 1.00 34.78 250 PHE B O 1
ATOM 5735 N N . HIS B 1 249 ? 142.246 91.092 115.095 1.00 35.58 251 HIS B N 1
ATOM 5736 C CA . HIS B 1 249 ? 143.610 90.821 114.670 1.00 35.07 251 HIS B CA 1
ATOM 5737 C C . HIS B 1 249 ? 144.293 92.120 114.250 1.00 35.33 251 HIS B C 1
ATOM 5738 O O . HIS B 1 249 ? 143.642 93.015 113.701 1.00 34.07 251 HIS B O 1
ATOM 5745 N N . PRO B 1 250 ? 145.595 92.258 114.502 1.00 36.69 252 PRO B N 1
ATOM 5746 C CA . PRO B 1 250 ? 146.289 93.501 114.134 1.00 36.97 252 PRO B CA 1
ATOM 5747 C C . PRO B 1 250 ? 146.208 93.833 112.655 1.00 37.51 252 PRO B C 1
ATOM 5748 O O . PRO B 1 250 ? 146.233 95.018 112.300 1.00 38.73 252 PRO B O 1
ATOM 5752 N N . PHE B 1 251 ? 146.106 92.824 111.784 1.00 35.61 253 PHE B N 1
ATOM 5753 C CA . PHE B 1 251 ? 146.047 93.075 110.348 1.00 34.67 253 PHE B CA 1
ATOM 5754 C C . PHE B 1 251 ? 144.813 93.883 109.963 1.00 36.30 253 PHE B C 1
ATOM 5755 O O . PHE B 1 251 ? 144.862 94.673 109.015 1.00 34.95 253 PHE B O 1
ATOM 5763 N N . VAL B 1 252 ? 143.703 93.700 110.682 1.00 35.91 254 VAL B N 1
ATOM 5764 C CA . VAL B 1 252 ? 142.458 94.373 110.323 1.00 34.07 254 VAL B CA 1
ATOM 5765 C C . VAL B 1 252 ? 142.566 95.876 110.561 1.00 34.43 254 VAL B C 1
ATOM 5766 O O . VAL B 1 252 ? 142.234 96.682 109.685 1.00 35.94 254 VAL B O 1
ATOM 5770 N N . ASP B 1 253 ? 143.029 96.279 111.748 1.00 37.65 255 ASP B N 1
ATOM 5771 C CA . ASP B 1 253 ? 143.193 97.703 112.023 1.00 35.26 255 ASP B CA 1
ATOM 5772 C C . ASP B 1 253 ? 144.407 98.287 111.320 1.00 35.86 255 ASP B C 1
ATOM 5773 O O . ASP B 1 253 ? 144.450 99.499 111.085 1.00 37.37 255 ASP B O 1
ATOM 5778 N N . GLU B 1 254 ? 145.391 97.454 110.981 1.00 36.51 256 GLU B N 1
ATOM 5779 C CA . GLU B 1 254 ? 146.529 97.918 110.198 1.00 36.54 256 GLU B CA 1
ATOM 5780 C C . GLU B 1 254 ? 146.094 98.426 108.830 1.00 34.14 256 GLU B C 1
ATOM 5781 O O . GLU B 1 254 ? 146.688 99.369 108.297 1.00 37.21 256 GLU B O 1
ATOM 5787 N N . ASN B 1 255 ? 145.057 97.829 108.256 1.00 33.47 257 ASN B N 1
ATOM 5788 C CA . ASN B 1 255 ? 144.562 98.214 106.945 1.00 32.46 257 ASN B CA 1
ATOM 5789 C C . ASN B 1 255 ? 143.454 99.259 107.003 1.00 32.99 257 ASN B C 1
ATOM 5790 O O . ASN B 1 255 ? 142.987 99.699 105.949 1.00 36.08 257 ASN B O 1
ATOM 5795 N N . LYS B 1 256 ? 143.015 99.657 108.197 1.00 32.84 258 LYS B N 1
ATOM 5796 C CA . LYS B 1 256 ? 142.067 100.760 108.372 1.00 29.10 258 LYS B CA 1
ATOM 5797 C C . LYS B 1 256 ? 142.552 101.639 109.518 1.00 32.22 258 LYS B C 1
ATOM 5798 O O . LYS B 1 256 ? 141.977 101.644 110.612 1.00 32.78 258 LYS B O 1
ATOM 5804 N N . PRO B 1 257 ? 143.611 102.421 109.288 1.00 31.56 259 PRO B N 1
ATOM 5805 C CA . PRO B 1 257 ? 144.379 103.030 110.383 1.00 30.64 259 PRO B CA 1
ATOM 5806 C C . PRO B 1 257 ? 143.734 104.246 111.048 1.00 27.76 259 PRO B C 1
ATOM 5807 O O . PRO B 1 257 ? 144.374 105.274 111.260 1.00 31.32 259 PRO B O 1
ATOM 5811 N N . HIS B 1 258 ? 142.462 104.123 111.393 1.00 29.32 260 HIS B N 1
ATOM 5812 C CA . HIS B 1 258 ? 141.869 105.064 112.333 1.00 27.36 260 HIS B CA 1
ATOM 5813 C C . HIS B 1 258 ? 142.523 104.862 113.695 1.00 29.63 260 HIS B C 1
ATOM 5814 O O . HIS B 1 258 ? 142.604 103.724 114.170 1.00 33.11 260 HIS B O 1
ATOM 5821 N N . PRO B 1 259 ? 143.031 105.919 114.336 1.00 30.41 261 PRO B N 1
ATOM 5822 C CA . PRO B 1 259 ? 143.645 105.732 115.663 1.00 29.22 261 PRO B CA 1
ATOM 5823 C C . PRO B 1 259 ? 142.701 105.112 116.677 1.00 28.13 261 PRO B C 1
ATOM 5824 O O . PRO B 1 259 ? 143.116 104.257 117.472 1.00 27.79 261 PRO B O 1
ATOM 5828 N N . GLY B 1 260 ? 141.430 105.512 116.655 1.00 26.07 262 GLY B N 1
ATOM 5829 C CA . GLY B 1 260 ? 140.463 104.919 117.558 1.00 25.96 262 GLY B CA 1
ATOM 5830 C C . GLY B 1 260 ? 140.299 103.432 117.327 1.00 26.32 262 GLY B C 1
ATOM 5831 O O . GLY B 1 260 ? 140.211 102.656 118.278 1.00 28.66 262 GLY B O 1
ATOM 5832 N N . GLN B 1 261 ? 140.268 103.015 116.060 1.00 26.44 263 GLN B N 1
ATOM 5833 C CA . GLN B 1 261 ? 140.127 101.597 115.753 1.00 26.43 263 GLN B CA 1
ATOM 5834 C C . GLN B 1 261 ? 141.339 100.810 116.224 1.00 25.99 263 GLN B C 1
ATOM 5835 O O . GLN B 1 261 ? 141.192 99.726 116.795 1.00 27.32 263 GLN B O 1
ATOM 5841 N N . GLY B 1 262 ? 142.540 101.342 116.004 1.00 25.88 264 GLY B N 1
ATOM 5842 C CA . GLY B 1 262 ? 143.735 100.655 116.458 1.00 25.45 264 GLY B CA 1
ATOM 5843 C C . GLY B 1 262 ? 143.783 100.512 117.966 1.00 27.96 264 GLY B C 1
ATOM 5844 O O . GLY B 1 262 ? 144.069 99.433 118.491 1.00 32.73 264 GLY B O 1
ATOM 5845 N N . TRP B 1 263 ? 143.490 101.600 118.686 1.00 27.34 265 TRP B N 1
ATOM 5846 C CA . TRP B 1 263 ? 143.498 101.526 120.143 1.00 26.26 265 TRP B CA 1
ATOM 5847 C C . TRP B 1 263 ? 142.413 100.590 120.660 1.00 27.87 265 TRP B C 1
ATOM 5848 O O . TRP B 1 263 ? 142.648 99.815 121.593 1.00 29.35 265 TRP B O 1
ATOM 5859 N N . SER B 1 264 ? 141.217 100.645 120.067 1.00 26.92 266 SER B N 1
ATOM 5860 C CA . SER B 1 264 ? 140.125 99.780 120.498 1.00 27.21 266 SER B CA 1
ATOM 5861 C C . SER B 1 264 ? 140.441 98.311 120.237 1.00 29.82 266 SER B C 1
ATOM 5862 O O . SER B 1 264 ? 140.153 97.449 121.074 1.00 30.52 266 SER B O 1
ATOM 5865 N N . ALA B 1 265 ? 141.037 98.005 119.083 1.00 28.53 267 ALA B N 1
ATOM 5866 C CA . ALA B 1 265 ? 141.409 96.628 118.782 1.00 27.94 267 ALA B CA 1
ATOM 5867 C C . ALA B 1 265 ? 142.515 96.140 119.707 1.00 29.04 267 ALA B C 1
ATOM 5868 O O . ALA B 1 265 ? 142.495 94.986 120.144 1.00 31.36 267 ALA B O 1
ATOM 5870 N N . GLN B 1 266 ? 143.488 97.001 120.018 1.00 29.03 268 GLN B N 1
ATOM 5871 C CA . GLN B 1 266 ? 144.525 96.620 120.970 1.00 30.84 268 GLN B CA 1
ATOM 5872 C C . GLN B 1 266 ? 143.930 96.349 122.346 1.00 31.71 268 GLN B C 1
ATOM 5873 O O . GLN B 1 266 ? 144.314 95.386 123.020 1.00 33.60 268 GLN B O 1
ATOM 5879 N N . MET B 1 267 ? 142.980 97.183 122.774 1.00 27.47 269 MET B N 1
ATOM 5880 C CA . MET B 1 267 ? 142.311 96.950 124.048 1.00 30.76 269 MET B CA 1
ATOM 5881 C C . MET B 1 267 ? 141.551 95.633 124.040 1.00 32.83 269 MET B C 1
ATOM 5882 O O . MET B 1 267 ? 141.612 94.875 125.009 1.00 35.57 269 MET B O 1
ATOM 5887 N N . MET B 1 268 ? 140.831 95.345 122.956 1.00 31.73 270 MET B N 1
ATOM 5888 C CA . MET B 1 268 ? 140.084 94.093 122.878 1.00 30.66 270 MET B CA 1
ATOM 5889 C C . MET B 1 268 ? 141.016 92.890 122.884 1.00 30.99 270 MET B C 1
ATOM 5890 O O . MET B 1 268 ? 140.706 91.862 123.492 1.00 34.37 270 MET B O 1
ATOM 5895 N N . ARG B 1 269 ? 142.163 92.998 122.210 1.00 32.77 271 ARG B N 1
ATOM 5896 C CA . ARG B 1 269 ? 143.150 91.925 122.256 1.00 33.42 271 ARG B CA 1
ATOM 5897 C C . ARG B 1 269 ? 143.676 91.718 123.669 1.00 35.17 271 ARG B C 1
ATOM 5898 O O . ARG B 1 269 ? 143.849 90.578 124.113 1.00 38.05 271 ARG B O 1
ATOM 5906 N N . ASP B 1 270 ? 143.949 92.810 124.387 1.00 36.22 272 ASP B N 1
ATOM 5907 C CA . ASP B 1 270 ? 144.394 92.689 125.772 1.00 35.32 272 ASP B CA 1
ATOM 5908 C C . ASP B 1 270 ? 143.321 92.055 126.652 1.00 37.29 272 ASP B C 1
ATOM 5909 O O . ASP B 1 270 ? 143.620 91.197 127.488 1.00 39.40 272 ASP B O 1
ATOM 5914 N N . LEU B 1 271 ? 142.065 92.464 126.474 1.00 36.45 273 LEU B N 1
ATOM 5915 C CA . LEU B 1 271 ? 140.991 92.052 127.368 1.00 32.76 273 LEU B CA 1
ATOM 5916 C C . LEU B 1 271 ? 140.544 90.619 127.123 1.00 35.97 273 LEU B C 1
ATOM 5917 O O . LEU B 1 271 ? 140.167 89.925 128.072 1.00 40.57 273 LEU B O 1
ATOM 5922 N N . LEU B 1 272 ? 140.576 90.161 125.877 1.00 34.67 274 LEU B N 1
ATOM 5923 C CA . LEU B 1 272 ? 140.126 88.815 125.549 1.00 35.75 274 LEU B CA 1
ATOM 5924 C C . LEU B 1 272 ? 141.214 87.777 125.787 1.00 36.25 274 LEU B C 1
ATOM 5925 O O . LEU B 1 272 ? 142.396 88.102 125.841 1.00 40.84 274 LEU B O 1
ATOM 5930 N N . ALA B 1 286 ? 129.461 81.178 110.178 1.00 62.36 288 ALA B N 1
ATOM 5931 C CA . ALA B 1 286 ? 130.766 81.397 109.563 1.00 65.04 288 ALA B CA 1
ATOM 5932 C C . ALA B 1 286 ? 131.431 82.652 110.118 1.00 64.16 288 ALA B C 1
ATOM 5933 O O . ALA B 1 286 ? 132.652 82.704 110.267 1.00 61.98 288 ALA B O 1
ATOM 5935 N N . GLN B 1 287 ? 130.619 83.664 110.419 1.00 61.58 289 GLN B N 1
ATOM 5936 C CA . GLN B 1 287 ? 131.114 84.923 110.956 1.00 52.84 289 GLN B CA 1
ATOM 5937 C C . GLN B 1 287 ? 130.165 85.426 112.032 1.00 53.34 289 GLN B C 1
ATOM 5938 O O . GLN B 1 287 ? 128.967 85.137 112.012 1.00 53.82 289 GLN B O 1
ATOM 5944 N N . ASP B 1 288 ? 130.716 86.186 112.973 1.00 50.73 290 ASP B N 1
ATOM 5945 C CA . ASP B 1 288 ? 129.894 86.805 113.997 1.00 44.11 290 ASP B CA 1
ATOM 5946 C C . ASP B 1 288 ? 129.058 87.931 113.400 1.00 43.47 290 ASP B C 1
ATOM 5947 O O . ASP B 1 288 ? 129.353 88.464 112.326 1.00 42.18 290 ASP B O 1
ATOM 5952 N N . ARG B 1 289 ? 127.996 88.290 114.113 1.00 40.51 291 ARG B N 1
ATOM 5953 C CA . ARG B 1 289 ? 127.205 89.442 113.726 1.00 34.90 291 ARG B CA 1
ATOM 5954 C C . ARG B 1 289 ? 127.999 90.725 113.963 1.00 30.23 291 ARG B C 1
ATOM 5955 O O . ARG B 1 289 ? 129.030 90.734 114.639 1.00 32.56 291 ARG B O 1
ATOM 5963 N N . TYR B 1 290 ? 127.506 91.820 113.384 1.00 28.98 292 TYR B N 1
ATOM 5964 C CA . TYR B 1 290 ? 128.324 93.024 113.252 1.00 25.78 292 TYR B CA 1
ATOM 5965 C C . TYR B 1 290 ? 128.671 93.647 114.594 1.00 27.36 292 TYR B C 1
ATOM 5966 O O . TYR B 1 290 ? 129.760 94.212 114.742 1.00 28.54 292 TYR B O 1
ATOM 5975 N N . SER B 1 291 ? 127.767 93.573 115.572 1.00 28.65 293 SER B N 1
ATOM 5976 C CA . SER B 1 291 ? 128.032 94.166 116.878 1.00 26.68 293 SER B CA 1
ATOM 5977 C C . SER B 1 291 ? 129.270 93.573 117.537 1.00 28.45 293 SER B C 1
ATOM 5978 O O . SER B 1 291 ? 129.873 94.222 118.396 1.00 31.17 293 SER B O 1
ATOM 5981 N N . LEU B 1 292 ? 129.666 92.363 117.148 1.00 29.86 294 LEU B N 1
ATOM 5982 C CA . LEU B 1 292 ? 130.904 91.749 117.606 1.00 29.95 294 LEU B CA 1
ATOM 5983 C C . LEU B 1 292 ? 132.036 91.911 116.599 1.00 31.69 294 LEU B C 1
ATOM 5984 O O . LEU B 1 292 ? 133.145 92.299 116.967 1.00 35.04 294 LEU B O 1
ATOM 5989 N N . ARG B 1 293 ? 131.770 91.621 115.326 1.00 31.64 295 ARG B N 1
ATOM 5990 C CA . ARG B 1 293 ? 132.824 91.591 114.319 1.00 31.67 295 ARG B CA 1
ATOM 5991 C C . ARG B 1 293 ? 133.286 92.987 113.915 1.00 30.92 295 ARG B C 1
ATOM 5992 O O . ARG B 1 293 ? 134.445 93.160 113.526 1.00 32.34 295 ARG B O 1
ATOM 6000 N N . CYS B 1 294 ? 132.417 93.990 114.015 1.00 27.85 296 CYS B N 1
ATOM 6001 C CA . CYS B 1 294 ? 132.759 95.364 113.669 1.00 26.42 296 CYS B CA 1
ATOM 6002 C C . CYS B 1 294 ? 132.886 96.251 114.904 1.00 26.36 296 CYS B C 1
ATOM 6003 O O . CYS B 1 294 ? 132.636 97.455 114.834 1.00 28.93 296 CYS B O 1
ATOM 6006 N N . LEU B 1 295 ? 133.273 95.668 116.040 1.00 28.02 297 LEU B N 1
ATOM 6007 C CA . LEU B 1 295 ? 133.274 96.403 117.302 1.00 24.65 297 LEU B CA 1
ATOM 6008 C C . LEU B 1 295 ? 134.310 97.522 117.305 1.00 23.68 297 LEU B C 1
ATOM 6009 O O . LEU B 1 295 ? 134.014 98.650 117.713 1.00 23.34 297 LEU B O 1
ATOM 6014 N N . ALA B 1 296 ? 135.539 97.222 116.879 1.00 25.02 298 ALA B N 1
ATOM 6015 C CA . ALA B 1 296 ? 136.584 98.240 116.856 1.00 24.99 298 ALA B CA 1
ATOM 6016 C C . ALA B 1 296 ? 136.249 99.358 115.877 1.00 23.45 298 ALA B C 1
ATOM 6017 O O . ALA B 1 296 ? 136.490 100.537 116.162 1.00 24.47 298 ALA B O 1
ATOM 6019 N N . GLN B 1 297 ? 135.698 99.006 114.714 1.00 21.86 299 GLN B N 1
ATOM 6020 C CA . GLN B 1 297 ? 135.301 100.017 113.741 1.00 22.58 299 GLN B CA 1
ATOM 6021 C C . GLN B 1 297 ? 134.188 100.899 114.289 1.00 23.26 299 GLN B C 1
ATOM 6022 O O . GLN B 1 297 ? 134.166 102.109 114.042 1.00 26.02 299 GLN B O 1
ATOM 6028 N N . TYR B 1 298 ? 133.248 100.306 115.026 1.00 21.77 300 TYR B N 1
ATOM 6029 C CA . TYR B 1 298 ? 132.195 101.086 115.667 1.00 20.87 300 TYR B CA 1
ATOM 6030 C C . TYR B 1 298 ? 132.766 102.008 116.740 1.00 21.75 300 TYR B C 1
ATOM 6031 O O . TYR B 1 298 ? 132.320 103.152 116.885 1.00 24.57 300 TYR B O 1
ATOM 6040 N N . PHE B 1 299 ? 133.748 101.524 117.504 1.00 20.62 301 PHE B N 1
ATOM 6041 C CA . PHE B 1 299 ? 134.306 102.306 118.602 1.00 22.03 301 PHE B CA 1
ATOM 6042 C C . PHE B 1 299 ? 135.157 103.467 118.104 1.00 23.57 301 PHE B C 1
ATOM 6043 O O . PHE B 1 299 ? 135.146 104.543 118.709 1.00 26.39 301 PHE B O 1
ATOM 6051 N N . ALA B 1 300 ? 135.904 103.267 117.012 1.00 23.57 302 ALA B N 1
ATOM 6052 C CA . ALA B 1 300 ? 136.904 104.215 116.520 1.00 22.67 302 ALA B CA 1
ATOM 6053 C C . ALA B 1 300 ? 136.444 105.673 116.544 1.00 25.07 302 ALA B C 1
ATOM 6054 O O . ALA B 1 300 ? 137.110 106.507 117.178 1.00 27.25 302 ALA B O 1
ATOM 6056 N N . PRO B 1 301 ? 135.339 106.037 115.877 1.00 25.36 303 PRO B N 1
ATOM 6057 C CA . PRO B 1 301 ? 134.919 107.445 115.919 1.00 21.70 303 PRO B CA 1
ATOM 6058 C C . PRO B 1 301 ? 134.543 107.918 117.309 1.00 22.57 303 PRO B C 1
ATOM 6059 O O . PRO B 1 301 ? 134.792 109.079 117.635 1.00 26.67 303 PRO B O 1
ATOM 6063 N N . ILE B 1 302 ? 133.964 107.054 118.144 1.00 23.57 304 ILE B N 1
ATOM 6064 C CA . ILE B 1 302 ? 133.626 107.448 119.508 1.00 23.90 304 ILE B CA 1
ATOM 6065 C C . ILE B 1 302 ? 134.890 107.750 120.303 1.00 26.03 304 ILE B C 1
ATOM 6066 O O . ILE B 1 302 ? 134.976 108.767 121.000 1.00 27.65 304 ILE B O 1
ATOM 6071 N N . VAL B 1 303 ? 135.892 106.875 120.199 1.00 24.54 305 VAL B N 1
ATOM 6072 C CA . VAL B 1 303 ? 137.146 107.073 120.922 1.00 25.47 305 VAL B CA 1
ATOM 6073 C C . VAL B 1 303 ? 137.813 108.372 120.483 1.00 24.93 305 VAL B C 1
ATOM 6074 O O . VAL B 1 303 ? 138.191 109.213 121.312 1.00 27.81 305 VAL B O 1
ATOM 6078 N N . GLU B 1 304 ? 137.940 108.567 119.169 1.00 25.46 306 GLU B N 1
ATOM 6079 C CA . GLU B 1 304 ? 138.621 109.756 118.670 1.00 25.36 306 GLU B CA 1
ATOM 6080 C C . GLU B 1 304 ? 137.833 111.027 118.975 1.00 23.75 306 GLU B C 1
ATOM 6081 O O . GLU B 1 304 ? 138.424 112.062 119.302 1.00 22.97 306 GLU B O 1
ATOM 6087 N N . GLY B 1 305 ? 136.503 110.969 118.885 1.00 23.78 307 GLY B N 1
ATOM 6088 C CA . GLY B 1 305 ? 135.696 112.127 119.219 1.00 24.66 307 GLY B CA 1
ATOM 6089 C C . GLY B 1 305 ? 135.781 112.497 120.685 1.00 26.03 307 GLY B C 1
ATOM 6090 O O . GLY B 1 305 ? 135.837 113.679 121.028 1.00 28.29 307 GLY B O 1
ATOM 6091 N N . ILE B 1 306 ? 135.789 111.497 121.568 1.00 25.88 308 ILE B N 1
ATOM 6092 C CA . ILE B 1 306 ? 135.944 111.767 122.993 1.00 24.59 308 ILE B CA 1
ATOM 6093 C C . ILE B 1 306 ? 137.303 112.400 123.267 1.00 25.70 308 ILE B C 1
ATOM 6094 O O . ILE B 1 306 ? 137.411 113.345 124.056 1.00 26.58 308 ILE B O 1
ATOM 6099 N N . ALA B 1 307 ? 138.354 111.913 122.601 1.00 25.21 309 ALA B N 1
ATOM 6100 C CA . ALA B 1 307 ? 139.673 112.532 122.746 1.00 24.90 309 ALA B CA 1
ATOM 6101 C C . ALA B 1 307 ? 139.672 113.986 122.270 1.00 23.69 309 ALA B C 1
ATOM 6102 O O . ALA B 1 307 ? 140.228 114.873 122.935 1.00 27.64 309 ALA B O 1
ATOM 6104 N N . GLN B 1 308 ? 139.065 114.247 121.108 1.00 23.67 310 GLN B N 1
ATOM 6105 C CA . GLN B 1 308 ? 139.005 115.610 120.583 1.00 23.63 310 GLN B CA 1
ATOM 6106 C C . GLN B 1 308 ? 138.242 116.533 121.525 1.00 24.34 310 GLN B C 1
ATOM 6107 O O . GLN B 1 308 ? 138.663 117.669 121.773 1.00 25.86 310 GLN B O 1
ATOM 6113 N N . ILE B 1 309 ? 137.112 116.059 122.050 1.00 25.69 311 ILE B N 1
ATOM 6114 C CA . ILE B 1 309 ? 136.318 116.854 122.980 1.00 25.14 311 ILE B CA 1
ATOM 6115 C C . ILE B 1 309 ? 137.104 117.123 124.255 1.00 27.02 311 ILE B C 1
ATOM 6116 O O . ILE B 1 309 ? 137.055 118.227 124.805 1.00 27.17 311 ILE B O 1
ATOM 6121 N N . SER B 1 310 ? 137.835 116.119 124.750 1.00 25.76 312 SER B N 1
ATOM 6122 C CA . SER B 1 310 ? 138.683 116.325 125.919 1.00 23.75 312 SER B CA 1
ATOM 6123 C C . SER B 1 310 ? 139.673 117.452 125.674 1.00 28.25 312 SER B C 1
ATOM 6124 O O . SER B 1 310 ? 139.805 118.370 126.491 1.00 31.78 312 SER B O 1
ATOM 6127 N N . GLN B 1 311 ? 140.370 117.401 124.537 1.00 26.79 313 GLN B N 1
ATOM 6128 C CA . GLN B 1 311 ? 141.363 118.427 124.236 1.00 28.11 313 GLN B CA 1
ATOM 6129 C C . GLN B 1 311 ? 140.725 119.807 124.114 1.00 27.35 313 GLN B C 1
ATOM 6130 O O . GLN B 1 311 ? 141.248 120.789 124.651 1.00 31.26 313 GLN B O 1
ATOM 6136 N N . SER B 1 312 ? 139.591 119.900 123.419 1.00 28.11 314 SER B N 1
ATOM 6137 C CA . SER B 1 312 ? 138.967 121.203 123.209 1.00 25.35 314 SER B CA 1
ATOM 6138 C C . SER B 1 312 ? 138.423 121.781 124.512 1.00 25.60 314 SER B C 1
ATOM 6139 O O . SER B 1 312 ? 138.553 122.984 124.761 1.00 26.35 314 SER B O 1
ATOM 6142 N N . ILE B 1 313 ? 137.816 120.944 125.356 1.00 26.14 315 ILE B N 1
ATOM 6143 C CA . ILE B 1 313 ? 137.311 121.418 126.639 1.00 25.24 315 ILE B CA 1
ATOM 6144 C C . ILE B 1 313 ? 138.463 121.846 127.537 1.00 26.76 315 ILE B C 1
ATOM 6145 O O . ILE B 1 313 ? 138.373 122.857 128.242 1.00 26.56 315 ILE B O 1
ATOM 6150 N N . SER B 1 314 ? 139.566 121.094 127.519 1.00 25.14 316 SER B N 1
ATOM 6151 C CA . SER B 1 314 ? 140.733 121.476 128.304 1.00 24.32 316 SER B CA 1
ATOM 6152 C C . SER B 1 314 ? 141.304 122.808 127.833 1.00 25.84 316 SER B C 1
ATOM 6153 O O . SER B 1 314 ? 141.750 123.622 128.647 1.00 28.17 316 SER B O 1
ATOM 6156 N N . THR B 1 315 ? 141.317 123.039 126.519 1.00 25.95 317 THR B N 1
ATOM 6157 C CA . THR B 1 315 ? 141.764 124.328 126.002 1.00 26.23 317 THR B CA 1
ATOM 6158 C C . THR B 1 315 ? 140.829 125.452 126.434 1.00 25.94 317 THR B C 1
ATOM 6159 O O . THR B 1 315 ? 141.284 126.525 126.847 1.00 27.87 317 THR B O 1
ATOM 6163 N N . GLU B 1 316 ? 139.519 125.222 126.350 1.00 25.08 318 GLU B N 1
ATOM 6164 C CA . GLU B 1 316 ? 138.559 126.265 126.698 1.00 26.23 318 GLU B CA 1
ATOM 6165 C C . GLU B 1 316 ? 138.627 126.624 128.178 1.00 28.59 318 GLU B C 1
ATOM 6166 O O . GLU B 1 316 ? 138.616 127.806 128.535 1.00 32.04 318 GLU B O 1
ATOM 6172 N N . MET B 1 317 ? 138.700 125.620 129.054 1.00 28.92 319 MET B N 1
ATOM 6173 C CA . MET B 1 317 ? 138.636 125.879 130.487 1.00 28.01 319 MET B CA 1
ATOM 6174 C C . MET B 1 317 ? 139.897 126.548 131.015 1.00 28.82 319 MET B C 1
ATOM 6175 O O . MET B 1 317 ? 139.859 127.139 132.097 1.00 33.12 319 MET B O 1
ATOM 6180 N N . ASN B 1 318 ? 141.003 126.471 130.284 1.00 30.08 320 ASN B N 1
ATOM 6181 C CA . ASN B 1 318 ? 142.248 127.110 130.681 1.00 27.98 320 ASN B CA 1
ATOM 6182 C C . ASN B 1 318 ? 142.473 128.442 129.985 1.00 27.18 320 ASN B C 1
ATOM 6183 O O . ASN B 1 318 ? 143.508 129.073 130.205 1.00 34.21 320 ASN B O 1
ATOM 6188 N N . ALA B 1 319 ? 141.532 128.882 129.162 1.00 30.55 321 ALA B N 1
ATOM 6189 C CA . ALA B 1 319 ? 141.619 130.158 128.477 1.00 29.39 321 ALA B CA 1
ATOM 6190 C C . ALA B 1 319 ? 141.087 131.278 129.361 1.00 32.02 321 ALA B C 1
ATOM 6191 O O . ALA B 1 319 ? 140.281 131.059 130.268 1.00 34.26 321 ALA B O 1
ATOM 6193 N N . VAL B 1 320 ? 141.552 132.491 129.086 1.00 32.26 322 VAL B N 1
ATOM 6194 C CA . VAL B 1 320 ? 141.025 133.688 129.730 1.00 35.18 322 VAL B CA 1
ATOM 6195 C C . VAL B 1 320 ? 139.811 134.140 128.927 1.00 34.82 322 VAL B C 1
ATOM 6196 O O . VAL B 1 320 ? 139.947 134.623 127.802 1.00 38.98 322 VAL B O 1
ATOM 6200 N N . SER B 1 321 ? 138.623 133.990 129.506 1.00 34.74 323 SER B N 1
ATOM 6201 C CA . SER B 1 321 ? 137.380 134.298 128.814 1.00 35.82 323 SER B CA 1
ATOM 6202 C C . SER B 1 321 ? 136.829 135.684 129.137 1.00 39.99 323 SER B C 1
ATOM 6203 O O . SER B 1 321 ? 135.733 136.017 128.683 1.00 44.06 323 SER B O 1
ATOM 6206 N N . ASP B 1 322 ? 137.547 136.494 129.908 1.00 42.07 324 ASP B N 1
ATOM 6207 C CA . ASP B 1 322 ? 137.066 137.825 130.256 1.00 43.39 324 ASP B CA 1
ATOM 6208 C C . ASP B 1 322 ? 137.058 138.731 129.026 1.00 43.37 324 ASP B C 1
ATOM 6209 O O . ASP B 1 322 ? 137.915 138.625 128.149 1.00 47.82 324 ASP B O 1
ATOM 6214 N N . ASN B 1 323 ? 136.076 139.635 128.960 1.00 41.46 325 ASN B N 1
ATOM 6215 C CA . ASN B 1 323 ? 135.944 140.456 127.757 1.00 41.41 325 ASN B CA 1
ATOM 6216 C C . ASN B 1 323 ? 136.997 141.563 127.726 1.00 48.40 325 ASN B C 1
ATOM 6217 O O . ASN B 1 323 ? 137.799 141.600 126.787 1.00 50.45 325 ASN B O 1
ATOM 6222 N N . PRO B 1 324 ? 137.069 142.482 128.694 1.00 45.06 326 PRO B N 1
ATOM 6223 C CA . PRO B 1 324 ? 138.182 143.431 128.637 1.00 42.72 326 PRO B CA 1
ATOM 6224 C C . PRO B 1 324 ? 139.452 142.721 129.062 1.00 43.89 326 PRO B C 1
ATOM 6225 O O . PRO B 1 324 ? 139.656 142.448 130.247 1.00 48.83 326 PRO B O 1
ATOM 6229 N N . LEU B 1 325 ? 140.297 142.386 128.095 1.00 42.58 327 LEU B N 1
ATOM 6230 C CA . LEU B 1 325 ? 141.564 141.727 128.374 1.00 42.34 327 LEU B CA 1
ATOM 6231 C C . LEU B 1 325 ? 142.617 142.796 128.613 1.00 42.10 327 LEU B C 1
ATOM 6232 O O . LEU B 1 325 ? 142.824 143.668 127.767 1.00 46.45 327 LEU B O 1
ATOM 6237 N N . ILE B 1 326 ? 143.268 142.741 129.762 1.00 41.07 328 ILE B N 1
ATOM 6238 C CA . ILE B 1 326 ? 144.290 143.712 130.115 1.00 43.47 328 ILE B CA 1
ATOM 6239 C C . ILE B 1 326 ? 145.649 143.080 129.867 1.00 47.10 328 ILE B C 1
ATOM 6240 O O . ILE B 1 326 ? 145.953 142.005 130.395 1.00 47.94 328 ILE B O 1
ATOM 6245 N N . ASP B 1 327 ? 146.455 143.736 129.042 1.00 48.08 329 ASP B N 1
ATOM 6246 C CA . ASP B 1 327 ? 147.844 143.355 128.832 1.00 51.22 329 ASP B CA 1
ATOM 6247 C C . ASP B 1 327 ? 148.700 144.280 129.688 1.00 52.72 329 ASP B C 1
ATOM 6248 O O . ASP B 1 327 ? 148.746 145.492 129.449 1.00 55.73 329 ASP B O 1
ATOM 6253 N N . VAL B 1 328 ? 149.359 143.706 130.698 1.00 52.93 330 VAL B N 1
ATOM 6254 C CA . VAL B 1 328 ? 150.200 144.493 131.593 1.00 56.01 330 VAL B CA 1
ATOM 6255 C C . VAL B 1 328 ? 151.575 144.761 131.000 1.00 58.03 330 VAL B C 1
ATOM 6256 O O . VAL B 1 328 ? 152.251 145.702 131.428 1.00 59.85 330 VAL B O 1
ATOM 6260 N N . ASP B 1 329 ? 152.009 143.959 130.025 1.00 60.36 331 ASP B N 1
ATOM 6261 C CA . ASP B 1 329 ? 153.277 144.219 129.358 1.00 59.74 331 ASP B CA 1
ATOM 6262 C C . ASP B 1 329 ? 153.208 145.453 128.473 1.00 60.89 331 ASP B C 1
ATOM 6263 O O . ASP B 1 329 ? 154.249 146.042 128.166 1.00 63.32 331 ASP B O 1
ATOM 6268 N N . THR B 1 330 ? 152.007 145.848 128.051 1.00 58.58 332 THR B N 1
ATOM 6269 C CA . THR B 1 330 ? 151.794 147.094 127.337 1.00 56.90 332 THR B CA 1
ATOM 6270 C C . THR B 1 330 ? 150.824 148.025 128.047 1.00 55.80 332 THR B C 1
ATOM 6271 O O . THR B 1 330 ? 150.727 149.196 127.662 1.00 57.91 332 THR B O 1
ATOM 6275 N N . GLY B 1 331 ? 150.117 147.548 129.066 1.00 53.69 333 GLY B N 1
ATOM 6276 C CA . GLY B 1 331 ? 149.122 148.350 129.754 1.00 52.48 333 GLY B CA 1
ATOM 6277 C C . GLY B 1 331 ? 147.924 148.698 128.901 1.00 51.76 333 GLY B C 1
ATOM 6278 O O . GLY B 1 331 ? 147.398 149.811 129.008 1.00 55.38 333 GLY B O 1
ATOM 6279 N N . ARG B 1 332 ? 147.474 147.774 128.060 1.00 52.13 334 ARG B N 1
ATOM 6280 C CA . ARG B 1 332 ? 146.398 148.046 127.120 1.00 49.97 334 ARG B CA 1
ATOM 6281 C C . ARG B 1 332 ? 145.154 147.240 127.463 1.00 49.86 334 ARG B C 1
ATOM 6282 O O . ARG B 1 332 ? 145.216 146.190 128.108 1.00 51.94 334 ARG B O 1
ATOM 6290 N N . PHE B 1 333 ? 144.017 147.753 127.012 1.00 48.46 335 PHE B N 1
ATOM 6291 C CA . PHE B 1 333 ? 142.732 147.083 127.128 1.00 45.62 335 PHE B CA 1
ATOM 6292 C C . PHE B 1 333 ? 142.307 146.608 125.747 1.00 46.49 335 PHE B C 1
ATOM 6293 O O . PHE B 1 333 ? 142.372 147.369 124.777 1.00 47.73 335 PHE B O 1
ATOM 6301 N N . HIS B 1 334 ? 141.896 145.350 125.659 1.00 43.97 336 HIS B N 1
ATOM 6302 C CA . HIS B 1 334 ? 141.500 144.729 124.407 1.00 42.01 336 HIS B CA 1
ATOM 6303 C C . HIS B 1 334 ? 140.067 144.236 124.522 1.00 41.92 336 HIS B C 1
ATOM 6304 O O . HIS B 1 334 ? 139.737 143.490 125.449 1.00 43.72 336 HIS B O 1
ATOM 6311 N N . GLN B 1 335 ? 139.221 144.658 123.589 1.00 45.19 337 GLN B N 1
ATOM 6312 C CA . GLN B 1 335 ? 137.890 144.083 123.477 1.00 44.56 337 GLN B CA 1
ATOM 6313 C C . GLN B 1 335 ? 137.996 142.633 123.030 1.00 45.27 337 GLN B C 1
ATOM 6314 O O . GLN B 1 335 ? 138.805 142.291 122.164 1.00 46.67 337 GLN B O 1
ATOM 6320 N N . SER B 1 336 ? 137.176 141.773 123.625 1.00 40.18 338 SER B N 1
ATOM 6321 C CA . SER B 1 336 ? 137.294 140.344 123.400 1.00 38.76 338 SER B CA 1
ATOM 6322 C C . SER B 1 336 ? 135.914 139.722 123.257 1.00 38.26 338 SER B C 1
ATOM 6323 O O . SER B 1 336 ? 134.908 140.270 123.708 1.00 39.48 338 SER B O 1
ATOM 6326 N N . GLY B 1 337 ? 135.888 138.565 122.604 1.00 34.45 339 GLY B N 1
ATOM 6327 C CA . GLY B 1 337 ? 134.696 137.753 122.521 1.00 28.75 339 GLY B CA 1
ATOM 6328 C C . GLY B 1 337 ? 134.956 136.382 123.099 1.00 30.22 339 GLY B C 1
ATOM 6329 O O . GLY B 1 337 ? 134.252 135.419 122.789 1.00 34.67 339 GLY B O 1
ATOM 6330 N N . ASN B 1 338 ? 135.984 136.289 123.945 1.00 31.77 340 ASN B N 1
ATOM 6331 C CA . ASN B 1 338 ? 136.402 135.019 124.521 1.00 30.18 340 ASN B CA 1
ATOM 6332 C C . ASN B 1 338 ? 135.388 134.449 125.503 1.00 31.77 340 ASN B C 1
ATOM 6333 O O . ASN B 1 338 ? 135.520 133.286 125.892 1.00 35.60 340 ASN B O 1
ATOM 6338 N N . PHE B 1 339 ? 134.385 135.231 125.903 1.00 31.40 341 PHE B N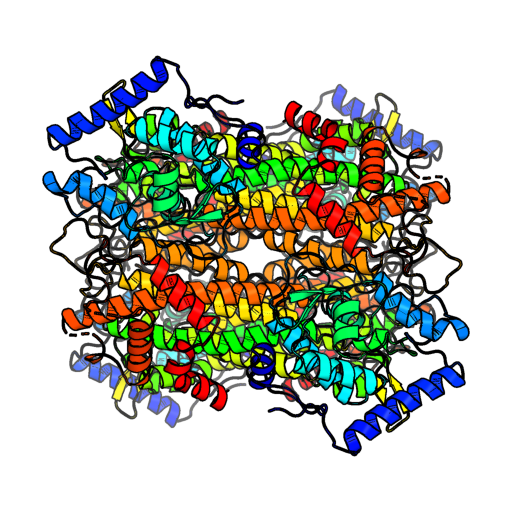 1
ATOM 6339 C CA . PHE B 1 339 ? 133.292 134.735 126.731 1.00 32.47 341 PHE B CA 1
ATOM 6340 C C . PHE B 1 339 ? 132.314 133.855 125.964 1.00 28.82 341 PHE B C 1
ATOM 6341 O O . PHE B 1 339 ? 131.423 133.270 126.584 1.00 31.50 341 PHE B O 1
ATOM 6349 N N . LEU B 1 340 ? 132.426 133.777 124.641 1.00 27.97 342 LEU B N 1
ATOM 6350 C CA . LEU B 1 340 ? 131.513 132.965 123.849 1.00 28.99 342 LEU B CA 1
ATOM 6351 C C . LEU B 1 340 ? 131.892 131.494 123.972 1.00 28.53 342 LEU B C 1
ATOM 6352 O O . LEU B 1 340 ? 133.039 131.116 123.720 1.00 30.61 342 LEU B O 1
ATOM 6357 N N . GLY B 1 341 ? 130.925 130.665 124.354 1.00 26.18 343 GLY B N 1
ATOM 6358 C CA . GLY B 1 341 ? 131.189 129.260 124.594 1.00 23.62 343 GLY B CA 1
ATOM 6359 C C . GLY B 1 341 ? 130.680 128.333 123.510 1.00 24.08 343 GLY B C 1
ATOM 6360 O O . GLY B 1 341 ? 130.218 127.231 123.805 1.00 23.93 343 GLY B O 1
ATOM 6361 N N . GLN B 1 342 ? 130.771 128.766 122.250 1.00 26.70 344 GLN B N 1
ATOM 6362 C CA . GLN B 1 342 ? 130.279 127.959 121.137 1.00 26.70 344 GLN B CA 1
ATOM 6363 C C . GLN B 1 342 ? 130.978 126.605 121.080 1.00 25.37 344 GLN B C 1
ATOM 6364 O O . GLN B 1 342 ? 130.335 125.571 120.848 1.00 25.34 344 GLN B O 1
ATOM 6370 N N . TYR B 1 343 ? 132.293 126.593 121.304 1.00 24.01 345 TYR B N 1
ATOM 6371 C CA . TYR B 1 343 ? 133.047 125.347 121.253 1.00 22.10 345 TYR B CA 1
ATOM 6372 C C . TYR B 1 343 ? 132.573 124.367 122.320 1.00 22.70 345 TYR B C 1
ATOM 6373 O O . TYR B 1 343 ? 132.426 123.171 122.048 1.00 24.47 345 TYR B O 1
ATOM 6382 N N . VAL B 1 344 ? 132.317 124.856 123.535 1.00 24.27 346 VAL B N 1
ATOM 6383 C CA . VAL B 1 344 ? 131.811 123.991 124.598 1.00 22.57 346 VAL B CA 1
ATOM 6384 C C . VAL B 1 344 ? 130.454 123.415 124.214 1.00 22.65 346 VAL B C 1
ATOM 6385 O O . VAL B 1 344 ? 130.193 122.222 124.407 1.00 22.21 346 VAL B O 1
ATOM 6389 N N . ALA B 1 345 ? 129.578 124.250 123.651 1.00 20.39 347 ALA B N 1
ATOM 6390 C CA . ALA B 1 345 ? 128.253 123.793 123.246 1.00 21.31 347 ALA B CA 1
ATOM 6391 C C . ALA B 1 345 ? 128.342 122.666 122.224 1.00 21.14 347 ALA B C 1
ATOM 6392 O O . ALA B 1 345 ? 127.712 121.611 122.383 1.00 24.81 347 ALA B O 1
ATOM 6394 N N . MET B 1 346 ? 129.135 122.871 121.170 1.00 24.41 348 MET B N 1
ATOM 6395 C CA . MET B 1 346 ? 129.243 121.864 120.118 1.00 25.03 348 MET B CA 1
ATOM 6396 C C . MET B 1 346 ? 129.926 120.596 120.621 1.00 21.82 348 MET B C 1
ATOM 6397 O O . MET B 1 346 ? 129.519 119.481 120.265 1.00 23.16 348 MET B O 1
ATOM 6402 N N . SER B 1 347 ? 130.955 120.742 121.460 1.00 22.96 349 SER B N 1
ATOM 6403 C CA . SER B 1 347 ? 131.624 119.576 122.021 1.00 22.56 349 SER B CA 1
ATOM 6404 C C . SER B 1 347 ? 130.681 118.767 122.899 1.00 22.49 349 SER B C 1
ATOM 6405 O O . SER B 1 347 ? 130.721 117.535 122.887 1.00 22.51 349 SER B O 1
ATOM 6408 N N . MET B 1 348 ? 129.822 119.438 123.667 1.00 21.09 350 MET B N 1
ATOM 6409 C CA . MET B 1 348 ? 128.888 118.713 124.521 1.00 21.30 350 MET B CA 1
ATOM 6410 C C . MET B 1 348 ? 127.801 118.025 123.704 1.00 21.13 350 MET B C 1
ATOM 6411 O O . MET B 1 348 ? 127.380 116.913 124.043 1.00 24.20 350 MET B O 1
ATOM 6416 N N . ASP B 1 349 ? 127.345 118.658 122.619 1.00 21.02 351 ASP B N 1
ATOM 6417 C CA . ASP B 1 349 ? 126.445 117.966 121.698 1.00 20.75 351 ASP B CA 1
ATOM 6418 C C . ASP B 1 349 ? 127.088 116.685 121.172 1.00 23.26 351 ASP B C 1
ATOM 6419 O O . ASP B 1 349 ? 126.471 115.607 121.171 1.00 26.85 351 ASP B O 1
ATOM 6424 N N . GLN B 1 350 ? 128.350 116.781 120.748 1.00 22.51 352 GLN B N 1
ATOM 6425 C CA . GLN B 1 350 ? 129.045 115.610 120.225 1.00 22.33 352 GLN B CA 1
ATOM 6426 C C . GLN B 1 350 ? 129.225 114.538 121.299 1.00 23.25 352 GLN B C 1
ATOM 6427 O O . GLN B 1 350 ? 129.093 113.340 121.020 1.00 27.62 352 GLN B O 1
ATOM 6433 N N . LEU B 1 351 ? 129.532 114.951 122.531 1.00 22.24 353 LEU B N 1
ATOM 6434 C CA . LEU B 1 351 ? 129.712 114.000 123.624 1.00 24.35 353 LEU B CA 1
ATOM 6435 C C . LEU B 1 351 ? 128.418 113.258 123.936 1.00 23.30 353 LEU B C 1
ATOM 6436 O O . LEU B 1 351 ? 128.433 112.054 124.226 1.00 25.86 353 LEU B O 1
ATOM 6441 N N . ARG B 1 352 ? 127.287 113.966 123.905 1.00 22.06 354 ARG B N 1
ATOM 6442 C CA . ARG B 1 352 ? 126.006 113.291 124.079 1.00 20.75 354 ARG B CA 1
ATOM 6443 C C . ARG B 1 352 ? 125.774 112.274 122.970 1.00 22.33 354 ARG B C 1
ATOM 6444 O O . ARG B 1 352 ? 125.282 111.167 123.226 1.00 25.76 354 ARG B O 1
ATOM 6452 N N . ARG B 1 353 ? 126.130 112.629 121.731 1.00 22.35 355 ARG B N 1
ATOM 6453 C CA . ARG B 1 353 ? 126.055 111.655 120.642 1.00 23.68 355 ARG B CA 1
ATOM 6454 C C . ARG B 1 353 ? 126.891 110.415 120.947 1.00 22.33 355 ARG B C 1
ATOM 6455 O O . ARG B 1 353 ? 126.450 109.282 120.723 1.00 21.32 355 ARG B O 1
ATOM 6463 N N . HIS B 1 354 ? 128.115 110.618 121.433 1.00 23.58 356 HIS B N 1
ATOM 6464 C CA . HIS B 1 354 ? 129.006 109.494 121.708 1.00 23.09 356 HIS B CA 1
ATOM 6465 C C . HIS B 1 354 ? 128.432 108.580 122.783 1.00 21.98 356 HIS B C 1
ATOM 6466 O O . HIS B 1 354 ? 128.478 107.348 122.655 1.00 22.77 356 HIS B O 1
ATOM 6473 N N . LEU B 1 355 ? 127.887 109.166 123.850 1.00 23.30 357 LEU B N 1
ATOM 6474 C CA . LEU B 1 355 ? 127.276 108.361 124.904 1.00 21.13 357 LEU B CA 1
ATOM 6475 C C . LEU B 1 355 ? 126.069 107.590 124.381 1.00 23.33 357 LEU B C 1
ATOM 6476 O O . LEU B 1 355 ? 125.874 106.418 124.727 1.00 23.97 357 LEU B O 1
ATOM 6481 N N . GLY B 1 356 ? 125.252 108.229 123.541 1.00 22.18 358 GLY B N 1
ATOM 6482 C CA . GLY B 1 356 ? 124.120 107.529 122.961 1.00 21.75 358 GLY B CA 1
ATOM 6483 C C . GLY B 1 356 ? 124.539 106.355 122.098 1.00 21.28 358 GLY B C 1
ATOM 6484 O O . GLY B 1 356 ? 123.926 105.286 122.147 1.00 24.47 358 GLY B O 1
ATOM 6485 N N . LEU B 1 357 ? 125.594 106.532 121.302 1.00 21.10 359 LEU B N 1
ATOM 6486 C CA . LEU B 1 357 ? 126.051 105.443 120.441 1.00 21.17 359 LEU B CA 1
ATOM 6487 C C . LEU B 1 357 ? 126.649 104.298 121.253 1.00 21.45 359 LEU B C 1
ATOM 6488 O O . LEU B 1 357 ? 126.421 103.123 120.936 1.00 23.13 359 LEU B O 1
ATOM 6493 N N . LEU B 1 358 ? 127.407 104.614 122.308 1.00 21.03 360 LEU B N 1
ATOM 6494 C CA . LEU B 1 358 ? 127.892 103.561 123.197 1.00 22.47 360 LEU B CA 1
ATOM 6495 C C . LEU B 1 358 ? 126.732 102.784 123.808 1.00 22.18 360 LEU B C 1
ATOM 6496 O O . LEU B 1 358 ? 126.750 101.545 123.845 1.00 22.83 360 LEU B O 1
ATOM 6501 N N . ALA B 1 359 ? 125.706 103.499 124.277 1.00 21.54 361 ALA B N 1
ATOM 6502 C CA . ALA B 1 359 ? 124.559 102.835 124.885 1.00 22.00 361 ALA B CA 1
ATOM 6503 C C . ALA B 1 359 ? 123.830 101.952 123.881 1.00 21.72 361 ALA B C 1
ATOM 6504 O O . ALA B 1 359 ? 123.401 100.845 124.220 1.00 23.67 361 ALA B O 1
ATOM 6506 N N . LYS B 1 360 ? 123.675 102.424 122.642 1.00 21.34 362 LYS B N 1
ATOM 6507 C CA . LYS B 1 360 ? 122.966 101.634 121.639 1.00 21.81 362 LYS B CA 1
ATOM 6508 C C . LYS B 1 360 ? 123.750 100.384 121.254 1.00 23.06 362 LYS B C 1
ATOM 6509 O O . LYS B 1 360 ? 123.161 99.314 121.054 1.00 24.31 362 LYS B O 1
ATOM 6515 N N . HIS B 1 361 ? 125.077 100.492 121.150 1.00 21.47 363 HIS B N 1
ATOM 6516 C CA . HIS B 1 361 ? 125.883 99.301 120.895 1.00 20.48 363 HIS B CA 1
ATOM 6517 C C . HIS B 1 361 ? 125.750 98.292 122.031 1.00 22.91 363 HIS B C 1
ATOM 6518 O O . HIS B 1 361 ? 125.601 97.086 121.789 1.00 26.41 363 HIS B O 1
ATOM 6525 N N . LEU B 1 362 ? 125.781 98.766 123.279 1.00 23.95 364 LEU B N 1
ATOM 6526 C CA . LEU B 1 362 ? 125.598 97.855 124.406 1.00 22.72 364 LEU B CA 1
ATOM 6527 C C . LEU B 1 362 ? 124.214 97.211 124.393 1.00 22.78 364 LEU B C 1
ATOM 6528 O O . LEU B 1 362 ? 124.071 96.031 124.725 1.00 25.11 364 LEU B O 1
ATOM 6533 N N . ASP B 1 363 ? 123.182 97.976 124.030 1.00 23.77 365 ASP B N 1
ATOM 6534 C CA . ASP B 1 363 ? 121.828 97.428 123.981 1.00 22.16 365 ASP B CA 1
ATOM 6535 C C . ASP B 1 363 ? 121.700 96.364 122.904 1.00 24.71 365 ASP B C 1
ATOM 6536 O O . ASP B 1 363 ? 121.027 95.348 123.104 1.00 28.75 365 ASP B O 1
ATOM 6541 N N . VAL B 1 364 ? 122.334 96.587 121.754 1.00 24.64 366 VAL B N 1
ATOM 6542 C CA . VAL B 1 364 ? 122.344 95.580 120.698 1.00 25.74 366 VAL B CA 1
ATOM 6543 C C . VAL B 1 364 ? 123.044 94.315 121.179 1.00 24.99 366 VAL B C 1
ATOM 6544 O O . VAL B 1 364 ? 122.565 93.195 120.955 1.00 25.16 366 VAL B O 1
ATOM 6548 N N . GLN B 1 365 ? 124.174 94.474 121.873 1.00 26.01 367 GLN B N 1
ATOM 6549 C CA . GLN B 1 365 ? 124.886 93.312 122.396 1.00 27.21 367 GLN B CA 1
ATOM 6550 C C . GLN B 1 365 ? 124.042 92.551 123.416 1.00 26.39 367 GLN B C 1
ATOM 6551 O O . GLN B 1 365 ? 124.034 91.314 123.428 1.00 28.98 367 GLN B O 1
ATOM 6557 N N . ILE B 1 366 ? 123.321 93.271 124.277 1.00 25.42 368 ILE B N 1
ATOM 6558 C CA . ILE B 1 366 ? 122.465 92.615 125.265 1.00 25.73 368 ILE B CA 1
ATOM 6559 C C . ILE B 1 366 ? 121.312 91.886 124.583 1.00 25.20 368 ILE B C 1
ATOM 6560 O O . ILE B 1 366 ? 120.948 90.769 124.976 1.00 28.11 368 ILE B O 1
ATOM 6565 N N . ALA B 1 367 ? 120.716 92.506 123.562 1.00 24.90 369 ALA B N 1
ATOM 6566 C CA . ALA B 1 367 ? 119.664 91.842 122.800 1.00 24.66 369 ALA B CA 1
ATOM 6567 C C . ALA B 1 367 ? 120.176 90.552 122.179 1.00 27.80 369 ALA B C 1
ATOM 6568 O O . ALA B 1 367 ? 119.446 89.558 122.101 1.00 28.56 369 ALA B O 1
ATOM 6570 N N . GLN B 1 368 ? 121.431 90.554 121.728 1.00 25.19 370 GLN B N 1
ATOM 6571 C CA . GLN B 1 368 ? 122.056 89.312 121.288 1.00 27.94 370 GLN B CA 1
ATOM 6572 C C . GLN B 1 368 ? 122.160 88.311 122.432 1.00 31.78 370 GLN B C 1
ATOM 6573 O O . GLN B 1 368 ? 121.851 87.126 122.262 1.00 32.89 370 GLN B O 1
ATOM 6579 N N . LEU B 1 369 ? 122.576 88.780 123.612 1.00 32.57 371 LEU B N 1
ATOM 6580 C CA . LEU B 1 369 ? 122.830 87.892 124.745 1.00 29.11 371 LEU B CA 1
ATOM 6581 C C . LEU B 1 369 ? 121.564 87.242 125.292 1.00 32.07 371 LEU B C 1
ATOM 6582 O O . LEU B 1 369 ? 121.646 86.176 125.910 1.00 32.07 371 LEU B O 1
ATOM 6587 N N . VAL B 1 370 ? 120.397 87.870 125.126 1.00 31.81 372 VAL B N 1
ATOM 6588 C CA . VAL B 1 370 ? 119.189 87.324 125.747 1.00 30.46 372 VAL B CA 1
ATOM 6589 C C . VAL B 1 370 ? 118.376 86.414 124.826 1.00 30.13 372 VAL B C 1
ATOM 6590 O O . VAL B 1 370 ? 117.538 85.646 125.315 1.00 32.06 372 VAL B O 1
ATOM 6594 N N . ALA B 1 371 ? 118.609 86.460 123.515 1.00 31.29 373 ALA B N 1
ATOM 6595 C CA . ALA B 1 371 ? 117.774 85.742 122.560 1.00 32.23 373 ALA B CA 1
ATOM 6596 C C . ALA B 1 371 ? 118.430 84.428 122.173 1.00 33.81 373 ALA B C 1
ATOM 6597 O O . ALA B 1 371 ? 119.519 84.447 121.583 1.00 34.71 373 ALA B O 1
ATOM 6599 N N . PRO B 1 372 ? 117.810 83.279 122.455 1.00 34.88 374 PRO B N 1
ATOM 6600 C CA . PRO B 1 372 ? 118.436 81.995 122.093 1.00 35.43 374 PRO B CA 1
ATOM 6601 C C . PRO B 1 372 ? 118.717 81.837 120.609 1.00 37.86 374 PRO B C 1
ATOM 6602 O O . PRO B 1 372 ? 119.582 81.035 120.243 1.00 39.13 374 PRO B O 1
ATOM 6606 N N . ALA B 1 373 ? 118.010 82.563 119.742 1.00 38.29 375 ALA B N 1
ATOM 6607 C CA . ALA B 1 373 ? 118.343 82.547 118.322 1.00 37.86 375 ALA B CA 1
ATOM 6608 C C . ALA B 1 373 ? 119.751 83.069 118.075 1.00 36.73 375 ALA B C 1
ATOM 6609 O O . ALA B 1 373 ? 120.398 82.676 117.100 1.00 40.60 375 ALA B O 1
ATOM 6611 N N . PHE B 1 374 ? 120.237 83.950 118.944 1.00 35.56 376 PHE B N 1
ATOM 6612 C CA . PHE B 1 374 ? 121.563 84.528 118.818 1.00 36.68 376 PHE B CA 1
ATOM 6613 C C . PHE B 1 374 ? 122.448 84.261 120.029 1.00 35.42 376 PHE B C 1
ATOM 6614 O O . PHE B 1 374 ? 123.601 84.701 120.040 1.00 38.31 376 PHE B O 1
ATOM 6622 N N . ASN B 1 375 ? 121.946 83.542 121.037 1.00 36.52 377 ASN B N 1
ATOM 6623 C CA . ASN B 1 375 ? 122.700 83.311 122.269 1.00 34.91 377 ASN B CA 1
ATOM 6624 C C . ASN B 1 375 ? 123.959 82.489 122.038 1.00 33.56 377 ASN B C 1
ATOM 6625 O O . ASN B 1 375 ? 124.937 82.648 122.774 1.00 36.89 377 ASN B O 1
ATOM 6630 N N . ASN B 1 376 ? 123.947 81.601 121.042 1.00 34.78 378 ASN B N 1
ATOM 6631 C CA . ASN B 1 376 ? 124.955 80.548 120.903 1.00 32.38 378 ASN B CA 1
ATOM 6632 C C . ASN B 1 376 ? 124.971 79.639 122.131 1.00 32.79 378 ASN B C 1
ATOM 6633 O O . ASN B 1 376 ? 126.028 79.232 122.613 1.00 37.45 378 ASN B O 1
ATOM 6638 N N . GLY B 1 377 ? 123.783 79.315 122.638 1.00 32.69 379 GLY B N 1
ATOM 6639 C CA . GLY B 1 377 ? 123.625 78.334 123.694 1.00 33.22 379 GLY B CA 1
ATOM 6640 C C . GLY B 1 377 ? 123.285 78.877 125.065 1.00 35.97 379 GLY B C 1
ATOM 6641 O O . GLY B 1 377 ? 123.145 78.082 126.000 1.00 39.71 379 GLY B O 1
ATOM 6642 N N . LEU B 1 378 ? 123.146 80.184 125.228 1.00 33.81 380 LEU B N 1
ATOM 6643 C CA . LEU B 1 378 ? 122.803 80.724 126.534 1.00 34.32 380 LEU B CA 1
ATOM 6644 C C . LEU B 1 378 ? 121.296 80.632 126.784 1.00 33.73 380 LEU B C 1
ATOM 6645 O O . LEU B 1 378 ? 120.503 80.634 125.841 1.00 38.43 380 LEU B O 1
ATOM 6650 N N . PRO B 1 379 ? 120.880 80.544 128.046 1.00 34.94 381 PRO B N 1
ATOM 6651 C CA . PRO B 1 379 ? 119.446 80.460 128.345 1.00 35.04 381 PRO B CA 1
ATOM 6652 C C . PRO B 1 379 ? 118.713 81.745 127.992 1.00 33.65 381 PRO B C 1
ATOM 6653 O O . PRO B 1 379 ? 119.280 82.840 128.020 1.00 34.94 381 PRO B O 1
ATOM 6657 N N . ALA B 1 380 ? 117.432 81.591 127.660 1.00 34.18 382 ALA B N 1
ATOM 6658 C CA . ALA B 1 380 ? 116.597 82.727 127.288 1.00 33.22 382 ALA B CA 1
ATOM 6659 C C . ALA B 1 380 ? 116.487 83.723 128.436 1.00 35.26 382 ALA B C 1
ATOM 6660 O O . ALA B 1 380 ? 116.195 83.347 129.573 1.00 37.34 382 ALA B O 1
ATOM 6662 N N . SER B 1 381 ? 116.716 85.000 128.127 1.00 34.31 383 SER B N 1
ATOM 6663 C CA . SER B 1 381 ? 116.736 86.091 129.102 1.00 34.43 383 SER B CA 1
ATOM 6664 C C . SER B 1 381 ? 117.773 85.870 130.195 1.00 34.78 383 SER B C 1
ATOM 6665 O O . SER B 1 381 ? 117.678 86.468 131.270 1.00 37.84 383 SER B O 1
ATOM 6668 N N . LEU B 1 382 ? 118.764 85.022 129.928 1.00 33.07 384 LEU B N 1
ATOM 6669 C CA . LEU B 1 382 ? 119.842 84.724 130.871 1.00 35.07 384 LEU B CA 1
ATOM 6670 C C . LEU B 1 382 ? 119.303 84.236 132.214 1.00 35.50 384 LEU B C 1
ATOM 6671 O O . LEU B 1 382 ? 119.825 84.583 133.273 1.00 39.07 384 LEU B O 1
ATOM 6676 N N . ARG B 1 383 ? 118.248 83.426 132.171 1.00 38.68 385 ARG B N 1
ATOM 6677 C CA . ARG B 1 383 ? 117.712 82.831 133.388 1.00 41.81 385 ARG B CA 1
ATOM 6678 C C . ARG B 1 383 ? 118.732 81.879 134.001 1.00 45.15 385 ARG B C 1
ATOM 6679 O O . ARG B 1 383 ? 119.417 81.137 133.291 1.00 44.31 385 ARG B O 1
ATOM 6687 N N . GLY B 1 384 ? 118.830 81.908 135.334 1.00 47.38 386 GLY B N 1
ATOM 6688 C CA . GLY B 1 384 ? 119.859 81.140 136.013 1.00 46.74 386 GLY B CA 1
ATOM 6689 C C . GLY B 1 384 ? 119.494 79.700 136.306 1.00 54.74 386 GLY B C 1
ATOM 6690 O O . GLY B 1 384 ? 120.367 78.829 136.288 1.00 56.87 386 GLY B O 1
ATOM 6691 N N . ASN B 1 385 ? 118.221 79.422 136.578 1.00 58.72 387 ASN B N 1
ATOM 6692 C CA . ASN B 1 385 ? 117.771 78.084 136.945 1.00 61.07 387 ASN B CA 1
ATOM 6693 C C . ASN B 1 385 ? 116.736 77.604 135.940 1.00 63.77 387 ASN B C 1
ATOM 6694 O O . ASN B 1 385 ? 115.696 78.247 135.759 1.00 63.48 387 ASN B O 1
ATOM 6699 N N . SER B 1 386 ? 117.017 76.468 135.302 1.00 64.95 388 SER B N 1
ATOM 6700 C CA . SER B 1 386 ? 116.064 75.838 134.399 1.00 65.50 388 SER B CA 1
ATOM 6701 C C . SER B 1 386 ? 115.051 74.960 135.121 1.00 68.63 388 SER B C 1
ATOM 6702 O O . SER B 1 386 ? 114.056 74.564 134.506 1.00 70.37 388 SER B O 1
ATOM 6705 N N . SER B 1 387 ? 115.276 74.644 136.400 1.00 66.00 389 SER B N 1
ATOM 6706 C CA . SER B 1 387 ? 114.350 73.774 137.120 1.00 67.02 389 SER B CA 1
ATOM 6707 C C . SER B 1 387 ? 113.032 74.483 137.411 1.00 68.28 389 SER B C 1
ATOM 6708 O O . SER B 1 387 ? 111.963 73.867 137.335 1.00 69.77 389 SER B O 1
ATOM 6711 N N . ARG B 1 388 ? 113.086 75.768 137.757 1.00 67.32 390 ARG B N 1
ATOM 6712 C CA . ARG B 1 388 ? 111.875 76.566 137.908 1.00 67.76 390 ARG B CA 1
ATOM 6713 C C . ARG B 1 388 ? 111.386 76.986 136.529 1.00 67.59 390 ARG B C 1
ATOM 6714 O O . ARG B 1 388 ? 111.991 77.864 135.900 1.00 66.60 390 ARG B O 1
ATOM 6722 N N . PRO B 1 389 ? 110.298 76.395 136.027 1.00 67.18 391 PRO B N 1
ATOM 6723 C CA . PRO B 1 389 ? 109.882 76.681 134.645 1.00 67.10 391 PRO B CA 1
ATOM 6724 C C . PRO B 1 389 ? 109.451 78.117 134.418 1.00 64.85 391 PRO B C 1
ATOM 6725 O O . PRO B 1 389 ? 109.430 78.561 133.265 1.00 64.67 391 PRO B O 1
ATOM 6729 N N . PHE B 1 390 ? 109.110 78.855 135.470 1.00 65.00 392 PHE B N 1
ATOM 6730 C CA . PHE B 1 390 ? 108.600 80.211 135.339 1.00 64.90 392 PHE B CA 1
ATOM 6731 C C . PHE B 1 390 ? 109.661 81.273 135.605 1.00 63.33 392 PHE B C 1
ATOM 6732 O O . PHE B 1 390 ? 109.320 82.453 135.732 1.00 63.07 392 PHE B O 1
ATOM 6740 N N . ASN B 1 391 ? 110.931 80.887 135.690 1.00 62.35 393 ASN B N 1
ATOM 6741 C CA . ASN B 1 391 ? 112.001 81.860 135.855 1.00 59.29 393 ASN B CA 1
ATOM 6742 C C . ASN B 1 391 ? 112.159 82.697 134.590 1.00 58.38 393 ASN B C 1
ATOM 6743 O O . ASN B 1 391 ? 112.316 82.159 133.491 1.00 58.49 393 ASN B O 1
ATOM 6748 N N . MET B 1 392 ? 112.120 84.016 134.750 1.00 54.83 394 MET B N 1
ATOM 6749 C CA . MET B 1 392 ? 112.373 84.973 133.675 1.00 52.74 394 MET B CA 1
ATOM 6750 C C . MET B 1 392 ? 113.553 85.820 134.140 1.00 51.01 394 MET B C 1
ATOM 6751 O O . MET B 1 392 ? 113.360 86.887 134.727 1.00 56.37 394 MET B O 1
ATOM 6756 N N . GLY B 1 393 ? 114.766 85.348 133.866 1.00 45.75 395 GLY B N 1
ATOM 6757 C CA . GLY B 1 393 ? 115.954 85.865 134.518 1.00 41.38 395 GLY B CA 1
ATOM 6758 C C . GLY B 1 393 ? 116.160 87.365 134.479 1.00 40.22 395 GLY B C 1
ATOM 6759 O O . GLY B 1 393 ? 116.005 88.032 135.503 1.00 46.64 395 GLY B O 1
ATOM 6760 N N . LEU B 1 394 ? 116.483 87.917 133.315 1.00 35.00 396 LEU B N 1
ATOM 6761 C CA . LEU B 1 394 ? 116.804 89.333 133.196 1.00 31.45 396 LEU B CA 1
ATOM 6762 C C . LEU B 1 394 ? 115.913 90.024 132.173 1.00 30.45 396 LEU B C 1
ATOM 6763 O O . LEU B 1 394 ? 116.338 90.964 131.504 1.00 32.13 396 LEU B O 1
ATOM 6768 N N . LYS B 1 395 ? 114.669 89.563 132.048 1.00 32.10 397 LYS B N 1
ATOM 6769 C CA . LYS B 1 395 ? 113.738 90.167 131.102 1.00 29.72 397 LYS B CA 1
ATOM 6770 C C . LYS B 1 395 ? 113.386 91.595 131.506 1.00 29.83 397 LYS B C 1
ATOM 6771 O O . LYS B 1 395 ? 113.470 92.523 130.689 1.00 33.67 397 LYS B O 1
ATOM 6777 N N . GLY B 1 396 ? 112.997 91.793 132.768 1.00 28.39 398 GLY B N 1
ATOM 6778 C CA . GLY B 1 396 ? 112.710 93.136 133.244 1.00 25.25 398 GLY B CA 1
ATOM 6779 C C . GLY B 1 396 ? 113.928 94.036 133.210 1.00 26.27 398 GLY B C 1
ATOM 6780 O O . GLY B 1 396 ? 113.822 95.232 132.933 1.00 29.38 398 GLY B O 1
ATOM 6781 N N . LEU B 1 397 ? 115.104 93.471 133.489 1.00 24.70 399 LEU B N 1
ATOM 6782 C CA . LEU B 1 397 ? 116.340 94.236 133.381 1.00 26.86 399 LEU B CA 1
ATOM 6783 C C . LEU B 1 397 ? 116.596 94.675 131.944 1.00 25.37 399 LEU B C 1
ATOM 6784 O O . LEU B 1 397 ? 117.024 95.812 131.698 1.00 25.89 399 LEU B O 1
ATOM 6789 N N . GLN B 1 398 ? 116.338 93.791 130.978 1.00 25.06 400 GLN B N 1
ATOM 6790 C CA . GLN B 1 398 ? 116.488 94.190 129.586 1.00 26.43 400 GLN B CA 1
ATOM 6791 C C . GLN B 1 398 ? 115.503 95.287 129.227 1.00 25.60 400 GLN B C 1
ATOM 6792 O O . GLN B 1 398 ? 115.837 96.199 128.470 1.00 27.04 400 GLN B O 1
ATOM 6798 N N . ILE B 1 399 ? 114.280 95.211 129.756 1.00 26.93 401 ILE B N 1
ATOM 6799 C CA . ILE B 1 399 ? 113.308 96.273 129.509 1.00 26.59 401 ILE B CA 1
ATOM 6800 C C . ILE B 1 399 ? 113.803 97.595 130.082 1.00 25.49 401 ILE B C 1
ATOM 6801 O O . ILE B 1 399 ? 113.638 98.656 129.470 1.00 28.71 401 ILE B O 1
ATOM 6806 N N . THR B 1 400 ? 114.417 97.554 131.265 1.00 24.37 402 THR B N 1
ATOM 6807 C CA . THR B 1 400 ? 114.985 98.766 131.850 1.00 24.06 402 THR B CA 1
ATOM 6808 C C . THR B 1 400 ? 116.073 99.355 130.956 1.00 25.86 402 THR B C 1
ATOM 6809 O O . THR B 1 400 ? 116.110 100.571 130.718 1.00 28.17 402 THR B O 1
ATOM 6813 N N . GLY B 1 401 ? 116.962 98.504 130.445 1.00 23.72 403 GLY B N 1
ATOM 6814 C CA . GLY B 1 401 ? 117.963 98.982 129.504 1.00 22.83 403 GLY B CA 1
ATOM 6815 C C . GLY B 1 401 ? 117.353 99.564 128.241 1.00 23.92 403 GLY B C 1
ATOM 6816 O O . GLY B 1 401 ? 117.823 100.581 127.722 1.00 25.11 403 GLY B O 1
ATOM 6817 N N . ASN B 1 402 ? 116.309 98.914 127.719 1.00 22.00 404 ASN B N 1
ATOM 6818 C CA . ASN B 1 402 ? 115.617 99.397 126.530 1.00 23.39 404 ASN B CA 1
ATOM 6819 C C . ASN B 1 402 ? 114.883 100.701 126.783 1.00 23.28 404 ASN B C 1
ATOM 6820 O O . ASN B 1 402 ? 114.562 101.410 125.829 1.00 26.47 404 ASN B O 1
ATOM 6825 N N . SER B 1 403 ? 114.557 100.997 128.036 1.00 23.09 405 SER B N 1
ATOM 6826 C CA . SER B 1 403 ? 113.966 102.287 128.357 1.00 21.77 405 SER B CA 1
ATOM 6827 C C . SER B 1 403 ? 115.024 103.367 128.529 1.00 24.31 405 SER B C 1
ATOM 6828 O O . SER B 1 403 ? 114.751 104.541 128.260 1.00 26.65 405 SER B O 1
ATOM 6831 N N . ILE B 1 404 ? 116.224 103.000 128.974 1.00 23.58 406 ILE B N 1
ATOM 6832 C CA . ILE B 1 404 ? 117.255 104.009 129.207 1.00 24.03 406 ILE B CA 1
ATOM 6833 C C . ILE B 1 404 ? 117.950 104.403 127.905 1.00 23.95 406 ILE B C 1
ATOM 6834 O O . ILE B 1 404 ? 118.167 105.591 127.643 1.00 25.67 406 ILE B O 1
ATOM 6839 N N . MET B 1 405 ? 118.318 103.422 127.076 1.00 23.33 407 MET B N 1
ATOM 6840 C CA . MET B 1 405 ? 119.147 103.705 125.902 1.00 22.61 407 MET B CA 1
ATOM 6841 C C . MET B 1 405 ? 118.543 104.738 124.948 1.00 23.14 407 MET B C 1
ATOM 6842 O O . MET B 1 405 ? 119.276 105.646 124.510 1.00 26.71 407 MET B O 1
ATOM 6847 N N . PRO B 1 406 ? 117.263 104.658 124.564 1.00 24.57 408 PRO B N 1
ATOM 6848 C CA . PRO B 1 406 ? 116.720 105.673 123.650 1.00 22.40 408 PRO B CA 1
ATOM 6849 C C . PRO B 1 406 ? 116.739 107.078 124.214 1.00 23.53 408 PRO B C 1
ATOM 6850 O O . PRO B 1 406 ? 116.763 108.030 123.434 1.00 25.57 408 PRO B O 1
ATOM 6854 N N . LEU B 1 407 ? 116.725 107.247 125.537 1.00 22.90 409 LEU B N 1
ATOM 6855 C CA . LEU B 1 407 ? 116.891 108.583 126.099 1.00 21.03 409 LEU B CA 1
ATOM 6856 C C . LEU B 1 407 ? 118.260 109.156 125.753 1.00 21.27 409 LEU B C 1
ATOM 6857 O O . LEU B 1 407 ? 118.376 110.330 125.389 1.00 25.09 409 LEU B O 1
ATOM 6862 N N . LEU B 1 408 ? 119.307 108.336 125.843 1.00 21.36 410 LEU B N 1
ATOM 6863 C CA . LEU B 1 408 ? 120.639 108.786 125.450 1.00 20.51 410 LEU B CA 1
ATOM 6864 C C . LEU B 1 408 ? 120.706 109.073 123.955 1.00 22.27 410 LEU B C 1
ATOM 6865 O O . LEU B 1 408 ? 121.243 110.108 123.533 1.00 25.56 410 LEU B O 1
ATOM 6870 N N . THR B 1 409 ? 120.136 108.184 123.142 1.00 21.95 411 THR B N 1
ATOM 6871 C CA . THR B 1 409 ? 120.125 108.415 121.701 1.00 21.31 411 THR B CA 1
ATOM 6872 C C . THR B 1 409 ? 119.379 109.699 121.351 1.00 22.53 411 THR B C 1
ATOM 6873 O O . THR B 1 409 ? 119.817 110.469 120.490 1.00 25.53 411 THR B O 1
ATOM 6877 N N . TYR B 1 410 ? 118.258 109.950 122.028 1.00 21.29 412 TYR B N 1
ATOM 6878 C CA . TYR B 1 410 ? 117.499 111.180 121.850 1.00 19.92 412 TYR B CA 1
ATOM 6879 C C . TYR B 1 410 ? 118.314 112.400 122.254 1.00 22.78 412 TYR B C 1
ATOM 6880 O O . TYR B 1 410 ? 118.294 113.425 121.566 1.00 23.15 412 TYR B O 1
ATOM 6889 N N . LEU B 1 411 ? 119.037 112.308 123.371 1.00 22.23 413 LEU B N 1
ATOM 6890 C CA . LEU B 1 411 ? 119.919 113.389 123.781 1.00 20.88 413 LEU B CA 1
ATOM 6891 C C . LEU B 1 411 ? 121.083 113.577 122.823 1.00 22.37 413 LEU B C 1
ATOM 6892 O O . LEU B 1 411 ? 121.790 114.582 122.923 1.00 23.28 413 LEU B O 1
ATOM 6897 N N . GLY B 1 412 ? 121.299 112.635 121.905 1.00 22.06 414 GLY B N 1
ATOM 6898 C CA . GLY B 1 412 ? 122.226 112.872 120.812 1.00 18.80 414 GLY B CA 1
ATOM 6899 C C . GLY B 1 412 ? 121.837 114.017 119.891 1.00 23.24 414 GLY B C 1
ATOM 6900 O O . GLY B 1 412 ? 122.682 114.470 119.112 1.00 25.90 414 GLY B O 1
ATOM 6901 N N . ASN B 1 413 ? 120.596 114.492 119.955 1.00 24.09 415 ASN B N 1
ATOM 6902 C CA . ASN B 1 413 ? 120.207 115.652 119.168 1.00 23.99 415 ASN B CA 1
ATOM 6903 C C . ASN B 1 413 ? 120.961 116.893 119.645 1.00 24.42 415 ASN B C 1
ATOM 6904 O O . ASN B 1 413 ? 121.212 117.044 120.843 1.00 25.82 415 ASN B O 1
ATOM 6909 N N . PRO B 1 414 ? 121.336 117.792 118.737 1.00 24.82 416 PRO B N 1
ATOM 6910 C CA . PRO B 1 414 ? 122.104 118.974 119.143 1.00 22.66 416 PRO B CA 1
ATOM 6911 C C . PRO B 1 414 ? 121.213 120.101 119.639 1.00 24.97 416 PRO B C 1
ATOM 6912 O O . PRO B 1 414 ? 120.117 120.332 119.124 1.00 28.21 416 PRO B O 1
ATOM 6916 N N . LEU B 1 415 ? 121.702 120.807 120.653 1.00 25.44 417 LEU B N 1
ATOM 6917 C CA . LEU B 1 415 ? 121.040 121.999 121.163 1.00 26.33 417 LEU B CA 1
ATOM 6918 C C . LEU B 1 415 ? 121.604 123.285 120.577 1.00 25.76 417 LEU B C 1
ATOM 6919 O O . LEU B 1 415 ? 120.877 124.278 120.485 1.00 29.23 417 LEU B O 1
ATOM 6924 N N . THR B 1 416 ? 122.872 123.275 120.159 1.00 27.54 418 THR B N 1
ATOM 6925 C CA . THR B 1 416 ? 123.526 124.494 119.687 1.00 26.98 418 THR B CA 1
ATOM 6926 C C . THR B 1 416 ? 122.764 125.125 118.528 1.00 29.42 418 THR B C 1
ATOM 6927 O O . THR B 1 416 ? 122.677 126.353 118.433 1.00 33.16 418 THR B O 1
ATOM 6931 N N . GLU B 1 417 ? 122.196 124.300 117.646 1.00 31.36 419 GLU B N 1
ATOM 6932 C CA . GLU B 1 417 ? 121.475 124.819 116.489 1.00 32.40 419 GLU B CA 1
ATOM 6933 C C . GLU B 1 417 ? 120.307 125.711 116.891 1.00 30.70 419 GLU B C 1
ATOM 6934 O O . GLU B 1 417 ? 119.969 126.647 116.160 1.00 31.39 419 GLU B O 1
ATOM 6940 N N . HIS B 1 418 ? 119.680 125.441 118.035 1.00 28.49 420 HIS B N 1
ATOM 6941 C CA . HIS B 1 418 ? 118.586 126.278 118.508 1.00 27.03 420 HIS B CA 1
ATOM 6942 C C . HIS B 1 418 ? 119.103 127.491 119.276 1.00 25.82 420 HIS B C 1
ATOM 6943 O O . HIS B 1 418 ? 118.590 127.802 120.355 1.00 30.88 420 HIS B O 1
ATOM 6950 N N . PHE B 1 419 ? 120.075 128.210 118.718 1.00 27.84 421 PHE B N 1
ATOM 6951 C CA . PHE B 1 419 ? 120.415 129.256 119.674 1.00 26.24 421 PHE B CA 1
ATOM 6952 C C . PHE B 1 419 ? 119.637 130.531 119.366 1.00 25.65 421 PHE B C 1
ATOM 6953 O O . PHE B 1 419 ? 119.368 130.827 118.199 1.00 27.89 421 PHE B O 1
ATOM 6961 N N . PRO B 1 420 ? 119.245 131.281 120.396 1.00 26.07 422 PRO B N 1
ATOM 6962 C CA . PRO B 1 420 ? 118.431 132.480 120.164 1.00 25.56 422 PRO B CA 1
ATOM 6963 C C . PRO B 1 420 ? 119.260 133.597 119.549 1.00 28.67 422 PRO B C 1
ATOM 6964 O O . PRO B 1 420 ? 120.357 133.907 120.017 1.00 31.90 422 PRO B O 1
ATOM 6968 N N . THR B 1 421 ? 118.730 134.191 118.486 1.00 27.99 423 THR B N 1
ATOM 6969 C CA . THR B 1 421 ? 119.378 135.311 117.822 1.00 26.77 423 THR B CA 1
ATOM 6970 C C . THR B 1 421 ? 118.856 136.657 118.300 1.00 27.83 423 THR B C 1
ATOM 6971 O O . THR B 1 421 ? 119.386 137.692 117.892 1.00 31.23 423 THR B O 1
ATOM 6975 N N . HIS B 1 422 ? 117.831 136.660 119.145 1.00 29.44 424 HIS B N 1
ATOM 6976 C CA . HIS B 1 422 ? 117.253 137.866 119.714 1.00 26.21 424 HIS B CA 1
ATOM 6977 C C . HIS B 1 422 ? 117.724 138.113 121.138 1.00 29.50 424 HIS B C 1
ATOM 6978 O O . HIS B 1 422 ? 117.230 139.038 121.790 1.00 29.16 424 HIS B O 1
ATOM 6985 N N . ALA B 1 423 ? 118.667 137.312 121.630 1.00 30.30 425 ALA B N 1
ATOM 6986 C CA . ALA B 1 423 ? 119.020 137.329 123.043 1.00 26.66 425 ALA B CA 1
ATOM 6987 C C . ALA B 1 423 ? 119.638 138.659 123.455 1.00 29.50 425 ALA B C 1
ATOM 6988 O O . ALA B 1 423 ? 120.457 139.235 122.736 1.00 30.34 425 ALA B O 1
ATOM 6990 N N . GLU B 1 424 ? 119.231 139.137 124.633 1.00 32.71 426 GLU B N 1
ATOM 6991 C CA . GLU B 1 424 ? 119.822 140.301 125.293 1.00 31.94 426 GLU B CA 1
ATOM 6992 C C . GLU B 1 424 ? 119.762 141.543 124.398 1.00 33.46 426 GLU B C 1
ATOM 6993 O O . GLU B 1 424 ? 120.779 142.090 123.973 1.00 36.01 426 GLU B O 1
ATOM 6999 N N . GLU B 1 425 ? 118.532 141.973 124.115 1.00 31.89 427 GLU B N 1
ATOM 7000 C CA . GLU B 1 425 ? 118.270 143.164 123.302 1.00 33.13 427 GLU B CA 1
ATOM 7001 C C . GLU B 1 425 ? 118.916 143.062 121.924 1.00 31.93 427 GLU B C 1
ATOM 7002 O O . GLU B 1 425 ? 119.389 144.056 121.372 1.00 32.78 427 GLU B O 1
ATOM 7008 N N . PHE B 1 426 ? 118.947 141.852 121.374 1.00 32.58 428 PHE B N 1
ATOM 7009 C CA . PHE B 1 426 ? 119.527 141.541 120.071 1.00 29.85 428 PHE B CA 1
ATOM 7010 C C . PHE B 1 426 ? 121.032 141.777 120.017 1.00 30.71 428 PHE B C 1
ATOM 7011 O O . PHE B 1 426 ? 121.630 141.678 118.941 1.00 34.54 428 PHE B O 1
ATOM 7019 N N . ASN B 1 427 ? 121.665 142.087 121.151 1.00 30.76 429 ASN B N 1
ATOM 7020 C CA . ASN B 1 427 ? 123.109 142.290 121.177 1.00 31.76 429 ASN B CA 1
ATOM 7021 C C . ASN B 1 427 ? 123.863 140.967 121.140 1.00 31.63 429 ASN B C 1
ATOM 7022 O O . ASN B 1 427 ? 124.918 140.868 120.505 1.00 31.64 429 ASN B O 1
ATOM 7027 N N . GLN B 1 428 ? 123.344 139.949 121.813 1.00 31.99 430 GLN B N 1
ATOM 7028 C CA . GLN B 1 428 ? 123.937 138.614 121.787 1.00 26.75 430 GLN B CA 1
ATOM 7029 C C . GLN B 1 428 ? 123.246 137.755 120.731 1.00 26.66 430 GLN B C 1
ATOM 7030 O O . GLN B 1 428 ? 122.614 136.743 121.019 1.00 28.45 430 GLN B O 1
ATOM 7036 N N . ASN B 1 429 ? 123.377 138.187 119.476 1.00 27.71 431 ASN B N 1
ATOM 7037 C CA . ASN B 1 429 ? 122.689 137.502 118.390 1.00 26.22 431 ASN B CA 1
ATOM 7038 C C . ASN B 1 429 ? 123.332 136.165 118.044 1.00 23.51 431 ASN B C 1
ATOM 7039 O O . ASN B 1 429 ? 122.697 135.345 117.378 1.00 26.14 431 ASN B O 1
ATOM 7044 N N . ILE B 1 430 ? 124.567 135.925 118.473 1.00 22.87 432 ILE B N 1
ATOM 7045 C CA . ILE B 1 430 ? 125.136 134.584 118.541 1.00 23.33 432 ILE B CA 1
ATOM 7046 C C . ILE B 1 430 ? 125.578 134.351 119.978 1.00 23.58 432 ILE B C 1
ATOM 7047 O O . ILE B 1 430 ? 126.241 135.207 120.572 1.00 29.52 432 ILE B O 1
ATOM 7052 N N . ASN B 1 431 ? 125.120 133.252 120.570 1.00 25.20 433 ASN B N 1
ATOM 7053 C CA . ASN B 1 431 ? 125.529 132.893 121.924 1.00 23.97 433 ASN B CA 1
ATOM 7054 C C . ASN B 1 431 ? 126.124 131.494 122.006 1.00 24.47 433 ASN B C 1
ATOM 7055 O O . ASN B 1 431 ? 127.261 131.339 122.457 1.00 26.18 433 ASN B O 1
ATOM 7060 N N . GLY B 1 432 ? 125.389 130.471 121.582 1.00 22.94 434 GLY B N 1
ATOM 7061 C CA . GLY B 1 432 ? 125.884 129.112 121.614 1.00 23.37 434 GLY B CA 1
ATOM 7062 C C . GLY B 1 432 ? 125.106 128.134 122.470 1.00 24.74 434 GLY B C 1
ATOM 7063 O O . GLY B 1 432 ? 124.948 126.974 122.083 1.00 26.25 434 GLY B O 1
ATOM 7064 N N . LEU B 1 433 ? 124.637 128.583 123.636 1.00 23.74 435 LEU B N 1
ATOM 7065 C CA . LEU B 1 433 ? 123.931 127.738 124.604 1.00 22.25 435 LEU B CA 1
ATOM 7066 C C . LEU B 1 433 ? 124.831 126.636 125.158 1.00 21.69 435 LEU B C 1
ATOM 7067 O O . LEU B 1 433 ? 124.414 125.485 125.295 1.00 22.58 435 LEU B O 1
ATOM 7072 N N . SER B 1 434 ? 126.075 126.987 125.491 1.00 21.46 436 SER B N 1
ATOM 7073 C CA . SER B 1 434 ? 126.980 125.998 126.067 1.00 19.67 436 SER B CA 1
ATOM 7074 C C . SER B 1 434 ? 126.511 125.541 127.441 1.00 21.64 436 SER B C 1
ATOM 7075 O O . SER B 1 434 ? 126.746 124.393 127.820 1.00 19.48 436 SER B O 1
ATOM 7078 N N . TRP B 1 435 ? 125.849 126.423 128.191 1.00 23.34 437 TRP B N 1
ATOM 7079 C CA . TRP B 1 435 ? 125.339 126.067 129.510 1.00 19.09 437 TRP B CA 1
ATOM 7080 C C . TRP B 1 435 ? 124.287 124.968 129.418 1.00 20.78 437 TRP B C 1
ATOM 7081 O O . TRP B 1 435 ? 124.387 123.933 130.091 1.00 22.00 437 TRP B O 1
ATOM 7092 N N . GLY B 1 436 ? 123.272 125.175 128.578 1.00 20.13 438 GLY B N 1
ATOM 7093 C CA . GLY B 1 436 ? 122.247 124.162 128.408 1.00 18.61 438 GLY B CA 1
ATOM 7094 C C . GLY B 1 436 ? 122.799 122.872 127.837 1.00 19.63 438 GLY B C 1
ATOM 7095 O O . GLY B 1 436 ? 122.412 121.781 128.257 1.00 22.64 438 GLY B O 1
ATOM 7096 N N . SER B 1 437 ? 123.716 122.983 126.874 1.00 18.59 439 SER B N 1
ATOM 7097 C CA . SER B 1 437 ? 124.316 121.799 126.271 1.00 19.33 439 SER B CA 1
ATOM 7098 C C . SER B 1 437 ? 125.112 120.998 127.295 1.00 20.86 439 SER B C 1
ATOM 7099 O O . SER B 1 437 ? 125.037 119.766 127.322 1.00 23.92 439 SER B O 1
ATOM 7102 N N . ALA B 1 438 ? 125.877 121.680 128.150 1.00 18.37 440 ALA B N 1
ATOM 7103 C CA . ALA B 1 438 ? 126.658 120.984 129.167 1.00 19.47 440 ALA B CA 1
ATOM 7104 C C . ALA B 1 438 ? 125.759 120.332 130.211 1.00 20.35 440 ALA B C 1
ATOM 7105 O O . ALA B 1 438 ? 126.045 119.223 130.680 1.00 20.71 440 ALA B O 1
ATOM 7107 N N . ASN B 1 439 ? 124.669 120.999 130.591 1.00 19.25 441 ASN B N 1
ATOM 7108 C CA . ASN B 1 439 ? 123.742 120.376 131.533 1.00 19.37 441 ASN B CA 1
ATOM 7109 C C . ASN B 1 439 ? 123.048 119.164 130.915 1.00 18.39 441 ASN B C 1
ATOM 7110 O O . ASN B 1 439 ? 122.832 118.150 131.592 1.00 23.42 441 ASN B O 1
ATOM 7115 N N . LEU B 1 440 ? 122.724 119.234 129.622 1.00 18.44 442 LEU B N 1
ATOM 7116 C CA . LEU B 1 440 ? 122.216 118.057 128.923 1.00 18.94 442 LEU B CA 1
ATOM 7117 C C . LEU B 1 440 ? 123.250 116.939 128.899 1.00 19.78 442 LEU B C 1
ATOM 7118 O O . LEU B 1 440 ? 122.906 115.763 129.045 1.00 21.77 442 LEU B O 1
ATOM 7123 N N . ALA B 1 441 ? 124.520 117.288 128.692 1.00 20.67 443 ALA B N 1
ATOM 7124 C CA . ALA B 1 441 ? 125.577 116.283 128.678 1.00 18.47 443 ALA B CA 1
ATOM 7125 C C . ALA B 1 441 ? 125.708 115.601 130.034 1.00 20.93 443 ALA B C 1
ATOM 7126 O O . ALA B 1 441 ? 125.938 114.391 130.108 1.00 22.88 443 ALA B O 1
ATOM 7128 N N . TRP B 1 442 ? 125.564 116.361 131.118 1.00 21.31 444 TRP B N 1
ATOM 7129 C CA . TRP B 1 442 ? 125.586 115.747 132.442 1.00 19.70 444 TRP B CA 1
ATOM 7130 C C . TRP B 1 442 ? 124.376 114.841 132.655 1.00 22.22 444 TRP B C 1
ATOM 7131 O O . TRP B 1 442 ? 124.488 113.780 133.284 1.00 23.30 444 TRP B O 1
ATOM 7142 N N . ARG B 1 443 ? 123.209 115.247 132.149 1.00 20.54 445 ARG B N 1
ATOM 7143 C CA . ARG B 1 443 ? 122.051 114.356 132.165 1.00 22.34 445 ARG B CA 1
ATOM 7144 C C . ARG B 1 443 ? 122.350 113.053 131.427 1.00 22.21 445 ARG B C 1
ATOM 7145 O O . ARG B 1 443 ? 121.990 111.964 131.895 1.00 25.96 445 ARG B O 1
ATOM 7153 N N . SER B 1 444 ? 123.017 113.150 130.276 1.00 23.11 446 SER B N 1
ATOM 7154 C CA . SER B 1 444 ? 123.442 111.960 129.544 1.00 21.03 446 SER B CA 1
ATOM 7155 C C . SER B 1 444 ? 124.387 111.108 130.377 1.00 23.09 446 SER B C 1
ATOM 7156 O O . SER B 1 444 ? 124.301 109.879 130.358 1.00 24.91 446 SER B O 1
ATOM 7159 N N . VAL B 1 445 ? 125.311 111.745 131.094 1.00 22.79 447 VAL B N 1
ATOM 7160 C CA . VAL B 1 445 ? 126.254 111.007 131.932 1.00 22.11 447 VAL B CA 1
ATOM 7161 C C . VAL B 1 445 ? 125.515 110.220 133.008 1.00 22.99 447 VAL B C 1
ATOM 7162 O O . VAL B 1 445 ? 125.814 109.046 133.251 1.00 24.95 447 VAL B O 1
ATOM 7166 N N . GLN B 1 446 ? 124.538 110.852 133.665 1.00 21.98 448 GLN B N 1
ATOM 7167 C CA . GLN B 1 446 ? 123.767 110.158 134.696 1.00 22.87 448 GLN B CA 1
ATOM 7168 C C . GLN B 1 446 ? 122.981 108.987 134.110 1.00 24.08 448 GLN B C 1
ATOM 7169 O O . GLN B 1 446 ? 122.971 107.878 134.674 1.00 26.68 448 GLN B O 1
ATOM 7175 N N . LEU B 1 447 ? 122.329 109.214 132.966 1.00 23.81 449 LEU B N 1
ATOM 7176 C CA . LEU B 1 447 ? 121.586 108.146 132.309 1.00 21.86 449 LEU B CA 1
ATOM 7177 C C . LEU B 1 447 ? 122.502 106.991 131.927 1.00 22.61 449 LEU B C 1
ATOM 7178 O O . LEU B 1 447 ? 122.142 105.822 132.099 1.00 23.49 449 LEU B O 1
ATOM 7183 N N . PHE B 1 448 ? 123.698 107.298 131.428 1.00 22.27 450 PHE B N 1
ATOM 7184 C CA . PHE B 1 448 ? 124.614 106.246 131.013 1.00 21.80 450 PHE B CA 1
ATOM 7185 C C . PHE B 1 448 ? 125.215 105.520 132.208 1.00 22.23 450 PHE B C 1
ATOM 7186 O O . PHE B 1 448 ? 125.563 104.346 132.095 1.00 23.51 450 PHE B O 1
ATOM 7194 N N . GLN B 1 449 ? 125.334 106.183 133.358 1.00 24.71 451 GLN B N 1
ATOM 7195 C CA . GLN B 1 449 ? 125.744 105.476 134.569 1.00 25.31 451 GLN B CA 1
ATOM 7196 C C . GLN B 1 449 ? 124.696 104.445 134.979 1.00 26.56 451 GLN B C 1
ATOM 7197 O O . GLN B 1 449 ? 125.024 103.288 135.285 1.00 28.08 451 GLN B O 1
ATOM 7203 N N . HIS B 1 450 ? 123.420 104.845 134.973 1.00 24.60 452 HIS B N 1
ATOM 7204 C CA . HIS B 1 450 ? 122.358 103.871 135.233 1.00 23.43 452 HIS B CA 1
ATOM 7205 C C . HIS B 1 450 ? 122.400 102.731 134.218 1.00 23.50 452 HIS B C 1
ATOM 7206 O O . HIS B 1 450 ? 122.303 101.540 134.574 1.00 27.93 452 HIS B O 1
ATOM 7213 N N . TYR B 1 451 ? 122.570 103.085 132.945 1.00 24.18 453 TYR B N 1
ATOM 7214 C CA . TYR B 1 451 ? 122.593 102.084 131.893 1.00 23.81 453 TYR B CA 1
ATOM 7215 C C . TYR B 1 451 ? 123.760 101.123 132.067 1.00 25.23 453 TYR B C 1
ATOM 7216 O O . TYR B 1 451 ? 123.626 99.924 131.807 1.00 24.97 453 TYR B O 1
ATOM 7225 N N . LEU B 1 452 ? 124.917 101.633 132.488 1.00 24.89 454 LEU B N 1
ATOM 7226 C CA . LEU B 1 452 ? 126.079 100.776 132.669 1.00 23.48 454 LEU B CA 1
ATOM 7227 C C . LEU B 1 452 ? 125.932 99.881 133.888 1.00 26.64 454 LEU B C 1
ATOM 7228 O O . LEU B 1 452 ? 126.497 98.789 133.908 1.00 28.79 454 LEU B O 1
ATOM 7233 N N . SER B 1 453 ? 125.177 100.306 134.902 1.00 27.26 455 SER B N 1
ATOM 7234 C CA . SER B 1 453 ? 124.826 99.371 135.971 1.00 27.60 455 SER B CA 1
ATOM 7235 C C . SER B 1 453 ? 124.027 98.193 135.414 1.00 27.49 455 SER B C 1
ATOM 7236 O O . SER B 1 453 ? 124.322 97.016 135.699 1.00 32.08 455 SER B O 1
ATOM 7239 N N . VAL B 1 454 ? 123.027 98.500 134.582 1.00 25.34 456 VAL B N 1
ATOM 7240 C CA . VAL B 1 454 ? 122.247 97.444 133.930 1.00 25.42 456 VAL B CA 1
ATOM 7241 C C . VAL B 1 454 ? 123.158 96.524 133.113 1.00 26.14 456 VAL B C 1
ATOM 7242 O O . VAL B 1 454 ? 123.102 95.289 133.226 1.00 27.15 456 VAL B O 1
ATOM 7246 N N . ALA B 1 455 ? 124.028 97.119 132.294 1.00 27.49 457 ALA B N 1
ATOM 7247 C CA . ALA B 1 455 ? 124.916 96.351 131.429 1.00 25.17 457 ALA B CA 1
ATOM 7248 C C . ALA B 1 455 ? 125.919 95.522 132.222 1.00 28.86 457 ALA B C 1
ATOM 7249 O O . ALA B 1 455 ? 126.299 94.435 131.783 1.00 29.94 457 ALA B O 1
ATOM 7251 N N . SER B 1 456 ? 126.373 96.021 133.373 1.00 27.74 458 SER B N 1
ATOM 7252 C CA . SER B 1 456 ? 127.286 95.252 134.207 1.00 25.97 458 SER B CA 1
ATOM 7253 C C . SER B 1 456 ? 126.614 93.998 134.736 1.00 29.46 458 SER B C 1
ATOM 7254 O O . SER B 1 456 ? 127.214 92.914 134.736 1.00 33.41 458 SER B O 1
ATOM 7257 N N . ILE B 1 457 ? 125.365 94.123 135.192 1.00 29.84 459 ILE B N 1
ATOM 7258 C CA . ILE B 1 457 ? 124.654 92.931 135.648 1.00 29.56 459 ILE B CA 1
ATOM 7259 C C . ILE B 1 457 ? 124.484 91.941 134.500 1.00 29.11 459 ILE B C 1
ATOM 7260 O O . ILE B 1 457 ? 124.686 90.727 134.667 1.00 30.15 459 ILE B O 1
ATOM 7265 N N . PHE B 1 458 ? 124.126 92.445 133.313 1.00 28.58 460 PHE B N 1
ATOM 7266 C CA . PHE B 1 458 ? 123.977 91.563 132.156 1.00 26.51 460 PHE B CA 1
ATOM 7267 C C . PHE B 1 458 ? 125.280 90.846 131.827 1.00 28.04 460 PHE B C 1
ATOM 7268 O O . PHE B 1 458 ? 125.283 89.636 131.576 1.00 28.95 460 PHE B O 1
ATOM 7276 N N . ALA B 1 459 ? 126.398 91.576 131.835 1.00 27.98 461 ALA B N 1
ATOM 7277 C CA . ALA B 1 459 ? 127.688 90.985 131.498 1.00 27.93 461 ALA B CA 1
ATOM 7278 C C . ALA B 1 459 ? 128.081 89.904 132.497 1.00 29.26 461 ALA B C 1
ATOM 7279 O O . ALA B 1 459 ? 128.523 88.815 132.109 1.00 31.82 461 ALA B O 1
ATOM 7281 N N . VAL B 1 460 ? 127.926 90.185 133.793 1.00 27.97 462 VAL B N 1
ATOM 7282 C CA . VAL B 1 460 ? 128.332 89.215 134.808 1.00 31.02 462 VAL B CA 1
ATOM 7283 C C . VAL B 1 460 ? 127.488 87.949 134.706 1.00 31.70 462 VAL B C 1
ATOM 7284 O O . VAL B 1 460 ? 128.014 86.827 134.713 1.00 29.94 462 VAL B O 1
ATOM 7288 N N . GLN B 1 461 ? 126.165 88.110 134.585 1.00 29.24 463 GLN B N 1
ATOM 7289 C CA . GLN B 1 461 ? 125.302 86.939 134.462 1.00 31.03 463 GLN B CA 1
ATOM 7290 C C . GLN B 1 461 ? 125.627 86.140 133.205 1.00 31.00 463 GLN B C 1
ATOM 7291 O O . GLN B 1 461 ? 125.698 84.905 133.246 1.00 32.98 463 GLN B O 1
ATOM 7297 N N . ALA B 1 462 ? 125.840 86.829 132.080 1.00 30.09 464 ALA B N 1
ATOM 7298 C CA . ALA B 1 462 ? 126.117 86.137 130.828 1.00 27.08 464 ALA B CA 1
ATOM 7299 C C . ALA B 1 462 ? 127.421 85.357 130.897 1.00 30.13 464 ALA B C 1
ATOM 7300 O O . ALA B 1 462 ? 127.494 84.220 130.421 1.00 31.29 464 ALA B O 1
ATOM 7302 N N . ILE B 1 463 ? 128.464 85.947 131.485 1.00 28.71 465 ILE B N 1
ATOM 7303 C CA . ILE B 1 463 ? 129.740 85.246 131.538 1.00 31.28 465 ILE B CA 1
ATOM 7304 C C . ILE B 1 463 ? 129.668 84.066 132.505 1.00 31.47 465 ILE B C 1
ATOM 7305 O O . ILE B 1 463 ? 130.278 83.020 132.258 1.00 32.39 465 ILE B O 1
ATOM 7310 N N . ASP B 1 464 ? 128.909 84.194 133.599 1.00 33.30 466 ASP B N 1
ATOM 7311 C CA . ASP B 1 464 ? 128.715 83.049 134.485 1.00 33.29 466 ASP B CA 1
ATOM 7312 C C . ASP B 1 464 ? 127.992 81.912 133.774 1.00 36.79 466 ASP B C 1
ATOM 7313 O O . ASP B 1 464 ? 128.372 80.742 133.906 1.00 37.45 466 ASP B O 1
ATOM 7318 N N . LEU B 1 465 ? 126.950 82.238 133.006 1.00 35.86 467 LEU B N 1
ATOM 7319 C CA . LEU B 1 465 ? 126.224 81.199 132.283 1.00 32.70 467 LEU B CA 1
ATOM 7320 C C . LEU B 1 465 ? 127.091 80.560 131.204 1.00 36.59 467 LEU B C 1
ATOM 7321 O O . LEU B 1 465 ? 127.011 79.348 130.976 1.00 38.75 467 LEU B O 1
ATOM 7326 N N . ARG B 1 466 ? 127.923 81.356 130.529 1.00 35.06 468 ARG B N 1
ATOM 7327 C CA . ARG B 1 466 ? 128.831 80.800 129.531 1.00 33.38 468 ARG B CA 1
ATOM 7328 C C . ARG B 1 466 ? 129.848 79.864 130.171 1.00 38.66 468 ARG B C 1
ATOM 7329 O O . ARG B 1 466 ? 130.138 78.791 129.633 1.00 42.61 468 ARG B O 1
ATOM 7337 N N . ALA B 1 467 ? 130.399 80.251 131.324 1.00 39.27 469 ALA B N 1
ATOM 7338 C CA . ALA B 1 467 ? 131.318 79.369 132.033 1.00 38.17 469 ALA B CA 1
ATOM 7339 C C . ALA B 1 467 ? 130.632 78.072 132.432 1.00 43.49 469 ALA B C 1
ATOM 7340 O O . ALA B 1 467 ? 131.215 76.990 132.308 1.00 47.86 469 ALA B O 1
ATOM 7342 N N . GLY B 1 468 ? 129.392 78.162 132.917 1.00 43.14 470 GLY B N 1
ATOM 7343 C CA . GLY B 1 468 ? 128.649 76.954 133.237 1.00 41.99 470 GLY B CA 1
ATOM 7344 C C . GLY B 1 468 ? 128.428 76.067 132.026 1.00 46.95 470 GLY B C 1
ATOM 7345 O O . GLY B 1 468 ? 128.490 74.840 132.123 1.00 53.24 470 GLY B O 1
ATOM 7346 N N . LEU B 1 469 ? 128.167 76.676 130.869 1.00 45.97 471 LEU B N 1
ATOM 7347 C CA . LEU B 1 469 ? 127.928 75.899 129.658 1.00 47.61 471 LEU B CA 1
ATOM 7348 C C . LEU B 1 469 ? 129.196 75.197 129.183 1.00 51.80 471 LEU B C 1
ATOM 7349 O O . LEU B 1 469 ? 129.154 74.024 128.799 1.00 53.44 471 LEU B O 1
ATOM 7354 N N . GLU B 1 470 ? 130.327 75.894 129.199 1.00 53.46 472 GLU B N 1
ATOM 7355 C CA . GLU B 1 470 ? 131.598 75.300 128.802 1.00 53.90 472 GLU B CA 1
ATOM 7356 C C . GLU B 1 470 ? 132.178 74.454 129.929 1.00 56.17 472 GLU B C 1
ATOM 7357 O O . GLU B 1 470 ? 133.382 74.208 129.977 1.00 63.01 472 GLU B O 1
ATOM 7363 N N . GLY B 1 476 ? 133.100 81.906 135.971 1.00 44.91 478 GLY B N 1
ATOM 7364 C CA . GLY B 1 476 ? 133.062 83.082 135.124 1.00 40.96 478 GLY B CA 1
ATOM 7365 C C . GLY B 1 476 ? 134.429 83.694 134.903 1.00 45.79 478 GLY B C 1
ATOM 7366 O O . GLY B 1 476 ? 134.797 84.017 133.777 1.00 46.23 478 GLY B O 1
ATOM 7367 N N . ARG B 1 477 ? 135.186 83.841 135.994 1.00 47.41 479 ARG B N 1
ATOM 7368 C CA . ARG B 1 477 ? 136.518 84.432 135.925 1.00 46.20 479 ARG B CA 1
ATOM 7369 C C . ARG B 1 477 ? 137.488 83.599 135.102 1.00 47.34 479 ARG B C 1
ATOM 7370 O O . ARG B 1 477 ? 138.506 84.128 134.646 1.00 47.23 479 ARG B O 1
ATOM 7378 N N . GLU B 1 478 ? 137.208 82.307 134.918 1.00 47.34 480 GLU B N 1
ATOM 7379 C CA . GLU B 1 478 ? 138.093 81.457 134.134 1.00 50.96 480 GLU B CA 1
ATOM 7380 C C . GLU B 1 478 ? 138.112 81.838 132.661 1.00 48.73 480 GLU B C 1
ATOM 7381 O O . GLU B 1 478 ? 139.076 81.512 131.963 1.00 51.16 480 GLU B O 1
ATOM 7387 N N . LEU B 1 479 ? 137.078 82.516 132.177 1.00 45.60 481 LEU B N 1
ATOM 7388 C CA . LEU B 1 479 ? 136.986 82.909 130.779 1.00 41.44 481 LEU B CA 1
ATOM 7389 C C . LEU B 1 479 ? 137.503 84.315 130.516 1.00 39.86 481 LEU B C 1
ATOM 7390 O O . LEU B 1 479 ? 137.532 84.739 129.357 1.00 41.26 481 LEU B O 1
ATOM 7395 N N . LEU B 1 480 ? 137.924 85.041 131.546 1.00 40.68 482 LEU B N 1
ATOM 7396 C CA . LEU B 1 480 ? 138.189 86.466 131.437 1.00 39.81 482 LEU B CA 1
ATOM 7397 C C . LEU B 1 480 ? 139.662 86.770 131.671 1.00 40.41 482 LEU B C 1
ATOM 7398 O O . LEU B 1 480 ? 140.360 86.043 132.383 1.00 44.22 482 LEU B O 1
ATOM 7403 N N . GLY B 1 481 ? 140.126 87.855 131.057 1.00 38.03 483 GLY B N 1
ATOM 7404 C CA . GLY B 1 481 ? 141.462 88.360 131.284 1.00 37.54 483 GLY B CA 1
ATOM 7405 C C . GLY B 1 481 ? 141.555 89.097 132.605 1.00 37.46 483 GLY B C 1
ATOM 7406 O O . GLY B 1 481 ? 140.630 89.103 133.416 1.00 41.24 483 GLY B O 1
ATOM 7407 N N . GLU B 1 482 ? 142.704 89.741 132.819 1.00 39.37 484 GLU B N 1
ATOM 7408 C CA . GLU B 1 482 ? 142.973 90.356 134.116 1.00 40.19 484 GLU B CA 1
ATOM 7409 C C . GLU B 1 482 ? 142.041 91.530 134.398 1.00 37.55 484 GLU B C 1
ATOM 7410 O O . GLU B 1 482 ? 141.436 91.604 135.471 1.00 38.24 484 GLU B O 1
ATOM 7416 N N . THR B 1 483 ? 141.930 92.472 133.460 1.00 35.12 485 THR B N 1
ATOM 7417 C CA . THR B 1 483 ? 141.079 93.635 133.691 1.00 33.94 485 THR B CA 1
ATOM 7418 C C . THR B 1 483 ? 139.609 93.239 133.792 1.00 34.75 485 THR B C 1
ATOM 7419 O O . THR B 1 483 ? 138.883 93.733 134.663 1.00 36.84 485 THR B O 1
ATOM 7423 N N . ALA B 1 484 ? 139.157 92.344 132.912 1.00 36.43 486 ALA B N 1
ATOM 7424 C CA . ALA B 1 484 ? 137.774 91.885 132.965 1.00 32.70 486 ALA B CA 1
ATOM 7425 C C . ALA B 1 484 ? 137.505 91.086 134.234 1.00 34.38 486 ALA B C 1
ATOM 7426 O O . ALA B 1 484 ? 136.426 91.199 134.823 1.00 35.11 486 ALA B O 1
ATOM 7428 N N . THR B 1 485 ? 138.471 90.270 134.670 1.00 34.89 487 THR B N 1
ATOM 7429 C CA . THR B 1 485 ? 138.320 89.564 135.939 1.00 33.82 487 THR B CA 1
ATOM 7430 C C . THR B 1 485 ? 138.232 90.541 137.101 1.00 36.62 487 THR B C 1
ATOM 7431 O O . THR B 1 485 ? 137.438 90.347 138.026 1.00 40.17 487 THR B O 1
ATOM 7435 N N . GLU B 1 486 ? 139.053 91.590 137.076 1.00 37.44 488 GLU B N 1
ATOM 7436 C CA . GLU B 1 486 ? 139.026 92.585 138.139 1.00 37.73 488 GLU B CA 1
ATOM 7437 C C . GLU B 1 486 ? 137.682 93.297 138.187 1.00 37.28 488 GLU B C 1
ATOM 7438 O O . GLU B 1 486 ? 137.126 93.514 139.268 1.00 40.04 488 GLU B O 1
ATOM 7444 N N . LEU B 1 487 ? 137.137 93.655 137.023 1.00 34.36 489 LEU B N 1
ATOM 7445 C CA . LEU B 1 487 ? 135.816 94.277 136.991 1.00 34.57 489 LEU B CA 1
ATOM 7446 C C . LEU B 1 487 ? 134.737 93.318 137.481 1.00 34.44 489 LEU B C 1
ATOM 7447 O O . LEU B 1 487 ? 133.839 93.714 138.232 1.00 35.19 489 LEU B O 1
ATOM 7452 N N . TYR B 1 488 ? 134.808 92.054 137.061 1.00 36.22 490 TYR B N 1
ATOM 7453 C CA . TYR B 1 488 ? 133.844 91.050 137.498 1.00 32.52 490 TYR B CA 1
ATOM 7454 C C . TYR B 1 488 ? 133.879 90.873 139.011 1.00 33.22 490 TYR B C 1
ATOM 7455 O O . TYR B 1 488 ? 132.831 90.827 139.665 1.00 35.44 490 TYR B O 1
ATOM 7464 N N . GLU B 1 489 ? 135.079 90.792 139.584 1.00 36.53 491 GLU B N 1
ATOM 7465 C CA . GLU B 1 489 ? 135.220 90.642 141.027 1.00 36.57 491 GLU B CA 1
ATOM 7466 C C . GLU B 1 489 ? 134.763 91.892 141.765 1.00 36.53 491 GLU B C 1
ATOM 7467 O O . GLU B 1 489 ? 134.188 91.797 142.852 1.00 37.54 491 GLU B O 1
ATOM 7473 N N . THR B 1 490 ? 135.014 93.073 141.198 1.00 34.34 492 THR B N 1
ATOM 7474 C CA . THR B 1 490 ? 134.521 94.299 141.814 1.00 34.75 492 THR B CA 1
ATOM 7475 C C . THR B 1 490 ? 133.000 94.323 141.839 1.00 33.36 492 THR B C 1
ATOM 7476 O O . THR B 1 490 ? 132.395 94.710 142.843 1.00 38.09 492 THR B O 1
ATOM 7480 N N . VAL B 1 491 ? 132.365 93.903 140.744 1.00 34.91 493 VAL B N 1
ATOM 7481 C CA . VAL B 1 491 ? 130.906 93.851 140.709 1.00 36.87 493 VAL B CA 1
ATOM 7482 C C . VAL B 1 491 ? 130.384 92.833 141.716 1.00 36.30 493 VAL B C 1
ATOM 7483 O O . VAL B 1 491 ? 129.401 93.085 142.421 1.00 37.40 493 VAL B O 1
ATOM 7487 N N . TYR B 1 492 ? 131.043 91.677 141.811 1.00 34.74 494 TYR B N 1
ATOM 7488 C CA . TYR B 1 492 ? 130.633 90.665 142.780 1.00 36.39 494 TYR B CA 1
ATOM 7489 C C . TYR B 1 492 ? 130.773 91.170 144.212 1.00 41.89 494 TYR B C 1
ATOM 7490 O O . TYR B 1 492 ? 129.936 90.868 145.067 1.00 46.20 494 TYR B O 1
ATOM 7499 N N . ASP B 1 493 ? 131.830 91.930 144.496 1.00 41.46 495 ASP B N 1
ATOM 7500 C CA . ASP B 1 493 ? 132.055 92.407 145.856 1.00 38.92 495 ASP B CA 1
ATOM 7501 C C . ASP B 1 493 ? 131.123 93.558 146.214 1.00 41.16 495 ASP B C 1
ATOM 7502 O O . ASP B 1 493 ? 130.677 93.659 147.361 1.00 46.15 495 ASP B O 1
ATOM 7507 N N . LEU B 1 494 ? 130.817 94.429 145.250 1.00 40.30 496 LEU B N 1
ATOM 7508 C CA . LEU B 1 494 ? 129.886 95.522 145.508 1.00 40.66 496 LEU B CA 1
ATOM 7509 C C . LEU B 1 494 ? 128.503 94.995 145.856 1.00 42.59 496 LEU B C 1
ATOM 7510 O O . LEU B 1 494 ? 127.813 95.556 146.714 1.00 45.88 496 LEU B O 1
ATOM 7515 N N . LEU B 1 495 ? 128.082 93.920 145.201 1.00 42.52 497 LEU B N 1
ATOM 7516 C CA . LEU B 1 495 ? 126.778 93.322 145.431 1.00 43.51 497 LEU B CA 1
ATOM 7517 C C . LEU B 1 495 ? 126.803 92.248 146.509 1.00 47.24 497 LEU B C 1
ATOM 7518 O O . LEU B 1 495 ? 125.760 91.650 146.789 1.00 52.89 497 LEU B O 1
ATOM 7523 N N . GLU B 1 496 ? 127.965 91.997 147.116 1.00 48.04 498 GLU B N 1
ATOM 7524 C CA . GLU B 1 496 ? 128.122 91.045 148.217 1.00 48.69 498 GLU B CA 1
ATOM 7525 C C . GLU B 1 496 ? 127.682 89.638 147.808 1.00 52.04 498 GLU B C 1
ATOM 7526 O O . GLU B 1 496 ? 126.801 89.028 148.415 1.00 54.73 498 GLU B O 1
ATOM 7532 N N . ARG B 1 497 ? 128.319 89.132 146.758 1.00 51.50 499 ARG B N 1
ATOM 7533 C CA . ARG B 1 497 ? 128.104 87.760 146.313 1.00 50.03 499 ARG B CA 1
ATOM 7534 C C . ARG B 1 497 ? 129.393 86.957 146.439 1.00 53.91 499 ARG B C 1
ATOM 7535 O O . ARG B 1 497 ? 129.375 85.785 146.813 1.00 60.35 499 ARG B O 1
ATOM 7543 N N . PRO B 1 504 ? 125.373 80.668 139.309 1.00 52.22 506 PRO B N 1
ATOM 7544 C CA . PRO B 1 504 ? 125.687 81.934 138.639 1.00 49.45 506 PRO B CA 1
ATOM 7545 C C . PRO B 1 504 ? 125.291 83.144 139.479 1.00 49.19 506 PRO B C 1
ATOM 7546 O O . PRO B 1 504 ? 124.840 82.975 140.609 1.00 53.32 506 PRO B O 1
ATOM 7550 N N . PHE B 1 505 ? 125.457 84.347 138.923 1.00 49.14 507 PHE B N 1
ATOM 7551 C CA . PHE B 1 505 ? 125.132 85.562 139.666 1.00 47.78 507 PHE B CA 1
ATOM 7552 C C . PHE B 1 505 ? 123.673 85.567 140.103 1.00 50.90 507 PHE B C 1
ATOM 7553 O O . PHE B 1 505 ? 123.355 85.899 141.250 1.00 51.95 507 PHE B O 1
ATOM 7561 N N . LEU B 1 506 ? 122.770 85.210 139.196 1.00 49.78 508 LEU B N 1
ATOM 7562 C CA . LEU B 1 506 ? 121.346 85.132 139.481 1.00 51.57 508 LEU B CA 1
ATOM 7563 C C . LEU B 1 506 ? 120.872 83.727 139.145 1.00 54.33 508 LEU B C 1
ATOM 7564 O O . LEU B 1 506 ? 121.099 83.242 138.033 1.00 53.47 508 LEU B O 1
ATOM 7569 N N . PHE B 1 507 ? 120.219 83.076 140.105 1.00 58.68 509 PHE B N 1
ATOM 7570 C CA . PHE B 1 507 ? 119.784 81.695 139.953 1.00 59.56 509 PHE B CA 1
ATOM 7571 C C . PHE B 1 507 ? 118.266 81.581 139.917 1.00 61.81 509 PHE B C 1
ATOM 7572 O O . PHE B 1 507 ? 117.704 81.096 138.933 1.00 59.76 509 PHE B O 1
ATOM 7580 N N . ASN B 1 508 ? 117.582 82.043 140.956 1.00 63.71 510 ASN B N 1
ATOM 7581 C CA . ASN B 1 508 ? 116.132 82.138 140.965 1.00 63.21 510 ASN B CA 1
ATOM 7582 C C . ASN B 1 508 ? 115.731 83.603 141.048 1.00 65.15 510 ASN B C 1
ATOM 7583 O O . ASN B 1 508 ? 116.414 84.414 141.680 1.00 64.83 510 ASN B O 1
ATOM 7588 N N . ASP B 1 509 ? 114.614 83.934 140.396 1.00 64.58 511 ASP B N 1
ATOM 7589 C CA . ASP B 1 509 ? 114.178 85.324 140.323 1.00 62.13 511 ASP B CA 1
ATOM 7590 C C . ASP B 1 509 ? 113.855 85.899 141.697 1.00 65.51 511 ASP B C 1
ATOM 7591 O O . ASP B 1 509 ? 114.029 87.102 141.919 1.00 65.86 511 ASP B O 1
ATOM 7596 N N . ASP B 1 510 ? 113.386 85.071 142.626 1.00 66.01 512 ASP B N 1
ATOM 7597 C CA . ASP B 1 510 ? 112.928 85.558 143.920 1.00 64.52 512 ASP B CA 1
ATOM 7598 C C . ASP B 1 510 ? 114.029 85.610 144.972 1.00 66.07 512 ASP B C 1
ATOM 7599 O O . ASP B 1 510 ? 113.745 85.957 146.122 1.00 68.19 512 ASP B O 1
ATOM 7604 N N . GLU B 1 511 ? 115.269 85.289 144.614 1.00 66.71 513 GLU B N 1
ATOM 7605 C CA . GLU B 1 511 ? 116.357 85.226 145.581 1.00 66.53 513 GLU B CA 1
ATOM 7606 C C . GLU B 1 511 ? 117.064 86.560 145.788 1.00 65.75 513 GLU B C 1
ATOM 7607 O O . GLU B 1 511 ? 117.947 86.647 146.647 1.00 68.13 513 GLU B O 1
ATOM 7613 N N . GLN B 1 512 ? 116.703 87.595 145.034 1.00 62.89 514 GLN B N 1
ATOM 7614 C CA . GLN B 1 512 ? 117.316 88.906 145.194 1.00 60.44 514 GLN B CA 1
ATOM 7615 C C . GLN B 1 512 ? 116.389 89.949 144.592 1.00 61.18 514 GLN B C 1
ATOM 7616 O O . GLN B 1 512 ? 115.407 89.625 143.920 1.00 61.41 514 GLN B O 1
ATOM 7622 N N . SER B 1 513 ? 116.707 91.212 144.853 1.00 57.30 515 SER B N 1
ATOM 7623 C CA . SER B 1 513 ? 116.061 92.338 144.195 1.00 49.27 515 SER B CA 1
ATOM 7624 C C . SER B 1 513 ? 117.104 93.039 143.340 1.00 46.54 515 SER B C 1
ATOM 7625 O O . SER B 1 513 ? 118.104 93.542 143.863 1.00 49.03 515 SER B O 1
ATOM 7628 N N . LEU B 1 514 ? 116.880 93.054 142.026 1.00 42.28 516 LEU B N 1
ATOM 7629 C CA . LEU B 1 514 ? 117.822 93.705 141.127 1.00 40.28 516 LEU B CA 1
ATOM 7630 C C . LEU B 1 514 ? 117.862 95.212 141.326 1.00 40.44 516 LEU B C 1
ATOM 7631 O O . LEU B 1 514 ? 118.852 95.842 140.947 1.00 41.91 516 LEU B O 1
ATOM 7636 N N . GLU B 1 515 ? 116.818 95.799 141.914 1.00 43.95 517 GLU B N 1
ATOM 7637 C CA . GLU B 1 515 ? 116.828 97.230 142.199 1.00 39.13 517 GLU B CA 1
ATOM 7638 C C . GLU B 1 515 ? 117.954 97.594 143.154 1.00 39.15 517 GLU B C 1
ATOM 7639 O O . GLU B 1 515 ? 118.649 98.594 142.950 1.00 39.84 517 GLU B O 1
ATOM 7645 N N . VAL B 1 516 ? 118.150 96.789 144.199 1.00 39.43 518 VAL B N 1
ATOM 7646 C CA . VAL B 1 516 ? 119.218 97.047 145.161 1.00 38.50 518 VAL B CA 1
ATOM 7647 C C . VAL B 1 516 ? 120.581 96.965 144.484 1.00 38.85 518 VAL B C 1
ATOM 7648 O O . VAL B 1 516 ? 121.459 97.803 144.722 1.00 41.70 518 VAL B O 1
ATOM 7652 N N . ASP B 1 517 ? 120.779 95.958 143.631 1.00 38.45 519 ASP B N 1
ATOM 7653 C CA . ASP B 1 517 ? 122.045 95.821 142.919 1.00 37.66 519 ASP B CA 1
ATOM 7654 C C . ASP B 1 517 ? 122.291 97.000 141.987 1.00 36.55 519 ASP B C 1
ATOM 7655 O O . ASP B 1 517 ? 123.411 97.522 141.914 1.00 37.61 519 ASP B O 1
ATOM 7660 N N . LEU B 1 518 ? 121.258 97.422 141.256 1.00 34.59 520 LEU B N 1
ATOM 7661 C CA . LEU B 1 518 ? 121.397 98.573 140.373 1.00 34.25 520 LEU B CA 1
ATOM 7662 C C . LEU B 1 518 ? 121.737 99.828 141.162 1.00 33.36 520 LEU B C 1
ATOM 7663 O O . LEU B 1 518 ? 122.579 100.625 140.738 1.00 35.10 520 LEU B O 1
ATOM 7668 N N . GLN B 1 519 ? 121.096 100.016 142.317 1.00 36.71 521 GLN B N 1
ATOM 7669 C CA . GLN B 1 519 ? 121.415 101.161 143.161 1.00 35.19 521 GLN B CA 1
ATOM 7670 C C . GLN B 1 519 ? 122.858 101.108 143.640 1.00 34.17 521 GLN B C 1
ATOM 7671 O O . GLN B 1 519 ? 123.550 102.129 143.645 1.00 34.30 521 GLN B O 1
ATOM 7677 N N . MET B 1 520 ? 123.330 99.926 144.042 1.00 35.78 522 MET B N 1
ATOM 7678 C CA . MET B 1 520 ? 124.709 99.791 144.506 1.00 34.13 522 MET B CA 1
ATOM 7679 C C . MET B 1 520 ? 125.701 100.132 143.401 1.00 35.20 522 MET B C 1
ATOM 7680 O O . MET B 1 520 ? 126.642 100.907 143.611 1.00 35.48 522 MET B O 1
ATOM 7685 N N . LEU B 1 521 ? 125.501 99.565 142.211 1.00 33.88 523 LEU B N 1
ATOM 7686 C CA . LEU B 1 521 ? 126.423 99.826 141.110 1.00 32.42 523 LEU B CA 1
ATOM 7687 C C . LEU B 1 521 ? 126.377 101.288 140.675 1.00 32.32 523 LEU B C 1
ATOM 7688 O O . LEU B 1 521 ? 127.420 101.886 140.382 1.00 38.23 523 LEU B O 1
ATOM 7693 N N . ASN B 1 522 ? 125.184 101.885 140.634 1.00 30.77 524 ASN B N 1
ATOM 7694 C CA . ASN B 1 522 ? 125.075 103.287 140.251 1.00 32.49 524 ASN B CA 1
ATOM 7695 C C . ASN B 1 522 ? 125.710 104.201 141.291 1.00 32.93 524 ASN B C 1
ATOM 7696 O O . ASN B 1 522 ? 126.370 105.184 140.937 1.00 34.06 524 ASN B O 1
ATOM 7701 N N . GLY B 1 523 ? 125.515 103.903 142.575 1.00 31.85 525 GLY B N 1
ATOM 7702 C CA . GLY B 1 523 ? 126.155 104.690 143.611 1.00 31.51 525 GLY B CA 1
ATOM 7703 C C . GLY B 1 523 ? 127.663 104.571 143.568 1.00 33.33 525 GLY B C 1
ATOM 7704 O O . GLY B 1 523 ? 128.378 105.537 143.836 1.00 36.79 525 GLY B O 1
ATOM 7705 N N . ASP B 1 524 ? 128.168 103.384 143.227 1.00 32.84 526 ASP B N 1
ATOM 7706 C CA . ASP B 1 524 ? 129.607 103.229 143.047 1.00 33.73 526 ASP B CA 1
ATOM 7707 C C . ASP B 1 524 ? 130.111 104.078 141.887 1.00 34.29 526 ASP B C 1
ATOM 7708 O O . ASP B 1 524 ? 131.109 104.794 142.017 1.00 34.72 526 ASP B O 1
ATOM 7713 N N . LEU B 1 525 ? 129.429 104.016 140.742 1.00 30.69 527 LEU B N 1
ATOM 7714 C CA . LEU B 1 525 ? 129.874 104.784 139.584 1.00 31.73 527 LEU B CA 1
ATOM 7715 C C . LEU B 1 525 ? 129.818 106.282 139.861 1.00 34.49 527 LEU B C 1
ATOM 7716 O O . LEU B 1 525 ? 130.704 107.033 139.439 1.00 39.8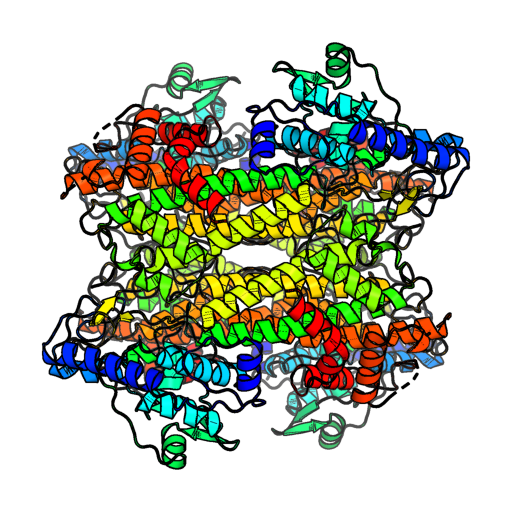7 527 LEU B O 1
ATOM 7721 N N . ALA B 1 526 ? 128.783 106.732 140.566 1.00 33.08 528 ALA B N 1
ATOM 7722 C CA . ALA B 1 526 ? 128.652 108.135 140.926 1.00 31.16 528 ALA B CA 1
ATOM 7723 C C . ALA B 1 526 ? 129.543 108.539 142.095 1.00 35.34 528 ALA B C 1
ATOM 7724 O O . ALA B 1 526 ? 129.873 109.722 142.219 1.00 38.71 528 ALA B O 1
ATOM 7726 N N . GLY B 1 527 ? 129.942 107.595 142.944 1.00 35.60 529 GLY B N 1
ATOM 7727 C CA . GLY B 1 527 ? 130.674 107.920 144.152 1.00 33.95 529 GLY B CA 1
ATOM 7728 C C . GLY B 1 527 ? 132.115 107.453 144.190 1.00 39.53 529 GLY B C 1
ATOM 7729 O O . GLY B 1 527 ? 132.992 108.079 143.590 1.00 45.59 529 GLY B O 1
ATOM 7730 N N . ALA B 1 528 ? 132.369 106.351 144.902 1.00 37.96 530 ALA B N 1
ATOM 7731 C CA . ALA B 1 528 ? 133.740 105.902 145.127 1.00 36.01 530 ALA B CA 1
ATOM 7732 C C . ALA B 1 528 ? 134.413 105.432 143.843 1.00 35.94 530 ALA B C 1
ATOM 7733 O O . ALA B 1 528 ? 135.634 105.563 143.707 1.00 40.74 530 ALA B O 1
ATOM 7735 N N . GLY B 1 529 ? 133.652 104.884 142.902 1.00 34.52 531 GLY B N 1
ATOM 7736 C CA . GLY B 1 529 ? 134.222 104.427 141.651 1.00 34.54 531 GLY B CA 1
ATOM 7737 C C . GLY B 1 529 ? 135.157 103.239 141.749 1.00 34.08 531 GLY B C 1
ATOM 7738 O O . GLY B 1 529 ? 136.236 103.253 141.155 1.00 37.49 531 GLY B O 1
ATOM 7739 N N . ARG B 1 530 ? 134.771 102.208 142.504 1.00 32.49 532 ARG B N 1
ATOM 7740 C CA . ARG B 1 530 ? 135.555 100.978 142.510 1.00 34.05 532 ARG B CA 1
ATOM 7741 C C . ARG B 1 530 ? 135.539 100.299 141.146 1.00 32.90 532 ARG B C 1
ATOM 7742 O O . ARG B 1 530 ? 136.536 99.688 140.745 1.00 32.76 532 ARG B O 1
ATOM 7750 N N . MET B 1 531 ? 134.425 100.401 140.420 1.00 32.85 533 MET B N 1
ATOM 7751 C CA . MET B 1 531 ? 134.374 99.872 139.064 1.00 33.33 533 MET B CA 1
ATOM 7752 C C . MET B 1 531 ? 135.273 100.659 138.122 1.00 34.58 533 MET B C 1
ATOM 7753 O O . MET B 1 531 ? 135.835 100.087 137.183 1.00 36.51 533 MET B O 1
ATOM 7758 N N . HIS B 1 532 ? 135.414 101.966 138.350 1.00 31.96 534 HIS B N 1
ATOM 7759 C CA . HIS B 1 532 ? 136.351 102.760 137.566 1.00 30.65 534 HIS B CA 1
ATOM 7760 C C . HIS B 1 532 ? 137.792 102.381 137.879 1.00 31.79 534 HIS B C 1
ATOM 7761 O O . HIS B 1 532 ? 138.647 102.382 136.988 1.00 33.57 534 HIS B O 1
ATOM 7768 N N . GLU B 1 533 ? 138.079 102.062 139.143 1.00 34.66 535 GLU B N 1
ATOM 7769 C CA . GLU B 1 533 ? 139.404 101.567 139.502 1.00 33.47 535 GLU B CA 1
ATOM 7770 C C . GLU B 1 533 ? 139.683 100.217 138.859 1.00 34.77 535 GLU B C 1
ATOM 7771 O O . GLU B 1 533 ? 140.820 99.936 138.463 1.00 37.69 535 GLU B O 1
ATOM 7777 N N . ALA B 1 534 ? 138.663 99.362 138.758 1.00 35.88 536 ALA B N 1
ATOM 7778 C CA . ALA B 1 534 ? 138.866 98.032 138.193 1.00 34.78 536 ALA B CA 1
ATOM 7779 C C . ALA B 1 534 ? 139.262 98.092 136.723 1.00 35.62 536 ALA B C 1
ATOM 7780 O O . ALA B 1 534 ? 139.957 97.195 136.234 1.00 37.88 536 ALA B O 1
ATOM 7782 N N . VAL B 1 535 ? 138.833 99.124 136.005 1.00 31.99 537 VAL B N 1
ATOM 7783 C CA . VAL B 1 535 ? 139.154 99.276 134.594 1.00 32.35 537 VAL B CA 1
ATOM 7784 C C . VAL B 1 535 ? 140.144 100.419 134.369 1.00 30.66 537 VAL B C 1
ATOM 7785 O O . VAL B 1 535 ? 140.250 100.936 133.262 1.00 34.08 537 VAL B O 1
ATOM 7789 N N . SER B 1 536 ? 140.886 100.807 135.406 1.00 31.12 538 SER B N 1
ATOM 7790 C CA . SER B 1 536 ? 141.768 101.963 135.305 1.00 33.29 538 SER B CA 1
ATOM 7791 C C . SER B 1 536 ? 142.892 101.763 134.299 1.00 33.04 538 SER B C 1
ATOM 7792 O O . SER B 1 536 ? 143.413 102.749 133.777 1.00 33.41 538 SER B O 1
ATOM 7795 N N . SER B 1 537 ? 143.278 100.518 134.018 1.00 33.68 539 SER B N 1
ATOM 7796 C CA . SER B 1 537 ? 144.314 100.280 133.020 1.00 31.05 539 SER B CA 1
ATOM 7797 C C . SER B 1 537 ? 143.862 100.736 131.639 1.00 32.54 539 SER B C 1
ATOM 7798 O O . SER B 1 537 ? 144.639 101.338 130.892 1.00 34.98 539 SER B O 1
ATOM 7801 N N . VAL B 1 538 ? 142.601 100.473 131.290 1.00 32.42 540 VAL B N 1
ATOM 7802 C CA . VAL B 1 538 ? 142.072 100.897 129.998 1.00 29.84 540 VAL B CA 1
ATOM 7803 C C . VAL B 1 538 ? 141.974 102.418 129.928 1.00 31.72 540 VAL B C 1
ATOM 7804 O O . VAL B 1 538 ? 142.286 103.027 128.899 1.00 32.33 540 VAL B O 1
ATOM 7808 N N . THR B 1 539 ? 141.534 103.053 131.016 1.00 32.68 541 THR B N 1
ATOM 7809 C CA . THR B 1 539 ? 141.451 104.510 131.047 1.00 31.50 541 THR B CA 1
ATOM 7810 C C . THR B 1 539 ? 142.828 105.143 130.906 1.00 32.12 541 THR B C 1
ATOM 7811 O O . THR B 1 539 ? 142.999 106.128 130.178 1.00 32.90 541 THR B O 1
ATOM 7815 N N . ASP B 1 540 ? 143.824 104.585 131.596 1.00 32.42 542 ASP B N 1
ATOM 7816 C CA . ASP B 1 540 ? 145.187 105.083 131.476 1.00 31.25 542 ASP B CA 1
ATOM 7817 C C . ASP B 1 540 ? 145.729 104.869 130.071 1.00 32.48 542 ASP B C 1
ATOM 7818 O O . ASP B 1 540 ? 146.449 105.719 129.544 1.00 36.55 542 ASP B O 1
ATOM 7823 N N . SER B 1 541 ? 145.409 103.728 129.458 1.00 31.75 543 SER B N 1
ATOM 7824 C CA . SER B 1 541 ? 145.827 103.487 128.083 1.00 30.40 543 SER B CA 1
ATOM 7825 C C . SER B 1 541 ? 145.217 104.514 127.140 1.00 31.78 543 SER B C 1
ATOM 7826 O O . SER B 1 541 ? 145.896 105.022 126.242 1.00 33.77 543 SER B O 1
ATOM 7829 N N . PHE B 1 542 ? 143.935 104.830 127.330 1.00 28.96 544 PHE B N 1
ATOM 7830 C CA . PHE B 1 542 ? 143.290 105.844 126.504 1.00 29.18 544 PHE B CA 1
ATOM 7831 C C . PHE B 1 542 ? 143.936 107.209 126.701 1.00 31.98 544 PHE B C 1
ATOM 7832 O O . PHE B 1 542 ? 144.147 107.949 125.734 1.00 32.00 544 PHE B O 1
ATOM 7840 N N . LEU B 1 543 ? 144.239 107.566 127.949 1.00 32.83 545 LEU B N 1
ATOM 7841 C CA . LEU B 1 543 ? 144.868 108.856 128.212 1.00 30.36 545 LEU B CA 1
ATOM 7842 C C . LEU B 1 543 ? 146.266 108.926 127.612 1.00 33.14 545 LEU B C 1
ATOM 7843 O O . LEU B 1 543 ? 146.656 109.958 127.057 1.00 38.63 545 LEU B O 1
ATOM 7848 N N . ALA B 1 544 ? 147.035 107.842 127.719 1.00 33.86 546 ALA B N 1
ATOM 7849 C CA . ALA B 1 544 ? 148.384 107.824 127.165 1.00 32.29 546 ALA B CA 1
ATOM 7850 C C . ALA B 1 544 ? 148.361 107.885 125.644 1.00 34.88 546 ALA B C 1
ATOM 7851 O O . ALA B 1 544 ? 149.190 108.566 125.033 1.00 40.25 546 ALA B O 1
ATOM 7853 N N . GLU B 1 545 ? 147.426 107.171 125.015 1.00 34.77 547 GLU B N 1
ATOM 7854 C CA . GLU B 1 545 ? 147.352 107.177 123.559 1.00 36.36 547 GLU B CA 1
ATOM 7855 C C . GLU B 1 545 ? 146.813 108.502 123.038 1.00 35.63 547 GLU B C 1
ATOM 7856 O O . GLU B 1 545 ? 147.326 109.043 122.053 1.00 40.86 547 GLU B O 1
ATOM 7862 N N . PHE B 1 546 ? 145.787 109.038 123.685 1.00 36.37 548 PHE B N 1
ATOM 7863 C CA . PHE B 1 546 ? 145.114 110.237 123.209 1.00 36.07 548 PHE B CA 1
ATOM 7864 C C . PHE B 1 546 ? 145.262 111.379 124.205 1.00 36.98 548 PHE B C 1
ATOM 7865 O O . PHE B 1 546 ? 146.295 112.041 124.258 1.00 43.52 548 PHE B O 1
ATOM 7873 N N . ASN C 1 11 ? 148.344 114.461 85.884 1.00 51.58 11 ASN C N 1
ATOM 7874 C CA . ASN C 1 11 ? 147.281 113.502 86.156 1.00 49.43 11 ASN C CA 1
ATOM 7875 C C . ASN C 1 11 ? 147.718 112.468 87.190 1.00 48.72 11 ASN C C 1
ATOM 7876 O O . ASN C 1 11 ? 148.827 111.946 87.120 1.00 51.80 11 ASN C O 1
ATOM 7881 N N . PRO C 1 12 ? 146.843 112.179 88.150 1.00 47.95 12 PRO C N 1
ATOM 7882 C CA . PRO C 1 12 ? 147.210 111.261 89.232 1.00 43.76 12 PRO C CA 1
ATOM 7883 C C . PRO C 1 12 ? 147.419 109.843 88.733 1.00 45.36 12 PRO C C 1
ATOM 7884 O O . PRO C 1 12 ? 146.811 109.401 87.757 1.00 47.01 12 PRO C O 1
ATOM 7888 N N . VAL C 1 13 ? 148.301 109.128 89.423 1.00 46.22 13 VAL C N 1
ATOM 7889 C CA . VAL C 1 13 ? 148.543 107.714 89.177 1.00 46.22 13 VAL C CA 1
ATOM 7890 C C . VAL C 1 13 ? 147.945 106.930 90.334 1.00 45.02 13 VAL C C 1
ATOM 7891 O O . VAL C 1 13 ? 148.258 107.198 91.500 1.00 48.37 13 VAL C O 1
ATOM 7895 N N . LEU C 1 14 ? 147.076 105.977 90.016 1.00 44.84 14 LEU C N 1
ATOM 7896 C CA . LEU C 1 14 ? 146.467 105.120 91.023 1.00 45.07 14 LEU C CA 1
ATOM 7897 C C . LEU C 1 14 ? 147.367 103.914 91.247 1.00 45.88 14 LEU C C 1
ATOM 7898 O O . LEU C 1 14 ? 147.617 103.142 90.318 1.00 48.18 14 LEU C O 1
ATOM 7903 N N . SER C 1 15 ? 147.856 103.758 92.476 1.00 46.44 15 SER C N 1
ATOM 7904 C CA . SER C 1 15 ? 148.750 102.655 92.798 1.00 42.49 15 SER C CA 1
ATOM 7905 C C . SER C 1 15 ? 148.442 102.024 94.149 1.00 43.47 15 SER C C 1
ATOM 7906 O O . SER C 1 15 ? 149.245 101.220 94.634 1.00 45.57 15 SER C O 1
ATOM 7909 N N . GLY C 1 16 ? 147.317 102.358 94.771 1.00 42.48 16 GLY C N 1
ATOM 7910 C CA . GLY C 1 16 ? 147.033 101.924 96.117 1.00 39.82 16 GLY C CA 1
ATOM 7911 C C . GLY C 1 16 ? 147.577 102.833 97.193 1.00 41.57 16 GLY C C 1
ATOM 7912 O O . GLY C 1 16 ? 147.209 102.672 98.363 1.00 43.50 16 GLY C O 1
ATOM 7913 N N . ALA C 1 17 ? 148.438 103.781 96.837 1.00 41.76 17 ALA C N 1
ATOM 7914 C CA . ALA C 1 17 ? 148.902 104.771 97.789 1.00 37.17 17 ALA C CA 1
ATOM 7915 C C . ALA C 1 17 ? 147.753 105.704 98.165 1.00 37.41 17 ALA C C 1
ATOM 7916 O O . ALA C 1 17 ? 146.812 105.883 97.388 1.00 40.13 17 ALA C O 1
ATOM 7918 N N . PRO C 1 18 ? 147.794 106.295 99.358 1.00 38.14 18 PRO C N 1
ATOM 7919 C CA . PRO C 1 18 ? 146.697 107.177 99.776 1.00 35.58 18 PRO C CA 1
ATOM 7920 C C . PRO C 1 18 ? 146.525 108.365 98.841 1.00 32.93 18 PRO C C 1
ATOM 7921 O O . PRO C 1 18 ? 147.493 108.933 98.335 1.00 36.51 18 PRO C O 1
ATOM 7925 N N . LEU C 1 19 ? 145.269 108.730 98.615 1.00 33.50 19 LEU C N 1
ATOM 7926 C CA . LEU C 1 19 ? 144.897 109.867 97.793 1.00 32.61 19 LEU C CA 1
ATOM 7927 C C . LEU C 1 19 ? 144.430 111.009 98.684 1.00 32.07 19 LEU C C 1
ATOM 7928 O O . LEU C 1 19 ? 143.936 110.791 99.792 1.00 37.09 19 LEU C O 1
ATOM 7933 N N . SER C 1 20 ? 144.599 112.230 98.198 1.00 32.36 20 SER C N 1
ATOM 7934 C CA . SER C 1 20 ? 144.077 113.392 98.896 1.00 32.00 20 SER C CA 1
ATOM 7935 C C . SER C 1 20 ? 142.638 113.645 98.466 1.00 31.51 20 SER C C 1
ATOM 7936 O O . SER C 1 20 ? 142.222 113.269 97.368 1.00 34.57 20 SER C O 1
ATOM 7939 N N . ILE C 1 21 ? 141.874 114.274 99.358 1.00 31.55 21 ILE C N 1
ATOM 7940 C CA . ILE C 1 21 ? 140.491 114.621 99.045 1.00 30.45 21 ILE C CA 1
ATOM 7941 C C . ILE C 1 21 ? 140.437 115.567 97.854 1.00 31.85 21 ILE C C 1
ATOM 7942 O O . ILE C 1 21 ? 139.500 115.517 97.050 1.00 35.64 21 ILE C O 1
ATOM 7947 N N . ASN C 1 22 ? 141.456 116.410 97.698 1.00 31.47 22 ASN C N 1
ATOM 7948 C CA . ASN C 1 22 ? 141.533 117.296 96.543 1.00 32.82 22 ASN C CA 1
ATOM 7949 C C . ASN C 1 22 ? 141.595 116.505 95.241 1.00 33.49 22 ASN C C 1
ATOM 7950 O O . ASN C 1 22 ? 140.865 116.797 94.287 1.00 36.75 22 ASN C O 1
ATOM 7955 N N . VAL C 1 23 ? 142.460 115.490 95.189 1.00 33.20 23 VAL C N 1
ATOM 7956 C CA . VAL C 1 23 ? 142.602 114.687 93.980 1.00 32.90 23 VAL C CA 1
ATOM 7957 C C . VAL C 1 23 ? 141.335 113.882 93.716 1.00 34.16 23 VAL C C 1
ATOM 7958 O O . VAL C 1 23 ? 140.907 113.740 92.567 1.00 36.10 23 VAL C O 1
ATOM 7962 N N . VAL C 1 24 ? 140.715 113.350 94.770 1.00 32.51 24 VAL C N 1
ATOM 7963 C CA . VAL C 1 24 ? 139.481 112.588 94.600 1.00 31.22 24 VAL C CA 1
ATOM 7964 C C . VAL C 1 24 ? 138.378 113.477 94.039 1.00 31.27 24 VAL C C 1
ATOM 7965 O O . VAL C 1 24 ? 137.645 113.082 93.125 1.00 33.92 24 VAL C O 1
ATOM 7969 N N . ALA C 1 25 ? 138.253 114.694 94.568 1.00 32.49 25 ALA C N 1
ATOM 7970 C CA . ALA C 1 25 ? 137.231 115.614 94.084 1.00 33.06 25 ALA C CA 1
ATOM 7971 C C . ALA C 1 25 ? 137.509 116.055 92.653 1.00 33.65 25 ALA C C 1
ATOM 7972 O O . ALA C 1 25 ? 136.576 116.221 91.861 1.00 34.31 25 ALA C O 1
ATOM 7974 N N . ASP C 1 26 ? 138.781 116.248 92.300 1.00 36.55 26 ASP C N 1
ATOM 7975 C CA . ASP C 1 26 ? 139.107 116.650 90.935 1.00 37.24 26 ASP C CA 1
ATOM 7976 C C . ASP C 1 26 ? 138.906 115.511 89.943 1.00 38.20 26 ASP C C 1
ATOM 7977 O O . ASP C 1 26 ? 138.572 115.760 88.780 1.00 39.46 26 ASP C O 1
ATOM 7982 N N . ILE C 1 27 ? 139.122 114.266 90.370 1.00 35.15 27 ILE C N 1
ATOM 7983 C CA . ILE C 1 27 ? 138.753 113.122 89.542 1.00 34.83 27 ILE C CA 1
ATOM 7984 C C . ILE C 1 27 ? 137.243 113.073 89.360 1.00 36.14 27 ILE C C 1
ATOM 7985 O O . ILE C 1 27 ? 136.742 112.858 88.251 1.00 36.32 27 ILE C O 1
ATOM 7990 N N . GLY C 1 28 ? 136.493 113.287 90.445 1.00 32.24 28 GLY C N 1
ATOM 7991 C CA . GLY C 1 28 ? 135.047 113.358 90.336 1.00 30.15 28 GLY C CA 1
ATOM 7992 C C . GLY C 1 28 ? 134.569 114.492 89.452 1.00 33.88 28 GLY C C 1
ATOM 7993 O O . GLY C 1 28 ? 133.558 114.359 88.760 1.00 36.25 28 GLY C O 1
ATOM 7994 N N . ARG C 1 29 ? 135.289 115.610 89.451 1.00 36.16 29 ARG C N 1
ATOM 7995 C CA . ARG C 1 29 ? 134.945 116.793 88.672 1.00 37.25 29 ARG C CA 1
ATOM 7996 C C . ARG C 1 29 ? 135.463 116.747 87.239 1.00 38.89 29 ARG C C 1
ATOM 7997 O O . ARG C 1 29 ? 135.244 117.704 86.491 1.00 42.85 29 ARG C O 1
ATOM 8005 N N . GLN C 1 30 ? 136.146 115.671 86.846 1.00 39.21 30 GLN C N 1
ATOM 8006 C CA . GLN C 1 30 ? 136.771 115.524 85.531 1.00 41.00 30 GLN C CA 1
ATOM 8007 C C . GLN C 1 30 ? 137.861 116.558 85.280 1.00 41.84 30 GLN C C 1
ATOM 8008 O O . GLN C 1 30 ? 138.168 116.868 84.127 1.00 48.16 30 GLN C O 1
ATOM 8014 N N . ARG C 1 31 ? 138.451 117.110 86.333 1.00 42.93 31 ARG C N 1
ATOM 8015 C CA . ARG C 1 31 ? 139.609 117.975 86.182 1.00 42.52 31 ARG C CA 1
ATOM 8016 C C . ARG C 1 31 ? 140.921 117.208 86.248 1.00 42.71 31 ARG C C 1
ATOM 8017 O O . ARG C 1 31 ? 141.976 117.789 85.979 1.00 48.43 31 ARG C O 1
ATOM 8025 N N . LEU C 1 32 ? 140.874 115.924 86.594 1.00 41.77 32 LEU C N 1
ATOM 8026 C CA . LEU C 1 32 ? 142.026 115.040 86.552 1.00 42.75 32 LEU C CA 1
ATOM 8027 C C . LEU C 1 32 ? 141.596 113.714 85.948 1.00 45.80 32 LEU C C 1
ATOM 8028 O O . LEU C 1 32 ? 140.487 113.240 86.205 1.00 45.62 32 LEU C O 1
ATOM 8033 N N . ILE C 1 33 ? 142.474 113.119 85.149 1.00 46.72 33 ILE C N 1
ATOM 8034 C CA . ILE C 1 33 ? 142.222 111.823 84.532 1.00 47.11 33 ILE C CA 1
ATOM 8035 C C . ILE C 1 33 ? 143.121 110.799 85.223 1.00 48.13 33 ILE C C 1
ATOM 8036 O O . ILE C 1 33 ? 144.350 110.861 85.080 1.00 51.02 33 ILE C O 1
ATOM 8041 N N . PRO C 1 34 ? 142.567 109.857 85.978 1.00 45.88 34 PRO C N 1
ATOM 8042 C CA . PRO C 1 34 ? 143.409 108.863 86.647 1.00 44.94 34 PRO C CA 1
ATOM 8043 C C . PRO C 1 34 ? 144.115 107.967 85.645 1.00 47.11 34 PRO C C 1
ATOM 8044 O O . PRO C 1 34 ? 143.612 107.693 84.554 1.00 48.95 34 PRO C O 1
ATOM 8048 N N . SER C 1 35 ? 145.300 107.515 86.028 1.00 45.59 35 SER C N 1
ATOM 8049 C CA . SER C 1 35 ? 146.060 106.556 85.245 1.00 47.14 35 SER C CA 1
ATOM 8050 C C . SER C 1 35 ? 146.441 105.386 86.136 1.00 48.35 35 SER C C 1
ATOM 8051 O O . SER C 1 35 ? 146.782 105.574 87.306 1.00 48.87 35 SER C O 1
ATOM 8054 N N . LEU C 1 36 ? 146.369 104.180 85.582 1.00 49.12 36 LEU C N 1
ATOM 8055 C CA . LEU C 1 36 ? 146.758 102.996 86.331 1.00 49.90 36 LEU C CA 1
ATOM 8056 C C . LEU C 1 36 ? 148.274 102.922 86.453 1.00 51.35 36 LEU C C 1
ATOM 8057 O O . LEU C 1 36 ? 149.006 103.245 85.513 1.00 51.94 36 LEU C O 1
ATOM 8062 N N . THR C 1 37 ? 148.744 102.494 87.620 1.00 53.12 37 THR C N 1
ATOM 8063 C CA . THR C 1 37 ? 150.174 102.433 87.879 1.00 53.89 37 THR C CA 1
ATOM 8064 C C . THR C 1 37 ? 150.846 101.371 87.019 1.00 55.58 37 THR C C 1
ATOM 8065 O O . THR C 1 37 ? 150.250 100.353 86.660 1.00 55.96 37 THR C O 1
ATOM 8069 N N . ASP C 1 38 ? 152.105 101.631 86.676 1.00 60.27 38 ASP C N 1
ATOM 8070 C CA . ASP C 1 38 ? 152.963 100.645 86.036 1.00 61.89 38 ASP C CA 1
ATOM 8071 C C . ASP C 1 38 ? 154.017 100.098 86.990 1.00 63.71 38 ASP C C 1
ATOM 8072 O O . ASP C 1 38 ? 154.892 99.339 86.563 1.00 65.72 38 ASP C O 1
ATOM 8077 N N . ASP C 1 39 ? 153.947 100.463 88.271 1.00 64.10 39 ASP C N 1
ATOM 8078 C CA . ASP C 1 39 ? 154.889 99.954 89.258 1.00 65.04 39 ASP C CA 1
ATOM 8079 C C . ASP C 1 39 ? 154.794 98.439 89.345 1.00 66.55 39 ASP C C 1
ATOM 8080 O O . ASP C 1 39 ? 153.704 97.879 89.489 1.00 66.56 39 ASP C O 1
ATOM 8085 N N . GLU C 1 40 ? 155.948 97.778 89.262 1.00 69.65 40 GLU C N 1
ATOM 8086 C CA . GLU C 1 40 ? 155.967 96.320 89.257 1.00 69.72 40 GLU C CA 1
ATOM 8087 C C . GLU C 1 40 ? 155.530 95.748 90.599 1.00 66.46 40 GLU C C 1
ATOM 8088 O O . GLU C 1 40 ? 154.852 94.718 90.643 1.00 66.18 40 GLU C O 1
ATOM 8094 N N . GLN C 1 41 ? 155.912 96.393 91.702 1.00 67.49 41 GLN C N 1
ATOM 8095 C CA . GLN C 1 41 ? 155.595 95.855 93.021 1.00 68.24 41 GLN C CA 1
ATOM 8096 C C . GLN C 1 41 ? 154.091 95.833 93.275 1.00 65.15 41 GLN C C 1
ATOM 8097 O O . GLN C 1 41 ? 153.560 94.847 93.797 1.00 66.74 41 GLN C O 1
ATOM 8103 N N . VAL C 1 42 ? 153.388 96.900 92.894 1.00 63.38 42 VAL C N 1
ATOM 8104 C CA . VAL C 1 42 ? 151.950 96.983 93.142 1.00 60.46 42 VAL C CA 1
ATOM 8105 C C . VAL C 1 42 ? 151.204 95.912 92.352 1.00 59.80 42 VAL C C 1
ATOM 8106 O O . VAL C 1 42 ? 150.374 95.168 92.896 1.00 59.20 42 VAL C O 1
ATOM 8110 N N . LEU C 1 43 ? 151.493 95.815 91.054 1.00 59.03 43 LEU C N 1
ATOM 8111 C CA . LEU C 1 43 ? 150.800 94.845 90.218 1.00 58.90 43 LEU C CA 1
ATOM 8112 C C . LEU C 1 43 ? 151.183 93.420 90.590 1.00 59.69 43 LEU C C 1
ATOM 8113 O O . LEU C 1 43 ? 150.343 92.514 90.527 1.00 61.51 43 LEU C O 1
ATOM 8118 N N . ASN C 1 44 ? 152.435 93.206 90.996 1.00 60.68 44 ASN C N 1
ATOM 8119 C CA . ASN C 1 44 ? 152.849 91.890 91.465 1.00 60.17 44 ASN C CA 1
ATOM 8120 C C . ASN C 1 44 ? 152.119 91.503 92.742 1.00 60.51 44 ASN C C 1
ATOM 8121 O O . ASN C 1 44 ? 151.746 90.340 92.917 1.00 63.65 44 ASN C O 1
ATOM 8126 N N . ARG C 1 45 ? 151.913 92.459 93.650 1.00 59.51 45 ARG C N 1
ATOM 8127 C CA . ARG C 1 45 ? 151.134 92.177 94.850 1.00 58.14 45 ARG C CA 1
ATOM 8128 C C . ARG C 1 45 ? 149.694 91.825 94.499 1.00 56.39 45 ARG C C 1
ATOM 8129 O O . ARG C 1 45 ? 149.105 90.920 95.101 1.00 57.87 45 ARG C O 1
ATOM 8137 N N . VAL C 1 46 ? 149.107 92.533 93.530 1.00 56.42 46 VAL C N 1
ATOM 8138 C CA . VAL C 1 46 ? 147.746 92.206 93.098 1.00 55.97 46 VAL C CA 1
ATOM 8139 C C . VAL C 1 46 ? 147.688 90.787 92.534 1.00 57.17 46 VAL C C 1
ATOM 8140 O O . VAL C 1 46 ? 146.776 90.004 92.850 1.00 59.20 46 VAL C O 1
ATOM 8144 N N . HIS C 1 47 ? 148.668 90.432 91.699 1.00 58.38 47 HIS C N 1
ATOM 8145 C CA . HIS C 1 47 ? 148.719 89.086 91.135 1.00 59.58 47 HIS C CA 1
ATOM 8146 C C . HIS C 1 47 ? 148.901 88.033 92.221 1.00 59.34 47 HIS C C 1
ATOM 8147 O O . HIS C 1 47 ? 148.283 86.968 92.167 1.00 60.42 47 HIS C O 1
ATOM 8154 N N . ALA C 1 48 ? 149.744 88.314 93.216 1.00 58.19 48 ALA C N 1
ATOM 8155 C CA . ALA C 1 48 ? 149.964 87.361 94.299 1.00 60.03 48 ALA C CA 1
ATOM 8156 C C . ALA C 1 48 ? 148.711 87.180 95.144 1.00 61.32 48 ALA C C 1
ATOM 8157 O O . ALA C 1 48 ? 148.430 86.075 95.621 1.00 63.82 48 ALA C O 1
ATOM 8159 N N . CYS C 1 49 ? 147.955 88.257 95.358 1.00 58.12 49 CYS C N 1
ATOM 8160 C CA . CYS C 1 49 ? 146.695 88.138 96.080 1.00 57.34 49 CYS C CA 1
ATOM 8161 C C . CYS C 1 49 ? 145.714 87.254 95.318 1.00 57.87 49 CYS C C 1
ATOM 8162 O O . CYS C 1 49 ? 145.063 86.372 95.902 1.00 60.07 49 CYS C O 1
ATOM 8165 N N . ARG C 1 50 ? 145.608 87.468 94.005 1.00 59.84 50 ARG C N 1
ATOM 8166 C CA . ARG C 1 50 ? 144.762 86.596 93.199 1.00 60.89 50 ARG C CA 1
ATOM 8167 C C . ARG C 1 50 ? 145.260 85.155 93.234 1.00 63.34 50 ARG C C 1
ATOM 8168 O O . ARG C 1 50 ? 144.454 84.220 93.211 1.00 64.80 50 ARG C O 1
ATOM 8176 N N . ASP C 1 51 ? 146.580 84.961 93.303 1.00 62.03 51 ASP C N 1
ATOM 8177 C CA . ASP C 1 51 ? 147.138 83.617 93.417 1.00 63.28 51 ASP C CA 1
ATOM 8178 C C . ASP C 1 51 ? 146.745 82.960 94.733 1.00 63.80 51 ASP C C 1
ATOM 8179 O O . ASP C 1 51 ? 146.470 81.758 94.775 1.00 68.26 51 ASP C O 1
ATOM 8184 N N . VAL C 1 52 ? 146.748 83.727 95.823 1.00 63.31 52 VAL C N 1
ATOM 8185 C CA . VAL C 1 52 ? 146.303 83.190 97.107 1.00 65.04 52 VAL C CA 1
ATOM 8186 C C . VAL C 1 52 ? 144.848 82.751 97.019 1.00 67.11 52 VAL C C 1
ATOM 8187 O O . VAL C 1 52 ? 144.474 81.676 97.511 1.00 68.88 52 VAL C O 1
ATOM 8191 N N . VAL C 1 53 ? 144.004 83.571 96.385 1.00 65.29 53 VAL C N 1
ATOM 8192 C CA . VAL C 1 53 ? 142.605 83.183 96.199 1.00 64.16 53 VAL C CA 1
ATOM 8193 C C . VAL C 1 53 ? 142.504 81.902 95.373 1.00 67.61 53 VAL C C 1
ATOM 8194 O O . VAL C 1 53 ? 141.728 80.993 95.699 1.00 71.09 53 VAL C O 1
ATOM 8198 N N . GLN C 1 54 ? 143.283 81.813 94.291 1.00 67.32 54 GLN C N 1
ATOM 8199 C CA . GLN C 1 54 ? 143.267 80.619 93.449 1.00 69.09 54 GLN C CA 1
ATOM 8200 C C . GLN C 1 54 ? 143.673 79.379 94.231 1.00 73.00 54 GLN C C 1
ATOM 8201 O O . GLN C 1 54 ? 143.060 78.316 94.086 1.00 74.20 54 GLN C O 1
ATOM 8207 N N . LYS C 1 55 ? 144.718 79.490 95.049 1.00 72.95 55 LYS C N 1
ATOM 8208 C CA . LYS C 1 55 ? 145.172 78.351 95.838 1.00 74.46 55 LYS C CA 1
ATOM 8209 C C . LYS C 1 55 ? 144.124 77.942 96.863 1.00 74.53 55 LYS C C 1
ATOM 8210 O O . LYS C 1 55 ? 143.946 76.750 97.136 1.00 75.01 55 LYS C O 1
ATOM 8216 N N . ALA C 1 56 ? 143.425 78.918 97.448 1.00 74.92 56 ALA C N 1
ATOM 8217 C CA . ALA C 1 56 ? 142.360 78.591 98.389 1.00 75.64 56 ALA C CA 1
ATOM 8218 C C . ALA C 1 56 ? 141.205 77.880 97.694 1.00 75.02 56 ALA C C 1
ATOM 8219 O O . ALA C 1 56 ? 140.574 76.991 98.276 1.00 77.21 56 ALA C O 1
ATOM 8221 N N . VAL C 1 57 ? 140.903 78.269 96.455 1.00 74.09 57 VAL C N 1
ATOM 8222 C CA . VAL C 1 57 ? 139.839 77.600 95.710 1.00 74.66 57 VAL C CA 1
ATOM 8223 C C . VAL C 1 57 ? 140.258 76.188 95.311 1.00 78.30 57 VAL C C 1
ATOM 8224 O O . VAL C 1 57 ? 139.460 75.246 95.379 1.00 79.14 57 VAL C O 1
ATOM 8228 N N . ARG C 1 58 ? 141.513 76.019 94.889 1.00 78.82 58 ARG C N 1
ATOM 8229 C CA . ARG C 1 58 ? 141.964 74.731 94.371 1.00 78.81 58 ARG C CA 1
ATOM 8230 C C . ARG C 1 58 ? 141.932 73.653 95.447 1.00 78.89 58 ARG C C 1
ATOM 8231 O O . ARG C 1 58 ? 141.548 72.510 95.179 1.00 80.12 58 ARG C O 1
ATOM 8239 N N . ASN C 1 59 ? 142.326 73.997 96.668 1.00 79.96 59 ASN C N 1
ATOM 8240 C CA . ASN C 1 59 ? 142.349 73.045 97.770 1.00 80.24 59 ASN C CA 1
ATOM 8241 C C . ASN C 1 59 ? 141.021 72.963 98.507 1.00 81.46 59 ASN C C 1
ATOM 8242 O O . ASN C 1 59 ? 140.936 72.261 99.519 1.00 83.39 59 ASN C O 1
ATOM 8247 N N . ASN C 1 60 ? 139.993 73.662 98.024 1.00 82.13 60 ASN C N 1
ATOM 8248 C CA . ASN C 1 60 ? 138.661 73.651 98.632 1.00 83.10 60 ASN C CA 1
ATOM 8249 C C . ASN C 1 60 ? 138.717 74.068 100.099 1.00 82.72 60 ASN C C 1
ATOM 8250 O O . ASN C 1 60 ? 138.018 73.513 100.948 1.00 82.81 60 ASN C O 1
ATOM 8255 N N . GLU C 1 61 ? 139.560 75.051 100.399 1.00 83.65 61 GLU C N 1
ATOM 8256 C CA . GLU C 1 61 ? 139.641 75.574 101.754 1.00 80.64 61 GLU C CA 1
ATOM 8257 C C . GLU C 1 61 ? 138.358 76.314 102.106 1.00 79.36 61 GLU C C 1
ATOM 8258 O O . GLU C 1 61 ? 137.809 77.061 101.294 1.00 80.55 61 GLU C O 1
ATOM 8264 N N . ARG C 1 62 ? 137.875 76.096 103.325 1.00 79.80 62 ARG C N 1
ATOM 8265 C CA . ARG C 1 62 ? 136.652 76.736 103.796 1.00 79.15 62 ARG C CA 1
ATOM 8266 C C . ARG C 1 62 ? 136.966 78.180 104.170 1.00 79.29 62 ARG C C 1
ATOM 8267 O O . ARG C 1 62 ? 137.658 78.436 105.160 1.00 78.73 62 ARG C O 1
ATOM 8275 N N . ILE C 1 63 ? 136.458 79.123 103.381 1.00 77.77 63 ILE C N 1
ATOM 8276 C CA . ILE C 1 63 ? 136.683 80.548 103.598 1.00 73.98 63 ILE C CA 1
ATOM 8277 C C . ILE C 1 63 ? 135.372 81.278 103.355 1.00 73.53 63 ILE C C 1
ATOM 8278 O O . ILE C 1 63 ? 134.631 80.944 102.426 1.00 73.38 63 ILE C O 1
ATOM 8283 N N . TYR C 1 64 ? 135.077 82.265 104.201 1.00 74.75 64 TYR C N 1
ATOM 8284 C CA . TYR C 1 64 ? 133.841 83.020 104.047 1.00 71.61 64 TYR C CA 1
ATOM 8285 C C . TYR C 1 64 ? 133.813 83.741 102.706 1.00 70.11 64 TYR C C 1
ATOM 8286 O O . TYR C 1 64 ? 134.832 84.244 102.228 1.00 69.25 64 TYR C O 1
ATOM 8295 N N . GLY C 1 65 ? 132.633 83.798 102.108 1.00 69.86 65 GLY C N 1
ATOM 8296 C CA . GLY C 1 65 ? 132.469 84.441 100.812 1.00 71.08 65 GLY C CA 1
ATOM 8297 C C . GLY C 1 65 ? 132.851 83.566 99.650 1.00 73.73 65 GLY C C 1
ATOM 8298 O O . GLY C 1 65 ? 132.049 83.368 98.733 1.00 73.33 65 GLY C O 1
ATOM 8299 N N . ILE C 1 66 ? 134.071 83.028 99.664 1.00 74.15 66 ILE C N 1
ATOM 8300 C CA . ILE C 1 66 ? 134.521 82.177 98.568 1.00 72.84 66 ILE C CA 1
ATOM 8301 C C . ILE C 1 66 ? 133.704 80.893 98.514 1.00 74.99 66 ILE C C 1
ATOM 8302 O O . ILE C 1 66 ? 133.157 80.530 97.467 1.00 75.17 66 ILE C O 1
ATOM 8307 N N . THR C 1 67 ? 133.585 80.197 99.646 1.00 74.97 67 THR C N 1
ATOM 8308 C CA . THR C 1 67 ? 132.930 78.898 99.680 1.00 78.52 67 THR C CA 1
ATOM 8309 C C . THR C 1 67 ? 131.729 78.839 100.611 1.00 78.24 67 THR C C 1
ATOM 8310 O O . THR C 1 67 ? 131.125 77.769 100.743 1.00 81.01 67 THR C O 1
ATOM 8314 N N . THR C 1 68 ? 131.364 79.937 101.259 1.00 76.08 68 THR C N 1
ATOM 8315 C CA . THR C 1 68 ? 130.207 79.966 102.142 1.00 78.85 68 THR C CA 1
ATOM 8316 C C . THR C 1 68 ? 129.157 80.913 101.574 1.00 76.96 68 THR C C 1
ATOM 8317 O O . THR C 1 68 ? 129.349 81.540 100.531 1.00 76.19 68 THR C O 1
ATOM 8321 N N . GLY C 1 69 ? 128.038 81.013 102.280 1.00 76.10 69 GLY C N 1
ATOM 8322 C CA . GLY C 1 69 ? 127.033 81.998 101.956 1.00 71.11 69 GLY C CA 1
ATOM 8323 C C . GLY C 1 69 ? 127.479 83.386 102.383 1.00 71.45 69 GLY C C 1
ATOM 8324 O O . GLY C 1 69 ? 128.567 83.599 102.920 1.00 72.51 69 GLY C O 1
ATOM 8325 N N . PHE C 1 70 ? 126.609 84.355 102.128 1.00 66.33 70 PHE C N 1
ATOM 8326 C CA . PHE C 1 70 ? 126.903 85.743 102.442 1.00 62.91 70 PHE C CA 1
ATOM 8327 C C . PHE C 1 70 ? 126.377 86.073 103.838 1.00 65.59 70 PHE C C 1
ATOM 8328 O O . PHE C 1 70 ? 126.022 85.181 104.610 1.00 69.81 70 PHE C O 1
ATOM 8336 N N . GLY C 1 71 ? 126.323 87.363 104.173 1.00 63.07 71 GLY C N 1
ATOM 8337 C CA . GLY C 1 71 ? 126.216 87.824 105.546 1.00 62.66 71 GLY C CA 1
ATOM 8338 C C . GLY C 1 71 ? 125.283 87.067 106.470 1.00 64.52 71 GLY C C 1
ATOM 8339 O O . GLY C 1 71 ? 125.739 86.414 107.412 1.00 66.21 71 GLY C O 1
ATOM 8340 N N . GLY C 1 72 ? 123.976 87.134 106.215 1.00 62.89 72 GLY C N 1
ATOM 8341 C CA . GLY C 1 72 ? 123.030 86.437 107.068 1.00 62.02 72 GLY C CA 1
ATOM 8342 C C . GLY C 1 72 ? 122.870 84.964 106.763 1.00 70.92 72 GLY C C 1
ATOM 8343 O O . GLY C 1 72 ? 122.430 84.207 107.633 1.00 73.79 72 GLY C O 1
ATOM 8344 N N . MET C 1 73 ? 123.219 84.540 105.549 1.00 71.93 73 MET C N 1
ATOM 8345 C CA . MET C 1 73 ? 123.102 83.146 105.139 1.00 75.28 73 MET C CA 1
ATOM 8346 C C . MET C 1 73 ? 124.467 82.495 104.934 1.00 74.81 73 MET C C 1
ATOM 8347 O O . MET C 1 73 ? 124.626 81.637 104.063 1.00 74.39 73 MET C O 1
ATOM 8349 N N . SER C 1 74 ? 125.460 82.895 105.732 1.00 73.41 74 SER C N 1
ATOM 8350 C CA . SER C 1 74 ? 126.783 82.288 105.662 1.00 74.09 74 SER C CA 1
ATOM 8351 C C . SER C 1 74 ? 126.827 80.901 106.286 1.00 76.40 74 SER C C 1
ATOM 8352 O O . SER C 1 74 ? 127.861 80.233 106.191 1.00 76.75 74 SER C O 1
ATOM 8355 N N . ASP C 1 75 ? 125.745 80.463 106.931 1.00 78.31 75 ASP C N 1
ATOM 8356 C CA . ASP C 1 75 ? 125.675 79.101 107.444 1.00 77.85 75 ASP C CA 1
ATOM 8357 C C . ASP C 1 75 ? 125.515 78.062 106.342 1.00 79.82 75 ASP C C 1
ATOM 8358 O O . ASP C 1 75 ? 125.695 76.872 106.612 1.00 82.26 75 ASP C O 1
ATOM 8363 N N . ILE C 1 76 ? 125.208 78.474 105.114 1.00 78.92 76 ILE C N 1
ATOM 8364 C CA . ILE C 1 76 ? 124.952 77.546 104.020 1.00 81.92 76 ILE C CA 1
ATOM 8365 C C . ILE C 1 76 ? 126.248 77.374 103.232 1.00 81.67 76 ILE C C 1
ATOM 8366 O O . ILE C 1 76 ? 126.714 78.340 102.610 1.00 82.46 76 ILE C O 1
ATOM 8371 N N . PRO C 1 77 ? 126.832 76.176 103.204 1.00 83.66 77 PRO C N 1
ATOM 8372 C CA . PRO C 1 77 ? 128.028 75.954 102.389 1.00 84.44 77 PRO C CA 1
ATOM 8373 C C . PRO C 1 77 ? 127.702 75.971 100.903 1.00 84.27 77 PRO C C 1
ATOM 8374 O O . PRO C 1 77 ? 126.575 75.708 100.478 1.00 84.08 77 PRO C O 1
ATOM 8378 N N . ILE C 1 78 ? 128.716 76.294 100.109 1.00 83.38 78 ILE C N 1
ATOM 8379 C CA . ILE C 1 78 ? 128.609 76.347 98.656 1.00 82.88 78 ILE C CA 1
ATOM 8380 C C . ILE C 1 78 ? 129.581 75.325 98.080 1.00 82.60 78 ILE C C 1
ATOM 8381 O O . ILE C 1 78 ? 130.766 75.359 98.413 1.00 80.82 78 ILE C O 1
ATOM 8386 N N . PRO C 1 79 ? 129.125 74.398 97.241 1.00 84.35 79 PRO C N 1
ATOM 8387 C CA . PRO C 1 79 ? 130.031 73.407 96.648 1.00 83.30 79 PRO C CA 1
ATOM 8388 C C . PRO C 1 79 ? 131.007 74.066 95.691 1.00 82.99 79 PRO C C 1
ATOM 8389 O O . PRO C 1 79 ? 130.727 75.152 95.161 1.00 81.93 79 PRO C O 1
ATOM 8393 N N . PRO C 1 80 ? 132.166 73.445 95.449 1.00 83.72 80 PRO C N 1
ATOM 8394 C CA . PRO C 1 80 ? 133.197 74.114 94.632 1.00 82.70 80 PRO C CA 1
ATOM 8395 C C . PRO C 1 80 ? 132.731 74.516 93.242 1.00 81.26 80 PRO C C 1
ATOM 8396 O O . PRO C 1 80 ? 133.045 75.625 92.791 1.00 79.88 80 PRO C O 1
ATOM 8400 N N . GLN C 1 81 ? 131.960 73.663 92.562 1.00 82.40 81 GLN C N 1
ATOM 8401 C CA . GLN C 1 81 ? 131.584 73.950 91.181 1.00 82.45 81 GLN C CA 1
ATOM 8402 C C . GLN C 1 81 ? 130.732 75.207 91.061 1.00 79.80 81 GLN C C 1
ATOM 8403 O O . GLN C 1 81 ? 130.676 75.804 89.980 1.00 79.73 81 GLN C O 1
ATOM 8409 N N . HIS C 1 82 ? 130.079 75.627 92.140 1.00 79.02 82 HIS C N 1
ATOM 8410 C CA . HIS C 1 82 ? 129.246 76.818 92.131 1.00 77.58 82 HIS C CA 1
ATOM 8411 C C . HIS C 1 82 ? 129.970 78.061 92.624 1.00 71.64 82 HIS C C 1
ATOM 8412 O O . HIS C 1 82 ? 129.392 79.152 92.563 1.00 70.10 82 HIS C O 1
ATOM 8419 N N . VAL C 1 83 ? 131.222 77.928 93.079 1.00 71.12 83 VAL C N 1
ATOM 8420 C CA . VAL C 1 83 ? 131.921 79.043 93.723 1.00 70.41 83 VAL C CA 1
ATOM 8421 C C . VAL C 1 83 ? 131.846 80.295 92.857 1.00 67.13 83 VAL C C 1
ATOM 8422 O O . VAL C 1 83 ? 131.302 81.328 93.267 1.00 66.24 83 VAL C O 1
ATOM 8426 N N . ALA C 1 84 ? 132.356 80.201 91.626 1.00 65.92 84 ALA C N 1
ATOM 8427 C CA . ALA C 1 84 ? 132.339 81.352 90.731 1.00 63.25 84 ALA C CA 1
ATOM 8428 C C . ALA C 1 84 ? 130.923 81.868 90.525 1.00 63.29 84 ALA C C 1
ATOM 8429 O O . ALA C 1 84 ? 130.678 83.079 90.620 1.00 63.24 84 ALA C O 1
ATOM 8431 N N . GLN C 1 85 ? 129.969 80.958 90.294 1.00 62.37 85 GLN C N 1
ATOM 8432 C CA . GLN C 1 85 ? 128.587 81.377 90.092 1.00 60.99 85 GLN C CA 1
ATOM 8433 C C . GLN C 1 85 ? 128.106 82.219 91.259 1.00 59.06 85 GLN C C 1
ATOM 8434 O O . GLN C 1 85 ? 127.442 83.245 91.061 1.00 56.82 85 GLN C O 1
ATOM 8440 N N . THR C 1 86 ? 128.478 81.824 92.479 1.00 59.46 86 THR C N 1
ATOM 8441 C CA . THR C 1 86 ? 128.048 82.555 93.662 1.00 58.37 86 THR C CA 1
ATOM 8442 C C . THR C 1 86 ? 128.348 84.037 93.510 1.00 54.30 86 THR C C 1
ATOM 8443 O O . THR C 1 86 ? 127.473 84.886 93.714 1.00 50.15 86 THR C O 1
ATOM 8447 N N . GLN C 1 87 ? 129.567 84.359 93.071 1.00 57.11 87 GLN C N 1
ATOM 8448 C CA . GLN C 1 87 ? 129.946 85.758 92.920 1.00 54.18 87 GLN C CA 1
ATOM 8449 C C . GLN C 1 87 ? 129.025 86.465 91.938 1.00 51.32 87 GLN C C 1
ATOM 8450 O O . GLN C 1 87 ? 128.454 87.516 92.253 1.00 48.95 87 GLN C O 1
ATOM 8456 N N . ASP C 1 88 ? 128.814 85.865 90.763 1.00 52.65 88 ASP C N 1
ATOM 8457 C CA . ASP C 1 88 ? 127.869 86.443 89.815 1.00 51.67 88 ASP C CA 1
ATOM 8458 C C . ASP C 1 88 ? 126.499 86.589 90.455 1.00 47.77 88 ASP C C 1
ATOM 8459 O O . ASP C 1 88 ? 125.872 87.655 90.368 1.00 46.20 88 ASP C O 1
ATOM 8464 N N . ASN C 1 89 ? 126.053 85.551 91.168 1.00 47.15 89 ASN C N 1
ATOM 8465 C CA . ASN C 1 89 ? 124.737 85.604 91.784 1.00 45.12 89 ASN C CA 1
ATOM 8466 C C . ASN C 1 89 ? 124.649 86.735 92.791 1.00 42.85 89 ASN C C 1
ATOM 8467 O O . ASN C 1 89 ? 123.582 87.338 92.949 1.00 40.89 89 ASN C O 1
ATOM 8472 N N . LEU C 1 90 ? 125.764 87.057 93.454 1.00 44.10 90 LEU C N 1
ATOM 8473 C CA . LEU C 1 90 ? 125.772 88.190 94.367 1.00 39.07 90 LEU C CA 1
ATOM 8474 C C . LEU C 1 90 ? 125.273 89.438 93.658 1.00 37.44 90 LEU C C 1
ATOM 8475 O O . LEU C 1 90 ? 124.290 90.060 94.083 1.00 35.71 90 LEU C O 1
ATOM 8480 N N . LEU C 1 91 ? 125.877 89.755 92.509 1.00 40.38 91 LEU C N 1
ATOM 8481 C CA . LEU C 1 91 ? 125.483 90.954 91.785 1.00 37.05 91 LEU C CA 1
ATOM 8482 C C . LEU C 1 91 ? 124.039 90.880 91.324 1.00 38.38 91 LEU C C 1
ATOM 8483 O O . LEU C 1 91 ? 123.406 91.922 91.140 1.00 39.88 91 LEU C O 1
ATOM 8488 N N . ALA C 1 92 ? 123.502 89.671 91.154 1.00 41.53 92 ALA C N 1
ATOM 8489 C CA . ALA C 1 92 ? 122.104 89.540 90.774 1.00 36.11 92 ALA C CA 1
ATOM 8490 C C . ALA C 1 92 ? 121.180 89.973 91.904 1.00 34.86 92 ALA C C 1
ATOM 8491 O O . ALA C 1 92 ? 120.198 90.682 91.664 1.00 38.73 92 ALA C O 1
ATOM 8493 N N . PHE C 1 93 ? 121.473 89.579 93.142 1.00 36.55 93 PHE C N 1
ATOM 8494 C CA . PHE C 1 93 ? 120.515 89.893 94.193 1.00 34.61 93 PHE C CA 1
ATOM 8495 C C . PHE C 1 93 ? 120.782 91.238 94.856 1.00 32.63 93 PHE C C 1
ATOM 8496 O O . PHE C 1 93 ? 119.948 91.699 95.638 1.00 34.67 93 PHE C O 1
ATOM 8504 N N . LEU C 1 94 ? 121.894 91.891 94.535 1.00 33.31 94 LEU C N 1
ATOM 8505 C CA . LEU C 1 94 ? 122.171 93.243 95.001 1.00 33.07 94 LEU C CA 1
ATOM 8506 C C . LEU C 1 94 ? 121.627 94.313 94.064 1.00 32.83 94 LEU C C 1
ATOM 8507 O O . LEU C 1 94 ? 121.788 95.503 94.348 1.00 32.24 94 LEU C O 1
ATOM 8512 N N . SER C 1 95 ? 120.990 93.920 92.961 1.00 31.48 95 SER C N 1
ATOM 8513 C CA . SER C 1 95 ? 120.419 94.862 92.000 1.00 33.86 95 SER C CA 1
ATOM 8514 C C . SER C 1 95 ? 119.088 95.386 92.541 1.00 35.29 95 SER C C 1
ATOM 8515 O O . SER C 1 95 ? 117.999 95.020 92.095 1.00 34.09 95 SER C O 1
ATOM 8518 N N . THR C 1 96 ? 119.198 96.269 93.529 1.00 35.53 96 THR C N 1
ATOM 8519 C CA . THR C 1 96 ? 118.045 96.849 94.210 1.00 32.10 96 THR C CA 1
ATOM 8520 C C . THR C 1 96 ? 118.254 98.343 94.422 1.00 33.67 96 THR C C 1
ATOM 8521 O O . THR C 1 96 ? 117.843 98.909 95.439 1.00 38.85 96 THR C O 1
ATOM 8525 N N . SER C 1 97 ? 118.885 99.002 93.455 1.00 35.39 97 SER C N 1
ATOM 8526 C CA . SER C 1 97 ? 119.193 100.425 93.541 1.00 35.18 97 SER C CA 1
ATOM 8527 C C . SER C 1 97 ? 118.021 101.237 92.999 1.00 35.99 97 SER C C 1
ATOM 8528 O O . SER C 1 97 ? 117.597 101.033 91.857 1.00 39.34 97 SER C O 1
ATOM 8531 N N . THR C 1 98 ? 117.508 102.161 93.812 1.00 34.27 98 THR C N 1
ATOM 8532 C CA . THR C 1 98 ? 116.375 102.998 93.437 1.00 33.59 98 THR C CA 1
ATOM 8533 C C . THR C 1 98 ? 116.571 104.400 93.995 1.00 33.61 98 THR C C 1
ATOM 8534 O O . THR C 1 98 ? 117.530 104.678 94.718 1.00 34.67 98 THR C O 1
ATOM 8538 N N . GLY C 1 99 ? 115.645 105.285 93.654 1.00 31.73 99 GLY C N 1
ATOM 8539 C CA . GLY C 1 99 ? 115.684 106.655 94.099 1.00 29.06 99 GLY C CA 1
ATOM 8540 C C . GLY C 1 99 ? 116.138 107.608 93.015 1.00 32.12 99 GLY C C 1
ATOM 8541 O O . GLY C 1 99 ? 116.163 107.290 91.826 1.00 37.66 99 GLY C O 1
ATOM 8542 N N . ALA C 1 100 ? 116.491 108.814 93.447 1.00 34.96 100 ALA C N 1
ATOM 8543 C CA . ALA C 1 100 ? 117.032 109.812 92.539 1.00 31.50 100 ALA C CA 1
ATOM 8544 C C . ALA C 1 100 ? 118.462 109.460 92.148 1.00 33.12 100 ALA C C 1
ATOM 8545 O O . ALA C 1 100 ? 119.221 108.884 92.930 1.00 36.31 100 ALA C O 1
ATOM 8547 N N . SER C 1 101 ? 118.825 109.807 90.919 1.00 32.78 101 SER C N 1
ATOM 8548 C CA . SER C 1 101 ? 120.170 109.526 90.440 1.00 31.48 101 SER C CA 1
ATOM 8549 C C . SER C 1 101 ? 121.193 110.392 91.167 1.00 31.50 101 SER C C 1
ATOM 8550 O O . SER C 1 101 ? 120.952 111.568 91.448 1.00 32.71 101 SER C O 1
ATOM 8553 N N . LEU C 1 102 ? 122.337 109.793 91.484 1.00 29.78 102 LEU C N 1
ATOM 8554 C CA . LEU C 1 102 ? 123.412 110.512 92.147 1.00 29.78 102 LEU C CA 1
ATOM 8555 C C . LEU C 1 102 ? 124.119 111.459 91.182 1.00 31.42 102 LEU C C 1
ATOM 8556 O O . LEU C 1 102 ? 124.084 111.291 89.961 1.00 32.09 102 LEU C O 1
ATOM 8561 N N . ASP C 1 103 ? 124.768 112.465 91.752 1.00 30.56 103 ASP C N 1
ATOM 8562 C CA . ASP C 1 103 ? 125.655 113.311 90.975 1.00 29.62 103 ASP C CA 1
ATOM 8563 C C . ASP C 1 103 ? 126.793 112.457 90.419 1.00 29.56 103 ASP C C 1
ATOM 8564 O O . ASP C 1 103 ? 127.443 111.730 91.181 1.00 31.41 103 ASP C O 1
ATOM 8569 N N . PRO C 1 104 ? 127.062 112.511 89.112 1.00 29.79 104 PRO C N 1
ATOM 8570 C CA . PRO C 1 104 ? 128.133 111.676 88.544 1.00 30.49 104 PRO C CA 1
ATOM 8571 C C . PRO C 1 104 ? 129.503 111.918 89.159 1.00 29.61 104 PRO C C 1
ATOM 8572 O O . PRO C 1 104 ? 130.375 111.048 89.037 1.00 29.92 104 PRO C O 1
ATOM 8576 N N . ARG C 1 105 ? 129.724 113.066 89.803 1.00 29.20 105 ARG C N 1
ATOM 8577 C CA . ARG C 1 105 ? 130.969 113.284 90.533 1.00 29.11 105 ARG C CA 1
ATOM 8578 C C . ARG C 1 105 ? 131.167 112.221 91.604 1.00 28.48 105 ARG C C 1
ATOM 8579 O O . ARG C 1 105 ? 132.273 111.695 91.774 1.00 31.67 105 ARG C O 1
ATOM 8587 N N . HIS C 1 106 ? 130.097 111.888 92.330 1.00 26.74 106 HIS C N 1
ATOM 8588 C CA . HIS C 1 106 ? 130.176 110.845 93.344 1.00 26.74 106 HIS C CA 1
ATOM 8589 C C . HIS C 1 106 ? 130.561 109.507 92.728 1.00 26.13 106 HIS C C 1
ATOM 8590 O O . HIS C 1 106 ? 131.378 108.774 93.289 1.00 28.56 106 HIS C O 1
ATOM 8597 N N . VAL C 1 107 ? 129.988 109.178 91.569 1.00 26.77 107 VAL C N 1
ATOM 8598 C CA . VAL C 1 107 ? 130.254 107.888 90.942 1.00 26.68 107 VAL C CA 1
ATOM 8599 C C . VAL C 1 107 ? 131.686 107.820 90.420 1.00 27.39 107 VAL C C 1
ATOM 8600 O O . VAL C 1 107 ? 132.357 106.791 90.556 1.00 30.47 107 VAL C O 1
ATOM 8604 N N . ARG C 1 108 ? 132.180 108.905 89.819 1.00 28.66 108 ARG C N 1
ATOM 8605 C CA . ARG C 1 108 ? 133.575 108.940 89.383 1.00 29.71 108 ARG C CA 1
ATOM 8606 C C . ARG C 1 108 ? 134.521 108.787 90.564 1.00 30.63 108 ARG C C 1
ATOM 8607 O O . ARG C 1 108 ? 135.496 108.024 90.505 1.00 32.15 108 ARG C O 1
ATOM 8615 N N . ALA C 1 109 ? 134.248 109.517 91.650 1.00 28.41 109 ALA C N 1
ATOM 8616 C CA . ALA C 1 109 ? 135.094 109.426 92.831 1.00 27.10 109 ALA C CA 1
ATOM 8617 C C . ALA C 1 109 ? 135.063 108.023 93.421 1.00 28.97 109 ALA C C 1
ATOM 8618 O O . ALA C 1 109 ? 136.097 107.504 93.851 1.00 32.57 109 ALA C O 1
ATOM 8620 N N . ALA C 1 110 ? 133.889 107.388 93.438 1.00 29.00 110 ALA C N 1
ATOM 8621 C CA . ALA C 1 110 ? 133.778 106.030 93.956 1.00 26.96 110 ALA C CA 1
ATOM 8622 C C . ALA C 1 110 ? 134.546 105.039 93.095 1.00 28.15 110 ALA C C 1
ATOM 8623 O O . ALA C 1 110 ? 135.200 104.137 93.623 1.00 33.20 110 ALA C O 1
ATOM 8625 N N . MET C 1 111 ? 134.476 105.182 91.772 1.00 28.87 111 MET C N 1
ATOM 8626 C CA . MET C 1 111 ? 135.239 104.294 90.902 1.00 29.84 111 MET C CA 1
ATOM 8627 C C . MET C 1 111 ? 136.737 104.451 91.133 1.00 31.21 111 MET C C 1
ATOM 8628 O O . MET C 1 111 ? 137.466 103.455 91.244 1.00 33.56 111 MET C O 1
ATOM 8633 N N . ALA C 1 112 ? 137.212 105.696 91.229 1.00 31.14 112 ALA C N 1
ATOM 8634 C CA . ALA C 1 112 ? 138.631 105.931 91.480 1.00 29.41 112 ALA C CA 1
ATOM 8635 C C . ALA C 1 112 ? 139.057 105.362 92.830 1.00 30.48 112 ALA C C 1
ATOM 8636 O O . ALA C 1 112 ? 140.095 104.697 92.938 1.00 31.38 112 ALA C O 1
ATOM 8638 N N . LEU C 1 113 ? 138.257 105.605 93.872 1.00 28.67 113 LEU C N 1
ATOM 8639 C CA . LEU C 1 113 ? 138.587 105.119 95.207 1.00 29.06 113 LEU C CA 1
ATOM 8640 C C . LEU C 1 113 ? 138.571 103.599 95.270 1.00 32.06 113 LEU C C 1
ATOM 8641 O O . LEU C 1 113 ? 139.415 102.997 95.938 1.00 34.62 113 LEU C O 1
ATOM 8646 N N . ARG C 1 114 ? 137.613 102.960 94.598 1.00 32.43 114 ARG C N 1
ATOM 8647 C CA . ARG C 1 114 ? 137.557 101.505 94.612 1.00 32.71 114 ARG C CA 1
ATOM 8648 C C . ARG C 1 114 ? 138.740 100.901 93.872 1.00 35.26 114 ARG C C 1
ATOM 8649 O O . ARG C 1 114 ? 139.328 99.918 94.337 1.00 36.30 114 ARG C O 1
ATOM 8657 N N . ALA C 1 115 ? 139.108 101.468 92.722 1.00 34.33 115 ALA C N 1
ATOM 8658 C CA . ALA C 1 115 ? 140.298 100.984 92.031 1.00 33.85 115 ALA C CA 1
ATOM 8659 C C . ALA C 1 115 ? 141.538 101.152 92.900 1.00 34.95 115 ALA C C 1
ATOM 8660 O O . ALA C 1 115 ? 142.376 100.246 92.983 1.00 39.24 115 ALA C O 1
ATOM 8662 N N . ASN C 1 116 ? 141.657 102.298 93.577 1.00 33.60 116 ASN C N 1
ATOM 8663 C CA . ASN C 1 116 ? 142.801 102.536 94.450 1.00 35.20 116 ASN C CA 1
ATOM 8664 C C . ASN C 1 116 ? 142.833 101.546 95.612 1.00 33.89 116 ASN C C 1
ATOM 8665 O O . ASN C 1 116 ? 143.902 101.056 95.988 1.00 38.25 116 ASN C O 1
ATOM 8670 N N . VAL C 1 117 ? 141.671 101.246 96.196 1.00 32.93 117 VAL C N 1
ATOM 8671 C CA . VAL C 1 117 ? 141.605 100.279 97.291 1.00 35.72 117 VAL C CA 1
ATOM 8672 C C . VAL C 1 117 ? 142.011 98.892 96.806 1.00 36.05 117 VAL C C 1
ATOM 8673 O O . VAL C 1 117 ? 142.794 98.193 97.459 1.00 39.93 117 VAL C O 1
ATOM 8677 N N . LEU C 1 118 ? 141.485 98.473 95.653 1.00 36.41 118 LEU C N 1
ATOM 8678 C CA . LEU C 1 118 ? 141.817 97.154 95.128 1.00 35.01 118 LEU C CA 1
ATOM 8679 C C . LEU C 1 118 ? 143.284 97.052 94.740 1.00 38.45 118 LEU C C 1
ATOM 8680 O O . LEU C 1 118 ? 143.853 95.956 94.768 1.00 40.67 118 LEU C O 1
ATOM 8685 N N . LEU C 1 119 ? 143.912 98.171 94.380 1.00 39.26 119 LEU C N 1
ATOM 8686 C CA . LEU C 1 119 ? 145.321 98.154 94.011 1.00 37.93 119 LEU C CA 1
ATOM 8687 C C . LEU C 1 119 ? 146.254 97.877 95.184 1.00 41.15 119 LEU C C 1
ATOM 8688 O O . LEU C 1 119 ? 147.442 97.637 94.955 1.00 47.88 119 LEU C O 1
ATOM 8693 N N . GLN C 1 120 ? 145.760 97.904 96.421 1.00 41.42 120 GLN C N 1
ATOM 8694 C CA . GLN C 1 120 ? 146.610 97.624 97.571 1.00 41.24 120 GLN C CA 1
ATOM 8695 C C . GLN C 1 120 ? 146.892 96.139 97.759 1.00 43.78 120 GLN C C 1
ATOM 8696 O O . GLN C 1 120 ? 147.713 95.790 98.611 1.00 48.50 120 GLN C O 1
ATOM 8702 N N . GLY C 1 121 ? 146.247 95.267 96.992 1.00 41.75 121 GLY C N 1
ATOM 8703 C CA . GLY C 1 121 ? 146.556 93.848 97.032 1.00 46.32 121 GLY C CA 1
ATOM 8704 C C . GLY C 1 121 ? 146.101 93.113 98.274 1.00 45.53 121 GLY C C 1
ATOM 8705 O O . GLY C 1 121 ? 146.823 92.241 98.771 1.00 50.37 121 GLY C O 1
ATOM 8706 N N . ARG C 1 122 ? 144.920 93.443 98.791 1.00 42.30 122 ARG C N 1
ATOM 8707 C CA . ARG C 1 122 ? 144.331 92.721 99.907 1.00 42.61 122 ARG C CA 1
ATOM 8708 C C . ARG C 1 122 ? 142.993 92.085 99.573 1.00 44.55 122 ARG C C 1
ATOM 8709 O O . ARG C 1 122 ? 142.452 91.354 100.409 1.00 46.29 122 ARG C O 1
ATOM 8717 N N . SER C 1 123 ? 142.445 92.341 98.386 1.00 47.61 123 SER C N 1
ATOM 8718 C CA . SER C 1 123 ? 141.088 91.936 98.050 1.00 45.83 123 SER C CA 1
ATOM 8719 C C . SER C 1 123 ? 141.015 90.698 97.168 1.00 46.43 123 SER C C 1
ATOM 8720 O O . SER C 1 123 ? 139.936 90.114 97.045 1.00 49.56 123 SER C O 1
ATOM 8723 N N . GLY C 1 124 ? 142.117 90.289 96.549 1.00 46.72 124 GLY C N 1
ATOM 8724 C CA . GLY C 1 124 ? 142.107 89.091 95.735 1.00 47.60 124 GLY C CA 1
ATOM 8725 C C . GLY C 1 124 ? 141.443 89.223 94.387 1.00 51.10 124 GLY C C 1
ATOM 8726 O O . GLY C 1 124 ? 141.052 88.209 93.803 1.00 52.29 124 GLY C O 1
ATOM 8727 N N . VAL C 1 125 ? 141.306 90.441 93.868 1.00 50.66 125 VAL C N 1
ATOM 8728 C CA . VAL C 1 125 ? 140.692 90.634 92.562 1.00 49.86 125 VAL C CA 1
ATOM 8729 C C . VAL C 1 125 ? 141.717 90.378 91.463 1.00 51.98 125 VAL C C 1
ATOM 8730 O O . VAL C 1 125 ? 142.931 90.434 91.673 1.00 53.32 125 VAL C O 1
ATOM 8734 N N . ARG C 1 126 ? 141.210 90.082 90.272 1.00 53.54 126 ARG C N 1
ATOM 8735 C CA . ARG C 1 126 ? 142.045 90.114 89.084 1.00 52.47 126 ARG C CA 1
ATOM 8736 C C . ARG C 1 126 ? 142.390 91.554 88.731 1.00 51.00 126 ARG C C 1
ATOM 8737 O O . ARG C 1 126 ? 141.602 92.477 88.951 1.00 47.27 126 ARG C O 1
ATOM 8745 N N . LEU C 1 127 ? 143.588 91.741 88.176 1.00 51.63 127 LEU C N 1
ATOM 8746 C CA . LEU C 1 127 ? 143.999 93.077 87.764 1.00 49.72 127 LEU C CA 1
ATOM 8747 C C . LEU C 1 127 ? 143.088 93.630 86.677 1.00 52.15 127 LEU C C 1
ATOM 8748 O O . LEU C 1 127 ? 142.893 94.847 86.594 1.00 48.86 127 LEU C O 1
ATOM 8753 N N . GLU C 1 128 ? 142.508 92.752 85.854 1.00 52.38 128 GLU C N 1
ATOM 8754 C CA . GLU C 1 128 ? 141.661 93.199 84.754 1.00 49.64 128 GLU C CA 1
ATOM 8755 C C . GLU C 1 128 ? 140.428 93.945 85.249 1.00 47.58 128 GLU C C 1
ATOM 8756 O O . GLU C 1 128 ? 139.944 94.850 84.567 1.00 49.79 128 GLU C O 1
ATOM 8762 N N . LEU C 1 129 ? 139.908 93.590 86.425 1.00 48.45 129 LEU C N 1
ATOM 8763 C CA . LEU C 1 129 ? 138.791 94.345 86.988 1.00 46.04 129 LEU C CA 1
ATOM 8764 C C . LEU C 1 129 ? 139.201 95.774 87.325 1.00 46.33 129 LEU C C 1
ATOM 8765 O O . LEU C 1 129 ? 138.462 96.727 87.045 1.00 47.56 129 LEU C O 1
ATOM 8770 N N . ILE C 1 130 ? 140.378 95.938 87.931 1.00 46.80 130 ILE C N 1
ATOM 8771 C CA . ILE C 1 130 ? 140.891 97.270 88.231 1.00 44.31 130 ILE C CA 1
ATOM 8772 C C . ILE C 1 130 ? 141.127 98.045 86.944 1.00 42.64 130 ILE C C 1
ATOM 8773 O O . ILE C 1 130 ? 140.841 99.245 86.859 1.00 43.41 130 ILE C O 1
ATOM 8778 N N . GLU C 1 131 ? 141.654 97.368 85.923 1.00 44.95 131 GLU C N 1
ATOM 8779 C CA . GLU C 1 131 ? 141.876 98.012 84.634 1.00 46.04 131 GLU C CA 1
ATOM 8780 C C . GLU C 1 131 ? 140.564 98.468 84.011 1.00 46.09 131 GLU C C 1
ATOM 8781 O O . GLU C 1 131 ? 140.491 99.560 83.441 1.00 46.77 131 GLU C O 1
ATOM 8787 N N . ARG C 1 132 ? 139.518 97.644 84.105 1.00 44.34 132 ARG C N 1
ATOM 8788 C CA . ARG C 1 132 ? 138.215 98.034 83.578 1.00 42.75 132 ARG C CA 1
ATOM 8789 C C . ARG C 1 132 ? 137.648 99.228 84.330 1.00 41.22 132 ARG C C 1
ATOM 8790 O O . ARG C 1 132 ? 137.079 100.136 83.718 1.00 45.75 132 ARG C O 1
ATOM 8798 N N . LEU C 1 133 ? 137.790 99.245 85.657 1.00 40.84 133 LEU C N 1
ATOM 8799 C CA . LEU C 1 133 ? 137.367 100.412 86.429 1.00 40.52 133 LEU C CA 1
ATOM 8800 C C . LEU C 1 133 ? 138.083 101.672 85.957 1.00 41.12 133 LEU C C 1
ATOM 8801 O O . LEU C 1 133 ? 137.450 102.699 85.667 1.00 40.54 133 LEU C O 1
ATOM 8806 N N . VAL C 1 134 ? 139.412 101.601 85.853 1.00 43.37 134 VAL C N 1
ATOM 8807 C CA . VAL C 1 134 ? 140.194 102.773 85.474 1.00 42.68 134 VAL C CA 1
ATOM 8808 C C . VAL C 1 134 ? 139.853 103.209 84.056 1.00 42.74 134 VAL C C 1
ATOM 8809 O O . VAL C 1 134 ? 139.792 104.405 83.762 1.00 43.67 134 VAL C O 1
ATOM 8813 N N . GLU C 1 135 ? 139.607 102.252 83.159 1.00 44.43 135 GLU C N 1
ATOM 8814 C CA . GLU C 1 135 ? 139.341 102.597 81.767 1.00 45.08 135 GLU C CA 1
ATOM 8815 C C . GLU C 1 135 ? 137.947 103.182 81.597 1.00 43.51 135 GLU C C 1
ATOM 8816 O O . GLU C 1 135 ? 137.749 104.094 80.788 1.00 45.33 135 GLU C O 1
ATOM 8822 N N . PHE C 1 136 ? 136.968 102.671 82.344 1.00 39.84 136 PHE C N 1
ATOM 8823 C CA . PHE C 1 136 ? 135.659 103.308 82.377 1.00 38.53 136 PHE C CA 1
ATOM 8824 C C . PHE C 1 136 ? 135.774 104.744 82.863 1.00 39.24 136 PHE C C 1
ATOM 8825 O O . PHE C 1 136 ? 135.143 105.650 82.307 1.00 40.85 136 PHE C O 1
ATOM 8833 N N . LEU C 1 137 ? 136.584 104.971 83.898 1.00 41.21 137 LEU C N 1
ATOM 8834 C CA . LEU C 1 137 ? 136.783 106.331 84.390 1.00 39.88 137 LEU C CA 1
ATOM 8835 C C . LEU C 1 137 ? 137.477 107.210 83.351 1.00 43.16 137 LEU C C 1
ATOM 8836 O O . LEU C 1 137 ? 137.113 108.379 83.176 1.00 47.40 137 LEU C O 1
ATOM 8841 N N . ARG C 1 138 ? 138.475 106.667 82.651 1.00 41.97 138 ARG C N 1
ATOM 8842 C CA . ARG C 1 138 ? 139.217 107.451 81.667 1.00 42.84 138 ARG C CA 1
ATOM 8843 C C . ARG C 1 138 ? 138.373 107.748 80.435 1.00 44.53 138 ARG C C 1
ATOM 8844 O O . ARG C 1 138 ? 138.471 108.836 79.857 1.00 47.16 138 ARG C O 1
ATOM 8852 N N . GLN C 1 139 ? 137.548 106.796 80.013 1.00 45.75 139 GLN C N 1
ATOM 8853 C CA . GLN C 1 139 ? 136.663 106.992 78.873 1.00 44.00 139 GLN C CA 1
ATOM 8854 C C . GLN C 1 139 ? 135.431 107.814 79.221 1.00 43.13 139 GLN C C 1
ATOM 8855 O O . GLN C 1 139 ? 134.640 108.114 78.322 1.00 45.36 139 GLN C O 1
ATOM 8861 N N . ASP C 1 140 ? 135.253 108.173 80.493 1.00 41.90 140 ASP C N 1
ATOM 8862 C CA . ASP C 1 140 ? 134.080 108.916 80.959 1.00 40.38 140 ASP C CA 1
ATOM 8863 C C . ASP C 1 140 ? 132.795 108.145 80.666 1.00 38.92 140 ASP C C 1
ATOM 8864 O O . ASP C 1 140 ? 131.790 108.710 80.234 1.00 39.77 140 ASP C O 1
ATOM 8869 N N . ALA C 1 141 ? 132.838 106.835 80.891 1.00 38.73 141 ALA C N 1
ATOM 8870 C CA . ALA C 1 141 ? 131.660 105.975 80.835 1.00 38.28 141 ALA C CA 1
ATOM 8871 C C . ALA C 1 141 ? 131.246 105.716 82.280 1.00 35.66 141 ALA C C 1
ATOM 8872 O O . ALA C 1 141 ? 131.747 104.806 82.939 1.00 37.84 141 ALA C O 1
ATOM 8874 N N . ILE C 1 142 ? 130.330 106.535 82.776 1.00 34.17 142 ILE C N 1
ATOM 8875 C CA . ILE C 1 142 ? 130.015 106.611 84.198 1.00 32.23 142 ILE C CA 1
ATOM 8876 C C . ILE C 1 142 ? 128.666 105.942 84.428 1.00 32.94 142 ILE C C 1
ATOM 8877 O O . ILE C 1 142 ? 127.652 106.407 83.892 1.00 36.62 142 ILE C O 1
ATOM 8882 N N . PRO C 1 143 ? 128.605 104.864 85.206 1.00 33.72 143 PRO C N 1
ATOM 8883 C CA . PRO C 1 143 ? 127.316 104.227 85.491 1.00 30.98 143 PRO C CA 1
ATOM 8884 C C . PRO C 1 143 ? 126.366 105.170 86.214 1.00 30.48 143 PRO C C 1
ATOM 8885 O O . PRO C 1 143 ? 126.773 105.966 87.061 1.00 31.06 143 PRO C O 1
ATOM 8889 N N . VAL C 1 144 ? 125.086 105.068 85.872 1.00 30.05 144 VAL C N 1
ATOM 8890 C CA . VAL C 1 144 ? 124.039 105.783 86.591 1.00 28.08 144 VAL C CA 1
ATOM 8891 C C . VAL C 1 144 ? 123.747 105.026 87.881 1.00 27.01 144 VAL C C 1
ATOM 8892 O O . VAL C 1 144 ? 123.397 103.843 87.852 1.00 33.16 144 VAL C O 1
ATOM 8896 N N . VAL C 1 145 ? 123.904 105.700 89.014 1.00 27.36 145 VAL C N 1
ATOM 8897 C CA . VAL C 1 145 ? 123.681 105.103 90.324 1.00 28.12 145 VAL C CA 1
ATOM 8898 C C . VAL C 1 145 ? 122.645 105.939 91.060 1.00 29.20 145 VAL C C 1
ATOM 8899 O O . VAL C 1 145 ? 122.749 107.169 91.105 1.00 32.05 145 VAL C O 1
ATOM 8903 N N . CYS C 1 146 ? 121.646 105.275 91.623 1.00 30.11 146 CYS C N 1
ATOM 8904 C CA . CYS C 1 146 ? 120.614 105.958 92.381 1.00 32.20 146 CYS C CA 1
ATOM 8905 C C . CYS C 1 146 ? 121.003 106.042 93.856 1.00 31.19 146 CYS C C 1
ATOM 8906 O O . CYS C 1 146 ? 121.937 105.389 94.321 1.00 31.32 146 CYS C O 1
ATOM 8909 N N . ASP C 1 147 ? 120.271 106.868 94.597 1.00 31.36 147 ASP C N 1
ATOM 8910 C CA . ASP C 1 147 ? 120.709 107.312 95.914 1.00 30.15 147 ASP C CA 1
ATOM 8911 C C . ASP C 1 147 ? 120.160 106.480 97.070 1.00 27.35 147 ASP C C 1
ATOM 8912 O O . ASP C 1 147 ? 120.423 106.816 98.226 1.00 29.39 147 ASP C O 1
ATOM 8917 N N . LEU C 1 148 ? 119.415 105.414 96.806 1.00 28.88 148 LEU C N 1
ATOM 8918 C CA . LEU C 1 148 ? 118.887 104.564 97.865 1.00 27.72 148 LEU C CA 1
ATOM 8919 C C . LEU C 1 148 ? 119.437 103.153 97.725 1.00 30.14 148 LEU C C 1
ATOM 8920 O O . LEU C 1 148 ? 119.610 102.653 96.610 1.00 34.76 148 LEU C O 1
ATOM 8925 N N . GLY C 1 149 ? 119.719 102.516 98.860 1.00 28.70 149 GLY C N 1
ATOM 8926 C CA . GLY C 1 149 ? 120.064 101.109 98.846 1.00 26.08 149 GLY C CA 1
ATOM 8927 C C . GLY C 1 149 ? 121.183 100.658 99.762 1.00 27.34 149 GLY C C 1
ATOM 8928 O O . GLY C 1 149 ? 121.483 99.464 99.812 1.00 30.28 149 GLY C O 1
ATOM 8929 N N . SER C 1 150 ? 121.808 101.572 100.495 1.00 25.74 150 SER C N 1
ATOM 8930 C CA . SER C 1 150 ? 122.971 101.232 101.300 1.00 25.10 150 SER C CA 1
ATOM 8931 C C . SER C 1 150 ? 122.825 101.763 102.720 1.00 25.61 150 SER C C 1
ATOM 8932 O O . SER C 1 150 ? 122.264 102.836 102.947 1.00 27.81 150 SER C O 1
ATOM 8935 N N . ILE C 1 151 ? 123.357 101.003 103.680 1.00 28.10 151 ILE C N 1
ATOM 8936 C CA . ILE C 1 151 ? 123.343 101.383 105.085 1.00 27.71 151 ILE C CA 1
ATOM 8937 C C . ILE C 1 151 ? 124.746 101.563 105.654 1.00 28.14 151 ILE C C 1
ATOM 8938 O O . ILE C 1 151 ? 124.911 101.627 106.871 1.00 29.93 151 ILE C O 1
ATOM 8943 N N . GLY C 1 152 ? 125.763 101.640 104.804 1.00 27.54 152 GLY C N 1
ATOM 8944 C CA . GLY C 1 152 ? 127.114 101.923 105.258 1.00 26.91 152 GLY C CA 1
ATOM 8945 C C . GLY C 1 152 ? 127.809 100.779 105.969 1.00 29.93 152 GLY C C 1
ATOM 8946 O O . GLY C 1 152 ? 128.807 100.963 106.655 1.00 35.37 152 GLY C O 1
ATOM 8960 N N . ASP C 1 154 ? 128.121 98.937 101.350 1.00 30.62 156 ASP C N 1
ATOM 8961 C CA . ASP C 1 154 ? 127.838 99.633 100.086 1.00 31.10 156 ASP C CA 1
ATOM 8962 C C . ASP C 1 154 ? 127.592 98.657 98.960 1.00 31.98 156 ASP C C 1
ATOM 8963 O O . ASP C 1 154 ? 128.003 98.881 97.828 1.00 35.41 156 ASP C O 1
ATOM 8968 N N . LEU C 1 155 ? 126.884 97.583 99.300 1.00 32.07 157 LEU C N 1
ATOM 8969 C CA . LEU C 1 155 ? 126.725 96.460 98.388 1.00 29.98 157 LEU C CA 1
ATOM 8970 C C . LEU C 1 155 ? 126.012 96.874 97.105 1.00 30.23 157 LEU C C 1
ATOM 8971 O O . LEU C 1 155 ? 126.477 96.573 96.003 1.00 32.00 157 LEU C O 1
ATOM 8976 N N . VAL C 1 156 ? 124.902 97.591 97.227 1.00 30.74 158 VAL C N 1
ATOM 8977 C CA . VAL C 1 156 ? 124.043 97.906 96.084 1.00 28.61 158 VAL C CA 1
ATOM 8978 C C . VAL C 1 156 ? 124.645 99.004 95.205 1.00 27.66 158 VAL C C 1
ATOM 8979 O O . VAL C 1 156 ? 124.754 98.808 93.980 1.00 29.35 158 VAL C O 1
ATOM 8983 N N . PRO C 1 157 ? 125.026 100.172 95.749 1.00 29.95 159 PRO C N 1
ATOM 8984 C CA . PRO C 1 157 ? 125.616 101.200 94.873 1.00 25.86 159 PRO C CA 1
ATOM 8985 C C . PRO C 1 157 ? 126.900 100.755 94.198 1.00 26.44 159 PRO C C 1
ATOM 8986 O O . PRO C 1 157 ? 127.116 101.071 93.023 1.00 28.42 159 PRO C O 1
ATOM 8990 N N . LEU C 1 158 ? 127.759 100.018 94.906 1.00 26.45 160 LEU C N 1
ATOM 8991 C CA . LEU C 1 158 ? 128.972 99.496 94.286 1.00 28.60 160 LEU C CA 1
ATOM 8992 C C . LEU C 1 158 ? 128.661 98.362 93.321 1.00 30.28 160 LEU C C 1
ATOM 8993 O O . LEU C 1 158 ? 129.384 98.167 92.337 1.00 34.05 160 LEU C O 1
ATOM 8998 N N . GLY C 1 159 ? 127.597 97.606 93.588 1.00 27.27 161 GLY C N 1
ATOM 8999 C CA . GLY C 1 159 ? 127.174 96.576 92.665 1.00 27.98 161 GLY C CA 1
ATOM 9000 C C . GLY C 1 159 ? 126.719 97.137 91.341 1.00 28.82 161 GLY C C 1
ATOM 9001 O O . GLY C 1 159 ? 126.878 96.494 90.306 1.00 32.89 161 GLY C O 1
ATOM 9002 N N . VAL C 1 160 ? 126.149 98.341 91.353 1.00 26.87 162 VAL C N 1
ATOM 9003 C CA . VAL C 1 160 ? 125.812 98.997 90.090 1.00 27.73 162 VAL C CA 1
ATOM 9004 C C . VAL C 1 160 ? 127.066 99.183 89.237 1.00 30.80 162 VAL C C 1
ATOM 9005 O O . VAL C 1 160 ? 127.087 98.845 88.047 1.00 33.53 162 VAL C O 1
ATOM 9009 N N . ILE C 1 161 ? 128.140 99.691 89.846 1.00 28.53 163 ILE C N 1
ATOM 9010 C CA . ILE C 1 161 ? 129.394 99.899 89.124 1.00 28.94 163 ILE C CA 1
ATOM 9011 C C . ILE C 1 161 ? 129.981 98.570 88.659 1.00 30.69 163 ILE C C 1
ATOM 9012 O O . ILE C 1 161 ? 130.481 98.454 87.533 1.00 31.96 163 ILE C O 1
ATOM 9017 N N . ALA C 1 162 ? 129.950 97.555 89.525 1.00 32.77 164 ALA C N 1
ATOM 9018 C CA . ALA C 1 162 ? 130.513 96.257 89.161 1.00 33.19 164 ALA C CA 1
ATOM 9019 C C . ALA C 1 162 ? 129.767 95.646 87.979 1.00 33.77 164 ALA C C 1
ATOM 9020 O O . ALA C 1 162 ? 130.384 95.179 87.011 1.00 36.98 164 ALA C O 1
ATOM 9022 N N . ARG C 1 163 ? 128.432 95.660 88.035 1.00 33.81 165 ARG C N 1
ATOM 9023 C CA . ARG C 1 163 ? 127.625 95.154 86.931 1.00 32.65 165 ARG C CA 1
ATOM 9024 C C . ARG C 1 163 ? 127.870 95.949 85.659 1.00 33.65 165 ARG C C 1
ATOM 9025 O O . ARG C 1 163 ? 127.857 95.389 84.558 1.00 36.88 165 ARG C O 1
ATOM 9033 N N . SER C 1 164 ? 128.082 97.261 85.787 1.00 32.75 166 SER C N 1
ATOM 9034 C CA . SER C 1 164 ? 128.368 98.077 84.615 1.00 33.48 166 SER C CA 1
ATOM 9035 C C . SER C 1 164 ? 129.685 97.678 83.965 1.00 33.98 166 SER C C 1
ATOM 9036 O O . SER C 1 164 ? 129.769 97.569 82.738 1.00 37.49 166 SER C O 1
ATOM 9039 N N . ILE C 1 165 ? 130.728 97.463 84.768 1.00 33.98 167 ILE C N 1
ATOM 9040 C CA . ILE C 1 165 ? 132.043 97.231 84.179 1.00 34.60 167 ILE C CA 1
ATOM 9041 C C . ILE C 1 165 ? 132.256 95.785 83.747 1.00 38.48 167 ILE C C 1
ATOM 9042 O O . ILE C 1 165 ? 133.148 95.526 82.932 1.00 41.74 167 ILE C O 1
ATOM 9047 N N . ILE C 1 166 ? 131.474 94.827 84.256 1.00 36.99 168 ILE C N 1
ATOM 9048 C CA . ILE C 1 166 ? 131.644 93.439 83.833 1.00 38.88 168 ILE C CA 1
ATOM 9049 C C . ILE C 1 166 ? 130.608 92.999 82.808 1.00 41.14 168 ILE C C 1
ATOM 9050 O O . ILE C 1 166 ? 130.685 91.868 82.316 1.00 44.17 168 ILE C O 1
ATOM 9055 N N . GLY C 1 167 ? 129.653 93.853 82.462 1.00 39.51 169 GLY C N 1
ATOM 9056 C CA . GLY C 1 167 ? 128.585 93.434 81.570 1.00 39.44 169 GLY C CA 1
ATOM 9057 C C . GLY C 1 167 ? 127.687 92.371 82.165 1.00 39.55 169 GLY C C 1
ATOM 9058 O O . GLY C 1 167 ? 127.361 91.388 81.489 1.00 40.54 169 GLY C O 1
ATOM 9059 N N . HIS C 1 168 ? 127.294 92.541 83.422 1.00 37.45 170 HIS C N 1
ATOM 9060 C CA . HIS C 1 168 ? 126.423 91.592 84.088 1.00 37.13 170 HIS C CA 1
ATOM 9061 C C . HIS C 1 168 ? 125.032 91.599 83.449 1.00 41.37 170 HIS C C 1
ATOM 9062 O O . HIS C 1 168 ? 124.555 92.640 82.992 1.00 43.96 170 HIS C O 1
ATOM 9069 N N . PRO C 1 169 ? 124.364 90.441 83.399 1.00 42.34 171 PRO C N 1
ATOM 9070 C CA . PRO C 1 169 ? 123.013 90.394 82.811 1.00 41.13 171 PRO C CA 1
ATOM 9071 C C . PRO C 1 169 ? 121.998 91.293 83.500 1.00 42.64 171 PRO C C 1
ATOM 9072 O O . PRO C 1 169 ? 121.028 91.711 82.856 1.00 45.71 171 PRO C O 1
ATOM 9076 N N . SER C 1 170 ? 122.176 91.603 84.783 1.00 42.28 172 SER C N 1
ATOM 9077 C CA . SER C 1 170 ? 121.354 92.632 85.408 1.00 40.76 172 SER C CA 1
ATOM 9078 C C . SER C 1 170 ? 121.804 93.988 84.884 1.00 40.30 172 SER C C 1
ATOM 9079 O O . SER C 1 170 ? 122.652 94.649 85.490 1.00 42.98 172 SER C O 1
ATOM 9082 N N . THR C 1 171 ? 121.231 94.393 83.755 1.00 40.52 173 THR C N 1
ATOM 9083 C CA . THR C 1 171 ? 121.699 95.557 83.017 1.00 40.83 173 THR C CA 1
ATOM 9084 C C . THR C 1 171 ? 121.579 96.832 83.844 1.00 39.20 173 THR C C 1
ATOM 9085 O O . THR C 1 171 ? 120.573 97.067 84.517 1.00 40.93 173 THR C O 1
ATOM 9089 N N . THR C 1 172 ? 122.621 97.654 83.788 1.00 38.73 174 THR C N 1
ATOM 9090 C CA . THR C 1 172 ? 122.629 98.990 84.364 1.00 39.42 174 THR C CA 1
ATOM 9091 C C . THR C 1 172 ? 122.613 100.029 83.250 1.00 36.60 174 THR C C 1
ATOM 9092 O O . THR C 1 172 ? 122.701 99.709 82.064 1.00 40.72 174 THR C O 1
ATOM 9096 N N . GLN C 1 173 ? 122.488 101.288 83.648 1.00 36.83 175 GLN C N 1
ATOM 9097 C CA . GLN C 1 173 ? 122.522 102.416 82.729 1.00 35.69 175 GLN C CA 1
ATOM 9098 C C . GLN C 1 173 ? 123.839 103.155 82.899 1.00 37.17 175 GLN C C 1
ATOM 9099 O O . GLN C 1 173 ? 124.227 103.492 84.022 1.00 38.43 175 GLN C O 1
ATOM 9105 N N . VAL C 1 174 ? 124.529 103.393 81.789 1.00 37.15 176 VAL C N 1
ATOM 9106 C CA . VAL C 1 174 ? 125.841 104.024 81.791 1.00 37.99 176 VAL C CA 1
ATOM 9107 C C . VAL C 1 174 ? 125.787 105.246 80.888 1.00 39.61 176 VAL C C 1
ATOM 9108 O O . VAL C 1 174 ? 125.308 105.166 79.751 1.00 45.14 176 VAL C O 1
ATOM 9112 N N . LYS C 1 175 ? 126.253 106.376 81.406 1.00 37.82 177 LYS C N 1
ATOM 9113 C CA . LYS C 1 175 ? 126.383 107.597 80.625 1.00 39.14 177 LYS C CA 1
ATOM 9114 C C . LYS C 1 175 ? 127.747 107.597 79.946 1.00 40.51 177 LYS C C 1
ATOM 9115 O O . LYS C 1 175 ? 128.780 107.512 80.617 1.00 40.87 177 LYS C O 1
ATOM 9121 N N . TYR C 1 176 ? 127.749 107.682 78.620 1.00 40.51 178 TYR C N 1
ATOM 9122 C CA . TYR C 1 176 ? 128.970 107.650 77.835 1.00 41.10 178 TYR C CA 1
ATOM 9123 C C . TYR C 1 176 ? 128.785 108.531 76.609 1.00 46.74 178 TYR C C 1
ATOM 9124 O O . TYR C 1 176 ? 127.735 108.490 75.962 1.00 47.42 178 TYR C O 1
ATOM 9133 N N . GLN C 1 177 ? 129.801 109.345 76.318 1.00 50.43 179 GLN C N 1
ATOM 9134 C CA . GLN C 1 177 ? 129.783 110.264 75.179 1.00 47.73 179 GLN C CA 1
ATOM 9135 C C . GLN C 1 177 ? 128.533 111.140 75.185 1.00 50.06 179 GLN C C 1
ATOM 9136 O O . GLN C 1 177 ? 127.953 111.438 74.141 1.00 52.69 179 GLN C O 1
ATOM 9142 N N . GLY C 1 178 ? 128.104 111.543 76.377 1.00 50.25 180 GLY C N 1
ATOM 9143 C CA . GLY C 1 178 ? 126.964 112.421 76.513 1.00 50.87 180 GLY C CA 1
ATOM 9144 C C . GLY C 1 178 ? 125.609 111.761 76.391 1.00 50.39 180 GLY C C 1
ATOM 9145 O O . GLY C 1 178 ? 124.593 112.462 76.471 1.00 49.57 180 GLY C O 1
ATOM 9146 N N . GLU C 1 179 ? 125.551 110.444 76.210 1.00 52.24 181 GLU C N 1
ATOM 9147 C CA . GLU C 1 179 ? 124.286 109.746 76.045 1.00 50.83 181 GLU C CA 1
ATOM 9148 C C . GLU C 1 179 ? 124.195 108.602 77.043 1.00 48.81 181 GLU C C 1
ATOM 9149 O O . GLU C 1 179 ? 125.197 107.971 77.375 1.00 47.24 181 GLU C O 1
ATOM 9155 N N . GLN C 1 180 ? 122.983 108.332 77.514 1.00 48.37 182 GLN C N 1
ATOM 9156 C CA . GLN C 1 180 ? 122.745 107.233 78.440 1.00 43.55 182 GLN C CA 1
ATOM 9157 C C . GLN C 1 180 ? 122.360 105.986 77.657 1.00 45.51 182 GLN C C 1
ATOM 9158 O O . GLN C 1 180 ? 121.484 106.039 76.789 1.00 51.05 182 GLN C O 1
ATOM 9164 N N . ALA C 1 181 ? 123.014 104.867 77.962 1.00 45.54 183 ALA C N 1
ATOM 9165 C CA . ALA C 1 181 ? 122.802 103.632 77.224 1.00 41.77 183 ALA C CA 1
ATOM 9166 C C . ALA C 1 181 ? 122.860 102.447 78.175 1.00 42.04 183 ALA C C 1
ATOM 9167 O O . ALA C 1 181 ? 123.183 102.579 79.357 1.00 41.04 183 ALA C O 1
ATOM 9169 N N . ASP C 1 182 ? 122.528 101.276 77.642 1.00 46.10 184 ASP C N 1
ATOM 9170 C CA . ASP C 1 182 ? 122.669 100.045 78.400 1.00 43.59 184 ASP C CA 1
ATOM 9171 C C . ASP C 1 182 ? 124.141 99.728 78.622 1.00 43.75 184 ASP C C 1
ATOM 9172 O O . ASP C 1 182 ? 124.998 100.027 77.787 1.00 45.21 184 ASP C O 1
ATOM 9177 N N . SER C 1 183 ? 124.427 99.114 79.771 1.00 44.37 185 SER C N 1
ATOM 9178 C CA . SER C 1 183 ? 125.801 98.756 80.102 1.00 44.87 185 SER C CA 1
ATOM 9179 C C . SER C 1 183 ? 126.430 97.879 79.028 1.00 43.91 185 SER C C 1
ATOM 9180 O O . SER C 1 183 ? 127.634 97.979 78.777 1.00 44.38 185 SER C O 1
ATOM 9183 N N . HIS C 1 184 ? 125.636 97.026 78.379 1.00 44.20 186 HIS C N 1
ATOM 9184 C CA . HIS C 1 184 ? 126.163 96.171 77.320 1.00 44.75 186 HIS C CA 1
ATOM 9185 C C . HIS C 1 184 ? 126.584 96.984 76.100 1.00 45.82 186 HIS C C 1
ATOM 9186 O O . HIS C 1 184 ? 127.632 96.715 75.500 1.00 49.32 186 HIS C O 1
ATOM 9193 N N . ASP C 1 185 ? 125.787 97.988 75.726 1.00 45.55 187 ASP C N 1
ATOM 9194 C CA . ASP C 1 185 ? 126.151 98.848 74.603 1.00 48.28 187 ASP C CA 1
ATOM 9195 C C . ASP C 1 185 ? 127.437 99.612 74.882 1.00 46.07 187 ASP C C 1
ATOM 9196 O O . ASP C 1 185 ? 128.317 99.699 74.019 1.00 48.32 187 ASP C O 1
ATOM 9201 N N . VAL C 1 186 ? 127.561 100.177 76.083 1.00 42.95 188 VAL C N 1
ATOM 9202 C CA . VAL C 1 186 ? 128.773 100.907 76.437 1.00 44.17 188 VAL C CA 1
ATOM 9203 C C . VAL C 1 186 ? 129.969 99.965 76.472 1.00 46.65 188 VAL C C 1
ATOM 9204 O O . VAL C 1 186 ? 131.060 100.307 76.001 1.00 46.55 188 VAL C O 1
ATOM 9208 N N . LEU C 1 187 ? 129.782 98.761 77.018 1.00 47.20 189 LEU C N 1
ATOM 9209 C CA . LEU C 1 187 ? 130.848 97.764 77.024 1.00 47.20 189 LEU C CA 1
ATOM 9210 C C . LEU C 1 187 ? 131.332 97.472 75.611 1.00 48.32 189 LEU C C 1
ATOM 9211 O O . LEU C 1 187 ? 132.539 97.432 75.351 1.00 49.95 189 LEU C O 1
ATOM 9216 N N . GLN C 1 188 ? 130.397 97.262 74.684 1.00 47.87 190 GLN C N 1
ATOM 9217 C CA . GLN C 1 188 ? 130.780 97.003 73.300 1.00 50.93 190 GLN C CA 1
ATOM 9218 C C . GLN C 1 188 ? 131.494 98.204 72.689 1.00 51.82 190 GLN C C 1
ATOM 9219 O O . GLN C 1 188 ? 132.477 98.041 71.958 1.00 54.19 190 GLN C O 1
ATOM 9225 N N . GLN C 1 189 ? 131.018 99.418 72.979 1.00 50.66 191 GLN C N 1
ATOM 9226 C CA . GLN C 1 189 ? 131.673 100.614 72.457 1.00 49.21 191 GLN C CA 1
ATOM 9227 C C . GLN C 1 189 ? 133.086 100.772 73.005 1.00 51.31 191 GLN C C 1
ATOM 9228 O O . GLN C 1 189 ? 133.937 101.383 72.351 1.00 53.38 191 GLN C O 1
ATOM 9234 N N . LEU C 1 190 ? 133.357 100.233 74.192 1.00 50.63 192 LEU C N 1
ATOM 9235 C CA . LEU C 1 190 ? 134.687 100.262 74.785 1.00 48.77 192 LEU C CA 1
ATOM 9236 C C . LEU C 1 190 ? 135.522 99.048 74.404 1.00 50.78 192 LEU C C 1
ATOM 9237 O O . LEU C 1 190 ? 136.620 98.872 74.943 1.00 51.82 192 LEU C O 1
ATOM 9242 N N . ASN C 1 191 ? 135.016 98.206 73.502 1.00 50.85 193 ASN C N 1
ATOM 9243 C CA . ASN C 1 191 ? 135.706 97.000 73.044 1.00 52.17 193 ASN C CA 1
ATOM 9244 C C . ASN C 1 191 ? 136.004 96.042 74.193 1.00 52.32 193 ASN C C 1
ATOM 9245 O O . ASN C 1 191 ? 137.027 95.355 74.199 1.00 55.86 193 ASN C O 1
ATOM 9250 N N . TYR C 1 192 ? 135.105 95.990 75.169 1.00 50.14 194 TYR C N 1
ATOM 9251 C CA . TYR C 1 192 ? 135.171 95.033 76.261 1.00 49.31 194 TYR C CA 1
ATOM 9252 C C . TYR C 1 192 ? 134.116 93.958 76.055 1.00 49.76 194 TYR C C 1
ATOM 9253 O O . TYR C 1 192 ? 133.019 94.238 75.566 1.00 52.48 194 TYR C O 1
ATOM 9262 N N . SER C 1 193 ? 134.451 92.733 76.431 1.00 51.38 195 SER C N 1
ATOM 9263 C CA . SER C 1 193 ? 133.494 91.640 76.449 1.00 48.92 195 SER C CA 1
ATOM 9264 C C . SER C 1 193 ? 132.952 91.452 77.860 1.00 48.68 195 SER C C 1
ATOM 9265 O O . SER C 1 193 ? 133.481 91.989 78.834 1.00 51.53 195 SER C O 1
ATOM 9268 N N . ALA C 1 194 ? 131.870 90.685 77.958 1.00 51.14 196 ALA C N 1
ATOM 9269 C CA . ALA C 1 194 ? 131.326 90.343 79.263 1.00 48.88 196 ALA C CA 1
ATOM 9270 C C . ALA C 1 194 ? 132.350 89.545 80.056 1.00 52.14 196 ALA C C 1
ATOM 9271 O O . ALA C 1 194 ? 133.072 88.708 79.509 1.00 54.17 196 ALA C O 1
ATOM 9273 N N . LEU C 1 195 ? 132.423 89.817 81.352 1.00 51.65 197 LEU C N 1
ATOM 9274 C CA . LEU C 1 195 ? 133.406 89.195 82.224 1.00 51.87 197 LEU C CA 1
ATOM 9275 C C . LEU C 1 195 ? 132.692 88.342 83.259 1.00 55.10 197 LEU C C 1
ATOM 9276 O O . LEU C 1 195 ? 131.744 88.803 83.903 1.00 53.83 197 LEU C O 1
ATOM 9281 N N . GLN C 1 196 ? 133.143 87.101 83.412 1.00 56.66 198 GLN C N 1
ATOM 9282 C CA . GLN C 1 196 ? 132.631 86.216 84.447 1.00 56.73 198 GLN C CA 1
ATOM 9283 C C . GLN C 1 196 ? 133.527 86.317 85.671 1.00 55.16 198 GLN C C 1
ATOM 9284 O O . GLN C 1 196 ? 134.750 86.188 85.566 1.00 55.63 198 GLN C O 1
ATOM 9290 N N . LEU C 1 197 ? 132.916 86.561 86.825 1.00 55.64 199 LEU C N 1
ATOM 9291 C CA . LEU C 1 197 ? 133.679 86.782 88.043 1.00 56.37 199 LEU C CA 1
ATOM 9292 C C . LEU C 1 197 ? 134.273 85.481 88.564 1.00 58.59 199 LEU C C 1
ATOM 9293 O O . LEU C 1 197 ? 133.644 84.422 88.508 1.00 59.33 199 LEU C O 1
ATOM 9298 N N . GLU C 1 198 ? 135.495 85.569 89.072 1.00 57.52 200 GLU C N 1
ATOM 9299 C CA . GLU C 1 198 ? 136.120 84.456 89.761 1.00 57.91 200 GLU C CA 1
ATOM 9300 C C . GLU C 1 198 ? 135.761 84.533 91.243 1.00 56.06 200 GLU C C 1
ATOM 9301 O O . GLU C 1 198 ? 134.942 85.354 91.661 1.00 56.35 200 GLU C O 1
ATOM 9307 N N . ALA C 1 199 ? 136.372 83.676 92.054 1.00 57.06 201 ALA C N 1
ATOM 9308 C CA . ALA C 1 199 ? 136.031 83.616 93.467 1.00 56.23 201 ALA C CA 1
ATOM 9309 C C . ALA C 1 199 ? 136.386 84.916 94.175 1.00 55.16 201 ALA C C 1
ATOM 9310 O O . ALA C 1 199 ? 137.446 85.502 93.939 1.00 55.80 201 ALA C O 1
ATOM 9312 N N . LYS C 1 200 ? 135.462 85.379 95.022 1.00 56.02 202 LYS C N 1
ATOM 9313 C CA . LYS C 1 200 ? 135.649 86.509 95.927 1.00 52.95 202 LYS C CA 1
ATOM 9314 C C . LYS C 1 200 ? 135.668 87.845 95.190 1.00 51.98 202 LYS C C 1
ATOM 9315 O O . LYS C 1 200 ? 135.643 88.904 95.823 1.00 53.27 202 LYS C O 1
ATOM 9321 N N . GLU C 1 201 ? 135.678 87.815 93.857 1.00 50.48 203 GLU C N 1
ATOM 9322 C CA . GLU C 1 201 ? 135.845 89.051 93.098 1.00 51.19 203 GLU C CA 1
ATOM 9323 C C . GLU C 1 201 ? 134.609 89.934 93.196 1.00 48.82 203 GLU C C 1
ATOM 9324 O O . GLU C 1 201 ? 134.716 91.143 93.436 1.00 47.03 203 GLU C O 1
ATOM 9330 N N . GLY C 1 202 ? 133.426 89.350 93.006 1.00 45.91 204 GLY C N 1
ATOM 9331 C CA . GLY C 1 202 ? 132.206 90.126 93.131 1.00 44.56 204 GLY C CA 1
ATOM 9332 C C . GLY C 1 202 ? 132.029 90.697 94.522 1.00 43.71 204 GLY C C 1
ATOM 9333 O O . GLY C 1 202 ? 131.610 91.845 94.685 1.00 42.30 204 GLY C O 1
ATOM 9334 N N . LEU C 1 203 ? 132.342 89.901 95.544 1.00 43.65 205 LEU C N 1
ATOM 9335 C CA . LEU C 1 203 ? 132.301 90.403 96.911 1.00 41.63 205 LEU C CA 1
ATOM 9336 C C . LEU C 1 203 ? 133.342 91.494 97.125 1.00 41.78 205 LEU C C 1
ATOM 9337 O O . LEU C 1 203 ? 133.056 92.518 97.751 1.00 42.96 205 LEU C O 1
ATOM 9342 N N . ALA C 1 204 ? 134.551 91.304 96.596 1.00 44.77 206 ALA C N 1
ATOM 9343 C CA . ALA C 1 204 ? 135.604 92.296 96.776 1.00 42.64 206 ALA C CA 1
ATOM 9344 C C . ALA C 1 204 ? 135.302 93.609 96.069 1.00 41.54 206 ALA C C 1
ATOM 9345 O O . ALA C 1 204 ? 135.828 94.649 96.474 1.00 43.71 206 ALA C O 1
ATOM 9347 N N . LEU C 1 205 ? 134.480 93.590 95.021 1.00 40.00 207 LEU C N 1
ATOM 9348 C CA . LEU C 1 205 ? 134.142 94.834 94.340 1.00 37.29 207 LEU C CA 1
ATOM 9349 C C . LEU C 1 205 ? 133.149 95.682 95.128 1.00 38.62 207 LEU C C 1
ATOM 9350 O O . LEU C 1 205 ? 133.150 96.909 94.991 1.00 41.76 207 LEU C O 1
ATOM 9355 N N . VAL C 1 206 ? 132.312 95.066 95.958 1.00 35.92 208 VAL C N 1
ATOM 9356 C CA . VAL C 1 206 ? 131.182 95.762 96.562 1.00 36.61 208 VAL C CA 1
ATOM 9357 C C . VAL C 1 206 ? 131.247 95.825 98.079 1.00 37.10 208 VAL C C 1
ATOM 9358 O O . VAL C 1 206 ? 130.438 96.545 98.681 1.00 36.60 208 VAL C O 1
ATOM 9362 N N . ASN C 1 207 ? 132.170 95.117 98.724 1.00 38.18 209 ASN C N 1
ATOM 9363 C CA . ASN C 1 207 ? 132.149 94.969 100.180 1.00 37.86 209 ASN C CA 1
ATOM 9364 C C . ASN C 1 207 ? 133.069 96.001 100.833 1.00 38.66 209 ASN C C 1
ATOM 9365 O O . ASN C 1 207 ? 134.078 95.679 101.453 1.00 45.86 209 ASN C O 1
ATOM 9370 N N . GLY C 1 208 ? 132.683 97.265 100.705 1.00 36.86 210 GLY C N 1
ATOM 9371 C CA . GLY C 1 208 ? 133.496 98.324 101.264 1.00 36.47 210 GLY C CA 1
ATOM 9372 C C . GLY C 1 208 ? 132.717 99.609 101.417 1.00 31.58 210 GLY C C 1
ATOM 9373 O O . GLY C 1 208 ? 131.517 99.674 101.150 1.00 35.35 210 GLY C O 1
ATOM 9374 N N . THR C 1 209 ? 133.429 100.648 101.851 1.00 34.01 211 THR C N 1
ATOM 9375 C CA . THR C 1 209 ? 132.849 101.960 102.104 1.00 32.73 211 THR C CA 1
ATOM 9376 C C . THR C 1 209 ? 133.214 102.976 101.028 1.00 29.94 211 THR C C 1
ATOM 9377 O O . THR C 1 209 ? 133.101 104.180 101.262 1.00 31.06 211 THR C O 1
ATOM 9381 N N . SER C 1 210 ? 133.640 102.513 99.851 1.00 31.04 212 SER C N 1
ATOM 9382 C CA . SER C 1 210 ? 134.213 103.413 98.854 1.00 30.31 212 SER C CA 1
ATOM 9383 C C . SER C 1 210 ? 133.201 104.435 98.346 1.00 29.68 212 SER C C 1
ATOM 9384 O O . SER C 1 210 ? 133.557 105.588 98.098 1.00 32.17 212 SER C O 1
ATOM 9387 N N . PHE C 1 211 ? 131.943 104.033 98.160 1.00 27.09 213 PHE C N 1
ATOM 9388 C CA . PHE C 1 211 ? 130.952 104.963 97.625 1.00 27.59 213 PHE C CA 1
ATOM 9389 C C . PHE C 1 211 ? 130.559 106.012 98.663 1.00 27.91 213 PHE C C 1
ATOM 9390 O O . PHE C 1 211 ? 130.480 107.212 98.359 1.00 28.09 213 PHE C O 1
ATOM 9398 N N . SER C 1 212 ? 130.312 105.573 99.899 1.00 27.90 214 SER C N 1
ATOM 9399 C CA . SER C 1 212 ? 130.072 106.511 100.990 1.00 25.80 214 SER C CA 1
ATOM 9400 C C . SER C 1 212 ? 131.262 107.439 101.178 1.00 27.24 214 SER C C 1
ATOM 9401 O O . SER C 1 212 ? 131.093 108.649 101.361 1.00 24.85 214 SER C O 1
ATOM 9404 N N . SER C 1 213 ? 132.475 106.887 101.122 1.00 27.33 215 SER C N 1
ATOM 9405 C CA . SER C 1 213 ? 133.677 107.698 101.254 1.00 25.82 215 SER C CA 1
ATOM 9406 C C . SER C 1 213 ? 133.825 108.679 100.100 1.00 26.13 215 SER C C 1
ATOM 9407 O O . SER C 1 213 ? 134.337 109.780 100.294 1.00 29.09 215 SER C O 1
ATOM 9410 N N . ALA C 1 214 ? 133.375 108.307 98.903 1.00 26.63 216 ALA C N 1
ATOM 9411 C CA . ALA C 1 214 ? 133.464 109.202 97.754 1.00 25.25 216 ALA C CA 1
ATOM 9412 C C . ALA C 1 214 ? 132.515 110.381 97.899 1.00 26.34 216 ALA C C 1
ATOM 9413 O O . ALA C 1 214 ? 132.895 111.538 97.666 1.00 27.90 216 ALA C O 1
ATOM 9415 N N . ILE C 1 215 ? 131.269 110.100 98.283 1.00 25.75 217 ILE C N 1
ATOM 9416 C CA . ILE C 1 215 ? 130.317 111.177 98.533 1.00 24.36 217 ILE C CA 1
ATOM 9417 C C . ILE C 1 215 ? 130.826 112.075 99.653 1.00 26.27 217 ILE C C 1
ATOM 9418 O O . ILE C 1 215 ? 130.759 113.306 99.559 1.00 27.66 217 ILE C O 1
ATOM 9423 N N . ALA C 1 216 ? 131.371 111.475 100.716 1.00 27.11 218 ALA C N 1
ATOM 9424 C CA . ALA C 1 216 ? 131.897 112.251 101.833 1.00 22.28 218 ALA C CA 1
ATOM 9425 C C . ALA C 1 216 ? 133.096 113.097 101.418 1.00 25.32 218 ALA C C 1
ATOM 9426 O O . ALA C 1 216 ? 133.245 114.227 101.884 1.00 27.04 218 ALA C O 1
ATOM 9428 N N . ALA C 1 217 ? 133.972 112.561 100.563 1.00 24.84 219 ALA C N 1
ATOM 9429 C CA . ALA C 1 217 ? 135.128 113.322 100.097 1.00 25.31 219 ALA C CA 1
ATOM 9430 C C . ALA C 1 217 ? 134.701 114.518 99.259 1.00 25.98 219 ALA C C 1
ATOM 9431 O O . ALA C 1 217 ? 135.268 115.609 99.391 1.00 27.40 219 ALA C O 1
ATOM 9433 N N . ASN C 1 218 ? 133.701 114.332 98.393 1.00 26.08 220 ASN C N 1
ATOM 9434 C CA . ASN C 1 218 ? 133.158 115.469 97.653 1.00 25.91 220 ASN C CA 1
ATOM 9435 C C . ASN C 1 218 ? 132.549 116.498 98.600 1.00 27.25 220 ASN C C 1
ATOM 9436 O O . ASN C 1 218 ? 132.757 117.708 98.435 1.00 26.63 220 ASN C O 1
ATOM 9441 N N . CYS C 1 219 ? 131.813 116.030 99.614 1.00 26.72 221 CYS C N 1
ATOM 9442 C CA . CYS C 1 219 ? 131.231 116.937 100.599 1.00 26.07 221 CYS C CA 1
ATOM 9443 C C . CYS C 1 219 ? 132.309 117.714 101.344 1.00 28.20 221 CYS C C 1
ATOM 9444 O O . CYS C 1 219 ? 132.154 118.909 101.592 1.00 29.49 221 CYS C O 1
ATOM 9447 N N . VAL C 1 220 ? 133.411 117.052 101.698 1.00 28.17 222 VAL C N 1
ATOM 9448 C CA . VAL C 1 220 ? 134.487 117.699 102.445 1.00 25.97 222 VAL C CA 1
ATOM 9449 C C . VAL C 1 220 ? 135.205 118.734 101.586 1.00 26.36 222 VAL C C 1
ATOM 9450 O O . VAL C 1 220 ? 135.514 119.836 102.052 1.00 29.78 222 VAL C O 1
ATOM 9454 N N . PHE C 1 221 ? 135.512 118.389 100.334 1.00 25.25 223 PHE C N 1
ATOM 9455 C CA . PHE C 1 221 ? 136.120 119.345 99.411 1.00 24.98 223 PHE C CA 1
ATOM 9456 C C . PHE C 1 221 ? 135.249 120.589 99.265 1.00 26.87 223 PHE C C 1
ATOM 9457 O O . PHE C 1 221 ? 135.714 121.733 99.436 1.00 26.88 223 PHE C O 1
ATOM 9465 N N . GLU C 1 222 ? 133.958 120.376 98.998 1.00 26.33 224 GLU C N 1
ATOM 9466 C CA . GLU C 1 222 ? 133.051 121.502 98.858 1.00 27.72 224 GLU C CA 1
ATOM 9467 C C . GLU C 1 222 ? 132.957 122.293 100.152 1.00 28.30 224 GLU C C 1
ATOM 9468 O O . GLU C 1 222 ? 132.921 123.520 100.123 1.00 31.15 224 GLU C O 1
ATOM 9474 N N . SER C 1 223 ? 132.939 121.609 101.297 1.00 29.55 225 SER C N 1
ATOM 9475 C CA . SER C 1 223 ? 132.769 122.285 102.576 1.00 27.08 225 SER C CA 1
ATOM 9476 C C . SER C 1 223 ? 133.990 123.116 102.941 1.00 28.39 225 SER C C 1
ATOM 9477 O O . SER C 1 223 ? 133.853 124.185 103.537 1.00 32.02 225 SER C O 1
ATOM 9480 N N . GLN C 1 224 ? 135.191 122.647 102.603 1.00 28.59 226 GLN C N 1
ATOM 9481 C CA . GLN C 1 224 ? 136.378 123.476 102.792 1.00 26.86 226 GLN C CA 1
ATOM 9482 C C . GLN C 1 224 ? 136.280 124.750 101.961 1.00 28.60 226 GLN C C 1
ATOM 9483 O O . GLN C 1 224 ? 136.508 125.862 102.465 1.00 29.69 226 GLN C O 1
ATOM 9489 N N . ARG C 1 225 ? 135.903 124.607 100.686 1.00 28.97 227 ARG C N 1
ATOM 9490 C CA . ARG C 1 225 ? 135.771 125.794 99.842 1.00 27.04 227 ARG C CA 1
ATOM 9491 C C . ARG C 1 225 ? 134.676 126.728 100.353 1.00 28.48 227 ARG C C 1
ATOM 9492 O O . ARG C 1 225 ? 134.832 127.955 100.338 1.00 31.30 227 ARG C O 1
ATOM 9500 N N . LEU C 1 226 ? 133.564 126.161 100.817 1.00 27.18 228 LEU C N 1
ATOM 9501 C CA . LEU C 1 226 ? 132.446 126.960 101.296 1.00 27.19 228 LEU C CA 1
ATOM 9502 C C . LEU C 1 226 ? 132.770 127.638 102.616 1.00 28.70 228 LEU C C 1
ATOM 9503 O O . LEU C 1 226 ? 132.296 128.744 102.868 1.00 29.70 228 LEU C O 1
ATOM 9508 N N . LEU C 1 227 ? 133.572 126.997 103.465 1.00 27.89 229 LEU C N 1
ATOM 9509 C CA . LEU C 1 227 ? 134.045 127.649 104.678 1.00 28.72 229 LEU C CA 1
ATOM 9510 C C . LEU C 1 227 ? 134.915 128.851 104.347 1.00 28.23 229 LEU C C 1
ATOM 9511 O O . LEU C 1 227 ? 134.758 129.923 104.944 1.00 30.92 229 LEU C O 1
ATOM 9516 N N . SER C 1 228 ? 135.834 128.695 103.389 1.00 29.23 230 SER C N 1
ATOM 9517 C CA . SER C 1 228 ? 136.661 129.833 102.990 1.00 29.77 230 SER C CA 1
ATOM 9518 C C . SER C 1 228 ? 135.810 130.967 102.427 1.00 26.57 230 SER C C 1
ATOM 9519 O O . SER C 1 228 ? 136.013 132.145 102.763 1.00 29.42 230 SER C O 1
ATOM 9522 N N . LEU C 1 229 ? 134.846 130.627 101.568 1.00 28.78 231 LEU C N 1
ATOM 9523 C CA . LEU C 1 229 ? 133.979 131.644 100.985 1.00 30.04 231 LEU C CA 1
ATOM 9524 C C . LEU C 1 229 ? 133.122 132.317 102.050 1.00 27.06 231 LEU C C 1
ATOM 9525 O O . LEU C 1 229 ? 132.916 133.534 102.010 1.00 30.64 231 LEU C O 1
ATOM 9530 N N . SER C 1 230 ? 132.621 131.539 103.012 1.00 27.56 232 SER C N 1
ATOM 9531 C CA . SER C 1 230 ? 131.854 132.098 104.116 1.00 26.33 232 SER C CA 1
ATOM 9532 C C . SER C 1 230 ? 132.688 133.083 104.913 1.00 28.55 232 SER C C 1
ATOM 9533 O O . SER C 1 230 ? 132.201 134.151 105.288 1.00 29.43 232 SER C O 1
ATOM 9536 N N . LEU C 1 231 ? 133.946 132.740 105.186 1.00 28.34 233 LEU C N 1
ATOM 9537 C CA . LEU C 1 231 ? 134.799 133.640 105.952 1.00 26.03 233 LEU C CA 1
ATOM 9538 C C . LEU C 1 231 ? 135.054 134.942 105.199 1.00 28.55 233 LEU C C 1
ATOM 9539 O O . LEU C 1 231 ? 135.024 136.029 105.791 1.00 32.30 233 LEU C O 1
ATOM 9544 N N . VAL C 1 232 ? 135.293 134.860 103.889 1.00 29.17 234 VAL C N 1
ATOM 9545 C CA . VAL C 1 232 ? 135.526 136.086 103.127 1.00 29.17 234 VAL C CA 1
ATOM 9546 C C . VAL C 1 232 ? 134.257 136.937 103.063 1.00 25.96 234 VAL C C 1
ATOM 9547 O O . VAL C 1 232 ? 134.310 138.168 103.199 1.00 28.73 234 VAL C O 1
ATOM 9551 N N . LEU C 1 233 ? 133.097 136.303 102.866 1.00 29.35 235 LEU C N 1
ATOM 9552 C CA . LEU C 1 233 ? 131.842 137.050 102.855 1.00 29.18 235 LEU C CA 1
ATOM 9553 C C . LEU C 1 233 ? 131.565 137.680 104.212 1.00 30.22 235 LEU C C 1
ATOM 9554 O O . LEU C 1 233 ? 131.033 138.792 104.290 1.00 32.98 235 LEU C O 1
ATOM 9559 N N . GLN C 1 234 ? 131.920 136.982 105.292 1.00 29.56 236 GLN C N 1
ATOM 9560 C CA . GLN C 1 234 ? 131.797 137.552 106.627 1.00 28.53 236 GLN C CA 1
ATOM 9561 C C . GLN C 1 234 ? 132.688 138.774 106.788 1.00 30.64 236 GLN C C 1
ATOM 9562 O O . GLN C 1 234 ? 132.277 139.768 107.389 1.00 32.36 236 GLN C O 1
ATOM 9568 N N . SER C 1 235 ? 133.921 138.713 106.283 1.00 30.01 237 SER C N 1
ATOM 9569 C CA . SER C 1 235 ? 134.791 139.884 106.364 1.00 28.75 237 SER C CA 1
ATOM 9570 C C . SER C 1 235 ? 134.193 141.057 105.597 1.00 29.22 237 SER C C 1
ATOM 9571 O O . SER C 1 235 ? 134.229 142.201 106.066 1.00 30.63 237 SER C O 1
ATOM 9574 N N . ILE C 1 236 ? 133.617 140.786 104.424 1.00 31.70 238 ILE C N 1
ATOM 9575 C CA . ILE C 1 236 ? 132.976 141.846 103.648 1.00 31.58 238 ILE C CA 1
ATOM 9576 C C . ILE C 1 236 ? 131.794 142.439 104.411 1.00 31.15 238 ILE C C 1
ATOM 9577 O O . ILE C 1 236 ? 131.617 143.661 104.453 1.00 33.27 238 ILE C O 1
ATOM 9582 N N . MET C 1 237 ? 130.962 141.588 105.016 1.00 31.02 239 MET C N 1
ATOM 9583 C CA . MET C 1 237 ? 129.810 142.082 105.770 1.00 29.01 239 MET C CA 1
ATOM 9584 C C . MET C 1 237 ? 130.241 142.872 107.000 1.00 31.80 239 MET C C 1
ATOM 9585 O O . MET C 1 237 ? 129.630 143.893 107.333 1.00 33.71 239 MET C O 1
ATOM 9590 N N . VAL C 1 238 ? 131.289 142.415 107.686 1.00 31.37 240 VAL C N 1
ATOM 9591 C CA . VAL C 1 238 ? 131.816 143.129 108.844 1.00 31.05 240 VAL C CA 1
ATOM 9592 C C . VAL C 1 238 ? 132.331 144.499 108.433 1.00 32.46 240 VAL C C 1
ATOM 9593 O O . VAL C 1 238 ? 132.131 145.491 109.141 1.00 37.59 240 VAL C O 1
ATOM 9597 N N . ARG C 1 239 ? 133.009 144.577 107.287 1.00 32.74 241 ARG C N 1
ATOM 9598 C CA . ARG C 1 239 ? 133.444 145.874 106.783 1.00 33.82 241 ARG C CA 1
ATOM 9599 C C . ARG C 1 239 ? 132.252 146.750 106.405 1.00 34.67 241 ARG C C 1
ATOM 9600 O O . ARG C 1 239 ? 132.286 147.970 106.600 1.00 32.28 241 ARG C O 1
ATOM 9608 N N . ALA C 1 240 ? 131.196 146.146 105.856 1.00 33.35 242 ALA C N 1
ATOM 9609 C CA . ALA C 1 240 ? 130.013 146.908 105.463 1.00 33.31 242 ALA C CA 1
ATOM 9610 C C . ALA C 1 240 ? 129.271 147.450 106.678 1.00 36.16 242 ALA C C 1
ATOM 9611 O O . ALA C 1 240 ? 128.717 148.552 106.631 1.00 37.06 242 ALA C O 1
ATOM 9613 N N . LEU C 1 241 ? 129.242 146.687 107.770 1.00 36.40 243 LEU C N 1
ATOM 9614 C CA . LEU C 1 241 ? 128.648 147.166 109.010 1.00 35.49 243 LEU C CA 1
ATOM 9615 C C . LEU C 1 241 ? 129.520 148.187 109.720 1.00 38.17 243 LEU C C 1
ATOM 9616 O O . LEU C 1 241 ? 129.072 148.774 110.709 1.00 40.74 243 LEU C O 1
ATOM 9621 N N . GLY C 1 242 ? 130.738 148.415 109.244 1.00 39.46 244 GLY C N 1
ATOM 9622 C CA . GLY C 1 242 ? 131.682 149.235 109.977 1.00 40.41 244 GLY C CA 1
ATOM 9623 C C . GLY C 1 242 ? 132.118 148.590 111.273 1.00 49.41 244 GLY C C 1
ATOM 9624 O O . GLY C 1 242 ? 132.299 149.288 112.278 1.00 58.25 244 GLY C O 1
ATOM 9625 N N . GLY C 1 243 ? 132.279 147.269 111.277 1.00 46.23 245 GLY C N 1
ATOM 9626 C CA . GLY C 1 243 ? 132.690 146.583 112.482 1.00 48.49 245 GLY C CA 1
ATOM 9627 C C . GLY C 1 243 ? 134.111 146.931 112.879 1.00 58.47 245 GLY C C 1
ATOM 9628 O O . GLY C 1 243 ? 134.948 147.289 112.050 1.00 57.50 245 GLY C O 1
ATOM 9629 N N . HIS C 1 244 ? 134.380 146.826 114.172 1.00 62.69 246 HIS C N 1
ATOM 9630 C CA . HIS C 1 244 ? 135.685 147.189 114.705 1.00 60.16 246 HIS C CA 1
ATOM 9631 C C . HIS C 1 244 ? 136.650 146.018 114.576 1.00 55.94 246 HIS C C 1
ATOM 9632 O O . HIS C 1 244 ? 136.369 144.936 115.103 1.00 52.48 246 HIS C O 1
ATOM 9639 N N . PRO C 1 245 ? 137.791 146.189 113.903 1.00 56.69 247 PRO C N 1
ATOM 9640 C CA . PRO C 1 245 ? 138.786 145.104 113.830 1.00 54.17 247 PRO C CA 1
ATOM 9641 C C . PRO C 1 245 ? 139.376 144.706 115.179 1.00 50.35 247 PRO C C 1
ATOM 9642 O O . PRO C 1 245 ? 140.131 143.725 115.232 1.00 47.28 247 PRO C O 1
ATOM 9646 N N . GLU C 1 246 ? 139.055 145.430 116.257 1.00 50.72 248 GLU C N 1
ATOM 9647 C CA . GLU C 1 246 ? 139.588 145.104 117.576 1.00 46.65 248 GLU C CA 1
ATOM 9648 C C . GLU C 1 246 ? 139.240 143.683 117.996 1.00 43.86 248 GLU C C 1
ATOM 9649 O O . GLU C 1 246 ? 139.966 143.077 118.791 1.00 44.30 248 GLU C O 1
ATOM 9655 N N . ALA C 1 247 ? 138.136 143.141 117.481 1.00 40.90 249 ALA C N 1
ATOM 9656 C CA . ALA C 1 247 ? 137.739 141.779 117.815 1.00 40.23 249 ALA C CA 1
ATOM 9657 C C . ALA C 1 247 ? 138.764 140.748 117.367 1.00 39.39 249 ALA C C 1
ATOM 9658 O O . ALA C 1 247 ? 138.770 139.630 117.891 1.00 40.63 249 ALA C O 1
ATOM 9660 N N . PHE C 1 248 ? 139.632 141.092 116.417 1.00 38.20 250 PHE C N 1
ATOM 9661 C CA . PHE C 1 248 ? 140.563 140.133 115.843 1.00 34.32 250 PHE C CA 1
ATOM 9662 C C . PHE C 1 248 ? 142.012 140.458 116.172 1.00 37.06 250 PHE C C 1
ATOM 9663 O O . PHE C 1 248 ? 142.919 139.996 115.477 1.00 37.48 250 PHE C O 1
ATOM 9671 N N . HIS C 1 249 ? 142.246 141.228 117.225 1.00 38.06 251 HIS C N 1
ATOM 9672 C CA . HIS C 1 249 ? 143.610 141.499 117.649 1.00 37.60 251 HIS C CA 1
ATOM 9673 C C . HIS C 1 249 ? 144.293 140.200 118.070 1.00 38.05 251 HIS C C 1
ATOM 9674 O O . HIS C 1 249 ? 143.642 139.305 118.619 1.00 36.84 251 HIS C O 1
ATOM 9681 N N . PRO C 1 250 ? 145.595 140.062 117.818 1.00 39.36 252 PRO C N 1
ATOM 9682 C CA . PRO C 1 250 ? 146.290 138.819 118.187 1.00 39.54 252 PRO C CA 1
ATOM 9683 C C . PRO C 1 250 ? 146.208 138.487 119.665 1.00 40.39 252 PRO C C 1
ATOM 9684 O O . PRO C 1 250 ? 146.233 137.303 120.021 1.00 41.73 252 PRO C O 1
ATOM 9688 N N . PHE C 1 251 ? 146.106 139.495 120.536 1.00 38.49 253 PHE C N 1
ATOM 9689 C CA . PHE C 1 251 ? 146.047 139.245 121.972 1.00 37.57 253 PHE C CA 1
ATOM 9690 C C . PHE C 1 251 ? 144.813 138.437 122.357 1.00 39.17 253 PHE C C 1
ATOM 9691 O O . PHE C 1 251 ? 144.862 137.647 123.305 1.00 37.99 253 PHE C O 1
ATOM 9699 N N . VAL C 1 252 ? 143.703 138.621 121.639 1.00 38.77 254 VAL C N 1
ATOM 9700 C CA . VAL C 1 252 ? 142.458 137.948 121.997 1.00 36.91 254 VAL C CA 1
ATOM 9701 C C . VAL C 1 252 ? 142.565 136.444 121.759 1.00 37.26 254 VAL C C 1
ATOM 9702 O O . VAL C 1 252 ? 142.234 135.639 122.636 1.00 38.81 254 VAL C O 1
ATOM 9706 N N . ASP C 1 253 ? 143.029 136.041 120.572 1.00 40.54 255 ASP C N 1
ATOM 9707 C CA . ASP C 1 253 ? 143.192 134.617 120.298 1.00 38.16 255 ASP C CA 1
ATOM 9708 C C . ASP C 1 253 ? 144.407 134.033 121.001 1.00 38.71 255 ASP C C 1
ATOM 9709 O O . ASP C 1 253 ? 144.449 132.821 121.236 1.00 40.03 255 ASP C O 1
ATOM 9714 N N . GLU C 1 254 ? 145.391 134.866 121.339 1.00 39.37 256 GLU C N 1
ATOM 9715 C CA . GLU C 1 254 ? 146.529 134.401 122.121 1.00 39.32 256 GLU C CA 1
ATOM 9716 C C . GLU C 1 254 ? 146.094 133.893 123.489 1.00 36.92 256 GLU C C 1
ATOM 9717 O O . GLU C 1 254 ? 146.690 132.949 124.021 1.00 40.16 256 GLU C O 1
ATOM 9723 N N . ASN C 1 255 ? 145.058 134.488 124.064 1.00 36.29 257 ASN C N 1
ATOM 9724 C CA . ASN C 1 255 ? 144.563 134.103 125.375 1.00 35.43 257 ASN C CA 1
ATOM 9725 C C . ASN C 1 255 ? 143.455 133.057 125.317 1.00 36.01 257 ASN C C 1
ATOM 9726 O O . ASN C 1 255 ? 142.995 132.612 126.371 1.00 39.58 257 ASN C O 1
ATOM 9731 N N . LYS C 1 256 ? 143.011 132.664 124.123 1.00 35.75 258 LYS C N 1
ATOM 9732 C CA . LYS C 1 256 ? 142.064 131.561 123.947 1.00 32.01 258 LYS C CA 1
ATOM 9733 C C . LYS C 1 256 ? 142.551 130.682 122.802 1.00 35.25 258 LYS C C 1
ATOM 9734 O O . LYS C 1 256 ? 141.977 130.678 121.707 1.00 35.83 258 LYS C O 1
ATOM 9740 N N . PRO C 1 257 ? 143.609 129.900 123.031 1.00 34.62 259 PRO C N 1
ATOM 9741 C CA . PRO C 1 257 ? 144.379 129.290 121.940 1.00 33.72 259 PRO C CA 1
ATOM 9742 C C . PRO C 1 257 ? 143.733 128.074 121.273 1.00 30.57 259 PRO C C 1
ATOM 9743 O O . PRO C 1 257 ? 144.375 127.046 121.061 1.00 34.39 259 PRO C O 1
ATOM 9747 N N . HIS C 1 258 ? 142.462 128.196 120.928 1.00 32.15 260 HIS C N 1
ATOM 9748 C CA . HIS C 1 258 ? 141.869 127.255 119.988 1.00 30.19 260 HIS C CA 1
ATOM 9749 C C . HIS C 1 258 ? 142.523 127.458 118.625 1.00 32.44 260 HIS C C 1
ATOM 9750 O O . HIS C 1 258 ? 142.605 128.596 118.151 1.00 35.94 260 HIS C O 1
ATOM 9757 N N . PRO C 1 259 ? 143.032 126.401 117.985 1.00 33.22 261 PRO C N 1
ATOM 9758 C CA . PRO C 1 259 ? 143.646 126.587 116.658 1.00 32.03 261 PRO C CA 1
ATOM 9759 C C . PRO C 1 259 ? 142.701 127.208 115.643 1.00 30.91 261 PRO C C 1
ATOM 9760 O O . PRO C 1 259 ? 143.116 128.063 114.849 1.00 30.59 261 PRO C O 1
ATOM 9764 N N . GLY C 1 260 ? 141.430 126.808 115.666 1.00 28.81 262 GLY C N 1
ATOM 9765 C CA . GLY C 1 260 ? 140.463 127.401 114.762 1.00 28.75 262 GLY C CA 1
ATOM 9766 C C . GLY C 1 260 ? 140.299 128.888 114.993 1.00 29.18 262 GLY C C 1
ATOM 9767 O O . GLY C 1 260 ? 140.211 129.663 114.042 1.00 31.67 262 GLY C O 1
ATOM 9768 N N . GLN C 1 261 ? 140.267 129.305 116.260 1.00 29.35 263 GLN C N 1
ATOM 9769 C CA . GLN C 1 261 ? 140.126 130.723 116.567 1.00 29.24 263 GLN C CA 1
ATOM 9770 C C . GLN C 1 261 ? 141.338 131.510 116.096 1.00 28.91 263 GLN C C 1
ATOM 9771 O O . GLN C 1 261 ? 141.191 132.594 115.525 1.00 30.28 263 GLN C O 1
ATOM 9777 N N . GLY C 1 262 ? 142.539 130.978 116.316 1.00 28.67 264 GLY C N 1
ATOM 9778 C CA . GLY C 1 262 ? 143.734 131.665 115.862 1.00 28.06 264 GLY C CA 1
ATOM 9779 C C . GLY C 1 262 ? 143.782 131.808 114.354 1.00 30.68 264 GLY C C 1
ATOM 9780 O O . GLY C 1 262 ? 144.069 132.887 113.829 1.00 35.58 264 GLY C O 1
ATOM 9781 N N . TRP C 1 263 ? 143.489 130.720 113.634 1.00 30.19 265 TRP C N 1
ATOM 9782 C CA . TRP C 1 263 ? 143.498 130.793 112.177 1.00 29.27 265 TRP C CA 1
ATOM 9783 C C . TRP C 1 263 ? 142.412 131.730 111.660 1.00 30.74 265 TRP C C 1
ATOM 9784 O O . TRP C 1 263 ? 142.648 132.505 110.727 1.00 32.20 265 TRP C O 1
ATOM 9795 N N . SER C 1 264 ? 141.217 131.674 112.251 1.00 29.82 266 SER C N 1
ATOM 9796 C CA . SER C 1 264 ? 140.125 132.540 111.822 1.00 30.06 266 SER C CA 1
ATOM 9797 C C . SER C 1 264 ? 140.441 134.009 112.084 1.00 32.80 266 SER C C 1
ATOM 9798 O O . SER C 1 264 ? 140.153 134.870 111.246 1.00 33.35 266 SER C O 1
ATOM 9801 N N . ALA C 1 265 ? 141.037 134.316 113.238 1.00 31.46 267 ALA C N 1
ATOM 9802 C CA . ALA C 1 265 ? 141.409 135.692 113.538 1.00 30.81 267 ALA C CA 1
ATOM 9803 C C . ALA C 1 265 ? 142.515 136.180 112.613 1.00 31.92 267 ALA C C 1
ATOM 9804 O O . ALA C 1 265 ? 142.495 137.333 112.176 1.00 34.17 267 ALA C O 1
ATOM 9806 N N . GLN C 1 266 ? 143.488 135.319 112.302 1.00 31.89 268 GLN C N 1
ATOM 9807 C CA . GLN C 1 266 ? 144.525 135.700 111.350 1.00 33.71 268 GLN C CA 1
ATOM 9808 C C . GLN C 1 266 ? 143.930 135.970 109.974 1.00 34.66 268 GLN C C 1
ATOM 9809 O O . GLN C 1 266 ? 144.314 136.934 109.300 1.00 36.57 268 GLN C O 1
ATOM 9815 N N . MET C 1 267 ? 142.979 135.136 109.546 1.00 30.34 269 MET C N 1
ATOM 9816 C CA . MET C 1 267 ? 142.311 135.370 108.271 1.00 33.76 269 MET C CA 1
ATOM 9817 C C . MET C 1 267 ? 141.551 136.686 108.279 1.00 35.55 269 MET C C 1
ATOM 9818 O O . MET C 1 267 ? 141.612 137.444 107.311 1.00 38.34 269 MET C O 1
ATOM 9823 N N . MET C 1 268 ? 140.832 136.975 109.364 1.00 34.43 270 MET C N 1
ATOM 9824 C CA . MET C 1 268 ? 140.084 138.226 109.443 1.00 33.39 270 MET C CA 1
ATOM 9825 C C . MET C 1 268 ? 141.016 139.429 109.436 1.00 33.65 270 MET C C 1
ATOM 9826 O O . MET C 1 268 ? 140.706 140.457 108.828 1.00 36.98 270 MET C O 1
ATOM 9831 N N . ARG C 1 269 ? 142.163 139.322 110.110 1.00 35.44 271 ARG C N 1
ATOM 9832 C CA . ARG C 1 269 ? 143.150 140.395 110.064 1.00 36.26 271 ARG C CA 1
ATOM 9833 C C . ARG C 1 269 ? 143.676 140.602 108.651 1.00 37.94 271 ARG C C 1
ATOM 9834 O O . ARG C 1 269 ? 143.849 141.742 108.207 1.00 40.82 271 ARG C O 1
ATOM 9842 N N . ASP C 1 270 ? 143.949 139.510 107.933 1.00 39.00 272 ASP C N 1
ATOM 9843 C CA . ASP C 1 270 ? 144.394 139.631 106.548 1.00 38.15 272 ASP C CA 1
ATOM 9844 C C . ASP C 1 270 ? 143.321 140.265 105.668 1.00 40.04 272 ASP C C 1
ATOM 9845 O O . ASP C 1 270 ? 143.620 141.123 104.832 1.00 42.10 272 ASP C O 1
ATOM 9850 N N . LEU C 1 271 ? 142.065 139.856 105.846 1.00 39.09 273 LEU C N 1
ATOM 9851 C CA . LEU C 1 271 ? 140.991 140.268 104.952 1.00 35.65 273 LEU C CA 1
ATOM 9852 C C . LEU C 1 271 ? 140.544 141.701 105.197 1.00 38.62 273 LEU C C 1
ATOM 9853 O O . LEU C 1 271 ? 140.168 142.395 104.247 1.00 42.88 273 LEU C O 1
ATOM 9858 N N . LEU C 1 272 ? 140.576 142.159 106.443 1.00 37.60 274 LEU C N 1
ATOM 9859 C CA . LEU C 1 272 ? 140.126 143.505 106.771 1.00 38.30 274 LEU C CA 1
ATOM 9860 C C . LEU C 1 272 ? 141.214 144.543 106.533 1.00 38.81 274 LEU C C 1
ATOM 9861 O O . LEU C 1 272 ? 142.396 144.218 106.479 1.00 43.49 274 LEU C O 1
ATOM 9866 N N . ALA C 1 286 ? 129.461 151.142 122.142 1.00 64.31 288 ALA C N 1
ATOM 9867 C CA . ALA C 1 286 ? 130.766 150.923 122.757 1.00 66.95 288 ALA C CA 1
ATOM 9868 C C . ALA C 1 286 ? 131.431 149.668 122.202 1.00 66.25 288 ALA C C 1
ATOM 9869 O O . ALA C 1 286 ? 132.652 149.616 122.053 1.00 64.14 288 ALA C O 1
ATOM 9871 N N . GLN C 1 287 ? 130.619 148.656 121.901 1.00 63.75 289 GLN C N 1
ATOM 9872 C CA . GLN C 1 287 ? 131.114 147.397 121.364 1.00 55.10 289 GLN C CA 1
ATOM 9873 C C . GLN C 1 287 ? 130.165 146.895 120.288 1.00 55.69 289 GLN C C 1
ATOM 9874 O O . GLN C 1 287 ? 128.967 147.184 120.308 1.00 56.40 289 GLN C O 1
ATOM 9880 N N . ASP C 1 288 ? 130.716 146.134 119.347 1.00 53.35 290 ASP C N 1
ATOM 9881 C CA . ASP C 1 288 ? 129.894 145.516 118.323 1.00 46.90 290 ASP C CA 1
ATOM 9882 C C . ASP C 1 288 ? 129.058 144.390 118.920 1.00 46.01 290 ASP C C 1
ATOM 9883 O O . ASP C 1 288 ? 129.353 143.857 119.993 1.00 45.05 290 ASP C O 1
ATOM 9888 N N . ARG C 1 289 ? 127.996 144.031 118.207 1.00 43.00 291 ARG C N 1
ATOM 9889 C CA . ARG C 1 289 ? 127.205 142.878 118.594 1.00 37.69 291 ARG C CA 1
ATOM 9890 C C . ARG C 1 289 ? 128.000 141.596 118.356 1.00 33.13 291 ARG C C 1
ATOM 9891 O O . ARG C 1 289 ? 129.030 141.586 117.681 1.00 35.41 291 ARG C O 1
ATOM 9899 N N . TYR C 1 290 ? 127.506 140.500 118.935 1.00 31.86 292 TYR C N 1
ATOM 9900 C CA . TYR C 1 290 ? 128.324 139.296 119.068 1.00 28.47 292 TYR C CA 1
ATOM 9901 C C . TYR C 1 290 ? 128.672 138.673 117.726 1.00 30.06 292 TYR C C 1
ATOM 9902 O O . TYR C 1 290 ? 129.761 138.109 117.578 1.00 31.32 292 TYR C O 1
ATOM 9911 N N . SER C 1 291 ? 127.767 138.747 116.747 1.00 31.48 293 SER C N 1
ATOM 9912 C CA . SER C 1 291 ? 128.033 138.154 115.442 1.00 29.66 293 SER C CA 1
ATOM 9913 C C . SER C 1 291 ? 129.271 138.747 114.783 1.00 31.30 293 SER C C 1
ATOM 9914 O O . SER C 1 291 ? 129.873 138.099 113.924 1.00 33.93 293 SER C O 1
ATOM 9917 N N . LEU C 1 292 ? 129.667 139.957 115.172 1.00 32.79 294 LEU C N 1
ATOM 9918 C CA . LEU C 1 292 ? 130.905 140.571 114.715 1.00 32.78 294 LEU C CA 1
ATOM 9919 C C . LEU C 1 292 ? 132.036 140.409 115.721 1.00 34.50 294 LEU C C 1
ATOM 9920 O O . LEU C 1 292 ? 133.146 140.021 115.353 1.00 37.97 294 LEU C O 1
ATOM 9925 N N . ARG C 1 293 ? 131.771 140.700 116.994 1.00 34.41 295 ARG C N 1
ATOM 9926 C CA . ARG C 1 293 ? 132.824 140.730 118.001 1.00 34.51 295 ARG C CA 1
ATOM 9927 C C . ARG C 1 293 ? 133.286 139.333 118.405 1.00 33.79 295 ARG C C 1
ATOM 9928 O O . ARG C 1 293 ? 134.445 139.160 118.794 1.00 35.18 295 ARG C O 1
ATOM 9936 N N . CYS C 1 294 ? 132.417 138.330 118.305 1.00 30.75 296 CYS C N 1
ATOM 9937 C CA . CYS C 1 294 ? 132.759 136.956 118.651 1.00 28.97 296 CYS C CA 1
ATOM 9938 C C . CYS C 1 294 ? 132.886 136.068 117.417 1.00 29.01 296 CYS C C 1
ATOM 9939 O O . CYS C 1 294 ? 132.636 134.865 117.487 1.00 31.62 296 CYS C O 1
ATOM 9942 N N . LEU C 1 295 ? 133.272 136.652 116.280 1.00 30.79 297 LEU C N 1
ATOM 9943 C CA . LEU C 1 295 ? 133.273 135.916 115.018 1.00 27.31 297 LEU C CA 1
ATOM 9944 C C . LEU C 1 295 ? 134.310 134.798 115.015 1.00 26.37 297 LEU C C 1
ATOM 9945 O O . LEU C 1 295 ? 134.014 133.670 114.608 1.00 25.97 297 LEU C O 1
ATOM 9950 N N . ALA C 1 296 ? 135.539 135.098 115.441 1.00 27.91 298 ALA C N 1
ATOM 9951 C CA . ALA C 1 296 ? 136.584 134.080 115.464 1.00 27.73 298 ALA C CA 1
ATOM 9952 C C . ALA C 1 296 ? 136.249 132.962 116.442 1.00 26.15 298 ALA C C 1
ATOM 9953 O O . ALA C 1 296 ? 136.491 131.783 116.158 1.00 27.27 298 ALA C O 1
ATOM 9955 N N . GLN C 1 297 ? 135.698 133.314 117.606 1.00 24.50 299 GLN C N 1
ATOM 9956 C CA . GLN C 1 297 ? 135.302 132.303 118.579 1.00 25.33 299 GLN C CA 1
ATOM 9957 C C . GLN C 1 297 ? 134.188 131.421 118.031 1.00 26.08 299 GLN C C 1
ATOM 9958 O O . GLN C 1 297 ? 134.166 130.211 118.278 1.00 28.84 299 GLN C O 1
ATOM 9964 N N . TYR C 1 298 ? 133.248 132.014 117.294 1.00 24.27 300 TYR C N 1
ATOM 9965 C CA . TYR C 1 298 ? 132.195 131.234 116.653 1.00 23.53 300 TYR C CA 1
ATOM 9966 C C . TYR C 1 298 ? 132.765 130.312 115.580 1.00 24.44 300 TYR C C 1
ATOM 9967 O O . TYR C 1 298 ? 132.319 129.168 115.436 1.00 27.34 300 TYR C O 1
ATOM 9976 N N . PHE C 1 299 ? 133.748 130.796 114.817 1.00 23.12 301 PHE C N 1
ATOM 9977 C CA . PHE C 1 299 ? 134.306 130.013 113.719 1.00 24.58 301 PHE C CA 1
ATOM 9978 C C . PHE C 1 299 ? 135.156 128.851 114.218 1.00 26.35 301 PHE C C 1
ATOM 9979 O O . PHE C 1 299 ? 135.138 127.773 113.617 1.00 29.34 301 PHE C O 1
ATOM 9987 N N . ALA C 1 300 ? 135.908 129.053 115.306 1.00 26.33 302 ALA C N 1
ATOM 9988 C CA . ALA C 1 300 ? 136.906 128.104 115.801 1.00 25.50 302 ALA C CA 1
ATOM 9989 C C . ALA C 1 300 ? 136.446 126.647 115.776 1.00 27.98 302 ALA C C 1
ATOM 9990 O O . ALA C 1 300 ? 137.111 125.813 115.141 1.00 30.22 302 ALA C O 1
ATOM 9992 N N . PRO C 1 301 ? 135.339 126.283 116.443 1.00 28.22 303 PRO C N 1
ATOM 9993 C CA . PRO C 1 301 ? 134.919 124.875 116.400 1.00 24.43 303 PRO C CA 1
ATOM 9994 C C . PRO C 1 301 ? 134.543 124.402 115.010 1.00 25.32 303 PRO C C 1
ATOM 9995 O O . PRO C 1 301 ? 134.792 123.241 114.685 1.00 29.62 303 PRO C O 1
ATOM 9999 N N . ILE C 1 302 ? 133.964 125.266 114.175 1.00 26.23 304 ILE C N 1
ATOM 10000 C CA . ILE C 1 302 ? 133.626 124.872 112.811 1.00 26.70 304 ILE C CA 1
ATOM 10001 C C . ILE C 1 302 ? 134.890 124.570 112.016 1.00 28.92 304 ILE C C 1
ATOM 10002 O O . ILE C 1 302 ? 134.975 123.553 111.320 1.00 30.60 304 ILE C O 1
ATOM 10007 N N . VAL C 1 303 ? 135.892 125.444 112.120 1.00 27.41 305 VAL C N 1
ATOM 10008 C CA . VAL C 1 303 ? 137.146 125.246 111.397 1.00 28.42 305 VAL C CA 1
ATOM 10009 C C . VAL C 1 303 ? 137.813 123.948 111.836 1.00 27.74 305 VAL C C 1
ATOM 10010 O O . VAL C 1 303 ? 138.191 123.107 111.007 1.00 30.62 305 VAL C O 1
ATOM 10014 N N . GLU C 1 304 ? 137.940 123.753 113.150 1.00 28.29 306 GLU C N 1
ATOM 10015 C CA . GLU C 1 304 ? 138.621 122.563 113.650 1.00 28.42 306 GLU C CA 1
ATOM 10016 C C . GLU C 1 304 ? 137.833 121.293 113.345 1.00 26.59 306 GLU C C 1
ATOM 10017 O O . GLU C 1 304 ? 138.424 120.258 113.019 1.00 25.53 306 GLU C O 1
ATOM 10023 N N . GLY C 1 305 ? 136.503 121.351 113.435 1.00 26.65 307 GLY C N 1
ATOM 10024 C CA . GLY C 1 305 ? 135.696 120.192 113.101 1.00 27.61 307 GLY C CA 1
ATOM 10025 C C . GLY C 1 305 ? 135.782 119.822 111.635 1.00 28.84 307 GLY C C 1
ATOM 10026 O O . GLY C 1 305 ? 135.837 118.640 111.292 1.00 31.30 307 GLY C O 1
ATOM 10027 N N . ILE C 1 306 ? 135.789 120.822 110.752 1.00 28.59 308 ILE C N 1
ATOM 10028 C CA . ILE C 1 306 ? 135.944 120.553 109.327 1.00 27.38 308 ILE C CA 1
ATOM 10029 C C . ILE C 1 306 ? 137.303 119.920 109.053 1.00 28.61 308 ILE C C 1
ATOM 10030 O O . ILE C 1 306 ? 137.411 118.975 108.264 1.00 29.54 308 ILE C O 1
ATOM 10035 N N . ALA C 1 307 ? 138.354 120.406 109.719 1.00 28.17 309 ALA C N 1
ATOM 10036 C CA . ALA C 1 307 ? 139.673 119.788 109.574 1.00 27.73 309 ALA C CA 1
ATOM 10037 C C . ALA C 1 307 ? 139.672 118.334 110.050 1.00 26.40 309 ALA C C 1
ATOM 10038 O O . ALA C 1 307 ? 140.227 117.447 109.386 1.00 30.45 309 ALA C O 1
ATOM 10040 N N . GLN C 1 308 ? 139.065 118.073 111.212 1.00 26.40 310 GLN C N 1
ATOM 10041 C CA . GLN C 1 308 ? 139.005 116.710 111.737 1.00 26.34 310 GLN C CA 1
ATOM 10042 C C . GLN C 1 308 ? 138.242 115.787 110.795 1.00 27.17 310 GLN C C 1
ATOM 10043 O O . GLN C 1 308 ? 138.663 114.651 110.547 1.00 28.78 310 GLN C O 1
ATOM 10049 N N . ILE C 1 309 ? 137.112 116.260 110.270 1.00 28.44 311 ILE C N 1
ATOM 10050 C CA . ILE C 1 309 ? 136.318 115.466 109.340 1.00 28.00 311 ILE C CA 1
ATOM 10051 C C . ILE C 1 309 ? 137.104 115.197 108.065 1.00 29.80 311 ILE C C 1
ATOM 10052 O O . ILE C 1 309 ? 137.056 114.093 107.515 1.00 30.04 311 ILE C O 1
ATOM 10057 N N . SER C 1 310 ? 137.835 116.201 107.570 1.00 28.48 312 SER C N 1
ATOM 10058 C CA . SER C 1 310 ? 138.683 115.995 106.401 1.00 26.53 312 SER C CA 1
ATOM 10059 C C . SER C 1 310 ? 139.673 114.868 106.646 1.00 31.08 312 SER C C 1
ATOM 10060 O O . SER C 1 310 ? 139.805 113.950 105.829 1.00 34.56 312 SER C O 1
ATOM 10063 N N . GLN C 1 311 ? 140.370 114.919 107.783 1.00 29.64 313 GLN C N 1
ATOM 10064 C CA . GLN C 1 311 ? 141.363 113.893 108.084 1.00 30.98 313 GLN C CA 1
ATOM 10065 C C . GLN C 1 311 ? 140.725 112.513 108.206 1.00 30.14 313 GLN C C 1
ATOM 10066 O O . GLN C 1 311 ? 141.248 111.531 107.669 1.00 34.09 313 GLN C O 1
ATOM 10072 N N . SER C 1 312 ? 139.591 112.420 108.901 1.00 30.82 314 SER C N 1
ATOM 10073 C CA . SER C 1 312 ? 138.967 111.117 109.111 1.00 28.04 314 SER C CA 1
ATOM 10074 C C . SER C 1 312 ? 138.424 110.539 107.808 1.00 28.39 314 SER C C 1
ATOM 10075 O O . SER C 1 312 ? 138.553 109.336 107.559 1.00 29.15 314 SER C O 1
ATOM 10078 N N . ILE C 1 313 ? 137.816 111.376 106.964 1.00 28.88 315 ILE C N 1
ATOM 10079 C CA . ILE C 1 313 ? 137.311 110.902 105.681 1.00 28.04 315 ILE C CA 1
ATOM 10080 C C . ILE C 1 313 ? 138.463 110.474 104.783 1.00 29.62 315 ILE C C 1
ATOM 10081 O O . ILE C 1 313 ? 138.373 109.463 104.078 1.00 29.46 315 ILE C O 1
ATOM 10086 N N . SER C 1 314 ? 139.566 111.226 104.801 1.00 27.83 316 SER C N 1
ATOM 10087 C CA . SER C 1 314 ? 140.733 110.844 104.015 1.00 26.96 316 SER C CA 1
ATOM 10088 C C . SER C 1 314 ? 141.304 109.512 104.487 1.00 28.68 316 SER C C 1
ATOM 10089 O O . SER C 1 314 ? 141.751 108.698 103.673 1.00 30.93 316 SER C O 1
ATOM 10092 N N . THR C 1 315 ? 141.317 109.281 105.801 1.00 28.70 317 THR C N 1
ATOM 10093 C CA . THR C 1 315 ? 141.764 107.992 106.318 1.00 29.01 317 THR C CA 1
ATOM 10094 C C . THR C 1 315 ? 140.829 106.868 105.886 1.00 28.85 317 THR C C 1
ATOM 10095 O O . THR C 1 315 ? 141.284 105.795 105.473 1.00 30.91 317 THR C O 1
ATOM 10099 N N . GLU C 1 316 ? 139.519 107.098 105.970 1.00 27.90 318 GLU C N 1
ATOM 10100 C CA . GLU C 1 316 ? 138.559 106.055 105.622 1.00 29.20 318 GLU C CA 1
ATOM 10101 C C . GLU C 1 316 ? 138.627 105.696 104.142 1.00 31.62 318 GLU C C 1
ATOM 10102 O O . GLU C 1 316 ? 138.616 104.514 103.785 1.00 35.12 318 GLU C O 1
ATOM 10108 N N . MET C 1 317 ? 138.700 106.700 103.266 1.00 31.86 319 MET C N 1
ATOM 10109 C CA . MET C 1 317 ? 138.636 106.441 101.833 1.00 31.02 319 MET C CA 1
ATOM 10110 C C . MET C 1 317 ? 139.896 105.772 101.305 1.00 31.77 319 MET C C 1
ATOM 10111 O O . MET C 1 317 ? 139.859 105.182 100.222 1.00 36.18 319 MET C O 1
ATOM 10116 N N . ASN C 1 318 ? 141.003 105.848 102.036 1.00 33.07 320 ASN C N 1
ATOM 10117 C CA . ASN C 1 318 ? 142.247 105.210 101.639 1.00 30.74 320 ASN C CA 1
ATOM 10118 C C . ASN C 1 318 ? 142.473 103.878 102.335 1.00 30.03 320 ASN C C 1
ATOM 10119 O O . ASN C 1 318 ? 143.508 103.248 102.116 1.00 37.07 320 ASN C O 1
ATOM 10124 N N . ALA C 1 319 ? 141.532 103.438 103.158 1.00 33.70 321 ALA C N 1
ATOM 10125 C CA . ALA C 1 319 ? 141.619 102.162 103.843 1.00 32.44 321 ALA C CA 1
ATOM 10126 C C . ALA C 1 319 ? 141.087 101.042 102.959 1.00 35.01 321 ALA C C 1
ATOM 10127 O O . ALA C 1 319 ? 140.281 101.261 102.052 1.00 37.18 321 ALA C O 1
ATOM 10129 N N . VAL C 1 320 ? 141.552 99.829 103.233 1.00 35.14 322 VAL C N 1
ATOM 10130 C CA . VAL C 1 320 ? 141.025 98.632 102.590 1.00 37.96 322 VAL C CA 1
ATOM 10131 C C . VAL C 1 320 ? 139.811 98.180 103.393 1.00 37.70 322 VAL C C 1
ATOM 10132 O O . VAL C 1 320 ? 139.947 97.697 104.518 1.00 41.73 322 VAL C O 1
ATOM 10136 N N . SER C 1 321 ? 138.623 98.329 102.814 1.00 37.59 323 SER C N 1
ATOM 10137 C CA . SER C 1 321 ? 137.380 98.021 103.506 1.00 38.48 323 SER C CA 1
ATOM 10138 C C . SER C 1 321 ? 136.829 96.636 103.182 1.00 42.80 323 SER C C 1
ATOM 10139 O O . SER C 1 321 ? 135.732 96.303 103.636 1.00 46.95 323 SER C O 1
ATOM 10142 N N . ASP C 1 322 ? 137.548 95.826 102.412 1.00 44.99 324 ASP C N 1
ATOM 10143 C CA . ASP C 1 322 ? 137.066 94.494 102.065 1.00 46.24 324 ASP C CA 1
ATOM 10144 C C . ASP C 1 322 ? 137.058 93.589 103.295 1.00 46.22 324 ASP C C 1
ATOM 10145 O O . ASP C 1 322 ? 137.915 93.695 104.172 1.00 50.48 324 ASP C O 1
ATOM 10150 N N . ASN C 1 323 ? 136.076 92.685 103.361 1.00 44.30 325 ASN C N 1
ATOM 10151 C CA . ASN C 1 323 ? 135.944 91.864 104.563 1.00 44.29 325 ASN C CA 1
ATOM 10152 C C . ASN C 1 323 ? 136.998 90.757 104.594 1.00 51.22 325 ASN C C 1
ATOM 10153 O O . ASN C 1 323 ? 137.799 90.720 105.533 1.00 53.16 325 ASN C O 1
ATOM 10158 N N . PRO C 1 324 ? 137.069 89.838 103.626 1.00 47.86 326 PRO C N 1
ATOM 10159 C CA . PRO C 1 324 ? 138.182 88.889 103.683 1.00 45.45 326 PRO C CA 1
ATOM 10160 C C . PRO C 1 324 ? 139.452 89.599 103.258 1.00 46.54 326 PRO C C 1
ATOM 10161 O O . PRO C 1 324 ? 139.656 89.873 102.073 1.00 51.47 326 PRO C O 1
ATOM 10165 N N . LEU C 1 325 ? 140.297 89.934 104.225 1.00 45.52 327 LEU C N 1
ATOM 10166 C CA . LEU C 1 325 ? 141.564 90.593 103.946 1.00 45.10 327 LEU C CA 1
ATOM 10167 C C . LEU C 1 325 ? 142.617 89.524 103.707 1.00 44.79 327 LEU C C 1
ATOM 10168 O O . LEU C 1 325 ? 142.824 88.652 104.553 1.00 49.23 327 LEU C O 1
ATOM 10173 N N . ILE C 1 326 ? 143.268 89.579 102.558 1.00 43.80 328 ILE C N 1
ATOM 10174 C CA . ILE C 1 326 ? 144.290 88.608 102.205 1.00 46.10 328 ILE C CA 1
ATOM 10175 C C . ILE C 1 326 ? 145.649 89.240 102.453 1.00 49.68 328 ILE C C 1
ATOM 10176 O O . ILE C 1 326 ? 145.953 90.315 101.925 1.00 50.51 328 ILE C O 1
ATOM 10181 N N . ASP C 1 327 ? 146.455 88.584 103.278 1.00 50.92 329 ASP C N 1
ATOM 10182 C CA . ASP C 1 327 ? 147.844 88.965 103.488 1.00 53.93 329 ASP C CA 1
ATOM 10183 C C . ASP C 1 327 ? 148.700 88.040 102.632 1.00 55.51 329 ASP C C 1
ATOM 10184 O O . ASP C 1 327 ? 148.746 86.828 102.871 1.00 58.48 329 ASP C O 1
ATOM 10189 N N . VAL C 1 328 ? 149.359 88.614 101.622 1.00 55.82 330 VAL C N 1
ATOM 10190 C CA . VAL C 1 328 ? 150.200 87.827 100.727 1.00 58.86 330 VAL C CA 1
ATOM 10191 C C . VAL C 1 328 ? 151.575 87.559 101.320 1.00 60.71 330 VAL C C 1
ATOM 10192 O O . VAL C 1 328 ? 152.251 86.617 100.892 1.00 62.27 330 VAL C O 1
ATOM 10196 N N . ASP C 1 329 ? 152.009 88.361 102.295 1.00 62.96 331 ASP C N 1
ATOM 10197 C CA . ASP C 1 329 ? 153.277 88.101 102.962 1.00 62.35 331 ASP C CA 1
ATOM 10198 C C . ASP C 1 329 ? 153.208 86.867 103.847 1.00 63.53 331 ASP C C 1
ATOM 10199 O O . ASP C 1 329 ? 154.249 86.278 104.154 1.00 65.97 331 ASP C O 1
ATOM 10204 N N . THR C 1 330 ? 152.007 86.472 104.269 1.00 61.11 332 THR C N 1
ATOM 10205 C CA . THR C 1 330 ? 151.794 85.226 104.983 1.00 59.43 332 THR C CA 1
ATOM 10206 C C . THR C 1 330 ? 150.824 84.295 104.273 1.00 58.37 332 THR C C 1
ATOM 10207 O O . THR C 1 330 ? 150.727 83.124 104.658 1.00 60.52 332 THR C O 1
ATOM 10211 N N . GLY C 1 331 ? 150.117 84.772 103.254 1.00 56.31 333 GLY C N 1
ATOM 10212 C CA . GLY C 1 331 ? 149.122 83.970 102.566 1.00 55.12 333 GLY C CA 1
ATOM 10213 C C . GLY C 1 331 ? 147.924 83.622 103.419 1.00 54.62 333 GLY C C 1
ATOM 10214 O O . GLY C 1 331 ? 147.398 82.509 103.312 1.00 58.33 333 GLY C O 1
ATOM 10215 N N . ARG C 1 332 ? 147.474 84.546 104.260 1.00 54.81 334 ARG C N 1
ATOM 10216 C CA . ARG C 1 332 ? 146.398 84.274 105.200 1.00 52.48 334 ARG C CA 1
ATOM 10217 C C . ARG C 1 332 ? 145.154 85.081 104.857 1.00 52.49 334 ARG C C 1
ATOM 10218 O O . ARG C 1 332 ? 145.216 86.130 104.212 1.00 54.74 334 ARG C O 1
ATOM 10226 N N . PHE C 1 333 ? 144.017 84.567 105.308 1.00 51.10 335 PHE C N 1
ATOM 10227 C CA . PHE C 1 333 ? 142.732 85.237 105.192 1.00 48.19 335 PHE C CA 1
ATOM 10228 C C . PHE C 1 333 ? 142.307 85.712 106.573 1.00 49.10 335 PHE C C 1
ATOM 10229 O O . PHE C 1 333 ? 142.372 84.951 107.543 1.00 50.37 335 PHE C O 1
ATOM 10237 N N . HIS C 1 334 ? 141.896 86.970 106.661 1.00 46.64 336 HIS C N 1
ATOM 10238 C CA . HIS C 1 334 ? 141.500 87.591 107.913 1.00 44.73 336 HIS C CA 1
ATOM 10239 C C . HIS C 1 334 ? 140.067 88.084 107.798 1.00 44.60 336 HIS C C 1
ATOM 10240 O O . HIS C 1 334 ? 139.737 88.830 106.871 1.00 46.26 336 HIS C O 1
ATOM 10247 N N . GLN C 1 335 ? 139.221 87.663 108.731 1.00 47.91 337 GLN C N 1
ATOM 10248 C CA . GLN C 1 335 ? 137.890 88.237 108.843 1.00 47.05 337 GLN C CA 1
ATOM 10249 C C . GLN C 1 335 ? 137.996 89.688 109.290 1.00 47.92 337 GLN C C 1
ATOM 10250 O O . GLN C 1 335 ? 138.805 90.029 110.156 1.00 49.50 337 GLN C O 1
ATOM 10256 N N . SER C 1 336 ? 137.176 90.547 108.696 1.00 42.98 338 SER C N 1
ATOM 10257 C CA . SER C 1 336 ? 137.294 91.976 108.920 1.00 41.43 338 SER C CA 1
ATOM 10258 C C . SER C 1 336 ? 135.914 92.598 109.063 1.00 40.87 338 SER C C 1
ATOM 10259 O O . SER C 1 336 ? 134.907 92.050 108.612 1.00 42.32 338 SER C O 1
ATOM 10262 N N . GLY C 1 337 ? 135.888 93.755 109.716 1.00 37.00 339 GLY C N 1
ATOM 10263 C CA . GLY C 1 337 ? 134.696 94.567 109.799 1.00 31.54 339 GLY C CA 1
ATOM 10264 C C . GLY C 1 337 ? 134.956 95.938 109.221 1.00 32.89 339 GLY C C 1
ATOM 10265 O O . GLY C 1 337 ? 134.252 96.901 109.531 1.00 37.39 339 GLY C O 1
ATOM 10266 N N . ASN C 1 338 ? 135.984 96.030 108.375 1.00 34.42 340 ASN C N 1
ATOM 10267 C CA . ASN C 1 338 ? 136.402 97.301 107.799 1.00 32.76 340 ASN C CA 1
ATOM 10268 C C . ASN C 1 338 ? 135.388 97.871 106.818 1.00 34.53 340 ASN C C 1
ATOM 10269 O O . ASN C 1 338 ? 135.520 99.034 106.428 1.00 38.26 340 ASN C O 1
ATOM 10274 N N . PHE C 1 339 ? 134.385 97.090 106.417 1.00 34.23 341 PHE C N 1
ATOM 10275 C CA . PHE C 1 339 ? 133.293 97.585 105.589 1.00 35.23 341 PHE C CA 1
ATOM 10276 C C . PHE C 1 339 ? 132.314 98.466 106.356 1.00 31.58 341 PHE C C 1
ATOM 10277 O O . PHE C 1 339 ? 131.423 99.050 105.735 1.00 34.19 341 PHE C O 1
ATOM 10285 N N . LEU C 1 340 ? 132.426 98.543 107.679 1.00 30.70 342 LEU C N 1
ATOM 10286 C CA . LEU C 1 340 ? 131.513 99.355 108.471 1.00 31.73 342 LEU C CA 1
ATOM 10287 C C . LEU C 1 340 ? 131.891 100.826 108.348 1.00 31.12 342 LEU C C 1
ATOM 10288 O O . LEU C 1 340 ? 133.038 101.204 108.599 1.00 33.21 342 LEU C O 1
ATOM 10293 N N . GLY C 1 341 ? 130.924 101.655 107.966 1.00 28.78 343 GLY C N 1
ATOM 10294 C CA . GLY C 1 341 ? 131.190 103.060 107.727 1.00 26.05 343 GLY C CA 1
ATOM 10295 C C . GLY C 1 341 ? 130.679 103.987 108.810 1.00 26.93 343 GLY C C 1
ATOM 10296 O O . GLY C 1 341 ? 130.220 105.091 108.516 1.00 26.81 343 GLY C O 1
ATOM 10297 N N . GLN C 1 342 ? 130.771 103.553 110.070 1.00 29.54 344 GLN C N 1
ATOM 10298 C CA . GLN C 1 342 ? 130.279 104.361 111.184 1.00 29.51 344 GLN C CA 1
ATOM 10299 C C . GLN C 1 342 ? 130.977 105.715 111.240 1.00 28.31 344 GLN C C 1
ATOM 10300 O O . GLN C 1 342 ? 130.334 106.748 111.472 1.00 28.35 344 GLN C O 1
ATOM 10306 N N . TYR C 1 343 ? 132.293 105.727 111.016 1.00 27.08 345 TYR C N 1
ATOM 10307 C CA . TYR C 1 343 ? 133.047 106.973 111.067 1.00 24.85 345 TYR C CA 1
ATOM 10308 C C . TYR C 1 343 ? 132.573 107.953 110.000 1.00 25.58 345 TYR C C 1
ATOM 10309 O O . TYR C 1 343 ? 132.426 109.149 110.272 1.00 27.27 345 TYR C O 1
ATOM 10318 N N . VAL C 1 344 ? 132.317 107.464 108.785 1.00 27.26 346 VAL C N 1
ATOM 10319 C CA . VAL C 1 344 ? 131.810 108.328 107.722 1.00 25.35 346 VAL C CA 1
ATOM 10320 C C . VAL C 1 344 ? 130.454 108.905 108.106 1.00 25.38 346 VAL C C 1
ATOM 10321 O O . VAL C 1 344 ? 130.193 110.098 107.913 1.00 24.92 346 VAL C O 1
ATOM 10325 N N . ALA C 1 345 ? 129.578 108.070 108.669 1.00 22.94 347 ALA C N 1
ATOM 10326 C CA . ALA C 1 345 ? 128.253 108.527 109.074 1.00 23.93 347 ALA C CA 1
ATOM 10327 C C . ALA C 1 345 ? 128.342 109.654 110.096 1.00 23.59 347 ALA C C 1
ATOM 10328 O O . ALA C 1 345 ? 127.713 110.710 109.937 1.00 27.50 347 ALA C O 1
ATOM 10330 N N . MET C 1 346 ? 129.135 109.449 111.151 1.00 27.12 348 MET C N 1
ATOM 10331 C CA . MET C 1 346 ? 129.243 110.456 112.202 1.00 27.84 348 MET C CA 1
ATOM 10332 C C . MET C 1 346 ? 129.927 111.724 111.699 1.00 24.51 348 MET C C 1
ATOM 10333 O O . MET C 1 346 ? 129.520 112.839 112.055 1.00 26.17 348 MET C O 1
ATOM 10338 N N . SER C 1 347 ? 130.956 111.577 110.860 1.00 25.66 349 SER C N 1
ATOM 10339 C CA . SER C 1 347 ? 131.624 112.744 110.299 1.00 25.39 349 SER C CA 1
ATOM 10340 C C . SER C 1 347 ? 130.681 113.553 109.422 1.00 25.16 349 SER C C 1
ATOM 10341 O O . SER C 1 347 ? 130.721 114.784 109.432 1.00 25.10 349 SER C O 1
ATOM 10344 N N . MET C 1 348 ? 129.822 112.881 108.653 1.00 23.65 350 MET C N 1
ATOM 10345 C CA . MET C 1 348 ? 128.888 113.607 107.800 1.00 23.90 350 MET C CA 1
ATOM 10346 C C . MET C 1 348 ? 127.801 114.295 108.616 1.00 23.90 350 MET C C 1
ATOM 10347 O O . MET C 1 348 ? 127.380 115.407 108.277 1.00 27.14 350 MET C O 1
ATOM 10352 N N . ASP C 1 349 ? 127.345 113.662 109.701 1.00 23.69 351 ASP C N 1
ATOM 10353 C CA . ASP C 1 349 ? 126.445 114.353 110.623 1.00 23.45 351 ASP C CA 1
ATOM 10354 C C . ASP C 1 349 ? 127.088 115.635 111.148 1.00 25.84 351 ASP C C 1
ATOM 10355 O O . ASP C 1 349 ? 126.470 116.713 111.149 1.00 29.57 351 ASP C O 1
ATOM 10360 N N . GLN C 1 350 ? 128.350 115.538 111.572 1.00 25.08 352 GLN C N 1
ATOM 10361 C CA . GLN C 1 350 ? 129.045 116.710 112.095 1.00 25.00 352 GLN C CA 1
ATOM 10362 C C . GLN C 1 350 ? 129.225 117.782 111.021 1.00 25.93 352 GLN C C 1
ATOM 10363 O O . GLN C 1 350 ? 129.093 118.980 111.300 1.00 30.45 352 GLN C O 1
ATOM 10369 N N . LEU C 1 351 ? 129.534 117.369 109.790 1.00 24.89 353 LEU C N 1
ATOM 10370 C CA . LEU C 1 351 ? 129.712 118.320 108.696 1.00 26.97 353 LEU C CA 1
ATOM 10371 C C . LEU C 1 351 ? 128.418 119.062 108.384 1.00 26.04 353 LEU C C 1
ATOM 10372 O O . LEU C 1 351 ? 128.433 120.266 108.095 1.00 28.81 353 LEU C O 1
ATOM 10377 N N . ARG C 1 352 ? 127.287 118.354 108.416 1.00 24.73 354 ARG C N 1
ATOM 10378 C CA . ARG C 1 352 ? 126.006 119.029 108.241 1.00 23.34 354 ARG C CA 1
ATOM 10379 C C . ARG C 1 352 ? 125.774 120.046 109.350 1.00 24.94 354 ARG C C 1
ATOM 10380 O O . ARG C 1 352 ? 125.282 121.153 109.094 1.00 28.47 354 ARG C O 1
ATOM 10388 N N . ARG C 1 353 ? 126.130 119.691 110.589 1.00 24.82 355 ARG C N 1
ATOM 10389 C CA . ARG C 1 353 ? 126.055 120.665 111.678 1.00 26.22 355 ARG C CA 1
ATOM 10390 C C . ARG C 1 353 ? 126.891 121.905 111.373 1.00 24.99 355 ARG C C 1
ATOM 10391 O O . ARG C 1 353 ? 126.450 123.038 111.597 1.00 23.98 355 ARG C O 1
ATOM 10399 N N . HIS C 1 354 ? 128.115 121.702 110.887 1.00 26.24 356 HIS C N 1
ATOM 10400 C CA . HIS C 1 354 ? 129.006 122.826 110.612 1.00 25.69 356 HIS C CA 1
ATOM 10401 C C . HIS C 1 354 ? 128.432 123.740 109.537 1.00 24.85 356 HIS C C 1
ATOM 10402 O O . HIS C 1 354 ? 128.478 124.972 109.665 1.00 25.59 356 HIS C O 1
ATOM 10409 N N . LEU C 1 355 ? 127.887 123.154 108.469 1.00 26.03 357 LEU C N 1
ATOM 10410 C CA . LEU C 1 355 ? 127.276 123.959 107.416 1.00 23.92 357 LEU C CA 1
ATOM 10411 C C . LEU C 1 355 ? 126.070 124.729 107.938 1.00 26.23 357 LEU C C 1
ATOM 10412 O O . LEU C 1 355 ? 125.874 125.902 107.592 1.00 26.63 357 LEU C O 1
ATOM 10417 N N . GLY C 1 356 ? 125.253 124.090 108.779 1.00 24.92 358 GLY C N 1
ATOM 10418 C CA . GLY C 1 356 ? 124.121 124.791 109.358 1.00 24.31 358 GLY C CA 1
ATOM 10419 C C . GLY C 1 356 ? 124.539 125.965 110.222 1.00 23.89 358 GLY C C 1
ATOM 10420 O O . GLY C 1 356 ? 123.926 127.033 110.173 1.00 27.26 358 GLY C O 1
ATOM 10421 N N . LEU C 1 357 ? 125.594 125.788 111.019 1.00 23.74 359 LEU C N 1
ATOM 10422 C CA . LEU C 1 357 ? 126.050 126.877 111.879 1.00 23.81 359 LEU C CA 1
ATOM 10423 C C . LEU C 1 357 ? 126.648 128.022 111.067 1.00 24.17 359 LEU C C 1
ATOM 10424 O O . LEU C 1 357 ? 126.420 129.197 111.384 1.00 25.90 359 LEU C O 1
ATOM 10429 N N . LEU C 1 358 ? 127.405 127.707 110.011 1.00 23.80 360 LEU C N 1
ATOM 10430 C CA . LEU C 1 358 ? 127.892 128.760 109.122 1.00 25.18 360 LEU C CA 1
ATOM 10431 C C . LEU C 1 358 ? 126.732 129.538 108.513 1.00 24.91 360 LEU C C 1
ATOM 10432 O O . LEU C 1 358 ? 126.745 130.776 108.474 1.00 25.67 360 LEU C O 1
ATOM 10437 N N . ALA C 1 359 ? 125.708 128.821 108.042 1.00 24.30 361 ALA C N 1
ATOM 10438 C CA . ALA C 1 359 ? 124.558 129.483 107.435 1.00 24.57 361 ALA C CA 1
ATOM 10439 C C . ALA C 1 359 ? 123.831 130.368 108.439 1.00 24.49 361 ALA C C 1
ATOM 10440 O O . ALA C 1 359 ? 123.403 131.475 108.100 1.00 26.36 361 ALA C O 1
ATOM 10442 N N . LYS C 1 360 ? 123.676 129.896 109.678 1.00 24.07 362 LYS C N 1
ATOM 10443 C CA . LYS C 1 360 ? 122.967 130.687 110.680 1.00 24.47 362 LYS C CA 1
ATOM 10444 C C . LYS C 1 360 ? 123.750 131.937 111.066 1.00 25.72 362 LYS C C 1
ATOM 10445 O O . LYS C 1 360 ? 123.161 133.006 111.267 1.00 27.20 362 LYS C O 1
ATOM 10451 N N . HIS C 1 361 ? 125.078 131.829 111.170 1.00 24.00 363 HIS C N 1
ATOM 10452 C CA . HIS C 1 361 ? 125.883 133.020 111.424 1.00 23.14 363 HIS C CA 1
ATOM 10453 C C . HIS C 1 361 ? 125.750 134.029 110.289 1.00 25.67 363 HIS C C 1
ATOM 10454 O O . HIS C 1 361 ? 125.602 135.235 110.531 1.00 29.14 363 HIS C O 1
ATOM 10461 N N . LEU C 1 362 ? 125.781 133.554 109.041 1.00 26.78 364 LEU C N 1
ATOM 10462 C CA . LEU C 1 362 ? 125.598 134.465 107.913 1.00 25.66 364 LEU C CA 1
ATOM 10463 C C . LEU C 1 362 ? 124.214 135.109 107.927 1.00 25.51 364 LEU C C 1
ATOM 10464 O O . LEU C 1 362 ? 124.071 136.289 107.595 1.00 27.96 364 LEU C O 1
ATOM 10469 N N . ASP C 1 363 ? 123.182 134.344 108.290 1.00 26.46 365 ASP C N 1
ATOM 10470 C CA . ASP C 1 363 ? 121.828 134.892 108.339 1.00 24.85 365 ASP C CA 1
ATOM 10471 C C . ASP C 1 363 ? 121.700 135.956 109.416 1.00 27.46 365 ASP C C 1
ATOM 10472 O O . ASP C 1 363 ? 121.027 136.972 109.216 1.00 31.48 365 ASP C O 1
ATOM 10477 N N . VAL C 1 364 ? 122.334 135.733 110.567 1.00 27.36 366 VAL C N 1
ATOM 10478 C CA . VAL C 1 364 ? 122.344 136.740 111.622 1.00 28.45 366 VAL C CA 1
ATOM 10479 C C . VAL C 1 364 ? 123.044 138.005 111.141 1.00 27.60 366 VAL C C 1
ATOM 10480 O O . VAL C 1 364 ? 122.565 139.125 111.365 1.00 27.84 366 VAL C O 1
ATOM 10484 N N . GLN C 1 365 ? 124.174 137.846 110.447 1.00 28.87 367 GLN C N 1
ATOM 10485 C CA . GLN C 1 365 ? 124.886 139.008 109.924 1.00 30.04 367 GLN C CA 1
ATOM 10486 C C . GLN C 1 365 ? 124.042 139.769 108.904 1.00 29.12 367 GLN C C 1
ATOM 10487 O O . GLN C 1 365 ? 124.034 141.006 108.892 1.00 31.75 367 GLN C O 1
ATOM 10493 N N . ILE C 1 366 ? 123.321 139.049 108.043 1.00 28.09 368 ILE C N 1
ATOM 10494 C CA . ILE C 1 366 ? 122.465 139.705 107.055 1.00 28.46 368 ILE C CA 1
ATOM 10495 C C . ILE C 1 366 ? 121.313 140.434 107.736 1.00 27.81 368 ILE C C 1
ATOM 10496 O O . ILE C 1 366 ? 120.949 141.552 107.344 1.00 30.76 368 ILE C O 1
ATOM 10501 N N . ALA C 1 367 ? 120.716 139.814 108.758 1.00 27.55 369 ALA C N 1
ATOM 10502 C CA . ALA C 1 367 ? 119.664 140.478 109.520 1.00 27.18 369 ALA C CA 1
ATOM 10503 C C . ALA C 1 367 ? 120.176 141.768 110.141 1.00 30.51 369 ALA C C 1
ATOM 10504 O O . ALA C 1 367 ? 119.446 142.762 110.219 1.00 31.31 369 ALA C O 1
ATOM 10506 N N . GLN C 1 368 ? 121.431 141.766 110.592 1.00 27.88 370 GLN C N 1
ATOM 10507 C CA . GLN C 1 368 ? 122.056 143.008 111.032 1.00 30.85 370 GLN C CA 1
ATOM 10508 C C . GLN C 1 368 ? 122.160 144.009 109.888 1.00 34.48 370 GLN C C 1
ATOM 10509 O O . GLN C 1 368 ? 121.850 145.194 110.057 1.00 35.56 370 GLN C O 1
ATOM 10515 N N . LEU C 1 369 ? 122.576 143.540 108.708 1.00 35.22 371 LEU C N 1
ATOM 10516 C CA . LEU C 1 369 ? 122.831 144.428 107.575 1.00 31.81 371 LEU C CA 1
ATOM 10517 C C . LEU C 1 369 ? 121.564 145.078 107.028 1.00 34.91 371 LEU C C 1
ATOM 10518 O O . LEU C 1 369 ? 121.647 146.144 106.410 1.00 34.94 371 LEU C O 1
ATOM 10523 N N . VAL C 1 370 ? 120.397 144.450 107.193 1.00 34.63 372 VAL C N 1
ATOM 10524 C CA . VAL C 1 370 ? 119.189 144.996 106.573 1.00 33.10 372 VAL C CA 1
ATOM 10525 C C . VAL C 1 370 ? 118.377 145.907 107.495 1.00 32.86 372 VAL C C 1
ATOM 10526 O O . VAL C 1 370 ? 117.538 146.674 107.005 1.00 34.75 372 VAL C O 1
ATOM 10530 N N . ALA C 1 371 ? 118.610 145.861 108.805 1.00 33.90 373 ALA C N 1
ATOM 10531 C CA . ALA C 1 371 ? 117.775 146.578 109.760 1.00 34.90 373 ALA C CA 1
ATOM 10532 C C . ALA C 1 371 ? 118.430 147.892 110.147 1.00 36.44 373 ALA C C 1
ATOM 10533 O O . ALA C 1 371 ? 119.519 147.873 110.737 1.00 37.19 373 ALA C O 1
ATOM 10535 N N . PRO C 1 372 ? 117.810 149.041 109.865 1.00 37.53 374 PRO C N 1
ATOM 10536 C CA . PRO C 1 372 ? 118.436 150.325 110.227 1.00 37.96 374 PRO C CA 1
ATOM 10537 C C . PRO C 1 372 ? 118.716 150.482 111.712 1.00 40.55 374 PRO C C 1
ATOM 10538 O O . PRO C 1 372 ? 119.582 151.285 112.078 1.00 41.89 374 PRO C O 1
ATOM 10542 N N . ALA C 1 373 ? 118.009 149.756 112.579 1.00 41.12 375 ALA C N 1
ATOM 10543 C CA . ALA C 1 373 ? 118.343 149.773 113.998 1.00 40.52 375 ALA C CA 1
ATOM 10544 C C . ALA C 1 373 ? 119.751 149.251 114.245 1.00 39.33 375 ALA C C 1
ATOM 10545 O O . ALA C 1 373 ? 120.398 149.644 115.220 1.00 43.27 375 ALA C O 1
ATOM 10547 N N . PHE C 1 374 ? 120.237 148.369 113.376 1.00 37.98 376 PHE C N 1
ATOM 10548 C CA . PHE C 1 374 ? 121.563 147.792 113.502 1.00 39.36 376 PHE C CA 1
ATOM 10549 C C . PHE C 1 374 ? 122.448 148.059 112.291 1.00 38.24 376 PHE C C 1
ATOM 10550 O O . PHE C 1 374 ? 123.601 147.619 112.280 1.00 41.15 376 PHE C O 1
ATOM 10558 N N . ASN C 1 375 ? 121.946 148.779 111.282 1.00 38.99 377 ASN C N 1
ATOM 10559 C CA . ASN C 1 375 ? 122.700 149.010 110.051 1.00 37.55 377 ASN C CA 1
ATOM 10560 C C . ASN C 1 375 ? 123.959 149.831 110.282 1.00 36.33 377 ASN C C 1
ATOM 10561 O O . ASN C 1 375 ? 124.937 149.672 109.546 1.00 39.74 377 ASN C O 1
ATOM 10566 N N . ASN C 1 376 ? 123.947 150.719 111.278 1.00 37.71 378 ASN C N 1
ATOM 10567 C CA . ASN C 1 376 ? 124.956 151.772 111.417 1.00 34.95 378 ASN C CA 1
ATOM 10568 C C . ASN C 1 376 ? 124.971 152.680 110.189 1.00 35.35 378 ASN C C 1
ATOM 10569 O O . ASN C 1 376 ? 126.028 153.088 109.707 1.00 40.18 378 ASN C O 1
ATOM 10574 N N . GLY C 1 377 ? 123.783 153.005 109.682 1.00 35.45 379 GLY C N 1
ATOM 10575 C CA . GLY C 1 377 ? 123.625 153.987 108.626 1.00 36.10 379 GLY C CA 1
ATOM 10576 C C . GLY C 1 377 ? 123.285 153.443 107.254 1.00 38.67 379 GLY C C 1
ATOM 10577 O O . GLY C 1 377 ? 123.145 154.238 106.320 1.00 42.45 379 GLY C O 1
ATOM 10578 N N . LEU C 1 378 ? 123.146 152.136 107.092 1.00 36.33 380 LEU C N 1
ATOM 10579 C CA . LEU C 1 378 ? 122.803 151.596 105.786 1.00 37.01 380 LEU C CA 1
ATOM 10580 C C . LEU C 1 378 ? 121.297 151.688 105.536 1.00 36.29 380 LEU C C 1
ATOM 10581 O O . LEU C 1 378 ? 120.503 151.687 106.479 1.00 40.93 380 LEU C O 1
ATOM 10586 N N . PRO C 1 379 ? 120.881 151.776 104.273 1.00 37.55 381 PRO C N 1
ATOM 10587 C CA . PRO C 1 379 ? 119.446 151.860 103.975 1.00 37.71 381 PRO C CA 1
ATOM 10588 C C . PRO C 1 379 ? 118.713 150.575 104.327 1.00 36.17 381 PRO C C 1
ATOM 10589 O O . PRO C 1 379 ? 119.280 149.480 104.300 1.00 37.60 381 PRO C O 1
ATOM 10593 N N . ALA C 1 380 ? 117.432 150.729 104.660 1.00 36.75 382 ALA C N 1
ATOM 10594 C CA . ALA C 1 380 ? 116.597 149.593 105.032 1.00 35.89 382 ALA C CA 1
ATOM 10595 C C . ALA C 1 380 ? 116.487 148.597 103.884 1.00 37.85 382 ALA C C 1
ATOM 10596 O O . ALA C 1 380 ? 116.194 148.973 102.747 1.00 39.92 382 ALA C O 1
ATOM 10598 N N . SER C 1 381 ? 116.716 147.320 104.193 1.00 36.90 383 SER C N 1
ATOM 10599 C CA . SER C 1 381 ? 116.736 146.229 103.218 1.00 36.88 383 SER C CA 1
ATOM 10600 C C . SER C 1 381 ? 117.774 146.450 102.125 1.00 37.26 383 SER C C 1
ATOM 10601 O O . SER C 1 381 ? 117.679 145.853 101.050 1.00 40.38 383 SER C O 1
ATOM 10604 N N . LEU C 1 382 ? 118.764 147.298 102.392 1.00 35.63 384 LEU C N 1
ATOM 10605 C CA . LEU C 1 382 ? 119.842 147.595 101.449 1.00 37.73 384 LEU C CA 1
ATOM 10606 C C . LEU C 1 382 ? 119.303 148.084 100.106 1.00 38.21 384 LEU C C 1
ATOM 10607 O O . LEU C 1 382 ? 119.824 147.737 99.047 1.00 41.67 384 LEU C O 1
ATOM 10612 N N . ARG C 1 383 ? 118.248 148.894 100.150 1.00 41.35 385 ARG C N 1
ATOM 10613 C CA . ARG C 1 383 ? 117.712 149.490 98.933 1.00 44.47 385 ARG C CA 1
ATOM 10614 C C . ARG C 1 383 ? 118.732 150.441 98.319 1.00 47.74 385 ARG C C 1
ATOM 10615 O O . ARG C 1 383 ? 119.418 151.183 99.029 1.00 47.03 385 ARG C O 1
ATOM 10623 N N . GLY C 1 384 ? 118.831 150.412 96.987 1.00 49.91 386 GLY C N 1
ATOM 10624 C CA . GLY C 1 384 ? 119.859 151.180 96.307 1.00 49.34 386 GLY C CA 1
ATOM 10625 C C . GLY C 1 384 ? 119.494 152.620 96.014 1.00 57.41 386 GLY C C 1
ATOM 10626 O O . GLY C 1 384 ? 120.367 153.491 96.031 1.00 59.71 386 GLY C O 1
ATOM 10627 N N . ASN C 1 385 ? 118.221 152.899 95.742 1.00 61.34 387 ASN C N 1
ATOM 10628 C CA . ASN C 1 385 ? 117.772 154.236 95.375 1.00 63.68 387 ASN C CA 1
ATOM 10629 C C . ASN C 1 385 ? 116.736 154.716 96.380 1.00 66.12 387 ASN C C 1
ATOM 10630 O O . ASN C 1 385 ? 115.696 154.073 96.561 1.00 65.91 387 ASN C O 1
ATOM 10635 N N . SER C 1 386 ? 117.017 155.852 97.018 1.00 67.28 388 SER C N 1
ATOM 10636 C CA . SER C 1 386 ? 116.064 156.482 97.921 1.00 67.82 388 SER C CA 1
ATOM 10637 C C . SER C 1 386 ? 115.051 157.360 97.199 1.00 70.90 388 SER C C 1
ATOM 10638 O O . SER C 1 386 ? 114.056 157.756 97.814 1.00 72.71 388 SER C O 1
ATOM 10641 N N . SER C 1 387 ? 115.276 157.676 95.920 1.00 68.36 389 SER C N 1
ATOM 10642 C CA . SER C 1 387 ? 114.351 158.546 95.200 1.00 69.06 389 SER C CA 1
ATOM 10643 C C . SER C 1 387 ? 113.032 157.837 94.909 1.00 70.28 389 SER C C 1
ATOM 10644 O O . SER C 1 387 ? 111.963 158.453 94.985 1.00 71.86 389 SER C O 1
ATOM 10647 N N . ARG C 1 388 ? 113.086 156.552 94.563 1.00 69.44 390 ARG C N 1
ATOM 10648 C CA . ARG C 1 388 ? 111.875 155.753 94.412 1.00 69.80 390 ARG C CA 1
ATOM 10649 C C . ARG C 1 388 ? 111.386 155.333 95.791 1.00 69.64 390 ARG C C 1
ATOM 10650 O O . ARG C 1 388 ? 111.991 154.456 96.420 1.00 68.60 390 ARG C O 1
ATOM 10658 N N . PRO C 1 389 ? 110.298 155.925 96.293 1.00 69.11 391 PRO C N 1
ATOM 10659 C CA . PRO C 1 389 ? 109.882 155.639 97.675 1.00 69.00 391 PRO C CA 1
ATOM 10660 C C . PRO C 1 389 ? 109.451 154.203 97.902 1.00 66.85 391 PRO C C 1
ATOM 10661 O O . PRO C 1 389 ? 109.430 153.759 99.055 1.00 66.67 391 PRO C O 1
ATOM 10665 N N . PHE C 1 390 ? 109.110 153.465 96.850 1.00 67.18 392 PHE C N 1
ATOM 10666 C CA . PHE C 1 390 ? 108.600 152.109 96.981 1.00 67.07 392 PHE C CA 1
ATOM 10667 C C . PHE C 1 390 ? 109.660 151.046 96.715 1.00 65.41 392 PHE C C 1
ATOM 10668 O O . PHE C 1 390 ? 109.320 149.867 96.588 1.00 65.28 392 PHE C O 1
ATOM 10676 N N . ASN C 1 391 ? 110.930 151.433 96.630 1.00 64.34 393 ASN C N 1
ATOM 10677 C CA . ASN C 1 391 ? 112.001 150.459 96.465 1.00 61.41 393 ASN C CA 1
ATOM 10678 C C . ASN C 1 391 ? 112.159 149.623 97.730 1.00 60.63 393 ASN C C 1
ATOM 10679 O O . ASN C 1 391 ? 112.316 150.161 98.829 1.00 60.64 393 ASN C O 1
ATOM 10684 N N . MET C 1 392 ? 112.120 148.303 97.570 1.00 57.11 394 MET C N 1
ATOM 10685 C CA . MET C 1 392 ? 112.373 147.346 98.646 1.00 55.20 394 MET C CA 1
ATOM 10686 C C . MET C 1 392 ? 113.552 146.499 98.182 1.00 53.63 394 MET C C 1
ATOM 10687 O O . MET C 1 392 ? 113.359 145.433 97.593 1.00 58.73 394 MET C O 1
ATOM 10692 N N . GLY C 1 393 ? 114.765 146.974 98.451 1.00 48.29 395 GLY C N 1
ATOM 10693 C CA . GLY C 1 393 ? 115.956 146.455 97.806 1.00 44.06 395 GLY C CA 1
ATOM 10694 C C . GLY C 1 393 ? 116.160 144.955 97.841 1.00 43.07 395 GLY C C 1
ATOM 10695 O O . GLY C 1 393 ? 116.005 144.288 96.816 1.00 49.57 395 GLY C O 1
ATOM 10696 N N . LEU C 1 394 ? 116.483 144.403 99.005 1.00 37.83 396 LEU C N 1
ATOM 10697 C CA . LEU C 1 394 ? 116.804 142.987 99.124 1.00 34.12 396 LEU C CA 1
ATOM 10698 C C . LEU C 1 394 ? 115.913 142.296 100.146 1.00 33.03 396 LEU C C 1
ATOM 10699 O O . LEU C 1 394 ? 116.338 141.356 100.816 1.00 34.85 396 LEU C O 1
ATOM 10704 N N . LYS C 1 395 ? 114.669 142.757 100.272 1.00 35.02 397 LYS C N 1
ATOM 10705 C CA . LYS C 1 395 ? 113.737 142.152 101.217 1.00 32.57 397 LYS C CA 1
ATOM 10706 C C . LYS C 1 395 ? 113.387 140.724 100.813 1.00 32.61 397 LYS C C 1
ATOM 10707 O O . LYS C 1 395 ? 113.470 139.797 101.630 1.00 36.49 397 LYS C O 1
ATOM 10713 N N . GLY C 1 396 ? 112.997 140.527 99.551 1.00 31.37 398 GLY C N 1
ATOM 10714 C CA . GLY C 1 396 ? 112.711 139.184 99.075 1.00 27.94 398 GLY C CA 1
ATOM 10715 C C . GLY C 1 396 ? 113.929 138.284 99.109 1.00 29.06 398 GLY C C 1
ATOM 10716 O O . GLY C 1 396 ? 113.823 137.088 99.386 1.00 32.23 398 GLY C O 1
ATOM 10717 N N . LEU C 1 397 ? 115.105 138.849 98.830 1.00 27.37 399 LEU C N 1
ATOM 10718 C CA . LEU C 1 397 ? 116.341 138.085 98.938 1.00 29.62 399 LEU C CA 1
ATOM 10719 C C . LEU C 1 397 ? 116.596 137.644 100.375 1.00 28.16 399 LEU C C 1
ATOM 10720 O O . LEU C 1 397 ? 117.025 136.508 100.621 1.00 28.65 399 LEU C O 1
ATOM 10725 N N . GLN C 1 398 ? 116.335 138.528 101.342 1.00 27.64 400 GLN C N 1
ATOM 10726 C CA . GLN C 1 398 ? 116.488 138.128 102.734 1.00 29.30 400 GLN C CA 1
ATOM 10727 C C . GLN C 1 398 ? 115.501 137.033 103.094 1.00 28.51 400 GLN C C 1
ATOM 10728 O O . GLN C 1 398 ? 115.835 136.120 103.851 1.00 30.07 400 GLN C O 1
ATOM 10734 N N . ILE C 1 399 ? 114.279 137.109 102.564 1.00 29.87 401 ILE C N 1
ATOM 10735 C CA . ILE C 1 399 ? 113.306 136.047 102.812 1.00 29.47 401 ILE C CA 1
ATOM 10736 C C . ILE C 1 399 ? 113.802 134.725 102.238 1.00 28.43 401 ILE C C 1
ATOM 10737 O O . ILE C 1 399 ? 113.637 133.664 102.850 1.00 31.66 401 ILE C O 1
ATOM 10742 N N . THR C 1 400 ? 114.416 134.766 101.055 1.00 27.06 402 THR C N 1
ATOM 10743 C CA . THR C 1 400 ? 114.985 133.555 100.470 1.00 26.78 402 THR C CA 1
ATOM 10744 C C . THR C 1 400 ? 116.073 132.966 101.364 1.00 28.77 402 THR C C 1
ATOM 10745 O O . THR C 1 400 ? 116.110 131.750 101.603 1.00 30.81 402 THR C O 1
ATOM 10749 N N . GLY C 1 401 ? 116.962 133.817 101.875 1.00 26.36 403 GLY C N 1
ATOM 10750 C CA . GLY C 1 401 ? 117.963 133.339 102.816 1.00 25.49 403 GLY C CA 1
ATOM 10751 C C . GLY C 1 401 ? 117.353 132.757 104.079 1.00 26.73 403 GLY C C 1
ATOM 10752 O O . GLY C 1 401 ? 117.823 131.740 104.598 1.00 27.81 403 GLY C O 1
ATOM 10753 N N . ASN C 1 402 ? 116.310 133.407 104.602 1.00 24.73 404 ASN C N 1
ATOM 10754 C CA . ASN C 1 402 ? 115.618 132.923 105.791 1.00 26.09 404 ASN C CA 1
ATOM 10755 C C . ASN C 1 402 ? 114.883 131.620 105.537 1.00 26.09 404 ASN C C 1
ATOM 10756 O O . ASN C 1 402 ? 114.562 130.910 106.491 1.00 29.50 404 ASN C O 1
ATOM 10761 N N . SER C 1 403 ? 114.557 131.323 104.284 1.00 25.88 405 SER C N 1
ATOM 10762 C CA . SER C 1 403 ? 113.966 130.033 103.963 1.00 24.25 405 SER C CA 1
ATOM 10763 C C . SER C 1 403 ? 115.024 128.953 103.791 1.00 26.89 405 SER C C 1
ATOM 10764 O O . SER C 1 403 ? 114.751 127.780 104.060 1.00 29.39 405 SER C O 1
ATOM 10767 N N . ILE C 1 404 ? 116.224 129.321 103.346 1.00 26.31 406 ILE C N 1
ATOM 10768 C CA . ILE C 1 404 ? 117.255 128.312 103.113 1.00 26.61 406 ILE C CA 1
ATOM 10769 C C . ILE C 1 404 ? 117.951 127.917 104.414 1.00 26.54 406 ILE C C 1
ATOM 10770 O O . ILE C 1 404 ? 118.167 126.729 104.676 1.00 28.16 406 ILE C O 1
ATOM 10775 N N . MET C 1 405 ? 118.319 128.898 105.243 1.00 26.17 407 MET C N 1
ATOM 10776 C CA . MET C 1 405 ? 119.148 128.615 106.418 1.00 25.39 407 MET C CA 1
ATOM 10777 C C . MET C 1 405 ? 118.543 127.582 107.371 1.00 25.92 407 MET C C 1
ATOM 10778 O O . MET C 1 405 ? 119.277 126.674 107.810 1.00 29.59 407 MET C O 1
ATOM 10783 N N . PRO C 1 406 ? 117.264 127.662 107.756 1.00 27.45 408 PRO C N 1
ATOM 10784 C CA . PRO C 1 406 ? 116.721 126.647 108.670 1.00 25.20 408 PRO C CA 1
ATOM 10785 C C . PRO C 1 406 ? 116.739 125.242 108.106 1.00 26.33 408 PRO C C 1
ATOM 10786 O O . PRO C 1 406 ? 116.764 124.290 108.885 1.00 28.50 408 PRO C O 1
ATOM 10790 N N . LEU C 1 407 ? 116.725 125.073 106.783 1.00 25.64 409 LEU C N 1
ATOM 10791 C CA . LEU C 1 407 ? 116.891 123.737 106.221 1.00 23.77 409 LEU C CA 1
ATOM 10792 C C . LEU C 1 407 ? 118.260 123.164 106.567 1.00 24.10 409 LEU C C 1
ATOM 10793 O O . LEU C 1 407 ? 118.376 121.990 106.931 1.00 27.81 409 LEU C O 1
ATOM 10798 N N . LEU C 1 408 ? 119.307 123.984 106.477 1.00 24.02 410 LEU C N 1
ATOM 10799 C CA . LEU C 1 408 ? 120.639 123.534 106.870 1.00 23.04 410 LEU C CA 1
ATOM 10800 C C . LEU C 1 408 ? 120.706 123.247 108.365 1.00 25.03 410 LEU C C 1
ATOM 10801 O O . LEU C 1 408 ? 121.243 122.211 108.787 1.00 28.32 410 LEU C O 1
ATOM 10806 N N . THR C 1 409 ? 120.136 124.136 109.178 1.00 24.72 411 THR C N 1
ATOM 10807 C CA . THR C 1 409 ? 120.126 123.905 110.619 1.00 23.89 411 THR C CA 1
ATOM 10808 C C . THR C 1 409 ? 119.378 122.621 110.969 1.00 25.19 411 THR C C 1
ATOM 10809 O O . THR C 1 409 ? 119.817 121.851 111.830 1.00 28.13 411 THR C O 1
ATOM 10813 N N . TYR C 1 410 ? 118.258 122.370 110.292 1.00 23.95 412 TYR C N 1
ATOM 10814 C CA . TYR C 1 410 ? 117.499 121.140 110.470 1.00 22.67 412 TYR C CA 1
ATOM 10815 C C . TYR C 1 410 ? 118.314 119.921 110.065 1.00 25.55 412 TYR C C 1
ATOM 10816 O O . TYR C 1 410 ? 118.295 118.895 110.754 1.00 26.07 412 TYR C O 1
ATOM 10825 N N . LEU C 1 411 ? 119.037 120.012 108.949 1.00 25.02 413 LEU C N 1
ATOM 10826 C CA . LEU C 1 411 ? 119.919 118.931 108.539 1.00 23.39 413 LEU C CA 1
ATOM 10827 C C . LEU C 1 411 ? 121.082 118.742 109.498 1.00 25.14 413 LEU C C 1
ATOM 10828 O O . LEU C 1 411 ? 121.790 117.737 109.396 1.00 26.04 413 LEU C O 1
ATOM 10833 N N . GLY C 1 412 ? 121.295 119.683 110.418 1.00 24.87 414 GLY C N 1
ATOM 10834 C CA . GLY C 1 412 ? 122.225 119.449 111.508 1.00 21.27 414 GLY C CA 1
ATOM 10835 C C . GLY C 1 412 ? 121.841 118.303 112.429 1.00 26.07 414 GLY C C 1
ATOM 10836 O O . GLY C 1 412 ? 122.678 117.846 113.210 1.00 28.88 414 GLY C O 1
ATOM 10837 N N . ASN C 1 413 ? 120.598 117.831 112.363 1.00 26.96 415 ASN C N 1
ATOM 10838 C CA . ASN C 1 413 ? 120.208 116.669 113.151 1.00 26.90 415 ASN C CA 1
ATOM 10839 C C . ASN C 1 413 ? 120.961 115.427 112.675 1.00 27.32 415 ASN C C 1
ATOM 10840 O O . ASN C 1 413 ? 121.212 115.276 111.477 1.00 28.76 415 ASN C O 1
ATOM 10845 N N . PRO C 1 414 ? 121.336 114.529 113.583 1.00 27.65 416 PRO C N 1
ATOM 10846 C CA . PRO C 1 414 ? 122.104 113.346 113.177 1.00 25.44 416 PRO C CA 1
ATOM 10847 C C . PRO C 1 414 ? 121.213 112.219 112.681 1.00 27.55 416 PRO C C 1
ATOM 10848 O O . PRO C 1 414 ? 120.117 111.987 113.196 1.00 31.13 416 PRO C O 1
ATOM 10852 N N . LEU C 1 415 ? 121.703 111.513 111.668 1.00 28.10 417 LEU C N 1
ATOM 10853 C CA . LEU C 1 415 ? 121.041 110.320 111.158 1.00 28.97 417 LEU C CA 1
ATOM 10854 C C . LEU C 1 415 ? 121.605 109.035 111.744 1.00 28.58 417 LEU C C 1
ATOM 10855 O O . LEU C 1 415 ? 120.879 108.041 111.835 1.00 32.05 417 LEU C O 1
ATOM 10860 N N . THR C 1 416 ? 122.873 109.045 112.163 1.00 30.58 418 THR C N 1
ATOM 10861 C CA . THR C 1 416 ? 123.528 107.826 112.634 1.00 29.67 418 THR C CA 1
ATOM 10862 C C . THR C 1 416 ? 122.768 107.194 113.793 1.00 32.10 418 THR C C 1
ATOM 10863 O O . THR C 1 416 ? 122.677 105.966 113.885 1.00 36.02 418 THR C O 1
ATOM 10867 N N . GLU C 1 417 ? 122.205 108.019 114.679 1.00 33.98 419 GLU C N 1
ATOM 10868 C CA . GLU C 1 417 ? 121.485 107.499 115.836 1.00 35.13 419 GLU C CA 1
ATOM 10869 C C . GLU C 1 417 ? 120.316 106.609 115.434 1.00 33.52 419 GLU C C 1
ATOM 10870 O O . GLU C 1 417 ? 119.977 105.674 116.164 1.00 34.16 419 GLU C O 1
ATOM 10876 N N . HIS C 1 418 ? 119.686 106.878 114.293 1.00 31.20 420 HIS C N 1
ATOM 10877 C CA . HIS C 1 418 ? 118.587 106.034 113.819 1.00 29.42 420 HIS C CA 1
ATOM 10878 C C . HIS C 1 418 ? 119.103 104.826 113.050 1.00 28.38 420 HIS C C 1
ATOM 10879 O O . HIS C 1 418 ? 118.591 104.519 111.985 1.00 33.40 420 HIS C O 1
ATOM 10886 N N . PHE C 1 419 ? 120.100 104.112 113.587 1.00 30.65 421 PHE C N 1
ATOM 10887 C CA . PHE C 1 419 ? 120.427 103.065 112.638 1.00 28.86 421 PHE C CA 1
ATOM 10888 C C . PHE C 1 419 ? 119.643 101.797 112.952 1.00 28.28 421 PHE C C 1
ATOM 10889 O O . PHE C 1 419 ? 119.365 101.503 114.118 1.00 30.64 421 PHE C O 1
ATOM 10897 N N . PRO C 1 420 ? 119.252 101.044 111.924 1.00 28.63 422 PRO C N 1
ATOM 10898 C CA . PRO C 1 420 ? 118.434 99.848 112.160 1.00 28.28 422 PRO C CA 1
ATOM 10899 C C . PRO C 1 420 ? 119.260 98.728 112.771 1.00 31.34 422 PRO C C 1
ATOM 10900 O O . PRO C 1 420 ? 120.355 98.413 112.301 1.00 34.60 422 PRO C O 1
ATOM 10904 N N . THR C 1 421 ? 118.731 98.135 113.836 1.00 30.78 423 THR C N 1
ATOM 10905 C CA . THR C 1 421 ? 119.380 97.015 114.500 1.00 29.70 423 THR C CA 1
ATOM 10906 C C . THR C 1 421 ? 118.860 95.668 114.022 1.00 30.59 423 THR C C 1
ATOM 10907 O O . THR C 1 421 ? 119.387 94.633 114.436 1.00 34.04 423 THR C O 1
ATOM 10911 N N . HIS C 1 422 ? 117.838 95.664 113.172 1.00 32.17 424 HIS C N 1
ATOM 10912 C CA . HIS C 1 422 ? 117.261 94.458 112.605 1.00 28.83 424 HIS C CA 1
ATOM 10913 C C . HIS C 1 422 ? 117.727 94.210 111.180 1.00 32.11 424 HIS C C 1
ATOM 10914 O O . HIS C 1 422 ? 117.230 93.286 110.529 1.00 31.59 424 HIS C O 1
ATOM 10921 N N . ALA C 1 423 ? 118.670 95.011 110.685 1.00 33.08 425 ALA C N 1
ATOM 10922 C CA . ALA C 1 423 ? 119.021 94.992 109.272 1.00 29.33 425 ALA C CA 1
ATOM 10923 C C . ALA C 1 423 ? 119.638 93.662 108.861 1.00 32.36 425 ALA C C 1
ATOM 10924 O O . ALA C 1 423 ? 120.456 93.086 109.581 1.00 33.00 425 ALA C O 1
ATOM 10926 N N . GLU C 1 424 ? 119.230 93.182 107.684 1.00 35.63 426 GLU C N 1
ATOM 10927 C CA . GLU C 1 424 ? 119.822 92.017 107.025 1.00 34.67 426 GLU C CA 1
ATOM 10928 C C . GLU C 1 424 ? 119.761 90.777 107.921 1.00 36.33 426 GLU C C 1
ATOM 10929 O O . GLU C 1 424 ? 120.779 90.230 108.347 1.00 39.00 426 GLU C O 1
ATOM 10935 N N . GLU C 1 425 ? 118.532 90.347 108.204 1.00 34.78 427 GLU C N 1
ATOM 10936 C CA . GLU C 1 425 ? 118.269 89.156 109.017 1.00 36.06 427 GLU C CA 1
ATOM 10937 C C . GLU C 1 425 ? 118.915 89.258 110.396 1.00 34.74 427 GLU C C 1
ATOM 10938 O O . GLU C 1 425 ? 119.387 88.264 110.949 1.00 36.02 427 GLU C O 1
ATOM 10944 N N . PHE C 1 426 ? 118.947 90.469 110.945 1.00 35.25 428 PHE C N 1
ATOM 10945 C CA . PHE C 1 426 ? 119.527 90.779 112.248 1.00 32.52 428 PHE C CA 1
ATOM 10946 C C . PHE C 1 426 ? 121.032 90.543 112.302 1.00 33.62 428 PHE C C 1
ATOM 10947 O O . PHE C 1 426 ? 121.629 90.642 113.379 1.00 37.39 428 PHE C O 1
ATOM 10955 N N . ASN C 1 427 ? 121.665 90.233 111.169 1.00 33.80 429 ASN C N 1
ATOM 10956 C CA . ASN C 1 427 ? 123.109 90.031 111.143 1.00 34.59 429 ASN C CA 1
ATOM 10957 C C . ASN C 1 427 ? 123.863 91.353 111.180 1.00 34.44 429 ASN C C 1
ATOM 10958 O O . ASN C 1 427 ? 124.918 91.452 111.814 1.00 34.56 429 ASN C O 1
ATOM 10963 N N . GLN C 1 428 ? 123.344 92.372 110.507 1.00 34.83 430 GLN C N 1
ATOM 10964 C CA . GLN C 1 428 ? 123.938 93.707 110.533 1.00 29.48 430 GLN C CA 1
ATOM 10965 C C . GLN C 1 428 ? 123.247 94.566 111.589 1.00 29.40 430 GLN C C 1
ATOM 10966 O O . GLN C 1 428 ? 122.613 95.578 111.300 1.00 31.16 430 GLN C O 1
ATOM 10972 N N . ASN C 1 429 ? 123.376 94.133 112.843 1.00 30.54 431 ASN C N 1
ATOM 10973 C CA . ASN C 1 429 ? 122.689 94.820 113.930 1.00 28.96 431 ASN C CA 1
ATOM 10974 C C . ASN C 1 429 ? 123.333 96.157 114.275 1.00 26.18 431 ASN C C 1
ATOM 10975 O O . ASN C 1 429 ? 122.698 96.977 114.941 1.00 28.90 431 ASN C O 1
ATOM 10980 N N . ILE C 1 430 ? 124.568 96.397 113.845 1.00 25.49 432 ILE C N 1
ATOM 10981 C CA . ILE C 1 430 ? 125.137 97.738 113.777 1.00 25.82 432 ILE C CA 1
ATOM 10982 C C . ILE C 1 430 ? 125.579 97.970 112.340 1.00 26.14 432 ILE C C 1
ATOM 10983 O O . ILE C 1 430 ? 126.241 97.114 111.746 1.00 32.05 432 ILE C O 1
ATOM 10988 N N . ASN C 1 431 ? 125.121 99.069 111.747 1.00 28.04 433 ASN C N 1
ATOM 10989 C CA . ASN C 1 431 ? 125.531 99.427 110.393 1.00 26.71 433 ASN C CA 1
ATOM 10990 C C . ASN C 1 431 ? 126.126 100.826 110.309 1.00 27.05 433 ASN C C 1
ATOM 10991 O O . ASN C 1 431 ? 127.264 100.980 109.859 1.00 29.01 433 ASN C O 1
ATOM 10996 N N . GLY C 1 432 ? 125.393 101.850 110.733 1.00 25.61 434 GLY C N 1
ATOM 10997 C CA . GLY C 1 432 ? 125.888 103.209 110.697 1.00 26.18 434 GLY C CA 1
ATOM 10998 C C . GLY C 1 432 ? 125.108 104.189 109.845 1.00 27.65 434 GLY C C 1
ATOM 10999 O O . GLY C 1 432 ? 124.949 105.347 110.237 1.00 29.06 434 GLY C O 1
ATOM 11000 N N . LEU C 1 433 ? 124.638 103.743 108.678 1.00 26.48 435 LEU C N 1
ATOM 11001 C CA . LEU C 1 433 ? 123.923 104.590 107.718 1.00 24.95 435 LEU C CA 1
ATOM 11002 C C . LEU C 1 433 ? 124.821 105.693 107.161 1.00 24.26 435 LEU C C 1
ATOM 11003 O O . LEU C 1 433 ? 124.403 106.842 107.017 1.00 25.29 435 LEU C O 1
ATOM 11008 N N . SER C 1 434 ? 126.066 105.341 106.835 1.00 24.19 436 SER C N 1
ATOM 11009 C CA . SER C 1 434 ? 126.976 106.323 106.257 1.00 22.43 436 SER C CA 1
ATOM 11010 C C . SER C 1 434 ? 126.509 106.779 104.882 1.00 24.45 436 SER C C 1
ATOM 11011 O O . SER C 1 434 ? 126.746 107.926 104.503 1.00 22.26 436 SER C O 1
ATOM 11014 N N . TRP C 1 435 ? 125.848 105.896 104.131 1.00 26.16 437 TRP C N 1
ATOM 11015 C CA . TRP C 1 435 ? 125.339 106.252 102.812 1.00 21.72 437 TRP C CA 1
ATOM 11016 C C . TRP C 1 435 ? 124.287 107.351 102.903 1.00 23.33 437 TRP C C 1
ATOM 11017 O O . TRP C 1 435 ? 124.387 108.387 102.230 1.00 24.67 437 TRP C O 1
ATOM 11028 N N . GLY C 1 436 ? 123.271 107.144 103.742 1.00 22.67 438 GLY C N 1
ATOM 11029 C CA . GLY C 1 436 ? 122.246 108.157 103.911 1.00 21.01 438 GLY C CA 1
ATOM 11030 C C . GLY C 1 436 ? 122.797 109.447 104.483 1.00 22.30 438 GLY C C 1
ATOM 11031 O O . GLY C 1 436 ? 122.410 110.538 104.063 1.00 25.31 438 GLY C O 1
ATOM 11032 N N . SER C 1 437 ? 123.717 109.336 105.443 1.00 20.98 439 SER C N 1
ATOM 11033 C CA . SER C 1 437 ? 124.314 110.521 106.047 1.00 21.77 439 SER C CA 1
ATOM 11034 C C . SER C 1 437 ? 125.111 111.322 105.024 1.00 23.58 439 SER C C 1
ATOM 11035 O O . SER C 1 437 ? 125.036 112.554 104.997 1.00 26.67 439 SER C O 1
ATOM 11038 N N . ALA C 1 438 ? 125.878 110.640 104.171 1.00 21.00 440 ALA C N 1
ATOM 11039 C CA . ALA C 1 438 ? 126.659 111.336 103.154 1.00 21.94 440 ALA C CA 1
ATOM 11040 C C . ALA C 1 438 ? 125.760 111.989 102.110 1.00 22.87 440 ALA C C 1
ATOM 11041 O O . ALA C 1 438 ? 126.045 113.097 101.641 1.00 23.41 440 ALA C O 1
ATOM 11043 N N . ASN C 1 439 ? 124.669 111.321 101.729 1.00 21.79 441 ASN C N 1
ATOM 11044 C CA . ASN C 1 439 ? 123.743 111.944 100.787 1.00 21.99 441 ASN C CA 1
ATOM 11045 C C . ASN C 1 439 ? 123.049 113.155 101.406 1.00 20.87 441 ASN C C 1
ATOM 11046 O O . ASN C 1 439 ? 122.832 114.169 100.729 1.00 25.88 441 ASN C O 1
ATOM 11051 N N . LEU C 1 440 ? 122.725 113.086 102.698 1.00 20.98 442 LEU C N 1
ATOM 11052 C CA . LEU C 1 440 ? 122.216 114.262 103.397 1.00 21.51 442 LEU C CA 1
ATOM 11053 C C . LEU C 1 440 ? 123.250 115.381 103.421 1.00 22.38 442 LEU C C 1
ATOM 11054 O O . LEU C 1 440 ? 122.905 116.557 103.275 1.00 24.48 442 LEU C O 1
ATOM 11059 N N . ALA C 1 441 ? 124.520 115.032 103.628 1.00 23.21 443 ALA C N 1
ATOM 11060 C CA . ALA C 1 441 ? 125.577 116.037 103.642 1.00 21.11 443 ALA C CA 1
ATOM 11061 C C . ALA C 1 441 ? 125.708 116.719 102.287 1.00 23.68 443 ALA C C 1
ATOM 11062 O O . ALA C 1 441 ? 125.938 117.929 102.212 1.00 25.67 443 ALA C O 1
ATOM 11064 N N . TRP C 1 442 ? 125.564 115.959 101.203 1.00 24.17 444 TRP C N 1
ATOM 11065 C CA . TRP C 1 442 ? 125.586 116.573 99.878 1.00 22.45 444 TRP C CA 1
ATOM 11066 C C . TRP C 1 442 ? 124.376 117.479 99.665 1.00 24.88 444 TRP C C 1
ATOM 11067 O O . TRP C 1 442 ? 124.488 118.539 99.037 1.00 26.07 444 TRP C O 1
ATOM 11078 N N . ARG C 1 443 ? 123.209 117.073 100.171 1.00 23.17 445 ARG C N 1
ATOM 11079 C CA . ARG C 1 443 ? 122.051 117.964 100.155 1.00 25.13 445 ARG C CA 1
ATOM 11080 C C . ARG C 1 443 ? 122.350 119.267 100.893 1.00 24.72 445 ARG C C 1
ATOM 11081 O O . ARG C 1 443 ? 121.990 120.356 100.425 1.00 28.61 445 ARG C O 1
ATOM 11089 N N . SER C 1 444 ? 123.017 119.170 102.045 1.00 25.81 446 SER C N 1
ATOM 11090 C CA . SER C 1 444 ? 123.442 120.360 102.777 1.00 23.73 446 SER C CA 1
ATOM 11091 C C . SER C 1 444 ? 124.387 121.212 101.943 1.00 25.75 446 SER C C 1
ATOM 11092 O O . SER C 1 444 ? 124.301 122.441 101.962 1.00 27.52 446 SER C O 1
ATOM 11095 N N . VAL C 1 445 ? 125.311 120.575 101.226 1.00 25.47 447 VAL C N 1
ATOM 11096 C CA . VAL C 1 445 ? 126.253 121.312 100.388 1.00 24.75 447 VAL C CA 1
ATOM 11097 C C . VAL C 1 445 ? 125.514 122.099 99.312 1.00 25.55 447 VAL C C 1
ATOM 11098 O O . VAL C 1 445 ? 125.813 123.274 99.070 1.00 27.72 447 VAL C O 1
ATOM 11102 N N . GLN C 1 446 ? 124.538 121.468 98.655 1.00 24.36 448 GLN C N 1
ATOM 11103 C CA . GLN C 1 446 ? 123.767 122.162 97.624 1.00 25.42 448 GLN C CA 1
ATOM 11104 C C . GLN C 1 446 ? 122.981 123.333 98.210 1.00 26.69 448 GLN C C 1
ATOM 11105 O O . GLN C 1 446 ? 122.971 124.442 97.646 1.00 29.39 448 GLN C O 1
ATOM 11111 N N . LEU C 1 447 ? 122.329 123.105 99.354 1.00 26.49 449 LEU C N 1
ATOM 11112 C CA . LEU C 1 447 ? 121.586 124.174 100.011 1.00 24.45 449 LEU C CA 1
ATOM 11113 C C . LEU C 1 447 ? 122.502 125.329 100.393 1.00 25.29 449 LEU C C 1
ATOM 11114 O O . LEU C 1 447 ? 122.142 126.498 100.221 1.00 26.12 449 LEU C O 1
ATOM 11119 N N . PHE C 1 448 ? 123.698 125.022 100.892 1.00 25.02 450 PHE C N 1
ATOM 11120 C CA . PHE C 1 448 ? 124.614 126.073 101.307 1.00 24.45 450 PHE C CA 1
ATOM 11121 C C . PHE C 1 448 ? 125.215 126.800 100.112 1.00 24.96 450 PHE C C 1
ATOM 11122 O O . PHE C 1 448 ? 125.563 127.974 100.225 1.00 26.49 450 PHE C O 1
ATOM 11130 N N . GLN C 1 449 ? 125.334 126.137 98.962 1.00 27.47 451 GLN C N 1
ATOM 11131 C CA . GLN C 1 449 ? 125.744 126.844 97.751 1.00 27.89 451 GLN C CA 1
ATOM 11132 C C . GLN C 1 449 ? 124.696 127.875 97.341 1.00 29.30 451 GLN C C 1
ATOM 11133 O O . GLN C 1 449 ? 125.024 129.032 97.035 1.00 30.93 451 GLN C O 1
ATOM 11139 N N . HIS C 1 450 ? 123.420 127.475 97.347 1.00 27.40 452 HIS C N 1
ATOM 11140 C CA . HIS C 1 450 ? 122.358 128.449 97.087 1.00 26.15 452 HIS C CA 1
ATOM 11141 C C . HIS C 1 450 ? 122.400 129.588 98.102 1.00 26.26 452 HIS C C 1
ATOM 11142 O O . HIS C 1 450 ? 122.303 130.779 97.746 1.00 30.77 452 HIS C O 1
ATOM 11149 N N . TYR C 1 451 ? 122.570 129.235 99.375 1.00 27.09 453 TYR C N 1
ATOM 11150 C CA . TYR C 1 451 ? 122.593 130.236 100.427 1.00 26.52 453 TYR C CA 1
ATOM 11151 C C . TYR C 1 451 ? 123.760 131.197 100.253 1.00 28.04 453 TYR C C 1
ATOM 11152 O O . TYR C 1 451 ? 123.626 132.395 100.513 1.00 27.86 453 TYR C O 1
ATOM 11161 N N . LEU C 1 452 ? 124.917 130.687 99.832 1.00 27.63 454 LEU C N 1
ATOM 11162 C CA . LEU C 1 452 ? 126.079 131.544 99.651 1.00 26.19 454 LEU C CA 1
ATOM 11163 C C . LEU C 1 452 ? 125.932 132.438 98.432 1.00 29.56 454 LEU C C 1
ATOM 11164 O O . LEU C 1 452 ? 126.497 133.531 98.412 1.00 31.73 454 LEU C O 1
ATOM 11169 N N . SER C 1 453 ? 125.177 132.014 97.418 1.00 30.17 455 SER C N 1
ATOM 11170 C CA . SER C 1 453 ? 124.826 132.949 96.349 1.00 30.26 455 SER C CA 1
ATOM 11171 C C . SER C 1 453 ? 124.027 134.127 96.906 1.00 30.26 455 SER C C 1
ATOM 11172 O O . SER C 1 453 ? 124.322 135.304 96.621 1.00 34.79 455 SER C O 1
ATOM 11175 N N . VAL C 1 454 ? 123.027 133.820 97.738 1.00 28.09 456 VAL C N 1
ATOM 11176 C CA . VAL C 1 454 ? 122.247 134.876 98.390 1.00 28.12 456 VAL C CA 1
ATOM 11177 C C . VAL C 1 454 ? 123.158 135.796 99.208 1.00 28.95 456 VAL C C 1
ATOM 11178 O O . VAL C 1 454 ? 123.102 137.031 99.095 1.00 29.91 456 VAL C O 1
ATOM 11182 N N . ALA C 1 455 ? 124.028 135.200 100.026 1.00 30.38 457 ALA C N 1
ATOM 11183 C CA . ALA C 1 455 ? 124.916 135.969 100.892 1.00 27.93 457 ALA C CA 1
ATOM 11184 C C . ALA C 1 455 ? 125.918 136.799 100.098 1.00 31.57 457 ALA C C 1
ATOM 11185 O O . ALA C 1 455 ? 126.300 137.886 100.536 1.00 32.58 457 ALA C O 1
ATOM 11187 N N . SER C 1 456 ? 126.373 136.299 98.948 1.00 30.64 458 SER C N 1
ATOM 11188 C CA . SER C 1 456 ? 127.286 137.068 98.113 1.00 28.72 458 SER C CA 1
ATOM 11189 C C . SER C 1 456 ? 126.614 138.322 97.584 1.00 32.03 458 SER C C 1
ATOM 11190 O O . SER C 1 456 ? 127.214 139.407 97.584 1.00 36.15 458 SER C O 1
ATOM 11193 N N . ILE C 1 457 ? 125.365 138.196 97.128 1.00 32.56 459 ILE C N 1
ATOM 11194 C CA . ILE C 1 457 ? 124.654 139.389 96.672 1.00 32.34 459 ILE C CA 1
ATOM 11195 C C . ILE C 1 457 ? 124.484 140.379 97.821 1.00 31.78 459 ILE C C 1
ATOM 11196 O O . ILE C 1 457 ? 124.686 141.593 97.654 1.00 32.74 459 ILE C O 1
ATOM 11201 N N . PHE C 1 458 ? 124.126 139.875 99.007 1.00 31.21 460 PHE C N 1
ATOM 11202 C CA . PHE C 1 458 ? 123.977 140.756 100.164 1.00 29.09 460 PHE C CA 1
ATOM 11203 C C . PHE C 1 458 ? 125.280 141.474 100.494 1.00 30.74 460 PHE C C 1
ATOM 11204 O O . PHE C 1 458 ? 125.284 142.684 100.743 1.00 31.82 460 PHE C O 1
ATOM 11212 N N . ALA C 1 459 ? 126.398 140.744 100.485 1.00 30.67 461 ALA C N 1
ATOM 11213 C CA . ALA C 1 459 ? 127.688 141.335 100.822 1.00 30.68 461 ALA C CA 1
ATOM 11214 C C . ALA C 1 459 ? 128.081 142.416 99.824 1.00 31.98 461 ALA C C 1
ATOM 11215 O O . ALA C 1 459 ? 128.523 143.505 100.212 1.00 34.61 461 ALA C O 1
ATOM 11217 N N . VAL C 1 460 ? 127.926 142.135 98.527 1.00 30.80 462 VAL C N 1
ATOM 11218 C CA . VAL C 1 460 ? 128.332 143.105 97.512 1.00 33.67 462 VAL C CA 1
ATOM 11219 C C . VAL C 1 460 ? 127.488 144.371 97.614 1.00 34.52 462 VAL C C 1
ATOM 11220 O O . VAL C 1 460 ? 128.014 145.493 97.607 1.00 32.78 462 VAL C O 1
ATOM 11224 N N . GLN C 1 461 ? 126.165 144.211 97.735 1.00 31.82 463 GLN C N 1
ATOM 11225 C CA . GLN C 1 461 ? 125.302 145.381 97.857 1.00 33.65 463 GLN C CA 1
ATOM 11226 C C . GLN C 1 461 ? 125.627 146.180 99.115 1.00 33.64 463 GLN C C 1
ATOM 11227 O O . GLN C 1 461 ? 125.697 147.415 99.075 1.00 35.59 463 GLN C O 1
ATOM 11233 N N . ALA C 1 462 ? 125.840 145.492 100.240 1.00 32.67 464 ALA C N 1
ATOM 11234 C CA . ALA C 1 462 ? 126.117 146.183 101.492 1.00 29.53 464 ALA C CA 1
ATOM 11235 C C . ALA C 1 462 ? 127.421 146.963 101.423 1.00 32.66 464 ALA C C 1
ATOM 11236 O O . ALA C 1 462 ? 127.494 148.100 101.898 1.00 34.10 464 ALA C O 1
ATOM 11238 N N . ILE C 1 463 ? 128.464 146.373 100.835 1.00 31.35 465 ILE C N 1
ATOM 11239 C CA . ILE C 1 463 ? 129.740 147.074 100.781 1.00 33.95 465 ILE C CA 1
ATOM 11240 C C . ILE C 1 463 ? 129.668 148.254 99.815 1.00 34.19 465 ILE C C 1
ATOM 11241 O O . ILE C 1 463 ? 130.278 149.300 100.062 1.00 35.13 465 ILE C O 1
ATOM 11246 N N . ASP C 1 464 ? 128.909 148.126 98.721 1.00 36.16 466 ASP C N 1
ATOM 11247 C CA . ASP C 1 464 ? 128.715 149.271 97.835 1.00 35.99 466 ASP C CA 1
ATOM 11248 C C . ASP C 1 464 ? 127.992 150.408 98.546 1.00 39.29 466 ASP C C 1
ATOM 11249 O O . ASP C 1 464 ? 128.373 151.578 98.414 1.00 40.02 466 ASP C O 1
ATOM 11254 N N . LEU C 1 465 ? 126.950 150.082 99.314 1.00 38.48 467 LEU C N 1
ATOM 11255 C CA . LEU C 1 465 ? 126.224 151.121 100.037 1.00 35.38 467 LEU C CA 1
ATOM 11256 C C . LEU C 1 465 ? 127.091 151.760 101.116 1.00 39.33 467 LEU C C 1
ATOM 11257 O O . LEU C 1 465 ? 127.011 152.972 101.344 1.00 41.24 467 LEU C O 1
ATOM 11262 N N . ARG C 1 466 ? 127.923 150.964 101.791 1.00 37.85 468 ARG C N 1
ATOM 11263 C CA . ARG C 1 466 ? 128.831 151.520 102.789 1.00 36.22 468 ARG C CA 1
ATOM 11264 C C . ARG C 1 466 ? 129.848 152.456 102.149 1.00 41.26 468 ARG C C 1
ATOM 11265 O O . ARG C 1 466 ? 130.138 153.529 102.688 1.00 45.14 468 ARG C O 1
ATOM 11273 N N . ALA C 1 467 ? 130.398 152.069 100.996 1.00 41.84 469 ALA C N 1
ATOM 11274 C CA . ALA C 1 467 ? 131.318 152.951 100.287 1.00 40.79 469 ALA C CA 1
ATOM 11275 C C . ALA C 1 467 ? 130.632 154.248 99.888 1.00 46.17 469 ALA C C 1
ATOM 11276 O O . ALA C 1 467 ? 131.215 155.330 100.012 1.00 50.68 469 ALA C O 1
ATOM 11278 N N . GLY C 1 468 ? 129.392 154.159 99.403 1.00 45.69 470 GLY C N 1
ATOM 11279 C CA . GLY C 1 468 ? 128.649 155.366 99.083 1.00 44.56 470 GLY C CA 1
ATOM 11280 C C . GLY C 1 468 ? 128.428 156.253 100.294 1.00 49.25 470 GLY C C 1
ATOM 11281 O O . GLY C 1 468 ? 128.491 157.480 100.197 1.00 55.41 470 GLY C O 1
ATOM 11282 N N . LEU C 1 469 ? 128.166 155.644 101.450 1.00 48.55 471 LEU C N 1
ATOM 11283 C CA . LEU C 1 469 ? 127.928 156.421 102.662 1.00 50.34 471 LEU C CA 1
ATOM 11284 C C . LEU C 1 469 ? 129.196 157.123 103.136 1.00 54.31 471 LEU C C 1
ATOM 11285 O O . LEU C 1 469 ? 129.154 158.296 103.521 1.00 56.04 471 LEU C O 1
ATOM 11290 N N . GLU C 1 470 ? 130.327 156.426 103.121 1.00 55.78 472 GLU C N 1
ATOM 11291 C CA . GLU C 1 470 ? 131.598 157.020 103.518 1.00 56.08 472 GLU C CA 1
ATOM 11292 C C . GLU C 1 470 ? 132.178 157.866 102.392 1.00 58.22 472 GLU C C 1
ATOM 11293 O O . GLU C 1 470 ? 133.383 158.111 102.343 1.00 65.09 472 GLU C O 1
ATOM 11299 N N . GLY C 1 476 ? 133.100 150.414 96.348 1.00 47.46 478 GLY C N 1
ATOM 11300 C CA . GLY C 1 476 ? 133.062 149.238 97.196 1.00 43.61 478 GLY C CA 1
ATOM 11301 C C . GLY C 1 476 ? 134.430 148.626 97.417 1.00 48.47 478 GLY C C 1
ATOM 11302 O O . GLY C 1 476 ? 134.797 148.302 98.543 1.00 48.82 478 GLY C O 1
ATOM 11303 N N . ARG C 1 477 ? 135.186 148.479 96.326 1.00 50.08 479 ARG C N 1
ATOM 11304 C CA . ARG C 1 477 ? 136.519 147.888 96.395 1.00 49.21 479 ARG C CA 1
ATOM 11305 C C . ARG C 1 477 ? 137.488 148.721 97.218 1.00 50.12 479 ARG C C 1
ATOM 11306 O O . ARG C 1 477 ? 138.506 148.192 97.674 1.00 50.11 479 ARG C O 1
ATOM 11314 N N . GLU C 1 478 ? 137.209 150.013 97.402 1.00 50.07 480 GLU C N 1
ATOM 11315 C CA . GLU C 1 478 ? 138.093 150.863 98.186 1.00 53.62 480 GLU C CA 1
ATOM 11316 C C . GLU C 1 478 ? 138.112 150.482 99.659 1.00 51.63 480 GLU C C 1
ATOM 11317 O O . GLU C 1 478 ? 139.076 150.808 100.357 1.00 54.12 480 GLU C O 1
ATOM 11323 N N . LEU C 1 479 ? 137.078 149.804 100.143 1.00 48.43 481 LEU C N 1
ATOM 11324 C CA . LEU C 1 479 ? 136.986 149.411 101.541 1.00 44.38 481 LEU C CA 1
ATOM 11325 C C . LEU C 1 479 ? 137.503 148.005 101.804 1.00 42.95 481 LEU C C 1
ATOM 11326 O O . LEU C 1 479 ? 137.532 147.581 102.963 1.00 44.47 481 LEU C O 1
ATOM 11331 N N . LEU C 1 480 ? 137.924 147.279 100.774 1.00 43.86 482 LEU C N 1
ATOM 11332 C CA . LEU C 1 480 ? 138.189 145.854 100.882 1.00 42.82 482 LEU C CA 1
ATOM 11333 C C . LEU C 1 480 ? 139.662 145.550 100.649 1.00 43.45 482 LEU C C 1
ATOM 11334 O O . LEU C 1 480 ? 140.360 146.277 99.937 1.00 47.25 482 LEU C O 1
ATOM 11339 N N . GLY C 1 481 ? 140.126 144.465 101.263 1.00 41.20 483 GLY C N 1
ATOM 11340 C CA . GLY C 1 481 ? 141.462 143.960 101.036 1.00 40.82 483 GLY C CA 1
ATOM 11341 C C . GLY C 1 481 ? 141.555 143.223 99.715 1.00 40.75 483 GLY C C 1
ATOM 11342 O O . GLY C 1 481 ? 140.630 143.217 98.904 1.00 44.20 483 GLY C O 1
ATOM 11343 N N . GLU C 1 482 ? 142.704 142.579 99.501 1.00 42.64 484 GLU C N 1
ATOM 11344 C CA . GLU C 1 482 ? 142.974 141.964 98.204 1.00 43.39 484 GLU C CA 1
ATOM 11345 C C . GLU C 1 482 ? 142.042 140.790 97.922 1.00 40.68 484 GLU C C 1
ATOM 11346 O O . GLU C 1 482 ? 141.436 140.716 96.849 1.00 41.13 484 GLU C O 1
ATOM 11352 N N . THR C 1 483 ? 141.930 139.848 98.860 1.00 38.09 485 THR C N 1
ATOM 11353 C CA . THR C 1 483 ? 141.079 138.685 98.629 1.00 36.95 485 THR C CA 1
ATOM 11354 C C . THR C 1 483 ? 139.609 139.081 98.528 1.00 37.83 485 THR C C 1
ATOM 11355 O O . THR C 1 483 ? 138.883 138.587 97.657 1.00 39.54 485 THR C O 1
ATOM 11359 N N . ALA C 1 484 ? 139.157 139.977 99.408 1.00 39.49 486 ALA C N 1
ATOM 11360 C CA . ALA C 1 484 ? 137.774 140.434 99.354 1.00 35.63 486 ALA C CA 1
ATOM 11361 C C . ALA C 1 484 ? 137.505 141.235 98.086 1.00 37.32 486 ALA C C 1
ATOM 11362 O O . ALA C 1 484 ? 136.426 141.121 97.497 1.00 37.86 486 ALA C O 1
ATOM 11364 N N . THR C 1 485 ? 138.471 142.050 97.650 1.00 37.89 487 THR C N 1
ATOM 11365 C CA . THR C 1 485 ? 138.320 142.756 96.381 1.00 36.86 487 THR C CA 1
ATOM 11366 C C . THR C 1 485 ? 138.232 141.779 95.219 1.00 39.73 487 THR C C 1
ATOM 11367 O O . THR C 1 485 ? 137.438 141.973 94.294 1.00 43.16 487 THR C O 1
ATOM 11371 N N . GLU C 1 486 ? 139.053 140.730 95.244 1.00 40.39 488 GLU C N 1
ATOM 11372 C CA . GLU C 1 486 ? 139.026 139.735 94.181 1.00 40.65 488 GLU C CA 1
ATOM 11373 C C . GLU C 1 486 ? 137.682 139.023 94.133 1.00 40.18 488 GLU C C 1
ATOM 11374 O O . GLU C 1 486 ? 137.126 138.806 93.052 1.00 42.91 488 GLU C O 1
ATOM 11380 N N . LEU C 1 487 ? 137.137 138.665 95.297 1.00 37.28 489 LEU C N 1
ATOM 11381 C CA . LEU C 1 487 ? 135.817 138.043 95.329 1.00 37.30 489 LEU C CA 1
ATOM 11382 C C . LEU C 1 487 ? 134.737 139.002 94.839 1.00 37.28 489 LEU C C 1
ATOM 11383 O O . LEU C 1 487 ? 133.839 138.606 94.088 1.00 38.25 489 LEU C O 1
ATOM 11388 N N . TYR C 1 488 ? 134.808 140.266 95.259 1.00 39.05 490 TYR C N 1
ATOM 11389 C CA . TYR C 1 488 ? 133.844 141.270 94.822 1.00 35.36 490 TYR C CA 1
ATOM 11390 C C . TYR C 1 488 ? 133.879 141.447 93.309 1.00 36.10 490 TYR C C 1
ATOM 11391 O O . TYR C 1 488 ? 132.831 141.493 92.655 1.00 38.27 490 TYR C O 1
ATOM 11400 N N . GLU C 1 489 ? 135.080 141.527 92.736 1.00 39.51 491 GLU C N 1
ATOM 11401 C CA . GLU C 1 489 ? 135.220 141.678 91.293 1.00 39.48 491 GLU C CA 1
ATOM 11402 C C . GLU C 1 489 ? 134.763 140.428 90.555 1.00 39.47 491 GLU C C 1
ATOM 11403 O O . GLU C 1 489 ? 134.188 140.523 89.468 1.00 40.45 491 GLU C O 1
ATOM 11409 N N . THR C 1 490 ? 135.014 139.247 91.122 1.00 37.33 492 THR C N 1
ATOM 11410 C CA . THR C 1 490 ? 134.521 138.020 90.506 1.00 37.66 492 THR C CA 1
ATOM 11411 C C . THR C 1 490 ? 133.000 137.997 90.481 1.00 36.33 492 THR C C 1
ATOM 11412 O O . THR C 1 490 ? 132.395 137.610 89.477 1.00 41.06 492 THR C O 1
ATOM 11416 N N . VAL C 1 491 ? 132.365 138.417 91.576 1.00 37.90 493 VAL C N 1
ATOM 11417 C CA . VAL C 1 491 ? 130.906 138.469 91.611 1.00 39.80 493 VAL C CA 1
ATOM 11418 C C . VAL C 1 491 ? 130.385 139.487 90.604 1.00 39.20 493 VAL C C 1
ATOM 11419 O O . VAL C 1 491 ? 129.401 139.236 89.899 1.00 40.32 493 VAL C O 1
ATOM 11423 N N . TYR C 1 492 ? 131.043 140.643 90.509 1.00 37.61 494 TYR C N 1
ATOM 11424 C CA . TYR C 1 492 ? 130.633 141.655 89.540 1.00 39.26 494 TYR C CA 1
ATOM 11425 C C . TYR C 1 492 ? 130.773 141.150 88.108 1.00 44.59 494 TYR C C 1
ATOM 11426 O O . TYR C 1 492 ? 129.936 141.452 87.253 1.00 48.90 494 TYR C O 1
ATOM 11435 N N . ASP C 1 493 ? 131.830 140.390 87.824 1.00 44.45 495 ASP C N 1
ATOM 11436 C CA . ASP C 1 493 ? 132.055 139.913 86.464 1.00 41.91 495 ASP C CA 1
ATOM 11437 C C . ASP C 1 493 ? 131.123 138.762 86.106 1.00 44.09 495 ASP C C 1
ATOM 11438 O O . ASP C 1 493 ? 130.677 138.661 84.959 1.00 48.94 495 ASP C O 1
ATOM 11443 N N . LEU C 1 494 ? 130.817 137.891 87.070 1.00 43.24 496 LEU C N 1
ATOM 11444 C CA . LEU C 1 494 ? 129.886 136.798 86.812 1.00 43.66 496 LEU C CA 1
ATOM 11445 C C . LEU C 1 494 ? 128.503 137.325 86.464 1.00 45.37 496 LEU C C 1
ATOM 11446 O O . LEU C 1 494 ? 127.813 136.764 85.606 1.00 48.75 496 LEU C O 1
ATOM 11451 N N . LEU C 1 495 ? 128.082 138.400 87.119 1.00 45.22 497 LEU C N 1
ATOM 11452 C CA . LEU C 1 495 ? 126.778 138.998 86.889 1.00 46.04 497 LEU C CA 1
ATOM 11453 C C . LEU C 1 495 ? 126.803 140.072 85.811 1.00 49.73 497 LEU C C 1
ATOM 11454 O O . LEU C 1 495 ? 125.760 140.670 85.531 1.00 55.42 497 LEU C O 1
ATOM 11459 N N . GLU C 1 496 ? 127.965 140.323 85.204 1.00 50.43 498 GLU C N 1
ATOM 11460 C CA . GLU C 1 496 ? 128.122 141.275 84.103 1.00 51.32 498 GLU C CA 1
ATOM 11461 C C . GLU C 1 496 ? 127.682 142.682 84.512 1.00 54.62 498 GLU C C 1
ATOM 11462 O O . GLU C 1 496 ? 126.801 143.292 83.905 1.00 57.12 498 GLU C O 1
ATOM 11468 N N . ARG C 1 497 ? 128.319 143.188 85.562 1.00 54.16 499 ARG C N 1
ATOM 11469 C CA . ARG C 1 497 ? 128.105 144.560 86.007 1.00 52.71 499 ARG C CA 1
ATOM 11470 C C . ARG C 1 497 ? 129.394 145.363 85.881 1.00 56.62 499 ARG C C 1
ATOM 11471 O O . ARG C 1 497 ? 129.376 146.535 85.507 1.00 62.83 499 ARG C O 1
ATOM 11479 N N . PRO C 1 504 ? 125.373 151.652 93.011 1.00 55.12 506 PRO C N 1
ATOM 11480 C CA . PRO C 1 504 ? 125.687 150.386 93.681 1.00 52.27 506 PRO C CA 1
ATOM 11481 C C . PRO C 1 504 ? 125.292 149.176 92.841 1.00 51.93 506 PRO C C 1
ATOM 11482 O O . PRO C 1 504 ? 124.840 149.345 91.711 1.00 55.75 506 PRO C O 1
ATOM 11486 N N . PHE C 1 505 ? 125.457 147.973 93.397 1.00 51.78 507 PHE C N 1
ATOM 11487 C CA . PHE C 1 505 ? 125.132 146.758 92.655 1.00 50.37 507 PHE C CA 1
ATOM 11488 C C . PHE C 1 505 ? 123.672 146.753 92.217 1.00 53.38 507 PHE C C 1
ATOM 11489 O O . PHE C 1 505 ? 123.355 146.421 91.070 1.00 54.45 507 PHE C O 1
ATOM 11497 N N . LEU C 1 506 ? 122.770 147.110 93.124 1.00 52.32 508 LEU C N 1
ATOM 11498 C CA . LEU C 1 506 ? 121.346 147.188 92.839 1.00 54.14 508 LEU C CA 1
ATOM 11499 C C . LEU C 1 506 ? 120.872 148.592 93.175 1.00 56.80 508 LEU C C 1
ATOM 11500 O O . LEU C 1 506 ? 121.099 149.078 94.287 1.00 55.88 508 LEU C O 1
ATOM 11505 N N . PHE C 1 507 ? 120.219 149.244 92.215 1.00 60.91 509 PHE C N 1
ATOM 11506 C CA . PHE C 1 507 ? 119.785 150.625 92.367 1.00 61.96 509 PHE C CA 1
ATOM 11507 C C . PHE C 1 507 ? 118.266 150.739 92.403 1.00 64.37 509 PHE C C 1
ATOM 11508 O O . PHE C 1 507 ? 117.704 151.224 93.387 1.00 62.32 509 PHE C O 1
ATOM 11516 N N . ASN C 1 508 ? 117.582 150.277 91.364 1.00 66.17 510 ASN C N 1
ATOM 11517 C CA . ASN C 1 508 ? 116.132 150.182 91.355 1.00 65.41 510 ASN C CA 1
ATOM 11518 C C . ASN C 1 508 ? 115.731 148.717 91.272 1.00 67.19 510 ASN C C 1
ATOM 11519 O O . ASN C 1 508 ? 116.414 147.906 90.640 1.00 66.76 510 ASN C O 1
ATOM 11524 N N . ASP C 1 509 ? 114.614 148.386 91.924 1.00 66.82 511 ASP C N 1
ATOM 11525 C CA . ASP C 1 509 ? 114.178 146.996 91.997 1.00 64.37 511 ASP C CA 1
ATOM 11526 C C . ASP C 1 509 ? 113.855 146.421 90.623 1.00 67.54 511 ASP C C 1
ATOM 11527 O O . ASP C 1 509 ? 114.029 145.218 90.401 1.00 67.58 511 ASP C O 1
ATOM 11532 N N . ASP C 1 510 ? 113.386 147.249 89.694 1.00 68.34 512 ASP C N 1
ATOM 11533 C CA . ASP C 1 510 ? 112.928 146.762 88.399 1.00 66.77 512 ASP C CA 1
ATOM 11534 C C . ASP C 1 510 ? 114.029 146.710 87.348 1.00 68.36 512 ASP C C 1
ATOM 11535 O O . ASP C 1 510 ? 113.745 146.363 86.198 1.00 70.44 512 ASP C O 1
ATOM 11540 N N . GLU C 1 511 ? 115.269 147.031 87.705 1.00 68.74 513 GLU C N 1
ATOM 11541 C CA . GLU C 1 511 ? 116.357 147.094 86.739 1.00 68.68 513 GLU C CA 1
ATOM 11542 C C . GLU C 1 511 ? 117.064 145.760 86.532 1.00 67.83 513 GLU C C 1
ATOM 11543 O O . GLU C 1 511 ? 117.947 145.673 85.673 1.00 70.30 513 GLU C O 1
ATOM 11549 N N . GLN C 1 512 ? 116.703 144.725 87.286 1.00 64.88 514 GLN C N 1
ATOM 11550 C CA . GLN C 1 512 ? 117.316 143.414 87.126 1.00 62.72 514 GLN C CA 1
ATOM 11551 C C . GLN C 1 512 ? 116.389 142.371 87.728 1.00 63.54 514 GLN C C 1
ATOM 11552 O O . GLN C 1 512 ? 115.407 142.695 88.400 1.00 63.73 514 GLN C O 1
ATOM 11558 N N . SER C 1 513 ? 116.707 141.108 87.466 1.00 59.70 515 SER C N 1
ATOM 11559 C CA . SER C 1 513 ? 116.061 139.982 88.124 1.00 52.00 515 SER C CA 1
ATOM 11560 C C . SER C 1 513 ? 117.104 139.282 88.980 1.00 49.16 515 SER C C 1
ATOM 11561 O O . SER C 1 513 ? 118.104 138.778 88.457 1.00 51.45 515 SER C O 1
ATOM 11564 N N . LEU C 1 514 ? 116.880 139.266 90.294 1.00 44.91 516 LEU C N 1
ATOM 11565 C CA . LEU C 1 514 ? 117.821 138.615 91.193 1.00 42.86 516 LEU C CA 1
ATOM 11566 C C . LEU C 1 514 ? 117.862 137.108 90.994 1.00 43.13 516 LEU C C 1
ATOM 11567 O O . LEU C 1 514 ? 118.852 136.478 91.373 1.00 44.60 516 LEU C O 1
ATOM 11572 N N . GLU C 1 515 ? 116.818 136.521 90.406 1.00 46.62 517 GLU C N 1
ATOM 11573 C CA . GLU C 1 515 ? 116.828 135.090 90.121 1.00 41.91 517 GLU C CA 1
ATOM 11574 C C . GLU C 1 515 ? 117.954 134.726 89.166 1.00 41.77 517 GLU C C 1
ATOM 11575 O O . GLU C 1 515 ? 118.649 133.726 89.370 1.00 42.36 517 GLU C O 1
ATOM 11581 N N . VAL C 1 516 ? 118.150 135.531 88.121 1.00 42.20 518 VAL C N 1
ATOM 11582 C CA . VAL C 1 516 ? 119.218 135.273 87.159 1.00 41.04 518 VAL C CA 1
ATOM 11583 C C . VAL C 1 516 ? 120.581 135.355 87.836 1.00 41.59 518 VAL C C 1
ATOM 11584 O O . VAL C 1 516 ? 121.459 134.517 87.598 1.00 44.40 518 VAL C O 1
ATOM 11588 N N . ASP C 1 517 ? 120.778 136.362 88.689 1.00 41.10 519 ASP C N 1
ATOM 11589 C CA . ASP C 1 517 ? 122.045 136.499 89.401 1.00 40.29 519 ASP C CA 1
ATOM 11590 C C . ASP C 1 517 ? 122.291 135.319 90.333 1.00 39.44 519 ASP C C 1
ATOM 11591 O O . ASP C 1 517 ? 123.411 134.798 90.406 1.00 40.49 519 ASP C O 1
ATOM 11596 N N . LEU C 1 518 ? 121.258 134.897 91.064 1.00 37.52 520 LEU C N 1
ATOM 11597 C CA . LEU C 1 518 ? 121.397 133.747 91.947 1.00 37.06 520 LEU C CA 1
ATOM 11598 C C . LEU C 1 518 ? 121.737 132.491 91.158 1.00 35.94 520 LEU C C 1
ATOM 11599 O O . LEU C 1 518 ? 122.580 131.694 91.582 1.00 37.76 520 LEU C O 1
ATOM 11604 N N . GLN C 1 519 ? 121.096 132.303 90.003 1.00 39.19 521 GLN C N 1
ATOM 11605 C CA . GLN C 1 519 ? 121.415 131.159 89.159 1.00 37.93 521 GLN C CA 1
ATOM 11606 C C . GLN C 1 519 ? 122.858 131.212 88.680 1.00 36.81 521 GLN C C 1
ATOM 11607 O O . GLN C 1 519 ? 123.550 130.191 88.675 1.00 37.06 521 GLN C O 1
ATOM 11613 N N . MET C 1 520 ? 123.330 132.394 88.278 1.00 38.29 522 MET C N 1
ATOM 11614 C CA . MET C 1 520 ? 124.709 132.529 87.814 1.00 36.72 522 MET C CA 1
ATOM 11615 C C . MET C 1 520 ? 125.701 132.188 88.919 1.00 37.88 522 MET C C 1
ATOM 11616 O O . MET C 1 520 ? 126.642 131.413 88.709 1.00 38.08 522 MET C O 1
ATOM 11621 N N . LEU C 1 521 ? 125.501 132.755 90.109 1.00 36.42 523 LEU C N 1
ATOM 11622 C CA . LEU C 1 521 ? 126.423 132.494 91.210 1.00 34.99 523 LEU C CA 1
ATOM 11623 C C . LEU C 1 521 ? 126.377 131.032 91.645 1.00 34.87 523 LEU C C 1
ATOM 11624 O O . LEU C 1 521 ? 127.420 130.434 91.938 1.00 40.83 523 LEU C O 1
ATOM 11629 N N . ASN C 1 522 ? 125.184 130.435 91.686 1.00 33.62 524 ASN C N 1
ATOM 11630 C CA . ASN C 1 522 ? 125.075 129.033 92.069 1.00 35.09 524 ASN C CA 1
ATOM 11631 C C . ASN C 1 522 ? 125.710 128.119 91.029 1.00 35.71 524 ASN C C 1
ATOM 11632 O O . ASN C 1 522 ? 126.370 127.136 91.383 1.00 36.66 524 ASN C O 1
ATOM 11637 N N . GLY C 1 523 ? 125.515 128.417 89.745 1.00 34.65 525 GLY C N 1
ATOM 11638 C CA . GLY C 1 523 ? 126.155 127.631 88.709 1.00 33.89 525 GLY C CA 1
ATOM 11639 C C . GLY C 1 523 ? 127.663 127.749 88.752 1.00 35.82 525 GLY C C 1
ATOM 11640 O O . GLY C 1 523 ? 128.378 126.783 88.484 1.00 39.17 525 GLY C O 1
ATOM 11641 N N . ASP C 1 524 ? 128.169 128.936 89.093 1.00 35.25 526 ASP C N 1
ATOM 11642 C CA . ASP C 1 524 ? 129.607 129.091 89.273 1.00 36.22 526 ASP C CA 1
ATOM 11643 C C . ASP C 1 524 ? 130.112 128.242 90.433 1.00 36.82 526 ASP C C 1
ATOM 11644 O O . ASP C 1 524 ? 131.110 127.526 90.303 1.00 36.99 526 ASP C O 1
ATOM 11649 N N . LEU C 1 525 ? 129.429 128.304 91.578 1.00 33.26 527 LEU C N 1
ATOM 11650 C CA . LEU C 1 525 ? 129.874 127.536 92.736 1.00 34.24 527 LEU C CA 1
ATOM 11651 C C . LEU C 1 525 ? 129.819 126.038 92.459 1.00 36.80 527 LEU C C 1
ATOM 11652 O O . LEU C 1 525 ? 130.704 125.287 92.881 1.00 42.30 527 LEU C O 1
ATOM 11657 N N . ALA C 1 526 ? 128.783 125.588 91.754 1.00 35.46 528 ALA C N 1
ATOM 11658 C CA . ALA C 1 526 ? 128.652 124.185 91.394 1.00 33.61 528 ALA C CA 1
ATOM 11659 C C . ALA C 1 526 ? 129.543 123.781 90.225 1.00 37.97 528 ALA C C 1
ATOM 11660 O O . ALA C 1 526 ? 129.873 122.598 90.101 1.00 41.59 528 ALA C O 1
ATOM 11662 N N . GLY C 1 527 ? 129.942 124.725 89.376 1.00 38.19 529 GLY C N 1
ATOM 11663 C CA . GLY C 1 527 ? 130.674 124.400 88.168 1.00 36.43 529 GLY C CA 1
ATOM 11664 C C . GLY C 1 527 ? 132.115 124.867 88.130 1.00 41.91 529 GLY C C 1
ATOM 11665 O O . GLY C 1 527 ? 132.992 124.240 88.730 1.00 47.88 529 GLY C O 1
ATOM 11666 N N . ALA C 1 528 ? 132.369 125.969 87.418 1.00 40.49 530 ALA C N 1
ATOM 11667 C CA . ALA C 1 528 ? 133.740 126.418 87.193 1.00 38.50 530 ALA C CA 1
ATOM 11668 C C . ALA C 1 528 ? 134.413 126.888 88.477 1.00 38.27 530 ALA C C 1
ATOM 11669 O O . ALA C 1 528 ? 135.633 126.757 88.613 1.00 42.87 530 ALA C O 1
ATOM 11671 N N . GLY C 1 529 ? 133.652 127.436 89.418 1.00 36.96 531 GLY C N 1
ATOM 11672 C CA . GLY C 1 529 ? 134.222 127.893 90.668 1.00 37.04 531 GLY C CA 1
ATOM 11673 C C . GLY C 1 529 ? 135.157 129.081 90.571 1.00 36.59 531 GLY C C 1
ATOM 11674 O O . GLY C 1 529 ? 136.236 129.067 91.165 1.00 40.22 531 GLY C O 1
ATOM 11675 N N . ARG C 1 530 ? 134.771 130.112 89.816 1.00 34.94 532 ARG C N 1
ATOM 11676 C CA . ARG C 1 530 ? 135.555 131.342 89.810 1.00 36.58 532 ARG C CA 1
ATOM 11677 C C . ARG C 1 530 ? 135.539 132.021 91.174 1.00 35.35 532 ARG C C 1
ATOM 11678 O O . ARG C 1 530 ? 136.536 132.632 91.575 1.00 35.28 532 ARG C O 1
ATOM 11686 N N . MET C 1 531 ? 134.425 131.919 91.900 1.00 35.27 533 MET C N 1
ATOM 11687 C CA . MET C 1 531 ? 134.374 132.448 93.256 1.00 36.01 533 MET C CA 1
ATOM 11688 C C . MET C 1 531 ? 135.273 131.661 94.198 1.00 37.23 533 MET C C 1
ATOM 11689 O O . MET C 1 531 ? 135.834 132.233 95.137 1.00 39.25 533 MET C O 1
ATOM 11694 N N . HIS C 1 532 ? 135.414 130.354 93.969 1.00 34.38 534 HIS C N 1
ATOM 11695 C CA . HIS C 1 532 ? 136.351 129.560 94.754 1.00 33.14 534 HIS C CA 1
ATOM 11696 C C . HIS C 1 532 ? 137.792 129.938 94.440 1.00 34.47 534 HIS C C 1
ATOM 11697 O O . HIS C 1 532 ? 138.647 129.938 95.332 1.00 36.15 534 HIS C O 1
ATOM 11704 N N . GLU C 1 533 ? 138.080 130.258 93.177 1.00 37.40 535 GLU C N 1
ATOM 11705 C CA . GLU C 1 533 ? 139.404 130.753 92.818 1.00 36.13 535 GLU C CA 1
ATOM 11706 C C . GLU C 1 533 ? 139.683 132.103 93.461 1.00 37.31 535 GLU C C 1
ATOM 11707 O O . GLU C 1 533 ? 140.820 132.384 93.857 1.00 40.34 535 GLU C O 1
ATOM 11713 N N . ALA C 1 534 ? 138.663 132.958 93.562 1.00 38.26 536 ALA C N 1
ATOM 11714 C CA . ALA C 1 534 ? 138.866 134.288 94.127 1.00 37.22 536 ALA C CA 1
ATOM 11715 C C . ALA C 1 534 ? 139.262 134.228 95.597 1.00 38.39 536 ALA C C 1
ATOM 11716 O O . ALA C 1 534 ? 139.957 135.125 96.086 1.00 40.69 536 ALA C O 1
ATOM 11718 N N . VAL C 1 535 ? 138.833 133.196 96.315 1.00 34.65 537 VAL C N 1
ATOM 11719 C CA . VAL C 1 535 ? 139.154 133.044 97.726 1.00 35.01 537 VAL C CA 1
ATOM 11720 C C . VAL C 1 535 ? 140.144 131.901 97.951 1.00 33.36 537 VAL C C 1
ATOM 11721 O O . VAL C 1 535 ? 140.250 131.384 99.058 1.00 36.97 537 VAL C O 1
ATOM 11725 N N . SER C 1 536 ? 140.886 131.513 96.914 1.00 33.67 538 SER C N 1
ATOM 11726 C CA . SER C 1 536 ? 141.769 130.357 97.015 1.00 35.89 538 SER C CA 1
ATOM 11727 C C . SER C 1 536 ? 142.892 130.558 98.021 1.00 35.82 538 SER C C 1
ATOM 11728 O O . SER C 1 536 ? 143.413 129.571 98.543 1.00 36.11 538 SER C O 1
ATOM 11731 N N . SER C 1 537 ? 143.279 131.802 98.302 1.00 36.29 539 SER C N 1
ATOM 11732 C CA . SER C 1 537 ? 144.314 132.040 99.300 1.00 33.87 539 SER C CA 1
ATOM 11733 C C . SER C 1 537 ? 143.862 131.584 100.681 1.00 35.44 539 SER C C 1
ATOM 11734 O O . SER C 1 537 ? 144.639 130.983 101.428 1.00 37.77 539 SER C O 1
ATOM 11737 N N . VAL C 1 538 ? 142.601 131.848 101.030 1.00 35.19 540 VAL C N 1
ATOM 11738 C CA . VAL C 1 538 ? 142.072 131.423 102.322 1.00 32.60 540 VAL C CA 1
ATOM 11739 C C . VAL C 1 538 ? 141.973 129.902 102.392 1.00 34.59 540 VAL C C 1
ATOM 11740 O O . VAL C 1 538 ? 142.286 129.293 103.421 1.00 35.07 540 VAL C O 1
ATOM 11744 N N . THR C 1 539 ? 141.534 129.267 101.304 1.00 35.68 541 THR C N 1
ATOM 11745 C CA . THR C 1 539 ? 141.451 127.810 101.273 1.00 34.39 541 THR C CA 1
ATOM 11746 C C . THR C 1 539 ? 142.828 127.178 101.414 1.00 35.00 541 THR C C 1
ATOM 11747 O O . THR C 1 539 ? 143.000 126.192 102.142 1.00 35.76 541 THR C O 1
ATOM 11751 N N . ASP C 1 540 ? 143.824 127.735 100.723 1.00 35.45 542 ASP C N 1
ATOM 11752 C CA . ASP C 1 540 ? 145.188 127.237 100.844 1.00 34.17 542 ASP C CA 1
ATOM 11753 C C . ASP C 1 540 ? 145.729 127.452 102.249 1.00 35.50 542 ASP C C 1
ATOM 11754 O O . ASP C 1 540 ? 146.450 126.601 102.776 1.00 39.51 542 ASP C O 1
ATOM 11759 N N . SER C 1 541 ? 145.409 128.592 102.862 1.00 34.56 543 SER C N 1
ATOM 11760 C CA . SER C 1 541 ? 145.826 128.833 104.236 1.00 33.27 543 SER C CA 1
ATOM 11761 C C . SER C 1 541 ? 145.217 127.806 105.180 1.00 34.58 543 SER C C 1
ATOM 11762 O O . SER C 1 541 ? 145.896 127.298 106.078 1.00 36.80 543 SER C O 1
ATOM 11765 N N . PHE C 1 542 ? 143.935 127.490 104.990 1.00 31.86 544 PHE C N 1
ATOM 11766 C CA . PHE C 1 542 ? 143.290 126.476 105.816 1.00 32.09 544 PHE C CA 1
ATOM 11767 C C . PHE C 1 542 ? 143.936 125.111 105.619 1.00 34.78 544 PHE C C 1
ATOM 11768 O O . PHE C 1 542 ? 144.147 124.371 106.586 1.00 34.82 544 PHE C O 1
ATOM 11776 N N . LEU C 1 543 ? 144.239 124.754 104.371 1.00 35.51 545 LEU C N 1
ATOM 11777 C CA . LEU C 1 543 ? 144.868 123.464 104.108 1.00 33.30 545 LEU C CA 1
ATOM 11778 C C . LEU C 1 543 ? 146.266 123.394 104.708 1.00 36.02 545 LEU C C 1
ATOM 11779 O O . LEU C 1 543 ? 146.656 122.362 105.263 1.00 41.48 545 LEU C O 1
ATOM 11784 N N . ALA C 1 544 ? 147.035 124.478 104.601 1.00 36.83 546 ALA C N 1
ATOM 11785 C CA . ALA C 1 544 ? 148.384 124.496 105.154 1.00 35.12 546 ALA C CA 1
ATOM 11786 C C . ALA C 1 544 ? 148.361 124.435 106.676 1.00 37.41 546 ALA C C 1
ATOM 11787 O O . ALA C 1 544 ? 149.190 123.753 107.287 1.00 42.69 546 ALA C O 1
ATOM 11789 N N . GLU C 1 545 ? 147.427 125.149 107.305 1.00 37.42 547 GLU C N 1
ATOM 11790 C CA . GLU C 1 545 ? 147.352 125.143 108.761 1.00 39.03 547 GLU C CA 1
ATOM 11791 C C . GLU C 1 545 ? 146.813 123.818 109.282 1.00 38.22 547 GLU C C 1
ATOM 11792 O O . GLU C 1 545 ? 147.325 123.278 110.267 1.00 43.08 547 GLU C O 1
ATOM 11798 N N . PHE C 1 546 ? 145.787 123.282 108.634 1.00 39.04 548 PHE C N 1
ATOM 11799 C CA . PHE C 1 546 ? 145.114 122.083 109.111 1.00 38.76 548 PHE C CA 1
ATOM 11800 C C . PHE C 1 546 ? 145.262 120.941 108.115 1.00 39.95 548 PHE C C 1
ATOM 11801 O O . PHE C 1 546 ? 146.294 120.278 108.063 1.00 46.36 548 PHE C O 1
ATOM 11809 N N . ASN D 1 11 ? 83.975 117.859 85.883 1.00 49.24 11 ASN D N 1
ATOM 11810 C CA . ASN D 1 11 ? 85.039 118.818 86.156 1.00 47.24 11 ASN D CA 1
ATOM 11811 C C . ASN D 1 11 ? 84.602 119.852 87.190 1.00 46.51 11 ASN D C 1
ATOM 11812 O O . ASN D 1 11 ? 83.493 120.374 87.120 1.00 49.56 11 ASN D O 1
ATOM 11817 N N . PRO D 1 12 ? 85.477 120.141 88.150 1.00 45.64 12 PRO D N 1
ATOM 11818 C CA . PRO D 1 12 ? 85.110 121.059 89.232 1.00 41.39 12 PRO D CA 1
ATOM 11819 C C . PRO D 1 12 ? 84.901 122.477 88.733 1.00 43.07 12 PRO D C 1
ATOM 11820 O O . PRO D 1 12 ? 85.509 122.919 87.757 1.00 44.98 12 PRO D O 1
ATOM 11824 N N . VAL D 1 13 ? 84.019 123.192 89.423 1.00 43.93 13 VAL D N 1
ATOM 11825 C CA . VAL D 1 13 ? 83.777 124.606 89.177 1.00 43.78 13 VAL D CA 1
ATOM 11826 C C . VA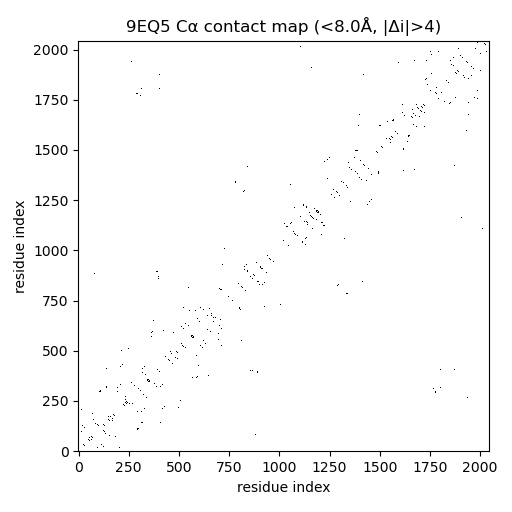L D 1 13 ? 84.375 125.390 90.334 1.00 42.84 13 VAL D C 1
ATOM 11827 O O . VAL D 1 13 ? 84.062 125.122 91.500 1.00 46.20 13 VAL D O 1
ATOM 11831 N N . LEU D 1 14 ? 85.244 126.343 90.016 1.00 42.65 14 LEU D N 1
ATOM 11832 C CA . LEU D 1 14 ? 85.853 127.200 91.023 1.00 42.59 14 LEU D CA 1
ATOM 11833 C C . LEU D 1 14 ? 84.953 128.406 91.247 1.00 43.65 14 LEU D C 1
ATOM 11834 O O . LEU D 1 14 ? 84.703 129.178 90.318 1.00 45.99 14 LEU D O 1
ATOM 11839 N N . SER D 1 15 ? 84.464 128.562 92.476 1.00 44.27 15 SER D N 1
ATOM 11840 C CA . SER D 1 15 ? 83.570 129.665 92.798 1.00 40.20 15 SER D CA 1
ATOM 11841 C C . SER D 1 15 ? 83.878 130.296 94.149 1.00 41.02 15 SER D C 1
ATOM 11842 O O . SER D 1 15 ? 83.075 131.100 94.634 1.00 43.22 15 SER D O 1
ATOM 11845 N N . GLY D 1 16 ? 85.003 129.962 94.771 1.00 39.87 16 GLY D N 1
ATOM 11846 C CA . GLY D 1 16 ? 85.287 130.396 96.117 1.00 37.44 16 GLY D CA 1
ATOM 11847 C C . GLY D 1 16 ? 84.743 129.487 97.193 1.00 39.25 16 GLY D C 1
ATOM 11848 O O . GLY D 1 16 ? 85.111 129.648 98.363 1.00 41.33 16 GLY D O 1
ATOM 11849 N N . ALA D 1 17 ? 83.882 128.539 96.836 1.00 39.19 17 ALA D N 1
ATOM 11850 C CA . ALA D 1 17 ? 83.418 127.549 97.789 1.00 34.33 17 ALA D CA 1
ATOM 11851 C C . ALA D 1 17 ? 84.567 126.615 98.165 1.00 34.76 17 ALA D C 1
ATOM 11852 O O . ALA D 1 17 ? 85.508 126.436 97.388 1.00 37.42 17 ALA D O 1
ATOM 11854 N N . PRO D 1 18 ? 84.526 126.025 99.358 1.00 35.78 18 PRO D N 1
ATOM 11855 C CA . PRO D 1 18 ? 85.623 125.143 99.776 1.00 33.00 18 PRO D CA 1
ATOM 11856 C C . PRO D 1 18 ? 85.795 123.955 98.841 1.00 30.17 18 PRO D C 1
ATOM 11857 O O . PRO D 1 18 ? 84.827 123.387 98.335 1.00 33.54 18 PRO D O 1
ATOM 11861 N N . LEU D 1 19 ? 87.051 123.590 98.615 1.00 30.87 19 LEU D N 1
ATOM 11862 C CA . LEU D 1 19 ? 87.423 122.453 97.793 1.00 29.95 19 LEU D CA 1
ATOM 11863 C C . LEU D 1 19 ? 87.890 121.311 98.684 1.00 29.48 19 LEU D C 1
ATOM 11864 O O . LEU D 1 19 ? 88.384 121.530 99.792 1.00 34.63 19 LEU D O 1
ATOM 11869 N N . SER D 1 20 ? 87.721 120.090 98.198 1.00 29.61 20 SER D N 1
ATOM 11870 C CA . SER D 1 20 ? 88.243 118.928 98.896 1.00 29.41 20 SER D CA 1
ATOM 11871 C C . SER D 1 20 ? 89.682 118.675 98.466 1.00 28.70 20 SER D C 1
ATOM 11872 O O . SER D 1 20 ? 90.098 119.051 97.368 1.00 31.96 20 SER D O 1
ATOM 11875 N N . ILE D 1 21 ? 90.446 118.046 99.358 1.00 28.49 21 ILE D N 1
ATOM 11876 C CA . ILE D 1 21 ? 91.828 117.699 99.045 1.00 27.84 21 ILE D CA 1
ATOM 11877 C C . ILE D 1 21 ? 91.883 116.753 97.854 1.00 29.17 21 ILE D C 1
ATOM 11878 O O . ILE D 1 21 ? 92.820 116.803 97.050 1.00 32.85 21 ILE D O 1
ATOM 11883 N N . ASN D 1 22 ? 90.863 115.910 97.698 1.00 28.60 22 ASN D N 1
ATOM 11884 C CA . ASN D 1 22 ? 90.787 115.024 96.543 1.00 29.84 22 ASN D CA 1
ATOM 11885 C C . ASN D 1 22 ? 90.725 115.815 95.241 1.00 30.66 22 ASN D C 1
ATOM 11886 O O . ASN D 1 22 ? 91.455 115.523 94.287 1.00 33.82 22 ASN D O 1
ATOM 11891 N N . VAL D 1 23 ? 89.860 116.830 95.189 1.00 30.55 23 VAL D N 1
ATOM 11892 C CA . VAL D 1 23 ? 89.718 117.633 93.980 1.00 30.14 23 VAL D CA 1
ATOM 11893 C C . VAL D 1 23 ? 90.985 118.438 93.716 1.00 31.40 23 VAL D C 1
ATOM 11894 O O . VAL D 1 23 ? 91.414 118.579 92.568 1.00 33.47 23 VAL D O 1
ATOM 11898 N N . VAL D 1 24 ? 91.605 118.970 94.770 1.00 29.87 24 VAL D N 1
ATOM 11899 C CA . VAL D 1 24 ? 92.839 119.732 94.600 1.00 28.84 24 VAL D CA 1
ATOM 11900 C C . VAL D 1 24 ? 93.942 118.843 94.039 1.00 28.66 24 VAL D C 1
ATOM 11901 O O . VAL D 1 24 ? 94.675 119.238 93.125 1.00 31.06 24 VAL D O 1
ATOM 11905 N N . ALA D 1 25 ? 94.067 117.626 94.568 1.00 29.81 25 ALA D N 1
ATOM 11906 C CA . ALA D 1 25 ? 95.089 116.706 94.084 1.00 30.44 25 ALA D CA 1
ATOM 11907 C C . ALA D 1 25 ? 94.811 116.265 92.653 1.00 31.19 25 ALA D C 1
ATOM 11908 O O . ALA D 1 25 ? 95.744 116.099 91.861 1.00 31.80 25 ALA D O 1
ATOM 11910 N N . ASP D 1 26 ? 93.539 116.071 92.299 1.00 33.89 26 ASP D N 1
ATOM 11911 C CA . ASP D 1 26 ? 93.213 115.670 90.935 1.00 34.71 26 ASP D CA 1
ATOM 11912 C C . ASP D 1 26 ? 93.414 116.809 89.942 1.00 35.81 26 ASP D C 1
ATOM 11913 O O . ASP D 1 26 ? 93.748 116.560 88.780 1.00 37.21 26 ASP D O 1
ATOM 11918 N N . ILE D 1 27 ? 93.198 118.054 90.370 1.00 32.65 27 ILE D N 1
ATOM 11919 C CA . ILE D 1 27 ? 93.567 119.198 89.542 1.00 32.46 27 ILE D CA 1
ATOM 11920 C C . ILE D 1 27 ? 95.077 119.247 89.360 1.00 33.57 27 ILE D C 1
ATOM 11921 O O . ILE D 1 27 ? 95.578 119.462 88.251 1.00 33.75 27 ILE D O 1
ATOM 11926 N N . GLY D 1 28 ? 95.827 119.033 90.445 1.00 29.80 28 GLY D N 1
ATOM 11927 C CA . GLY D 1 28 ? 97.273 118.961 90.336 1.00 27.70 28 GLY D CA 1
ATOM 11928 C C . GLY D 1 28 ? 97.751 117.827 89.452 1.00 31.37 28 GLY D C 1
ATOM 11929 O O . GLY D 1 28 ? 98.762 117.961 88.760 1.00 33.55 28 GLY D O 1
ATOM 11930 N N . ARG D 1 29 ? 97.031 116.710 89.451 1.00 33.57 29 ARG D N 1
ATOM 11931 C CA . ARG D 1 29 ? 97.375 115.527 88.672 1.00 34.69 29 ARG D CA 1
ATOM 11932 C C . ARG D 1 29 ? 96.857 115.573 87.239 1.00 36.23 29 ARG D C 1
ATOM 11933 O O . ARG D 1 29 ? 97.076 114.615 86.491 1.00 40.11 29 ARG D O 1
ATOM 11941 N N . GLN D 1 30 ? 96.174 116.648 86.846 1.00 36.78 30 GLN D N 1
ATOM 11942 C CA . GLN D 1 30 ? 95.549 116.796 85.531 1.00 38.62 30 GLN D CA 1
ATOM 11943 C C . GLN D 1 30 ? 94.459 115.762 85.280 1.00 39.40 30 GLN D C 1
ATOM 11944 O O . GLN D 1 30 ? 94.152 115.452 84.127 1.00 45.74 30 GLN D O 1
ATOM 11950 N N . ARG D 1 31 ? 93.869 115.210 86.333 1.00 40.38 31 ARG D N 1
ATOM 11951 C CA . ARG D 1 31 ? 92.710 114.345 86.182 1.00 40.28 31 ARG D CA 1
ATOM 11952 C C . ARG D 1 31 ? 91.399 115.112 86.248 1.00 40.67 31 ARG D C 1
ATOM 11953 O O . ARG D 1 31 ? 90.344 114.531 85.979 1.00 46.43 31 ARG D O 1
ATOM 11961 N N . LEU D 1 32 ? 91.446 116.396 86.594 1.00 39.68 32 LEU D N 1
ATOM 11962 C CA . LEU D 1 32 ? 90.294 117.280 86.552 1.00 40.49 32 LEU D CA 1
ATOM 11963 C C . LEU D 1 32 ? 90.724 118.606 85.948 1.00 43.69 32 LEU D C 1
ATOM 11964 O O . LEU D 1 32 ? 91.833 119.080 86.205 1.00 43.55 32 LEU D O 1
ATOM 11969 N N . ILE D 1 33 ? 89.846 119.201 85.149 1.00 44.49 33 ILE D N 1
ATOM 11970 C CA . ILE D 1 33 ? 90.098 120.497 84.532 1.00 45.00 33 ILE D CA 1
ATOM 11971 C C . ILE D 1 33 ? 89.199 121.521 85.223 1.00 45.75 33 ILE D C 1
ATOM 11972 O O . ILE D 1 33 ? 87.970 121.459 85.080 1.00 48.66 33 ILE D O 1
ATOM 11977 N N . PRO D 1 34 ? 89.753 122.463 85.978 1.00 43.47 34 PRO D N 1
ATOM 11978 C CA . PRO D 1 34 ? 88.911 123.457 86.647 1.00 42.71 34 PRO D CA 1
ATOM 11979 C C . PRO D 1 34 ? 88.205 124.353 85.645 1.00 44.86 34 PRO D C 1
ATOM 11980 O O . PRO D 1 34 ? 88.708 124.627 84.554 1.00 46.81 34 PRO D O 1
ATOM 11984 N N . SER D 1 35 ? 87.020 124.805 86.028 1.00 43.44 35 SER D N 1
ATOM 11985 C CA . SER D 1 35 ? 86.260 125.764 85.245 1.00 45.00 35 SER D CA 1
ATOM 11986 C C . SER D 1 35 ? 85.880 126.934 86.136 1.00 46.09 35 SER D C 1
ATOM 11987 O O . SER D 1 35 ? 85.539 126.746 87.306 1.00 46.51 35 SER D O 1
ATOM 11990 N N . LEU D 1 36 ? 85.951 128.140 85.582 1.00 46.88 36 LEU D N 1
ATOM 11991 C CA . LEU D 1 36 ? 85.562 129.324 86.331 1.00 47.34 36 LEU D CA 1
ATOM 11992 C C . LEU D 1 36 ? 84.045 129.397 86.453 1.00 48.82 36 LEU D C 1
ATOM 11993 O O . LEU D 1 36 ? 83.314 129.073 85.514 1.00 49.37 36 LEU D O 1
ATOM 11998 N N . THR D 1 37 ? 83.576 129.826 87.620 1.00 50.83 37 THR D N 1
ATOM 11999 C CA . THR D 1 37 ? 82.146 129.887 87.879 1.00 51.42 37 THR D CA 1
ATOM 12000 C C . THR D 1 37 ? 81.473 130.949 87.019 1.00 53.14 37 THR D C 1
ATOM 12001 O O . THR D 1 37 ? 82.070 131.967 86.660 1.00 53.53 37 THR D O 1
ATOM 12005 N N . ASP D 1 38 ? 80.214 130.689 86.676 1.00 57.93 38 ASP D N 1
ATOM 12006 C CA . ASP D 1 38 ? 79.357 131.675 86.036 1.00 59.65 38 ASP D CA 1
ATOM 12007 C C . ASP D 1 38 ? 78.303 132.222 86.990 1.00 61.35 38 ASP D C 1
ATOM 12008 O O . ASP D 1 38 ? 77.428 132.981 86.562 1.00 63.33 38 ASP D O 1
ATOM 12013 N N . ASP D 1 39 ? 78.374 131.859 88.270 1.00 61.74 39 ASP D N 1
ATOM 12014 C CA . ASP D 1 39 ? 77.431 132.367 89.257 1.00 62.63 39 ASP D CA 1
ATOM 12015 C C . ASP D 1 39 ? 77.526 133.883 89.344 1.00 64.12 39 ASP D C 1
ATOM 12016 O O . ASP D 1 39 ? 78.616 134.443 89.489 1.00 64.28 39 ASP D O 1
ATOM 12021 N N . GLU D 1 40 ? 76.373 134.545 89.260 1.00 67.22 40 GLU D N 1
ATOM 12022 C CA . GLU D 1 40 ? 76.354 136.002 89.256 1.00 67.24 40 GLU D CA 1
ATOM 12023 C C . GLU D 1 40 ? 76.790 136.573 90.598 1.00 63.81 40 GLU D C 1
ATOM 12024 O O . GLU D 1 40 ? 77.466 137.603 90.644 1.00 63.68 40 GLU D O 1
ATOM 12030 N N . GLN D 1 41 ? 76.408 135.926 91.701 1.00 64.84 41 GLN D N 1
ATOM 12031 C CA . GLN D 1 41 ? 76.724 136.463 93.021 1.00 65.79 41 GLN D CA 1
ATOM 12032 C C . GLN D 1 41 ? 78.228 136.487 93.274 1.00 62.88 41 GLN D C 1
ATOM 12033 O O . GLN D 1 41 ? 78.760 137.474 93.793 1.00 64.48 41 GLN D O 1
ATOM 12039 N N . VAL D 1 42 ? 78.931 135.419 92.895 1.00 61.14 42 VAL D N 1
ATOM 12040 C CA . VAL D 1 42 ? 80.370 135.337 93.143 1.00 58.03 42 VAL D CA 1
ATOM 12041 C C . VAL D 1 42 ? 81.116 136.408 92.353 1.00 57.37 42 VAL D C 1
ATOM 12042 O O . VAL D 1 42 ? 81.946 137.152 92.897 1.00 56.61 42 VAL D O 1
ATOM 12046 N N . LEU D 1 43 ? 80.826 136.505 91.056 1.00 56.45 43 LEU D N 1
ATOM 12047 C CA . LEU D 1 43 ? 81.519 137.474 90.219 1.00 56.38 43 LEU D CA 1
ATOM 12048 C C . LEU D 1 43 ? 81.136 138.900 90.590 1.00 57.43 43 LEU D C 1
ATOM 12049 O O . LEU D 1 43 ? 81.977 139.805 90.527 1.00 59.49 43 LEU D O 1
ATOM 12054 N N . ASN D 1 44 ? 79.884 139.113 90.997 1.00 58.27 44 ASN D N 1
ATOM 12055 C CA . ASN D 1 44 ? 79.471 140.430 91.464 1.00 57.74 44 ASN D CA 1
ATOM 12056 C C . ASN D 1 44 ? 80.201 140.818 92.741 1.00 58.09 44 ASN D C 1
ATOM 12057 O O . ASN D 1 44 ? 80.575 141.980 92.918 1.00 61.19 44 ASN D O 1
ATOM 12062 N N . ARG D 1 45 ? 80.406 139.861 93.649 1.00 57.18 45 ARG D N 1
ATOM 12063 C CA . ARG D 1 45 ? 81.185 140.143 94.849 1.00 55.74 45 ARG D CA 1
ATOM 12064 C C . ARG D 1 45 ? 82.626 140.495 94.499 1.00 53.98 45 ARG D C 1
ATOM 12065 O O . ARG D 1 45 ? 83.215 141.400 95.101 1.00 55.59 45 ARG D O 1
ATOM 12073 N N . VAL D 1 46 ? 83.213 139.787 93.530 1.00 53.79 46 VAL D N 1
ATOM 12074 C CA . VAL D 1 46 ? 84.574 140.114 93.098 1.00 53.44 46 VAL D CA 1
ATOM 12075 C C . VAL D 1 46 ? 84.632 141.533 92.534 1.00 54.54 46 VAL D C 1
ATOM 12076 O O . VAL D 1 46 ? 85.544 142.316 92.850 1.00 56.73 46 VAL D O 1
ATOM 12080 N N . HIS D 1 47 ? 83.652 141.888 91.699 1.00 55.89 47 HIS D N 1
ATOM 12081 C CA . HIS D 1 47 ? 83.601 143.234 91.134 1.00 57.10 47 HIS D CA 1
ATOM 12082 C C . HIS D 1 47 ? 83.419 144.287 92.220 1.00 56.72 47 HIS D C 1
ATOM 12083 O O . HIS D 1 47 ? 84.038 145.352 92.167 1.00 57.81 47 HIS D O 1
ATOM 12090 N N . ALA D 1 48 ? 82.576 144.006 93.216 1.00 55.42 48 ALA D N 1
ATOM 12091 C CA . ALA D 1 48 ? 82.356 144.960 94.299 1.00 57.27 48 ALA D CA 1
ATOM 12092 C C . ALA D 1 48 ? 83.609 145.140 95.144 1.00 58.83 48 ALA D C 1
ATOM 12093 O O . ALA D 1 48 ? 83.890 146.245 95.621 1.00 61.26 48 ALA D O 1
ATOM 12095 N N . CYS D 1 49 ? 84.365 144.063 95.358 1.00 55.49 49 CYS D N 1
ATOM 12096 C CA . CYS D 1 49 ? 85.625 144.182 96.080 1.00 54.74 49 CYS D CA 1
ATOM 12097 C C . CYS D 1 49 ? 86.606 145.066 95.318 1.00 55.19 49 CYS D C 1
ATOM 12098 O O . CYS D 1 49 ? 87.257 145.948 95.902 1.00 57.50 49 CYS D O 1
ATOM 12101 N N . ARG D 1 50 ? 86.712 144.852 94.005 1.00 57.15 50 ARG D N 1
ATOM 12102 C CA . ARG D 1 50 ? 87.558 145.724 93.199 1.00 58.32 50 ARG D CA 1
ATOM 12103 C C . ARG D 1 50 ? 87.060 147.165 93.234 1.00 60.89 50 ARG D C 1
ATOM 12104 O O . ARG D 1 50 ? 87.866 148.100 93.211 1.00 62.24 50 ARG D O 1
ATOM 12112 N N . ASP D 1 51 ? 85.740 147.359 93.304 1.00 59.54 51 ASP D N 1
ATOM 12113 C CA . ASP D 1 51 ? 85.182 148.703 93.417 1.00 60.48 51 ASP D CA 1
ATOM 12114 C C . ASP D 1 51 ? 85.575 149.359 94.733 1.00 61.20 51 ASP D C 1
ATOM 12115 O O . ASP D 1 51 ? 85.850 150.562 94.775 1.00 65.65 51 ASP D O 1
ATOM 12120 N N . VAL D 1 52 ? 85.572 148.593 95.823 1.00 60.78 52 VAL D N 1
ATOM 12121 C CA . VAL D 1 52 ? 86.017 149.130 97.107 1.00 62.51 52 VAL D CA 1
ATOM 12122 C C . VAL D 1 52 ? 87.472 149.569 97.019 1.00 64.61 52 VAL D C 1
ATOM 12123 O O . VAL D 1 52 ? 87.846 150.644 97.511 1.00 66.48 52 VAL D O 1
ATOM 12127 N N . VAL D 1 53 ? 88.316 148.749 96.385 1.00 62.65 53 VAL D N 1
ATOM 12128 C CA . VAL D 1 53 ? 89.715 149.137 96.199 1.00 61.42 53 VAL D CA 1
ATOM 12129 C C . VAL D 1 53 ? 89.816 150.418 95.373 1.00 64.99 53 VAL D C 1
ATOM 12130 O O . VAL D 1 53 ? 90.592 151.327 95.699 1.00 68.46 53 VAL D O 1
ATOM 12134 N N . GLN D 1 54 ? 89.037 150.507 94.291 1.00 64.74 54 GLN D N 1
ATOM 12135 C CA . GLN D 1 54 ? 89.053 151.701 93.449 1.00 66.61 54 GLN D CA 1
ATOM 12136 C C . GLN D 1 54 ? 88.648 152.942 94.231 1.00 70.40 54 GLN D C 1
ATOM 12137 O O . GLN D 1 54 ? 89.261 154.004 94.086 1.00 71.75 54 GLN D O 1
ATOM 12143 N N . LYS D 1 55 ? 87.602 152.830 95.050 1.00 70.20 55 LYS D N 1
ATOM 12144 C CA . LYS D 1 55 ? 87.148 153.969 95.838 1.00 71.90 55 LYS D CA 1
ATOM 12145 C C . LYS D 1 55 ? 88.196 154.378 96.863 1.00 72.10 55 LYS D C 1
ATOM 12146 O O . LYS D 1 55 ? 88.374 155.570 97.136 1.00 72.58 55 LYS D O 1
ATOM 12152 N N . ALA D 1 56 ? 88.895 153.402 97.448 1.00 72.42 56 ALA D N 1
ATOM 12153 C CA . ALA D 1 56 ? 89.960 153.730 98.390 1.00 72.94 56 ALA D CA 1
ATOM 12154 C C . ALA D 1 56 ? 91.115 154.440 97.694 1.00 72.40 56 ALA D C 1
ATOM 12155 O O . ALA D 1 56 ? 91.746 155.329 98.276 1.00 74.65 56 ALA D O 1
ATOM 12157 N N . VAL D 1 57 ? 91.417 154.051 96.456 1.00 71.43 57 VAL D N 1
ATOM 12158 C CA . VAL D 1 57 ? 92.481 154.720 95.711 1.00 72.10 57 VAL D CA 1
ATOM 12159 C C . VAL D 1 57 ? 92.062 156.132 95.312 1.00 76.04 57 VAL D C 1
ATOM 12160 O O . VAL D 1 57 ? 92.860 157.074 95.379 1.00 76.69 57 VAL D O 1
ATOM 12164 N N . ARG D 1 58 ? 90.807 156.301 94.889 1.00 76.50 58 ARG D N 1
ATOM 12165 C CA . ARG D 1 58 ? 90.356 157.589 94.371 1.00 76.25 58 ARG D CA 1
ATOM 12166 C C . ARG D 1 58 ? 90.388 158.667 95.447 1.00 76.39 58 ARG D C 1
ATOM 12167 O O . ARG D 1 58 ? 90.772 159.810 95.178 1.00 77.51 58 ARG D O 1
ATOM 12175 N N . ASN D 1 59 ? 89.994 158.324 96.668 1.00 77.36 59 ASN D N 1
ATOM 12176 C CA . ASN D 1 59 ? 89.971 159.275 97.770 1.00 77.52 59 ASN D CA 1
ATOM 12177 C C . ASN D 1 59 ? 91.299 159.358 98.507 1.00 78.79 59 ASN D C 1
ATOM 12178 O O . ASN D 1 59 ? 91.384 160.060 99.519 1.00 80.66 59 ASN D O 1
ATOM 12183 N N . ASN D 1 60 ? 92.327 158.658 98.025 1.00 79.53 60 ASN D N 1
ATOM 12184 C CA . ASN D 1 60 ? 93.659 158.669 98.632 1.00 80.31 60 ASN D CA 1
ATOM 12185 C C . ASN D 1 60 ? 93.604 158.252 100.099 1.00 79.92 60 ASN D C 1
ATOM 12186 O O . ASN D 1 60 ? 94.302 158.807 100.948 1.00 80.16 60 ASN D O 1
ATOM 12191 N N . GLU D 1 61 ? 92.760 157.269 100.399 1.00 80.92 61 GLU D N 1
ATOM 12192 C CA . GLU D 1 61 ? 92.679 156.746 101.754 1.00 77.82 61 GLU D CA 1
ATOM 12193 C C . GLU D 1 61 ? 93.962 156.007 102.106 1.00 76.54 61 GLU D C 1
ATOM 12194 O O . GLU D 1 61 ? 94.511 155.259 101.294 1.00 77.92 61 GLU D O 1
ATOM 12200 N N . ARG D 1 62 ? 94.445 156.225 103.325 1.00 76.95 62 ARG D N 1
ATOM 12201 C CA . ARG D 1 62 ? 95.668 155.584 103.796 1.00 76.39 62 ARG D CA 1
ATOM 12202 C C . ARG D 1 62 ? 95.354 154.140 104.170 1.00 76.48 62 ARG D C 1
ATOM 12203 O O . ARG D 1 62 ? 94.661 153.884 105.160 1.00 75.72 62 ARG D O 1
ATOM 12211 N N . ILE D 1 63 ? 95.862 153.197 103.381 1.00 75.07 63 ILE D N 1
ATOM 12212 C CA . ILE D 1 63 ? 95.637 151.772 103.598 1.00 71.11 63 ILE D CA 1
ATOM 12213 C C . ILE D 1 63 ? 96.948 151.042 103.356 1.00 70.66 63 ILE D C 1
ATOM 12214 O O . ILE D 1 63 ? 97.689 151.376 102.426 1.00 70.49 63 ILE D O 1
ATOM 12219 N N . TYR D 1 64 ? 97.243 150.055 104.201 1.00 72.07 64 TYR D N 1
ATOM 12220 C CA . TYR D 1 64 ? 98.479 149.300 104.047 1.00 68.71 64 TYR D CA 1
ATOM 12221 C C . TYR D 1 64 ? 98.507 148.579 102.706 1.00 67.36 64 TYR D C 1
ATOM 12222 O O . TYR D 1 64 ? 97.488 148.076 102.228 1.00 66.54 64 TYR D O 1
ATOM 12231 N N . GLY D 1 65 ? 99.687 148.522 102.108 1.00 67.07 65 GLY D N 1
ATOM 12232 C CA . GLY D 1 65 ? 99.851 147.879 100.812 1.00 68.40 65 GLY D CA 1
ATOM 12233 C C . GLY D 1 65 ? 99.469 148.754 99.650 1.00 71.15 65 GLY D C 1
ATOM 12234 O O . GLY D 1 65 ? 100.271 148.952 98.733 1.00 70.86 65 GLY D O 1
ATOM 12235 N N . ILE D 1 66 ? 98.249 149.292 99.663 1.00 71.53 66 ILE D N 1
ATOM 12236 C CA . ILE D 1 66 ? 97.799 150.143 98.568 1.00 70.30 66 ILE D CA 1
ATOM 12237 C C . ILE D 1 66 ? 98.616 151.428 98.514 1.00 72.37 66 ILE D C 1
ATOM 12238 O O . ILE D 1 66 ? 99.163 151.790 97.467 1.00 72.61 66 ILE D O 1
ATOM 12243 N N . THR D 1 67 ? 98.735 152.123 99.646 1.00 72.17 67 THR D N 1
ATOM 12244 C CA . THR D 1 67 ? 99.390 153.422 99.680 1.00 75.97 67 THR D CA 1
ATOM 12245 C C . THR D 1 67 ? 100.592 153.481 100.611 1.00 75.64 67 THR D C 1
ATOM 12246 O O . THR D 1 67 ? 101.196 154.551 100.744 1.00 78.62 67 THR D O 1
ATOM 12250 N N . THR D 1 68 ? 100.957 152.383 101.259 1.00 73.46 68 THR D N 1
ATOM 12251 C CA . THR D 1 68 ? 102.113 152.354 102.142 1.00 76.35 68 THR D CA 1
ATOM 12252 C C . THR D 1 68 ? 103.163 151.406 101.575 1.00 74.51 68 THR D C 1
ATOM 12253 O O . THR D 1 68 ? 102.972 150.779 100.531 1.00 73.55 68 THR D O 1
ATOM 12257 N N . GLY D 1 69 ? 104.283 151.307 102.279 1.00 73.77 69 GLY D N 1
ATOM 12258 C CA . GLY D 1 69 ? 105.287 150.321 101.957 1.00 68.45 69 GLY D CA 1
ATOM 12259 C C . GLY D 1 69 ? 104.841 148.934 102.383 1.00 68.93 69 GLY D C 1
ATOM 12260 O O . GLY D 1 69 ? 103.753 148.721 102.920 1.00 69.98 69 GLY D O 1
ATOM 12261 N N . PHE D 1 70 ? 105.711 147.965 102.128 1.00 63.93 70 PHE D N 1
ATOM 12262 C CA . PHE D 1 70 ? 105.418 146.576 102.442 1.00 60.36 70 PHE D CA 1
ATOM 12263 C C . PHE D 1 70 ? 105.944 146.246 103.838 1.00 63.06 70 PHE D C 1
ATOM 12264 O O . PHE D 1 70 ? 106.299 147.139 104.610 1.00 67.31 70 PHE D O 1
ATOM 12272 N N . GLY D 1 71 ? 105.997 144.957 104.173 1.00 60.65 71 GLY D N 1
ATOM 12273 C CA . GLY D 1 71 ? 106.104 144.495 105.546 1.00 60.39 71 GLY D CA 1
ATOM 12274 C C . GLY D 1 71 ? 107.038 145.252 106.470 1.00 62.18 71 GLY D C 1
ATOM 12275 O O . GLY D 1 71 ? 106.581 145.905 107.412 1.00 63.83 71 GLY D O 1
ATOM 12276 N N . GLY D 1 72 ? 108.344 145.187 106.214 1.00 60.34 72 GLY D N 1
ATOM 12277 C CA . GLY D 1 72 ? 109.289 145.882 107.069 1.00 59.56 72 GLY D CA 1
ATOM 12278 C C . GLY D 1 72 ? 109.451 147.355 106.764 1.00 68.99 72 GLY D C 1
ATOM 12279 O O . GLY D 1 72 ? 109.890 148.112 107.635 1.00 72.22 72 GLY D O 1
ATOM 12280 N N . MET D 1 73 ? 109.103 147.780 105.551 1.00 69.78 73 MET D N 1
ATOM 12281 C CA . MET D 1 73 ? 109.219 149.174 105.142 1.00 73.12 73 MET D CA 1
ATOM 12282 C C . MET D 1 73 ? 107.855 149.826 104.936 1.00 72.61 73 MET D C 1
ATOM 12283 O O . MET D 1 73 ? 107.697 150.685 104.066 1.00 71.84 73 MET D O 1
ATOM 12285 N N . SER D 1 74 ? 106.860 149.425 105.732 1.00 71.20 74 SER D N 1
ATOM 12286 C CA . SER D 1 74 ? 105.536 150.033 105.659 1.00 71.71 74 SER D CA 1
ATOM 12287 C C . SER D 1 74 ? 105.492 151.419 106.281 1.00 74.04 74 SER D C 1
ATOM 12288 O O . SER D 1 74 ? 104.459 152.089 106.181 1.00 74.22 74 SER D O 1
ATOM 12291 N N . ASP D 1 75 ? 106.574 151.855 106.931 1.00 76.20 75 ASP D N 1
ATOM 12292 C CA . ASP D 1 75 ? 106.640 153.217 107.446 1.00 75.74 75 ASP D CA 1
ATOM 12293 C C . ASP D 1 75 ? 106.784 154.256 106.340 1.00 77.85 75 ASP D C 1
ATOM 12294 O O . ASP D 1 75 ? 106.568 155.443 106.598 1.00 80.28 75 ASP D O 1
ATOM 12299 N N . ILE D 1 76 ? 107.122 153.847 105.120 1.00 76.68 76 ILE D N 1
ATOM 12300 C CA . ILE D 1 76 ? 107.372 154.775 104.025 1.00 79.68 76 ILE D CA 1
ATOM 12301 C C . ILE D 1 76 ? 106.072 154.947 103.243 1.00 79.50 76 ILE D C 1
ATOM 12302 O O . ILE D 1 76 ? 105.598 153.977 102.632 1.00 80.37 76 ILE D O 1
ATOM 12307 N N . PRO D 1 77 ? 105.495 156.148 103.205 1.00 81.62 77 PRO D N 1
ATOM 12308 C CA . PRO D 1 77 ? 104.297 156.370 102.390 1.00 82.37 77 PRO D CA 1
ATOM 12309 C C . PRO D 1 77 ? 104.623 156.349 100.904 1.00 82.21 77 PRO D C 1
ATOM 12310 O O . PRO D 1 77 ? 105.751 156.605 100.478 1.00 82.29 77 PRO D O 1
ATOM 12314 N N . ILE D 1 78 ? 103.607 156.029 100.111 1.00 81.07 78 ILE D N 1
ATOM 12315 C CA . ILE D 1 78 ? 103.713 155.974 98.659 1.00 80.81 78 ILE D CA 1
ATOM 12316 C C . ILE D 1 78 ? 102.741 156.996 98.080 1.00 80.74 78 ILE D C 1
ATOM 12317 O O . ILE D 1 78 ? 101.556 156.961 98.414 1.00 78.67 78 ILE D O 1
ATOM 12322 N N . PRO D 1 79 ? 103.197 157.922 97.242 1.00 82.53 79 PRO D N 1
ATOM 12323 C CA . PRO D 1 79 ? 102.291 158.913 96.649 1.00 81.08 79 PRO D CA 1
ATOM 12324 C C . PRO D 1 79 ? 101.315 158.253 95.692 1.00 80.81 79 PRO D C 1
ATOM 12325 O O . PRO D 1 79 ? 101.594 157.167 95.164 1.00 79.76 79 PRO D O 1
ATOM 12329 N N . PRO D 1 80 ? 100.155 158.874 95.451 1.00 81.46 80 PRO D N 1
ATOM 12330 C CA . PRO D 1 80 ? 99.125 158.206 94.633 1.00 80.17 80 PRO D CA 1
ATOM 12331 C C . PRO D 1 80 ? 99.591 157.804 93.244 1.00 78.81 80 PRO D C 1
ATOM 12332 O O . PRO D 1 80 ? 99.276 156.695 92.792 1.00 77.44 80 PRO D O 1
ATOM 12336 N N . GLN D 1 81 ? 100.362 158.657 92.563 1.00 80.12 81 GLN D N 1
ATOM 12337 C CA . GLN D 1 81 ? 100.737 158.370 91.182 1.00 80.24 81 GLN D CA 1
ATOM 12338 C C . GLN D 1 81 ? 101.589 157.113 91.061 1.00 77.43 81 GLN D C 1
ATOM 12339 O O . GLN D 1 81 ? 101.646 156.517 89.980 1.00 77.63 81 GLN D O 1
ATOM 12345 N N . HIS D 1 82 ? 102.241 156.692 92.140 1.00 76.66 82 HIS D N 1
ATOM 12346 C CA . HIS D 1 82 ? 103.075 155.501 92.132 1.00 75.17 82 HIS D CA 1
ATOM 12347 C C . HIS D 1 82 ? 102.350 154.258 92.624 1.00 69.16 82 HIS D C 1
ATOM 12348 O O . HIS D 1 82 ? 102.928 153.168 92.564 1.00 67.78 82 HIS D O 1
ATOM 12355 N N . VAL D 1 83 ? 101.099 154.392 93.081 1.00 68.53 83 VAL D N 1
ATOM 12356 C CA . VAL D 1 83 ? 100.400 153.276 93.723 1.00 67.78 83 VAL D CA 1
ATOM 12357 C C . VAL D 1 83 ? 100.474 152.025 92.857 1.00 64.61 83 VAL D C 1
ATOM 12358 O O . VAL D 1 83 ? 101.018 150.991 93.267 1.00 63.88 83 VAL D O 1
ATOM 12362 N N . ALA D 1 84 ? 99.964 152.119 91.626 1.00 63.39 84 ALA D N 1
ATOM 12363 C CA . ALA D 1 84 ? 99.981 150.968 90.731 1.00 60.63 84 ALA D CA 1
ATOM 12364 C C . ALA D 1 84 ? 101.397 150.452 90.525 1.00 60.86 84 ALA D C 1
ATOM 12365 O O . ALA D 1 84 ? 101.642 149.240 90.620 1.00 60.84 84 ALA D O 1
ATOM 12367 N N . GLN D 1 85 ? 102.351 151.361 90.294 1.00 59.86 85 GLN D N 1
ATOM 12368 C CA . GLN D 1 85 ? 103.733 150.943 90.092 1.00 58.31 85 GLN D CA 1
ATOM 12369 C C . GLN D 1 85 ? 104.214 150.101 91.259 1.00 56.50 85 GLN D C 1
ATOM 12370 O O . GLN D 1 85 ? 104.878 149.075 91.061 1.00 54.34 85 GLN D O 1
ATOM 12376 N N . THR D 1 86 ? 103.842 150.496 92.479 1.00 56.82 86 THR D N 1
ATOM 12377 C CA . THR D 1 86 ? 104.272 149.766 93.662 1.00 55.76 86 THR D CA 1
ATOM 12378 C C . THR D 1 86 ? 103.972 148.283 93.510 1.00 51.63 86 THR D C 1
ATOM 12379 O O . THR D 1 86 ? 104.847 147.434 93.714 1.00 47.44 86 THR D O 1
ATOM 12383 N N . GLN D 1 87 ? 102.753 147.961 93.071 1.00 54.56 87 GLN D N 1
ATOM 12384 C CA . GLN D 1 87 ? 102.374 146.562 92.920 1.00 51.73 87 GLN D CA 1
ATOM 12385 C C . GLN D 1 87 ? 103.295 145.856 91.938 1.00 48.94 87 GLN D C 1
ATOM 12386 O O . GLN D 1 87 ? 103.866 144.804 92.253 1.00 46.37 87 GLN D O 1
ATOM 12392 N N . ASP D 1 88 ? 103.506 146.455 90.763 1.00 50.18 88 ASP D N 1
ATOM 12393 C CA . ASP D 1 88 ? 104.451 145.877 89.815 1.00 48.98 88 ASP D CA 1
ATOM 12394 C C . ASP D 1 88 ? 105.821 145.731 90.455 1.00 45.06 88 ASP D C 1
ATOM 12395 O O . ASP D 1 88 ? 106.448 144.665 90.368 1.00 43.97 88 ASP D O 1
ATOM 12400 N N . ASN D 1 89 ? 106.267 146.769 91.168 1.00 44.22 89 ASN D N 1
ATOM 12401 C CA . ASN D 1 89 ? 107.583 146.717 91.784 1.00 42.34 89 ASN D CA 1
ATOM 12402 C C . ASN D 1 89 ? 107.671 145.585 92.791 1.00 40.19 89 ASN D C 1
ATOM 12403 O O . ASN D 1 89 ? 108.738 144.982 92.950 1.00 38.28 89 ASN D O 1
ATOM 12408 N N . LEU D 1 90 ? 106.556 145.263 93.454 1.00 41.47 90 LEU D N 1
ATOM 12409 C CA . LEU D 1 90 ? 106.548 144.130 94.367 1.00 36.45 90 LEU D CA 1
ATOM 12410 C C . LEU D 1 90 ? 107.048 142.882 93.658 1.00 34.76 90 LEU D C 1
ATOM 12411 O O . LEU D 1 90 ? 108.030 142.260 94.083 1.00 33.12 90 LEU D O 1
ATOM 12416 N N . LEU D 1 91 ? 106.443 142.565 92.509 1.00 37.50 91 LEU D N 1
ATOM 12417 C CA . LEU D 1 91 ? 106.837 141.365 91.785 1.00 34.54 91 LEU D CA 1
ATOM 12418 C C . LEU D 1 91 ? 108.281 141.440 91.324 1.00 35.80 91 LEU D C 1
ATOM 12419 O O . LEU D 1 91 ? 108.915 140.398 91.141 1.00 37.12 91 LEU D O 1
ATOM 12424 N N . ALA D 1 92 ? 108.818 142.649 91.154 1.00 38.62 92 ALA D N 1
ATOM 12425 C CA . ALA D 1 92 ? 110.216 142.780 90.773 1.00 33.48 92 ALA D CA 1
ATOM 12426 C C . ALA D 1 92 ? 111.140 142.347 91.903 1.00 32.28 92 ALA D C 1
ATOM 12427 O O . ALA D 1 92 ? 112.122 141.638 91.664 1.00 36.18 92 ALA D O 1
ATOM 12429 N N . PHE D 1 93 ? 110.847 142.741 93.142 1.00 33.93 93 PHE D N 1
ATOM 12430 C CA . PHE D 1 93 ? 111.805 142.427 94.193 1.00 32.00 93 PHE D CA 1
ATOM 12431 C C . PHE D 1 93 ? 111.538 141.082 94.856 1.00 29.94 93 PHE D C 1
ATOM 12432 O O . PHE D 1 93 ? 112.372 140.620 95.638 1.00 31.59 93 PHE D O 1
ATOM 12440 N N . LEU D 1 94 ? 110.426 140.428 94.535 1.00 30.56 94 LEU D N 1
ATOM 12441 C CA . LEU D 1 94 ? 110.149 139.077 95.001 1.00 30.32 94 LEU D CA 1
ATOM 12442 C C . LEU D 1 94 ? 110.693 138.006 94.064 1.00 30.10 94 LEU D C 1
ATOM 12443 O O . LEU D 1 94 ? 110.532 136.817 94.348 1.00 29.47 94 LEU D O 1
ATOM 12448 N N . SER D 1 95 ? 111.330 138.400 92.961 1.00 28.78 95 SER D N 1
ATOM 12449 C CA . SER D 1 95 ? 111.901 137.458 92.000 1.00 31.17 95 SER D CA 1
ATOM 12450 C C . SER D 1 95 ? 113.232 136.934 92.541 1.00 32.44 95 SER D C 1
ATOM 12451 O O . SER D 1 95 ? 114.321 137.300 92.095 1.00 31.10 95 SER D O 1
ATOM 12454 N N . THR D 1 96 ? 113.122 136.051 93.530 1.00 32.75 96 THR D N 1
ATOM 12455 C CA . THR D 1 96 ? 114.275 135.471 94.210 1.00 29.42 96 THR D CA 1
ATOM 12456 C C . THR D 1 96 ? 114.065 133.977 94.422 1.00 31.04 96 THR D C 1
ATOM 12457 O O . THR D 1 96 ? 114.477 133.411 95.438 1.00 36.10 96 THR D O 1
ATOM 12461 N N . SER D 1 97 ? 113.435 133.318 93.455 1.00 32.54 97 SER D N 1
ATOM 12462 C CA . SER D 1 97 ? 113.127 131.895 93.541 1.00 32.28 97 SER D CA 1
ATOM 12463 C C . SER D 1 97 ? 114.299 131.083 92.999 1.00 33.17 97 SER D C 1
ATOM 12464 O O . SER D 1 97 ? 114.723 131.287 91.857 1.00 36.73 97 SER D O 1
ATOM 12467 N N . THR D 1 98 ? 114.812 130.159 93.812 1.00 31.39 98 THR D N 1
ATOM 12468 C CA . THR D 1 98 ? 115.945 129.322 93.437 1.00 30.94 98 THR D CA 1
ATOM 12469 C C . THR D 1 98 ? 115.749 127.920 93.995 1.00 31.03 98 THR D C 1
ATOM 12470 O O . THR D 1 98 ? 114.790 127.642 94.718 1.00 31.86 98 THR D O 1
ATOM 12474 N N . GLY D 1 99 ? 116.675 127.035 93.653 1.00 29.15 99 GLY D N 1
ATOM 12475 C CA . GLY D 1 99 ? 116.636 125.665 94.099 1.00 26.57 99 GLY D CA 1
ATOM 12476 C C . GLY D 1 99 ? 116.182 124.712 93.015 1.00 29.51 99 GLY D C 1
ATOM 12477 O O . GLY D 1 99 ? 116.157 125.029 91.826 1.00 34.78 99 GLY D O 1
ATOM 12478 N N . ALA D 1 100 ? 115.829 123.507 93.447 1.00 32.37 100 ALA D N 1
ATOM 12479 C CA . ALA D 1 100 ? 115.288 122.508 92.539 1.00 28.99 100 ALA D CA 1
ATOM 12480 C C . ALA D 1 100 ? 113.858 122.860 92.148 1.00 30.48 100 ALA D C 1
ATOM 12481 O O . ALA D 1 100 ? 113.099 123.436 92.930 1.00 33.70 100 ALA D O 1
ATOM 12483 N N . SER D 1 101 ? 113.495 122.513 90.919 1.00 30.27 101 SER D N 1
ATOM 12484 C CA . SER D 1 101 ? 112.150 122.794 90.440 1.00 28.86 101 SER D CA 1
ATOM 12485 C C . SER D 1 101 ? 111.127 121.928 91.167 1.00 28.76 101 SER D C 1
ATOM 12486 O O . SER D 1 101 ? 111.368 120.751 91.448 1.00 30.18 101 SER D O 1
ATOM 12489 N N . LEU D 1 102 ? 109.983 122.526 91.484 1.00 27.09 102 LEU D N 1
ATOM 12490 C CA . LEU D 1 102 ? 108.908 121.808 92.147 1.00 27.12 102 LEU D CA 1
ATOM 12491 C C . LEU D 1 102 ? 108.201 120.860 91.182 1.00 28.66 102 LEU D C 1
ATOM 12492 O O . LEU D 1 102 ? 108.236 121.029 89.961 1.00 29.44 102 LEU D O 1
ATOM 12497 N N . ASP D 1 103 ? 107.553 119.855 91.752 1.00 27.81 103 ASP D N 1
ATOM 12498 C CA . ASP D 1 103 ? 106.665 119.008 90.974 1.00 26.98 103 ASP D CA 1
ATOM 12499 C C . ASP D 1 103 ? 105.528 119.862 90.419 1.00 26.83 103 ASP D C 1
ATOM 12500 O O . ASP D 1 103 ? 104.878 120.590 91.181 1.00 28.55 103 ASP D O 1
ATOM 12505 N N . PRO D 1 104 ? 105.259 119.809 89.112 1.00 26.85 104 PRO D N 1
ATOM 12506 C CA . PRO D 1 104 ? 104.187 120.644 88.544 1.00 27.65 104 PRO D CA 1
ATOM 12507 C C . PRO D 1 104 ? 102.817 120.402 89.159 1.00 26.77 104 PRO D C 1
ATOM 12508 O O . PRO D 1 104 ? 101.946 121.272 89.037 1.00 27.01 104 PRO D O 1
ATOM 12512 N N . ARG D 1 105 ? 102.596 119.254 89.803 1.00 26.45 105 ARG D N 1
ATOM 12513 C CA . ARG D 1 105 ? 101.351 119.036 90.533 1.00 26.39 105 ARG D CA 1
ATOM 12514 C C . ARG D 1 105 ? 101.153 120.099 91.604 1.00 25.81 105 ARG D C 1
ATOM 12515 O O . ARG D 1 105 ? 100.047 120.625 91.774 1.00 28.99 105 ARG D O 1
ATOM 12523 N N . HIS D 1 106 ? 102.223 120.432 92.330 1.00 23.90 106 HIS D N 1
ATOM 12524 C CA . HIS D 1 106 ? 102.144 121.475 93.344 1.00 24.08 106 HIS D CA 1
ATOM 12525 C C . HIS D 1 106 ? 101.759 122.813 92.728 1.00 23.53 106 HIS D C 1
ATOM 12526 O O . HIS D 1 106 ? 100.942 123.546 93.289 1.00 25.84 106 HIS D O 1
ATOM 12533 N N . VAL D 1 107 ? 102.332 123.142 91.569 1.00 24.00 107 VAL D N 1
ATOM 12534 C CA . VAL D 1 107 ? 102.066 124.432 90.942 1.00 23.84 107 VAL D CA 1
ATOM 12535 C C . VAL D 1 107 ? 100.634 124.500 90.420 1.00 24.84 107 VAL D C 1
ATOM 12536 O O . VAL D 1 107 ? 99.963 125.529 90.556 1.00 27.87 107 VAL D O 1
ATOM 12540 N N . ARG D 1 108 ? 100.140 123.415 89.819 1.00 26.02 108 ARG D N 1
ATOM 12541 C CA . ARG D 1 108 ? 98.746 123.380 89.383 1.00 27.13 108 ARG D CA 1
ATOM 12542 C C . ARG D 1 108 ? 97.799 123.533 90.564 1.00 28.11 108 ARG D C 1
ATOM 12543 O O . ARG D 1 108 ? 96.824 124.296 90.505 1.00 29.58 108 ARG D O 1
ATOM 12551 N N . ALA D 1 109 ? 98.072 122.803 91.650 1.00 25.72 109 ALA D N 1
ATOM 12552 C CA . ALA D 1 109 ? 97.227 122.894 92.832 1.00 24.40 109 ALA D CA 1
ATOM 12553 C C . ALA D 1 109 ? 97.257 124.297 93.421 1.00 26.39 109 ALA D C 1
ATOM 12554 O O . ALA D 1 109 ? 96.223 124.815 93.851 1.00 30.18 109 ALA D O 1
ATOM 12556 N N . ALA D 1 110 ? 98.431 124.931 93.437 1.00 26.41 110 ALA D N 1
ATOM 12557 C CA . ALA D 1 110 ? 98.542 126.290 93.956 1.00 24.34 110 ALA D CA 1
ATOM 12558 C C . ALA D 1 110 ? 97.775 127.281 93.096 1.00 25.51 110 ALA D C 1
ATOM 12559 O O . ALA D 1 110 ? 97.121 128.183 93.623 1.00 30.56 110 ALA D O 1
ATOM 12561 N N . MET D 1 111 ? 97.844 127.138 91.772 1.00 26.20 111 MET D N 1
ATOM 12562 C CA . MET D 1 111 ? 97.081 128.026 90.902 1.00 27.34 111 MET D CA 1
ATOM 12563 C C . MET D 1 111 ? 95.583 127.869 91.133 1.00 28.67 111 MET D C 1
ATOM 12564 O O . MET D 1 111 ? 94.855 128.865 91.244 1.00 31.02 111 MET D O 1
ATOM 12569 N N . ALA D 1 112 ? 95.108 126.624 91.229 1.00 28.43 112 ALA D N 1
ATOM 12570 C CA . ALA D 1 112 ? 93.689 126.389 91.481 1.00 26.89 112 ALA D CA 1
ATOM 12571 C C . ALA D 1 112 ? 93.263 126.958 92.830 1.00 27.99 112 ALA D C 1
ATOM 12572 O O . ALA D 1 112 ? 92.226 127.623 92.938 1.00 28.75 112 ALA D O 1
ATOM 12574 N N . LEU D 1 113 ? 94.063 126.715 93.872 1.00 26.17 113 LEU D N 1
ATOM 12575 C CA . LEU D 1 113 ? 93.733 127.201 95.207 1.00 26.68 113 LEU D CA 1
ATOM 12576 C C . LEU D 1 113 ? 93.749 128.721 95.270 1.00 29.49 113 LEU D C 1
ATOM 12577 O O . LEU D 1 113 ? 92.905 129.323 95.938 1.00 31.99 113 LEU D O 1
ATOM 12582 N N . ARG D 1 114 ? 94.707 129.360 94.598 1.00 29.94 114 ARG D N 1
ATOM 12583 C CA . ARG D 1 114 ? 94.764 130.815 94.612 1.00 30.21 114 ARG D CA 1
ATOM 12584 C C . ARG D 1 114 ? 93.580 131.419 93.873 1.00 32.60 114 ARG D C 1
ATOM 12585 O O . ARG D 1 114 ? 92.992 132.401 94.338 1.00 33.47 114 ARG D O 1
ATOM 12593 N N . ALA D 1 115 ? 93.212 130.852 92.722 1.00 31.83 115 ALA D N 1
ATOM 12594 C CA . ALA D 1 115 ? 92.022 131.336 92.031 1.00 31.45 115 ALA D CA 1
ATOM 12595 C C . ALA D 1 115 ? 90.783 131.167 92.900 1.00 32.34 115 ALA D C 1
ATOM 12596 O O . ALA D 1 115 ? 89.944 132.073 92.983 1.00 36.69 115 ALA D O 1
ATOM 12598 N N . ASN D 1 116 ? 90.664 130.021 93.576 1.00 31.00 116 ASN D N 1
ATOM 12599 C CA . ASN D 1 116 ? 89.520 129.784 94.450 1.00 32.42 116 ASN D CA 1
ATOM 12600 C C . ASN D 1 116 ? 89.487 130.773 95.611 1.00 31.31 116 ASN D C 1
ATOM 12601 O O . ASN D 1 116 ? 88.418 131.265 95.986 1.00 35.57 116 ASN D O 1
ATOM 12606 N N . VAL D 1 117 ? 90.649 131.074 96.195 1.00 30.42 117 VAL D N 1
ATOM 12607 C CA . VAL D 1 117 ? 90.715 132.041 97.290 1.00 33.16 117 VAL D CA 1
ATOM 12608 C C . VAL D 1 117 ? 90.308 133.428 96.806 1.00 33.35 117 VAL D C 1
ATOM 12609 O O . VAL D 1 117 ? 89.525 134.127 97.459 1.00 37.46 117 VAL D O 1
ATOM 12613 N N . LEU D 1 118 ? 90.835 133.846 95.653 1.00 33.75 118 LEU D N 1
ATOM 12614 C CA . LEU D 1 118 ? 90.503 135.165 95.128 1.00 32.36 118 LEU D CA 1
ATOM 12615 C C . LEU D 1 118 ? 89.036 135.268 94.740 1.00 35.97 118 LEU D C 1
ATOM 12616 O O . LEU D 1 118 ? 88.467 136.364 94.768 1.00 38.17 118 LEU D O 1
ATOM 12621 N N . LEU D 1 119 ? 88.408 134.149 94.380 1.00 36.78 119 LEU D N 1
ATOM 12622 C CA . LEU D 1 119 ? 86.999 134.166 94.011 1.00 35.45 119 LEU D CA 1
ATOM 12623 C C . LEU D 1 119 ? 86.067 134.443 95.184 1.00 38.90 119 LEU D C 1
ATOM 12624 O O . LEU D 1 119 ? 84.878 134.683 94.955 1.00 45.74 119 LEU D O 1
ATOM 12629 N N . GLN D 1 120 ? 86.560 134.416 96.421 1.00 39.02 120 GLN D N 1
ATOM 12630 C CA . GLN D 1 120 ? 85.710 134.696 97.571 1.00 38.76 120 GLN D CA 1
ATOM 12631 C C . GLN D 1 120 ? 85.428 136.181 97.759 1.00 41.35 120 GLN D C 1
ATOM 12632 O O . GLN D 1 120 ? 84.607 136.530 98.611 1.00 46.22 120 GLN D O 1
ATOM 12638 N N . GLY D 1 121 ? 86.073 137.053 96.992 1.00 39.31 121 GLY D N 1
ATOM 12639 C CA . GLY D 1 121 ? 85.764 138.472 97.032 1.00 43.97 121 GLY D CA 1
ATOM 12640 C C . GLY D 1 121 ? 86.219 139.207 98.274 1.00 43.06 121 GLY D C 1
ATOM 12641 O O . GLY D 1 121 ? 85.497 140.079 98.771 1.00 48.19 121 GLY D O 1
ATOM 12642 N N . ARG D 1 122 ? 87.401 138.877 98.791 1.00 39.95 122 ARG D N 1
ATOM 12643 C CA . ARG D 1 122 ? 87.989 139.599 99.907 1.00 40.44 122 ARG D CA 1
ATOM 12644 C C . ARG D 1 122 ? 89.327 140.235 99.573 1.00 42.10 122 ARG D C 1
ATOM 12645 O O . ARG D 1 122 ? 89.868 140.966 100.409 1.00 43.83 122 ARG D O 1
ATOM 12653 N N . SER D 1 123 ? 89.875 139.979 98.386 1.00 45.29 123 SER D N 1
ATOM 12654 C CA . SER D 1 123 ? 91.232 140.384 98.050 1.00 43.53 123 SER D CA 1
ATOM 12655 C C . SER D 1 123 ? 91.305 141.622 97.168 1.00 44.12 123 SER D C 1
ATOM 12656 O O . SER D 1 123 ? 92.384 142.206 97.045 1.00 47.35 123 SER D O 1
ATOM 12659 N N . GLY D 1 124 ? 90.203 142.031 96.549 1.00 44.12 124 GLY D N 1
ATOM 12660 C CA . GLY D 1 124 ? 90.213 143.229 95.736 1.00 44.81 124 GLY D CA 1
ATOM 12661 C C . GLY D 1 124 ? 90.877 143.097 94.387 1.00 48.47 124 GLY D C 1
ATOM 12662 O O . GLY D 1 124 ? 91.268 144.111 93.803 1.00 49.77 124 GLY D O 1
ATOM 12663 N N . VAL D 1 125 ? 91.014 141.879 93.868 1.00 48.15 125 VAL D N 1
ATOM 12664 C CA . VAL D 1 125 ? 91.628 141.686 92.562 1.00 47.19 125 VAL D CA 1
ATOM 12665 C C . VAL D 1 125 ? 90.603 141.942 91.463 1.00 49.40 125 VAL D C 1
ATOM 12666 O O . VAL D 1 125 ? 89.389 141.886 91.673 1.00 50.76 125 VAL D O 1
ATOM 12670 N N . ARG D 1 126 ? 91.110 142.238 90.272 1.00 51.03 126 ARG D N 1
ATOM 12671 C CA . ARG D 1 126 ? 90.275 142.207 89.084 1.00 49.85 126 ARG D CA 1
ATOM 12672 C C . ARG D 1 126 ? 89.930 140.767 88.731 1.00 48.52 126 ARG D C 1
ATOM 12673 O O . ARG D 1 126 ? 90.718 139.843 88.951 1.00 44.54 126 ARG D O 1
ATOM 12681 N N . LEU D 1 127 ? 88.732 140.579 88.176 1.00 49.02 127 LEU D N 1
ATOM 12682 C CA . LEU D 1 127 ? 88.321 139.243 87.764 1.00 46.93 127 LEU D CA 1
ATOM 12683 C C . LEU D 1 127 ? 89.232 138.690 86.677 1.00 49.58 127 LEU D C 1
ATOM 12684 O O . LEU D 1 127 ? 89.427 137.474 86.594 1.00 46.31 127 LEU D O 1
ATOM 12689 N N . GLU D 1 128 ? 89.812 139.568 85.854 1.00 49.89 128 GLU D N 1
ATOM 12690 C CA . GLU D 1 128 ? 90.659 139.121 84.754 1.00 46.88 128 GLU D CA 1
ATOM 12691 C C . GLU D 1 128 ? 91.891 138.376 85.249 1.00 44.82 128 GLU D C 1
ATOM 12692 O O . GLU D 1 128 ? 92.376 137.470 84.567 1.00 47.24 128 GLU D O 1
ATOM 12698 N N . LEU D 1 129 ? 92.412 138.730 86.425 1.00 45.80 129 LEU D N 1
ATOM 12699 C CA . LEU D 1 129 ? 93.528 137.975 86.988 1.00 43.56 129 LEU D CA 1
ATOM 12700 C C . LEU D 1 129 ? 93.119 136.547 87.325 1.00 43.87 129 LEU D C 1
ATOM 12701 O O . LEU D 1 129 ? 93.858 135.593 87.045 1.00 45.17 129 LEU D O 1
ATOM 12706 N N . ILE D 1 130 ? 91.942 136.382 87.931 1.00 44.19 130 ILE D N 1
ATOM 12707 C CA . ILE D 1 130 ? 91.429 135.050 88.231 1.00 41.67 130 ILE D CA 1
ATOM 12708 C C . ILE D 1 130 ? 91.193 134.275 86.944 1.00 40.07 130 ILE D C 1
ATOM 12709 O O . ILE D 1 130 ? 91.479 133.075 86.859 1.00 40.95 130 ILE D O 1
ATOM 12714 N N . GLU D 1 131 ? 90.666 134.952 85.923 1.00 42.24 131 GLU D N 1
ATOM 12715 C CA . GLU D 1 131 ? 90.444 134.308 84.635 1.00 43.38 131 GLU D CA 1
ATOM 12716 C C . GLU D 1 131 ? 91.756 133.852 84.012 1.00 43.58 131 GLU D C 1
ATOM 12717 O O . GLU D 1 131 ? 91.829 132.760 83.442 1.00 44.27 131 GLU D O 1
ATOM 12723 N N . ARG D 1 132 ? 92.802 134.676 84.105 1.00 41.69 132 ARG D N 1
ATOM 12724 C CA . ARG D 1 132 ? 94.105 134.286 83.578 1.00 40.01 132 ARG D CA 1
ATOM 12725 C C . ARG D 1 132 ? 94.672 133.092 84.330 1.00 38.47 132 ARG D C 1
ATOM 12726 O O . ARG D 1 132 ? 95.241 132.184 83.718 1.00 43.16 132 ARG D O 1
ATOM 12734 N N . LEU D 1 133 ? 94.530 133.075 85.657 1.00 38.10 133 LEU D N 1
ATOM 12735 C CA . LEU D 1 133 ? 94.953 131.908 86.429 1.00 37.97 133 LEU D CA 1
ATOM 12736 C C . LEU D 1 133 ? 94.237 130.648 85.957 1.00 38.47 133 LEU D C 1
ATOM 12737 O O . LEU D 1 133 ? 94.870 129.621 85.667 1.00 37.94 133 LEU D O 1
ATOM 12742 N N . VAL D 1 134 ? 92.908 130.719 85.854 1.00 40.58 134 VAL D N 1
ATOM 12743 C CA . VAL D 1 134 ? 92.126 129.547 85.474 1.00 40.00 134 VAL D CA 1
ATOM 12744 C C . VAL D 1 134 ? 92.467 129.111 84.056 1.00 40.10 134 VAL D C 1
ATOM 12745 O O . VAL D 1 134 ? 92.528 127.915 83.762 1.00 41.14 134 VAL D O 1
ATOM 12749 N N . GLU D 1 135 ? 92.713 130.068 83.159 1.00 41.83 135 GLU D N 1
ATOM 12750 C CA . GLU D 1 135 ? 92.979 129.723 81.767 1.00 42.66 135 GLU D CA 1
ATOM 12751 C C . GLU D 1 135 ? 94.373 129.138 81.597 1.00 40.91 135 GLU D C 1
ATOM 12752 O O . GLU D 1 135 ? 94.571 128.226 80.788 1.00 42.56 135 GLU D O 1
ATOM 12758 N N . PHE D 1 136 ? 95.352 129.649 82.344 1.00 37.05 136 PHE D N 1
ATOM 12759 C CA . PHE D 1 136 ? 96.661 129.012 82.377 1.00 35.85 136 PHE D CA 1
ATOM 12760 C C . PHE D 1 136 ? 96.546 127.576 82.863 1.00 36.55 136 PHE D C 1
ATOM 12761 O O . PHE D 1 136 ? 97.177 126.670 82.307 1.00 38.05 136 PHE D O 1
ATOM 12769 N N . LEU D 1 137 ? 95.736 127.349 83.898 1.00 38.40 137 LEU D N 1
ATOM 12770 C CA . LEU D 1 137 ? 95.537 125.989 84.391 1.00 36.90 137 LEU D CA 1
ATOM 12771 C C . LEU D 1 137 ? 94.843 125.109 83.352 1.00 40.25 137 LEU D C 1
ATOM 12772 O O . LEU D 1 137 ? 95.207 123.941 83.176 1.00 44.61 137 LEU D O 1
ATOM 12777 N N . ARG D 1 138 ? 93.845 125.653 82.651 1.00 39.23 138 ARG D N 1
ATOM 12778 C CA . ARG D 1 138 ? 93.103 124.868 81.668 1.00 40.16 138 ARG D CA 1
ATOM 12779 C C . ARG D 1 138 ? 93.947 124.572 80.435 1.00 41.98 138 ARG D C 1
ATOM 12780 O O . ARG D 1 138 ? 93.849 123.484 79.857 1.00 44.10 138 ARG D O 1
ATOM 12788 N N . GLN D 1 139 ? 94.772 125.525 80.013 1.00 43.11 139 GLN D N 1
ATOM 12789 C CA . GLN D 1 139 ? 95.657 125.328 78.873 1.00 41.34 139 GLN D CA 1
ATOM 12790 C C . GLN D 1 139 ? 96.889 124.507 79.221 1.00 40.43 139 GLN D C 1
ATOM 12791 O O . GLN D 1 139 ? 97.680 124.206 78.322 1.00 42.88 139 GLN D O 1
ATOM 12797 N N . ASP D 1 140 ? 97.067 124.147 80.493 1.00 39.06 140 ASP D N 1
ATOM 12798 C CA . ASP D 1 140 ? 98.239 123.404 80.959 1.00 37.83 140 ASP D CA 1
ATOM 12799 C C . ASP D 1 140 ? 99.525 124.175 80.667 1.00 36.28 140 ASP D C 1
ATOM 12800 O O . ASP D 1 140 ? 100.530 123.610 80.235 1.00 36.93 140 ASP D O 1
ATOM 12805 N N . ALA D 1 141 ? 99.482 125.484 80.893 1.00 35.95 141 ALA D N 1
ATOM 12806 C CA . ALA D 1 141 ? 100.661 126.345 80.835 1.00 35.41 141 ALA D CA 1
ATOM 12807 C C . ALA D 1 141 ? 101.074 126.604 82.280 1.00 32.93 141 ALA D C 1
ATOM 12808 O O . ALA D 1 141 ? 100.573 127.514 82.939 1.00 35.01 141 ALA D O 1
ATOM 12810 N N . ILE D 1 142 ? 101.990 125.785 82.776 1.00 31.38 142 ILE D N 1
ATOM 12811 C CA . ILE D 1 142 ? 102.305 125.709 84.198 1.00 29.46 142 ILE D CA 1
ATOM 12812 C C . ILE D 1 142 ? 103.655 126.378 84.429 1.00 30.08 142 ILE D C 1
ATOM 12813 O O . ILE D 1 142 ? 104.668 125.914 83.892 1.00 33.64 142 ILE D O 1
ATOM 12818 N N . PRO D 1 143 ? 103.715 127.456 85.206 1.00 31.05 143 PRO D N 1
ATOM 12819 C CA . PRO D 1 143 ? 105.005 128.093 85.491 1.00 28.10 143 PRO D CA 1
ATOM 12820 C C . PRO D 1 143 ? 105.955 127.150 86.214 1.00 27.78 143 PRO D C 1
ATOM 12821 O O . PRO D 1 143 ? 105.547 126.354 87.061 1.00 28.27 143 PRO D O 1
ATOM 12825 N N . VAL D 1 144 ? 107.234 127.252 85.871 1.00 27.56 144 VAL D N 1
ATOM 12826 C CA . VAL D 1 144 ? 108.282 126.537 86.591 1.00 25.37 144 VAL D CA 1
ATOM 12827 C C . VAL D 1 144 ? 108.573 127.294 87.880 1.00 24.15 144 VAL D C 1
ATOM 12828 O O . VAL D 1 144 ? 108.923 128.477 87.851 1.00 30.44 144 VAL D O 1
ATOM 12832 N N . VAL D 1 145 ? 108.417 126.620 89.014 1.00 24.61 145 VAL D N 1
ATOM 12833 C CA . VAL D 1 145 ? 108.640 127.217 90.324 1.00 25.49 145 VAL D CA 1
ATOM 12834 C C . VAL D 1 145 ? 109.675 126.381 91.060 1.00 26.54 145 VAL D C 1
ATOM 12835 O O . VAL D 1 145 ? 109.570 125.151 91.105 1.00 29.36 145 VAL D O 1
ATOM 12839 N N . CYS D 1 146 ? 110.674 127.045 91.623 1.00 27.54 146 CYS D N 1
ATOM 12840 C CA . CYS D 1 146 ? 111.706 126.362 92.381 1.00 29.56 146 CYS D CA 1
ATOM 12841 C C . CYS D 1 146 ? 111.317 126.278 93.856 1.00 28.37 146 CYS D C 1
ATOM 12842 O O . CYS D 1 146 ? 110.383 126.931 94.321 1.00 28.62 146 CYS D O 1
ATOM 12845 N N . ASP D 1 147 ? 112.049 125.452 94.597 1.00 28.78 147 ASP D N 1
ATOM 12846 C CA . ASP D 1 147 ? 111.611 125.009 95.914 1.00 27.50 147 ASP D CA 1
ATOM 12847 C C . ASP D 1 147 ? 112.161 125.840 97.070 1.00 24.80 147 ASP D C 1
ATOM 12848 O O . ASP D 1 147 ? 111.898 125.504 98.226 1.00 26.63 147 ASP D O 1
ATOM 12853 N N . LEU D 1 148 ? 112.907 126.907 96.806 1.00 26.44 148 LEU D N 1
ATOM 12854 C CA . LEU D 1 148 ? 113.434 127.756 97.865 1.00 25.27 148 LEU D CA 1
ATOM 12855 C C . LEU D 1 148 ? 112.884 129.167 97.725 1.00 27.28 148 LEU D C 1
ATOM 12856 O O . LEU D 1 148 ? 112.709 129.666 96.610 1.00 32.14 148 LEU D O 1
ATOM 12861 N N . GLY D 1 149 ? 112.602 129.804 98.860 1.00 26.06 149 GLY D N 1
ATOM 12862 C CA . GLY D 1 149 ? 112.256 131.210 98.846 1.00 23.36 149 GLY D CA 1
ATOM 12863 C C . GLY D 1 149 ? 111.137 131.662 99.762 1.00 24.49 149 GLY D C 1
ATOM 12864 O O . GLY D 1 149 ? 110.837 132.856 99.812 1.00 27.30 149 GLY D O 1
ATOM 12865 N N . SER D 1 150 ? 110.512 130.748 100.495 1.00 23.07 150 SER D N 1
ATOM 12866 C CA . SER D 1 150 ? 109.349 131.088 101.300 1.00 22.50 150 SER D CA 1
ATOM 12867 C C . SER D 1 150 ? 109.495 130.557 102.720 1.00 23.21 150 SER D C 1
ATOM 12868 O O . SER D 1 150 ? 110.056 129.484 102.946 1.00 25.24 150 SER D O 1
ATOM 12871 N N . ILE D 1 151 ? 108.963 131.317 103.680 1.00 25.49 151 ILE D N 1
ATOM 12872 C CA . ILE D 1 151 ? 108.978 130.937 105.085 1.00 25.01 151 ILE D CA 1
ATOM 12873 C C . ILE D 1 151 ? 107.574 130.757 105.654 1.00 25.62 151 ILE D C 1
ATOM 12874 O O . ILE D 1 151 ? 107.410 130.692 106.871 1.00 27.36 151 ILE D O 1
ATOM 12879 N N . GLY D 1 152 ? 106.557 130.680 104.804 1.00 25.05 152 GLY D N 1
ATOM 12880 C CA . GLY D 1 152 ? 105.206 130.398 105.258 1.00 24.18 152 GLY D CA 1
ATOM 12881 C C . GLY D 1 152 ? 104.511 131.541 105.969 1.00 27.25 152 GLY D C 1
ATOM 12882 O O . GLY D 1 152 ? 103.513 131.357 106.655 1.00 32.65 152 GLY D O 1
ATOM 12896 N N . ASP D 1 154 ? 104.200 133.384 101.351 1.00 28.27 156 ASP D N 1
ATOM 12897 C CA . ASP D 1 154 ? 104.481 132.688 100.087 1.00 28.62 156 ASP D CA 1
ATOM 12898 C C . ASP D 1 154 ? 104.727 133.663 98.960 1.00 29.25 156 ASP D C 1
ATOM 12899 O O . ASP D 1 154 ? 104.316 133.440 97.828 1.00 32.69 156 ASP D O 1
ATOM 12904 N N . LEU D 1 155 ? 105.435 134.738 99.300 1.00 29.45 157 LEU D N 1
ATOM 12905 C CA . LEU D 1 155 ? 105.595 135.861 98.388 1.00 27.35 157 LEU D CA 1
ATOM 12906 C C . LEU D 1 155 ? 106.308 135.447 97.105 1.00 27.63 157 LEU D C 1
ATOM 12907 O O . LEU D 1 155 ? 105.843 135.747 96.003 1.00 29.27 157 LEU D O 1
ATOM 12912 N N . VAL D 1 156 ? 107.418 134.729 97.227 1.00 28.05 158 VAL D N 1
ATOM 12913 C CA . VAL D 1 156 ? 108.277 134.414 96.084 1.00 25.92 158 VAL D CA 1
ATOM 12914 C C . VAL D 1 156 ? 107.675 133.316 95.205 1.00 24.98 158 VAL D C 1
ATOM 12915 O O . VAL D 1 156 ? 107.566 133.512 93.980 1.00 26.58 158 VAL D O 1
ATOM 12919 N N . PRO D 1 157 ? 107.294 132.148 95.749 1.00 27.16 159 PRO D N 1
ATOM 12920 C CA . PRO D 1 157 ? 106.704 131.120 94.873 1.00 23.09 159 PRO D CA 1
ATOM 12921 C C . PRO D 1 157 ? 105.420 131.565 94.198 1.00 23.66 159 PRO D C 1
ATOM 12922 O O . PRO D 1 157 ? 105.204 131.248 93.023 1.00 25.58 159 PRO D O 1
ATOM 12926 N N . LEU D 1 158 ? 104.561 132.302 94.906 1.00 23.65 160 LEU D N 1
ATOM 12927 C CA . LEU D 1 158 ? 103.348 132.824 94.286 1.00 25.89 160 LEU D CA 1
ATOM 12928 C C . LEU D 1 158 ? 103.659 133.958 93.321 1.00 27.35 160 LEU D C 1
ATOM 12929 O O . LEU D 1 158 ? 102.936 134.153 92.337 1.00 30.98 160 LEU D O 1
ATOM 12934 N N . GLY D 1 159 ? 104.723 134.714 93.588 1.00 24.64 161 GLY D N 1
ATOM 12935 C CA . GLY D 1 159 ? 105.145 135.744 92.665 1.00 25.31 161 GLY D CA 1
ATOM 12936 C C . GLY D 1 159 ? 105.601 135.183 91.341 1.00 26.04 161 GLY D C 1
ATOM 12937 O O . GLY D 1 159 ? 105.442 135.826 90.306 1.00 29.93 161 GLY D O 1
ATOM 12938 N N . VAL D 1 160 ? 106.170 133.980 91.353 1.00 24.07 162 VAL D N 1
ATOM 12939 C CA . VAL D 1 160 ? 106.508 133.323 90.090 1.00 24.98 162 VAL D CA 1
ATOM 12940 C C . VAL D 1 160 ? 105.254 133.137 89.237 1.00 28.02 162 VAL D C 1
ATOM 12941 O O . VAL D 1 160 ? 105.233 133.475 88.047 1.00 30.74 162 VAL D O 1
ATOM 12945 N N . ILE D 1 161 ? 104.180 132.629 89.846 1.00 25.74 163 ILE D N 1
ATOM 12946 C CA . ILE D 1 161 ? 102.926 132.421 89.124 1.00 26.06 163 ILE D CA 1
ATOM 12947 C C . ILE D 1 161 ? 102.339 133.750 88.659 1.00 27.77 163 ILE D C 1
ATOM 12948 O O . ILE D 1 161 ? 101.839 133.866 87.533 1.00 28.99 163 ILE D O 1
ATOM 12953 N N . ALA D 1 162 ? 102.370 134.765 89.525 1.00 29.84 164 ALA D N 1
ATOM 12954 C CA . ALA D 1 162 ? 101.807 136.063 89.161 1.00 30.51 164 ALA D CA 1
ATOM 12955 C C . ALA D 1 162 ? 102.553 136.674 87.979 1.00 31.07 164 ALA D C 1
ATOM 12956 O O . ALA D 1 162 ? 101.936 137.141 87.011 1.00 34.15 164 ALA D O 1
ATOM 12958 N N . ARG D 1 163 ? 103.888 136.660 88.035 1.00 31.21 165 ARG D N 1
ATOM 12959 C CA . ARG D 1 163 ? 104.695 137.166 86.931 1.00 29.89 165 ARG D CA 1
ATOM 12960 C C . ARG D 1 163 ? 104.449 136.371 85.659 1.00 30.74 165 ARG D C 1
ATOM 12961 O O . ARG D 1 163 ? 104.463 136.931 84.558 1.00 34.11 165 ARG D O 1
ATOM 12969 N N . SER D 1 164 ? 104.238 135.059 85.788 1.00 29.98 166 SER D N 1
ATOM 12970 C CA . SER D 1 164 ? 103.952 134.243 84.615 1.00 30.73 166 SER D CA 1
ATOM 12971 C C . SER D 1 164 ? 102.635 134.642 83.965 1.00 31.08 166 SER D C 1
ATOM 12972 O O . SER D 1 164 ? 102.551 134.751 82.738 1.00 34.47 166 SER D O 1
ATOM 12975 N N . ILE D 1 165 ? 101.592 134.857 84.768 1.00 31.15 167 ILE D N 1
ATOM 12976 C CA . ILE D 1 165 ? 100.277 135.090 84.179 1.00 31.69 167 ILE D CA 1
ATOM 12977 C C . ILE D 1 165 ? 100.064 136.535 83.747 1.00 35.56 167 ILE D C 1
ATOM 12978 O O . ILE D 1 165 ? 99.172 136.795 82.932 1.00 38.89 167 ILE D O 1
ATOM 12983 N N . ILE D 1 166 ? 100.847 137.493 84.256 1.00 34.28 168 ILE D N 1
ATOM 12984 C CA . ILE D 1 166 ? 100.676 138.881 83.832 1.00 36.03 168 ILE D CA 1
ATOM 12985 C C . ILE D 1 166 ? 101.713 139.321 82.809 1.00 38.32 168 ILE D C 1
ATOM 12986 O O . ILE D 1 166 ? 101.637 140.452 82.317 1.00 41.50 168 ILE D O 1
ATOM 12991 N N . GLY D 1 167 ? 102.667 138.466 82.462 1.00 36.54 169 GLY D N 1
ATOM 12992 C CA . GLY D 1 167 ? 103.736 138.886 81.570 1.00 36.65 169 GLY D CA 1
ATOM 12993 C C . GLY D 1 167 ? 104.633 139.949 82.165 1.00 36.76 169 GLY D C 1
ATOM 12994 O O . GLY D 1 167 ? 104.959 140.932 81.489 1.00 37.77 169 GLY D O 1
ATOM 12995 N N . HIS D 1 168 ? 105.026 139.779 83.422 1.00 34.71 170 HIS D N 1
ATOM 12996 C CA . HIS D 1 168 ? 105.897 140.727 84.088 1.00 34.40 170 HIS D CA 1
ATOM 12997 C C . HIS D 1 168 ? 107.289 140.721 83.449 1.00 38.67 170 HIS D C 1
ATOM 12998 O O . HIS D 1 168 ? 107.766 139.680 82.992 1.00 41.20 170 HIS D O 1
ATOM 13005 N N . PRO D 1 169 ? 107.956 141.879 83.399 1.00 39.81 171 PRO D N 1
ATOM 13006 C CA . PRO D 1 169 ? 109.308 141.926 82.811 1.00 38.48 171 PRO D CA 1
ATOM 13007 C C . PRO D 1 169 ? 110.323 141.027 83.500 1.00 39.82 171 PRO D C 1
ATOM 13008 O O . PRO D 1 169 ? 111.292 140.609 82.856 1.00 42.90 171 PRO D O 1
ATOM 13012 N N . SER D 1 170 ? 110.144 140.717 84.783 1.00 39.63 172 SER D N 1
ATOM 13013 C CA . SER D 1 170 ? 110.966 139.688 85.408 1.00 38.01 172 SER D CA 1
ATOM 13014 C C . SER D 1 170 ? 110.516 138.332 84.884 1.00 37.66 172 SER D C 1
ATOM 13015 O O . SER D 1 170 ? 109.668 137.671 85.490 1.00 40.33 172 SER D O 1
ATOM 13018 N N . THR D 1 171 ? 111.089 137.927 83.755 1.00 37.92 173 THR D N 1
ATOM 13019 C CA . THR D 1 171 ? 110.621 136.763 83.017 1.00 38.24 173 THR D CA 1
ATOM 13020 C C . THR D 1 171 ? 110.741 135.488 83.844 1.00 36.56 173 THR D C 1
ATOM 13021 O O . THR D 1 171 ? 111.746 135.252 84.518 1.00 38.02 173 THR D O 1
ATOM 13025 N N . THR D 1 172 ? 109.699 134.666 83.788 1.00 36.12 174 THR D N 1
ATOM 13026 C CA . THR D 1 172 ? 109.691 133.330 84.364 1.00 36.79 174 THR D CA 1
ATOM 13027 C C . THR D 1 172 ? 109.706 132.292 83.250 1.00 33.89 174 THR D C 1
ATOM 13028 O O . THR D 1 172 ? 109.617 132.611 82.063 1.00 38.11 174 THR D O 1
ATOM 13032 N N . GLN D 1 173 ? 109.832 131.032 83.649 1.00 34.23 175 GLN D N 1
ATOM 13033 C CA . GLN D 1 173 ? 109.798 129.904 82.729 1.00 33.21 175 GLN D CA 1
ATOM 13034 C C . GLN D 1 173 ? 108.480 129.165 82.900 1.00 34.60 175 GLN D C 1
ATOM 13035 O O . GLN D 1 173 ? 108.093 128.827 84.023 1.00 35.79 175 GLN D O 1
ATOM 13041 N N . VAL D 1 174 ? 107.790 128.927 81.789 1.00 34.55 176 VAL D N 1
ATOM 13042 C CA . VAL D 1 174 ? 106.479 128.296 81.792 1.00 35.43 176 VAL D CA 1
ATOM 13043 C C . VAL D 1 174 ? 106.532 127.074 80.888 1.00 37.00 176 VAL D C 1
ATOM 13044 O O . VAL D 1 174 ? 107.011 127.155 79.751 1.00 42.67 176 VAL D O 1
ATOM 13048 N N . LYS D 1 175 ? 106.068 125.944 81.405 1.00 35.31 177 LYS D N 1
ATOM 13049 C CA . LYS D 1 175 ? 105.938 124.723 80.624 1.00 36.55 177 LYS D CA 1
ATOM 13050 C C . LYS D 1 175 ? 104.574 124.723 79.945 1.00 37.73 177 LYS D C 1
ATOM 13051 O O . LYS D 1 175 ? 103.542 124.808 80.616 1.00 38.22 177 LYS D O 1
ATOM 13057 N N . TYR D 1 176 ? 104.573 124.639 78.619 1.00 37.79 178 TYR D N 1
ATOM 13058 C CA . TYR D 1 176 ? 103.351 124.671 77.834 1.00 38.54 178 TYR D CA 1
ATOM 13059 C C . TYR D 1 176 ? 103.536 123.790 76.608 1.00 44.20 178 TYR D C 1
ATOM 13060 O O . TYR D 1 176 ? 104.585 123.831 75.960 1.00 44.89 178 TYR D O 1
ATOM 13069 N N . GLN D 1 177 ? 102.520 122.976 76.318 1.00 47.93 179 GLN D N 1
ATOM 13070 C CA . GLN D 1 177 ? 102.537 122.057 75.179 1.00 45.47 179 GLN D CA 1
ATOM 13071 C C . GLN D 1 177 ? 103.787 121.182 75.185 1.00 47.84 179 GLN D C 1
ATOM 13072 O O . GLN D 1 177 ? 104.367 120.883 74.140 1.00 50.78 179 GLN D O 1
ATOM 13078 N N . GLY D 1 178 ? 104.217 120.779 76.377 1.00 47.98 180 GLY D N 1
ATOM 13079 C CA . GLY D 1 178 ? 105.357 119.901 76.512 1.00 48.72 180 GLY D CA 1
ATOM 13080 C C . GLY D 1 178 ? 106.712 120.561 76.391 1.00 48.14 180 GLY D C 1
ATOM 13081 O O . GLY D 1 178 ? 107.727 119.861 76.472 1.00 47.32 180 GLY D O 1
ATOM 13082 N N . GLU D 1 179 ? 106.770 121.878 76.211 1.00 50.07 181 GLU D N 1
ATOM 13083 C CA . GLU D 1 179 ? 108.034 122.577 76.047 1.00 48.70 181 GLU D CA 1
ATOM 13084 C C . GLU D 1 179 ? 108.125 123.722 77.043 1.00 46.35 181 GLU D C 1
ATOM 13085 O O . GLU D 1 179 ? 107.125 124.357 77.370 1.00 44.83 181 GLU D O 1
ATOM 13091 N N . GLN D 1 180 ? 109.336 123.983 77.524 1.00 45.99 182 GLN D N 1
ATOM 13092 C CA . GLN D 1 180 ? 109.577 125.086 78.445 1.00 41.06 182 GLN D CA 1
ATOM 13093 C C . GLN D 1 180 ? 109.957 126.332 77.657 1.00 42.86 182 GLN D C 1
ATOM 13094 O O . GLN D 1 180 ? 110.827 126.278 76.783 1.00 48.44 182 GLN D O 1
ATOM 13100 N N . ALA D 1 181 ? 109.305 127.452 77.963 1.00 42.76 183 ALA D N 1
ATOM 13101 C CA . ALA D 1 181 ? 109.516 128.686 77.224 1.00 38.95 183 ALA D CA 1
ATOM 13102 C C . ALA D 1 181 ? 109.459 129.873 78.175 1.00 39.45 183 ALA D C 1
ATOM 13103 O O . ALA D 1 181 ? 109.137 129.741 79.357 1.00 38.48 183 ALA D O 1
ATOM 13105 N N . ASP D 1 182 ? 109.791 131.043 77.641 1.00 43.33 184 ASP D N 1
ATOM 13106 C CA . ASP D 1 182 ? 109.651 132.275 78.398 1.00 40.90 184 ASP D CA 1
ATOM 13107 C C . ASP D 1 182 ? 108.179 132.591 78.621 1.00 41.10 184 ASP D C 1
ATOM 13108 O O . ASP D 1 182 ? 107.322 132.292 77.786 1.00 42.52 184 ASP D O 1
ATOM 13113 N N . SER D 1 183 ? 107.893 133.206 79.770 1.00 41.66 185 SER D N 1
ATOM 13114 C CA . SER D 1 183 ? 106.519 133.564 80.102 1.00 42.27 185 SER D CA 1
ATOM 13115 C C . SER D 1 183 ? 105.890 134.441 79.028 1.00 41.32 185 SER D C 1
ATOM 13116 O O . SER D 1 183 ? 104.686 134.341 78.777 1.00 41.77 185 SER D O 1
ATOM 13119 N N . HIS D 1 184 ? 106.684 135.294 78.379 1.00 41.42 186 HIS D N 1
ATOM 13120 C CA . HIS D 1 184 ? 106.157 136.149 77.320 1.00 42.17 186 HIS D CA 1
ATOM 13121 C C . HIS D 1 184 ? 105.736 135.336 76.101 1.00 43.26 186 HIS D C 1
ATOM 13122 O O . HIS D 1 184 ? 104.689 135.605 75.500 1.00 46.88 186 HIS D O 1
ATOM 13129 N N . ASP D 1 185 ? 106.531 134.330 75.727 1.00 42.75 187 ASP D N 1
ATOM 13130 C CA . ASP D 1 185 ? 106.170 133.472 74.602 1.00 45.63 187 ASP D CA 1
ATOM 13131 C C . ASP D 1 185 ? 104.882 132.710 74.881 1.00 43.53 187 ASP D C 1
ATOM 13132 O O . ASP D 1 185 ? 104.001 132.620 74.020 1.00 45.86 187 ASP D O 1
ATOM 13137 N N . VAL D 1 186 ? 104.760 132.144 76.082 1.00 40.26 188 VAL D N 1
ATOM 13138 C CA . VAL D 1 186 ? 103.548 131.414 76.437 1.00 41.74 188 VAL D CA 1
ATOM 13139 C C . VAL D 1 186 ? 102.351 132.355 76.472 1.00 44.00 188 VAL D C 1
ATOM 13140 O O . VAL D 1 186 ? 101.260 132.012 76.001 1.00 43.94 188 VAL D O 1
ATOM 13144 N N . LEU D 1 187 ? 102.538 133.559 77.018 1.00 44.58 189 LEU D N 1
ATOM 13145 C CA . LEU D 1 187 ? 101.472 134.556 77.024 1.00 44.53 189 LEU D CA 1
ATOM 13146 C C . LEU D 1 187 ? 100.988 134.848 75.611 1.00 45.86 189 LEU D C 1
ATOM 13147 O O . LEU D 1 187 ? 99.782 134.888 75.351 1.00 47.29 189 LEU D O 1
ATOM 13152 N N . GLN D 1 188 ? 101.923 135.058 74.684 1.00 45.45 190 GLN D N 1
ATOM 13153 C CA . GLN D 1 188 ? 101.541 135.317 73.300 1.00 48.63 190 GLN D CA 1
ATOM 13154 C C . GLN D 1 188 ? 100.826 134.117 72.689 1.00 49.40 190 GLN D C 1
ATOM 13155 O O . GLN D 1 188 ? 99.843 134.279 71.958 1.00 51.84 190 GLN D O 1
ATOM 13161 N N . GLN D 1 189 ? 101.302 132.902 72.980 1.00 48.17 191 GLN D N 1
ATOM 13162 C CA . GLN D 1 189 ? 100.647 131.706 72.457 1.00 46.75 191 GLN D CA 1
ATOM 13163 C C . GLN D 1 189 ? 99.234 131.548 73.005 1.00 48.80 191 GLN D C 1
ATOM 13164 O O . GLN D 1 189 ? 98.383 130.937 72.351 1.00 51.00 191 GLN D O 1
ATOM 13170 N N . LEU D 1 190 ? 98.963 132.087 74.192 1.00 48.02 192 LEU D N 1
ATOM 13171 C CA . LEU D 1 190 ? 97.633 132.057 74.785 1.00 46.17 192 LEU D CA 1
ATOM 13172 C C . LEU D 1 190 ? 96.798 133.272 74.405 1.00 48.25 192 LEU D C 1
ATOM 13173 O O . LEU D 1 190 ? 95.700 133.447 74.943 1.00 49.37 192 LEU D O 1
ATOM 13178 N N . ASN D 1 191 ? 97.303 134.114 73.502 1.00 48.25 193 ASN D N 1
ATOM 13179 C CA . ASN D 1 191 ? 96.614 135.320 73.044 1.00 49.55 193 ASN D CA 1
ATOM 13180 C C . ASN D 1 191 ? 96.316 136.278 74.193 1.00 49.79 193 ASN D C 1
ATOM 13181 O O . ASN D 1 191 ? 95.293 136.965 74.199 1.00 53.28 193 ASN D O 1
ATOM 13186 N N . TYR D 1 192 ? 97.215 136.330 75.169 1.00 47.55 194 TYR D N 1
ATOM 13187 C CA . TYR D 1 192 ? 97.149 137.287 76.261 1.00 46.74 194 TYR D CA 1
ATOM 13188 C C . TYR D 1 192 ? 98.204 138.362 76.055 1.00 47.04 194 TYR D C 1
ATOM 13189 O O . TYR D 1 192 ? 99.301 138.082 75.565 1.00 49.90 194 TYR D O 1
ATOM 13198 N N . SER D 1 193 ? 97.869 139.587 76.431 1.00 48.65 195 SER D N 1
ATOM 13199 C CA . SER D 1 193 ? 98.826 140.680 76.449 1.00 46.36 195 SER D CA 1
ATOM 13200 C C . SER D 1 193 ? 99.368 140.868 77.860 1.00 46.12 195 SER D C 1
ATOM 13201 O O . SER D 1 193 ? 98.839 140.331 78.834 1.00 48.69 195 SER D O 1
ATOM 13204 N N . ALA D 1 194 ? 100.450 141.635 77.958 1.00 48.68 196 ALA D N 1
ATOM 13205 C CA . ALA D 1 194 ? 100.993 141.977 79.263 1.00 46.08 196 ALA D CA 1
ATOM 13206 C C . ALA D 1 194 ? 99.969 142.775 80.056 1.00 49.31 196 ALA D C 1
ATOM 13207 O O . ALA D 1 194 ? 99.247 143.612 79.509 1.00 51.42 196 ALA D O 1
ATOM 13209 N N . LEU D 1 195 ? 99.897 142.503 81.352 1.00 48.74 197 LEU D N 1
ATOM 13210 C CA . LEU D 1 195 ? 98.914 143.125 82.224 1.00 48.85 197 LEU D CA 1
ATOM 13211 C C . LEU D 1 195 ? 99.628 143.978 83.259 1.00 52.28 197 LEU D C 1
ATOM 13212 O O . LEU D 1 195 ? 100.576 143.517 83.903 1.00 51.14 197 LEU D O 1
ATOM 13217 N N . GLN D 1 196 ? 99.176 145.219 83.413 1.00 53.98 198 GLN D N 1
ATOM 13218 C CA . GLN D 1 196 ? 99.689 146.104 84.447 1.00 54.11 198 GLN D CA 1
ATOM 13219 C C . GLN D 1 196 ? 98.793 146.003 85.672 1.00 52.63 198 GLN D C 1
ATOM 13220 O O . GLN D 1 196 ? 97.570 146.132 85.567 1.00 53.39 198 GLN D O 1
ATOM 13226 N N . LEU D 1 197 ? 99.403 145.759 86.825 1.00 53.23 199 LEU D N 1
ATOM 13227 C CA . LEU D 1 197 ? 98.641 145.537 88.043 1.00 54.12 199 LEU D CA 1
ATOM 13228 C C . LEU D 1 197 ? 98.047 146.839 88.565 1.00 55.97 199 LEU D C 1
ATOM 13229 O O . LEU D 1 197 ? 98.676 147.898 88.508 1.00 56.70 199 LEU D O 1
ATOM 13234 N N . GLU D 1 198 ? 96.825 146.751 89.072 1.00 54.80 200 GLU D N 1
ATOM 13235 C CA . GLU D 1 198 ? 96.200 147.864 89.761 1.00 55.45 200 GLU D CA 1
ATOM 13236 C C . GLU D 1 198 ? 96.559 147.787 91.243 1.00 53.63 200 GLU D C 1
ATOM 13237 O O . GLU D 1 198 ? 97.378 146.966 91.661 1.00 53.74 200 GLU D O 1
ATOM 13243 N N . ALA D 1 199 ? 95.948 148.644 92.054 1.00 54.77 201 ALA D N 1
ATOM 13244 C CA . ALA D 1 199 ? 96.289 148.704 93.467 1.00 53.81 201 ALA D CA 1
ATOM 13245 C C . ALA D 1 199 ? 95.934 147.404 94.175 1.00 52.77 201 ALA D C 1
ATOM 13246 O O . ALA D 1 199 ? 94.874 146.818 93.939 1.00 53.32 201 ALA D O 1
ATOM 13248 N N . LYS D 1 200 ? 96.858 146.942 95.022 1.00 53.76 202 LYS D N 1
ATOM 13249 C CA . LYS D 1 200 ? 96.671 145.812 95.927 1.00 50.61 202 LYS D CA 1
ATOM 13250 C C . LYS D 1 200 ? 96.652 144.476 95.190 1.00 49.53 202 LYS D C 1
ATOM 13251 O O . LYS D 1 200 ? 96.677 143.417 95.823 1.00 50.63 202 LYS D O 1
ATOM 13257 N N . GLU D 1 201 ? 96.642 144.505 93.857 1.00 48.09 203 GLU D N 1
ATOM 13258 C CA . GLU D 1 201 ? 96.475 143.269 93.099 1.00 48.62 203 GLU D CA 1
ATOM 13259 C C . GLU D 1 201 ? 97.711 142.386 93.197 1.00 46.39 203 GLU D C 1
ATOM 13260 O O . GLU D 1 201 ? 97.604 141.177 93.436 1.00 44.55 203 GLU D O 1
ATOM 13266 N N . GLY D 1 202 ? 98.894 142.970 93.006 1.00 43.46 204 GLY D N 1
ATOM 13267 C CA . GLY D 1 202 ? 100.113 142.194 93.132 1.00 41.97 204 GLY D CA 1
ATOM 13268 C C . GLY D 1 202 ? 100.290 141.622 94.522 1.00 41.01 204 GLY D C 1
ATOM 13269 O O . GLY D 1 202 ? 100.709 140.474 94.685 1.00 39.60 204 GLY D O 1
ATOM 13270 N N . LEU D 1 203 ? 99.978 142.419 95.545 1.00 41.02 205 LEU D N 1
ATOM 13271 C CA . LEU D 1 203 ? 100.019 141.917 96.911 1.00 39.16 205 LEU D CA 1
ATOM 13272 C C . LEU D 1 203 ? 98.978 140.826 97.125 1.00 38.97 205 LEU D C 1
ATOM 13273 O O . LEU D 1 203 ? 99.264 139.802 97.751 1.00 40.12 205 LEU D O 1
ATOM 13278 N N . ALA D 1 204 ? 97.769 141.016 96.596 1.00 41.94 206 ALA D N 1
ATOM 13279 C CA . ALA D 1 204 ? 96.716 140.024 96.776 1.00 39.81 206 ALA D CA 1
ATOM 13280 C C . ALA D 1 204 ? 97.018 138.711 96.069 1.00 38.87 206 ALA D C 1
ATOM 13281 O O . ALA D 1 204 ? 96.492 137.671 96.474 1.00 41.05 206 ALA D O 1
ATOM 13283 N N . LEU D 1 205 ? 97.840 138.730 95.021 1.00 37.34 207 LEU D N 1
ATOM 13284 C CA . LEU D 1 205 ? 98.178 137.487 94.340 1.00 34.55 207 LEU D CA 1
ATOM 13285 C C . LEU D 1 205 ? 99.171 136.639 95.128 1.00 35.98 207 LEU D C 1
ATOM 13286 O O . LEU D 1 205 ? 99.170 135.412 94.990 1.00 38.98 207 LEU D O 1
ATOM 13291 N N . VAL D 1 206 ? 100.008 137.254 95.958 1.00 33.41 208 VAL D N 1
ATOM 13292 C CA . VAL D 1 206 ? 101.138 136.558 96.561 1.00 33.80 208 VAL D CA 1
ATOM 13293 C C . VAL D 1 206 ? 101.074 136.495 98.079 1.00 34.32 208 VAL D C 1
ATOM 13294 O O . VAL D 1 206 ? 101.882 135.774 98.681 1.00 33.97 208 VAL D O 1
ATOM 13298 N N . ASN D 1 207 ? 100.150 137.203 98.724 1.00 35.25 209 ASN D N 1
ATOM 13299 C CA . ASN D 1 207 ? 100.172 137.350 100.180 1.00 35.12 209 ASN D CA 1
ATOM 13300 C C . ASN D 1 207 ? 99.253 136.319 100.833 1.00 35.94 209 ASN D C 1
ATOM 13301 O O . ASN D 1 207 ? 98.249 136.641 101.461 1.00 42.96 209 ASN D O 1
ATOM 13306 N N . GLY D 1 208 ? 99.633 135.054 100.696 1.00 34.00 210 GLY D N 1
ATOM 13307 C CA . GLY D 1 208 ? 98.819 133.994 101.253 1.00 33.81 210 GLY D CA 1
ATOM 13308 C C . GLY D 1 208 ? 99.601 132.711 101.416 1.00 28.87 210 GLY D C 1
ATOM 13309 O O . GLY D 1 208 ? 100.803 132.650 101.158 1.00 32.64 210 GLY D O 1
ATOM 13310 N N . THR D 1 209 ? 98.889 131.673 101.849 1.00 30.93 211 THR D N 1
ATOM 13311 C CA . THR D 1 209 ? 99.470 130.361 102.104 1.00 30.05 211 THR D CA 1
ATOM 13312 C C . THR D 1 209 ? 99.106 129.344 101.028 1.00 27.31 211 THR D C 1
ATOM 13313 O O . THR D 1 209 ? 99.220 128.140 101.263 1.00 28.34 211 THR D O 1
ATOM 13317 N N . SER D 1 210 ? 98.680 129.806 99.851 1.00 28.44 212 SER D N 1
ATOM 13318 C CA . SER D 1 210 ? 98.107 128.905 98.854 1.00 27.62 212 SER D CA 1
ATOM 13319 C C . SER D 1 210 ? 99.120 127.884 98.348 1.00 26.92 212 SER D C 1
ATOM 13320 O O . SER D 1 210 ? 98.764 126.730 98.100 1.00 29.32 212 SER D O 1
ATOM 13323 N N . PHE D 1 211 ? 100.377 128.286 98.161 1.00 24.44 213 PHE D N 1
ATOM 13324 C CA . PHE D 1 211 ? 101.368 127.355 97.625 1.00 24.87 213 PHE D CA 1
ATOM 13325 C C . PHE D 1 211 ? 101.761 126.307 98.664 1.00 25.08 213 PHE D C 1
ATOM 13326 O O . PHE D 1 211 ? 101.841 125.107 98.359 1.00 25.37 213 PHE D O 1
ATOM 13334 N N . SER D 1 212 ? 102.008 126.746 99.900 1.00 24.97 214 SER D N 1
ATOM 13335 C CA . SER D 1 212 ? 102.248 125.808 100.990 1.00 23.23 214 SER D CA 1
ATOM 13336 C C . SER D 1 212 ? 101.057 124.880 101.178 1.00 24.52 214 SER D C 1
ATOM 13337 O O . SER D 1 212 ? 101.226 123.670 101.361 1.00 22.25 214 SER D O 1
ATOM 13340 N N . SER D 1 213 ? 99.844 125.434 101.123 1.00 24.56 215 SER D N 1
ATOM 13341 C CA . SER D 1 213 ? 98.641 124.623 101.256 1.00 23.24 215 SER D CA 1
ATOM 13342 C C . SER D 1 213 ? 98.492 123.641 100.103 1.00 23.45 215 SER D C 1
ATOM 13343 O O . SER D 1 213 ? 97.977 122.542 100.296 1.00 26.48 215 SER D O 1
ATOM 13346 N N . ALA D 1 214 ? 98.949 124.010 98.907 1.00 23.89 216 ALA D N 1
ATOM 13347 C CA . ALA D 1 214 ? 98.856 123.116 97.758 1.00 22.62 216 ALA D CA 1
ATOM 13348 C C . ALA D 1 214 ? 99.807 121.938 97.899 1.00 23.79 216 ALA D C 1
ATOM 13349 O O . ALA D 1 214 ? 99.427 120.780 97.665 1.00 25.35 216 ALA D O 1
ATOM 13351 N N . ILE D 1 215 ? 101.052 122.219 98.282 1.00 23.21 217 ILE D N 1
ATOM 13352 C CA . ILE D 1 215 ? 102.005 121.143 98.531 1.00 21.88 217 ILE D CA 1
ATOM 13353 C C . ILE D 1 215 ? 101.497 120.244 99.651 1.00 23.67 217 ILE D C 1
ATOM 13354 O O . ILE D 1 215 ? 101.563 119.014 99.557 1.00 25.01 217 ILE D O 1
ATOM 13359 N N . ALA D 1 216 ? 100.951 120.845 100.714 1.00 24.48 218 ALA D N 1
ATOM 13360 C CA . ALA D 1 216 ? 100.423 120.069 101.830 1.00 19.89 218 ALA D CA 1
ATOM 13361 C C . ALA D 1 216 ? 99.223 119.224 101.415 1.00 22.77 218 ALA D C 1
ATOM 13362 O O . ALA D 1 216 ? 99.073 118.094 101.882 1.00 24.42 218 ALA D O 1
ATOM 13364 N N . ALA D 1 217 ? 98.346 119.760 100.562 1.00 22.36 219 ALA D N 1
ATOM 13365 C CA . ALA D 1 217 ? 97.191 118.998 100.095 1.00 22.78 219 ALA D CA 1
ATOM 13366 C C . ALA D 1 217 ? 97.619 117.802 99.258 1.00 23.47 219 ALA D C 1
ATOM 13367 O O . ALA D 1 217 ? 97.051 116.711 99.390 1.00 24.81 219 ALA D O 1
ATOM 13369 N N . ASN D 1 218 ? 98.618 117.987 98.392 1.00 23.57 220 ASN D N 1
ATOM 13370 C CA . ASN D 1 218 ? 99.162 116.851 97.653 1.00 23.33 220 ASN D CA 1
ATOM 13371 C C . ASN D 1 218 ? 99.771 115.822 98.600 1.00 24.78 220 ASN D C 1
ATOM 13372 O O . ASN D 1 218 ? 99.562 114.612 98.435 1.00 24.10 220 ASN D O 1
ATOM 13377 N N . CYS D 1 219 ? 100.507 116.290 99.614 1.00 24.17 221 CYS D N 1
ATOM 13378 C CA . CYS D 1 219 ? 101.088 115.384 100.600 1.00 23.41 221 CYS D CA 1
ATOM 13379 C C . CYS D 1 219 ? 100.010 114.606 101.344 1.00 25.53 221 CYS D C 1
ATOM 13380 O O . CYS D 1 219 ? 100.165 113.411 101.593 1.00 26.91 221 CYS D O 1
ATOM 13383 N N . VAL D 1 220 ? 98.909 115.269 101.698 1.00 25.40 222 VAL D N 1
ATOM 13384 C CA . VAL D 1 220 ? 97.832 114.622 102.445 1.00 23.35 222 VAL D CA 1
ATOM 13385 C C . VAL D 1 220 ? 97.115 113.586 101.586 1.00 23.82 222 VAL D C 1
ATOM 13386 O O . VAL D 1 220 ? 96.807 112.485 102.052 1.00 26.99 222 VAL D O 1
ATOM 13390 N N . PHE D 1 221 ? 96.808 113.931 100.334 1.00 22.78 223 PHE D N 1
ATOM 13391 C CA . PHE D 1 221 ? 96.199 112.975 99.411 1.00 22.56 223 PHE D CA 1
ATOM 13392 C C . PHE D 1 221 ? 97.071 111.731 99.264 1.00 24.34 223 PHE D C 1
ATOM 13393 O O . PHE D 1 221 ? 96.606 110.587 99.436 1.00 24.47 223 PHE D O 1
ATOM 13401 N N . GLU D 1 222 ? 98.362 111.945 98.999 1.00 23.71 224 GLU D N 1
ATOM 13402 C CA . GLU D 1 222 ? 99.269 110.819 98.859 1.00 25.03 224 GLU D CA 1
ATOM 13403 C C . GLU D 1 222 ? 99.363 110.028 100.152 1.00 25.71 224 GLU D C 1
ATOM 13404 O O . GLU D 1 222 ? 99.399 108.800 100.123 1.00 28.41 224 GLU D O 1
ATOM 13410 N N . SER D 1 223 ? 99.381 110.712 101.297 1.00 27.09 225 SER D N 1
ATOM 13411 C CA . SER D 1 223 ? 99.551 110.035 102.576 1.00 24.19 225 SER D CA 1
ATOM 13412 C C . SER D 1 223 ? 98.330 109.204 102.941 1.00 25.78 225 SER D C 1
ATOM 13413 O O . SER D 1 223 ? 98.467 108.135 103.537 1.00 29.14 225 SER D O 1
ATOM 13416 N N . GLN D 1 224 ? 97.129 109.673 102.602 1.00 26.07 226 GLN D N 1
ATOM 13417 C CA . GLN D 1 224 ? 95.943 108.844 102.792 1.00 24.31 226 GLN D CA 1
ATOM 13418 C C . GLN D 1 224 ? 96.040 107.570 101.961 1.00 25.79 226 GLN D C 1
ATOM 13419 O O . GLN D 1 224 ? 95.812 106.458 102.465 1.00 26.58 226 GLN D O 1
ATOM 13425 N N . ARG D 1 225 ? 96.417 107.713 100.686 1.00 26.20 227 ARG D N 1
ATOM 13426 C CA . ARG D 1 225 ? 96.548 106.526 99.842 1.00 24.46 227 ARG D CA 1
ATOM 13427 C C . ARG D 1 225 ? 97.644 105.593 100.353 1.00 26.01 227 ARG D C 1
ATOM 13428 O O . ARG D 1 225 ? 97.489 104.365 100.338 1.00 28.50 227 ARG D O 1
ATOM 13436 N N . LEU D 1 226 ? 98.755 106.159 100.817 1.00 24.68 228 LEU D N 1
ATOM 13437 C CA . LEU D 1 226 ? 99.874 105.360 101.296 1.00 24.56 228 LEU D CA 1
ATOM 13438 C C . LEU D 1 226 ? 99.550 104.682 102.616 1.00 25.81 228 LEU D C 1
ATOM 13439 O O . LEU D 1 226 ? 100.024 103.576 102.867 1.00 27.00 228 LEU D O 1
ATOM 13444 N N . LEU D 1 227 ? 98.748 105.323 103.465 1.00 25.04 229 LEU D N 1
ATOM 13445 C CA . LEU D 1 227 ? 98.276 104.671 104.679 1.00 25.78 229 LEU D CA 1
ATOM 13446 C C . LEU D 1 227 ? 97.405 103.469 104.347 1.00 25.31 229 LEU D C 1
ATOM 13447 O O . LEU D 1 227 ? 97.561 102.397 104.945 1.00 28.15 229 LEU D O 1
ATOM 13452 N N . SER D 1 228 ? 96.487 103.625 103.388 1.00 26.25 230 SER D N 1
ATOM 13453 C CA . SER D 1 228 ? 95.659 102.488 102.990 1.00 26.97 230 SER D CA 1
ATOM 13454 C C . SER D 1 228 ? 96.510 101.353 102.426 1.00 23.80 230 SER D C 1
ATOM 13455 O O . SER D 1 228 ? 96.306 100.175 102.762 1.00 26.45 230 SER D O 1
ATOM 13458 N N . LEU D 1 229 ? 97.474 101.693 101.567 1.00 26.09 231 LEU D N 1
ATOM 13459 C CA . LEU D 1 229 ? 98.341 100.676 100.985 1.00 27.30 231 LEU D CA 1
ATOM 13460 C C . LEU D 1 229 ? 99.198 100.003 102.050 1.00 24.39 231 LEU D C 1
ATOM 13461 O O . LEU D 1 229 ? 99.404 98.786 102.010 1.00 27.97 231 LEU D O 1
ATOM 13466 N N . SER D 1 230 ? 99.699 100.781 103.012 1.00 24.67 232 SER D N 1
ATOM 13467 C CA . SER D 1 230 ? 100.466 100.222 104.116 1.00 23.77 232 SER D CA 1
ATOM 13468 C C . SER D 1 230 ? 99.632 99.237 104.913 1.00 25.76 232 SER D C 1
ATOM 13469 O O . SER D 1 230 ? 100.119 98.169 105.288 1.00 26.50 232 SER D O 1
ATOM 13472 N N . LEU D 1 231 ? 98.374 99.580 105.186 1.00 25.31 233 LEU D N 1
ATOM 13473 C CA . LEU D 1 231 ? 97.521 98.681 105.952 1.00 23.39 233 LEU D CA 1
ATOM 13474 C C . LEU D 1 231 ? 97.266 97.378 105.199 1.00 25.90 233 LEU D C 1
ATOM 13475 O O . LEU D 1 231 ? 97.296 96.292 105.791 1.00 29.59 233 LEU D O 1
ATOM 13480 N N . VAL D 1 232 ? 97.027 97.461 103.889 1.00 26.44 234 VAL D N 1
ATOM 13481 C CA . VAL D 1 232 ? 96.794 96.235 103.127 1.00 26.50 234 VAL D CA 1
ATOM 13482 C C . VAL D 1 232 ? 98.063 95.383 103.063 1.00 23.29 234 VAL D C 1
ATOM 13483 O O . VAL D 1 232 ? 98.010 94.153 103.200 1.00 25.77 234 VAL D O 1
ATOM 13487 N N . LEU D 1 233 ? 99.223 96.017 102.866 1.00 26.66 235 LEU D N 1
ATOM 13488 C CA . LEU D 1 233 ? 100.478 95.270 102.856 1.00 26.42 235 LEU D CA 1
ATOM 13489 C C . LEU D 1 233 ? 100.755 94.640 104.212 1.00 27.21 235 LEU D C 1
ATOM 13490 O O . LEU D 1 233 ? 101.287 93.528 104.290 1.00 30.01 235 LEU D O 1
ATOM 13495 N N . GLN D 1 234 ? 100.400 95.338 105.293 1.00 26.59 236 GLN D N 1
ATOM 13496 C CA . GLN D 1 234 ? 100.523 94.768 106.627 1.00 25.68 236 GLN D CA 1
ATOM 13497 C C . GLN D 1 234 ? 99.632 93.546 106.788 1.00 27.99 236 GLN D C 1
ATOM 13498 O O . GLN D 1 234 ? 100.043 92.552 107.389 1.00 29.45 236 GLN D O 1
ATOM 13504 N N . SER D 1 235 ? 98.399 93.607 106.283 1.00 27.34 237 SER D N 1
ATOM 13505 C CA . SER D 1 235 ? 97.529 92.436 106.364 1.00 25.96 237 SER D CA 1
ATOM 13506 C C . SER D 1 235 ? 98.127 91.263 105.597 1.00 26.50 237 SER D C 1
ATOM 13507 O O . SER D 1 235 ? 98.091 90.119 106.065 1.00 27.87 237 SER D O 1
ATOM 13510 N N . ILE D 1 236 ? 98.702 91.534 104.424 1.00 28.85 238 ILE D N 1
ATOM 13511 C CA . ILE D 1 236 ? 99.344 90.474 103.648 1.00 28.76 238 ILE D CA 1
ATOM 13512 C C . ILE D 1 236 ? 100.526 89.881 104.411 1.00 28.44 238 ILE D C 1
ATOM 13513 O O . ILE D 1 236 ? 100.702 88.659 104.453 1.00 30.63 238 ILE D O 1
ATOM 13518 N N . MET D 1 237 ? 101.358 90.732 105.016 1.00 28.30 239 MET D N 1
ATOM 13519 C CA . MET D 1 237 ? 102.509 90.239 105.770 1.00 26.41 239 MET D CA 1
ATOM 13520 C C . MET D 1 237 ? 102.078 89.448 107.000 1.00 29.13 239 MET D C 1
ATOM 13521 O O . MET D 1 237 ? 102.690 88.427 107.332 1.00 30.89 239 MET D O 1
ATOM 13526 N N . VAL D 1 238 ? 101.031 89.905 107.686 1.00 28.78 240 VAL D N 1
ATOM 13527 C CA . VAL D 1 238 ? 100.504 89.191 108.844 1.00 28.52 240 VAL D CA 1
ATOM 13528 C C . VAL D 1 238 ? 99.989 87.821 108.433 1.00 29.84 240 VAL D C 1
ATOM 13529 O O . VAL D 1 238 ? 100.189 86.828 109.141 1.00 34.85 240 VAL D O 1
ATOM 13533 N N . ARG D 1 239 ? 99.310 87.743 107.287 1.00 30.06 241 ARG D N 1
ATOM 13534 C CA . ARG D 1 239 ? 98.876 86.446 106.783 1.00 31.05 241 ARG D CA 1
ATOM 13535 C C . ARG D 1 239 ? 100.068 85.570 106.405 1.00 31.98 241 ARG D C 1
ATOM 13536 O O . ARG D 1 239 ? 100.034 84.350 106.599 1.00 29.59 241 ARG D O 1
ATOM 13544 N N . ALA D 1 240 ? 101.124 86.174 105.856 1.00 30.54 242 ALA D N 1
ATOM 13545 C CA . ALA D 1 240 ? 102.307 85.413 105.463 1.00 30.65 242 ALA D CA 1
ATOM 13546 C C . ALA D 1 240 ? 103.049 84.870 106.678 1.00 33.66 242 ALA D C 1
ATOM 13547 O O . ALA D 1 240 ? 103.603 83.768 106.631 1.00 34.64 242 ALA D O 1
ATOM 13549 N N . LEU D 1 241 ? 103.078 85.633 107.770 1.00 33.81 243 LEU D N 1
ATOM 13550 C CA . LEU D 1 241 ? 103.672 85.154 109.010 1.00 32.90 243 LEU D CA 1
ATOM 13551 C C . LEU D 1 241 ? 102.800 84.133 109.720 1.00 35.52 243 LEU D C 1
ATOM 13552 O O . LEU D 1 241 ? 103.248 83.546 110.709 1.00 38.45 243 LEU D O 1
ATOM 13557 N N . GLY D 1 242 ? 101.582 83.905 109.244 1.00 36.63 244 GLY D N 1
ATOM 13558 C CA . GLY D 1 242 ? 100.638 83.085 109.976 1.00 37.84 244 GLY D CA 1
ATOM 13559 C C . GLY D 1 242 ? 100.202 83.730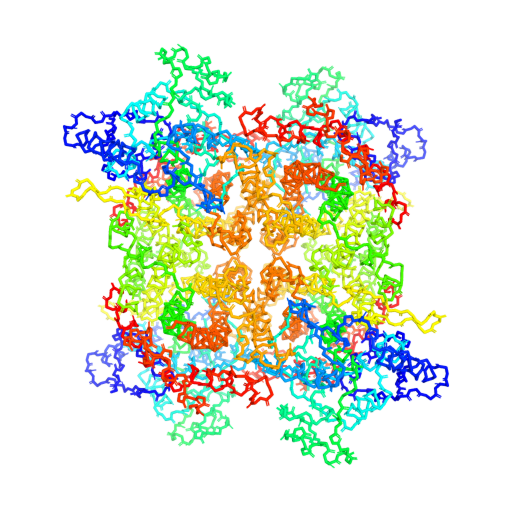 111.273 1.00 46.86 244 GLY D C 1
ATOM 13560 O O . GLY D 1 242 ? 100.021 83.032 112.278 1.00 56.18 244 GLY D O 1
ATOM 13561 N N . GLY D 1 243 ? 100.041 85.051 111.276 1.00 43.67 245 GLY D N 1
ATOM 13562 C CA . GLY D 1 243 ? 99.631 85.737 112.482 1.00 46.02 245 GLY D CA 1
ATOM 13563 C C . GLY D 1 243 ? 98.209 85.389 112.879 1.00 56.61 245 GLY D C 1
ATOM 13564 O O . GLY D 1 243 ? 97.372 85.032 112.050 1.00 55.71 245 GLY D O 1
ATOM 13565 N N . HIS D 1 244 ? 97.941 85.494 114.173 1.00 61.00 246 HIS D N 1
ATOM 13566 C CA . HIS D 1 244 ? 96.635 85.131 114.704 1.00 58.41 246 HIS D CA 1
ATOM 13567 C C . HIS D 1 244 ? 95.670 86.302 114.576 1.00 54.08 246 HIS D C 1
ATOM 13568 O O . HIS D 1 244 ? 95.951 87.384 115.103 1.00 50.45 246 HIS D O 1
ATOM 13575 N N . PRO D 1 245 ? 94.529 86.131 113.903 1.00 54.79 247 PRO D N 1
ATOM 13576 C CA . PRO D 1 245 ? 93.534 87.216 113.830 1.00 52.14 247 PRO D CA 1
ATOM 13577 C C . PRO D 1 245 ? 92.944 87.614 115.179 1.00 48.11 247 PRO D C 1
ATOM 13578 O O . PRO D 1 245 ? 92.189 88.595 115.232 1.00 44.93 247 PRO D O 1
ATOM 13582 N N . GLU D 1 246 ? 93.265 86.890 116.257 1.00 48.76 248 GLU D N 1
ATOM 13583 C CA . GLU D 1 246 ? 92.732 87.215 117.576 1.00 44.66 248 GLU D CA 1
ATOM 13584 C C . GLU D 1 246 ? 93.080 88.637 117.996 1.00 41.49 248 GLU D C 1
ATOM 13585 O O . GLU D 1 246 ? 92.354 89.243 118.790 1.00 41.59 248 GLU D O 1
ATOM 13591 N N . ALA D 1 247 ? 94.184 89.180 117.481 1.00 38.58 249 ALA D N 1
ATOM 13592 C CA . ALA D 1 247 ? 94.581 90.541 117.815 1.00 37.87 249 ALA D CA 1
ATOM 13593 C C . ALA D 1 247 ? 93.556 91.572 117.367 1.00 37.03 249 ALA D C 1
ATOM 13594 O O . ALA D 1 247 ? 93.550 92.690 117.891 1.00 37.83 249 ALA D O 1
ATOM 13596 N N . PHE D 1 248 ? 92.688 91.228 116.417 1.00 35.98 250 PHE D N 1
ATOM 13597 C CA . PHE D 1 248 ? 91.757 92.187 115.843 1.00 31.85 250 PHE D CA 1
ATOM 13598 C C . PHE D 1 248 ? 90.308 91.862 116.172 1.00 34.37 250 PHE D C 1
ATOM 13599 O O . PHE D 1 248 ? 89.401 92.324 115.477 1.00 34.95 250 PHE D O 1
ATOM 13607 N N . HIS D 1 249 ? 90.074 91.092 117.225 1.00 35.56 251 HIS D N 1
ATOM 13608 C CA . HIS D 1 249 ? 88.710 90.821 117.649 1.00 35.23 251 HIS D CA 1
ATOM 13609 C C . HIS D 1 249 ? 88.027 92.120 118.070 1.00 35.50 251 HIS D C 1
ATOM 13610 O O . HIS D 1 249 ? 88.678 93.015 118.619 1.00 34.26 251 HIS D O 1
ATOM 13617 N N . PRO D 1 250 ? 86.725 92.258 117.818 1.00 36.72 252 PRO D N 1
ATOM 13618 C CA . PRO D 1 250 ? 86.031 93.501 118.186 1.00 37.09 252 PRO D CA 1
ATOM 13619 C C . PRO D 1 250 ? 86.112 93.833 119.665 1.00 37.80 252 PRO D C 1
ATOM 13620 O O . PRO D 1 250 ? 86.087 95.017 120.021 1.00 39.26 252 PRO D O 1
ATOM 13624 N N . PHE D 1 251 ? 86.214 92.824 120.536 1.00 35.89 253 PHE D N 1
ATOM 13625 C CA . PHE D 1 251 ? 86.273 93.075 121.972 1.00 34.88 253 PHE D CA 1
ATOM 13626 C C . PHE D 1 251 ? 87.507 93.883 122.357 1.00 36.55 253 PHE D C 1
ATOM 13627 O O . PHE D 1 251 ? 87.458 94.673 123.305 1.00 35.53 253 PHE D O 1
ATOM 13635 N N . VAL D 1 252 ? 88.617 93.700 121.639 1.00 36.08 254 VAL D N 1
ATOM 13636 C CA . VAL D 1 252 ? 89.862 94.373 121.997 1.00 34.34 254 VAL D CA 1
ATOM 13637 C C . VAL D 1 252 ? 89.755 95.876 121.759 1.00 34.60 254 VAL D C 1
ATOM 13638 O O . VAL D 1 252 ? 90.086 96.682 122.635 1.00 36.10 254 VAL D O 1
ATOM 13642 N N . ASP D 1 253 ? 89.291 96.279 120.572 1.00 37.80 255 ASP D N 1
ATOM 13643 C CA . ASP D 1 253 ? 89.128 97.703 120.297 1.00 35.45 255 ASP D CA 1
ATOM 13644 C C . ASP D 1 253 ? 87.913 98.287 121.000 1.00 36.13 255 ASP D C 1
ATOM 13645 O O . ASP D 1 253 ? 87.870 99.499 121.234 1.00 37.57 255 ASP D O 1
ATOM 13650 N N . GLU D 1 254 ? 86.929 97.454 121.339 1.00 36.96 256 GLU D N 1
ATOM 13651 C CA . GLU D 1 254 ? 85.791 97.918 122.121 1.00 36.78 256 GLU D CA 1
ATOM 13652 C C . GLU D 1 254 ? 86.226 98.427 123.489 1.00 34.46 256 GLU D C 1
ATOM 13653 O O . GLU D 1 254 ? 85.630 99.370 124.020 1.00 37.50 256 GLU D O 1
ATOM 13659 N N . ASN D 1 255 ? 87.262 97.831 124.063 1.00 33.94 257 ASN D N 1
ATOM 13660 C CA . ASN D 1 255 ? 87.757 98.216 125.374 1.00 32.87 257 ASN D CA 1
ATOM 13661 C C . ASN D 1 255 ? 88.865 99.262 125.316 1.00 33.38 257 ASN D C 1
ATOM 13662 O O . ASN D 1 255 ? 89.325 99.708 126.370 1.00 36.60 257 ASN D O 1
ATOM 13667 N N . LYS D 1 256 ? 89.309 99.656 124.123 1.00 33.08 258 LYS D N 1
ATOM 13668 C CA . LYS D 1 256 ? 90.256 100.759 123.947 1.00 29.23 258 LYS D CA 1
ATOM 13669 C C . LYS D 1 256 ? 89.769 101.638 122.802 1.00 32.58 258 LYS D C 1
ATOM 13670 O O . LYS D 1 256 ? 90.343 101.644 121.707 1.00 33.11 258 LYS D O 1
ATOM 13676 N N . PRO D 1 257 ? 88.711 102.420 123.032 1.00 31.99 259 PRO D N 1
ATOM 13677 C CA . PRO D 1 257 ? 87.942 103.030 121.939 1.00 30.96 259 PRO D CA 1
ATOM 13678 C C . PRO D 1 257 ? 88.587 104.246 121.273 1.00 28.08 259 PRO D C 1
ATOM 13679 O O . PRO D 1 257 ? 87.945 105.274 121.061 1.00 31.69 259 PRO D O 1
ATOM 13683 N N . HIS D 1 258 ? 89.858 104.123 120.928 1.00 29.58 260 HIS D N 1
ATOM 13684 C CA . HIS D 1 258 ? 90.451 105.064 119.988 1.00 27.61 260 HIS D CA 1
ATOM 13685 C C . HIS D 1 258 ? 89.797 104.862 118.626 1.00 29.87 260 HIS D C 1
ATOM 13686 O O . HIS D 1 258 ? 89.715 103.724 118.151 1.00 33.16 260 HIS D O 1
ATOM 13693 N N . PRO D 1 259 ? 89.288 105.919 117.985 1.00 30.68 261 PRO D N 1
ATOM 13694 C CA . PRO D 1 259 ? 88.675 105.733 116.658 1.00 29.35 261 PRO D CA 1
ATOM 13695 C C . PRO D 1 259 ? 89.619 105.112 115.644 1.00 28.37 261 PRO D C 1
ATOM 13696 O O . PRO D 1 259 ? 89.204 104.257 114.849 1.00 28.04 261 PRO D O 1
ATOM 13700 N N . GLY D 1 260 ? 90.890 105.512 115.666 1.00 26.17 262 GLY D N 1
ATOM 13701 C CA . GLY D 1 260 ? 91.857 104.919 114.762 1.00 26.03 262 GLY D CA 1
ATOM 13702 C C . GLY D 1 260 ? 92.021 103.432 114.993 1.00 26.39 262 GLY D C 1
ATOM 13703 O O . GLY D 1 260 ? 92.109 102.657 114.042 1.00 28.91 262 GLY D O 1
ATOM 13704 N N . GLN D 1 261 ? 92.053 103.015 116.260 1.00 26.66 263 GLN D N 1
ATOM 13705 C CA . GLN D 1 261 ? 92.193 101.597 116.567 1.00 26.60 263 GLN D CA 1
ATOM 13706 C C . GLN D 1 261 ? 90.982 100.810 116.096 1.00 26.24 263 GLN D C 1
ATOM 13707 O O . GLN D 1 261 ? 91.129 99.726 115.525 1.00 27.40 263 GLN D O 1
ATOM 13713 N N . GLY D 1 262 ? 89.781 101.342 116.316 1.00 26.30 264 GLY D N 1
ATOM 13714 C CA . GLY D 1 262 ? 88.586 100.655 115.862 1.00 25.64 264 GLY D CA 1
ATOM 13715 C C . GLY D 1 262 ? 88.538 100.512 114.354 1.00 28.13 264 GLY D C 1
ATOM 13716 O O . GLY D 1 262 ? 88.251 99.433 113.829 1.00 33.07 264 GLY D O 1
ATOM 13717 N N . TRP D 1 263 ? 88.831 101.600 113.634 1.00 27.38 265 TRP D N 1
ATOM 13718 C CA . TRP D 1 263 ? 88.822 101.527 112.177 1.00 26.50 265 TRP D CA 1
ATOM 13719 C C . TRP D 1 263 ? 89.908 100.590 111.660 1.00 27.98 265 TRP D C 1
ATOM 13720 O O . TRP D 1 263 ? 89.672 99.815 110.727 1.00 29.43 265 TRP D O 1
ATOM 13731 N N . SER D 1 264 ? 91.103 100.646 112.251 1.00 27.13 266 SER D N 1
ATOM 13732 C CA . SER D 1 264 ? 92.195 99.780 111.822 1.00 27.30 266 SER D CA 1
ATOM 13733 C C . SER D 1 264 ? 91.879 98.311 112.084 1.00 30.07 266 SER D C 1
ATOM 13734 O O . SER D 1 264 ? 92.167 97.450 111.246 1.00 30.59 266 SER D O 1
ATOM 13737 N N . ALA D 1 265 ? 91.283 98.004 113.238 1.00 28.80 267 ALA D N 1
ATOM 13738 C CA . ALA D 1 265 ? 90.911 96.628 113.538 1.00 27.93 267 ALA D CA 1
ATOM 13739 C C . ALA D 1 265 ? 89.805 96.140 112.613 1.00 29.26 267 ALA D C 1
ATOM 13740 O O . ALA D 1 265 ? 89.825 94.986 112.176 1.00 31.51 267 ALA D O 1
ATOM 13742 N N . GLN D 1 266 ? 88.832 97.001 112.302 1.00 29.28 268 GLN D N 1
ATOM 13743 C CA . GLN D 1 266 ? 87.795 96.620 111.350 1.00 30.98 268 GLN D CA 1
ATOM 13744 C C . GLN D 1 266 ? 88.390 96.350 109.974 1.00 31.99 268 GLN D C 1
ATOM 13745 O O . GLN D 1 266 ? 88.006 95.386 109.300 1.00 34.02 268 GLN D O 1
ATOM 13751 N N . MET D 1 267 ? 89.340 97.184 109.546 1.00 27.75 269 MET D N 1
ATOM 13752 C CA . MET D 1 267 ? 90.009 96.950 108.271 1.00 30.87 269 MET D CA 1
ATOM 13753 C C . MET D 1 267 ? 90.769 95.634 108.279 1.00 32.91 269 MET D C 1
ATOM 13754 O O . MET D 1 267 ? 90.708 94.876 107.311 1.00 35.72 269 MET D O 1
ATOM 13759 N N . MET D 1 268 ? 91.488 95.345 109.364 1.00 31.78 270 MET D N 1
ATOM 13760 C CA . MET D 1 268 ? 92.236 94.094 109.443 1.00 30.81 270 MET D CA 1
ATOM 13761 C C . MET D 1 268 ? 91.304 92.890 109.436 1.00 31.15 270 MET D C 1
ATOM 13762 O O . MET D 1 268 ? 91.614 91.862 108.828 1.00 34.35 270 MET D O 1
ATOM 13767 N N . ARG D 1 269 ? 90.157 92.998 110.110 1.00 32.91 271 ARG D N 1
ATOM 13768 C CA . ARG D 1 269 ? 89.170 91.925 110.064 1.00 33.47 271 ARG D CA 1
ATOM 13769 C C . ARG D 1 269 ? 88.644 91.718 108.651 1.00 35.40 271 ARG D C 1
ATOM 13770 O O . ARG D 1 269 ? 88.471 90.578 108.207 1.00 38.35 271 ARG D O 1
ATOM 13778 N N . ASP D 1 270 ? 88.371 92.810 107.933 1.00 36.47 272 ASP D N 1
ATOM 13779 C CA . ASP D 1 270 ? 87.926 92.689 106.548 1.00 35.58 272 ASP D CA 1
ATOM 13780 C C . ASP D 1 270 ? 88.999 92.055 105.668 1.00 37.37 272 ASP D C 1
ATOM 13781 O O . ASP D 1 270 ? 88.700 91.197 104.832 1.00 39.44 272 ASP D O 1
ATOM 13786 N N . LEU D 1 271 ? 90.255 92.464 105.846 1.00 36.70 273 LEU D N 1
ATOM 13787 C CA . LEU D 1 271 ? 91.329 92.052 104.952 1.00 33.17 273 LEU D CA 1
ATOM 13788 C C . LEU D 1 271 ? 91.776 90.619 105.197 1.00 36.36 273 LEU D C 1
ATOM 13789 O O . LEU D 1 271 ? 92.152 89.925 104.247 1.00 40.81 273 LEU D O 1
ATOM 13794 N N . LEU D 1 272 ? 91.744 90.161 106.443 1.00 35.15 274 LEU D N 1
ATOM 13795 C CA . LEU D 1 272 ? 92.194 88.815 106.771 1.00 36.00 274 LEU D CA 1
ATOM 13796 C C . LEU D 1 272 ? 91.106 87.777 106.533 1.00 36.32 274 LEU D C 1
ATOM 13797 O O . LEU D 1 272 ? 89.924 88.102 106.479 1.00 40.75 274 LEU D O 1
ATOM 13802 N N . ALA D 1 286 ? 102.858 81.177 122.142 1.00 62.80 288 ALA D N 1
ATOM 13803 C CA . ALA D 1 286 ? 101.553 81.397 122.757 1.00 65.54 288 ALA D CA 1
ATOM 13804 C C . ALA D 1 286 ? 100.888 82.652 122.202 1.00 64.66 288 ALA D C 1
ATOM 13805 O O . ALA D 1 286 ? 99.667 82.704 122.054 1.00 62.24 288 ALA D O 1
ATOM 13807 N N . GLN D 1 287 ? 101.700 83.664 121.901 1.00 62.22 289 GLN D N 1
ATOM 13808 C CA . GLN D 1 287 ? 101.206 84.922 121.364 1.00 53.54 289 GLN D CA 1
ATOM 13809 C C . GLN D 1 287 ? 102.154 85.425 120.288 1.00 54.18 289 GLN D C 1
ATOM 13810 O O . GLN D 1 287 ? 103.353 85.136 120.308 1.00 54.84 289 GLN D O 1
ATOM 13816 N N . ASP D 1 288 ? 101.603 86.185 119.347 1.00 51.63 290 ASP D N 1
ATOM 13817 C CA . ASP D 1 288 ? 102.425 86.804 118.323 1.00 44.91 290 ASP D CA 1
ATOM 13818 C C . ASP D 1 288 ? 103.262 87.930 118.920 1.00 43.96 290 ASP D C 1
ATOM 13819 O O . ASP D 1 288 ? 102.967 88.462 119.994 1.00 42.69 290 ASP D O 1
ATOM 13824 N N . ARG D 1 289 ? 104.324 88.288 118.207 1.00 41.22 291 ARG D N 1
ATOM 13825 C CA . ARG D 1 289 ? 105.115 89.441 118.594 1.00 35.41 291 ARG D CA 1
ATOM 13826 C C . ARG D 1 289 ? 104.321 90.723 118.357 1.00 30.71 291 ARG D C 1
ATOM 13827 O O . ARG D 1 289 ? 103.289 90.733 117.682 1.00 32.97 291 ARG D O 1
ATOM 13835 N N . TYR D 1 290 ? 104.814 91.819 118.935 1.00 29.40 292 TYR D N 1
ATOM 13836 C CA . TYR D 1 290 ? 103.996 93.023 119.068 1.00 26.04 292 TYR D CA 1
ATOM 13837 C C . TYR D 1 290 ? 103.648 93.647 117.726 1.00 27.60 292 TYR D C 1
ATOM 13838 O O . TYR D 1 290 ? 102.559 94.211 117.578 1.00 28.73 292 TYR D O 1
ATOM 13847 N N . SER D 1 291 ? 104.553 93.573 116.748 1.00 28.91 293 SER D N 1
ATOM 13848 C CA . SER D 1 291 ? 104.288 94.165 115.442 1.00 26.99 293 SER D CA 1
ATOM 13849 C C . SER D 1 291 ? 103.050 93.573 114.783 1.00 28.62 293 SER D C 1
ATOM 13850 O O . SER D 1 291 ? 102.446 94.222 113.924 1.00 31.21 293 SER D O 1
ATOM 13853 N N . LEU D 1 292 ? 102.654 92.363 115.172 1.00 30.15 294 LEU D N 1
ATOM 13854 C CA . LEU D 1 292 ? 101.416 91.749 114.715 1.00 30.24 294 LEU D CA 1
ATOM 13855 C C . LEU D 1 292 ? 100.284 91.911 115.722 1.00 32.14 294 LEU D C 1
ATOM 13856 O O . LEU D 1 292 ? 99.175 92.299 115.353 1.00 35.36 294 LEU D O 1
ATOM 13861 N N . ARG D 1 293 ? 100.550 91.620 116.994 1.00 31.92 295 ARG D N 1
ATOM 13862 C CA . ARG D 1 293 ? 99.496 91.590 118.001 1.00 31.82 295 ARG D CA 1
ATOM 13863 C C . ARG D 1 293 ? 99.034 92.987 118.406 1.00 31.13 295 ARG D C 1
ATOM 13864 O O . ARG D 1 293 ? 97.875 93.160 118.794 1.00 32.59 295 ARG D O 1
ATOM 13872 N N . CYS D 1 294 ? 99.903 93.990 118.305 1.00 28.26 296 CYS D N 1
ATOM 13873 C CA . CYS D 1 294 ? 99.561 95.364 118.651 1.00 26.67 296 CYS D CA 1
ATOM 13874 C C . CYS D 1 294 ? 99.434 96.252 117.416 1.00 26.41 296 CYS D C 1
ATOM 13875 O O . CYS D 1 294 ? 99.684 97.455 117.487 1.00 29.03 296 CYS D O 1
ATOM 13878 N N . LEU D 1 295 ? 99.047 95.668 116.280 1.00 28.24 297 LEU D N 1
ATOM 13879 C CA . LEU D 1 295 ? 99.046 96.403 115.018 1.00 24.78 297 LEU D CA 1
ATOM 13880 C C . LEU D 1 295 ? 98.010 97.522 115.015 1.00 23.68 297 LEU D C 1
ATOM 13881 O O . LEU D 1 295 ? 98.305 98.650 114.607 1.00 23.41 297 LEU D O 1
ATOM 13886 N N . ALA D 1 296 ? 96.781 97.222 115.441 1.00 25.19 298 ALA D N 1
ATOM 13887 C CA . ALA D 1 296 ? 95.736 98.240 115.464 1.00 25.15 298 ALA D CA 1
ATOM 13888 C C . ALA D 1 296 ? 96.071 99.358 116.443 1.00 23.62 298 ALA D C 1
ATOM 13889 O O . ALA D 1 296 ? 95.829 100.537 116.158 1.00 24.52 298 ALA D O 1
ATOM 13891 N N . GLN D 1 297 ? 96.622 99.006 117.606 1.00 21.94 299 GLN D N 1
ATOM 13892 C CA . GLN D 1 297 ? 97.019 100.017 118.579 1.00 22.71 299 GLN D CA 1
ATOM 13893 C C . GLN D 1 297 ? 98.133 100.899 118.031 1.00 23.30 299 GLN D C 1
ATOM 13894 O O . GLN D 1 297 ? 98.155 102.109 118.277 1.00 26.13 299 GLN D O 1
ATOM 13900 N N . TYR D 1 298 ? 99.072 100.306 117.294 1.00 21.78 300 TYR D N 1
ATOM 13901 C CA . TYR D 1 298 ? 100.125 101.086 116.653 1.00 20.91 300 TYR D CA 1
ATOM 13902 C C . TYR D 1 298 ? 99.555 102.008 115.580 1.00 21.76 300 TYR D C 1
ATOM 13903 O O . TYR D 1 298 ? 100.001 103.152 115.436 1.00 24.49 300 TYR D O 1
ATOM 13912 N N . PHE D 1 299 ? 98.572 101.524 114.817 1.00 20.62 301 PHE D N 1
ATOM 13913 C CA . PHE D 1 299 ? 98.015 102.307 113.719 1.00 22.03 301 PHE D CA 1
ATOM 13914 C C . PHE D 1 299 ? 97.164 103.468 114.217 1.00 23.61 301 PHE D C 1
ATOM 13915 O O . PHE D 1 299 ? 97.181 104.547 113.617 1.00 26.41 301 PHE D O 1
ATOM 13923 N N . ALA D 1 300 ? 96.412 103.267 115.306 1.00 23.63 302 ALA D N 1
ATOM 13924 C CA . ALA D 1 300 ? 95.414 104.215 115.801 1.00 22.82 302 ALA D CA 1
ATOM 13925 C C . ALA D 1 300 ? 95.874 105.673 115.776 1.00 25.24 302 ALA D C 1
ATOM 13926 O O . ALA D 1 300 ? 95.209 106.506 115.141 1.00 27.27 302 ALA D O 1
ATOM 13928 N N . PRO D 1 301 ? 96.981 106.037 116.443 1.00 25.46 303 PRO D N 1
ATOM 13929 C CA . PRO D 1 301 ? 97.401 107.445 116.400 1.00 21.96 303 PRO D CA 1
ATOM 13930 C C . PRO D 1 301 ? 97.777 107.918 115.010 1.00 22.78 303 PRO D C 1
ATOM 13931 O O . PRO D 1 301 ? 97.528 109.079 114.685 1.00 26.87 303 PRO D O 1
ATOM 13935 N N . ILE D 1 302 ? 98.356 107.054 114.175 1.00 23.63 304 ILE D N 1
ATOM 13936 C CA . ILE D 1 302 ? 98.694 107.448 112.811 1.00 24.03 304 ILE D CA 1
ATOM 13937 C C . ILE D 1 302 ? 97.430 107.750 112.016 1.00 26.22 304 ILE D C 1
ATOM 13938 O O . ILE D 1 302 ? 97.345 108.767 111.320 1.00 27.82 304 ILE D O 1
ATOM 13943 N N . VAL D 1 303 ? 96.428 106.875 112.120 1.00 24.71 305 VAL D N 1
ATOM 13944 C CA . VAL D 1 303 ? 95.174 107.073 111.397 1.00 25.56 305 VAL D CA 1
ATOM 13945 C C . VAL D 1 303 ? 94.507 108.372 111.836 1.00 25.06 305 VAL D C 1
ATOM 13946 O O . VAL D 1 303 ? 94.129 109.213 111.007 1.00 28.23 305 VAL D O 1
ATOM 13950 N N . GLU D 1 304 ? 94.380 108.567 113.150 1.00 25.70 306 GLU D N 1
ATOM 13951 C CA . GLU D 1 304 ? 93.700 109.757 113.650 1.00 25.63 306 GLU D CA 1
ATOM 13952 C C . GLU D 1 304 ? 94.488 111.027 113.345 1.00 23.72 306 GLU D C 1
ATOM 13953 O O . GLU D 1 304 ? 93.897 112.062 113.019 1.00 22.94 306 GLU D O 1
ATOM 13959 N N . GLY D 1 305 ? 95.818 110.970 113.435 1.00 23.93 307 GLY D N 1
ATOM 13960 C CA . GLY D 1 305 ? 96.625 112.128 113.100 1.00 24.78 307 GLY D CA 1
ATOM 13961 C C . GLY D 1 305 ? 96.539 112.498 111.635 1.00 26.16 307 GLY D C 1
ATOM 13962 O O . GLY D 1 305 ? 96.483 113.680 111.291 1.00 28.46 307 GLY D O 1
ATOM 13963 N N . ILE D 1 306 ? 96.531 111.498 110.752 1.00 25.93 308 ILE D N 1
ATOM 13964 C CA . ILE D 1 306 ? 96.376 111.767 109.327 1.00 24.69 308 ILE D CA 1
ATOM 13965 C C . ILE D 1 306 ? 95.017 112.400 109.053 1.00 25.89 308 ILE D C 1
ATOM 13966 O O . ILE D 1 306 ? 94.909 113.345 108.264 1.00 26.76 308 ILE D O 1
ATOM 13971 N N . ALA D 1 307 ? 93.966 111.914 109.719 1.00 25.34 309 ALA D N 1
ATOM 13972 C CA . ALA D 1 307 ? 92.647 112.532 109.574 1.00 25.01 309 ALA D CA 1
ATOM 13973 C C . ALA D 1 307 ? 92.648 113.986 110.050 1.00 23.64 309 ALA D C 1
ATOM 13974 O O . ALA D 1 307 ? 92.092 114.873 109.385 1.00 27.55 309 ALA D O 1
ATOM 13976 N N . GLN D 1 308 ? 93.255 114.247 111.212 1.00 23.79 310 GLN D N 1
ATOM 13977 C CA . GLN D 1 308 ? 93.315 115.610 111.737 1.00 23.74 310 GLN D CA 1
ATOM 13978 C C . GLN D 1 308 ? 94.078 116.533 110.795 1.00 24.60 310 GLN D C 1
ATOM 13979 O O . GLN D 1 308 ? 93.657 117.669 110.547 1.00 26.06 310 GLN D O 1
ATOM 13985 N N . ILE D 1 309 ? 95.208 116.059 110.270 1.00 25.77 311 ILE D N 1
ATOM 13986 C CA . ILE D 1 309 ? 96.002 116.854 109.340 1.00 25.42 311 ILE D CA 1
ATOM 13987 C C . ILE D 1 309 ? 95.216 117.123 108.065 1.00 27.10 311 ILE D C 1
ATOM 13988 O O . ILE D 1 309 ? 95.264 118.227 107.515 1.00 27.37 311 ILE D O 1
ATOM 13993 N N . SER D 1 310 ? 94.485 116.119 107.570 1.00 25.86 312 SER D N 1
ATOM 13994 C CA . SER D 1 310 ? 93.637 116.325 106.401 1.00 23.80 312 SER D CA 1
ATOM 13995 C C . SER D 1 310 ? 92.647 117.452 106.646 1.00 28.31 312 SER D C 1
ATOM 13996 O O . SER D 1 310 ? 92.515 118.370 105.828 1.00 31.91 312 SER D O 1
ATOM 13999 N N . GLN D 1 311 ? 91.950 117.401 107.783 1.00 26.94 313 GLN D N 1
ATOM 14000 C CA . GLN D 1 311 ? 90.957 118.427 108.084 1.00 28.32 313 GLN D CA 1
ATOM 14001 C C . GLN D 1 311 ? 91.595 119.807 108.207 1.00 27.69 313 GLN D C 1
ATOM 14002 O O . GLN D 1 311 ? 91.072 120.789 107.669 1.00 31.56 313 GLN D O 1
ATOM 14008 N N . SER D 1 312 ? 92.730 119.900 108.901 1.00 28.39 314 SER D N 1
ATOM 14009 C CA . SER D 1 312 ? 93.353 121.203 109.111 1.00 25.66 314 SER D CA 1
ATOM 14010 C C . SER D 1 312 ? 93.897 121.781 107.809 1.00 25.84 314 SER D C 1
ATOM 14011 O O . SER D 1 312 ? 93.767 122.984 107.559 1.00 26.62 314 SER D O 1
ATOM 14014 N N . ILE D 1 313 ? 94.504 120.944 106.964 1.00 26.26 315 ILE D N 1
ATOM 14015 C CA . ILE D 1 313 ? 95.009 121.418 105.681 1.00 25.29 315 ILE D CA 1
ATOM 14016 C C . ILE D 1 313 ? 93.857 121.846 104.783 1.00 26.89 315 ILE D C 1
ATOM 14017 O O . ILE D 1 313 ? 93.947 122.857 104.077 1.00 26.69 315 ILE D O 1
ATOM 14022 N N . SER D 1 314 ? 92.754 121.094 104.801 1.00 25.41 316 SER D N 1
ATOM 14023 C CA . SER D 1 314 ? 91.587 121.476 104.016 1.00 24.39 316 SER D CA 1
ATOM 14024 C C . SER D 1 314 ? 91.016 122.808 104.487 1.00 26.00 316 SER D C 1
ATOM 14025 O O . SER D 1 314 ? 90.570 123.622 103.673 1.00 28.30 316 SER D O 1
ATOM 14028 N N . THR D 1 315 ? 91.003 123.039 105.801 1.00 26.13 317 THR D N 1
ATOM 14029 C CA . THR D 1 315 ? 90.556 124.328 106.318 1.00 26.37 317 THR D CA 1
ATOM 14030 C C . THR D 1 315 ? 91.491 125.452 105.886 1.00 26.34 317 THR D C 1
ATOM 14031 O O . THR D 1 315 ? 91.037 126.525 105.473 1.00 28.14 317 THR D O 1
ATOM 14035 N N . GLU D 1 316 ? 92.801 125.222 105.970 1.00 25.54 318 GLU D N 1
ATOM 14036 C CA . GLU D 1 316 ? 93.762 126.265 105.623 1.00 26.56 318 GLU D CA 1
ATOM 14037 C C . GLU D 1 316 ? 93.693 126.624 104.142 1.00 28.91 318 GLU D C 1
ATOM 14038 O O . GLU D 1 316 ? 93.705 127.806 103.785 1.00 32.23 318 GLU D O 1
ATOM 14044 N N . MET D 1 317 ? 93.620 125.620 103.266 1.00 29.16 319 MET D N 1
ATOM 14045 C CA . MET D 1 317 ? 93.684 125.879 101.833 1.00 28.26 319 MET D CA 1
ATOM 14046 C C . MET D 1 317 ? 92.423 126.548 101.305 1.00 29.15 319 MET D C 1
ATOM 14047 O O . MET D 1 317 ? 92.460 127.138 100.222 1.00 33.48 319 MET D O 1
ATOM 14052 N N . ASN D 1 318 ? 91.317 126.471 102.036 1.00 30.45 320 ASN D N 1
ATOM 14053 C CA . ASN D 1 318 ? 90.072 127.110 101.639 1.00 28.36 320 ASN D CA 1
ATOM 14054 C C . ASN D 1 318 ? 89.847 128.442 102.335 1.00 27.62 320 ASN D C 1
ATOM 14055 O O . ASN D 1 318 ? 88.812 129.073 102.116 1.00 34.38 320 ASN D O 1
ATOM 14060 N N . ALA D 1 319 ? 90.788 128.882 103.158 1.00 31.02 321 ALA D N 1
ATOM 14061 C CA . ALA D 1 319 ? 90.701 130.158 103.843 1.00 29.79 321 ALA D CA 1
ATOM 14062 C C . ALA D 1 319 ? 91.233 131.278 102.959 1.00 32.41 321 ALA D C 1
ATOM 14063 O O . ALA D 1 319 ? 92.039 131.059 102.052 1.00 34.61 321 ALA D O 1
ATOM 14065 N N . VAL D 1 320 ? 90.768 132.491 103.234 1.00 32.64 322 VAL D N 1
ATOM 14066 C CA . VAL D 1 320 ? 91.295 133.688 102.590 1.00 35.64 322 VAL D CA 1
ATOM 14067 C C . VAL D 1 320 ? 92.509 134.140 103.393 1.00 35.27 322 VAL D C 1
ATOM 14068 O O . VAL D 1 320 ? 92.373 134.623 104.518 1.00 39.26 322 VAL D O 1
ATOM 14072 N N . SER D 1 321 ? 93.697 133.990 102.814 1.00 34.92 323 SER D N 1
ATOM 14073 C CA . SER D 1 321 ? 94.940 134.298 103.506 1.00 36.01 323 SER D CA 1
ATOM 14074 C C . SER D 1 321 ? 95.491 135.684 103.183 1.00 40.32 323 SER D C 1
ATOM 14075 O O . SER D 1 321 ? 96.587 136.017 103.637 1.00 44.48 323 SER D O 1
ATOM 14078 N N . ASP D 1 322 ? 94.773 136.494 102.412 1.00 42.49 324 ASP D N 1
ATOM 14079 C CA . ASP D 1 322 ? 95.254 137.825 102.064 1.00 43.74 324 ASP D CA 1
ATOM 14080 C C . ASP D 1 322 ? 95.262 138.731 103.294 1.00 43.72 324 ASP D C 1
ATOM 14081 O O . ASP D 1 322 ? 94.405 138.625 104.171 1.00 48.18 324 ASP D O 1
ATOM 14086 N N . ASN D 1 323 ? 96.244 139.635 103.360 1.00 41.52 325 ASN D N 1
ATOM 14087 C CA . ASN D 1 323 ? 96.376 140.456 104.563 1.00 41.57 325 ASN D CA 1
ATOM 14088 C C . ASN D 1 323 ? 95.323 141.563 104.593 1.00 48.50 325 ASN D C 1
ATOM 14089 O O . ASN D 1 323 ? 94.521 141.600 105.533 1.00 50.40 325 ASN D O 1
ATOM 14094 N N . PRO D 1 324 ? 95.251 142.482 103.626 1.00 45.23 326 PRO D N 1
ATOM 14095 C CA . PRO D 1 324 ? 94.138 143.431 103.683 1.00 42.96 326 PRO D CA 1
ATOM 14096 C C . PRO D 1 324 ? 92.868 142.721 103.258 1.00 44.01 326 PRO D C 1
ATOM 14097 O O . PRO D 1 324 ? 92.664 142.448 102.073 1.00 48.92 326 PRO D O 1
ATOM 14101 N N . LEU D 1 325 ? 92.023 142.386 104.225 1.00 42.82 327 LEU D N 1
ATOM 14102 C CA . LEU D 1 325 ? 90.756 141.727 103.946 1.00 42.65 327 LEU D CA 1
ATOM 14103 C C . LEU D 1 325 ? 89.703 142.796 103.707 1.00 42.27 327 LEU D C 1
ATOM 14104 O O . LEU D 1 325 ? 89.496 143.668 104.553 1.00 46.78 327 LEU D O 1
ATOM 14109 N N . ILE D 1 326 ? 89.052 142.741 102.558 1.00 41.25 328 ILE D N 1
ATOM 14110 C CA . ILE D 1 326 ? 88.030 143.712 102.205 1.00 43.64 328 ILE D CA 1
ATOM 14111 C C . ILE D 1 326 ? 86.671 143.080 102.453 1.00 47.27 328 ILE D C 1
ATOM 14112 O O . ILE D 1 326 ? 86.367 142.005 101.925 1.00 48.01 328 ILE D O 1
ATOM 14117 N N . ASP D 1 327 ? 85.865 143.736 103.278 1.00 48.31 329 ASP D N 1
ATOM 14118 C CA . ASP D 1 327 ? 84.476 143.355 103.488 1.00 51.17 329 ASP D CA 1
ATOM 14119 C C . ASP D 1 327 ? 83.620 144.280 102.632 1.00 52.81 329 ASP D C 1
ATOM 14120 O O . ASP D 1 327 ? 83.574 145.492 102.871 1.00 55.77 329 ASP D O 1
ATOM 14125 N N . VAL D 1 328 ? 82.961 143.706 101.622 1.00 53.25 330 VAL D N 1
ATOM 14126 C CA . VAL D 1 328 ? 82.120 144.493 100.727 1.00 56.24 330 VAL D CA 1
ATOM 14127 C C . VAL D 1 328 ? 80.745 144.761 101.320 1.00 58.32 330 VAL D C 1
ATOM 14128 O O . VAL D 1 328 ? 80.069 145.703 100.892 1.00 60.01 330 VAL D O 1
ATOM 14132 N N . ASP D 1 329 ? 80.311 143.959 102.294 1.00 60.47 331 ASP D N 1
ATOM 14133 C CA . ASP D 1 329 ? 79.043 144.219 102.962 1.00 59.87 331 ASP D CA 1
ATOM 14134 C C . ASP D 1 329 ? 79.112 145.453 103.847 1.00 60.98 331 ASP D C 1
ATOM 14135 O O . ASP D 1 329 ? 78.071 146.042 104.154 1.00 63.61 331 ASP D O 1
ATOM 14140 N N . THR D 1 330 ? 80.313 145.848 104.269 1.00 58.59 332 THR D N 1
ATOM 14141 C CA . THR D 1 330 ? 80.526 147.094 104.983 1.00 56.93 332 THR D CA 1
ATOM 14142 C C . THR D 1 330 ? 81.496 148.025 104.273 1.00 55.94 332 THR D C 1
ATOM 14143 O O . THR D 1 330 ? 81.593 149.196 104.658 1.00 58.27 332 THR D O 1
ATOM 14147 N N . GLY D 1 331 ? 82.203 147.548 103.254 1.00 53.80 333 GLY D N 1
ATOM 14148 C CA . GLY D 1 331 ? 83.198 148.350 102.566 1.00 52.37 333 GLY D CA 1
ATOM 14149 C C . GLY D 1 331 ? 84.396 148.698 103.419 1.00 51.92 333 GLY D C 1
ATOM 14150 O O . GLY D 1 331 ? 84.922 149.811 103.312 1.00 55.57 333 GLY D O 1
ATOM 14151 N N . ARG D 1 332 ? 84.846 147.774 104.260 1.00 52.25 334 ARG D N 1
ATOM 14152 C CA . ARG D 1 332 ? 85.922 148.046 105.200 1.00 49.88 334 ARG D CA 1
ATOM 14153 C C . ARG D 1 332 ? 87.166 147.240 104.857 1.00 49.85 334 ARG D C 1
ATOM 14154 O O . ARG D 1 332 ? 87.104 146.190 104.212 1.00 51.96 334 ARG D O 1
ATOM 14162 N N . PHE D 1 333 ? 88.303 147.753 105.308 1.00 48.45 335 PHE D N 1
ATOM 14163 C CA . PHE D 1 333 ? 89.588 147.083 105.192 1.00 45.65 335 PHE D CA 1
ATOM 14164 C C . PHE D 1 333 ? 90.013 146.608 106.573 1.00 46.49 335 PHE D C 1
ATOM 14165 O O . PHE D 1 333 ? 89.948 147.369 107.543 1.00 47.62 335 PHE D O 1
ATOM 14173 N N . HIS D 1 334 ? 90.424 145.350 106.661 1.00 44.15 336 HIS D N 1
ATOM 14174 C CA . HIS D 1 334 ? 90.820 144.729 107.913 1.00 42.26 336 HIS D CA 1
ATOM 14175 C C . HIS D 1 334 ? 92.253 144.236 107.798 1.00 42.14 336 HIS D C 1
ATOM 14176 O O . HIS D 1 334 ? 92.583 143.490 106.871 1.00 43.89 336 HIS D O 1
ATOM 14183 N N . GLN D 1 335 ? 93.099 144.658 108.731 1.00 45.32 337 GLN D N 1
ATOM 14184 C CA . GLN D 1 335 ? 94.430 144.083 108.843 1.00 44.48 337 GLN D CA 1
ATOM 14185 C C . GLN D 1 335 ? 94.324 142.633 109.290 1.00 45.30 337 GLN D C 1
ATOM 14186 O O . GLN D 1 335 ? 93.515 142.291 110.156 1.00 46.97 337 GLN D O 1
ATOM 14192 N N . SER D 1 336 ? 95.144 141.773 108.695 1.00 40.23 338 SER D N 1
ATOM 14193 C CA . SER D 1 336 ? 95.026 140.344 108.920 1.00 38.59 338 SER D CA 1
ATOM 14194 C C . SER D 1 336 ? 96.406 139.722 109.063 1.00 38.21 338 SER D C 1
ATOM 14195 O O . SER D 1 336 ? 97.412 140.270 108.612 1.00 39.60 338 SER D O 1
ATOM 14198 N N . GLY D 1 337 ? 96.432 138.565 109.716 1.00 34.51 339 GLY D N 1
ATOM 14199 C CA . GLY D 1 337 ? 97.624 137.753 109.799 1.00 28.95 339 GLY D CA 1
ATOM 14200 C C . GLY D 1 337 ? 97.364 136.382 109.221 1.00 30.26 339 GLY D C 1
ATOM 14201 O O . GLY D 1 337 ? 98.068 135.419 109.531 1.00 34.80 339 GLY D O 1
ATOM 14202 N N . ASN D 1 338 ? 96.336 136.290 108.375 1.00 31.69 340 ASN D N 1
ATOM 14203 C CA . ASN D 1 338 ? 95.918 135.019 107.799 1.00 30.33 340 ASN D CA 1
ATOM 14204 C C . ASN D 1 338 ? 96.932 134.449 106.818 1.00 32.07 340 ASN D C 1
ATOM 14205 O O . ASN D 1 338 ? 96.799 133.286 106.428 1.00 35.67 340 ASN D O 1
ATOM 14210 N N . PHE D 1 339 ? 97.935 135.231 106.418 1.00 31.79 341 PHE D N 1
ATOM 14211 C CA . PHE D 1 339 ? 99.028 134.735 105.589 1.00 32.54 341 PHE D CA 1
ATOM 14212 C C . PHE D 1 339 ? 100.006 133.854 106.357 1.00 28.95 341 PHE D C 1
ATOM 14213 O O . PHE D 1 339 ? 100.896 133.270 105.736 1.00 31.59 341 PHE D O 1
ATOM 14221 N N . LEU D 1 340 ? 99.894 133.777 107.679 1.00 28.04 342 LEU D N 1
ATOM 14222 C CA . LEU D 1 340 ? 100.807 132.965 108.471 1.00 29.15 342 LEU D CA 1
ATOM 14223 C C . LEU D 1 340 ? 100.429 131.493 108.347 1.00 28.62 342 LEU D C 1
ATOM 14224 O O . LEU D 1 340 ? 99.282 131.116 108.599 1.00 30.48 342 LEU D O 1
ATOM 14229 N N . GLY D 1 341 ? 101.396 130.665 107.965 1.00 26.21 343 GLY D N 1
ATOM 14230 C CA . GLY D 1 341 ? 101.130 129.260 107.726 1.00 23.53 343 GLY D CA 1
ATOM 14231 C C . GLY D 1 341 ? 101.640 128.333 108.810 1.00 24.15 343 GLY D C 1
ATOM 14232 O O . GLY D 1 341 ? 102.100 127.230 108.516 1.00 23.84 343 GLY D O 1
ATOM 14233 N N . GLN D 1 342 ? 101.549 128.767 110.070 1.00 26.77 344 GLN D N 1
ATOM 14234 C CA . GLN D 1 342 ? 102.041 127.960 111.183 1.00 26.85 344 GLN D CA 1
ATOM 14235 C C . GLN D 1 342 ? 101.343 126.605 111.240 1.00 25.49 344 GLN D C 1
ATOM 14236 O O . GLN D 1 342 ? 101.986 125.572 111.472 1.00 25.63 344 GLN D O 1
ATOM 14242 N N . TYR D 1 343 ? 100.027 126.593 111.016 1.00 23.93 345 TYR D N 1
ATOM 14243 C CA . TYR D 1 343 ? 99.273 125.347 111.067 1.00 21.96 345 TYR D CA 1
ATOM 14244 C C . TYR D 1 343 ? 99.747 124.367 110.000 1.00 22.83 345 TYR D C 1
ATOM 14245 O O . TYR D 1 343 ? 99.894 123.171 110.272 1.00 24.74 345 TYR D O 1
ATOM 14254 N N . VAL D 1 344 ? 100.003 124.856 108.785 1.00 24.33 346 VAL D N 1
ATOM 14255 C CA . VAL D 1 344 ? 100.510 123.992 107.722 1.00 22.54 346 VAL D CA 1
ATOM 14256 C C . VAL D 1 344 ? 101.866 123.415 108.106 1.00 22.49 346 VAL D C 1
ATOM 14257 O O . VAL D 1 344 ? 102.127 122.222 107.913 1.00 22.26 346 VAL D O 1
ATOM 14261 N N . ALA D 1 345 ? 102.742 124.250 108.668 1.00 20.27 347 ALA D N 1
ATOM 14262 C CA . ALA D 1 345 ? 104.068 123.793 109.074 1.00 21.29 347 ALA D CA 1
ATOM 14263 C C . ALA D 1 345 ? 103.978 122.666 110.096 1.00 20.98 347 ALA D C 1
ATOM 14264 O O . ALA D 1 345 ? 104.608 121.611 109.937 1.00 24.80 347 ALA D O 1
ATOM 14266 N N . MET D 1 346 ? 103.185 122.871 111.150 1.00 24.32 348 MET D N 1
ATOM 14267 C CA . MET D 1 346 ? 103.077 121.864 112.202 1.00 25.10 348 MET D CA 1
ATOM 14268 C C . MET D 1 346 ? 102.393 120.596 111.699 1.00 21.86 348 MET D C 1
ATOM 14269 O O . MET D 1 346 ? 102.800 119.481 112.055 1.00 23.26 348 MET D O 1
ATOM 14274 N N . SER D 1 347 ? 101.364 120.743 110.860 1.00 23.02 349 SER D N 1
ATOM 14275 C CA . SER D 1 347 ? 100.695 119.576 110.299 1.00 22.70 349 SER D CA 1
ATOM 14276 C C . SER D 1 347 ? 101.640 118.767 109.421 1.00 22.49 349 SER D C 1
ATOM 14277 O O . SER D 1 347 ? 101.599 117.536 109.433 1.00 22.40 349 SER D O 1
ATOM 14280 N N . MET D 1 348 ? 102.498 119.439 108.653 1.00 21.04 350 MET D N 1
ATOM 14281 C CA . MET D 1 348 ? 103.432 118.713 107.799 1.00 21.21 350 MET D CA 1
ATOM 14282 C C . MET D 1 348 ? 104.519 118.025 108.616 1.00 21.19 350 MET D C 1
ATOM 14283 O O . MET D 1 348 ? 104.940 116.913 108.277 1.00 24.41 350 MET D O 1
ATOM 14288 N N . ASP D 1 349 ? 104.975 118.658 109.701 1.00 21.10 351 ASP D N 1
ATOM 14289 C CA . ASP D 1 349 ? 105.875 117.967 110.622 1.00 20.89 351 ASP D CA 1
ATOM 14290 C C . ASP D 1 349 ? 105.232 116.685 111.148 1.00 23.22 351 ASP D C 1
ATOM 14291 O O . ASP D 1 349 ? 105.850 115.607 111.149 1.00 27.03 351 ASP D O 1
ATOM 14296 N N . GLN D 1 350 ? 103.970 116.782 111.572 1.00 22.46 352 GLN D N 1
ATOM 14297 C CA . GLN D 1 350 ? 103.275 115.610 112.094 1.00 22.23 352 GLN D CA 1
ATOM 14298 C C . GLN D 1 350 ? 103.095 114.538 111.021 1.00 23.20 352 GLN D C 1
ATOM 14299 O O . GLN D 1 350 ? 103.227 113.340 111.300 1.00 27.85 352 GLN D O 1
ATOM 14305 N N . LEU D 1 351 ? 102.786 114.951 109.790 1.00 22.15 353 LEU D N 1
ATOM 14306 C CA . LEU D 1 351 ? 102.607 113.999 108.696 1.00 24.29 353 LEU D CA 1
ATOM 14307 C C . LEU D 1 351 ? 103.902 113.258 108.383 1.00 23.41 353 LEU D C 1
ATOM 14308 O O . LEU D 1 351 ? 103.887 112.054 108.094 1.00 25.75 353 LEU D O 1
ATOM 14313 N N . ARG D 1 352 ? 105.033 113.966 108.416 1.00 22.25 354 ARG D N 1
ATOM 14314 C CA . ARG D 1 352 ? 106.314 113.291 108.241 1.00 20.80 354 ARG D CA 1
ATOM 14315 C C . ARG D 1 352 ? 106.546 112.274 109.350 1.00 22.31 354 ARG D C 1
ATOM 14316 O O . ARG D 1 352 ? 107.038 111.167 109.094 1.00 25.60 354 ARG D O 1
ATOM 14324 N N . ARG D 1 353 ? 106.190 112.629 110.589 1.00 22.13 355 ARG D N 1
ATOM 14325 C CA . ARG D 1 353 ? 106.265 111.655 111.678 1.00 23.59 355 ARG D CA 1
ATOM 14326 C C . ARG D 1 353 ? 105.429 110.415 111.373 1.00 22.49 355 ARG D C 1
ATOM 14327 O O . ARG D 1 353 ? 105.869 109.282 111.597 1.00 21.18 355 ARG D O 1
ATOM 14335 N N . HIS D 1 354 ? 104.205 110.619 110.887 1.00 23.59 356 HIS D N 1
ATOM 14336 C CA . HIS D 1 354 ? 103.314 109.494 110.612 1.00 23.00 356 HIS D CA 1
ATOM 14337 C C . HIS D 1 354 ? 103.888 108.579 109.537 1.00 21.91 356 HIS D C 1
ATOM 14338 O O . HIS D 1 354 ? 103.842 107.348 109.665 1.00 22.64 356 HIS D O 1
ATOM 14345 N N . LEU D 1 355 ? 104.433 109.166 108.469 1.00 23.27 357 LEU D N 1
ATOM 14346 C CA . LEU D 1 355 ? 105.044 108.361 107.416 1.00 21.33 357 LEU D CA 1
ATOM 14347 C C . LEU D 1 355 ? 106.250 107.590 107.939 1.00 23.43 357 LEU D C 1
ATOM 14348 O O . LEU D 1 355 ? 106.446 106.418 107.593 1.00 23.94 357 LEU D O 1
ATOM 14353 N N . GLY D 1 356 ? 107.067 108.229 108.779 1.00 22.20 358 GLY D N 1
ATOM 14354 C CA . GLY D 1 356 ? 108.199 107.529 109.359 1.00 21.63 358 GLY D CA 1
ATOM 14355 C C . GLY D 1 356 ? 107.781 106.355 110.222 1.00 21.13 358 GLY D C 1
ATOM 14356 O O . GLY D 1 356 ? 108.394 105.286 110.173 1.00 24.50 358 GLY D O 1
ATOM 14357 N N . LEU D 1 357 ? 106.726 106.532 111.019 1.00 21.07 359 LEU D N 1
ATOM 14358 C CA . LEU D 1 357 ? 106.270 105.443 111.879 1.00 21.21 359 LEU D CA 1
ATOM 14359 C C . LEU D 1 357 ? 105.672 104.298 111.068 1.00 21.50 359 LEU D C 1
ATOM 14360 O O . LEU D 1 357 ? 105.900 103.123 111.384 1.00 23.19 359 LEU D O 1
ATOM 14365 N N . LEU D 1 358 ? 104.913 104.614 110.013 1.00 20.99 360 LEU D N 1
ATOM 14366 C CA . LEU D 1 358 ? 104.428 103.561 109.123 1.00 22.32 360 LEU D CA 1
ATOM 14367 C C . LEU D 1 358 ? 105.588 102.784 108.512 1.00 22.23 360 LEU D C 1
ATOM 14368 O O . LEU D 1 358 ? 105.570 101.546 108.475 1.00 22.86 360 LEU D O 1
ATOM 14373 N N . ALA D 1 359 ? 106.613 103.499 108.042 1.00 21.70 361 ALA D N 1
ATOM 14374 C CA . ALA D 1 359 ? 107.761 102.835 107.435 1.00 22.00 361 ALA D CA 1
ATOM 14375 C C . ALA D 1 359 ? 108.490 101.952 108.439 1.00 21.82 361 ALA D C 1
ATOM 14376 O O . ALA D 1 359 ? 108.919 100.845 108.100 1.00 23.77 361 ALA D O 1
ATOM 14378 N N . LYS D 1 360 ? 108.645 102.424 109.678 1.00 21.22 362 LYS D N 1
ATOM 14379 C CA . LYS D 1 360 ? 109.354 101.634 110.680 1.00 21.91 362 LYS D CA 1
ATOM 14380 C C . LYS D 1 360 ? 108.570 100.384 111.066 1.00 23.09 362 LYS D C 1
ATOM 14381 O O . LYS D 1 360 ? 109.159 99.314 111.266 1.00 24.32 362 LYS D O 1
ATOM 14387 N N . HIS D 1 361 ? 107.243 100.491 111.170 1.00 21.44 363 HIS D N 1
ATOM 14388 C CA . HIS D 1 361 ? 106.437 99.301 111.425 1.00 20.46 363 HIS D CA 1
ATOM 14389 C C . HIS D 1 361 ? 106.570 98.291 110.289 1.00 22.86 363 HIS D C 1
ATOM 14390 O O . HIS D 1 361 ? 106.718 97.086 110.531 1.00 26.44 363 HIS D O 1
ATOM 14397 N N . LEU D 1 362 ? 106.539 98.766 109.041 1.00 23.94 364 LEU D N 1
ATOM 14398 C CA . LEU D 1 362 ? 106.722 97.855 107.913 1.00 22.91 364 LEU D CA 1
ATOM 14399 C C . LEU D 1 362 ? 108.106 97.211 107.927 1.00 22.94 364 LEU D C 1
ATOM 14400 O O . LEU D 1 362 ? 108.249 96.031 107.595 1.00 25.34 364 LEU D O 1
ATOM 14405 N N . ASP D 1 363 ? 109.138 97.976 108.290 1.00 23.92 365 ASP D N 1
ATOM 14406 C CA . ASP D 1 363 ? 110.492 97.428 108.340 1.00 22.29 365 ASP D CA 1
ATOM 14407 C C . ASP D 1 363 ? 110.620 96.364 109.417 1.00 24.82 365 ASP D C 1
ATOM 14408 O O . ASP D 1 363 ? 111.293 95.348 109.216 1.00 28.97 365 ASP D O 1
ATOM 14413 N N . VAL D 1 364 ? 109.986 96.587 110.567 1.00 24.82 366 VAL D N 1
ATOM 14414 C CA . VAL D 1 364 ? 109.975 95.581 111.622 1.00 25.88 366 VAL D CA 1
ATOM 14415 C C . VAL D 1 364 ? 109.276 94.315 111.141 1.00 25.07 366 VAL D C 1
ATOM 14416 O O . VAL D 1 364 ? 109.755 93.195 111.365 1.00 25.48 366 VAL D O 1
ATOM 14420 N N . GLN D 1 365 ? 108.146 94.474 110.447 1.00 26.18 367 GLN D N 1
ATOM 14421 C CA . GLN D 1 365 ? 107.434 93.312 109.924 1.00 27.40 367 GLN D CA 1
ATOM 14422 C C . GLN D 1 365 ? 108.278 92.551 108.904 1.00 26.54 367 GLN D C 1
ATOM 14423 O O . GLN D 1 365 ? 108.286 91.314 108.890 1.00 29.05 367 GLN D O 1
ATOM 14429 N N . ILE D 1 366 ? 109.000 93.271 108.043 1.00 25.55 368 ILE D N 1
ATOM 14430 C CA . ILE D 1 366 ? 109.855 92.616 107.055 1.00 25.78 368 ILE D CA 1
ATOM 14431 C C . ILE D 1 366 ? 111.008 91.886 107.736 1.00 25.25 368 ILE D C 1
ATOM 14432 O O . ILE D 1 366 ? 111.371 90.769 107.344 1.00 28.06 368 ILE D O 1
ATOM 14437 N N . ALA D 1 367 ? 111.604 92.506 108.758 1.00 25.01 369 ALA D N 1
ATOM 14438 C CA . ALA D 1 367 ? 112.656 91.842 109.520 1.00 24.66 369 ALA D CA 1
ATOM 14439 C C . ALA D 1 367 ? 112.144 90.552 110.141 1.00 27.94 369 ALA D C 1
ATOM 14440 O O . ALA D 1 367 ? 112.874 89.558 110.219 1.00 28.87 369 ALA D O 1
ATOM 14442 N N . GLN D 1 368 ? 110.889 90.554 110.592 1.00 25.31 370 GLN D N 1
ATOM 14443 C CA . GLN D 1 368 ? 110.264 89.312 111.032 1.00 28.13 370 GLN D CA 1
ATOM 14444 C C . GLN D 1 368 ? 110.160 88.311 109.888 1.00 31.87 370 GLN D C 1
ATOM 14445 O O . GLN D 1 368 ? 110.468 87.126 110.058 1.00 33.01 370 GLN D O 1
ATOM 14451 N N . LEU D 1 369 ? 109.744 88.780 108.708 1.00 32.83 371 LEU D N 1
ATOM 14452 C CA . LEU D 1 369 ? 109.489 87.892 107.575 1.00 29.18 371 LEU D CA 1
ATOM 14453 C C . LEU D 1 369 ? 110.756 87.242 107.027 1.00 32.21 371 LEU D C 1
ATOM 14454 O O . LEU D 1 369 ? 110.674 86.176 106.410 1.00 32.11 371 LEU D O 1
ATOM 14459 N N . VAL D 1 370 ? 111.923 87.870 107.194 1.00 32.14 372 VAL D N 1
ATOM 14460 C CA . VAL D 1 370 ? 113.132 87.324 106.573 1.00 30.61 372 VAL D CA 1
ATOM 14461 C C . VAL D 1 370 ? 113.944 86.414 107.495 1.00 30.23 372 VAL D C 1
ATOM 14462 O O . VAL D 1 370 ? 114.782 85.646 107.005 1.00 32.16 372 VAL D O 1
ATOM 14466 N N . ALA D 1 371 ? 113.711 86.459 108.805 1.00 31.41 373 ALA D N 1
ATOM 14467 C CA . ALA D 1 371 ? 114.545 85.742 109.760 1.00 32.38 373 ALA D CA 1
ATOM 14468 C C . ALA D 1 371 ? 113.890 84.428 110.147 1.00 34.03 373 ALA D C 1
ATOM 14469 O O . ALA D 1 371 ? 112.801 84.447 110.737 1.00 34.60 373 ALA D O 1
ATOM 14471 N N . PRO D 1 372 ? 114.510 83.279 109.866 1.00 35.14 374 PRO D N 1
ATOM 14472 C CA . PRO D 1 372 ? 113.884 81.995 110.227 1.00 35.60 374 PRO D CA 1
ATOM 14473 C C . PRO D 1 372 ? 113.604 81.837 111.712 1.00 37.99 374 PRO D C 1
ATOM 14474 O O . PRO D 1 372 ? 112.738 81.034 112.078 1.00 39.27 374 PRO D O 1
ATOM 14478 N N . ALA D 1 373 ? 114.311 82.564 112.579 1.00 38.39 375 ALA D N 1
ATOM 14479 C CA . ALA D 1 373 ? 113.977 82.547 113.998 1.00 38.02 375 ALA D CA 1
ATOM 14480 C C . ALA D 1 373 ? 112.570 83.069 114.245 1.00 36.91 375 ALA D C 1
ATOM 14481 O O . ALA D 1 373 ? 111.922 82.676 115.220 1.00 40.70 375 ALA D O 1
ATOM 14483 N N . PHE D 1 374 ? 112.083 83.951 113.376 1.00 35.63 376 PHE D N 1
ATOM 14484 C CA . PHE D 1 374 ? 110.757 84.528 113.502 1.00 36.92 376 PHE D CA 1
ATOM 14485 C C . PHE D 1 374 ? 109.872 84.261 112.291 1.00 35.70 376 PHE D C 1
ATOM 14486 O O . PHE D 1 374 ? 108.719 84.701 112.280 1.00 38.61 376 PHE D O 1
ATOM 14494 N N . ASN D 1 375 ? 110.375 83.541 111.282 1.00 36.56 377 ASN D N 1
ATOM 14495 C CA . ASN D 1 375 ? 109.621 83.310 110.051 1.00 34.99 377 ASN D CA 1
ATOM 14496 C C . ASN D 1 375 ? 108.362 82.489 110.282 1.00 33.93 377 ASN D C 1
ATOM 14497 O O . ASN D 1 375 ? 107.383 82.648 109.546 1.00 37.19 377 ASN D O 1
ATOM 14502 N N . ASN D 1 376 ? 108.373 81.601 111.278 1.00 35.20 378 ASN D N 1
ATOM 14503 C CA . ASN D 1 376 ? 107.365 80.548 111.417 1.00 32.62 378 ASN D CA 1
ATOM 14504 C C . ASN D 1 376 ? 107.349 79.640 110.189 1.00 33.04 378 ASN D C 1
ATOM 14505 O O . ASN D 1 376 ? 106.292 79.232 109.707 1.00 37.93 378 ASN D O 1
ATOM 14510 N N . GLY D 1 377 ? 108.537 79.315 109.682 1.00 33.00 379 GLY D N 1
ATOM 14511 C CA . GLY D 1 377 ? 108.695 78.333 108.626 1.00 33.41 379 GLY D CA 1
ATOM 14512 C C . GLY D 1 377 ? 109.035 78.876 107.255 1.00 36.07 379 GLY D C 1
ATOM 14513 O O . GLY D 1 377 ? 109.175 78.082 106.320 1.00 39.66 379 GLY D O 1
ATOM 14514 N N . LEU D 1 378 ? 109.174 80.184 107.092 1.00 33.94 380 LEU D N 1
ATOM 14515 C CA . LEU D 1 378 ? 109.517 80.724 105.786 1.00 34.36 380 LEU D CA 1
ATOM 14516 C C . LEU D 1 378 ? 111.023 80.632 105.536 1.00 33.72 380 LEU D C 1
ATOM 14517 O O . LEU D 1 378 ? 111.817 80.634 106.478 1.00 38.64 380 LEU D O 1
ATOM 14522 N N . PRO D 1 379 ? 111.439 80.544 104.273 1.00 34.91 381 PRO D N 1
ATOM 14523 C CA . PRO D 1 379 ? 112.874 80.460 103.975 1.00 35.19 381 PRO D CA 1
ATOM 14524 C C . PRO D 1 379 ? 113.607 81.745 104.327 1.00 33.78 381 PRO D C 1
ATOM 14525 O O . PRO D 1 379 ? 113.040 82.840 104.300 1.00 35.13 381 PRO D O 1
ATOM 14529 N N . ALA D 1 380 ? 114.888 81.591 104.660 1.00 34.13 382 ALA D N 1
ATOM 14530 C CA . ALA D 1 380 ? 115.723 82.727 105.032 1.00 33.41 382 ALA D CA 1
ATOM 14531 C C . ALA D 1 380 ? 115.833 83.723 103.884 1.00 35.33 382 ALA D C 1
ATOM 14532 O O . ALA D 1 380 ? 116.126 83.347 102.747 1.00 37.40 382 ALA D O 1
ATOM 14534 N N . SER D 1 381 ? 115.604 85.000 104.193 1.00 34.33 383 SER D N 1
ATOM 14535 C CA . SER D 1 381 ? 115.584 86.091 103.218 1.00 34.20 383 SER D CA 1
ATOM 14536 C C . SER D 1 381 ? 114.546 85.871 102.125 1.00 34.62 383 SER D C 1
ATOM 14537 O O . SER D 1 381 ? 114.642 86.467 101.050 1.00 37.71 383 SER D O 1
ATOM 14540 N N . LEU D 1 382 ? 113.556 85.022 102.392 1.00 32.91 384 LEU D N 1
ATOM 14541 C CA . LEU D 1 382 ? 112.478 84.725 101.449 1.00 35.18 384 LEU D CA 1
ATOM 14542 C C . LEU D 1 382 ? 113.017 84.236 100.106 1.00 35.61 384 LEU D C 1
ATOM 14543 O O . LEU D 1 382 ? 112.495 84.583 99.047 1.00 39.05 384 LEU D O 1
ATOM 14548 N N . ARG D 1 383 ? 114.072 83.426 100.149 1.00 38.67 385 ARG D N 1
ATOM 14549 C CA . ARG D 1 383 ? 114.607 82.831 98.933 1.00 41.89 385 ARG D CA 1
ATOM 14550 C C . ARG D 1 383 ? 113.588 81.879 98.319 1.00 45.27 385 ARG D C 1
ATOM 14551 O O . ARG D 1 383 ? 112.902 81.137 99.029 1.00 44.54 385 ARG D O 1
ATOM 14559 N N . GLY D 1 384 ? 113.490 81.908 96.987 1.00 47.43 386 GLY D N 1
ATOM 14560 C CA . GLY D 1 384 ? 112.461 81.141 96.307 1.00 46.74 386 GLY D CA 1
ATOM 14561 C C . GLY D 1 384 ? 112.826 79.701 96.014 1.00 54.64 386 GLY D C 1
ATOM 14562 O O . GLY D 1 384 ? 111.953 78.829 96.031 1.00 56.76 386 GLY D O 1
ATOM 14563 N N . ASN D 1 385 ? 114.099 79.422 95.743 1.00 58.77 387 ASN D N 1
ATOM 14564 C CA . ASN D 1 385 ? 114.549 78.084 95.375 1.00 61.28 387 ASN D CA 1
ATOM 14565 C C . ASN D 1 385 ? 115.584 77.604 96.380 1.00 63.81 387 ASN D C 1
ATOM 14566 O O . ASN D 1 385 ? 116.624 78.247 96.561 1.00 63.31 387 ASN D O 1
ATOM 14571 N N . SER D 1 386 ? 115.303 76.468 97.018 1.00 64.89 388 SER D N 1
ATOM 14572 C CA . SER D 1 386 ? 116.256 75.838 97.921 1.00 65.32 388 SER D CA 1
ATOM 14573 C C . SER D 1 386 ? 117.269 74.960 97.199 1.00 68.53 388 SER D C 1
ATOM 14574 O O . SER D 1 386 ? 118.264 74.564 97.814 1.00 70.56 388 SER D O 1
ATOM 14577 N N . SER D 1 387 ? 117.044 74.644 95.920 1.00 66.06 389 SER D N 1
ATOM 14578 C CA . SER D 1 387 ? 117.969 73.774 95.200 1.00 66.67 389 SER D CA 1
ATOM 14579 C C . SER D 1 387 ? 119.288 74.483 94.909 1.00 68.06 389 SER D C 1
ATOM 14580 O O . SER D 1 387 ? 120.357 73.867 94.985 1.00 69.93 389 SER D O 1
ATOM 14583 N N . ARG D 1 388 ? 119.234 75.768 94.563 1.00 67.01 390 ARG D N 1
ATOM 14584 C CA . ARG D 1 388 ? 120.445 76.567 94.412 1.00 67.62 390 ARG D CA 1
ATOM 14585 C C . ARG D 1 388 ? 120.934 76.987 95.791 1.00 67.46 390 ARG D C 1
ATOM 14586 O O . ARG D 1 388 ? 120.329 77.864 96.420 1.00 66.43 390 ARG D O 1
ATOM 14594 N N . PRO D 1 389 ? 122.022 76.395 96.293 1.00 66.92 391 PRO D N 1
ATOM 14595 C CA . PRO D 1 389 ? 122.438 76.682 97.675 1.00 67.17 391 PRO D CA 1
ATOM 14596 C C . PRO D 1 389 ? 122.869 78.117 97.902 1.00 64.91 391 PRO D C 1
ATOM 14597 O O . PRO D 1 389 ? 122.889 78.562 99.055 1.00 64.50 391 PRO D O 1
ATOM 14601 N N . PHE D 1 390 ? 123.211 78.855 96.850 1.00 64.92 392 PHE D N 1
ATOM 14602 C CA . PHE D 1 390 ? 123.720 80.211 96.980 1.00 64.74 392 PHE D CA 1
ATOM 14603 C C . PHE D 1 390 ? 122.660 81.274 96.715 1.00 62.95 392 PHE D C 1
ATOM 14604 O O . PHE D 1 390 ? 123.000 82.453 96.588 1.00 62.68 392 PHE D O 1
ATOM 14612 N N . ASN D 1 391 ? 121.389 80.887 96.630 1.00 62.10 393 ASN D N 1
ATOM 14613 C CA . ASN D 1 391 ? 120.319 81.861 96.465 1.00 58.98 393 ASN D CA 1
ATOM 14614 C C . ASN D 1 391 ? 120.161 82.697 97.730 1.00 58.09 393 ASN D C 1
ATOM 14615 O O . ASN D 1 391 ? 120.004 82.160 98.829 1.00 58.18 393 ASN D O 1
ATOM 14620 N N . MET D 1 392 ? 120.200 84.017 97.570 1.00 54.67 394 MET D N 1
ATOM 14621 C CA . MET D 1 392 ? 119.947 84.974 98.645 1.00 52.63 394 MET D CA 1
ATOM 14622 C C . MET D 1 392 ? 118.767 85.820 98.180 1.00 51.13 394 MET D C 1
ATOM 14623 O O . MET D 1 392 ? 118.960 86.887 97.593 1.00 56.34 394 MET D O 1
ATOM 14628 N N . GLY D 1 393 ? 117.554 85.348 98.455 1.00 45.93 395 GLY D N 1
ATOM 14629 C CA . GLY D 1 393 ? 116.366 85.865 97.803 1.00 41.65 395 GLY D CA 1
ATOM 14630 C C . GLY D 1 393 ? 116.160 87.365 97.841 1.00 40.40 395 GLY D C 1
ATOM 14631 O O . GLY D 1 393 ? 116.315 88.032 96.817 1.00 46.98 395 GLY D O 1
ATOM 14632 N N . LEU D 1 394 ? 115.837 87.917 99.006 1.00 35.22 396 LEU D N 1
ATOM 14633 C CA . LEU D 1 394 ? 115.516 89.333 99.124 1.00 31.62 396 LEU D CA 1
ATOM 14634 C C . LEU D 1 394 ? 116.407 90.024 100.147 1.00 30.40 396 LEU D C 1
ATOM 14635 O O . LEU D 1 394 ? 115.982 90.964 100.816 1.00 32.21 396 LEU D O 1
ATOM 14640 N N . LYS D 1 395 ? 117.651 89.564 100.272 1.00 32.33 397 LYS D N 1
ATOM 14641 C CA . LYS D 1 395 ? 118.583 90.168 101.218 1.00 29.76 397 LYS D CA 1
ATOM 14642 C C . LYS D 1 395 ? 118.933 91.596 100.813 1.00 29.93 397 LYS D C 1
ATOM 14643 O O . LYS D 1 395 ? 118.850 92.523 101.630 1.00 34.07 397 LYS D O 1
ATOM 14649 N N . GLY D 1 396 ? 119.323 91.793 99.551 1.00 28.59 398 GLY D N 1
ATOM 14650 C CA . GLY D 1 396 ? 119.609 93.136 99.075 1.00 25.43 398 GLY D CA 1
ATOM 14651 C C . GLY D 1 396 ? 118.391 94.036 99.108 1.00 26.34 398 GLY D C 1
ATOM 14652 O O . GLY D 1 396 ? 118.497 95.232 99.386 1.00 29.65 398 GLY D O 1
ATOM 14653 N N . LEU D 1 397 ? 117.215 93.471 98.830 1.00 24.65 399 LEU D N 1
ATOM 14654 C CA . LEU D 1 397 ? 115.979 94.235 98.938 1.00 26.94 399 LEU D CA 1
ATOM 14655 C C . LEU D 1 397 ? 115.723 94.675 100.375 1.00 25.47 399 LEU D C 1
ATOM 14656 O O . LEU D 1 397 ? 115.294 95.811 100.621 1.00 26.09 399 LEU D O 1
ATOM 14661 N N . GLN D 1 398 ? 115.985 93.792 101.342 1.00 25.02 400 GLN D N 1
ATOM 14662 C CA . GLN D 1 398 ? 115.832 94.192 102.734 1.00 26.65 400 GLN D CA 1
ATOM 14663 C C . GLN D 1 398 ? 116.819 95.287 103.094 1.00 25.76 400 GLN D C 1
ATOM 14664 O O . GLN D 1 398 ? 116.485 96.200 103.851 1.00 27.40 400 GLN D O 1
ATOM 14670 N N . ILE D 1 399 ? 118.041 95.211 102.564 1.00 26.93 401 ILE D N 1
ATOM 14671 C CA . ILE D 1 399 ? 119.014 96.273 102.811 1.00 26.65 401 ILE D CA 1
ATOM 14672 C C . ILE D 1 399 ? 118.518 97.595 102.238 1.00 25.62 401 ILE D C 1
ATOM 14673 O O . ILE D 1 399 ? 118.683 98.656 102.850 1.00 28.75 401 ILE D O 1
ATOM 14678 N N . THR D 1 400 ? 117.904 97.554 101.056 1.00 24.34 402 THR D N 1
ATOM 14679 C CA . THR D 1 400 ? 117.335 98.765 100.470 1.00 23.89 402 THR D CA 1
ATOM 14680 C C . THR D 1 400 ? 116.247 99.354 101.365 1.00 25.88 402 THR D C 1
ATOM 14681 O O . THR D 1 400 ? 116.210 100.570 101.604 1.00 28.24 402 THR D O 1
ATOM 14685 N N . GLY D 1 401 ? 115.358 98.503 101.876 1.00 23.64 403 GLY D N 1
ATOM 14686 C CA . GLY D 1 401 ? 114.357 98.981 102.816 1.00 22.71 403 GLY D CA 1
ATOM 14687 C C . GLY D 1 401 ? 114.967 99.563 104.079 1.00 23.92 403 GLY D C 1
ATOM 14688 O O . GLY D 1 401 ? 114.497 100.581 104.598 1.00 25.07 403 GLY D O 1
ATOM 14689 N N . ASN D 1 402 ? 116.011 98.914 104.602 1.00 21.91 404 ASN D N 1
ATOM 14690 C CA . ASN D 1 402 ? 116.702 99.397 105.791 1.00 23.38 404 ASN D CA 1
ATOM 14691 C C . ASN D 1 402 ? 117.437 100.701 105.537 1.00 23.38 404 ASN D C 1
ATOM 14692 O O . ASN D 1 402 ? 117.758 101.410 106.491 1.00 26.73 404 ASN D O 1
ATOM 14697 N N . SER D 1 403 ? 117.763 100.997 104.284 1.00 23.19 405 SER D N 1
ATOM 14698 C CA . SER D 1 403 ? 118.354 102.287 103.963 1.00 21.89 405 SER D CA 1
ATOM 14699 C C . SER D 1 403 ? 117.296 103.367 103.791 1.00 24.29 405 SER D C 1
ATOM 14700 O O . SER D 1 403 ? 117.569 104.540 104.060 1.00 26.52 405 SER D O 1
ATOM 14703 N N . ILE D 1 404 ? 116.096 103.000 103.345 1.00 23.57 406 ILE D N 1
ATOM 14704 C CA . ILE D 1 404 ? 115.065 104.009 103.113 1.00 24.07 406 ILE D CA 1
ATOM 14705 C C . ILE D 1 404 ? 114.369 104.403 104.415 1.00 23.83 406 ILE D C 1
ATOM 14706 O O . ILE D 1 404 ? 114.154 105.591 104.677 1.00 25.55 406 ILE D O 1
ATOM 14711 N N . MET D 1 405 ? 114.001 103.422 105.243 1.00 23.23 407 MET D N 1
ATOM 14712 C CA . MET D 1 405 ? 113.172 103.706 106.418 1.00 22.80 407 MET D CA 1
ATOM 14713 C C . MET D 1 405 ? 113.776 104.738 107.371 1.00 23.17 407 MET D C 1
ATOM 14714 O O . MET D 1 405 ? 113.043 105.646 107.810 1.00 26.69 407 MET D O 1
ATOM 14719 N N . PRO D 1 406 ? 115.056 104.658 107.756 1.00 24.57 408 PRO D N 1
ATOM 14720 C CA . PRO D 1 406 ? 115.599 105.673 108.670 1.00 22.39 408 PRO D CA 1
ATOM 14721 C C . PRO D 1 406 ? 115.581 107.078 108.106 1.00 23.43 408 PRO D C 1
ATOM 14722 O O . PRO D 1 406 ? 115.557 108.030 108.885 1.00 25.57 408 PRO D O 1
ATOM 14726 N N . LEU D 1 407 ? 115.595 107.247 106.783 1.00 22.84 409 LEU D N 1
ATOM 14727 C CA . LEU D 1 407 ? 115.429 108.583 106.221 1.00 21.15 409 LEU D CA 1
ATOM 14728 C C . LEU D 1 407 ? 114.060 109.156 106.567 1.00 21.31 409 LEU D C 1
ATOM 14729 O O . LEU D 1 407 ? 113.944 110.330 106.930 1.00 25.05 409 LEU D O 1
ATOM 14734 N N . LEU D 1 408 ? 113.013 108.336 106.477 1.00 21.43 410 LEU D N 1
ATOM 14735 C CA . LEU D 1 408 ? 111.681 108.786 106.870 1.00 20.48 410 LEU D CA 1
ATOM 14736 C C . LEU D 1 408 ? 111.614 109.074 108.365 1.00 22.25 410 LEU D C 1
ATOM 14737 O O . LEU D 1 408 ? 111.077 110.109 108.787 1.00 25.37 410 LEU D O 1
ATOM 14742 N N . THR D 1 409 ? 112.184 108.185 109.178 1.00 22.04 411 THR D N 1
ATOM 14743 C CA . THR D 1 409 ? 112.194 108.415 110.619 1.00 21.27 411 THR D CA 1
ATOM 14744 C C . THR D 1 409 ? 112.941 109.699 110.969 1.00 22.50 411 THR D C 1
ATOM 14745 O O . THR D 1 409 ? 112.503 110.469 111.831 1.00 25.50 411 THR D O 1
ATOM 14749 N N . TYR D 1 410 ? 114.062 109.950 110.293 1.00 21.26 412 TYR D N 1
ATOM 14750 C CA . TYR D 1 410 ? 114.821 111.180 110.471 1.00 20.10 412 TYR D CA 1
ATOM 14751 C C . TYR D 1 410 ? 114.006 112.399 110.066 1.00 22.83 412 TYR D C 1
ATOM 14752 O O . TYR D 1 410 ? 114.026 113.425 110.754 1.00 23.07 412 TYR D O 1
ATOM 14761 N N . LEU D 1 411 ? 113.284 112.308 108.950 1.00 22.27 413 LEU D N 1
ATOM 14762 C CA . LEU D 1 411 ? 112.402 113.389 108.539 1.00 20.81 413 LEU D CA 1
ATOM 14763 C C . LEU D 1 411 ? 111.238 113.577 109.498 1.00 22.37 413 LEU D C 1
ATOM 14764 O O . LEU D 1 411 ? 110.530 114.582 109.397 1.00 23.26 413 LEU D O 1
ATOM 14769 N N . GLY D 1 412 ? 111.021 112.635 110.415 1.00 21.88 414 GLY D N 1
ATOM 14770 C CA . GLY D 1 412 ? 110.094 112.872 111.508 1.00 18.59 414 GLY D CA 1
ATOM 14771 C C . GLY D 1 412 ? 110.483 114.017 112.429 1.00 23.10 414 GLY D C 1
ATOM 14772 O O . GLY D 1 412 ? 109.639 114.470 113.209 1.00 25.90 414 GLY D O 1
ATOM 14773 N N . ASN D 1 413 ? 111.724 114.492 112.365 1.00 24.13 415 ASN D N 1
ATOM 14774 C CA . ASN D 1 413 ? 112.113 115.653 113.152 1.00 24.19 415 ASN D CA 1
ATOM 14775 C C . ASN D 1 413 ? 111.359 116.893 112.675 1.00 24.61 415 ASN D C 1
ATOM 14776 O O . ASN D 1 413 ? 111.108 117.044 111.478 1.00 25.98 415 ASN D O 1
ATOM 14781 N N . PRO D 1 414 ? 110.984 117.792 113.583 1.00 25.17 416 PRO D N 1
ATOM 14782 C CA . PRO D 1 414 ? 110.216 118.974 113.177 1.00 22.76 416 PRO D CA 1
ATOM 14783 C C . PRO D 1 414 ? 111.107 120.101 112.681 1.00 24.92 416 PRO D C 1
ATOM 14784 O O . PRO D 1 414 ? 112.203 120.332 113.195 1.00 28.19 416 PRO D O 1
ATOM 14788 N N . LEU D 1 415 ? 110.618 120.808 111.668 1.00 25.39 417 LEU D N 1
ATOM 14789 C CA . LEU D 1 415 ? 111.279 122.000 111.158 1.00 26.14 417 LEU D CA 1
ATOM 14790 C C . LEU D 1 415 ? 110.715 123.285 111.744 1.00 25.55 417 LEU D C 1
ATOM 14791 O O . LEU D 1 415 ? 111.441 124.279 111.835 1.00 29.16 417 LEU D O 1
ATOM 14796 N N . THR D 1 416 ? 109.447 123.275 112.163 1.00 27.35 418 THR D N 1
ATOM 14797 C CA . THR D 1 416 ? 108.792 124.494 112.634 1.00 26.89 418 THR D CA 1
ATOM 14798 C C . THR D 1 416 ? 109.552 125.126 113.793 1.00 29.30 418 THR D C 1
ATOM 14799 O O . THR D 1 416 ? 109.642 126.354 113.886 1.00 33.07 418 THR D O 1
ATOM 14803 N N . GLU D 1 417 ? 110.115 124.301 114.679 1.00 31.17 419 GLU D N 1
ATOM 14804 C CA . GLU D 1 417 ? 110.836 124.821 115.837 1.00 32.18 419 GLU D CA 1
ATOM 14805 C C . GLU D 1 417 ? 112.004 125.711 115.434 1.00 30.70 419 GLU D C 1
ATOM 14806 O O . GLU D 1 417 ? 112.343 126.646 116.165 1.00 31.25 419 GLU D O 1
ATOM 14812 N N . HIS D 1 418 ? 112.634 125.442 114.293 1.00 28.58 420 HIS D N 1
ATOM 14813 C CA . HIS D 1 418 ? 113.732 126.286 113.819 1.00 26.84 420 HIS D CA 1
ATOM 14814 C C . HIS D 1 418 ? 113.217 127.493 113.050 1.00 25.66 420 HIS D C 1
ATOM 14815 O O . HIS D 1 418 ? 113.728 127.800 111.984 1.00 30.73 420 HIS D O 1
ATOM 14822 N N . PHE D 1 419 ? 112.219 128.207 113.587 1.00 27.70 421 PHE D N 1
ATOM 14823 C CA . PHE D 1 419 ? 111.893 129.255 112.638 1.00 26.26 421 PHE D CA 1
ATOM 14824 C C . PHE D 1 419 ? 112.677 130.523 112.952 1.00 25.64 421 PHE D C 1
ATOM 14825 O O . PHE D 1 419 ? 112.956 130.816 114.118 1.00 27.70 421 PHE D O 1
ATOM 14833 N N . PRO D 1 420 ? 113.068 131.276 111.924 1.00 25.99 422 PRO D N 1
ATOM 14834 C CA . PRO D 1 420 ? 113.886 132.471 112.160 1.00 25.65 422 PRO D CA 1
ATOM 14835 C C . PRO D 1 420 ? 113.060 133.592 112.772 1.00 28.51 422 PRO D C 1
ATOM 14836 O O . PRO D 1 420 ? 111.965 133.906 112.301 1.00 31.80 422 PRO D O 1
ATOM 14840 N N . THR D 1 421 ? 113.589 134.185 113.837 1.00 27.91 423 THR D N 1
ATOM 14841 C CA . THR D 1 421 ? 112.940 135.305 114.501 1.00 26.87 423 THR D CA 1
ATOM 14842 C C . THR D 1 421 ? 113.460 136.652 114.022 1.00 27.79 423 THR D C 1
ATOM 14843 O O . THR D 1 421 ? 112.933 137.687 114.435 1.00 31.05 423 THR D O 1
ATOM 14847 N N . HIS D 1 422 ? 114.481 136.656 113.172 1.00 29.45 424 HIS D N 1
ATOM 14848 C CA . HIS D 1 422 ? 115.059 137.862 112.606 1.00 25.95 424 HIS D CA 1
ATOM 14849 C C . HIS D 1 422 ? 114.593 138.110 111.180 1.00 29.29 424 HIS D C 1
ATOM 14850 O O . HIS D 1 422 ? 115.090 139.033 110.529 1.00 29.10 424 HIS D O 1
ATOM 14857 N N . ALA D 1 423 ? 113.650 137.309 110.685 1.00 30.15 425 ALA D N 1
ATOM 14858 C CA . ALA D 1 423 ? 113.299 137.328 109.272 1.00 26.60 425 ALA D CA 1
ATOM 14859 C C . ALA D 1 423 ? 112.682 138.658 108.861 1.00 29.58 425 ALA D C 1
ATOM 14860 O O . ALA D 1 423 ? 111.864 139.234 109.582 1.00 30.11 425 ALA D O 1
ATOM 14862 N N . GLU D 1 424 ? 113.090 139.137 107.684 1.00 32.76 426 GLU D N 1
ATOM 14863 C CA . GLU D 1 424 ? 112.498 140.302 107.025 1.00 32.10 426 GLU D CA 1
ATOM 14864 C C . GLU D 1 424 ? 112.559 141.543 107.921 1.00 33.55 426 GLU D C 1
ATOM 14865 O O . GLU D 1 424 ? 111.541 142.090 108.347 1.00 36.25 426 GLU D O 1
ATOM 14871 N N . GLU D 1 425 ? 113.788 141.973 108.204 1.00 32.12 427 GLU D N 1
ATOM 14872 C CA . GLU D 1 425 ? 114.050 143.164 109.017 1.00 33.19 427 GLU D CA 1
ATOM 14873 C C . GLU D 1 425 ? 113.404 143.062 110.395 1.00 32.13 427 GLU D C 1
ATOM 14874 O O . GLU D 1 425 ? 112.931 144.055 110.947 1.00 33.11 427 GLU D O 1
ATOM 14880 N N . PHE D 1 426 ? 113.373 141.851 110.945 1.00 32.63 428 PHE D N 1
ATOM 14881 C CA . PHE D 1 426 ? 112.793 141.541 112.248 1.00 29.82 428 PHE D CA 1
ATOM 14882 C C . PHE D 1 426 ? 111.288 141.777 112.302 1.00 30.97 428 PHE D C 1
ATOM 14883 O O . PHE D 1 426 ? 110.690 141.678 113.379 1.00 34.87 428 PHE D O 1
ATOM 14891 N N . ASN D 1 427 ? 110.655 142.087 111.169 1.00 31.18 429 ASN D N 1
ATOM 14892 C CA . ASN D 1 427 ? 109.211 142.289 111.143 1.00 32.00 429 ASN D CA 1
ATOM 14893 C C . ASN D 1 427 ? 108.457 140.967 111.180 1.00 31.92 429 ASN D C 1
ATOM 14894 O O . ASN D 1 427 ? 107.402 140.868 111.815 1.00 32.12 429 ASN D O 1
ATOM 14899 N N . GLN D 1 428 ? 108.976 139.948 110.507 1.00 32.03 430 GLN D N 1
ATOM 14900 C CA . GLN D 1 428 ? 108.382 138.613 110.533 1.00 27.02 430 GLN D CA 1
ATOM 14901 C C . GLN D 1 428 ? 109.073 137.755 111.589 1.00 26.82 430 GLN D C 1
ATOM 14902 O O . GLN D 1 428 ? 109.706 136.743 111.299 1.00 28.27 430 GLN D O 1
ATOM 14908 N N . ASN D 1 429 ? 108.942 138.186 112.844 1.00 27.71 431 ASN D N 1
ATOM 14909 C CA . ASN D 1 429 ? 109.631 137.500 113.929 1.00 26.36 431 ASN D CA 1
ATOM 14910 C C . ASN D 1 429 ? 108.984 136.165 114.279 1.00 23.67 431 ASN D C 1
ATOM 14911 O O . ASN D 1 429 ? 109.615 135.348 114.952 1.00 26.24 431 ASN D O 1
ATOM 14916 N N . ILE D 1 430 ? 107.752 135.924 113.841 1.00 22.85 432 ILE D N 1
ATOM 14917 C CA . ILE D 1 430 ? 107.184 134.582 113.775 1.00 23.24 432 ILE D CA 1
ATOM 14918 C C . ILE D 1 430 ? 106.741 134.348 112.339 1.00 23.57 432 ILE D C 1
ATOM 14919 O O . ILE D 1 430 ? 106.078 135.204 111.744 1.00 29.32 432 ILE D O 1
ATOM 14924 N N . ASN D 1 431 ? 107.199 133.249 111.747 1.00 25.21 433 ASN D N 1
ATOM 14925 C CA . ASN D 1 431 ? 106.789 132.890 110.394 1.00 23.87 433 ASN D CA 1
ATOM 14926 C C . ASN D 1 431 ? 106.195 131.490 110.311 1.00 24.56 433 ASN D C 1
ATOM 14927 O O . ASN D 1 431 ? 105.057 131.335 109.862 1.00 26.22 433 ASN D O 1
ATOM 14932 N N . GLY D 1 432 ? 106.930 130.467 110.735 1.00 23.00 434 GLY D N 1
ATOM 14933 C CA . GLY D 1 432 ? 106.435 129.108 110.703 1.00 23.48 434 GLY D CA 1
ATOM 14934 C C . GLY D 1 432 ? 107.215 128.130 109.849 1.00 24.89 434 GLY D C 1
ATOM 14935 O O . GLY D 1 432 ? 107.375 126.971 110.239 1.00 26.45 434 GLY D O 1
ATOM 14936 N N . LEU D 1 433 ? 107.682 128.577 108.681 1.00 23.67 435 LEU D N 1
ATOM 14937 C CA . LEU D 1 433 ? 108.393 127.731 107.718 1.00 22.28 435 LEU D CA 1
ATOM 14938 C C . LEU D 1 433 ? 107.494 126.627 107.164 1.00 21.61 435 LEU D C 1
ATOM 14939 O O . LEU D 1 433 ? 107.909 125.476 107.029 1.00 22.54 435 LEU D O 1
ATOM 14944 N N . SER D 1 434 ? 106.252 126.982 106.831 1.00 21.48 436 SER D N 1
ATOM 14945 C CA . SER D 1 434 ? 105.342 125.998 106.254 1.00 19.67 436 SER D CA 1
ATOM 14946 C C . SER D 1 434 ? 105.810 125.541 104.880 1.00 21.69 436 SER D C 1
ATOM 14947 O O . SER D 1 434 ? 105.574 124.393 104.502 1.00 19.51 436 SER D O 1
ATOM 14950 N N . TRP D 1 435 ? 106.471 126.423 104.129 1.00 23.33 437 TRP D N 1
ATOM 14951 C CA . TRP D 1 435 ? 106.981 126.067 102.810 1.00 19.18 437 TRP D CA 1
ATOM 14952 C C . TRP D 1 435 ? 108.032 124.968 102.902 1.00 20.67 437 TRP D C 1
ATOM 14953 O O . TRP D 1 435 ? 107.933 123.933 102.229 1.00 22.05 437 TRP D O 1
ATOM 14964 N N . GLY D 1 436 ? 109.048 125.175 103.741 1.00 20.05 438 GLY D N 1
ATOM 14965 C CA . GLY D 1 436 ? 110.073 124.162 103.912 1.00 18.33 438 GLY D CA 1
ATOM 14966 C C . GLY D 1 436 ? 109.521 122.872 104.483 1.00 19.47 438 GLY D C 1
ATOM 14967 O O . GLY D 1 436 ? 109.907 121.781 104.063 1.00 22.26 438 GLY D O 1
ATOM 14968 N N . SER D 1 437 ? 108.604 122.984 105.446 1.00 18.47 439 SER D N 1
ATOM 14969 C CA . SER D 1 437 ? 108.005 121.800 106.049 1.00 19.15 439 SER D CA 1
ATOM 14970 C C . SER D 1 437 ? 107.209 120.999 105.025 1.00 20.76 439 SER D C 1
ATOM 14971 O O . SER D 1 437 ? 107.285 119.767 104.997 1.00 23.83 439 SER D O 1
ATOM 14974 N N . ALA D 1 438 ? 106.444 121.681 104.170 1.00 18.25 440 ALA D N 1
ATOM 14975 C CA . ALA D 1 438 ? 105.662 120.984 103.154 1.00 19.47 440 ALA D CA 1
ATOM 14976 C C . ALA D 1 438 ? 106.560 120.332 102.110 1.00 20.28 440 ALA D C 1
ATOM 14977 O O . ALA D 1 438 ? 106.275 119.223 101.641 1.00 20.84 440 ALA D O 1
ATOM 14979 N N . ASN D 1 439 ? 107.651 120.999 101.728 1.00 19.06 441 ASN D N 1
ATOM 14980 C CA . ASN D 1 439 ? 108.577 120.376 100.787 1.00 19.37 441 ASN D CA 1
ATOM 14981 C C . ASN D 1 439 ? 109.271 119.164 101.405 1.00 18.40 441 ASN D C 1
ATOM 14982 O O . ASN D 1 439 ? 109.487 118.150 100.727 1.00 23.49 441 ASN D O 1
ATOM 14987 N N . LEU D 1 440 ? 109.596 119.234 102.698 1.00 18.49 442 LEU D N 1
ATOM 14988 C CA . LEU D 1 440 ? 110.104 118.057 103.397 1.00 18.99 442 LEU D CA 1
ATOM 14989 C C . LEU D 1 440 ? 109.070 116.939 103.421 1.00 19.83 442 LEU D C 1
ATOM 14990 O O . LEU D 1 440 ? 109.414 115.763 103.276 1.00 21.76 442 LEU D O 1
ATOM 14995 N N . ALA D 1 441 ? 107.800 117.288 103.628 1.00 20.67 443 ALA D N 1
ATOM 14996 C CA . ALA D 1 441 ? 106.743 116.283 103.641 1.00 18.53 443 ALA D CA 1
ATOM 14997 C C . ALA D 1 441 ? 106.612 115.601 102.287 1.00 21.05 443 ALA D C 1
ATOM 14998 O O . ALA D 1 441 ? 106.381 114.391 102.212 1.00 23.02 443 ALA D O 1
ATOM 15000 N N . TRP D 1 442 ? 106.756 116.360 101.203 1.00 21.29 444 TRP D N 1
ATOM 15001 C CA . TRP D 1 442 ? 106.734 115.746 99.878 1.00 19.81 444 TRP D CA 1
ATOM 15002 C C . TRP D 1 442 ? 107.944 114.840 99.665 1.00 22.23 444 TRP D C 1
ATOM 15003 O O . TRP D 1 442 ? 107.832 113.780 99.036 1.00 23.30 444 TRP D O 1
ATOM 15014 N N . ARG D 1 443 ? 109.111 115.246 100.171 1.00 20.39 445 ARG D N 1
ATOM 15015 C CA . ARG D 1 443 ? 110.269 114.356 100.155 1.00 22.45 445 ARG D CA 1
ATOM 15016 C C . ARG D 1 443 ? 109.970 113.053 100.893 1.00 22.11 445 ARG D C 1
ATOM 15017 O O . ARG D 1 443 ? 110.331 111.964 100.425 1.00 25.75 445 ARG D O 1
ATOM 15025 N N . SER D 1 444 ? 109.303 113.150 102.045 1.00 23.03 446 SER D N 1
ATOM 15026 C CA . SER D 1 444 ? 108.878 111.960 102.776 1.00 20.90 446 SER D CA 1
ATOM 15027 C C . SER D 1 444 ? 107.933 111.108 101.943 1.00 22.85 446 SER D C 1
ATOM 15028 O O . SER D 1 444 ? 108.019 109.879 101.962 1.00 24.81 446 SER D O 1
ATOM 15031 N N . VAL D 1 445 ? 107.009 111.745 101.226 1.00 22.79 447 VAL D N 1
ATOM 15032 C CA . VAL D 1 445 ? 106.067 111.008 100.388 1.00 22.05 447 VAL D CA 1
ATOM 15033 C C . VAL D 1 445 ? 106.806 110.220 99.312 1.00 22.76 447 VAL D C 1
ATOM 15034 O O . VAL D 1 445 ? 106.507 109.046 99.070 1.00 24.86 447 VAL D O 1
ATOM 15038 N N . GLN D 1 446 ? 107.782 110.852 98.655 1.00 21.72 448 GLN D N 1
ATOM 15039 C CA . GLN D 1 446 ? 108.553 110.158 97.624 1.00 22.85 448 GLN D CA 1
ATOM 15040 C C . GLN D 1 446 ? 109.339 108.987 98.210 1.00 24.00 448 GLN D C 1
ATOM 15041 O O . GLN D 1 446 ? 109.349 107.878 97.646 1.00 26.65 448 GLN D O 1
ATOM 15047 N N . LEU D 1 447 ? 109.992 109.215 99.353 1.00 23.78 449 LEU D N 1
ATOM 15048 C CA . LEU D 1 447 ? 110.735 108.147 100.011 1.00 21.84 449 LEU D CA 1
ATOM 15049 C C . LEU D 1 447 ? 109.819 106.991 100.392 1.00 22.58 449 LEU D C 1
ATOM 15050 O O . LEU D 1 447 ? 110.179 105.823 100.221 1.00 23.29 449 LEU D O 1
ATOM 15055 N N . PHE D 1 448 ? 108.622 107.299 100.891 1.00 22.27 450 PHE D N 1
ATOM 15056 C CA . PHE D 1 448 ? 107.706 106.247 101.306 1.00 21.74 450 PHE D CA 1
ATOM 15057 C C . PHE D 1 448 ? 107.106 105.520 100.111 1.00 22.16 450 PHE D C 1
ATOM 15058 O O . PHE D 1 448 ? 106.757 104.347 100.224 1.00 23.70 450 PHE D O 1
ATOM 15066 N N . GLN D 1 449 ? 106.987 106.183 98.961 1.00 24.67 451 GLN D N 1
ATOM 15067 C CA . GLN D 1 449 ? 106.576 105.476 97.750 1.00 25.22 451 GLN D CA 1
ATOM 15068 C C . GLN D 1 449 ? 107.624 104.446 97.339 1.00 26.50 451 GLN D C 1
ATOM 15069 O O . GLN D 1 449 ? 107.296 103.289 97.031 1.00 28.01 451 GLN D O 1
ATOM 15075 N N . HIS D 1 450 ? 108.900 104.844 97.349 1.00 24.57 452 HIS D N 1
ATOM 15076 C CA . HIS D 1 450 ? 109.962 103.871 97.089 1.00 23.55 452 HIS D CA 1
ATOM 15077 C C . HIS D 1 450 ? 109.920 102.731 98.103 1.00 23.63 452 HIS D C 1
ATOM 15078 O O . HIS D 1 450 ? 110.018 101.540 97.747 1.00 27.91 452 HIS D O 1
ATOM 15085 N N . TYR D 1 451 ? 109.750 103.084 99.376 1.00 24.39 453 TYR D N 1
ATOM 15086 C CA . TYR D 1 451 ? 109.727 102.083 100.428 1.00 23.88 453 TYR D CA 1
ATOM 15087 C C . TYR D 1 451 ? 108.560 101.122 100.254 1.00 25.31 453 TYR D C 1
ATOM 15088 O O . TYR D 1 451 ? 108.693 99.924 100.514 1.00 25.16 453 TYR D O 1
ATOM 15097 N N . LEU D 1 452 ? 107.403 101.633 99.833 1.00 24.93 454 LEU D N 1
ATOM 15098 C CA . LEU D 1 452 ? 106.242 100.777 99.651 1.00 23.57 454 LEU D CA 1
ATOM 15099 C C . LEU D 1 452 ? 106.388 99.882 98.432 1.00 26.71 454 LEU D C 1
ATOM 15100 O O . LEU D 1 452 ? 105.824 98.789 98.412 1.00 28.92 454 LEU D O 1
ATOM 15105 N N . SER D 1 453 ? 107.144 100.307 97.418 1.00 27.30 455 SER D N 1
ATOM 15106 C CA . SER D 1 453 ? 107.494 99.371 96.349 1.00 27.65 455 SER D CA 1
ATOM 15107 C C . SER D 1 453 ? 108.293 98.194 96.906 1.00 27.56 455 SER D C 1
ATOM 15108 O O . SER D 1 453 ? 107.998 97.017 96.621 1.00 32.18 455 SER D O 1
ATOM 15111 N N . VAL D 1 454 ? 109.293 98.501 97.738 1.00 25.35 456 VAL D N 1
ATOM 15112 C CA . VAL D 1 454 ? 110.073 97.444 98.390 1.00 25.42 456 VAL D CA 1
ATOM 15113 C C . VAL D 1 454 ? 109.161 96.524 99.207 1.00 26.22 456 VAL D C 1
ATOM 15114 O O . VAL D 1 454 ? 109.218 95.290 99.094 1.00 27.05 456 VAL D O 1
ATOM 15118 N N . ALA D 1 455 ? 108.293 97.119 100.026 1.00 27.59 457 ALA D N 1
ATOM 15119 C CA . ALA D 1 455 ? 107.403 96.350 100.891 1.00 25.32 457 ALA D CA 1
ATOM 15120 C C . ALA D 1 455 ? 106.401 95.522 100.098 1.00 28.97 457 ALA D C 1
ATOM 15121 O O . ALA D 1 455 ? 106.021 94.435 100.537 1.00 29.80 457 ALA D O 1
ATOM 15123 N N . SER D 1 456 ? 105.947 96.021 98.947 1.00 27.78 458 SER D N 1
ATOM 15124 C CA . SER D 1 456 ? 105.033 95.252 98.113 1.00 26.02 458 SER D CA 1
ATOM 15125 C C . SER D 1 456 ? 105.706 93.998 97.584 1.00 29.41 458 SER D C 1
ATOM 15126 O O . SER D 1 456 ? 105.106 92.914 97.584 1.00 33.43 458 SER D O 1
ATOM 15129 N N . ILE D 1 457 ? 106.954 94.124 97.128 1.00 29.68 459 ILE D N 1
ATOM 15130 C CA . ILE D 1 457 ? 107.666 92.931 96.672 1.00 29.72 459 ILE D CA 1
ATOM 15131 C C . ILE D 1 457 ? 107.836 91.941 97.820 1.00 29.14 459 ILE D C 1
ATOM 15132 O O . ILE D 1 457 ? 107.633 90.727 97.653 1.00 29.98 459 ILE D O 1
ATOM 15137 N N . PHE D 1 458 ? 108.194 92.445 99.007 1.00 28.53 460 PHE D N 1
ATOM 15138 C CA . PHE D 1 458 ? 108.343 91.564 100.164 1.00 26.39 460 PHE D CA 1
ATOM 15139 C C . PHE D 1 458 ? 107.040 90.846 100.493 1.00 27.95 460 PHE D C 1
ATOM 15140 O O . PHE D 1 458 ? 107.036 89.636 100.743 1.00 28.95 460 PHE D O 1
ATOM 15148 N N . ALA D 1 459 ? 105.922 91.576 100.485 1.00 27.83 461 ALA D N 1
ATOM 15149 C CA . ALA D 1 459 ? 104.632 90.985 100.822 1.00 27.97 461 ALA D CA 1
ATOM 15150 C C . ALA D 1 459 ? 104.239 89.904 99.823 1.00 29.11 461 ALA D C 1
ATOM 15151 O O . ALA D 1 459 ? 103.797 88.815 100.211 1.00 31.84 461 ALA D O 1
ATOM 15153 N N . VAL D 1 460 ? 104.394 90.185 98.527 1.00 27.88 462 VAL D N 1
ATOM 15154 C CA . VAL D 1 460 ? 103.988 89.215 97.512 1.00 30.79 462 VAL D CA 1
ATOM 15155 C C . VAL D 1 460 ? 104.832 87.949 97.614 1.00 31.71 462 VAL D C 1
ATOM 15156 O O . VAL D 1 460 ? 104.306 86.827 97.607 1.00 30.00 462 VAL D O 1
ATOM 15160 N N . GLN D 1 461 ? 106.155 88.110 97.735 1.00 29.18 463 GLN D N 1
ATOM 15161 C CA . GLN D 1 461 ? 107.018 86.940 97.857 1.00 31.02 463 GLN D CA 1
ATOM 15162 C C . GLN D 1 461 ? 106.693 86.140 99.115 1.00 30.96 463 GLN D C 1
ATOM 15163 O O . GLN D 1 461 ? 106.622 84.905 99.074 1.00 32.95 463 GLN D O 1
ATOM 15169 N N . ALA D 1 462 ? 106.480 86.829 100.240 1.00 29.93 464 ALA D N 1
ATOM 15170 C CA . ALA D 1 462 ? 106.204 86.137 101.492 1.00 26.90 464 ALA D CA 1
ATOM 15171 C C . ALA D 1 462 ? 104.899 85.357 101.423 1.00 29.91 464 ALA D C 1
ATOM 15172 O O . ALA D 1 462 ? 104.826 84.219 101.899 1.00 31.26 464 ALA D O 1
ATOM 15174 N N . ILE D 1 463 ? 103.856 85.947 100.836 1.00 28.45 465 ILE D N 1
ATOM 15175 C CA . ILE D 1 463 ? 102.580 85.245 100.782 1.00 31.16 465 ILE D CA 1
ATOM 15176 C C . ILE D 1 463 ? 102.652 84.066 99.815 1.00 31.54 465 ILE D C 1
ATOM 15177 O O . ILE D 1 463 ? 102.042 83.020 100.062 1.00 32.40 465 ILE D O 1
ATOM 15182 N N . ASP D 1 464 ? 103.411 84.194 98.721 1.00 33.40 466 ASP D N 1
ATOM 15183 C CA . ASP D 1 464 ? 103.605 83.049 97.835 1.00 33.33 466 ASP D CA 1
ATOM 15184 C C . ASP D 1 464 ? 104.328 81.912 98.546 1.00 36.72 466 ASP D C 1
ATOM 15185 O O . ASP D 1 464 ? 103.948 80.742 98.414 1.00 37.51 466 ASP D O 1
ATOM 15190 N N . LEU D 1 465 ? 105.370 82.238 99.314 1.00 35.85 467 LEU D N 1
ATOM 15191 C CA . LEU D 1 465 ? 106.096 81.199 100.037 1.00 32.74 467 LEU D CA 1
ATOM 15192 C C . LEU D 1 465 ? 105.229 80.560 101.116 1.00 36.60 467 LEU D C 1
ATOM 15193 O O . LEU D 1 465 ? 105.309 79.348 101.344 1.00 38.47 467 LEU D O 1
ATOM 15198 N N . ARG D 1 466 ? 104.397 81.356 101.791 1.00 35.16 468 ARG D N 1
ATOM 15199 C CA . ARG D 1 466 ? 103.489 80.800 102.789 1.00 33.53 468 ARG D CA 1
ATOM 15200 C C . ARG D 1 466 ? 102.472 79.864 102.149 1.00 38.31 468 ARG D C 1
ATOM 15201 O O . ARG D 1 466 ? 102.182 78.791 102.688 1.00 42.35 468 ARG D O 1
ATOM 15209 N N . ALA D 1 467 ? 101.921 80.251 100.996 1.00 39.05 469 ALA D N 1
ATOM 15210 C CA . ALA D 1 467 ? 101.002 79.369 100.287 1.00 37.93 469 ALA D CA 1
ATOM 15211 C C . ALA D 1 467 ? 101.688 78.072 99.888 1.00 43.37 469 ALA D C 1
ATOM 15212 O O . ALA D 1 467 ? 101.105 76.990 100.012 1.00 47.61 469 ALA D O 1
ATOM 15214 N N . GLY D 1 468 ? 102.928 78.162 99.403 1.00 43.00 470 GLY D N 1
ATOM 15215 C CA . GLY D 1 468 ? 103.671 76.954 99.083 1.00 41.95 470 GLY D CA 1
ATOM 15216 C C . GLY D 1 468 ? 103.892 76.067 100.294 1.00 46.83 470 GLY D C 1
ATOM 15217 O O . GLY D 1 468 ? 103.829 74.840 100.197 1.00 53.15 470 GLY D O 1
ATOM 15218 N N . LEU D 1 469 ? 104.153 76.676 101.451 1.00 46.05 471 LEU D N 1
ATOM 15219 C CA . LEU D 1 469 ? 104.392 75.899 102.662 1.00 47.78 471 LEU D CA 1
ATOM 15220 C C . LEU D 1 469 ? 103.124 75.197 103.137 1.00 51.63 471 LEU D C 1
ATOM 15221 O O . LEU D 1 469 ? 103.166 74.024 103.521 1.00 53.29 471 LEU D O 1
ATOM 15226 N N . GLU D 1 470 ? 101.993 75.894 103.121 1.00 53.01 472 GLU D N 1
ATOM 15227 C CA . GLU D 1 470 ? 100.722 75.300 103.518 1.00 53.40 472 GLU D CA 1
ATOM 15228 C C . GLU D 1 470 ? 100.142 74.453 102.392 1.00 55.58 472 GLU D C 1
ATOM 15229 O O . GLU D 1 470 ? 98.937 74.208 102.343 1.00 62.36 472 GLU D O 1
ATOM 15235 N N . GLY D 1 476 ? 99.220 81.906 96.349 1.00 44.89 478 GLY D N 1
ATOM 15236 C CA . GLY D 1 476 ? 99.258 83.082 97.196 1.00 41.03 478 GLY D CA 1
ATOM 15237 C C . GLY D 1 476 ? 97.890 83.694 97.417 1.00 45.95 478 GLY D C 1
ATOM 15238 O O . GLY D 1 476 ? 97.523 84.018 98.543 1.00 46.31 478 GLY D O 1
ATOM 15239 N N . ARG D 1 477 ? 97.134 83.841 96.327 1.00 47.48 479 ARG D N 1
ATOM 15240 C CA . ARG D 1 477 ? 95.802 84.432 96.395 1.00 46.57 479 ARG D CA 1
ATOM 15241 C C . ARG D 1 477 ? 94.832 83.599 97.218 1.00 47.47 479 ARG D C 1
ATOM 15242 O O . ARG D 1 477 ? 93.814 84.128 97.674 1.00 47.44 479 ARG D O 1
ATOM 15250 N N . GLU D 1 478 ? 95.111 82.307 97.402 1.00 47.36 480 GLU D N 1
ATOM 15251 C CA . GLU D 1 478 ? 94.227 81.457 98.186 1.00 50.97 480 GLU D CA 1
ATOM 15252 C C . GLU D 1 478 ? 94.208 81.838 99.659 1.00 49.07 480 GLU D C 1
ATOM 15253 O O . GLU D 1 478 ? 93.244 81.512 100.357 1.00 51.58 480 GLU D O 1
ATOM 15259 N N . LEU D 1 479 ? 95.242 82.516 100.143 1.00 45.92 481 LEU D N 1
ATOM 15260 C CA . LEU D 1 479 ? 95.334 82.909 101.541 1.00 41.82 481 LEU D CA 1
ATOM 15261 C C . LEU D 1 479 ? 94.817 84.315 101.804 1.00 40.35 481 LEU D C 1
ATOM 15262 O O . LEU D 1 479 ? 94.788 84.739 102.963 1.00 41.49 481 LEU D O 1
ATOM 15267 N N . LEU D 1 480 ? 94.396 85.041 100.774 1.00 41.35 482 LEU D N 1
ATOM 15268 C CA . LEU D 1 480 ? 94.131 86.466 100.883 1.00 40.34 482 LEU D CA 1
ATOM 15269 C C . LEU D 1 480 ? 92.658 86.770 100.649 1.00 40.68 482 LEU D C 1
ATOM 15270 O O . LEU D 1 480 ? 91.960 86.044 99.937 1.00 44.51 482 LEU D O 1
ATOM 15275 N N . GLY D 1 481 ? 92.194 87.856 101.264 1.00 38.43 483 GLY D N 1
ATOM 15276 C CA . GLY D 1 481 ? 90.858 88.360 101.036 1.00 38.09 483 GLY D CA 1
ATOM 15277 C C . GLY D 1 481 ? 90.765 89.097 99.715 1.00 37.91 483 GLY D C 1
ATOM 15278 O O . GLY D 1 481 ? 91.690 89.103 98.904 1.00 41.53 483 GLY D O 1
ATOM 15279 N N . GLU D 1 482 ? 89.616 89.741 99.501 1.00 39.95 484 GLU D N 1
ATOM 15280 C CA . GLU D 1 482 ? 89.347 90.356 98.204 1.00 40.98 484 GLU D CA 1
ATOM 15281 C C . GLU D 1 482 ? 90.279 91.530 97.922 1.00 38.18 484 GLU D C 1
ATOM 15282 O O . GLU D 1 482 ? 90.884 91.604 96.849 1.00 38.59 484 GLU D O 1
ATOM 15288 N N . THR D 1 483 ? 90.390 92.472 98.860 1.00 35.50 485 THR D N 1
ATOM 15289 C CA . THR D 1 483 ? 91.241 93.635 98.629 1.00 34.29 485 THR D CA 1
ATOM 15290 C C . THR D 1 483 ? 92.711 93.239 98.528 1.00 35.05 485 THR D C 1
ATOM 15291 O O . THR D 1 483 ? 93.437 93.733 97.657 1.00 36.92 485 THR D O 1
ATOM 15295 N N . ALA D 1 484 ? 93.163 92.344 99.408 1.00 36.67 486 ALA D N 1
ATOM 15296 C CA . ALA D 1 484 ? 94.546 91.886 99.354 1.00 32.89 486 ALA D CA 1
ATOM 15297 C C . ALA D 1 484 ? 94.815 91.085 98.086 1.00 34.67 486 ALA D C 1
ATOM 15298 O O . ALA D 1 484 ? 95.894 91.199 97.497 1.00 35.31 486 ALA D O 1
ATOM 15300 N N . THR D 1 485 ? 93.849 90.270 97.650 1.00 35.15 487 THR D N 1
ATOM 15301 C CA . THR D 1 485 ? 94.000 89.564 96.381 1.00 34.14 487 THR D CA 1
ATOM 15302 C C . THR D 1 485 ? 94.088 90.541 95.219 1.00 36.98 487 THR D C 1
ATOM 15303 O O . THR D 1 485 ? 94.882 90.347 94.294 1.00 40.61 487 THR D O 1
ATOM 15307 N N . GLU D 1 486 ? 93.267 91.590 95.244 1.00 37.60 488 GLU D N 1
ATOM 15308 C CA . GLU D 1 486 ? 93.294 92.585 94.181 1.00 37.98 488 GLU D CA 1
ATOM 15309 C C . GLU D 1 486 ? 94.638 93.297 94.133 1.00 37.61 488 GLU D C 1
ATOM 15310 O O . GLU D 1 486 ? 95.194 93.514 93.052 1.00 40.35 488 GLU D O 1
ATOM 15316 N N . LEU D 1 487 ? 95.183 93.655 95.297 1.00 34.52 489 LEU D N 1
ATOM 15317 C CA . LEU D 1 487 ? 96.504 94.277 95.329 1.00 34.77 489 LEU D CA 1
ATOM 15318 C C . LEU D 1 487 ? 97.583 93.318 94.839 1.00 34.47 489 LEU D C 1
ATOM 15319 O O . LEU D 1 487 ? 98.481 93.714 94.088 1.00 35.44 489 LEU D O 1
ATOM 15324 N N . TYR D 1 488 ? 97.512 92.054 95.259 1.00 36.32 490 TYR D N 1
ATOM 15325 C CA . TYR D 1 488 ? 98.476 91.050 94.822 1.00 32.65 490 TYR D CA 1
ATOM 15326 C C . TYR D 1 488 ? 98.441 90.873 93.309 1.00 33.38 490 TYR D C 1
ATOM 15327 O O . TYR D 1 488 ? 99.489 90.827 92.655 1.00 35.51 490 TYR D O 1
ATOM 15336 N N . GLU D 1 489 ? 97.241 90.793 92.736 1.00 36.78 491 GLU D N 1
ATOM 15337 C CA . GLU D 1 489 ? 97.100 90.642 91.293 1.00 36.47 491 GLU D CA 1
ATOM 15338 C C . GLU D 1 489 ? 97.557 91.892 90.555 1.00 36.69 491 GLU D C 1
ATOM 15339 O O . GLU D 1 489 ? 98.132 91.797 89.468 1.00 37.80 491 GLU D O 1
ATOM 15345 N N . THR D 1 490 ? 97.306 93.073 91.122 1.00 34.47 492 THR D N 1
ATOM 15346 C CA . THR D 1 490 ? 97.798 94.299 90.506 1.00 34.95 492 THR D CA 1
ATOM 15347 C C . THR D 1 490 ? 99.320 94.323 90.481 1.00 33.49 492 THR D C 1
ATOM 15348 O O . THR D 1 490 ? 99.925 94.710 89.477 1.00 38.38 492 THR D O 1
ATOM 15352 N N . VAL D 1 491 ? 99.955 93.903 91.575 1.00 34.91 493 VAL D N 1
ATOM 15353 C CA . VAL D 1 491 ? 101.414 93.851 91.611 1.00 37.06 493 VAL D CA 1
ATOM 15354 C C . VAL D 1 491 ? 101.935 92.833 90.603 1.00 36.40 493 VAL D C 1
ATOM 15355 O O . VAL D 1 491 ? 102.918 93.085 89.898 1.00 37.37 493 VAL D O 1
ATOM 15359 N N . TYR D 1 492 ? 101.277 91.677 90.508 1.00 34.87 494 TYR D N 1
ATOM 15360 C CA . TYR D 1 492 ? 101.687 90.665 89.540 1.00 36.58 494 TYR D CA 1
ATOM 15361 C C . TYR D 1 492 ? 101.546 91.170 88.108 1.00 41.75 494 TYR D C 1
ATOM 15362 O O . TYR D 1 492 ? 102.384 90.868 87.252 1.00 46.02 494 TYR D O 1
ATOM 15371 N N . ASP D 1 493 ? 100.490 91.930 87.824 1.00 41.60 495 ASP D N 1
ATOM 15372 C CA . ASP D 1 493 ? 100.264 92.407 86.464 1.00 39.17 495 ASP D CA 1
ATOM 15373 C C . ASP D 1 493 ? 101.198 93.557 86.106 1.00 41.30 495 ASP D C 1
ATOM 15374 O O . ASP D 1 493 ? 101.644 93.658 84.959 1.00 46.02 495 ASP D O 1
ATOM 15379 N N . LEU D 1 494 ? 101.503 94.430 87.069 1.00 40.50 496 LEU D N 1
ATOM 15380 C CA . LEU D 1 494 ? 102.434 95.523 86.812 1.00 40.89 496 LEU D CA 1
ATOM 15381 C C . LEU D 1 494 ? 103.817 94.995 86.464 1.00 42.32 496 LEU D C 1
ATOM 15382 O O . LEU D 1 494 ? 104.507 95.556 85.606 1.00 45.72 496 LEU D O 1
ATOM 15387 N N . LEU D 1 495 ? 104.238 93.919 87.119 1.00 42.27 497 LEU D N 1
ATOM 15388 C CA . LEU D 1 495 ? 105.542 93.322 86.889 1.00 43.30 497 LEU D CA 1
ATOM 15389 C C . LEU D 1 495 ? 105.517 92.248 85.811 1.00 47.08 497 LEU D C 1
ATOM 15390 O O . LEU D 1 495 ? 106.560 91.650 85.531 1.00 52.95 497 LEU D O 1
ATOM 15395 N N . GLU D 1 496 ? 104.355 91.997 85.204 1.00 47.86 498 GLU D N 1
ATOM 15396 C CA . GLU D 1 496 ? 104.197 91.045 84.103 1.00 48.53 498 GLU D CA 1
ATOM 15397 C C . GLU D 1 496 ? 104.638 89.638 84.513 1.00 51.73 498 GLU D C 1
ATOM 15398 O O . GLU D 1 496 ? 105.519 89.028 83.906 1.00 54.37 498 GLU D O 1
ATOM 15404 N N . ARG D 1 497 ? 104.001 89.132 85.563 1.00 51.35 499 ARG D N 1
ATOM 15405 C CA . ARG D 1 497 ? 104.215 87.760 86.007 1.00 49.84 499 ARG D CA 1
ATOM 15406 C C . ARG D 1 497 ? 102.926 86.957 85.881 1.00 53.59 499 ARG D C 1
ATOM 15407 O O . ARG D 1 497 ? 102.944 85.785 85.507 1.00 60.06 499 ARG D O 1
ATOM 15415 N N . PRO D 1 504 ? 106.947 80.668 93.009 1.00 52.45 506 PRO D N 1
ATOM 15416 C CA . PRO D 1 504 ? 106.633 81.933 93.680 1.00 49.62 506 PRO D CA 1
ATOM 15417 C C . PRO D 1 504 ? 107.028 83.143 92.840 1.00 49.40 506 PRO D C 1
ATOM 15418 O O . PRO D 1 504 ? 107.480 82.974 91.710 1.00 53.64 506 PRO D O 1
ATOM 15422 N N . PHE D 1 505 ? 106.862 84.346 93.395 1.00 48.94 507 PHE D N 1
ATOM 15423 C CA . PHE D 1 505 ? 107.188 85.561 92.654 1.00 47.70 507 PHE D CA 1
ATOM 15424 C C . PHE D 1 505 ? 108.647 85.566 92.217 1.00 50.85 507 PHE D C 1
ATOM 15425 O O . PHE D 1 505 ? 108.965 85.897 91.069 1.00 51.94 507 PHE D O 1
ATOM 15433 N N . LEU D 1 506 ? 109.550 85.210 93.123 1.00 49.74 508 LEU D N 1
ATOM 15434 C CA . LEU D 1 506 ? 110.974 85.132 92.839 1.00 51.63 508 LEU D CA 1
ATOM 15435 C C . LEU D 1 506 ? 111.449 83.728 93.175 1.00 54.31 508 LEU D C 1
ATOM 15436 O O . LEU D 1 506 ? 111.222 83.243 94.288 1.00 53.57 508 LEU D O 1
ATOM 15441 N N . PHE D 1 507 ? 112.101 83.076 92.215 1.00 58.62 509 PHE D N 1
ATOM 15442 C CA . PHE D 1 507 ? 112.536 81.695 92.367 1.00 59.58 509 PHE D CA 1
ATOM 15443 C C . PHE D 1 507 ? 114.054 81.581 92.404 1.00 61.94 509 PHE D C 1
ATOM 15444 O O . PHE D 1 507 ? 114.617 81.096 93.387 1.00 59.86 509 PHE D O 1
ATOM 15452 N N . ASN D 1 508 ? 114.738 82.043 91.364 1.00 63.78 510 ASN D N 1
ATOM 15453 C CA . ASN D 1 508 ? 116.188 82.138 91.355 1.00 63.13 510 ASN D CA 1
ATOM 15454 C C . ASN D 1 508 ? 116.589 83.603 91.272 1.00 65.18 510 ASN D C 1
ATOM 15455 O O . ASN D 1 508 ? 115.906 84.414 90.640 1.00 64.88 510 ASN D O 1
ATOM 15460 N N . ASP D 1 509 ? 117.706 83.934 91.924 1.00 64.51 511 ASP D N 1
ATOM 15461 C CA . ASP D 1 509 ? 118.142 85.324 91.997 1.00 62.09 511 ASP D CA 1
ATOM 15462 C C . ASP D 1 509 ? 118.465 85.899 90.623 1.00 65.48 511 ASP D C 1
ATOM 15463 O O . ASP D 1 509 ? 118.291 87.102 90.401 1.00 65.78 511 ASP D O 1
ATOM 15468 N N . ASP D 1 510 ? 118.934 85.071 89.694 1.00 66.18 512 ASP D N 1
ATOM 15469 C CA . ASP D 1 510 ? 119.392 85.558 88.400 1.00 64.61 512 ASP D CA 1
ATOM 15470 C C . ASP D 1 510 ? 118.291 85.610 87.348 1.00 66.10 512 ASP D C 1
ATOM 15471 O O . ASP D 1 510 ? 118.575 85.957 86.198 1.00 68.21 512 ASP D O 1
ATOM 15476 N N . GLU D 1 511 ? 117.051 85.289 87.706 1.00 66.78 513 GLU D N 1
ATOM 15477 C CA . GLU D 1 511 ? 115.963 85.226 86.739 1.00 66.65 513 GLU D CA 1
ATOM 15478 C C . GLU D 1 511 ? 115.256 86.560 86.532 1.00 65.78 513 GLU D C 1
ATOM 15479 O O . GLU D 1 511 ? 114.373 86.647 85.673 1.00 68.11 513 GLU D O 1
ATOM 15485 N N . GLN D 1 512 ? 115.617 87.595 87.285 1.00 62.90 514 GLN D N 1
ATOM 15486 C CA . GLN D 1 512 ? 115.004 88.906 87.126 1.00 60.68 514 GLN D CA 1
ATOM 15487 C C . GLN D 1 512 ? 115.931 89.949 87.728 1.00 61.55 514 GLN D C 1
ATOM 15488 O O . GLN D 1 512 ? 116.913 89.625 88.400 1.00 61.66 514 GLN D O 1
ATOM 15494 N N . SER D 1 513 ? 115.613 91.212 87.466 1.00 57.41 515 SER D N 1
ATOM 15495 C CA . SER D 1 513 ? 116.259 92.338 88.124 1.00 49.28 515 SER D CA 1
ATOM 15496 C C . SER D 1 513 ? 115.216 93.038 88.980 1.00 46.48 515 SER D C 1
ATOM 15497 O O . SER D 1 513 ? 114.216 93.542 88.457 1.00 48.93 515 SER D O 1
ATOM 15500 N N . LEU D 1 514 ? 115.440 93.054 90.294 1.00 42.18 516 LEU D N 1
ATOM 15501 C CA . LEU D 1 514 ? 114.499 93.705 91.193 1.00 40.09 516 LEU D CA 1
ATOM 15502 C C . LEU D 1 514 ? 114.458 95.212 90.994 1.00 40.57 516 LEU D C 1
ATOM 15503 O O . LEU D 1 514 ? 113.468 95.842 91.373 1.00 42.09 516 LEU D O 1
ATOM 15508 N N . GLU D 1 515 ? 115.502 95.799 90.406 1.00 44.06 517 GLU D N 1
ATOM 15509 C CA . GLU D 1 515 ? 115.492 97.230 90.121 1.00 39.33 517 GLU D CA 1
ATOM 15510 C C . GLU D 1 515 ? 114.366 97.594 89.166 1.00 39.05 517 GLU D C 1
ATOM 15511 O O . GLU D 1 515 ? 113.671 98.594 89.370 1.00 39.73 517 G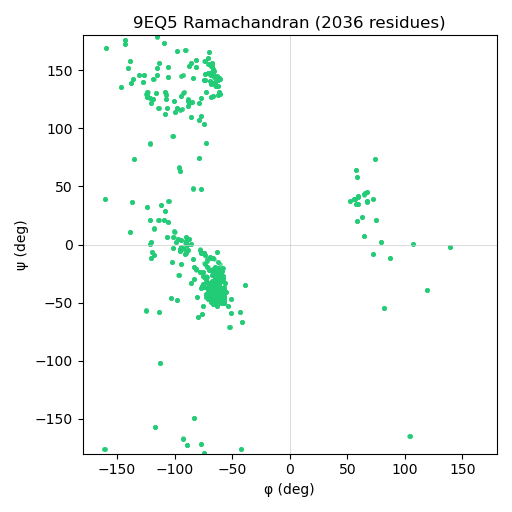LU D O 1
ATOM 15517 N N . VAL D 1 516 ? 114.170 96.789 88.121 1.00 39.48 518 VAL D N 1
ATOM 15518 C CA . VAL D 1 516 ? 113.102 97.047 87.159 1.00 38.44 518 VAL D CA 1
ATOM 15519 C C . VAL D 1 516 ? 111.739 96.965 87.836 1.00 38.99 518 VAL D C 1
ATOM 15520 O O . VAL D 1 516 ? 110.861 97.803 87.598 1.00 41.94 518 VAL D O 1
ATOM 15524 N N . ASP D 1 517 ? 111.541 95.958 88.689 1.00 38.57 519 ASP D N 1
ATOM 15525 C CA . ASP D 1 517 ? 110.275 95.821 89.401 1.00 37.61 519 ASP D CA 1
ATOM 15526 C C . ASP D 1 517 ? 110.029 97.001 90.333 1.00 36.89 519 ASP D C 1
ATOM 15527 O O . ASP D 1 517 ? 108.910 97.523 90.406 1.00 37.87 519 ASP D O 1
ATOM 15532 N N . LEU D 1 518 ? 111.062 97.423 91.064 1.00 34.92 520 LEU D N 1
ATOM 15533 C CA . LEU D 1 518 ? 110.923 98.573 91.947 1.00 34.53 520 LEU D CA 1
ATOM 15534 C C . LEU D 1 518 ? 110.583 99.829 91.158 1.00 33.57 520 LEU D C 1
ATOM 15535 O O . LEU D 1 518 ? 109.740 100.626 91.582 1.00 35.34 520 LEU D O 1
ATOM 15540 N N . GLN D 1 519 ? 111.224 100.017 90.003 1.00 36.68 521 GLN D N 1
ATOM 15541 C CA . GLN D 1 519 ? 110.905 101.161 89.159 1.00 35.43 521 GLN D CA 1
ATOM 15542 C C . GLN D 1 519 ? 109.462 101.108 88.680 1.00 34.40 521 GLN D C 1
ATOM 15543 O O . GLN D 1 519 ? 108.770 102.129 88.675 1.00 34.57 521 GLN D O 1
ATOM 15549 N N . MET D 1 520 ? 108.990 99.926 88.278 1.00 36.03 522 MET D N 1
ATOM 15550 C CA . MET D 1 520 ? 107.611 99.791 87.814 1.00 34.27 522 MET D CA 1
ATOM 15551 C C . MET D 1 520 ? 106.619 100.132 88.919 1.00 35.26 522 MET D C 1
ATOM 15552 O O . MET D 1 520 ? 105.678 100.907 88.709 1.00 35.83 522 MET D O 1
ATOM 15557 N N . LEU D 1 521 ? 106.819 99.565 90.109 1.00 33.93 523 LEU D N 1
ATOM 15558 C CA . LEU D 1 521 ? 105.897 99.826 91.210 1.00 32.54 523 LEU D CA 1
ATOM 15559 C C . LEU D 1 521 ? 105.943 101.288 91.645 1.00 32.45 523 LEU D C 1
ATOM 15560 O O . LEU D 1 521 ? 104.900 101.886 91.938 1.00 38.46 523 LEU D O 1
ATOM 15565 N N . ASN D 1 522 ? 107.136 101.885 91.686 1.00 31.22 524 ASN D N 1
ATOM 15566 C CA . ASN D 1 522 ? 107.245 103.287 92.069 1.00 32.61 524 ASN D CA 1
ATOM 15567 C C . ASN D 1 522 ? 106.610 104.201 91.029 1.00 33.14 524 ASN D C 1
ATOM 15568 O O . ASN D 1 522 ? 105.950 105.184 91.383 1.00 34.41 524 ASN D O 1
ATOM 15573 N N . GLY D 1 523 ? 106.805 103.903 89.745 1.00 31.84 525 GLY D N 1
ATOM 15574 C CA . GLY D 1 523 ? 106.165 104.689 88.709 1.00 31.39 525 GLY D CA 1
ATOM 15575 C C . GLY D 1 523 ? 104.657 104.571 88.752 1.00 33.47 525 GLY D C 1
ATOM 15576 O O . GLY D 1 523 ? 103.942 105.537 88.484 1.00 36.75 525 GLY D O 1
ATOM 15577 N N . ASP D 1 524 ? 104.151 103.384 89.093 1.00 33.01 526 ASP D N 1
ATOM 15578 C CA . ASP D 1 524 ? 102.713 103.229 89.273 1.00 33.76 526 ASP D CA 1
ATOM 15579 C C . ASP D 1 524 ? 102.208 104.078 90.433 1.00 34.43 526 ASP D C 1
ATOM 15580 O O . ASP D 1 524 ? 101.210 104.794 90.303 1.00 34.82 526 ASP D O 1
ATOM 15585 N N . LEU D 1 525 ? 102.891 104.016 91.578 1.00 30.82 527 LEU D N 1
ATOM 15586 C CA . LEU D 1 525 ? 102.446 104.785 92.736 1.00 32.07 527 LEU D CA 1
ATOM 15587 C C . LEU D 1 525 ? 102.502 106.282 92.459 1.00 34.58 527 LEU D C 1
ATOM 15588 O O . LEU D 1 525 ? 101.616 107.033 92.881 1.00 39.90 527 LEU D O 1
ATOM 15593 N N . ALA D 1 526 ? 103.537 106.733 91.754 1.00 33.25 528 ALA D N 1
ATOM 15594 C CA . ALA D 1 526 ? 103.668 108.135 91.394 1.00 31.43 528 ALA D CA 1
ATOM 15595 C C . ALA D 1 526 ? 102.777 108.539 90.226 1.00 35.72 528 ALA D C 1
ATOM 15596 O O . ALA D 1 526 ? 102.446 109.721 90.102 1.00 39.28 528 ALA D O 1
ATOM 15598 N N . GLY D 1 527 ? 102.378 107.595 89.376 1.00 35.94 529 GLY D N 1
ATOM 15599 C CA . GLY D 1 527 ? 101.646 107.920 88.168 1.00 33.97 529 GLY D CA 1
ATOM 15600 C C . GLY D 1 527 ? 100.205 107.453 88.130 1.00 39.83 529 GLY D C 1
ATOM 15601 O O . GLY D 1 527 ? 99.328 108.080 88.730 1.00 45.88 529 GLY D O 1
ATOM 15602 N N . ALA D 1 528 ? 99.951 106.351 87.418 1.00 38.44 530 ALA D N 1
ATOM 15603 C CA . ALA D 1 528 ? 98.580 105.902 87.193 1.00 36.11 530 ALA D CA 1
ATOM 15604 C C . ALA D 1 528 ? 97.907 105.432 88.477 1.00 36.14 530 ALA D C 1
ATOM 15605 O O . ALA D 1 528 ? 96.687 105.563 88.613 1.00 40.82 530 ALA D O 1
ATOM 15607 N N . GLY D 1 529 ? 98.668 104.884 89.418 1.00 34.81 531 GLY D N 1
ATOM 15608 C CA . GLY D 1 529 ? 98.099 104.427 90.668 1.00 34.76 531 GLY D CA 1
ATOM 15609 C C . GLY D 1 529 ? 97.163 103.239 90.571 1.00 34.24 531 GLY D C 1
ATOM 15610 O O . GLY D 1 529 ? 96.084 103.253 91.165 1.00 37.85 531 GLY D O 1
ATOM 15611 N N . ARG D 1 530 ? 97.549 102.208 89.816 1.00 32.57 532 ARG D N 1
ATOM 15612 C CA . ARG D 1 530 ? 96.764 100.978 89.810 1.00 34.32 532 ARG D CA 1
ATOM 15613 C C . ARG D 1 530 ? 96.781 100.299 91.174 1.00 33.12 532 ARG D C 1
ATOM 15614 O O . ARG D 1 530 ? 95.784 99.688 91.575 1.00 32.82 532 ARG D O 1
ATOM 15622 N N . MET D 1 531 ? 97.895 100.401 91.900 1.00 33.00 533 MET D N 1
ATOM 15623 C CA . MET D 1 531 ? 97.946 99.872 93.256 1.00 33.55 533 MET D CA 1
ATOM 15624 C C . MET D 1 531 ? 97.047 100.659 94.198 1.00 34.83 533 MET D C 1
ATOM 15625 O O . MET D 1 531 ? 96.486 100.087 95.137 1.00 36.83 533 MET D O 1
ATOM 15630 N N . HIS D 1 532 ? 96.906 101.966 93.970 1.00 32.00 534 HIS D N 1
ATOM 15631 C CA . HIS D 1 532 ? 95.969 102.760 94.755 1.00 30.72 534 HIS D CA 1
ATOM 15632 C C . HIS D 1 532 ? 94.528 102.381 94.441 1.00 32.00 534 HIS D C 1
ATOM 15633 O O . HIS D 1 532 ? 93.673 102.381 95.332 1.00 33.54 534 HIS D O 1
ATOM 15640 N N . GLU D 1 533 ? 94.241 102.062 93.177 1.00 34.91 535 GLU D N 1
ATOM 15641 C CA . GLU D 1 533 ? 92.916 101.567 92.818 1.00 33.82 535 GLU D CA 1
ATOM 15642 C C . GLU D 1 533 ? 92.637 100.217 93.461 1.00 34.99 535 GLU D C 1
ATOM 15643 O O . GLU D 1 533 ? 91.500 99.936 93.857 1.00 38.07 535 GLU D O 1
ATOM 15649 N N . ALA D 1 534 ? 93.657 99.363 93.562 1.00 35.92 536 ALA D N 1
ATOM 15650 C CA . ALA D 1 534 ? 93.454 98.033 94.127 1.00 35.04 536 ALA D CA 1
ATOM 15651 C C . ALA D 1 534 ? 93.058 98.092 95.597 1.00 35.94 536 ALA D C 1
ATOM 15652 O O . ALA D 1 534 ? 92.363 97.195 96.086 1.00 38.25 536 ALA D O 1
ATOM 15654 N N . VAL D 1 535 ? 93.487 99.124 96.315 1.00 32.20 537 VAL D N 1
ATOM 15655 C CA . VAL D 1 535 ? 93.166 99.276 97.726 1.00 32.59 537 VAL D CA 1
ATOM 15656 C C . VAL D 1 535 ? 92.176 100.419 97.951 1.00 30.76 537 VAL D C 1
ATOM 15657 O O . VAL D 1 535 ? 92.070 100.936 99.058 1.00 34.18 537 VAL D O 1
ATOM 15661 N N . SER D 1 536 ? 91.434 100.807 96.914 1.00 31.12 538 SER D N 1
ATOM 15662 C CA . SER D 1 536 ? 90.551 101.962 97.015 1.00 33.40 538 SER D CA 1
ATOM 15663 C C . SER D 1 536 ? 89.428 101.762 98.021 1.00 32.98 538 SER D C 1
ATOM 15664 O O . SER D 1 536 ? 88.907 102.749 98.543 1.00 33.17 538 SER D O 1
ATOM 15667 N N . SER D 1 537 ? 89.041 100.518 98.302 1.00 33.81 539 SER D N 1
ATOM 15668 C CA . SER D 1 537 ? 88.006 100.279 99.300 1.00 31.13 539 SER D CA 1
ATOM 15669 C C . SER D 1 537 ? 88.458 100.736 100.681 1.00 32.79 539 SER D C 1
ATOM 15670 O O . SER D 1 537 ? 87.681 101.337 101.428 1.00 35.10 539 SER D O 1
ATOM 15673 N N . VAL D 1 538 ? 89.719 100.472 101.030 1.00 32.26 540 VAL D N 1
ATOM 15674 C CA . VAL D 1 538 ? 90.248 100.897 102.322 1.00 29.85 540 VAL D CA 1
ATOM 15675 C C . VAL D 1 538 ? 90.347 102.417 102.392 1.00 31.77 540 VAL D C 1
ATOM 15676 O O . VAL D 1 538 ? 90.034 103.027 103.421 1.00 32.45 540 VAL D O 1
ATOM 15680 N N . THR D 1 539 ? 90.786 103.053 101.304 1.00 32.77 541 THR D N 1
ATOM 15681 C CA . THR D 1 539 ? 90.869 104.510 101.273 1.00 31.56 541 THR D CA 1
ATOM 15682 C C . THR D 1 539 ? 89.491 105.143 101.414 1.00 32.23 541 THR D C 1
ATOM 15683 O O . THR D 1 539 ? 89.320 106.127 102.142 1.00 32.97 541 THR D O 1
ATOM 15687 N N . ASP D 1 540 ? 88.496 104.585 100.723 1.00 32.53 542 ASP D N 1
ATOM 15688 C CA . ASP D 1 540 ? 87.132 105.083 100.844 1.00 31.38 542 ASP D CA 1
ATOM 15689 C C . ASP D 1 540 ? 86.591 104.869 102.248 1.00 32.46 542 ASP D C 1
ATOM 15690 O O . ASP D 1 540 ? 85.870 105.719 102.776 1.00 36.58 542 ASP D O 1
ATOM 15695 N N . SER D 1 541 ? 86.911 103.728 102.862 1.00 31.85 543 SER D N 1
ATOM 15696 C CA . SER D 1 541 ? 86.494 103.487 104.236 1.00 30.59 543 SER D CA 1
ATOM 15697 C C . SER D 1 541 ? 87.103 104.514 105.180 1.00 31.98 543 SER D C 1
ATOM 15698 O O . SER D 1 541 ? 86.424 105.023 106.078 1.00 33.97 543 SER D O 1
ATOM 15701 N N . PHE D 1 542 ? 88.385 104.830 104.990 1.00 29.25 544 PHE D N 1
ATOM 15702 C CA . PHE D 1 542 ? 89.030 105.844 105.816 1.00 29.40 544 PHE D CA 1
ATOM 15703 C C . PHE D 1 542 ? 88.384 107.209 105.619 1.00 32.07 544 PHE D C 1
ATOM 15704 O O . PHE D 1 542 ? 88.173 107.950 106.586 1.00 32.35 544 PHE D O 1
ATOM 15712 N N . LEU D 1 543 ? 88.081 107.566 104.371 1.00 32.77 545 LEU D N 1
ATOM 15713 C CA . LEU D 1 543 ? 87.452 108.856 104.108 1.00 30.50 545 LEU D CA 1
ATOM 15714 C C . LEU D 1 543 ? 86.054 108.926 104.708 1.00 33.19 545 LEU D C 1
ATOM 15715 O O . LEU D 1 543 ? 85.664 109.958 105.263 1.00 38.49 545 LEU D O 1
ATOM 15720 N N . ALA D 1 544 ? 85.284 107.842 104.601 1.00 34.08 546 ALA D N 1
ATOM 15721 C CA . ALA D 1 544 ? 83.936 107.825 105.155 1.00 32.32 546 ALA D CA 1
ATOM 15722 C C . ALA D 1 544 ? 83.959 107.885 106.676 1.00 34.85 546 ALA D C 1
ATOM 15723 O O . ALA D 1 544 ? 83.130 108.566 107.287 1.00 39.98 546 ALA D O 1
ATOM 15725 N N . GLU D 1 545 ? 84.894 107.171 107.305 1.00 34.80 547 GLU D N 1
ATOM 15726 C CA . GLU D 1 545 ? 84.968 107.177 108.761 1.00 36.46 547 GLU D CA 1
ATOM 15727 C C . GLU D 1 545 ? 85.507 108.502 109.282 1.00 35.48 547 GLU D C 1
ATOM 15728 O O . GLU D 1 545 ? 84.995 109.042 110.267 1.00 40.60 547 GLU D O 1
ATOM 15734 N N . PHE D 1 546 ? 86.533 109.038 108.635 1.00 36.40 548 PHE D N 1
ATOM 15735 C CA . PHE D 1 546 ? 87.207 110.237 109.111 1.00 36.12 548 PHE D CA 1
ATOM 15736 C C . PHE D 1 546 ? 87.058 111.379 108.115 1.00 37.27 548 PHE D C 1
ATOM 15737 O O . PHE D 1 546 ? 86.025 112.041 108.062 1.00 43.95 548 PHE D O 1
#

Nearest PDB structures (foldseek):
  9eq5-assembly1_A  TM=1.002E+00  e=4.051E-79  Rubinisphaera brasiliensis
  5ltm-assembly1_B  TM=9.848E-01  e=8.713E-47  Anabaena
  3czo-assembly2_D-4  TM=9.835E-01  e=6.311E-46  Trichormus variabilis
  3czo-assembly1_B  TM=9.852E-01  e=4.991E-45  Trichormus variabilis
  2nyn-assembly1_D  TM=9.430E-01  e=1.544E-43  Trichormus variabilis

Sequence (2044 aa):
NPVLSGAPLSINVVADIGRQRLIPSLTDDEQVLNRVHACRDVVQKAVRNNERIYGITTGFGGMSDIPIPPQHVAQTQDNLLAFLSTSTGASLDPRHVRAAMALRANVLLQGRSGVRLELIERLVEFLRQDAIPVVCDLGSIGDLVPLGVIARSIIGHPSTTQVKYQGEQADSHDVLQQLNYSALQLEAKEGLALVNGTSFSSAIAANCVFESQRLLSLSLVLQSIMVRALGGHPEAFHPFVDENKPHPGQGWSAQMMRDLLAQDRYSLRCLAQYFAPIVEGIAQISQSISTEMNAVSDNPLIDVDTGRFHQSGNFLGQYVAMSMDQLRRHLGLLAKHLDVQIAQLVAPAFNNGLPASLRGNSSRPFNMGLKGLQITGNSIMPLLTYLGNPLTEHFPTHAEEFNQNINGLSWGSANLAWRSVQLFQHYLSVASIFAVQAIDLRAGLEGRELLGETATELYETVYDLLERPFLFNDDEQSLEVDLQMLNGDLAGAGRMHEAVSSVTDSFLAEFNPVLSGAPLSINVVADIGRQRLIPSLTDDEQVLNRVHACRDVVQKAVRNNERIYGITTGFGGMSDIPIPPQHVAQTQDNLLAFLSTSTGASLDPRHVRAAMALRANVLLQGRSGVRLELIERLVEFLRQDAIPVVCDLGSIGDLVPLGVIARSIIGHPSTTQVKYQGEQADSHDVLQQLNYSALQLEAKEGLALVNGTSFSSAIAANCVFESQRLLSLSLVLQSIMVRALGGHPEAFHPFVDENKPHPGQGWSAQMMRDLLAQDRYSLRCLAQYFAPIVEGIAQISQSISTEMNAVSDNPLIDVDTGRFHQSGNFLGQYVAMSMDQLRRHLGLLAKHLDVQIAQLVAPAFNNGLPASLRGNSSRPFNMGLKGLQITGNSIMPLLTYLGNPLTEHFPTHAEEFNQNINGLSWGSANLAWRSVQLFQHYLSVASIFAVQAIDLRAGLEGRELLGETATELYETVYDLLERPFLFNDDEQSLEVDLQMLNGDLAGAGRMHEAVSSVTDSFLAEFNPVLSGAPLSINVVADIGRQRLIPSLTDDEQVLNRVHACRDVVQKAVRNNERIYGITTGFGGMSDIPIPPQHVAQTQDNLLAFLSTSTGASLDPRHVRAAMALRANVLLQGRSGVRLELIERLVEFLRQDAIPVVCDLGSIGDLVPLGVIARSIIGHPSTTQVKYQGEQADSHDVLQQLNYSALQLEAKEGLALVNGTSFSSAIAANCVFESQRLLSLSLVLQSIMVRALGGHPEAFHPFVDENKPHPGQGWSAQMMRDLLAQDRYSLRCLAQYFAPIVEGIAQISQSISTEMNAVSDNPLIDVDTGRFHQSGNFLGQYVAMSMDQLRRHLGLLAKHLDVQIAQLVAPAFNNGLPASLRGNSSRPFNMGLKGLQITGNSIMPLLTYLGNPLTEHFPTHAEEFNQNINGLSWGSANLAWRSVQLFQHYLSVASIFAVQAIDLRAGLEGRELLGETATELYETVYDLLERPFLFNDDEQSLEVDLQMLNGDLAGAGRMHEAVSSVTDSFLAEFNPVLSGAPLSINVVADIGRQRLIPSLTDDEQVLNRVHACRDVVQKAVRNNERIYGITTGFGGMSDIPIPPQHVAQTQDNLLAFLSTSTGASLDPRHVRAAMALRANVLLQGRSGVRLELIERLVEFLRQDAIPVVCDLGSIGDLVPLGVIARSIIGHPSTTQVKYQGEQADSHDVLQQLNYSALQLEAKEGLALVNGTSFSSAIAANCVFESQRLLSLSLVLQSIMVRALGGHPEAFHPFVDENKPHPGQGWSAQMMRDLLAQDRYSLRCLAQYFAPIVEGIAQISQSISTEMNAVSDNPLIDVDTGRFHQSGNFLGQYVAMSMDQLRRHLGLLAKHLDVQIAQLVAPAFNNGLPASLRGNSSRPFNMGLKGLQITGNSIMPLLTYLGNPLTEHFPTHAEEFNQNINGLSWGSANLAWRSVQLFQHYLSVASIFAVQAIDLRAGLEGRELLGETATELYETVYDLLERPFLFNDDEQSLEVDLQMLNGDLAGAGRMHEAVSSVTDSFLAEF

Foldseek 3Di:
DAEQQLPFDALVVLLCLLQVVDQYHYDPDPVLLVLQVLLLVLVVVCLVVVPDDFQQFAADQPRRVHGHDSVCRLVRLLVLLVVLQPFDAAWDRSSLQSSLLSLLLSLSSNNFQNFHVVLSVLSSVCSNQVFGWTGHQDRDQLWQNRLSSVSCLSQVRPSWTWTQGPNDIDISCVVCVVSVHDHHRGHGRHSLQRILANSSLLSLLSNLLVLLLLLLLLLLLLLLLLCLLLVADLPLLPQVVCVVVVLVQLVLSSVVSVQKAVHADCLRSVVSVLRRVLLVLSVVLSVLSSVLSSHNQRQFTADSVVSDTHGDRSSANQSLQVSLLVSLQSLLSSLVSLLVSLVLCQDPVNNNDAHHCLAAAVVPVPFNDCPVLSVVSVVLNVVSNVSNDGDQVPRACCPPVNSCRHHRRSSVSSVSSVVSSLSSLLNSLSSLVSSLSSQLRSVVVVHLVRTHQLSSLLSVLLCVLVVHVPHHGPPPDDVVVSSVSSSCCSVHVVSSSVSSVVSSVSSVVSD/DAEQQLPFDALVVLLCLLQVVDQYHYDPDPVLLVLQVLLLVLVVVCLVVVPDDFQQFAADQPRRVHGHDSVCRLVRLLVLLVVLQPFDAAWDRSSLQSSLLSLLLSLSSNNFQNFHVVLSVLSSVCSNQVFGWTGHQDRDQLWQNRLSSVSCLSQVRPSWTWTQGPNDIDISCVVCVVSVHDHHRGHGRHSLQRILANSSLLSLLSNLLVLLLLLLLLLLLLLLLLCLLLVADLPLLPQVVCVVVVLVQLVLSSVVSVQKAVHADCLRSVVSVLRRVLLVLSVVLSVLSSVLSSHNQRQFTADSVVSDTHGDRSSANQSLQVSLLVSLQSLLSSLVSLLVSLVLCQDPVNNNDAHHCLAAAVVPVPFNDCPVLSVVSVVLNVVSNVSNDGDQVPRACCPPVNSCRHHRRSSVSSVSSVVSSLSSLLNSLSSLVSSLSSQLRSVVVVHLVRTHQLSSLLSVLLCVLVVHVPHHGPPPDDVVVSSVSSSCCSVHVVSSSVSSVVSSVSSVVSD/DAEQQLPFDALVVLLCLLQVVDQYHYDPDPVLLVLQVLLLVLVVVCLVVVPDDFQQFAADQPRRVHGHDSVCRLVRLLVLLVVLQPFDAAWDRSSLQSSLLSLLLSLSSNNFQNFHVVLSVLSSVCSNQVFGWTGHQDRDQLWQNRLSSVSCLSQVRPSWTWTQGPNDIDISCVVCVVSVHDHHRGHGRHSLQRILANSSLLSLLSNLLVLLLLLLLLLLLLLLLLCLLLVADLPLLPQVVCVVVVLVQLVLSSVVSVQKAVHADCLRSVVSVLRRVLLVLSVVLSVLSSVLSSHNQRQFTADSVVSDTHGDRSSANQSLQVSLLVSLQSLLSSLVSLLVSLVLCQDPVNNNDAHHCLAAAVVPVPFNDCPVLSVVSVVLNVVSNVSNDGDQVPRACCPPVNSCRHHRRSSVSSVSSVVSSLSSLLNSLSSLVSSLSSQLRSVVVVHLVRTHQLSSLLSVLLCVLVVHVPHHGPPPDDVVVSSVSSSCCSVHVVSSSVSSVVSSVSSVVSD/DAEQQLPFDALVVLLCLLQVVDQYHYDPDPVLLVLQVLLLVLVVVCLVVVPDDFQQFAADQPRRVHGHDSVCRLVRLLVLLVVLQPFDAAWDRSSLQSSLLSLLLSLSSNNFQNFHVVLSVLSSVCSNQVFGWTGHQDRDQLWQNRLSSVSCLSQVRPSWTWTQGPNDIDISCVVCVVSVHDHHRGHGRHSLQRILANSSLLSLLSNLLVLLLLLLLLLLLLLLLLCLLLVADLPLLPQVVCVVVVLVQLVLSSVVSVQKAVHADCLRSVVSVLRRVLLVLSVVLSVLSSVLSSHNQRQFTADSVVSDTHGDRSSANQSLQVSLLVSLQSLLSSLVSLLVSLVLCQDPVNNNDAHHCLAAAVVPVPFNDCPVLSVVSVVLNVVSNVSNDGDQVPRACCPPVNSCRHHRRSSVSSVSSVVSSLSSLLNSLSSLVSSLSSQLRSVVVVHLVRTHQLSSLLSVLLCVLVVHVPHHGPPPDDVVVSSVSSSCCSVHVVSSSVSSVVSSVSSVVSD

Radius of gyration: 34.57 Å; Cα contacts (8 Å, |Δi|>4): 4650; chains: 4; bounding box: 80×86×87 Å

Secondary structure (DSSP, 8-state):
--EESSS---HHHHHHHHTTSS--EE---HHHHHHHHHHHHHHHHHHHTT---TTTTB--STTTTSB--GGGHHHHHHHHHHHT---EEEEPPHHHHHHHHHHHHHHHTTS-S---HHHHHHHHHHHHTT-EE--EEES----HHHHHHHHHHHHT-SS--EEEETTEEEEHHHHHHHTT-------TTHHHHHHSSSHHHHHHHHHHHHHHHHHHHHHHHHHHHHHHHTT--GGGG-HHHHHTS--HHHHHHHHHHHHH-----HHHHTHHHHHHHHHHHHHHHHHHHHHHHTS---SSEEETTTTEEE---TT--HHHHHHHHHHHHHHHHHHHHHHHHHHHHH-HHHHSSPPGGG-S-SSSTT---SHHHHHHHHHHHHHHHHHTS-SGGG--SSTTTTT-S----HHHHHHHHHHHHHHHHHHHHHHHHHHHHHHHHHHHH--GGGS-HHHHHHHHHHHHHTT-----SGGG--HHHHHHHHHHHHHTT-HHHHHTHHHHHHHHHH-/--EESSS---HHHHHHHHTTSS--EE---HHHHHHHHHHHHHHHHHHHTT---TTTTB--STTTTSB--GGGHHHHHHHHHHHT---EEEEPPHHHHHHHHHHHHHHHTTS-S---HHHHHHHHHHHHTT-EE--EEES----HHHHHHHHHHHHT-SS--EEEETTEEEEHHHHHHHTT-------TTHHHHHHSSSHHHHHHHHHHHHHHHHHHHHHHHHHHHHHHHTT--GGGG-HHHHHTS--HHHHHHHHHHHHH-----HHHHTHHHHHHHHHHHHHHHHHHHHHHHTS---SSEEETTTTEEE---TT--HHHHHHHHHHHHHHHHHHHHHHHHHHHHH-HHHHSSPPGGG-S-SSSTT---SHHHHHHHHHHHHHHHHHTS-SGGG--SSTTTTT-S----HHHHHHHHHHHHHHHHHHHHHHHHHHHHHHHHHHHH--GGGS-HHHHHHHHHHHHHTT-----SGGG--HHHHHHHHHHHHHTT-HHHHHTHHHHHHHHHH-/--EESSS---HHHHHHHHTTSS--EE---HHHHHHHHHHHHHHHHHHHTT---TTTTB--STTTTSB--GGGHHHHHHHHHHHT---EEEEPPHHHHHHHHHHHHHHHTTS-S---HHHHHHHHHHHHTT-EE--EEES----HHHHHHHHHHHHT-SS--EEEETTEEEEHHHHHHHTT-------TTHHHHHHSSSHHHHHHHHHHHHHHHHHHHHHHHHHHHHHHHTT--GGGG-HHHHHTS--HHHHHHHHHHHHH-----HHHHTHHHHHHHHHHHHHHHHHHHHHHHTS---SSEEETTTTEEE---TT--HHHHHHHHHHHHHHHHHHHHHHHHHHHHH-HHHHSSPPGGG-S-SSSTT---SHHHHHHHHHHHHHHHHHTS-SGGG--SSTTTTT-S----HHHHHHHHHHHHHHHHHHHHHHHHHHHHHHHHHHHH--GGGS-HHHHHHHHHHHHHTT-----SGGG--HHHHHHHHHHHHHTT-HHHHHTHHHHHHHHHH-/--EESSS---HHHHHHHHTTSS--EE---HHHHHHHHHHHHHHHHHHHTT---TTTTB--STTTTSB--GGGHHHHHHHHHHHT---EEEEPPHHHHHHHHHHHHHHHTTS-S---HHHHHHHHHHHHTT-EE--EEES----HHHHHHHHHHHHT-SS--EEEETTEEEEHHHHHHHTT-------TTHHHHHHSSSHHHHHHHHHHHHHHHHHHHHHHHHHHHHHHHTT--GGGG-HHHHHTS--HHHHHHHHHHHHH-----HHHHTHHHHHHHHHHHHHHHHHHHHHHHTS---SSEEETTTTEEE---TT--HHHHHHHHHHHHHHHHHHHHHHHHHHHHH-HHHHSSPPGGG-S-SSSTT---SHHHHHHHHHHHHHHHHHTS-SGGG--SSTTTTT-S----HHHHHHHHHHHHHHHHHHHHHHHHHHHHHHHHHHHH--GGGS-HHHHHHHHHHHHHTT-----SGGG--HHHHHHHHHHHHHTT-HHHHHTHHHHHHHHHH-

Organism: Rubinisphaera brasiliensis (strain ATCC 49424 / DSM 5305 / JCM 21570 / IAM 15109 / NBRC 103401 / IFAM 1448) (NCBI:txid756272)

InterPro domains:
  IPR001106 Aromatic amino acid lyase [PF00221] (19-470)
  IPR001106 Aromatic amino acid lyase [PTHR10362] (14-469)
  IPR001106 Aromatic amino acid lyase [cd00332] (18-468)
  IPR008948 L-Aspartase-like [SSF48557] (13-491)
  IPR024083 Fumarase/histidase, N-terminal [G3DSA:1.10.275.10] (13-211)